Protein 8SS7 (pdb70)

InterPro domains:
  IPR004031 PMP-22/EMP/MP20/Claudin [PF13903] (19-195)
  IPR008368 Voltage-dependent calcium channel, gamma subunit [PR01792] (17-35)
  IPR008368 Voltage-dependent calcium channel, gamma subunit [PR01792] (141-160)
  IPR008368 Voltage-dependent calcium channel, gamma subunit [PR01792] (173-194)
  IPR008369 Voltage-dependent calcium channel, gamma-5 subunit [PR01793] (2-11)
  IPR008369 Voltage-dependent calcium channel, gamma-5 subunit [PR01793] (16-25)
  IPR008369 Voltage-dependent calcium channel, gamma-5 subunit [PR01793] (77-88)
  IPR051072 Voltage-dependent calcium channel gamma subunit [PTHR12107] (1-259)

Sequence (2266 aa):
QKTVVVTTILESPYVMMKKNHEMLEGNERYEGYCVDLAAEIAKHCGFKYKLTIVGDGKYGARDADTKIWNGMVGELVYGKADIAIAPLTITLVREEVIDFSKPFMSLGISIMIKKPQKSKPGVFSFLDPLAYEIWMCIVFAYIGVSVVLFLVSRFSPNEFGIFNSLWFSLGAFMQQGCDISPRSLSGRIVGGVWWFFTLIIISSYTANLAAFLTVERMVSPIESAEDLSKQTEIAYGTLDSGSTKEFFRRSKIAVFDKMWTYMRSAEPSVFVRTTAEGVARVRKSKGKYAYLLESTMNEYIEQRKPCDTMKVGGNLDSKGYGIATPKGSSLGTPVNLAVLKLSEQGVLDKLKNKWWYDKGECGATSALSLSNVAGVFYILVGGLGLAMLVALIEFCYKSRAGRKALTLLSSVFAVCGLGLLGIAVSTDYWLYLEEGIILPQNQSTEVKMSLHSGLWRVCFLAGEERGRCFTIEYVMVNVLKMIRSATPFPLVSLFFMFIGFILSNIGHIRPHRTILAFVSGIFFILSGLSLVVGLVLYISSINDEMLNRTKDAETYFNYKYGWSFAFAAISFLLTESAGVMSVYLFMKRYTAQKTVVVTTILESPYVMMKKNHEMLEGNERYEGYCVDLAAEIAKHCGFKYKLTIVGDGKYGARDADTKIWNGMVGELVYGKADIAIAPLTITLVREEVIDFSKPFMSLGISIMIKKPQKSKPGVFSFLDPLAYEIWMCIVFAYIGVSVVLFLVSRFSPYNEFGIFNSLWFSLGAFMQQGCDISPRSLSGRIVGGVWWFFTLIIISSYTANLAAFLTVERMVSPIESAEDLSKQTEIAYGTLDSGSTKEFFRRSKIAVFDKMWTYMRSAEPSVFVRTTAEGVARVRKSKGKYAYLLESTMNEYIEQRKPCDTMKVGGNLDSKGYGIATPKGSSLGTPVNLAVLKLSEQGVLDKLKNKWWYDKGECGAEKTSALSLSNVAGVFYILVGGLGLAMLVALIEFCYKQKTVVVTTILESPYVMMKKNHEMLEGNERYEGYCVDLAAEIAKHCGFKYKLTIVGDGKYGARDADTKIWNGMVGELVYGKADIAIAPLTITLVREEVIDFSKPFMSLGISIMIKKPQKSKPGVFSFLDPLAYEIWMCIVFAYIGVSVVLFLVSRFSPNEFGIFNSLWFSLGAFMQQGCDISPRSLSGRIVGGVWWFFTLIIISSYTANLAAFLTVERMVSPIESAEDLSKQTEIAYGTLDSGSTKEFFRRSKIAVFDKMWTYMRSAEPSVFVRTTAEGVARVRKSKGKYAYLLESTMNEYIEQRKPCDTMKVGGNLDSKGYGIATPKGSSLGTPVNLAVLKLSEQGVLDKLKNKWWYDKGECGATSALSLSNVAGVFYILVGGLGLAMLVALIEFCYKSRAGRKALTLLSSVFAVCGLGLLGIAVSTDYWLYLEEGIILPQNQSTEVKMSLHSGLWRVCFLAGEERGRCFTIEYVMVNVLKMIRSATPFPLVSLFFMFIGFILSNIGHIRPHRTILAFVSGIFFILSGLSLVVGLVLYISSINDEMLNRTKDAETYFNYKYGWSFAFAAISFLLTESAGVMSVYLFMKRYTAQKTVVVTTILESPYVMMKKNHEMLEGNERYEGYCVDLAAEIAKHCGFKYKLTIVGDGKYGARDADTKIWNGMVGELVYGKADIAIAPLTITLVREEVIDFSKPFMSLGISIMIKKPQKSKPGVFSFLDPLAYEIWMCIVFAYIGVSVVLFLVSRFSPYNEFGIFNSLWFSLGAFMQQGCDISPRSLSGRIVGGVWWFFTLIIISSYTANLAAFLTVERMVSPIESAEDLSKQTEIAYGTLDSGSTKEFFRRSKIAVFDKMWTYMRSAEPSVFVRTTAEGVARVRKSKGKYAYLLESTMNEYIEQRKPCDTMKVGGNLDSKGYGIATPKGSSLGTPVNLAVLKLSEQGVLDKLKNKWWYDKGECGAEKTSALSLSNVAGVFYILVGGLGLAMLVALIEFCYKAFTFAAFCYMLTLVLCASLIFFVIWHIIAFDELRTDNIERICCLLRKLVVPEYSIHGLFCLMFLCAAEWVTLGLNIPLLFYHLWRYFHRPADGSEVMYDAVSIMNADILNYCQKESWCKLAFYLLSFFYYLYSMVYTLVSAFTFAAFCYMLTLVLCASLIFFVIWHIIAFDELRTDNIERICCLLRKLVVPEYSIHGLFCLMFLCAAEWVTLGLNIPLLFYHLWRYFHRPADGSEVMYDAVSIMNADILNYCQKESWCKLAFYLLSFFYYLYSMVYTLVS

Nearest PDB structures (foldseek):
  8ss2-assembly1_B  TM=9.957E-01  e=2.957E-70  Rattus norvegicus
  8ss5-assembly1_B  TM=9.908E-01  e=1.034E-68  Rattus norvegicus
  9b64-assembly1_A  TM=6.860E-01  e=5.454E-68  Rattus norvegicus
  8c1q-assembly1_A  TM=6.902E-01  e=3.617E-67  Rattus norvegicus
  7qhh-assembly1_C  TM=5.973E-01  e=2.593E-62  Rattus norvegicus

Solvent-accessible surface area: 102676 Å² total; per-residue (Å²): 181,176,65,18,44,0,0,0,7,86,55,44,0,2,2,36,74,73,169,100,61,144,172,68,135,23,41,93,59,12,32,0,1,0,17,36,0,1,39,31,0,12,142,71,31,49,22,147,33,98,2,38,47,7,74,90,44,117,72,7,55,115,65,94,145,96,143,80,16,44,3,0,0,5,24,1,52,106,62,138,1,54,0,0,1,0,8,0,25,14,31,34,81,30,14,92,30,0,52,12,3,8,30,9,13,46,5,0,2,0,0,0,20,47,75,110,126,140,98,170,15,46,71,101,29,8,30,72,10,4,21,130,22,0,33,54,1,10,78,13,4,45,38,1,0,0,5,0,0,0,12,0,9,69,56,29,144,102,81,6,9,15,150,45,0,50,15,22,0,38,2,2,14,12,38,2,39,27,58,42,17,2,161,20,104,0,0,32,34,0,0,8,29,1,14,33,0,0,10,3,2,21,11,5,8,15,0,4,23,6,0,76,23,4,10,68,19,64,91,77,92,6,117,35,9,84,25,1,13,116,60,68,99,21,28,4,0,0,44,80,72,44,79,16,22,61,25,1,117,123,18,171,32,64,49,17,67,107,0,22,39,60,3,161,43,24,144,102,66,8,32,0,182,73,48,75,66,0,11,46,55,0,72,70,26,146,20,106,6,0,2,1,10,46,5,3,28,0,37,26,26,49,15,49,138,67,41,30,2,61,48,12,34,55,68,20,21,72,39,7,7,0,1,0,2,40,94,76,47,113,25,21,98,58,1,22,40,3,0,12,70,0,39,55,104,12,17,12,48,114,10,39,47,77,10,0,91,113,95,25,76,32,59,142,159,53,23,18,38,11,32,56,6,8,0,2,0,71,60,1,20,45,7,1,32,91,0,27,103,19,14,63,112,25,72,72,138,101,89,208,107,72,119,169,49,31,39,111,65,2,28,66,63,0,78,60,0,34,27,42,0,22,78,0,17,86,35,27,75,1,3,75,20,60,57,0,44,62,63,79,117,122,92,52,84,96,53,114,62,7,6,19,4,1,3,117,114,1,3,27,75,58,4,129,138,101,72,181,59,51,43,31,115,192,43,190,64,94,5,23,118,62,4,138,67,2,11,69,66,2,73,58,0,39,114,44,0,108,37,0,39,66,42,7,52,51,3,49,131,113,64,145,140,36,53,31,6,22,56,0,0,38,51,0,1,55,0,0,10,17,0,4,26,0,2,0,44,6,0,11,11,2,18,16,24,57,53,59,61,52,129,77,94,98,49,50,79,63,54,110,48,12,104,0,12,39,64,0,8,80,0,0,56,33,0,2,39,0,0,17,44,3,1,56,3,9,46,77,33,163,115,108,185,152,65,17,44,0,0,0,11,82,58,39,0,1,4,43,97,68,192,77,55,150,141,45,139,15,33,111,67,22,51,0,1,0,16,32,0,1,35,33,0,7,140,64,31,50,26,126,36,79,5,49,42,13,65,107,40,113,72,8,55,104,68,88,131,85,124,97,17,49,3,0,1,2,25,2,54,104,57,127,3,54,0,1,2,0,8,0,22,15,33,19,69,33,17,94,39,0,39,15,3,11,31,11,12,48,4,0,0,0,1,0,12,22,75,35,35,102,98,97,23,49,69,105,30,11,33,75,10,2,17,120,94,0,32,65,0,8,73,20,0,42,46,0,0,0,14,1,1,27,17,1,5,72,55,2,72,135,107,105,5,30,62,136,43,0,44,16,5,1,40,2,0,16,14,39,15,18,32,71,47,14,2,148,11,108,0,0,35,30,2,0,8,29,2,4,30,0,1,8,4,2,20,7,2,11,13,0,10,20,4,2,111,35,16,23,83,119,101,132,25,98,5,124,43,7,66,47,0,14,152,43,107,119,12,27,4,0,0,43,73,70,53,71,15,28,80,12,1,106,80,10,171,56,67,30,23,73,108,0,25,76,48,2,161,88,31,169,103,69,2,32,0,192,74,50,72,80,0,12,49,63,0,47,157,24,129,31,90,6,0,2,1,10,44,7,2,31,1,39,24,24,39,24,55,124,58,63,7,1,51,46,8,33,54,75,27,20,61,40,6,9,0,2,0,3,31,115,72,42,107,30,24,95,58,1,18,31,0,0,12,53,0,36,56,96,20,18,12,39,113,5,45,59,70,12,0,93,67,77,20,82,14,52,136,186,140,29,86,44,21,24,0,4,57,5,4,1,2,1,55,60,1,19,46,7,2,26,85,0,22,101,36,12,99,113,46,122,100,194,164,183,178,64,18,44,1,0,0,8,84,56,46,0,2,2,36,73,72,168,100,59,145,173,67,133,23,42,92,59,12,33,0,1,0,17,36,0,1,39,31,0,11,139,72,31,49,22,147,33,98,2,39,47,7,74,91,44,116,73,7,54,115,64,94,146,98,140,80,17,44,2,0,0,5,23,1,50,109,60,139,1,53,0,0,1,0,8,0,25,15,34,35,80,30,14,92,30,0,51,11,3,9,31,9,13,46,6,0,2,0,0,0,19,48,75,110,127,137,99,167,17,46,70,101,28,8,29,73,11,3,23,131,24,0,34,53,1,9,79,15,4,47,38,1,1,0,6,0,0,0,13,0,9,70,53,29,139,101,82,6,8,15,148,44,0,49,15,22,0,38,1,1,14,13,41,2,37,28,58,40,20,2,161,20,106,0,0,33,30,0,0,8,27,0,14,33,0,0,13,3,1,21,10,5,7,16,0,3,24,6,0,78,24,4,10,67,19,62,91,77,92,6,118,34,8,85,26,0,13,115,62,69,100,20,28,4,0,0,44,81,73,44,78,17,23,61,27,1,118,126,18,175,36,65,49,16,67,102,0,21,39,61,3,163,48,23,144,101,68,8,32,0,183,74,47,76,68,0,10,45,58,0,74,68,29,147,21,104,6,0,2,1,10,44,5,3,29,0,38,26,25,48,15,49,140,67,42,30,2,60,46,12,32,55,70,21,21,72,39,6,8,0,1,0,3,42,94,75,49,111,26,20,98,58,0,21,37,4,1,11,72,0,39,56,100,9,17,12,46,113,10,39,47,77,10,0,90,115,94,25,76,31,62,142,160,52,25,18,37,11,38,55,6,6,0,2,0,70,58,1,20,45,6,2,32,88,0,26,104,17,13,71,111,24,71,73,139,97,89,206,106,70,121,169,47,31,38,111,65,2,28,67,61,0,78,62,0,34,27,41,0,22,78,0,17,87,35,27,75,2,2,73,20,60,58,0,44,63,64,79,118,121,93,51,83,93,54,114,62,8,5,20,4,2,2,116,117,1,5,27,73,57,5,129,136,101,72,180,58,51,43,34,116,191,41,192,64,99,5,23,118,66,4,138,65,2,11,69,66,2,73,58,0,41,114,43,0,106,35,0,40,65,44,7,52,50,3,48,133,113,63,148,137,36,53,29,6,23,57,0,0,38,52,0,0,57,0,0,10,17,0,4,28,0,2,0,45,6,0,12,11,2,18,18,26,57,56,60,63,53,128,76,94,100,47,51,76,63,55,111,47,10,105,0,12,39,64,0,9,80,0,0,56,33,0,2,40,0,0,17,45,3,2,55,3,8,45,78,34,163,114,106,188,150,64,17,43,0,0,1,12,83,59,38,0,1,3,42,95,68,192,80,57,150,138,46,140,15,33,109,66,21,51,0,1,0,16,33,0,1,36,34,0,6,145,65,32,49,27,125,36,79,4,49,43,14,66,108,39,113,72,8,56,106,70,87,132,84,124,96,16,49,3,0,1,3,25,2,54,104,57,129,2,52,0,1,1,0,8,1,23,14,35,22,70,33,18,93,40,0,39,16,2,10,32,11,12,49,4,0,0,0,0,0,11,22,76,33,40,106,96,103,24,48,69,104,30,11,34,75,12,2,16,121,91,0,34,64,0,9,72,18,0,43,45,0,0,0,14,1,1,28,16,1,5,75,55,5,76,140,110,106,6,31,62,137,43,0,44,16,5,1,39,2,1,16,14,34,15,18,30,73,48,13,2,144,14,109,0,0,32,30,1,0,7,28,2,3,33,1,0,7,3,2,20,6,2,11,14,0,11,20,5,1,111,34,16,22,83,115,102,131,25,98,6,124,44,6,66,48,0,13,150,42,107,117,13,28,4,0,0,44,74,70,52,71,15,28,79,14,0,107,86,10,175,60,68,29,23,72,105,0,24,77,48,3,162,86,32,169,104,69,2,34,0,192,74,48,72,81,0,11,49,63,0,46,156,25,134,31,88,6,0,2,1,10,46,7,2,31,0,39,25,23,41,25,53,130,59,63,7,1,49,46,9,33,53,75,27,19,65,41,5,8,0,1,0,3,31,117,72,41,105,31,22,94,58,2,18,30,0,0,11,53,0,35,56,94,19,15,11,35,103,6,45,57,69,13,0,95,70,81,18,83,13,51,134,182,136,28,86,44,19,26,0,6,56,5,5,1,1,1,58,56,0,20,48,8,2,26,85,0,22,100,33,12,98,112,43,118,98,196,162,89,18,52,18,16,0,0,0,2,11,1,0,30,17,1,2,45,5,1,41,66,5,0,74,90,8,23,83,11,7,54,106,5,145,106,115,59,72,131,159,20,6,54,96,3,25,102,13,6,62,11,9,38,73,5,3,26,22,1,12,110,0,0,85,57,12,65,32,165,92,1,17,27,87,4,71,91,19,42,130,67,12,63,112,15,103,129,152,94,14,45,125,22,88,128,54,41,17,24,5,112,62,20,92,132,58,108,29,10,87,72,3,46,118,21,2,149,86,16,21,56,58,2,74,132,12,50,126,60,4,68,151,13,45,75,133,26,46,124,110,91,19,54,20,16,0,0,0,1,12,3,0,31,18,0,2,45,5,1,41,59,3,0,74,97,8,22,82,11,9,54,105,5,142,106,114,61,73,135,160,20,6,53,98,2,25,111,12,8,63,17,9,38,73,8,3,26,27,1,12,110,0,0,85,60,12,64,32,169,93,1,17,28,87,4,72,90,18,42,131,68,11,61,114,16,102,132,155,92,14,46,126,22,89,130,55,40,16,25,4,112,62,20,92,131,59,108,30,11,88,71,3,47,118,19,2,150,84,17,21,56,60,2,76,132,12,49,125,61,4,66,151,14,45,75,132,27,47,124,111

Radius of gyration: 45.05 Å; Cα contacts (8 Å, |Δi|>4): 3852; chains: 6; bounding box: 100×114×124 Å

GO terms:
  GO:0014069 postsynaptic density (C, IDA)
  GO:0032281 AMPA glutamate receptor complex (C, IDA)
  GO:2000311 regulation of AMPA receptor activity (P, IDA)
  GO:0005515 protein binding (F, IPI)
  GO:0098978 glutamatergic synapse (C, IDA)
  GO:0098978 glutamatergic synapse (C, IMP)
  GO:0045211 postsynaptic membrane (C, IDA)
  GO:0045211 postsynaptic membrane (C, IMP)
  GO:0098978 glutamatergic synapse (C, IEP)
  GO:0045211 postsynaptic membrane (C, IEP)

Structure (mmCIF, N/CA/C/O backbone):
data_8SS7
#
_entry.id   8SS7
#
_cell.length_a   1.00
_cell.length_b   1.00
_cell.length_c   1.00
_cell.angle_alpha   90.00
_cell.angle_beta   90.00
_cell.angle_gamma   90.00
#
_symmetry.space_group_name_H-M   'P 1'
#
loop_
_entity.id
_entity.type
_entity.pdbx_description
1 polymer 'Glutamate receptor 2, Voltage-dependent calcium channel gamma-5 subunit chimera'
2 polymer 'Protein cornichon homolog 2'
3 non-polymer "2-(6'-oxo-1'-phenyl[1',6'-dihydro[2,3'-bipyridine]]-5'-yl)benzonitrile"
4 non-polymer '{[7-morpholin-4-yl-2,3-dioxo-6-(trifluoromethyl)-3,4-dihydroquinoxalin-1(2H)-yl]methyl}phosphonic acid'
5 non-polymer 1,2-DIOLEOYL-SN-GLYCERO-3-PHOSPHOCHOLINE
6 non-polymer CHOLESTEROL
7 non-polymer 'SODIUM ION'
8 non-polymer SPERMIDINE
#
loop_
_atom_site.group_PDB
_atom_site.id
_atom_site.type_symbol
_atom_site.label_atom_id
_atom_site.label_alt_id
_atom_site.label_comp_id
_atom_site.label_asym_id
_atom_site.label_entity_id
_atom_site.label_seq_id
_atom_site.pdbx_PDB_ins_code
_atom_site.Cartn_x
_atom_site.Cartn_y
_atom_site.Cartn_z
_atom_site.occupancy
_atom_site.B_iso_or_equiv
_atom_site.auth_seq_id
_atom_site.auth_comp_id
_atom_site.auth_asym_id
_atom_site.auth_atom_id
_atom_site.pdbx_PDB_model_num
ATOM 1 N N . GLN A 1 383 ? 218.644 144.489 232.716 1.00 81.69 392 GLN A N 1
ATOM 2 C CA . GLN A 1 383 ? 217.583 145.306 233.293 1.00 81.69 392 GLN A CA 1
ATOM 3 C C . GLN A 1 383 ? 216.220 144.895 232.743 1.00 81.69 392 GLN A C 1
ATOM 4 O O . GLN A 1 383 ? 216.113 143.929 231.989 1.00 81.69 392 GLN A O 1
ATOM 10 N N . LYS A 1 384 ? 215.183 145.631 233.134 1.00 74.75 393 LYS A N 1
ATOM 11 C CA . LYS A 1 384 ? 213.832 145.374 232.669 1.00 74.75 393 LYS A CA 1
ATOM 12 C C . LYS A 1 384 ? 213.660 145.824 231.223 1.00 74.75 393 LYS A C 1
ATOM 13 O O . LYS A 1 384 ? 214.485 146.552 230.668 1.00 74.75 393 LYS A O 1
ATOM 19 N N . THR A 1 385 ? 212.564 145.382 230.615 1.00 63.72 394 THR A N 1
ATOM 20 C CA . THR A 1 385 ? 212.162 145.912 229.321 1.00 63.72 394 THR A CA 1
ATOM 21 C C . THR A 1 385 ? 211.362 147.190 229.517 1.00 63.72 394 THR A C 1
ATOM 22 O O . THR A 1 385 ? 210.622 147.334 230.492 1.00 63.72 394 THR A O 1
ATOM 26 N N . VAL A 1 386 ? 211.512 148.113 228.581 1.00 53.15 395 VAL A N 1
ATOM 27 C CA . VAL A 1 386 ? 210.849 149.407 228.650 1.00 53.15 395 VAL A CA 1
ATOM 28 C C . VAL A 1 386 ? 209.554 149.341 227.855 1.00 53.15 395 VAL A C 1
ATOM 29 O O . VAL A 1 386 ? 209.569 149.078 226.651 1.00 53.15 395 VAL A O 1
ATOM 33 N N . VAL A 1 387 ? 208.433 149.571 228.524 1.00 47.39 396 VAL A N 1
ATOM 34 C CA . VAL A 1 387 ? 207.134 149.531 227.864 1.00 47.39 396 VAL A CA 1
ATOM 35 C C . VAL A 1 387 ? 206.923 150.823 227.091 1.00 47.39 396 VAL A C 1
ATOM 36 O O . VAL A 1 387 ? 206.829 151.903 227.680 1.00 47.39 396 VAL A O 1
ATOM 40 N N . VAL A 1 388 ? 206.831 150.714 225.773 1.00 43.59 397 VAL A N 1
ATOM 41 C CA . VAL A 1 388 ? 206.670 151.857 224.886 1.00 43.59 397 VAL A CA 1
ATOM 42 C C . VAL A 1 388 ? 205.187 151.978 224.575 1.00 43.59 397 VAL A C 1
ATOM 43 O O . VAL A 1 388 ? 204.557 151.011 224.140 1.00 43.59 397 VAL A O 1
ATOM 47 N N . THR A 1 389 ? 204.615 153.156 224.787 1.00 42.85 398 THR A N 1
ATOM 48 C CA . THR A 1 389 ? 203.234 153.376 224.388 1.00 42.85 398 THR A CA 1
ATOM 49 C C . THR A 1 389 ? 203.152 154.166 223.091 1.00 42.85 398 THR A C 1
ATOM 50 O O . THR A 1 389 ? 203.660 155.281 222.983 1.00 42.85 398 THR A O 1
ATOM 54 N N . THR A 1 390 ? 202.509 153.569 222.098 1.00 43.15 399 THR A N 1
ATOM 55 C CA . THR A 1 390 ? 202.348 154.172 220.791 1.00 43.15 399 THR A CA 1
ATOM 56 C C . THR A 1 390 ? 200.858 154.312 220.517 1.00 43.15 399 THR A C 1
ATOM 57 O O . THR A 1 390 ? 200.025 154.048 221.385 1.00 43.15 399 THR A O 1
ATOM 61 N N . ILE A 1 391 ? 200.520 154.734 219.305 1.00 43.39 400 ILE A N 1
ATOM 62 C CA . ILE A 1 391 ? 199.132 154.896 218.897 1.00 43.39 400 ILE A CA 1
ATOM 63 C C . ILE A 1 391 ? 199.042 154.523 217.423 1.00 43.39 400 ILE A C 1
ATOM 64 O O . ILE A 1 391 ? 199.977 154.760 216.657 1.00 43.39 400 ILE A O 1
ATOM 69 N N . LEU A 1 392 ? 197.943 153.885 217.027 1.00 47.21 401 LEU A N 1
ATOM 70 C CA . LEU A 1 392 ? 197.774 153.503 215.625 1.00 47.21 401 LEU A CA 1
ATOM 71 C C . LEU A 1 392 ? 197.447 154.746 214.815 1.00 47.21 401 LEU A C 1
ATOM 72 O O . LEU A 1 392 ? 196.326 155.256 214.843 1.00 47.21 401 LEU A O 1
ATOM 77 N N . GLU A 1 393 ? 198.445 155.232 214.094 1.00 46.31 402 GLU A N 1
ATOM 78 C CA . GLU A 1 393 ? 198.337 156.409 213.257 1.00 46.31 402 GLU A CA 1
ATOM 79 C C . GLU A 1 393 ? 199.293 156.239 212.091 1.00 46.31 402 GLU A C 1
ATOM 80 O O . GLU A 1 393 ? 200.447 155.851 212.268 1.00 46.31 402 GLU A O 1
ATOM 86 N N . SER A 1 394 ? 198.806 156.510 210.890 1.00 43.60 403 SER A N 1
ATOM 87 C CA . SER A 1 394 ? 199.670 156.360 209.739 1.00 43.60 403 SER A CA 1
ATOM 88 C C . SER A 1 394 ? 200.332 157.688 209.410 1.00 43.60 403 SER A C 1
ATOM 89 O O . SER A 1 394 ? 199.667 158.722 209.451 1.00 43.60 403 SER A O 1
ATOM 92 N N . PRO A 1 395 ? 201.625 157.701 209.061 1.00 39.49 404 PRO A N 1
ATOM 93 C CA . PRO A 1 395 ? 202.545 156.574 208.937 1.00 39.49 404 PRO A CA 1
ATOM 94 C C . PRO A 1 395 ? 203.419 156.375 210.149 1.00 39.49 404 PRO A C 1
ATOM 95 O O . PRO A 1 395 ? 204.540 155.908 210.002 1.00 39.49 404 PRO A O 1
ATOM 99 N N . TYR A 1 396 ? 202.933 156.738 211.328 1.00 37.71 405 TYR A N 1
ATOM 100 C CA . TYR A 1 396 ? 203.759 156.693 212.521 1.00 37.71 405 TYR A CA 1
ATOM 101 C C . TYR A 1 396 ? 203.868 155.293 213.091 1.00 37.71 405 TYR A C 1
ATOM 102 O O . TYR A 1 396 ? 204.972 154.777 213.258 1.00 37.71 405 TYR A O 1
ATOM 111 N N . VAL A 1 397 ? 202.739 154.678 213.418 1.00 43.62 406 VAL A N 1
ATOM 112 C CA . VAL A 1 397 ? 202.675 153.275 213.801 1.00 43.62 406 VAL A CA 1
ATOM 113 C C . VAL A 1 397 ? 201.563 152.634 212.994 1.00 43.62 406 VAL A C 1
ATOM 114 O O . VAL A 1 397 ? 200.406 153.049 213.088 1.00 43.62 406 VAL A O 1
ATOM 118 N N . MET A 1 398 ? 201.916 151.642 212.189 1.00 52.16 407 MET A N 1
ATOM 119 C CA . MET A 1 398 ? 200.955 150.926 211.370 1.00 52.16 407 MET A CA 1
ATOM 120 C C . MET A 1 398 ? 201.111 149.442 211.641 1.00 52.16 407 MET A C 1
ATOM 121 O O . MET A 1 398 ? 202.156 148.986 212.101 1.00 52.16 407 MET A O 1
ATOM 126 N N . MET A 1 399 ? 200.058 148.688 211.357 1.00 61.58 408 MET A N 1
ATOM 127 C CA . MET A 1 399 ? 200.115 147.236 211.430 1.00 61.58 408 MET A CA 1
ATOM 128 C C . MET A 1 399 ? 200.863 146.714 210.213 1.00 61.58 408 MET A C 1
ATOM 129 O O . MET A 1 399 ? 200.435 146.937 209.076 1.00 61.58 408 MET A O 1
ATOM 134 N N . LYS A 1 400 ? 201.993 146.052 210.452 1.00 66.46 409 LYS A N 1
ATOM 135 C CA . LYS A 1 400 ? 202.745 145.390 209.395 1.00 66.46 409 LYS A CA 1
ATOM 136 C C . LYS A 1 400 ? 201.885 144.265 208.848 1.00 66.46 409 LYS A C 1
ATOM 137 O O . LYS A 1 400 ? 201.390 143.458 209.633 1.00 66.46 409 LYS A O 1
ATOM 143 N N . LYS A 1 401 ? 201.699 144.210 207.522 1.00 77.36 410 LYS A N 1
ATOM 144 C CA . LYS A 1 401 ? 200.675 143.417 206.829 1.00 77.36 410 LYS A CA 1
ATOM 145 C C . LYS A 1 401 ? 200.582 141.943 207.228 1.00 77.36 410 LYS A C 1
ATOM 146 O O . LYS A 1 401 ? 199.517 141.329 207.107 1.00 77.36 410 LYS A O 1
ATOM 152 N N . ASN A 1 402 ? 201.685 141.372 207.706 1.00 80.99 411 ASN A N 1
ATOM 153 C CA . ASN A 1 402 ? 201.701 140.001 208.192 1.00 80.99 411 ASN A CA 1
ATOM 154 C C . ASN A 1 402 ? 201.589 139.919 209.712 1.00 80.99 411 ASN A C 1
ATOM 155 O O . ASN A 1 402 ? 202.192 139.033 210.324 1.00 80.99 411 ASN A O 1
ATOM 160 N N . HIS A 1 403 ? 200.826 140.823 210.339 1.00 77.59 412 HIS A N 1
ATOM 161 C CA . HIS A 1 403 ? 200.771 140.850 211.802 1.00 77.59 412 HIS A CA 1
ATOM 162 C C . HIS A 1 403 ? 199.942 139.704 212.363 1.00 77.59 412 HIS A C 1
ATOM 163 O O . HIS A 1 403 ? 199.955 139.463 213.576 1.00 77.59 412 HIS A O 1
ATOM 170 N N . GLU A 1 404 ? 199.191 139.008 211.508 1.00 84.14 413 GLU A N 1
ATOM 171 C CA . GLU A 1 404 ? 198.460 137.825 211.946 1.00 84.14 413 GLU A CA 1
ATOM 172 C C . GLU A 1 404 ? 199.419 136.713 212.351 1.00 84.14 413 GLU A C 1
ATOM 173 O O . GLU A 1 404 ? 199.247 136.072 213.393 1.00 84.14 413 GLU A O 1
ATOM 179 N N . MET A 1 405 ? 200.453 136.485 211.545 1.00 87.07 414 MET A N 1
ATOM 180 C CA . MET A 1 405 ? 201.432 135.452 211.841 1.00 87.07 414 MET A CA 1
ATOM 181 C C . MET A 1 405 ? 202.673 135.976 212.548 1.00 87.07 414 MET A C 1
ATOM 182 O O . MET A 1 405 ? 203.461 135.170 213.056 1.00 87.07 414 MET A O 1
ATOM 187 N N . LEU A 1 406 ? 202.873 137.290 212.588 1.00 79.72 415 LEU A N 1
ATOM 188 C CA . LEU A 1 406 ? 203.947 137.864 213.386 1.00 79.72 415 LEU A CA 1
ATOM 189 C C . LEU A 1 406 ? 203.458 138.162 214.798 1.00 79.72 415 LEU A C 1
ATOM 190 O O . LEU A 1 406 ? 202.256 138.262 215.055 1.00 79.72 415 LEU A O 1
ATOM 195 N N . GLU A 1 407 ? 204.407 138.292 215.719 1.00 76.33 416 GLU A N 1
ATOM 196 C CA . GLU A 1 407 ? 204.108 138.533 217.121 1.00 76.33 416 GLU A CA 1
ATOM 197 C C . GLU A 1 407 ? 205.214 139.393 217.720 1.00 76.33 416 GLU A C 1
ATOM 198 O O . GLU A 1 407 ? 206.382 139.290 217.340 1.00 76.33 416 GLU A O 1
ATOM 204 N N . GLY A 1 408 ? 204.836 140.257 218.660 1.00 69.21 417 GLY A N 1
ATOM 205 C CA . GLY A 1 408 ? 205.802 141.098 219.334 1.00 69.21 417 GLY A CA 1
ATOM 206 C C . GLY A 1 408 ? 205.859 142.496 218.738 1.00 69.21 417 GLY A C 1
ATOM 207 O O . GLY A 1 408 ? 204.863 143.076 218.321 1.00 69.21 417 GLY A O 1
ATOM 208 N N . ASN A 1 409 ? 207.079 143.031 218.710 1.00 61.40 418 ASN A N 1
ATOM 209 C CA . ASN A 1 409 ? 207.322 144.336 218.111 1.00 61.40 418 ASN A CA 1
ATOM 210 C C . ASN A 1 409 ? 207.162 144.269 216.600 1.00 61.40 418 ASN A C 1
ATOM 211 O O . ASN A 1 409 ? 206.857 145.277 215.956 1.00 61.40 418 ASN A O 1
ATOM 216 N N . GLU A 1 410 ? 207.360 143.081 216.028 1.00 66.81 419 GLU A N 1
ATOM 217 C CA . GLU A 1 410 ? 207.380 142.891 214.583 1.00 66.81 419 GLU A CA 1
ATOM 218 C C . GLU A 1 410 ? 205.999 142.920 213.947 1.00 66.81 419 GLU A C 1
ATOM 219 O O . GLU A 1 410 ? 205.910 142.819 212.720 1.00 66.81 419 GLU A O 1
ATOM 225 N N . ARG A 1 411 ? 204.931 143.062 214.724 1.00 63.68 420 ARG A N 1
ATOM 226 C CA . ARG A 1 411 ? 203.610 143.342 214.186 1.00 63.68 420 ARG A CA 1
ATOM 227 C C . ARG A 1 411 ? 203.488 144.749 213.632 1.00 63.68 420 ARG A C 1
ATOM 228 O O . ARG A 1 411 ? 202.559 145.019 212.867 1.00 63.68 420 ARG A O 1
ATOM 236 N N . TYR A 1 412 ? 204.394 145.650 214.007 1.00 54.64 421 TYR A N 1
ATOM 237 C CA . TYR A 1 412 ? 204.223 147.074 213.781 1.00 54.64 421 TYR A CA 1
ATOM 238 C C . TYR A 1 412 ? 205.303 147.603 212.858 1.00 54.64 421 TYR A C 1
ATOM 239 O O . TYR A 1 412 ? 206.428 147.102 212.850 1.00 54.64 421 TYR A O 1
ATOM 248 N N . GLU A 1 413 ? 204.952 148.629 212.093 1.00 51.41 422 GLU A N 1
ATOM 249 C CA . GLU A 1 413 ? 205.908 149.364 211.286 1.00 51.41 422 GLU A CA 1
ATOM 250 C C . GLU A 1 413 ? 205.524 150.832 211.298 1.00 51.41 422 GLU A C 1
ATOM 251 O O . GLU A 1 413 ? 204.434 151.196 211.740 1.00 51.41 422 GLU A O 1
ATOM 257 N N . GLY A 1 414 ? 206.417 151.670 210.814 1.00 42.32 423 GLY A N 1
ATOM 258 C CA . GLY A 1 414 ? 206.104 153.074 210.654 1.00 42.32 423 GLY A CA 1
ATOM 259 C C . GLY A 1 414 ? 207.284 153.937 211.040 1.00 42.32 423 GLY A C 1
ATOM 260 O O . GLY A 1 414 ? 208.394 153.462 211.241 1.00 42.32 423 GLY A O 1
ATOM 261 N N . TYR A 1 415 ? 207.008 155.240 211.119 1.00 36.59 424 TYR A N 1
ATOM 262 C CA . TYR A 1 415 ? 208.019 156.207 211.531 1.00 36.59 424 TYR A CA 1
ATOM 263 C C . TYR A 1 415 ? 208.403 156.002 212.987 1.00 36.59 424 TYR A C 1
ATOM 264 O O . TYR A 1 415 ? 209.587 155.898 213.313 1.00 36.59 424 TYR A O 1
ATOM 273 N N . CYS A 1 416 ? 207.411 155.933 213.876 1.00 38.77 425 CYS A N 1
ATOM 274 C CA . CYS A 1 416 ? 207.678 155.873 215.307 1.00 38.77 425 CYS A CA 1
ATOM 275 C C . CYS A 1 416 ? 207.993 154.464 215.781 1.00 38.77 425 CYS A C 1
ATOM 276 O O . CYS A 1 416 ? 208.260 154.262 216.967 1.00 38.77 425 CYS A O 1
ATOM 279 N N . VAL A 1 417 ? 207.950 153.481 214.887 1.00 41.03 426 VAL A N 1
ATOM 280 C CA . VAL A 1 417 ? 208.520 152.177 215.197 1.00 41.03 426 VAL A CA 1
ATOM 281 C C . VAL A 1 417 ? 209.988 152.146 214.790 1.00 41.03 426 VAL A C 1
ATOM 282 O O . VAL A 1 417 ? 210.835 151.578 215.488 1.00 41.03 426 VAL A O 1
ATOM 286 N N . ASP A 1 418 ? 210.315 152.787 213.668 1.00 42.51 427 ASP A N 1
ATOM 287 C CA . ASP A 1 418 ? 211.713 152.979 213.307 1.00 42.51 427 ASP A CA 1
ATOM 288 C C . ASP A 1 418 ? 212.401 153.936 214.265 1.00 42.51 427 ASP A C 1
ATOM 289 O O . ASP A 1 418 ? 213.585 153.773 214.565 1.00 42.51 427 ASP A O 1
ATOM 294 N N . LEU A 1 419 ? 211.674 154.944 214.749 1.00 38.79 428 LEU A N 1
ATOM 295 C CA . LEU A 1 419 ? 212.241 155.899 215.694 1.00 38.79 428 LEU A CA 1
ATOM 296 C C . LEU A 1 419 ? 212.508 155.259 217.048 1.00 38.79 428 LEU A C 1
ATOM 297 O O . LEU A 1 419 ? 213.507 155.578 217.695 1.00 38.79 428 LEU A O 1
ATOM 302 N N . ALA A 1 420 ? 211.640 154.344 217.482 1.00 41.33 429 ALA A N 1
ATOM 303 C CA . ALA A 1 420 ? 211.811 153.705 218.784 1.00 41.33 429 ALA A CA 1
ATOM 304 C C . ALA A 1 420 ? 213.013 152.771 218.793 1.00 41.33 429 ALA A C 1
ATOM 305 O O . ALA A 1 420 ? 213.609 152.520 219.843 1.00 41.33 429 ALA A O 1
ATOM 307 N N . ALA A 1 421 ? 213.378 152.237 217.628 1.00 44.81 430 ALA A N 1
ATOM 308 C CA . ALA A 1 421 ? 214.569 151.404 217.523 1.00 44.81 430 ALA A CA 1
ATOM 309 C C . ALA A 1 421 ? 215.831 152.248 217.599 1.00 44.81 430 ALA A C 1
ATOM 310 O O . ALA A 1 421 ? 216.852 151.820 218.142 1.00 44.81 430 ALA A O 1
ATOM 312 N N . GLU A 1 422 ? 215.773 153.458 217.041 1.00 47.72 431 GLU A N 1
ATOM 313 C CA . GLU A 1 422 ? 216.916 154.362 217.050 1.00 47.72 431 GLU A CA 1
ATOM 314 C C . GLU A 1 422 ? 217.192 154.895 218.451 1.00 47.72 431 GLU A C 1
ATOM 315 O O . GLU A 1 422 ? 218.347 155.085 218.840 1.00 47.72 431 GLU A O 1
ATOM 321 N N . ILE A 1 423 ? 216.130 155.169 219.212 1.00 45.46 432 ILE A N 1
ATOM 322 C CA . ILE A 1 423 ? 216.279 155.588 220.603 1.00 45.46 432 ILE A CA 1
ATOM 323 C C . ILE A 1 423 ? 216.872 154.456 221.432 1.00 45.46 432 ILE A C 1
ATOM 324 O O . ILE A 1 423 ? 217.728 154.674 222.296 1.00 45.46 432 ILE A O 1
ATOM 329 N N . ALA A 1 424 ? 216.462 153.222 221.142 1.00 49.63 433 ALA A N 1
ATOM 330 C CA . ALA A 1 424 ? 216.829 152.089 221.984 1.00 49.63 433 ALA A CA 1
ATOM 331 C C . ALA A 1 424 ? 218.286 151.682 221.793 1.00 49.63 433 ALA A C 1
ATOM 332 O O . ALA A 1 424 ? 218.877 151.046 222.671 1.00 49.63 433 ALA A O 1
ATOM 334 N N . LYS A 1 425 ? 218.888 152.022 220.653 1.00 52.72 434 LYS A N 1
ATOM 335 C CA . LYS A 1 425 ? 220.300 151.702 220.477 1.00 52.72 434 LYS A CA 1
ATOM 336 C C . LYS A 1 425 ? 221.184 152.830 220.993 1.00 52.72 434 LYS A C 1
ATOM 337 O O . LYS A 1 425 ? 222.357 152.617 221.319 1.00 52.72 434 LYS A O 1
ATOM 343 N N . HIS A 1 426 ? 220.638 154.042 221.079 1.00 53.30 435 HIS A N 1
ATOM 344 C CA . HIS A 1 426 ? 221.409 155.150 221.626 1.00 53.30 435 HIS A CA 1
ATOM 345 C C . HIS A 1 426 ? 221.333 155.189 223.143 1.00 53.30 435 HIS A C 1
ATOM 346 O O . HIS A 1 426 ? 222.317 155.529 223.807 1.00 53.30 435 HIS A O 1
ATOM 353 N N . CYS A 1 427 ? 220.179 154.850 223.708 1.00 52.74 436 CYS A N 1
ATOM 354 C CA . CYS A 1 427 ? 220.032 154.812 225.153 1.00 52.74 436 CYS A CA 1
ATOM 355 C C . CYS A 1 427 ? 220.373 153.453 225.739 1.00 52.74 436 CYS A C 1
ATOM 356 O O . CYS A 1 427 ? 220.669 153.368 226.935 1.00 52.74 436 CYS A O 1
ATOM 359 N N . GLY A 1 428 ? 220.337 152.398 224.933 1.00 54.87 437 GLY A N 1
ATOM 360 C CA . GLY A 1 428 ? 220.703 151.074 225.391 1.00 54.87 437 GLY A CA 1
ATOM 361 C C . GLY A 1 428 ? 219.667 150.384 226.253 1.00 54.87 437 GLY A C 1
ATOM 362 O O . GLY A 1 428 ? 219.913 150.141 227.436 1.00 54.87 437 GLY A O 1
ATOM 363 N N . PHE A 1 429 ? 218.506 150.067 225.684 1.00 53.79 438 PHE A N 1
ATOM 364 C CA . PHE A 1 429 ? 217.517 149.278 226.405 1.00 53.79 438 PHE A CA 1
ATOM 365 C C . PHE A 1 429 ? 216.732 148.416 225.428 1.00 53.79 438 PHE A C 1
ATOM 366 O O . PHE A 1 429 ? 216.605 148.761 224.252 1.00 53.79 438 PHE A O 1
ATOM 374 N N . LYS A 1 430 ? 216.207 147.302 225.930 1.00 57.62 439 LYS A N 1
ATOM 375 C CA . LYS A 1 430 ? 215.271 146.471 225.190 1.00 57.62 439 LYS A CA 1
ATOM 376 C C . LYS A 1 430 ? 213.857 146.932 225.515 1.00 57.62 439 LYS A C 1
ATOM 377 O O . LYS A 1 430 ? 213.567 147.300 226.655 1.00 57.62 439 LYS A O 1
ATOM 383 N N . TYR A 1 431 ? 212.977 146.923 224.514 1.00 50.45 440 TYR A N 1
ATOM 384 C CA . TYR A 1 431 ? 211.692 147.592 224.644 1.00 50.45 440 TYR A CA 1
ATOM 385 C C . TYR A 1 431 ? 210.552 146.716 224.144 1.00 50.45 440 TYR A C 1
ATOM 386 O O . TYR A 1 431 ? 210.761 145.696 223.486 1.00 50.45 440 TYR A O 1
ATOM 395 N N . LYS A 1 432 ? 209.333 147.144 224.472 1.00 50.54 441 LYS A N 1
ATOM 396 C CA . LYS A 1 432 ? 208.105 146.466 224.069 1.00 50.54 441 LYS A CA 1
ATOM 397 C C . LYS A 1 432 ? 207.089 147.503 223.613 1.00 50.54 441 LYS A C 1
ATOM 398 O O . LYS A 1 432 ? 206.682 148.361 224.398 1.00 50.54 441 LYS A O 1
ATOM 404 N N . LEU A 1 433 ? 206.667 147.410 222.358 1.00 49.07 442 LEU A N 1
ATOM 405 C CA . LEU A 1 433 ? 205.680 148.330 221.813 1.00 49.07 442 LEU A CA 1
ATOM 406 C C . LEU A 1 433 ? 204.274 147.898 222.198 1.00 49.07 442 LEU A C 1
ATOM 407 O O . LEU A 1 433 ? 203.861 146.769 221.926 1.00 49.07 442 LEU A O 1
ATOM 412 N N . THR A 1 434 ? 203.536 148.803 222.836 1.00 47.20 443 THR A N 1
ATOM 413 C CA . THR A 1 434 ? 202.146 148.549 223.202 1.00 47.20 443 THR A CA 1
ATOM 414 C C . THR A 1 434 ? 201.303 149.693 222.670 1.00 47.20 443 THR A C 1
ATOM 415 O O . THR A 1 434 ? 201.607 150.852 222.951 1.00 47.20 443 THR A O 1
ATOM 419 N N . ILE A 1 435 ? 200.256 149.380 221.910 1.00 46.97 444 ILE A N 1
ATOM 420 C CA . ILE A 1 435 ? 199.297 150.402 221.511 1.00 46.97 444 ILE A CA 1
ATOM 421 C C . ILE A 1 435 ? 198.509 150.831 222.740 1.00 46.97 444 ILE A C 1
ATOM 422 O O . ILE A 1 435 ? 198.179 150.005 223.598 1.00 46.97 444 ILE A O 1
ATOM 427 N N . VAL A 1 436 ? 198.240 152.132 222.852 1.00 50.60 445 VAL A N 1
ATOM 428 C CA . VAL A 1 436 ? 197.443 152.684 223.940 1.00 50.60 445 VAL A CA 1
ATOM 429 C C . VAL A 1 436 ? 196.023 152.131 223.845 1.00 50.60 445 VAL A C 1
ATOM 430 O O . VAL A 1 436 ? 195.521 151.856 222.749 1.00 50.60 445 VAL A O 1
ATOM 434 N N . GLY A 1 437 ? 195.393 151.886 224.993 1.00 57.99 446 GLY A N 1
ATOM 435 C CA . GLY A 1 437 ? 194.078 151.282 225.021 1.00 57.99 446 GLY A CA 1
ATOM 436 C C . GLY A 1 437 ? 192.969 152.194 224.548 1.00 57.99 446 GLY A C 1
ATOM 437 O O . GLY A 1 437 ? 192.070 151.759 223.824 1.00 57.99 446 GLY A O 1
ATOM 438 N N . ASP A 1 438 ? 193.022 153.459 224.967 1.00 59.07 447 ASP A N 1
ATOM 439 C CA . ASP A 1 438 ? 192.000 154.436 224.610 1.00 59.07 447 ASP A CA 1
ATOM 440 C C . ASP A 1 438 ? 191.997 154.757 223.123 1.00 59.07 447 ASP A C 1
ATOM 441 O O . ASP A 1 438 ? 190.937 154.911 222.508 1.00 59.07 447 ASP A O 1
ATOM 446 N N . GLY A 1 439 ? 193.177 154.867 222.529 1.00 56.52 448 GLY A N 1
ATOM 447 C CA . GLY A 1 439 ? 193.296 155.485 221.231 1.00 56.52 448 GLY A CA 1
ATOM 448 C C . GLY A 1 439 ? 193.344 156.990 221.284 1.00 56.52 448 GLY A C 1
ATOM 449 O O . GLY A 1 439 ? 193.271 157.636 220.233 1.00 56.52 448 GLY A O 1
ATOM 450 N N . LYS A 1 440 ? 193.452 157.565 222.475 1.00 51.78 449 LYS A N 1
ATOM 451 C CA . LYS A 1 440 ? 193.569 158.996 222.686 1.00 51.78 449 LYS A CA 1
ATOM 452 C C . LYS A 1 440 ? 195.034 159.373 222.855 1.00 51.78 449 LYS A C 1
ATOM 453 O O . LYS A 1 440 ? 195.866 158.563 223.258 1.00 51.78 449 LYS A O 1
ATOM 459 N N . TYR A 1 441 ? 195.343 160.629 222.549 1.00 42.60 450 TYR A N 1
ATOM 460 C CA . TYR A 1 441 ? 196.691 161.147 222.737 1.00 42.60 450 TYR A CA 1
ATOM 461 C C . TYR A 1 441 ? 196.938 161.571 224.176 1.00 42.60 450 TYR A C 1
ATOM 462 O O . TYR A 1 441 ? 198.005 161.308 224.731 1.00 42.60 450 TYR A O 1
ATOM 471 N N . GLY A 1 442 ? 195.954 162.191 224.802 1.00 46.32 451 GLY A N 1
ATOM 472 C CA . GLY A 1 442 ? 196.098 162.637 226.167 1.00 46.32 451 GLY A CA 1
ATOM 473 C C . GLY A 1 442 ? 195.428 163.966 226.399 1.00 46.32 451 GLY A C 1
ATOM 474 O O . GLY A 1 442 ? 195.728 164.956 225.730 1.00 46.32 451 GLY A O 1
ATOM 475 N N . ALA A 1 443 ? 194.526 163.993 227.368 1.00 53.31 452 ALA A N 1
ATOM 476 C CA . ALA A 1 443 ? 193.737 165.161 227.707 1.00 53.31 452 ALA A CA 1
ATOM 477 C C . ALA A 1 443 ? 193.208 164.988 229.118 1.00 53.31 452 ALA A C 1
ATOM 478 O O . ALA A 1 443 ? 193.007 163.871 229.590 1.00 53.31 452 ALA A O 1
ATOM 480 N N . ARG A 1 444 ? 193.000 166.099 229.804 1.00 61.94 453 ARG A N 1
ATOM 481 C CA . ARG A 1 444 ? 192.485 166.060 231.160 1.00 61.94 453 ARG A CA 1
ATOM 482 C C . ARG A 1 444 ? 190.995 166.350 231.140 1.00 61.94 453 ARG A C 1
ATOM 483 O O . ARG A 1 444 ? 190.566 167.409 230.677 1.00 61.94 453 ARG A O 1
ATOM 491 N N . ASP A 1 445 ? 190.209 165.394 231.621 1.00 72.17 454 ASP A N 1
ATOM 492 C CA . ASP A 1 445 ? 188.778 165.585 231.797 1.00 72.17 454 ASP A CA 1
ATOM 493 C C . ASP A 1 445 ? 188.582 166.523 232.976 1.00 72.17 454 ASP A C 1
ATOM 494 O O . ASP A 1 445 ? 188.963 166.185 234.096 1.00 72.17 454 ASP A O 1
ATOM 499 N N . ALA A 1 446 ? 187.995 167.697 232.722 1.00 77.87 455 ALA A N 1
ATOM 500 C CA . ALA A 1 446 ? 187.959 168.768 233.716 1.00 77.87 455 ALA A CA 1
ATOM 501 C C . ALA A 1 446 ? 187.124 168.419 234.943 1.00 77.87 455 ALA A C 1
ATOM 502 O O . ALA A 1 446 ? 187.348 168.994 236.013 1.00 77.87 455 ALA A O 1
ATOM 504 N N . ASP A 1 447 ? 186.178 167.491 234.816 1.00 81.62 456 ASP A N 1
ATOM 505 C CA . ASP A 1 447 ? 185.416 167.010 235.959 1.00 81.62 456 ASP A CA 1
ATOM 506 C C . ASP A 1 447 ? 186.273 166.118 236.850 1.00 81.62 456 ASP A C 1
ATOM 507 O O . ASP A 1 447 ? 186.472 166.414 238.031 1.00 81.62 456 ASP A O 1
ATOM 512 N N . THR A 1 448 ? 186.794 165.029 236.282 1.00 75.35 457 THR A N 1
ATOM 513 C CA . THR A 1 448 ? 187.490 164.021 237.072 1.00 75.35 457 THR A CA 1
ATOM 514 C C . THR A 1 448 ? 188.930 164.426 237.381 1.00 75.35 457 THR A C 1
ATOM 515 O O . THR A 1 448 ? 189.486 163.973 238.391 1.00 75.35 457 THR A O 1
ATOM 519 N N . LYS A 1 449 ? 189.518 165.306 236.554 1.00 71.82 458 LYS A N 1
ATOM 520 C CA . LYS A 1 449 ? 190.942 165.678 236.588 1.00 71.82 458 LYS A CA 1
ATOM 521 C C . LYS A 1 449 ? 191.842 164.452 236.438 1.00 71.82 458 LYS A C 1
ATOM 522 O O . LYS A 1 449 ? 192.851 164.307 237.129 1.00 71.82 458 LYS A O 1
ATOM 528 N N . ILE A 1 450 ? 191.476 163.572 235.511 1.00 61.83 459 ILE A N 1
ATOM 529 C CA . ILE A 1 450 ? 192.266 162.398 235.180 1.00 61.83 459 ILE A CA 1
ATOM 530 C C . ILE A 1 450 ? 192.588 162.471 233.688 1.00 61.83 459 ILE A C 1
ATOM 531 O O . ILE A 1 450 ? 191.886 163.117 232.904 1.00 61.83 459 ILE A O 1
ATOM 536 N N . TRP A 1 451 ? 193.694 161.839 233.304 1.00 49.92 460 TRP A N 1
ATOM 537 C CA . TRP A 1 451 ? 194.205 161.870 231.942 1.00 49.92 460 TRP A CA 1
ATOM 538 C C . TRP A 1 451 ? 193.826 160.588 231.213 1.00 49.92 460 TRP A C 1
ATOM 539 O O . TRP A 1 451 ? 193.964 159.494 231.764 1.00 49.92 460 TRP A O 1
ATOM 550 N N . ASN A 1 452 ? 193.353 160.714 229.974 1.00 54.73 461 ASN A N 1
ATOM 551 C CA . ASN A 1 452 ? 193.030 159.554 229.151 1.00 54.73 461 ASN A CA 1
ATOM 552 C C . ASN A 1 452 ? 193.934 159.483 227.930 1.00 54.73 461 ASN A C 1
ATOM 553 O O . ASN A 1 452 ? 193.994 160.420 227.136 1.00 54.73 461 ASN A O 1
ATOM 558 N N . GLY A 1 453 ? 194.623 158.366 227.770 1.00 48.49 462 GLY A N 1
ATOM 559 C CA . GLY A 1 453 ? 195.397 158.171 226.569 1.00 48.49 462 GLY A CA 1
ATOM 560 C C . GLY A 1 453 ? 196.841 157.868 226.861 1.00 48.49 462 GLY A C 1
ATOM 561 O O . GLY A 1 453 ? 197.144 157.169 227.830 1.00 48.49 462 GLY A O 1
ATOM 562 N N . MET A 1 454 ? 197.743 158.379 226.025 1.00 42.76 463 MET A N 1
ATOM 563 C CA . MET A 1 454 ? 199.157 158.094 226.207 1.00 42.76 463 MET A CA 1
ATOM 564 C C . MET A 1 454 ? 199.763 158.943 227.301 1.00 42.76 463 MET A C 1
ATOM 565 O O . MET A 1 454 ? 200.702 158.504 227.965 1.00 42.76 463 MET A O 1
ATOM 570 N N . VAL A 1 455 ? 199.253 160.159 227.488 1.00 41.42 464 VAL A N 1
ATOM 571 C CA . VAL A 1 455 ? 199.641 160.959 228.642 1.00 41.42 464 VAL A CA 1
ATOM 572 C C . VAL A 1 455 ? 199.119 160.310 229.914 1.00 41.42 464 VAL A C 1
ATOM 573 O O . VAL A 1 455 ? 199.772 160.346 230.960 1.00 41.42 464 VAL A O 1
ATOM 577 N N . GLY A 1 456 ? 197.963 159.652 229.826 1.00 46.01 465 GLY A N 1
ATOM 578 C CA . GLY A 1 456 ? 197.442 158.913 230.964 1.00 46.01 465 GLY A CA 1
ATOM 579 C C . GLY A 1 456 ? 198.306 157.730 231.352 1.00 46.01 465 GLY A C 1
ATOM 580 O O . GLY A 1 456 ? 198.513 157.464 232.534 1.00 46.01 465 GLY A O 1
ATOM 581 N N . GLU A 1 457 ? 198.846 157.016 230.366 1.00 46.94 466 GLU A N 1
ATOM 582 C CA . GLU A 1 457 ? 199.629 155.831 230.695 1.00 46.94 466 GLU A CA 1
ATOM 583 C C . GLU A 1 457 ? 201.009 156.194 231.221 1.00 46.94 466 GLU A C 1
ATOM 584 O O . GLU A 1 457 ? 201.694 155.352 231.808 1.00 46.94 466 GLU A O 1
ATOM 590 N N . LEU A 1 458 ? 201.438 157.437 231.017 1.00 41.78 467 LEU A N 1
ATOM 591 C CA . LEU A 1 458 ? 202.727 157.869 231.540 1.00 41.78 467 LEU A CA 1
ATOM 592 C C . LEU A 1 458 ? 202.593 158.388 232.961 1.00 41.78 467 LEU A C 1
ATOM 593 O O . LEU A 1 458 ? 203.429 158.090 233.820 1.00 41.78 467 LEU A O 1
ATOM 598 N N . VAL A 1 459 ? 201.550 159.180 233.220 1.00 43.89 468 VAL A N 1
ATOM 599 C CA . VAL A 1 459 ? 201.328 159.762 234.536 1.00 43.89 468 VAL A CA 1
ATOM 600 C C . VAL A 1 459 ? 200.993 158.691 235.563 1.00 43.89 468 VAL A C 1
ATOM 601 O O . VAL A 1 459 ? 201.452 158.766 236.708 1.00 43.89 468 VAL A O 1
ATOM 605 N N . TYR A 1 460 ? 200.264 157.650 235.168 1.00 47.67 469 TYR A N 1
ATOM 606 C CA . TYR A 1 460 ? 199.836 156.632 236.113 1.00 47.67 469 TYR A CA 1
ATOM 607 C C . TYR A 1 460 ? 200.610 155.330 235.985 1.00 47.67 469 TYR A C 1
ATOM 608 O O . TYR A 1 460 ? 200.063 154.269 236.284 1.00 47.67 469 TYR A O 1
ATOM 617 N N . GLY A 1 461 ? 201.860 155.380 235.536 1.00 46.12 470 GLY A N 1
ATOM 618 C CA . GLY A 1 461 ? 202.797 154.295 235.720 1.00 46.12 470 GLY A CA 1
ATOM 619 C C . GLY A 1 461 ? 202.713 153.147 234.742 1.00 46.12 470 GLY A C 1
ATOM 620 O O . GLY A 1 461 ? 203.577 152.265 234.786 1.00 46.12 470 GLY A O 1
ATOM 621 N N . LYS A 1 462 ? 201.708 153.116 233.869 1.00 48.50 471 LYS A N 1
ATOM 622 C CA . LYS A 1 462 ? 201.560 152.007 232.938 1.00 48.50 471 LYS A CA 1
ATOM 623 C C . LYS A 1 462 ? 202.629 151.992 231.862 1.00 48.50 471 LYS A C 1
ATOM 624 O O . LYS A 1 462 ? 203.054 150.912 231.444 1.00 48.50 471 LYS A O 1
ATOM 630 N N . ALA A 1 463 ? 203.064 153.161 231.407 1.00 46.21 472 ALA A N 1
ATOM 631 C CA . ALA A 1 463 ? 204.051 153.284 230.353 1.00 46.21 472 ALA A CA 1
ATOM 632 C C . ALA A 1 463 ? 205.347 153.806 230.935 1.00 46.21 472 ALA A C 1
ATOM 633 O O . ALA A 1 463 ? 205.363 154.480 231.965 1.00 46.21 472 ALA A O 1
ATOM 635 N N . ASP A 1 464 ? 206.441 153.496 230.252 1.00 46.37 473 ASP A N 1
ATOM 636 C CA . ASP A 1 464 ? 207.733 154.057 230.607 1.00 46.37 473 ASP A CA 1
ATOM 637 C C . ASP A 1 464 ? 208.163 155.161 229.652 1.00 46.37 473 ASP A C 1
ATOM 638 O O . ASP A 1 464 ? 208.972 156.008 230.024 1.00 46.37 473 ASP A O 1
ATOM 643 N N . ILE A 1 465 ? 207.628 155.167 228.432 1.00 37.38 474 ILE A N 1
ATOM 644 C CA . ILE A 1 465 ? 207.987 156.123 227.395 1.00 37.38 474 ILE A CA 1
ATOM 645 C C . ILE A 1 465 ? 206.901 156.082 226.327 1.00 37.38 474 ILE A C 1
ATOM 646 O O . ILE A 1 465 ? 206.200 155.079 226.172 1.00 37.38 474 ILE A O 1
ATOM 651 N N . ALA A 1 466 ? 206.719 157.196 225.626 1.00 31.82 475 ALA A N 1
ATOM 652 C CA . ALA A 1 466 ? 205.708 157.318 224.582 1.00 31.82 475 ALA A CA 1
ATOM 653 C C . ALA A 1 466 ? 206.349 157.875 223.319 1.00 31.82 475 ALA A C 1
ATOM 654 O O . ALA A 1 466 ? 206.339 159.086 223.101 1.00 31.82 475 ALA A O 1
ATOM 656 N N . ILE A 1 467 ? 206.890 156.996 222.478 1.00 32.21 476 ILE A N 1
ATOM 657 C CA . ILE A 1 467 ? 207.383 157.391 221.157 1.00 32.21 476 ILE A CA 1
ATOM 658 C C . ILE A 1 467 ? 206.161 157.426 220.248 1.00 32.21 476 ILE A C 1
ATOM 659 O O . ILE A 1 467 ? 205.665 156.399 219.804 1.00 32.21 476 ILE A O 1
ATOM 664 N N . ALA A 1 468 ? 205.686 158.631 219.954 1.00 30.17 477 ALA A N 1
ATOM 665 C CA . ALA A 1 468 ? 204.427 158.824 219.253 1.00 30.17 477 ALA A CA 1
ATOM 666 C C . ALA A 1 468 ? 204.355 160.271 218.792 1.00 30.17 477 ALA A C 1
ATOM 667 O O . ALA A 1 468 ? 205.068 161.126 219.326 1.00 30.17 477 ALA A O 1
ATOM 669 N N . PRO A 1 469 ? 203.501 160.587 217.805 1.00 28.46 478 PRO A N 1
ATOM 670 C CA . PRO A 1 469 ? 203.280 161.997 217.469 1.00 28.46 478 PRO A CA 1
ATOM 671 C C . PRO A 1 469 ? 202.510 162.762 218.530 1.00 28.46 478 PRO A C 1
ATOM 672 O O . PRO A 1 469 ? 201.363 163.143 218.307 1.00 28.46 478 PRO A O 1
ATOM 676 N N . LEU A 1 470 ? 203.135 163.022 219.668 1.00 24.90 479 LEU A N 1
ATOM 677 C CA . LEU A 1 470 ? 202.487 163.665 220.797 1.00 24.90 479 LEU A CA 1
ATOM 678 C C . LEU A 1 470 ? 202.930 165.116 220.842 1.00 24.90 479 LEU A C 1
ATOM 679 O O . LEU A 1 470 ? 204.112 165.393 221.042 1.00 24.90 479 LEU A O 1
ATOM 684 N N . THR A 1 471 ? 201.983 166.030 220.678 1.00 25.74 480 THR A N 1
ATOM 685 C CA . THR A 1 471 ? 202.299 167.448 220.620 1.00 25.74 480 THR A CA 1
ATOM 686 C C . THR A 1 471 ? 202.765 167.960 221.975 1.00 25.74 480 THR A C 1
ATOM 687 O O . THR A 1 471 ? 202.133 167.713 223.002 1.00 25.74 480 THR A O 1
ATOM 691 N N . ILE A 1 472 ? 203.896 168.661 221.972 1.00 26.32 481 ILE A N 1
ATOM 692 C CA . ILE A 1 472 ? 204.422 169.307 223.167 1.00 26.32 481 ILE A CA 1
ATOM 693 C C . ILE A 1 472 ? 203.489 170.457 223.526 1.00 26.32 481 ILE A C 1
ATOM 694 O O . ILE A 1 472 ? 203.404 171.448 222.801 1.00 26.32 481 ILE A O 1
ATOM 699 N N . THR A 1 473 ? 202.779 170.317 224.640 1.00 32.38 482 THR A N 1
ATOM 700 C CA . THR A 1 473 ? 201.736 171.246 225.038 1.00 32.38 482 THR A CA 1
ATOM 701 C C . THR A 1 473 ? 202.057 171.731 226.444 1.00 32.38 482 THR A C 1
ATOM 702 O O . THR A 1 473 ? 202.793 171.073 227.180 1.00 32.38 482 THR A O 1
ATOM 706 N N . LEU A 1 474 ? 201.554 172.922 226.778 1.00 36.68 483 LEU A N 1
ATOM 707 C CA . LEU A 1 474 ? 201.707 173.493 228.112 1.00 36.68 483 LEU A CA 1
ATOM 708 C C . LEU A 1 474 ? 201.110 172.602 229.192 1.00 36.68 483 LEU A C 1
ATOM 709 O O . LEU A 1 474 ? 201.724 172.392 230.242 1.00 36.68 483 LEU A O 1
ATOM 714 N N . VAL A 1 475 ? 199.905 172.080 228.960 1.00 36.30 484 VAL A N 1
ATOM 715 C CA . VAL A 1 475 ? 199.217 171.319 229.997 1.00 36.30 484 VAL A CA 1
ATOM 716 C C . VAL A 1 475 ? 199.830 169.937 230.149 1.00 36.30 484 VAL A C 1
ATOM 717 O O . VAL A 1 475 ? 199.708 169.302 231.200 1.00 36.30 484 VAL A O 1
ATOM 721 N N . ARG A 1 476 ? 200.510 169.452 229.115 1.00 33.82 485 ARG A N 1
ATOM 722 C CA . ARG A 1 476 ? 201.145 168.148 229.205 1.00 33.82 485 ARG A CA 1
ATOM 723 C C . ARG A 1 476 ? 202.521 168.239 229.839 1.00 33.82 485 ARG A C 1
ATOM 724 O O . ARG A 1 476 ? 202.874 167.380 230.645 1.00 33.82 485 ARG A O 1
ATOM 732 N N . GLU A 1 477 ? 203.291 169.288 229.525 1.00 40.04 486 GLU A N 1
ATOM 733 C CA . GLU A 1 477 ? 204.656 169.453 230.030 1.00 40.04 486 GLU A CA 1
ATOM 734 C C . GLU A 1 477 ? 204.696 169.596 231.550 1.00 40.04 486 GLU A C 1
ATOM 735 O O . GLU A 1 477 ? 205.721 169.306 232.177 1.00 40.04 486 GLU A O 1
ATOM 741 N N . GLU A 1 478 ? 203.575 169.983 232.156 1.00 43.51 487 GLU A N 1
ATOM 742 C CA . GLU A 1 478 ? 203.479 170.044 233.606 1.00 43.51 487 GLU A CA 1
ATOM 743 C C . GLU A 1 478 ? 203.444 168.656 234.238 1.00 43.51 487 GLU A C 1
ATOM 744 O O . GLU A 1 478 ? 203.869 168.485 235.384 1.00 43.51 487 GLU A O 1
ATOM 750 N N . VAL A 1 479 ? 202.943 167.651 233.520 1.00 40.92 488 VAL A N 1
ATOM 751 C CA . VAL A 1 479 ? 202.776 166.331 234.119 1.00 40.92 488 VAL A CA 1
ATOM 752 C C . VAL A 1 479 ? 203.703 165.261 233.543 1.00 40.92 488 VAL A C 1
ATOM 753 O O . VAL A 1 479 ? 203.860 164.202 234.168 1.00 40.92 488 VAL A O 1
ATOM 757 N N . ILE A 1 480 ? 204.301 165.489 232.372 1.00 38.01 489 ILE A N 1
ATOM 758 C CA . ILE A 1 480 ? 205.266 164.578 231.763 1.00 38.01 489 ILE A CA 1
ATOM 759 C C . ILE A 1 480 ? 206.414 165.410 231.205 1.00 38.01 489 ILE A C 1
ATOM 760 O O . ILE A 1 480 ? 206.311 166.627 231.057 1.00 38.01 489 ILE A O 1
ATOM 765 N N . ASP A 1 481 ? 207.522 164.740 230.896 1.00 37.19 490 ASP A N 1
ATOM 766 C CA . ASP A 1 481 ? 208.725 165.386 230.375 1.00 37.19 490 ASP A CA 1
ATOM 767 C C . ASP A 1 481 ? 208.900 165.059 228.902 1.00 37.19 490 ASP A C 1
ATOM 768 O O . ASP A 1 481 ? 209.270 163.937 228.556 1.00 37.19 490 ASP A O 1
ATOM 773 N N . PHE A 1 482 ? 208.687 166.045 228.042 1.00 28.07 491 PHE A N 1
ATOM 774 C CA . PHE A 1 482 ? 208.954 165.882 226.623 1.00 28.07 491 PHE A CA 1
ATOM 775 C C . PHE A 1 482 ? 210.428 166.067 226.313 1.00 28.07 491 PHE A C 1
ATOM 776 O O . PHE A 1 482 ? 211.146 166.783 227.010 1.00 28.07 491 PHE A O 1
ATOM 784 N N . SER A 1 483 ? 210.868 165.431 225.238 1.00 25.76 492 SER A N 1
ATOM 785 C CA . SER A 1 483 ? 212.189 165.686 224.690 1.00 25.76 492 SER A CA 1
ATOM 786 C C . SER A 1 483 ? 212.111 166.908 223.781 1.00 25.76 492 SER A C 1
ATOM 787 O O . SER A 1 483 ? 211.085 167.584 223.698 1.00 25.76 492 SER A O 1
ATOM 790 N N . LYS A 1 484 ? 213.195 167.209 223.084 1.00 27.25 493 LYS A N 1
ATOM 791 C CA . LYS A 1 484 ? 213.121 168.210 222.037 1.00 27.25 493 LYS A CA 1
ATOM 792 C C . LYS A 1 484 ? 212.283 167.666 220.884 1.00 27.25 493 LYS A C 1
ATOM 793 O O . LYS A 1 484 ? 212.136 166.449 220.753 1.00 27.25 493 LYS A O 1
ATOM 799 N N . PRO A 1 485 ? 211.675 168.537 220.079 1.00 24.43 494 PRO A N 1
ATOM 800 C CA . PRO A 1 485 ? 210.846 168.061 218.969 1.00 24.43 494 PRO A CA 1
ATOM 801 C C . PRO A 1 485 ? 211.610 167.229 217.949 1.00 24.43 494 PRO A C 1
ATOM 802 O O . PRO A 1 485 ? 212.608 167.672 217.381 1.00 24.43 494 PRO A O 1
ATOM 806 N N . PHE A 1 486 ? 211.146 165.999 217.733 1.00 26.23 495 PHE A N 1
ATOM 807 C CA . PHE A 1 486 ? 211.664 165.222 216.620 1.00 26.23 495 PHE A CA 1
ATOM 808 C C . PHE A 1 486 ? 210.990 165.579 215.306 1.00 26.23 495 PHE A C 1
ATOM 809 O O . PHE A 1 486 ? 211.461 165.155 214.249 1.00 26.23 495 PHE A O 1
ATOM 817 N N . MET A 1 487 ? 209.911 166.349 215.348 1.00 27.45 496 MET A N 1
ATOM 818 C CA . MET A 1 487 ? 209.235 166.801 214.149 1.00 27.45 496 MET A CA 1
ATOM 819 C C . MET A 1 487 ? 208.562 168.127 214.444 1.00 27.45 496 MET A C 1
ATOM 820 O O . MET A 1 487 ? 207.880 168.268 215.457 1.00 27.45 496 MET A O 1
ATOM 825 N N . SER A 1 488 ? 208.779 169.099 213.567 1.00 29.73 497 SER A N 1
ATOM 826 C CA . SER A 1 488 ? 208.177 170.419 213.666 1.00 29.73 497 SER A CA 1
ATOM 827 C C . SER A 1 488 ? 207.091 170.529 212.611 1.00 29.73 497 SER A C 1
ATOM 828 O O . SER A 1 488 ? 207.265 170.044 211.490 1.00 29.73 497 SER A O 1
ATOM 831 N N . LEU A 1 489 ? 205.989 171.182 212.959 1.00 30.78 498 LEU A N 1
ATOM 832 C CA . LEU A 1 489 ? 204.786 171.124 212.150 1.00 30.78 498 LEU A CA 1
ATOM 833 C C . LEU A 1 489 ? 203.867 172.259 212.559 1.00 30.78 498 LEU A C 1
ATOM 834 O O . LEU A 1 489 ? 204.141 172.999 213.501 1.00 30.78 498 LEU A O 1
ATOM 839 N N . GLY A 1 490 ? 202.763 172.387 211.844 1.00 37.87 499 GLY A N 1
ATOM 840 C CA . GLY A 1 490 ? 201.798 173.416 212.157 1.00 37.87 499 GLY A CA 1
ATOM 841 C C . GLY A 1 490 ? 200.512 173.140 211.424 1.00 37.87 499 GLY A C 1
ATOM 842 O O . GLY A 1 490 ? 200.321 172.066 210.861 1.00 37.87 499 GLY A O 1
ATOM 843 N N . ILE A 1 491 ? 199.643 174.111 211.434 1.00 43.20 500 ILE A N 1
ATOM 844 C CA . ILE A 1 491 ? 198.365 174.011 210.746 1.00 43.20 500 ILE A CA 1
ATOM 845 C C . ILE A 1 491 ? 198.574 174.415 209.301 1.00 43.20 500 ILE A C 1
ATOM 846 O O . ILE A 1 491 ? 199.181 175.448 209.019 1.00 43.20 500 ILE A O 1
ATOM 851 N N . SER A 1 492 ? 198.096 173.593 208.376 1.00 46.55 501 SER A N 1
ATOM 852 C CA . SER A 1 492 ? 198.308 173.832 206.961 1.00 46.55 501 SER A CA 1
ATOM 853 C C . SER A 1 492 ? 196.974 173.809 206.229 1.00 46.55 501 SER A C 1
ATOM 854 O O . SER A 1 492 ? 195.928 173.522 206.808 1.00 46.55 501 SER A O 1
ATOM 857 N N . ILE A 1 493 ? 197.024 174.114 204.936 1.00 52.54 502 ILE A N 1
ATOM 858 C CA . ILE A 1 493 ? 195.848 174.218 204.083 1.00 52.54 502 ILE A CA 1
ATOM 859 C C . ILE A 1 493 ? 195.888 173.075 203.080 1.00 52.54 502 ILE A C 1
ATOM 860 O O . ILE A 1 493 ? 196.923 172.838 202.451 1.00 52.54 502 ILE A O 1
ATOM 865 N N . MET A 1 494 ? 194.773 172.367 202.936 1.00 54.95 503 MET A N 1
ATOM 866 C CA . MET A 1 494 ? 194.619 171.319 201.935 1.00 54.95 503 MET A CA 1
ATOM 867 C C . MET A 1 494 ? 193.594 171.746 200.899 1.00 54.95 503 MET A C 1
ATOM 868 O O . MET A 1 494 ? 192.421 171.919 201.227 1.00 54.95 503 MET A O 1
ATOM 873 N N . ILE A 1 495 ? 194.025 171.890 199.651 1.00 63.38 504 ILE A N 1
ATOM 874 C CA . ILE A 1 495 ? 193.120 172.203 198.554 1.00 63.38 504 ILE A CA 1
ATOM 875 C C . ILE A 1 495 ? 193.219 171.099 197.517 1.00 63.38 504 ILE A C 1
ATOM 876 O O . ILE A 1 495 ? 194.170 170.314 197.509 1.00 63.38 504 ILE A O 1
ATOM 881 N N . LYS A 1 496 ? 192.227 171.044 196.634 1.00 71.83 505 LYS A N 1
ATOM 882 C CA . LYS A 1 496 ? 192.279 170.119 195.511 1.00 71.83 505 LYS A CA 1
ATOM 883 C C . LYS A 1 496 ? 193.088 170.728 194.373 1.00 71.83 505 LYS A C 1
ATOM 884 O O . LYS A 1 496 ? 193.008 171.931 194.112 1.00 71.83 505 LYS A O 1
ATOM 890 N N . LYS A 1 497 ? 193.890 169.897 193.710 1.00 77.27 506 LYS A N 1
ATOM 891 C CA . LYS A 1 497 ? 194.671 170.319 192.556 1.00 77.27 506 LYS A CA 1
ATOM 892 C C . LYS A 1 497 ? 193.741 170.671 191.397 1.00 77.27 506 LYS A C 1
ATOM 893 O O . LYS A 1 497 ? 192.695 170.032 191.230 1.00 77.27 506 LYS A O 1
ATOM 899 N N . PRO A 1 498 ? 194.072 171.682 190.589 1.00 83.80 507 PRO A N 1
ATOM 900 C CA . PRO A 1 498 ? 193.169 172.071 189.487 1.00 83.80 507 PRO A CA 1
ATOM 901 C C . PRO A 1 498 ? 193.156 171.072 188.339 1.00 83.80 507 PRO A C 1
ATOM 902 O O . PRO A 1 498 ? 192.129 170.891 187.668 1.00 83.80 507 PRO A O 1
ATOM 906 N N . GLN A 1 499 ? 194.326 170.499 188.058 1.00 87.54 508 GLN A N 1
ATOM 907 C CA . GLN A 1 499 ? 194.633 169.324 187.244 1.00 87.54 508 GLN A CA 1
ATOM 908 C C . GLN A 1 499 ? 194.506 169.484 185.731 1.00 87.54 508 GLN A C 1
ATOM 909 O O . GLN A 1 499 ? 195.188 168.737 185.019 1.00 87.54 508 GLN A O 1
ATOM 915 N N . LYS A 1 500 ? 193.629 170.393 185.247 1.00 83.90 509 LYS A N 1
ATOM 916 C CA . LYS A 1 500 ? 193.649 171.204 184.017 1.00 83.90 509 LYS A CA 1
ATOM 917 C C . LYS A 1 500 ? 192.231 171.769 183.888 1.00 83.90 509 LYS A C 1
ATOM 918 O O . LYS A 1 500 ? 191.368 171.450 184.712 1.00 83.90 509 LYS A O 1
ATOM 924 N N . SER A 1 501 ? 191.969 172.607 182.886 1.00 75.71 510 SER A N 1
ATOM 925 C CA . SER A 1 501 ? 190.665 172.625 182.235 1.00 75.71 510 SER A CA 1
ATOM 926 C C . SER A 1 501 ? 190.856 172.022 180.850 1.00 75.71 510 SER A C 1
ATOM 927 O O . SER A 1 501 ? 191.740 172.457 180.107 1.00 75.71 510 SER A O 1
ATOM 930 N N . LYS A 1 502 ? 190.036 171.027 180.505 1.00 61.42 511 LYS A N 1
ATOM 931 C CA . LYS A 1 502 ? 190.301 170.194 179.334 1.00 61.42 511 LYS A CA 1
ATOM 932 C C . LYS A 1 502 ? 189.621 170.726 178.077 1.00 61.42 511 LYS A C 1
ATOM 933 O O . LYS A 1 502 ? 188.388 170.807 178.027 1.00 61.42 511 LYS A O 1
ATOM 939 N N . PRO A 1 503 ? 190.383 171.078 177.041 1.00 51.39 512 PRO A N 1
ATOM 940 C CA . PRO A 1 503 ? 189.775 171.635 175.829 1.00 51.39 512 PRO A CA 1
ATOM 941 C C . PRO A 1 503 ? 189.111 170.549 175.002 1.00 51.39 512 PRO A C 1
ATOM 942 O O . PRO A 1 503 ? 189.610 169.428 174.906 1.00 51.39 512 PRO A O 1
ATOM 946 N N . GLY A 1 504 ? 187.990 170.893 174.386 1.00 43.89 513 GLY A N 1
ATOM 947 C CA . GLY A 1 504 ? 187.286 169.981 173.507 1.00 43.89 513 GLY A CA 1
ATOM 948 C C . GLY A 1 504 ? 187.908 169.910 172.133 1.00 43.89 513 GLY A C 1
ATOM 949 O O . GLY A 1 504 ? 189.115 170.097 171.955 1.00 43.89 513 GLY A O 1
ATOM 950 N N . VAL A 1 505 ? 187.074 169.631 171.139 1.00 39.27 514 VAL A N 1
ATOM 951 C CA . VAL A 1 505 ? 187.524 169.654 169.754 1.00 39.27 514 VAL A CA 1
ATOM 952 C C . VAL A 1 505 ? 187.176 171.006 169.157 1.00 39.27 514 VAL A C 1
ATOM 953 O O . VAL A 1 505 ? 188.023 171.670 168.560 1.00 39.27 514 VAL A O 1
ATOM 957 N N . PHE A 1 506 ? 185.950 171.456 169.367 1.00 34.90 515 PHE A N 1
ATOM 958 C CA . PHE A 1 506 ? 185.476 172.703 168.795 1.00 34.90 515 PHE A CA 1
ATOM 959 C C . PHE A 1 506 ? 185.518 173.811 169.835 1.00 34.90 515 PHE A C 1
ATOM 960 O O . PHE A 1 506 ? 184.615 174.638 169.929 1.00 34.90 515 PHE A O 1
ATOM 968 N N . SER A 1 507 ? 186.583 173.816 170.638 1.00 32.79 516 SER A N 1
ATOM 969 C CA . SER A 1 507 ? 186.788 174.866 171.625 1.00 32.79 516 SER A CA 1
ATOM 970 C C . SER A 1 507 ? 187.239 176.168 170.988 1.00 32.79 516 SER A C 1
ATOM 971 O O . SER A 1 507 ? 187.217 177.211 171.642 1.00 32.79 516 SER A O 1
ATOM 974 N N . PHE A 1 508 ? 187.642 176.136 169.722 1.00 27.43 517 PHE A N 1
ATOM 975 C CA . PHE A 1 508 ? 187.983 177.353 169.003 1.00 27.43 517 PHE A CA 1
ATOM 976 C C . PHE A 1 508 ? 186.716 178.127 168.668 1.00 27.43 517 PHE A C 1
ATOM 977 O O . PHE A 1 508 ? 186.770 179.319 168.367 1.00 27.43 517 PHE A O 1
ATOM 985 N N . LEU A 1 509 ? 185.573 177.459 168.696 1.00 25.46 518 LEU A N 1
ATOM 986 C CA . LEU A 1 509 ? 184.310 178.124 168.471 1.00 25.46 518 LEU A CA 1
ATOM 987 C C . LEU A 1 509 ? 183.794 178.836 169.705 1.00 25.46 518 LEU A C 1
ATOM 988 O O . LEU A 1 509 ? 182.919 179.691 169.578 1.00 25.46 518 LEU A O 1
ATOM 993 N N . ASP A 1 510 ? 184.322 178.529 170.877 1.00 26.87 519 ASP A N 1
ATOM 994 C CA . ASP A 1 510 ? 183.816 178.993 172.166 1.00 26.87 519 ASP A CA 1
ATOM 995 C C . ASP A 1 510 ? 183.780 180.489 172.489 1.00 26.87 519 ASP A C 1
ATOM 996 O O . ASP A 1 510 ? 183.036 180.838 173.408 1.00 26.87 519 ASP A O 1
ATOM 1001 N N . PRO A 1 511 ? 184.563 181.401 171.868 1.00 18.64 520 PRO A N 1
ATOM 1002 C CA . PRO A 1 511 ? 184.299 182.831 172.119 1.00 18.64 520 PRO A CA 1
ATOM 1003 C C . PRO A 1 511 ? 182.916 183.325 171.732 1.00 18.64 520 PRO A C 1
ATOM 1004 O O . PRO A 1 511 ? 182.440 184.300 172.317 1.00 18.64 520 PRO A O 1
ATOM 1008 N N . LEU A 1 512 ? 182.254 182.680 170.787 1.00 21.95 521 LEU A N 1
ATOM 1009 C CA . LEU A 1 512 ? 180.893 183.017 170.425 1.00 21.95 521 LEU A CA 1
ATOM 1010 C C . LEU A 1 512 ? 180.015 181.819 170.746 1.00 21.95 521 LEU A C 1
ATOM 1011 O O . LEU A 1 512 ? 180.452 180.675 170.637 1.00 21.95 521 LEU A O 1
ATOM 1016 N N . ALA A 1 513 ? 178.787 182.079 171.175 1.00 31.63 522 ALA A N 1
ATOM 1017 C CA . ALA A 1 513 ? 177.859 180.991 171.432 1.00 31.63 522 ALA A CA 1
ATOM 1018 C C . ALA A 1 513 ? 177.450 180.330 170.125 1.00 31.63 522 ALA A C 1
ATOM 1019 O O . ALA A 1 513 ? 177.517 180.934 169.057 1.00 31.63 522 ALA A O 1
ATOM 1021 N N . TYR A 1 514 ? 177.005 179.074 170.218 1.00 39.43 523 TYR A N 1
ATOM 1022 C CA . TYR A 1 514 ? 176.590 178.335 169.031 1.00 39.43 523 TYR A CA 1
ATOM 1023 C C . TYR A 1 514 ? 175.345 178.912 168.384 1.00 39.43 523 TYR A C 1
ATOM 1024 O O . TYR A 1 514 ? 175.088 178.643 167.210 1.00 39.43 523 TYR A O 1
ATOM 1033 N N . GLU A 1 515 ? 174.578 179.697 169.129 1.00 46.54 524 GLU A N 1
ATOM 1034 C CA . GLU A 1 515 ? 173.455 180.434 168.575 1.00 46.54 524 GLU A CA 1
ATOM 1035 C C . GLU A 1 515 ? 173.932 181.510 167.613 1.00 46.54 524 GLU A C 1
ATOM 1036 O O . GLU A 1 515 ? 173.239 181.842 166.649 1.00 46.54 524 GLU A O 1
ATOM 1042 N N . ILE A 1 516 ? 175.113 182.078 167.867 1.00 31.70 525 ILE A N 1
ATOM 1043 C CA . ILE A 1 516 ? 175.694 183.034 166.929 1.00 31.70 525 ILE A CA 1
ATOM 1044 C C . ILE A 1 516 ? 176.228 182.310 165.703 1.00 31.70 525 ILE A C 1
ATOM 1045 O O . ILE A 1 516 ? 175.970 182.719 164.569 1.00 31.70 525 ILE A O 1
ATOM 1050 N N . TRP A 1 517 ? 176.952 181.204 165.917 1.00 27.11 526 TRP A N 1
ATOM 1051 C CA . TRP A 1 517 ? 177.548 180.461 164.809 1.00 27.11 526 TRP A CA 1
ATOM 1052 C C . TRP A 1 517 ? 176.492 179.845 163.905 1.00 27.11 526 TRP A C 1
ATOM 1053 O O . TRP A 1 517 ? 176.719 179.677 162.705 1.00 27.11 526 TRP A O 1
ATOM 1064 N N . MET A 1 518 ? 175.347 179.472 164.468 1.00 38.03 527 MET A N 1
ATOM 1065 C CA . MET A 1 518 ? 174.247 178.983 163.648 1.00 38.03 527 MET A CA 1
ATOM 1066 C C . MET A 1 518 ? 173.663 180.102 162.808 1.00 38.03 527 MET A C 1
ATOM 1067 O O . MET A 1 518 ? 173.309 179.896 161.645 1.00 38.03 527 MET A O 1
ATOM 1072 N N . CYS A 1 519 ? 173.564 181.300 163.376 1.00 36.07 528 CYS A N 1
ATOM 1073 C CA . CYS A 1 519 ? 172.975 182.410 162.644 1.00 36.07 528 CYS A CA 1
ATOM 1074 C C . CYS A 1 519 ? 173.977 183.083 161.717 1.00 36.07 528 CYS A C 1
ATOM 1075 O O . CYS A 1 519 ? 173.577 183.877 160.870 1.00 36.07 528 CYS A O 1
ATOM 1078 N N . ILE A 1 520 ? 175.272 182.800 161.857 1.00 26.97 529 ILE A N 1
ATOM 1079 C CA . ILE A 1 520 ? 176.236 183.260 160.858 1.00 26.97 529 ILE A CA 1
ATOM 1080 C C . ILE A 1 520 ? 176.079 182.458 159.573 1.00 26.97 529 ILE A C 1
ATOM 1081 O O . ILE A 1 520 ? 176.148 183.002 158.467 1.00 26.97 529 ILE A O 1
ATOM 1086 N N . VAL A 1 521 ? 175.806 181.162 159.702 1.00 30.42 530 VAL A N 1
ATOM 1087 C CA . VAL A 1 521 ? 175.636 180.307 158.532 1.00 30.42 530 VAL A CA 1
ATOM 1088 C C . VAL A 1 521 ? 174.308 180.602 157.841 1.00 30.42 530 VAL A C 1
ATOM 1089 O O . VAL A 1 521 ? 174.206 180.551 156.612 1.00 30.42 530 VAL A O 1
ATOM 1093 N N . PHE A 1 522 ? 173.281 180.956 158.611 1.00 39.09 531 PHE A N 1
ATOM 1094 C CA . PHE A 1 522 ? 172.018 181.356 157.998 1.00 39.09 531 PHE A CA 1
ATOM 1095 C C . PHE A 1 522 ? 172.142 182.721 157.342 1.00 39.09 531 PHE A C 1
ATOM 1096 O O . PHE A 1 522 ? 171.473 182.998 156.343 1.00 39.09 531 PHE A O 1
ATOM 1104 N N . ALA A 1 523 ? 172.981 183.591 157.899 1.00 27.93 532 ALA A N 1
ATOM 1105 C CA . ALA A 1 523 ? 173.200 184.898 157.301 1.00 27.93 532 ALA A CA 1
ATOM 1106 C C . ALA A 1 523 ? 174.070 184.799 156.061 1.00 27.93 532 ALA A C 1
ATOM 1107 O O . ALA A 1 523 ? 173.872 185.546 155.102 1.00 27.93 532 ALA A O 1
ATOM 1109 N N . TYR A 1 524 ? 175.052 183.899 156.077 1.00 25.56 533 TYR A N 1
ATOM 1110 C CA . TYR A 1 524 ? 175.909 183.654 154.923 1.00 25.56 533 TYR A CA 1
ATOM 1111 C C . TYR A 1 524 ? 175.119 183.156 153.724 1.00 25.56 533 TYR A C 1
ATOM 1112 O O . TYR A 1 524 ? 175.370 183.559 152.586 1.00 25.56 533 TYR A O 1
ATOM 1121 N N . ILE A 1 525 ? 174.156 182.274 153.963 1.00 28.79 534 ILE A N 1
ATOM 1122 C CA . ILE A 1 525 ? 173.341 181.749 152.877 1.00 28.79 534 ILE A CA 1
ATOM 1123 C C . ILE A 1 525 ? 172.304 182.777 152.448 1.00 28.79 534 ILE A C 1
ATOM 1124 O O . ILE A 1 525 ? 172.012 182.921 151.259 1.00 28.79 534 ILE A O 1
ATOM 1129 N N . GLY A 1 526 ? 171.779 183.549 153.397 1.00 26.14 535 GLY A N 1
ATOM 1130 C CA . GLY A 1 526 ? 170.816 184.582 153.049 1.00 26.14 535 GLY A CA 1
ATOM 1131 C C . GLY A 1 526 ? 171.429 185.723 152.261 1.00 26.14 535 GLY A C 1
ATOM 1132 O O . GLY A 1 526 ? 170.785 186.304 151.394 1.00 26.14 535 GLY A O 1
ATOM 1133 N N . VAL A 1 527 ? 172.686 186.055 152.553 1.00 24.42 536 VAL A N 1
ATOM 1134 C CA . VAL A 1 527 ? 173.395 187.076 151.786 1.00 24.42 536 VAL A CA 1
ATOM 1135 C C . VAL A 1 527 ? 173.729 186.560 150.394 1.00 24.42 536 VAL A C 1
ATOM 1136 O O . VAL A 1 527 ? 173.598 187.277 149.397 1.00 24.42 536 VAL A O 1
ATOM 1140 N N . SER A 1 528 ? 174.121 185.292 150.302 1.00 26.36 537 SER A N 1
ATOM 1141 C CA . SER A 1 528 ? 174.584 184.732 149.040 1.00 26.36 537 SER A CA 1
ATOM 1142 C C . SER A 1 528 ? 173.441 184.537 148.057 1.00 26.36 537 SER A C 1
ATOM 1143 O O . SER A 1 528 ? 173.638 184.628 146.844 1.00 26.36 537 SER A O 1
ATOM 1146 N N . VAL A 1 529 ? 172.246 184.247 148.560 1.00 31.08 538 VAL A N 1
ATOM 1147 C CA . VAL A 1 529 ? 171.094 184.085 147.688 1.00 31.08 538 VAL A CA 1
ATOM 1148 C C . VAL A 1 529 ? 170.585 185.444 147.238 1.00 31.08 538 VAL A C 1
ATOM 1149 O O . VAL A 1 529 ? 170.163 185.618 146.090 1.00 31.08 538 VAL A O 1
ATOM 1153 N N . VAL A 1 530 ? 170.660 186.443 148.114 1.00 31.67 539 VAL A N 1
ATOM 1154 C CA . VAL A 1 530 ? 170.242 187.784 147.730 1.00 31.67 539 VAL A CA 1
ATOM 1155 C C . VAL A 1 530 ? 171.233 188.395 146.747 1.00 31.67 539 VAL A C 1
ATOM 1156 O O . VAL A 1 530 ? 170.822 189.047 145.790 1.00 31.67 539 VAL A O 1
ATOM 1160 N N . LEU A 1 531 ? 172.535 188.128 146.910 1.00 33.45 540 LEU A N 1
ATOM 1161 C CA . LEU A 1 531 ? 173.531 188.525 145.907 1.00 33.45 540 LEU A CA 1
ATOM 1162 C C . LEU A 1 531 ? 173.254 187.924 144.540 1.00 33.45 540 LEU A C 1
ATOM 1163 O O . LEU A 1 531 ? 173.453 188.578 143.515 1.00 33.45 540 LEU A O 1
ATOM 1168 N N . PHE A 1 532 ? 172.861 186.660 144.507 1.00 42.66 541 PHE A N 1
ATOM 1169 C CA . PHE A 1 532 ? 172.496 185.994 143.269 1.00 42.66 541 PHE A CA 1
ATOM 1170 C C . PHE A 1 532 ? 171.300 186.654 142.606 1.00 42.66 541 PHE A C 1
ATOM 1171 O O . PHE A 1 532 ? 171.370 187.018 141.432 1.00 42.66 541 PHE A O 1
ATOM 1179 N N . LEU A 1 533 ? 170.213 186.831 143.348 1.00 44.72 542 LEU A N 1
ATOM 1180 C CA . LEU A 1 533 ? 168.986 187.378 142.788 1.00 44.72 542 LEU A CA 1
ATOM 1181 C C . LEU A 1 533 ? 169.124 188.847 142.418 1.00 44.72 542 LEU A C 1
ATOM 1182 O O . LEU A 1 533 ? 168.521 189.300 141.444 1.00 44.72 542 LEU A O 1
ATOM 1187 N N . VAL A 1 534 ? 169.923 189.600 143.166 1.00 41.55 543 VAL A N 1
ATOM 1188 C CA . VAL A 1 534 ? 169.979 191.038 142.934 1.00 41.55 543 VAL A CA 1
ATOM 1189 C C . VAL A 1 534 ? 170.910 191.359 141.774 1.00 41.55 543 VAL A C 1
ATOM 1190 O O . VAL A 1 534 ? 170.920 192.486 141.269 1.00 41.55 543 VAL A O 1
ATOM 1194 N N . SER A 1 535 ? 171.694 190.377 141.323 1.00 49.61 544 SER A N 1
ATOM 1195 C CA . SER A 1 535 ? 172.681 190.616 140.270 1.00 49.61 544 SER A CA 1
ATOM 1196 C C . SER A 1 535 ? 172.205 190.097 138.919 1.00 49.61 544 SER A C 1
ATOM 1197 O O . SER A 1 535 ? 172.505 190.691 137.881 1.00 49.61 544 SER A O 1
ATOM 1200 N N . ARG A 1 536 ? 171.463 188.987 138.915 1.00 61.23 545 ARG A N 1
ATOM 1201 C CA . ARG A 1 536 ? 170.989 188.363 137.681 1.00 61.23 545 ARG A CA 1
ATOM 1202 C C . ARG A 1 536 ? 170.041 189.241 136.879 1.00 61.23 545 ARG A C 1
ATOM 1203 O O . ARG A 1 536 ? 169.923 189.074 135.661 1.00 61.23 545 ARG A O 1
ATOM 1211 N N . PHE A 1 537 ? 169.369 190.174 137.537 1.00 70.97 546 PHE A N 1
ATOM 1212 C CA . PHE A 1 537 ? 168.661 191.250 136.856 1.00 70.97 546 PHE A CA 1
ATOM 1213 C C . PHE A 1 537 ? 169.394 192.556 137.131 1.00 70.97 546 PHE A C 1
ATOM 1214 O O . PHE A 1 537 ? 169.009 193.326 138.015 1.00 70.97 546 PHE A O 1
ATOM 1222 N N . SER A 1 538 ? 170.441 192.799 136.341 1.00 73.96 547 SER A N 1
ATOM 1223 C CA . SER A 1 538 ? 171.242 194.014 136.312 1.00 73.96 547 SER A CA 1
ATOM 1224 C C . SER A 1 538 ? 172.168 193.950 135.104 1.00 73.96 547 SER A C 1
ATOM 1225 O O . SER A 1 538 ? 172.817 192.921 134.878 1.00 73.96 547 SER A O 1
ATOM 1228 N N . PRO A 1 539 ? 172.251 195.015 134.296 1.00 83.91 548 PRO A N 1
ATOM 1229 C CA . PRO A 1 539 ? 173.228 195.048 133.204 1.00 83.91 548 PRO A CA 1
ATOM 1230 C C . PRO A 1 539 ? 174.543 195.708 133.616 1.00 83.91 548 PRO A C 1
ATOM 1231 O O . PRO A 1 539 ? 174.913 195.642 134.789 1.00 83.91 548 PRO A O 1
ATOM 1235 N N . ASN A 1 560 ? 176.118 186.634 133.581 1.00 60.32 569 ASN A N 1
ATOM 1236 C CA . ASN A 1 560 ? 176.620 187.386 134.724 1.00 60.32 569 ASN A CA 1
ATOM 1237 C C . ASN A 1 560 ? 177.822 186.651 135.307 1.00 60.32 569 ASN A C 1
ATOM 1238 O O . ASN A 1 560 ? 178.094 185.508 134.950 1.00 60.32 569 ASN A O 1
ATOM 1243 N N . GLU A 1 561 ? 178.536 187.322 136.205 1.00 53.17 570 GLU A N 1
ATOM 1244 C CA . GLU A 1 561 ? 179.601 186.729 136.996 1.00 53.17 570 GLU A CA 1
ATOM 1245 C C . GLU A 1 561 ? 179.139 186.296 138.377 1.00 53.17 570 GLU A C 1
ATOM 1246 O O . GLU A 1 561 ? 179.852 185.542 139.037 1.00 53.17 570 GLU A O 1
ATOM 1252 N N . PHE A 1 562 ? 177.944 186.705 138.797 1.00 41.98 571 PHE A N 1
ATOM 1253 C CA . PHE A 1 562 ? 177.471 186.480 140.157 1.00 41.98 571 PHE A CA 1
ATOM 1254 C C . PHE A 1 562 ? 176.316 185.500 140.218 1.00 41.98 571 PHE A C 1
ATOM 1255 O O . PHE A 1 562 ? 175.278 185.803 140.808 1.00 41.98 571 PHE A O 1
ATOM 1263 N N . GLY A 1 563 ? 176.468 184.338 139.591 1.00 39.35 572 GLY A N 1
ATOM 1264 C CA . GLY A 1 563 ? 175.620 183.205 139.888 1.00 39.35 572 GLY A CA 1
ATOM 1265 C C . GLY A 1 563 ? 175.793 182.701 141.308 1.00 39.35 572 GLY A C 1
ATOM 1266 O O . GLY A 1 563 ? 176.555 183.237 142.107 1.00 39.35 572 GLY A O 1
ATOM 1267 N N . ILE A 1 564 ? 175.080 181.619 141.620 1.00 36.33 573 ILE A N 1
ATOM 1268 C CA . ILE A 1 564 ? 174.895 181.238 143.022 1.00 36.33 573 ILE A CA 1
ATOM 1269 C C . ILE A 1 564 ? 176.187 180.696 143.622 1.00 36.33 573 ILE A C 1
ATOM 1270 O O . ILE A 1 564 ? 176.428 180.818 144.825 1.00 36.33 573 ILE A O 1
ATOM 1275 N N . PHE A 1 565 ? 177.082 180.187 142.792 1.00 35.09 574 PHE A N 1
ATOM 1276 C CA . PHE A 1 565 ? 178.293 179.636 143.368 1.00 35.09 574 PHE A CA 1
ATOM 1277 C C . PHE A 1 565 ? 179.416 180.653 143.453 1.00 35.09 574 PHE A C 1
ATOM 1278 O O . PHE A 1 565 ? 180.278 180.523 144.322 1.00 35.09 574 PHE A O 1
ATOM 1286 N N . ASN A 1 566 ? 179.417 181.671 142.600 1.00 33.68 575 ASN A N 1
ATOM 1287 C CA . ASN A 1 566 ? 180.310 182.799 142.816 1.00 33.68 575 ASN A CA 1
ATOM 1288 C C . ASN A 1 566 ? 179.783 183.731 143.892 1.00 33.68 575 ASN A C 1
ATOM 1289 O O . ASN A 1 566 ? 180.551 184.502 144.470 1.00 33.68 575 ASN A O 1
ATOM 1294 N N . SER A 1 567 ? 178.479 183.697 144.157 1.00 29.62 576 SER A N 1
ATOM 1295 C CA . SER A 1 567 ? 177.923 184.499 145.236 1.00 29.62 576 SER A CA 1
ATOM 1296 C C . SER A 1 567 ? 178.236 183.881 146.585 1.00 29.62 576 SER A C 1
ATOM 1297 O O . SER A 1 567 ? 178.396 184.589 147.582 1.00 29.62 576 SER A O 1
ATOM 1300 N N . LEU A 1 568 ? 178.322 182.551 146.635 1.00 24.01 577 LEU A N 1
ATOM 1301 C CA . LEU A 1 568 ? 178.728 181.866 147.857 1.00 24.01 577 LEU A CA 1
ATOM 1302 C C . LEU A 1 568 ? 180.215 182.032 148.120 1.00 24.01 577 LEU A C 1
ATOM 1303 O O . LEU A 1 568 ? 180.678 181.829 149.244 1.00 24.01 577 LEU A O 1
ATOM 1308 N N . TRP A 1 569 ? 180.980 182.391 147.091 1.00 20.67 578 TRP A N 1
ATOM 1309 C CA . TRP A 1 569 ? 182.419 182.553 147.236 1.00 20.67 578 TRP A CA 1
ATOM 1310 C C . TRP A 1 569 ? 182.784 183.999 147.525 1.00 20.67 578 TRP A C 1
ATOM 1311 O O . TRP A 1 569 ? 183.810 184.271 148.156 1.00 20.67 578 TRP A O 1
ATOM 1322 N N . PHE A 1 570 ? 181.966 184.943 147.060 1.00 21.80 579 PHE A N 1
ATOM 1323 C CA . PHE A 1 570 ? 182.129 186.326 147.485 1.00 21.80 579 PHE A CA 1
ATOM 1324 C C . PHE A 1 570 ? 181.840 186.465 148.967 1.00 21.80 579 PHE A C 1
ATOM 1325 O O . PHE A 1 570 ? 182.542 187.178 149.686 1.00 21.80 579 PHE A O 1
ATOM 1333 N N . SER A 1 571 ? 180.786 185.802 149.433 1.00 20.98 580 SER A N 1
ATOM 1334 C CA . SER A 1 571 ? 180.364 185.944 150.813 1.00 20.98 580 SER A CA 1
ATOM 1335 C C . SER A 1 571 ? 181.270 185.176 151.755 1.00 20.98 580 SER A C 1
ATOM 1336 O O . SER A 1 571 ? 181.415 185.558 152.918 1.00 20.98 580 SER A O 1
ATOM 1339 N N . LEU A 1 572 ? 181.873 184.090 151.279 1.00 21.56 581 LEU A N 1
ATOM 1340 C CA . LEU A 1 572 ? 182.811 183.347 152.104 1.00 21.56 581 LEU A CA 1
ATOM 1341 C C . LEU A 1 572 ? 184.105 184.121 152.257 1.00 21.56 581 LEU A C 1
ATOM 1342 O O . LEU A 1 572 ? 184.669 184.186 153.351 1.00 21.56 581 LEU A O 1
ATOM 1347 N N . GLY A 1 573 ? 184.581 184.729 151.176 1.00 22.80 582 GLY A N 1
ATOM 1348 C CA . GLY A 1 573 ? 185.782 185.530 151.249 1.00 22.80 582 GLY A CA 1
ATOM 1349 C C . GLY A 1 573 ? 185.603 186.858 151.924 1.00 22.80 582 GLY A C 1
ATOM 1350 O O . GLY A 1 573 ? 186.588 187.455 152.357 1.00 22.80 582 GLY A O 1
ATOM 1351 N N . ALA A 1 574 ? 184.371 187.345 152.010 1.00 21.76 583 ALA A N 1
ATOM 1352 C CA . ALA A 1 574 ? 184.123 188.577 152.739 1.00 21.76 583 ALA A CA 1
ATOM 1353 C C . ALA A 1 574 ? 184.074 188.324 154.233 1.00 21.76 583 ALA A C 1
ATOM 1354 O O . ALA A 1 574 ? 184.451 189.192 155.022 1.00 21.76 583 ALA A O 1
ATOM 1356 N N . PHE A 1 575 ? 183.611 187.142 154.641 1.00 19.67 584 PHE A N 1
ATOM 1357 C CA . PHE A 1 575 ? 183.591 186.804 156.057 1.00 19.67 584 PHE A CA 1
ATOM 1358 C C . PHE A 1 575 ? 184.993 186.570 156.588 1.00 19.67 584 PHE A C 1
ATOM 1359 O O . PHE A 1 575 ? 185.330 187.007 157.692 1.00 19.67 584 PHE A O 1
ATOM 1367 N N . MET A 1 576 ? 185.829 185.896 155.816 1.00 24.51 585 MET A N 1
ATOM 1368 C CA . MET A 1 576 ? 187.193 185.624 156.228 1.00 24.51 585 MET A CA 1
ATOM 1369 C C . MET A 1 576 ? 188.104 186.822 156.052 1.00 24.51 585 MET A C 1
ATOM 1370 O O . MET A 1 576 ? 189.257 186.757 156.484 1.00 24.51 585 MET A O 1
ATOM 1375 N N . GLN A 1 577 ? 187.596 187.898 155.441 1.00 27.53 586 GLN A N 1
ATOM 1376 C CA . GLN A 1 577 ? 188.303 189.127 155.099 1.00 27.53 586 GLN A CA 1
ATOM 1377 C C . GLN A 1 577 ? 189.494 188.808 154.216 1.00 27.53 586 GLN A C 1
ATOM 1378 O O . GLN A 1 577 ? 190.615 189.255 154.464 1.00 27.53 586 GLN A O 1
ATOM 1384 N N . GLN A 1 578 ? 189.237 188.026 153.177 1.00 32.79 587 GLN A N 1
ATOM 1385 C CA . GLN A 1 578 ? 190.265 187.509 152.294 1.00 32.79 587 GLN A CA 1
ATOM 1386 C C . GLN A 1 578 ? 189.876 187.732 150.851 1.00 32.79 587 GLN A C 1
ATOM 1387 O O . GLN A 1 578 ? 190.392 187.058 149.958 1.00 32.79 587 GLN A O 1
ATOM 1393 N N . GLY A 1 579 ? 188.987 188.674 150.597 1.00 45.28 588 GLY A N 1
ATOM 1394 C CA . GLY A 1 579 ? 188.257 188.570 149.357 1.00 45.28 588 GLY A CA 1
ATOM 1395 C C . GLY A 1 579 ? 188.860 189.291 148.179 1.00 45.28 588 GLY A C 1
ATOM 1396 O O . GLY A 1 579 ? 188.641 190.490 147.996 1.00 45.28 588 GLY A O 1
ATOM 1397 N N . CYS A 1 580 ? 189.612 188.561 147.360 1.00 56.55 589 CYS A N 1
ATOM 1398 C CA . CYS A 1 580 ? 189.840 189.011 146.000 1.00 56.55 589 CYS A CA 1
ATOM 1399 C C . CYS A 1 580 ? 189.021 188.085 145.113 1.00 56.55 589 CYS A C 1
ATOM 1400 O O . CYS A 1 580 ? 189.069 186.859 145.279 1.00 56.55 589 CYS A O 1
ATOM 1403 N N . ASP A 1 581 ? 188.165 188.672 144.284 1.00 52.93 590 ASP A N 1
ATOM 1404 C CA . ASP A 1 581 ? 187.519 188.034 143.147 1.00 52.93 590 ASP A CA 1
ATOM 1405 C C . ASP A 1 581 ? 186.849 189.191 142.435 1.00 52.93 590 ASP A C 1
ATOM 1406 O O . ASP A 1 581 ? 187.269 190.341 142.587 1.00 52.93 590 ASP A O 1
ATOM 1411 N N . ILE A 1 582 ? 185.857 188.887 141.610 1.00 48.36 591 ILE A N 1
ATOM 1412 C CA . ILE A 1 582 ? 184.861 189.866 141.198 1.00 48.36 591 ILE A CA 1
ATOM 1413 C C . ILE A 1 582 ? 184.253 190.587 142.399 1.00 48.36 591 ILE A C 1
ATOM 1414 O O . ILE A 1 582 ? 184.093 190.018 143.485 1.00 48.36 591 ILE A O 1
ATOM 1419 N N . SER A 1 583 ? 183.937 191.858 142.211 1.00 42.73 592 SER A N 1
ATOM 1420 C CA . SER A 1 583 ? 183.242 192.670 143.191 1.00 42.73 592 SER A CA 1
ATOM 1421 C C . SER A 1 583 ? 181.963 193.179 142.539 1.00 42.73 592 SER A C 1
ATOM 1422 O O . SER A 1 583 ? 181.925 193.348 141.314 1.00 42.73 592 SER A O 1
ATOM 1425 N N . PRO A 1 584 ? 180.885 193.384 143.304 1.00 36.35 593 PRO A N 1
ATOM 1426 C CA . PRO A 1 584 ? 179.628 193.850 142.702 1.00 36.35 593 PRO A CA 1
ATOM 1427 C C . PRO A 1 584 ? 179.725 195.252 142.123 1.00 36.35 593 PRO A C 1
ATOM 1428 O O . PRO A 1 584 ? 180.419 196.120 142.655 1.00 36.35 593 PRO A O 1
ATOM 1432 N N . ARG A 1 585 ? 179.020 195.472 141.015 1.00 40.79 594 ARG A N 1
ATOM 1433 C CA . ARG A 1 585 ? 179.108 196.729 140.293 1.00 40.79 594 ARG A CA 1
ATOM 1434 C C . ARG A 1 585 ? 177.818 197.526 140.291 1.00 40.79 594 ARG A C 1
ATOM 1435 O O . ARG A 1 585 ? 177.859 198.731 140.031 1.00 40.79 594 ARG A O 1
ATOM 1443 N N . SER A 1 586 ? 176.686 196.902 140.575 1.00 34.34 595 SER A N 1
ATOM 1444 C CA . SER A 1 586 ? 175.405 197.577 140.630 1.00 34.34 595 SER A CA 1
ATOM 1445 C C . SER A 1 586 ? 175.201 198.123 142.030 1.00 34.34 595 SER A C 1
ATOM 1446 O O . SER A 1 586 ? 175.829 197.661 142.975 1.00 34.34 595 SER A O 1
ATOM 1449 N N . LEU A 1 587 ? 174.322 199.118 142.152 1.00 31.98 596 LEU A N 1
ATOM 1450 C CA . LEU A 1 587 ? 174.016 199.692 143.460 1.00 31.98 596 LEU A CA 1
ATOM 1451 C C . LEU A 1 587 ? 173.355 198.675 144.368 1.00 31.98 596 LEU A C 1
ATOM 1452 O O . LEU A 1 587 ? 173.641 198.617 145.566 1.00 31.98 596 LEU A O 1
ATOM 1457 N N . SER A 1 588 ? 172.475 197.858 143.812 1.00 31.39 597 SER A N 1
ATOM 1458 C CA . SER A 1 588 ? 171.757 196.897 144.628 1.00 31.39 597 SER A CA 1
ATOM 1459 C C . SER A 1 588 ? 172.653 195.731 145.026 1.00 31.39 597 SER A C 1
ATOM 1460 O O . SER A 1 588 ? 172.459 195.129 146.083 1.00 31.39 597 SER A O 1
ATOM 1463 N N . GLY A 1 589 ? 173.660 195.419 144.213 1.00 28.44 598 GLY A N 1
ATOM 1464 C CA . GLY A 1 589 ? 174.632 194.417 144.613 1.00 28.44 598 GLY A CA 1
ATOM 1465 C C . GLY A 1 589 ? 175.661 194.958 145.585 1.00 28.44 598 GLY A C 1
ATOM 1466 O O . GLY A 1 589 ?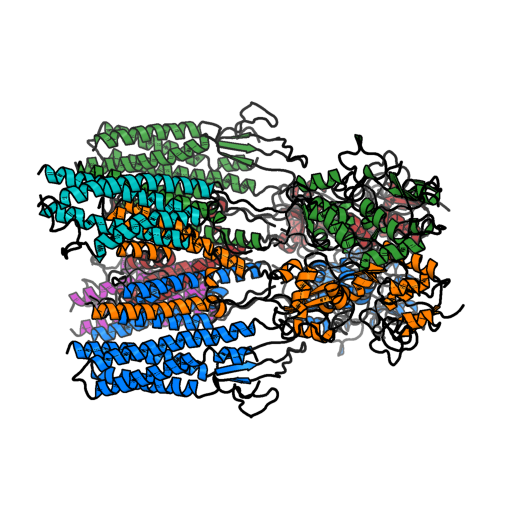 176.370 194.197 146.241 1.00 28.44 598 GLY A O 1
ATOM 1467 N N . ARG A 1 590 ? 175.762 196.279 145.682 1.00 26.58 599 ARG A N 1
ATOM 1468 C CA . ARG A 1 590 ? 176.741 196.886 146.572 1.00 26.58 599 ARG A CA 1
ATOM 1469 C C . ARG A 1 590 ? 176.129 197.243 147.918 1.00 26.58 599 ARG A C 1
ATOM 1470 O O . ARG A 1 590 ? 176.848 197.582 148.859 1.00 26.58 599 ARG A O 1
ATOM 1478 N N . ILE A 1 591 ? 174.807 197.174 148.037 1.00 25.40 600 ILE A N 1
ATOM 1479 C CA . ILE A 1 591 ? 174.182 197.321 149.346 1.00 25.40 600 ILE A CA 1
ATOM 1480 C C . ILE A 1 591 ? 174.275 196.011 150.114 1.00 25.40 600 ILE A C 1
ATOM 1481 O O . ILE A 1 591 ? 174.574 195.994 151.311 1.00 25.40 600 ILE A O 1
ATOM 1486 N N . VAL A 1 592 ? 174.042 194.891 149.425 1.00 24.01 601 VAL A N 1
ATOM 1487 C CA . VAL A 1 592 ? 174.171 193.577 150.053 1.00 24.01 601 VAL A CA 1
ATOM 1488 C C . VAL A 1 592 ? 175.633 193.276 150.360 1.00 24.01 601 VAL A C 1
ATOM 1489 O O . VAL A 1 592 ? 175.964 192.747 151.427 1.00 24.01 601 VAL A O 1
ATOM 1493 N N . GLY A 1 593 ? 176.532 193.677 149.471 1.00 19.53 602 GLY A N 1
ATOM 1494 C CA . GLY A 1 593 ? 177.950 193.574 149.730 1.00 19.53 602 GLY A CA 1
ATOM 1495 C C . GLY A 1 593 ? 178.402 194.463 150.865 1.00 19.53 602 GLY A C 1
ATOM 1496 O O . GLY A 1 593 ? 179.290 194.089 151.618 1.00 19.53 602 GLY A O 1
ATOM 1497 N N . GLY A 1 594 ? 177.772 195.621 151.025 1.00 18.54 603 GLY A N 1
ATOM 1498 C CA . GLY A 1 594 ? 178.229 196.569 152.024 1.00 18.54 603 GLY A CA 1
ATOM 1499 C C . GLY A 1 594 ? 177.754 196.259 153.430 1.00 18.54 603 GLY A C 1
ATOM 1500 O O . GLY A 1 594 ? 178.444 196.567 154.400 1.00 18.54 603 GLY A O 1
ATOM 1501 N N . VAL A 1 595 ? 176.560 195.674 153.570 1.00 19.12 604 VAL A N 1
ATOM 1502 C CA . VAL A 1 595 ? 176.066 195.352 154.907 1.00 19.12 604 VAL A CA 1
ATOM 1503 C C . VAL A 1 595 ? 176.616 194.013 155.369 1.00 19.12 604 VAL A C 1
ATOM 1504 O O . VAL A 1 595 ? 176.630 193.712 156.565 1.00 19.12 604 VAL A O 1
ATOM 1508 N N . TRP A 1 596 ? 177.070 193.184 154.433 1.00 16.82 605 TRP A N 1
ATOM 1509 C CA . TRP A 1 596 ? 177.756 191.958 154.810 1.00 16.82 605 TRP A CA 1
ATOM 1510 C C . TRP A 1 596 ? 179.200 192.248 155.173 1.00 16.82 605 TRP A C 1
ATOM 1511 O O . TRP A 1 596 ? 179.803 191.530 155.964 1.00 16.82 605 TRP A O 1
ATOM 1522 N N . TRP A 1 597 ? 179.766 193.319 154.628 1.00 14.17 606 TRP A N 1
ATOM 1523 C CA . TRP A 1 597 ? 181.088 193.752 155.059 1.00 14.17 606 TRP A CA 1
ATOM 1524 C C . TRP A 1 597 ? 181.062 194.338 156.457 1.00 14.17 606 TRP A C 1
ATOM 1525 O O . TRP A 1 597 ? 182.028 194.206 157.212 1.00 14.17 606 TRP A O 1
ATOM 1536 N N . PHE A 1 598 ? 179.973 195.012 156.813 1.00 14.34 607 PHE A N 1
ATOM 1537 C CA . PHE A 1 598 ? 179.863 195.595 158.141 1.00 14.34 607 PHE A CA 1
ATOM 1538 C C . PHE A 1 598 ? 179.497 194.541 159.170 1.00 14.34 607 PHE A C 1
ATOM 1539 O O . PHE A 1 598 ? 179.845 194.664 160.347 1.00 14.34 607 PHE A O 1
ATOM 1547 N N . PHE A 1 599 ? 178.767 193.513 158.743 1.00 13.48 608 PHE A N 1
ATOM 1548 C CA . PHE A 1 599 ? 178.442 192.394 159.613 1.00 13.48 608 PHE A CA 1
ATOM 1549 C C . PHE A 1 599 ? 179.698 191.679 160.082 1.00 13.48 608 PHE A C 1
ATOM 1550 O O . PHE A 1 599 ? 179.846 191.393 161.270 1.00 13.48 608 PHE A O 1
ATOM 1558 N N . THR A 1 600 ? 180.620 191.394 159.166 1.00 13.67 609 THR A N 1
ATOM 1559 C CA . THR A 1 600 ? 181.793 190.617 159.539 1.00 13.67 609 THR A CA 1
ATOM 1560 C C . THR A 1 600 ? 182.820 191.470 160.254 1.00 13.67 609 THR A C 1
ATOM 1561 O O . THR A 1 600 ? 183.682 190.943 160.951 1.00 13.67 609 THR A O 1
ATOM 1565 N N . LEU A 1 601 ? 182.759 192.786 160.092 1.00 12.83 610 LEU A N 1
ATOM 1566 C CA . LEU A 1 601 ? 183.670 193.650 160.826 1.00 12.83 610 LEU A CA 1
ATOM 1567 C C . LEU A 1 601 ? 183.333 193.635 162.309 1.00 12.83 610 LEU A C 1
ATOM 1568 O O . LEU A 1 601 ? 184.212 193.746 163.162 1.00 12.83 610 LEU A O 1
ATOM 1573 N N . ILE A 1 602 ? 182.054 193.466 162.630 1.00 11.86 611 ILE A N 1
ATOM 1574 C CA . ILE A 1 602 ? 181.632 193.387 164.022 1.00 11.86 611 ILE A CA 1
ATOM 1575 C C . ILE A 1 602 ? 181.864 191.984 164.567 1.00 11.86 611 ILE A C 1
ATOM 1576 O O . ILE A 1 602 ? 182.311 191.812 165.702 1.00 11.86 611 ILE A O 1
ATOM 1581 N N . ILE A 1 603 ? 181.588 190.963 163.756 1.00 12.20 612 ILE A N 1
ATOM 1582 C CA . ILE A 1 603 ? 181.646 189.578 164.218 1.00 12.20 612 ILE A CA 1
ATOM 1583 C C . ILE A 1 603 ? 183.086 189.118 164.416 1.00 12.20 612 ILE A C 1
ATOM 1584 O O . ILE A 1 603 ? 183.399 188.440 165.399 1.00 12.20 612 ILE A O 1
ATOM 1589 N N . ILE A 1 604 ? 183.989 189.485 163.507 1.00 11.77 613 ILE A N 1
ATOM 1590 C CA . ILE A 1 604 ? 185.381 189.070 163.651 1.00 11.77 613 ILE A CA 1
ATOM 1591 C C . ILE A 1 604 ? 186.057 189.849 164.773 1.00 11.77 613 ILE A C 1
ATOM 1592 O O . ILE A 1 604 ? 186.909 189.316 165.490 1.00 11.77 613 ILE A O 1
ATOM 1597 N N . SER A 1 605 ? 185.656 191.100 164.978 1.00 12.00 614 SER A N 1
ATOM 1598 C CA . SER A 1 605 ? 186.192 191.870 166.093 1.00 12.00 614 SER A CA 1
ATOM 1599 C C . SER A 1 605 ? 185.661 191.363 167.419 1.00 12.00 614 SER A C 1
ATOM 1600 O O . SER A 1 605 ? 186.353 191.442 168.433 1.00 12.00 614 SER A O 1
ATOM 1603 N N . SER A 1 606 ? 184.436 190.842 167.430 1.00 12.69 615 SER A N 1
ATOM 1604 C CA . SER A 1 606 ? 183.853 190.311 168.654 1.00 12.69 615 SER A CA 1
ATOM 1605 C C . SER A 1 606 ? 184.489 188.988 169.035 1.00 12.69 615 SER A C 1
ATOM 1606 O O . SER A 1 606 ? 184.553 188.644 170.216 1.00 12.69 615 SER A O 1
ATOM 1609 N N . TYR A 1 607 ? 184.938 188.220 168.046 1.00 13.29 616 TYR A N 1
ATOM 1610 C CA . TYR A 1 607 ? 185.627 186.968 168.322 1.00 13.29 616 TYR A CA 1
ATOM 1611 C C . TYR A 1 607 ? 186.972 187.225 168.985 1.00 13.29 616 TYR A C 1
ATOM 1612 O O . TYR A 1 607 ? 187.332 186.564 169.959 1.00 13.29 616 TYR A O 1
ATOM 1621 N N . THR A 1 608 ? 187.736 188.176 168.452 1.00 12.25 617 THR A N 1
ATOM 1622 C CA . THR A 1 608 ? 189.067 188.462 168.973 1.00 12.25 617 THR A CA 1
ATOM 1623 C C . THR A 1 608 ? 188.987 189.141 170.332 1.00 12.25 617 THR A C 1
ATOM 1624 O O . THR A 1 608 ? 189.824 188.905 171.205 1.00 12.25 617 THR A O 1
ATOM 1628 N N . ALA A 1 609 ? 187.972 189.975 170.534 1.00 11.53 618 ALA A N 1
ATOM 1629 C CA . ALA A 1 609 ? 187.849 190.704 171.787 1.00 11.53 618 ALA A CA 1
ATOM 1630 C C . ALA A 1 609 ? 187.323 189.818 172.904 1.00 11.53 618 ALA A C 1
ATOM 1631 O O . ALA A 1 609 ? 187.678 190.013 174.067 1.00 11.53 618 ALA A O 1
ATOM 1633 N N . ASN A 1 610 ? 186.466 188.850 172.582 1.00 13.32 619 ASN A N 1
ATOM 1634 C CA . ASN A 1 610 ? 185.982 187.953 173.620 1.00 13.32 619 ASN A CA 1
ATOM 1635 C C . ASN A 1 610 ? 186.992 186.861 173.918 1.00 13.32 619 ASN A C 1
ATOM 1636 O O . ASN A 1 610 ? 186.998 186.307 175.017 1.00 13.32 619 ASN A O 1
ATOM 1641 N N . LEU A 1 611 ? 187.840 186.524 172.955 1.00 12.24 620 LEU A N 1
ATOM 1642 C CA . LEU A 1 611 ? 188.919 185.590 173.230 1.00 12.24 620 LEU A CA 1
ATOM 1643 C C . LEU A 1 611 ? 190.023 186.260 174.033 1.00 12.24 620 LEU A C 1
ATOM 1644 O O . LEU A 1 611 ? 190.682 185.614 174.850 1.00 12.24 620 LEU A O 1
ATOM 1649 N N . ALA A 1 612 ? 190.231 187.558 173.832 1.00 13.48 621 ALA A N 1
ATOM 1650 C CA . ALA A 1 612 ? 191.202 188.274 174.647 1.00 13.48 621 ALA A CA 1
ATOM 1651 C C . ALA A 1 612 ? 190.678 188.487 176.052 1.00 13.48 621 ALA A C 1
ATOM 1652 O O . ALA A 1 612 ? 191.456 188.578 177.001 1.00 13.48 621 ALA A O 1
ATOM 1654 N N . ALA A 1 613 ? 189.360 188.577 176.202 1.00 15.01 622 ALA A N 1
ATOM 1655 C CA . ALA A 1 613 ? 188.762 188.674 177.524 1.00 15.01 622 ALA A CA 1
ATOM 1656 C C . ALA A 1 613 ? 188.896 187.365 178.280 1.00 15.01 622 ALA A C 1
ATOM 1657 O O . ALA A 1 613 ? 189.108 187.360 179.493 1.00 15.01 622 ALA A O 1
ATOM 1659 N N . PHE A 1 614 ? 188.759 186.244 177.577 1.00 16.15 623 PHE A N 1
ATOM 1660 C CA . PHE A 1 614 ? 188.921 184.934 178.193 1.00 16.15 623 PHE A CA 1
ATOM 1661 C C . PHE A 1 614 ? 190.347 184.713 178.664 1.00 16.15 623 PHE A C 1
ATOM 1662 O O . PHE A 1 614 ? 190.580 184.339 179.814 1.00 16.15 623 PHE A O 1
ATOM 1670 N N . LEU A 1 615 ? 191.313 184.931 177.778 1.00 17.87 624 LEU A N 1
ATOM 1671 C CA . LEU A 1 615 ? 192.702 184.621 178.074 1.00 17.87 624 LEU A CA 1
ATOM 1672 C C . LEU A 1 615 ? 193.289 185.566 179.109 1.00 17.87 624 LEU A C 1
ATOM 1673 O O . LEU A 1 615 ? 194.256 185.209 179.784 1.00 17.87 624 LEU A O 1
ATOM 1678 N N . THR A 1 616 ? 192.719 186.760 179.257 1.00 21.35 625 THR A N 1
ATOM 1679 C CA . THR A 1 616 ? 193.178 187.679 180.291 1.00 21.35 625 THR A CA 1
ATOM 1680 C C . THR A 1 616 ? 192.650 187.272 181.658 1.00 21.35 625 THR A C 1
ATOM 1681 O O . THR A 1 616 ? 193.399 187.262 182.636 1.00 21.35 625 THR A O 1
ATOM 1685 N N . VAL A 1 617 ? 191.365 186.920 181.738 1.00 24.80 626 VAL A N 1
ATOM 1686 C CA . VAL A 1 617 ? 190.762 186.476 182.991 1.00 24.80 626 VAL A CA 1
ATOM 1687 C C . VAL A 1 617 ? 191.347 185.143 183.443 1.00 24.80 626 VAL A C 1
ATOM 1688 O O . VAL A 1 617 ? 191.576 184.934 184.638 1.00 24.80 626 VAL A O 1
ATOM 1692 N N . GLU A 1 618 ? 191.681 184.257 182.505 1.00 27.36 627 GLU A N 1
ATOM 1693 C CA . GLU A 1 618 ? 192.362 183.016 182.861 1.00 27.36 627 GLU A CA 1
ATOM 1694 C C . GLU A 1 618 ? 193.804 183.244 183.280 1.00 27.36 627 GLU A C 1
ATOM 1695 O O . GLU A 1 618 ? 194.441 182.332 183.809 1.00 27.36 627 GLU A O 1
ATOM 1701 N N . ARG A 1 619 ? 194.337 184.432 183.038 1.00 29.26 628 ARG A N 1
ATOM 1702 C CA . ARG A 1 619 ? 195.690 184.756 183.449 1.00 29.26 628 ARG A CA 1
ATOM 1703 C C . ARG A 1 619 ? 195.697 185.517 184.769 1.00 29.26 628 ARG A C 1
ATOM 1704 O O . ARG A 1 619 ? 196.687 185.471 185.505 1.00 29.26 628 ARG A O 1
ATOM 1712 N N . MET A 1 620 ? 194.593 186.184 185.104 1.00 35.65 629 MET A N 1
ATOM 1713 C CA . MET A 1 620 ? 194.425 186.854 186.386 1.00 35.65 629 MET A CA 1
ATOM 1714 C C . MET A 1 620 ? 194.214 185.897 187.547 1.00 35.65 629 MET A C 1
ATOM 1715 O O . MET A 1 620 ? 194.235 186.348 188.695 1.00 35.65 629 MET A O 1
ATOM 1720 N N . VAL A 1 621 ? 193.958 184.618 187.282 1.00 45.48 630 VAL A N 1
ATOM 1721 C CA . VAL A 1 621 ? 193.556 183.668 188.315 1.00 45.48 630 VAL A CA 1
ATOM 1722 C C . VAL A 1 621 ? 194.741 183.404 189.234 1.00 45.48 630 VAL A C 1
ATOM 1723 O O . VAL A 1 621 ? 195.777 182.897 188.801 1.00 45.48 630 VAL A O 1
ATOM 1727 N N . SER A 1 622 ? 194.586 183.760 190.508 1.00 60.24 631 SER A N 1
ATOM 1728 C CA . SER A 1 622 ? 195.589 183.484 191.519 1.00 60.24 631 SER A CA 1
ATOM 1729 C C . SER A 1 622 ? 195.110 182.340 192.393 1.00 60.24 631 SER A C 1
ATOM 1730 O O . SER A 1 622 ? 194.036 182.454 193.001 1.00 60.24 631 SER A O 1
ATOM 1733 N N . PRO A 1 623 ? 195.838 181.231 192.477 1.00 67.10 632 PRO A N 1
ATOM 1734 C CA . PRO A 1 623 ? 195.443 180.164 193.401 1.00 67.10 632 PRO A CA 1
ATOM 1735 C C . PRO A 1 623 ? 195.732 180.542 194.844 1.00 67.10 632 PRO A C 1
ATOM 1736 O O . PRO A 1 623 ? 196.457 181.499 195.129 1.00 67.10 632 PRO A O 1
ATOM 1740 N N . ILE A 1 624 ? 195.138 179.773 195.761 1.00 69.74 633 ILE A N 1
ATOM 1741 C CA . ILE A 1 624 ? 195.391 179.955 197.185 1.00 69.74 633 ILE A CA 1
ATOM 1742 C C . ILE A 1 624 ? 196.818 179.545 197.510 1.00 69.74 633 ILE A C 1
ATOM 1743 O O . ILE A 1 624 ? 197.259 178.443 197.163 1.00 69.74 633 ILE A O 1
ATOM 1748 N N . GLU A 1 625 ? 197.559 180.442 198.164 1.00 72.49 634 GLU A N 1
ATOM 1749 C CA . GLU A 1 625 ? 198.891 180.094 198.640 1.00 72.49 634 GLU A CA 1
ATOM 1750 C C . GLU A 1 625 ? 199.182 180.652 200.028 1.00 72.49 634 GLU A C 1
ATOM 1751 O O . GLU A 1 625 ? 200.347 180.659 200.444 1.00 72.49 634 GLU A O 1
ATOM 1757 N N . SER A 1 626 ? 198.170 181.111 200.757 1.00 71.79 635 SER A N 1
ATOM 1758 C CA . SER A 1 626 ? 198.339 181.655 202.096 1.00 71.79 635 SER A CA 1
ATOM 1759 C C . SER A 1 626 ? 197.005 181.558 202.813 1.00 71.79 635 SER A C 1
ATOM 1760 O O . SER A 1 626 ? 195.986 181.212 202.214 1.00 71.79 635 SER A O 1
ATOM 1763 N N . ALA A 1 627 ? 197.024 181.862 204.110 1.00 71.87 636 ALA A N 1
ATOM 1764 C CA . ALA A 1 627 ? 195.769 181.998 204.834 1.00 71.87 636 ALA A CA 1
ATOM 1765 C C . ALA A 1 627 ? 195.177 183.382 204.648 1.00 71.87 636 ALA A C 1
ATOM 1766 O O . ALA A 1 627 ? 193.979 183.577 204.871 1.00 71.87 636 ALA A O 1
ATOM 1768 N N . GLU A 1 628 ? 195.999 184.355 204.256 1.00 77.54 637 GLU A N 1
ATOM 1769 C CA . GLU A 1 628 ? 195.465 185.669 203.925 1.00 77.54 637 GLU A CA 1
ATOM 1770 C C . GLU A 1 628 ? 194.785 185.643 202.565 1.00 77.54 637 GLU A C 1
ATOM 1771 O O . GLU A 1 628 ? 193.943 186.493 202.265 1.00 77.54 637 GLU A O 1
ATOM 1777 N N . ASP A 1 629 ? 195.124 184.660 201.732 1.00 74.53 638 ASP A N 1
ATOM 1778 C CA . ASP A 1 629 ? 194.385 184.467 200.493 1.00 74.53 638 ASP A CA 1
ATOM 1779 C C . ASP A 1 629 ? 193.040 183.810 200.767 1.00 74.53 638 ASP A C 1
ATOM 1780 O O . ASP A 1 629 ? 192.070 184.024 200.034 1.00 74.53 638 ASP A O 1
ATOM 1785 N N . LEU A 1 630 ? 192.963 182.993 201.818 1.00 71.89 639 LEU A N 1
ATOM 1786 C CA . LEU A 1 630 ? 191.679 182.426 202.212 1.00 71.89 639 LEU A CA 1
ATOM 1787 C C . LEU A 1 630 ? 190.807 183.463 202.895 1.00 71.89 639 LEU A C 1
ATOM 1788 O O . LEU A 1 630 ? 189.582 183.458 202.737 1.00 71.89 639 LEU A O 1
ATOM 1793 N N . SER A 1 631 ? 191.417 184.353 203.675 1.00 74.45 640 SER A N 1
ATOM 1794 C CA . SER A 1 631 ? 190.633 185.319 204.434 1.00 74.45 640 SER A CA 1
ATOM 1795 C C . SER A 1 631 ? 190.050 186.390 203.519 1.00 74.45 640 SER A C 1
ATOM 1796 O O . SER A 1 631 ? 188.977 186.939 203.792 1.00 74.45 640 SER A O 1
ATOM 1799 N N . LYS A 1 632 ? 190.733 186.684 202.413 1.00 77.13 641 LYS A N 1
ATOM 1800 C CA . LYS A 1 632 ? 190.199 187.644 201.454 1.00 77.13 641 LYS A CA 1
ATOM 1801 C C . LYS A 1 632 ? 189.159 186.995 200.550 1.00 77.13 641 LYS A C 1
ATOM 1802 O O . LYS A 1 632 ? 188.015 187.454 200.472 1.00 77.13 641 LYS A O 1
ATOM 1808 N N . GLN A 1 633 ? 189.540 185.924 199.854 1.00 80.92 642 GLN A N 1
ATOM 1809 C CA . GLN A 1 633 ? 188.635 185.242 198.938 1.00 80.92 642 GLN A CA 1
ATOM 1810 C C . GLN A 1 633 ? 187.581 184.449 199.692 1.00 80.92 642 GLN A C 1
ATOM 1811 O O . GLN A 1 633 ? 187.836 183.317 200.111 1.00 80.92 642 GLN A O 1
ATOM 1817 N N . THR A 1 634 ? 186.397 185.029 199.866 1.00 82.62 643 THR A N 1
ATOM 1818 C CA . THR A 1 634 ? 185.282 184.334 200.508 1.00 82.62 643 THR A CA 1
ATOM 1819 C C . THR A 1 634 ? 184.376 183.658 199.471 1.00 82.62 643 THR A C 1
ATOM 1820 O O . THR A 1 634 ? 183.149 183.755 199.491 1.00 82.62 643 THR A O 1
ATOM 1824 N N . GLU A 1 635 ? 185.007 182.911 198.582 1.00 81.85 644 GLU A N 1
ATOM 1825 C CA . GLU A 1 635 ? 184.277 182.116 197.602 1.00 81.85 644 GLU A CA 1
ATOM 1826 C C . GLU A 1 635 ? 184.669 180.646 197.629 1.00 81.85 644 GLU A C 1
ATOM 1827 O O . GLU A 1 635 ? 183.865 179.796 197.240 1.00 81.85 644 GLU A O 1
ATOM 1833 N N . ILE A 1 636 ? 185.884 180.328 198.070 1.00 77.53 645 ILE A N 1
ATOM 1834 C CA . ILE A 1 636 ? 186.256 178.969 198.444 1.00 77.53 645 ILE A CA 1
ATOM 1835 C C . ILE A 1 636 ? 186.004 178.816 199.935 1.00 77.53 645 ILE A C 1
ATOM 1836 O O . ILE A 1 636 ? 186.522 179.596 200.740 1.00 77.53 645 ILE A O 1
ATOM 1841 N N . ALA A 1 637 ? 185.207 177.825 200.308 1.00 72.50 646 ALA A N 1
ATOM 1842 C CA . ALA A 1 637 ? 184.911 177.595 201.711 1.00 72.50 646 ALA A CA 1
ATOM 1843 C C . ALA A 1 637 ? 186.075 176.878 202.378 1.00 72.50 646 ALA A C 1
ATOM 1844 O O . ALA A 1 637 ? 186.817 176.133 201.739 1.00 72.50 646 ALA A O 1
ATOM 1846 N N . TYR A 1 638 ? 186.242 177.120 203.673 1.00 69.78 647 TYR A N 1
ATOM 1847 C CA . TYR A 1 638 ? 187.292 176.457 204.426 1.00 69.78 647 TYR A CA 1
ATOM 1848 C C . TYR A 1 638 ? 186.835 176.182 205.846 1.00 69.78 647 TYR A C 1
ATOM 1849 O O . TYR A 1 638 ? 186.107 176.981 206.438 1.00 69.78 647 TYR A O 1
ATOM 1858 N N . GLY A 1 639 ? 187.268 175.043 206.384 1.00 64.36 648 GLY A N 1
ATOM 1859 C CA . GLY A 1 639 ? 186.880 174.642 207.720 1.00 64.36 648 GLY A CA 1
ATOM 1860 C C . GLY A 1 639 ? 187.846 173.635 208.301 1.00 64.36 648 GLY A C 1
ATOM 1861 O O . GLY A 1 639 ? 188.718 173.104 207.616 1.00 64.36 648 GLY A O 1
ATOM 1862 N N . THR A 1 640 ? 187.662 173.368 209.586 1.00 62.87 649 THR A N 1
ATOM 1863 C CA . THR A 1 640 ? 188.527 172.499 210.366 1.00 62.87 649 THR A CA 1
ATOM 1864 C C . THR A 1 640 ? 187.737 171.281 210.827 1.00 62.87 649 THR A C 1
ATOM 1865 O O . THR A 1 640 ? 186.611 171.047 210.399 1.00 62.87 649 THR A O 1
ATOM 1869 N N . LEU A 1 641 ? 188.349 170.489 211.697 1.00 66.24 650 LEU A N 1
ATOM 1870 C CA . LEU A 1 641 ? 187.646 169.384 212.321 1.00 66.24 650 LEU A CA 1
ATOM 1871 C C . LEU A 1 641 ? 186.823 169.912 213.494 1.00 66.24 650 LEU A C 1
ATOM 1872 O O . LEU A 1 641 ? 187.080 170.995 214.024 1.00 66.24 650 LEU A O 1
ATOM 1877 N N . ASP A 1 642 ? 185.809 169.141 213.888 1.00 72.71 651 ASP A N 1
ATOM 1878 C CA . ASP A 1 642 ? 184.822 169.605 214.857 1.00 72.71 651 ASP A CA 1
ATOM 1879 C C . ASP A 1 642 ? 185.374 169.697 216.278 1.00 72.71 651 ASP A C 1
ATOM 1880 O O . ASP A 1 642 ? 184.760 170.345 217.132 1.00 72.71 651 ASP A O 1
ATOM 1885 N N . SER A 1 643 ? 186.517 169.083 216.553 1.00 70.01 652 SER A N 1
ATOM 1886 C CA . SER A 1 643 ? 187.154 169.172 217.855 1.00 70.01 652 SER A CA 1
ATOM 1887 C C . SER A 1 643 ? 188.661 169.256 217.677 1.00 70.01 652 SER A C 1
ATOM 1888 O O . SER A 1 643 ? 189.187 169.116 216.572 1.00 70.01 652 SER A O 1
ATOM 1891 N N . GLY A 1 644 ? 189.353 169.506 218.772 1.00 66.10 653 GLY A N 1
ATOM 1892 C CA . GLY A 1 644 ? 190.795 169.374 218.803 1.00 66.10 653 GLY A CA 1
ATOM 1893 C C . GLY A 1 644 ? 191.504 170.713 218.712 1.00 66.10 653 GLY A C 1
ATOM 1894 O O . GLY A 1 644 ? 190.907 171.782 218.825 1.00 66.10 653 GLY A O 1
ATOM 1895 N N . SER A 1 645 ? 192.813 170.616 218.474 1.00 61.44 654 SER A N 1
ATOM 1896 C CA . SER A 1 645 ? 193.693 171.767 218.619 1.00 61.44 654 SER A CA 1
ATOM 1897 C C . SER A 1 645 ? 193.516 172.763 217.486 1.00 61.44 654 SER A C 1
ATOM 1898 O O . SER A 1 645 ? 193.784 173.957 217.657 1.00 61.44 654 SER A O 1
ATOM 1901 N N . THR A 1 646 ? 193.079 172.295 216.317 1.00 57.07 655 THR A N 1
ATOM 1902 C CA . THR A 1 646 ? 193.007 173.174 215.155 1.00 57.07 655 THR A CA 1
ATOM 1903 C C . THR A 1 646 ? 191.801 174.097 215.248 1.00 57.07 655 THR A C 1
ATOM 1904 O O . THR A 1 646 ? 191.883 175.282 214.910 1.00 57.07 655 THR A O 1
ATOM 1908 N N . LYS A 1 647 ? 190.676 173.577 215.737 1.00 62.79 656 LYS A N 1
ATOM 1909 C CA . LYS A 1 647 ? 189.500 174.415 215.939 1.00 62.79 656 LYS A CA 1
ATOM 1910 C C . LYS A 1 647 ? 189.716 175.380 217.095 1.00 62.79 656 LYS A C 1
ATOM 1911 O O . LYS A 1 647 ? 189.311 176.545 217.032 1.00 62.79 656 LYS A O 1
ATOM 1917 N N . GLU A 1 648 ? 190.385 174.917 218.153 1.00 61.26 657 GLU A N 1
ATOM 1918 C CA . GLU A 1 648 ? 190.668 175.774 219.297 1.00 61.26 657 GLU A CA 1
ATOM 1919 C C . GLU A 1 648 ? 191.766 176.783 218.996 1.00 61.26 657 GLU A C 1
ATOM 1920 O O . GLU A 1 648 ? 191.947 177.735 219.759 1.00 61.26 657 GLU A O 1
ATOM 1926 N N . PHE A 1 649 ? 192.523 176.583 217.917 1.00 54.94 658 PHE A N 1
ATOM 1927 C CA . PHE A 1 649 ? 193.510 177.576 217.512 1.00 54.94 658 PHE A CA 1
ATOM 1928 C C . PHE A 1 649 ? 192.836 178.847 217.024 1.00 54.94 658 PHE A C 1
ATOM 1929 O O . PHE A 1 649 ? 193.189 179.949 217.448 1.00 54.94 658 PHE A O 1
ATOM 1937 N N . PHE A 1 650 ? 191.866 178.709 216.117 1.00 58.81 659 PHE A N 1
ATOM 1938 C CA . PHE A 1 650 ? 191.208 179.877 215.545 1.00 58.81 659 PHE A CA 1
ATOM 1939 C C . PHE A 1 650 ? 190.275 180.530 216.550 1.00 58.81 659 PHE A C 1
ATOM 1940 O O . PHE A 1 650 ? 190.066 181.747 216.508 1.00 58.81 659 PHE A O 1
ATOM 1948 N N . ARG A 1 651 ? 189.702 179.731 217.453 1.00 63.28 660 ARG A N 1
ATOM 1949 C CA . ARG A 1 651 ? 188.832 180.254 218.499 1.00 63.28 660 ARG A CA 1
ATOM 1950 C C . ARG A 1 651 ? 189.577 181.187 219.443 1.00 63.28 660 ARG A C 1
ATOM 1951 O O . ARG A 1 651 ? 189.029 182.210 219.866 1.00 63.28 660 ARG A O 1
ATOM 1959 N N . ARG A 1 652 ? 190.832 180.875 219.754 1.00 65.61 661 ARG A N 1
ATOM 1960 C CA . ARG A 1 652 ? 191.607 181.619 220.732 1.00 65.61 661 ARG A CA 1
ATOM 1961 C C . ARG A 1 652 ? 192.511 182.664 220.095 1.00 65.61 661 ARG A C 1
ATOM 1962 O O . ARG A 1 652 ? 193.213 183.382 220.813 1.00 65.61 661 ARG A O 1
ATOM 1970 N N . SER A 1 653 ? 192.525 182.762 218.775 1.00 65.76 662 SER A N 1
ATOM 1971 C CA . SER A 1 653 ? 193.548 183.550 218.109 1.00 65.76 662 SER A CA 1
ATOM 1972 C C . SER A 1 653 ? 193.196 185.027 218.125 1.00 65.76 662 SER A C 1
ATOM 1973 O O . SER A 1 653 ? 192.038 185.416 217.963 1.00 65.76 662 SER A O 1
ATOM 1976 N N . LYS A 1 654 ? 194.223 185.851 218.330 1.00 68.73 663 LYS A N 1
ATOM 1977 C CA . LYS A 1 654 ? 194.077 187.300 218.343 1.00 68.73 663 LYS A CA 1
ATOM 1978 C C . LYS A 1 654 ? 194.833 187.937 217.187 1.00 68.73 663 LYS A C 1
ATOM 1979 O O . LYS A 1 654 ? 194.974 189.162 217.140 1.00 68.73 663 LYS A O 1
ATOM 1985 N N . ILE A 1 655 ? 195.321 187.123 216.259 1.00 67.42 664 ILE A N 1
ATOM 1986 C CA . ILE A 1 655 ? 195.974 187.580 215.041 1.00 67.42 664 ILE A CA 1
ATOM 1987 C C . ILE A 1 655 ? 194.885 187.909 214.031 1.00 67.42 664 ILE A C 1
ATOM 1988 O O . ILE A 1 655 ? 193.866 187.213 213.960 1.00 67.42 664 ILE A O 1
ATOM 1993 N N . ALA A 1 656 ? 195.085 188.999 213.283 1.00 70.16 665 ALA A N 1
ATOM 1994 C CA . ALA A 1 656 ? 194.105 189.595 212.382 1.00 70.16 665 ALA A CA 1
ATOM 1995 C C . ALA A 1 656 ? 193.571 188.643 211.322 1.00 70.16 665 ALA A C 1
ATOM 1996 O O . ALA A 1 656 ? 192.353 188.529 211.150 1.00 70.16 665 ALA A O 1
ATOM 1998 N N . VAL A 1 657 ? 194.466 187.962 210.605 1.00 67.04 666 VAL A N 1
ATOM 1999 C CA . VAL A 1 657 ? 194.031 187.072 209.532 1.00 67.04 666 VAL A CA 1
ATOM 2000 C C . VAL A 1 657 ? 193.368 185.824 210.097 1.00 67.04 666 VAL A C 1
ATOM 2001 O O . VAL A 1 657 ? 192.504 185.220 209.454 1.00 67.04 666 VAL A O 1
ATOM 2005 N N . PHE A 1 658 ? 193.739 185.432 211.314 1.00 63.73 667 PHE A N 1
ATOM 2006 C CA . PHE A 1 658 ? 193.202 184.209 211.898 1.00 63.73 667 PHE A CA 1
ATOM 2007 C C . PHE A 1 658 ? 191.901 184.480 212.633 1.00 63.73 667 PHE A C 1
ATOM 2008 O O . PHE A 1 658 ? 191.081 183.574 212.806 1.00 63.73 667 PHE A O 1
ATOM 2016 N N . ASP A 1 659 ? 191.698 185.721 213.073 1.00 70.78 668 ASP A N 1
ATOM 2017 C CA . ASP A 1 659 ? 190.420 186.102 213.659 1.00 70.78 668 ASP A CA 1
ATOM 2018 C C . ASP A 1 659 ? 189.376 186.317 212.570 1.00 70.78 668 ASP A C 1
ATOM 2019 O O . ASP A 1 659 ? 188.178 186.126 212.801 1.00 70.78 668 ASP A O 1
ATOM 2024 N N . LYS A 1 660 ? 189.815 186.710 211.373 1.00 70.05 669 LYS A N 1
ATOM 2025 C CA . LYS A 1 660 ? 188.893 186.827 210.250 1.00 70.05 669 LYS A CA 1
ATOM 2026 C C . LYS A 1 660 ? 188.447 185.456 209.766 1.00 70.05 669 LYS A C 1
ATOM 2027 O O . LYS A 1 660 ? 187.294 185.278 209.355 1.00 70.05 669 LYS A O 1
ATOM 2033 N N . MET A 1 661 ? 189.348 184.471 209.811 1.00 66.75 670 MET A N 1
ATOM 2034 C CA . MET A 1 661 ? 188.994 183.123 209.385 1.00 66.75 670 MET A CA 1
ATOM 2035 C C . MET A 1 661 ? 188.044 182.462 210.368 1.00 66.75 670 MET A C 1
ATOM 2036 O O . MET A 1 661 ? 187.168 181.695 209.963 1.00 66.75 670 MET A O 1
ATOM 2041 N N . TRP A 1 662 ? 188.197 182.742 211.661 1.00 67.11 671 TRP A N 1
ATOM 2042 C CA . TRP A 1 662 ? 187.270 182.172 212.628 1.00 67.11 671 TRP A CA 1
ATOM 2043 C C . TRP A 1 662 ? 185.919 182.857 212.570 1.00 67.11 671 TRP A C 1
ATOM 2044 O O . TRP A 1 662 ? 184.895 182.218 212.827 1.00 67.11 671 TRP A O 1
ATOM 2055 N N . THR A 1 663 ? 185.898 184.143 212.216 1.00 72.95 672 THR A N 1
ATOM 2056 C CA . THR A 1 663 ? 184.643 184.869 212.057 1.00 72.95 672 THR A CA 1
ATOM 2057 C C . THR A 1 663 ? 183.832 184.298 210.899 1.00 72.95 672 THR A C 1
ATOM 2058 O O . THR A 1 663 ? 182.607 184.168 210.982 1.00 72.95 672 THR A O 1
ATOM 2062 N N . TYR A 1 664 ? 184.514 183.915 209.822 1.00 73.34 673 TYR A N 1
ATOM 2063 C CA . TYR A 1 664 ? 183.882 183.226 208.705 1.00 73.34 673 TYR A CA 1
ATOM 2064 C C . TYR A 1 664 ? 183.406 181.832 209.084 1.00 73.34 673 TYR A C 1
ATOM 2065 O O . TYR A 1 664 ? 182.302 181.428 208.709 1.00 73.34 673 TYR A O 1
ATOM 2074 N N . MET A 1 665 ? 184.228 181.080 209.806 1.00 71.80 674 MET A N 1
ATOM 2075 C CA . MET A 1 665 ? 183.923 179.685 210.091 1.00 71.80 674 MET A CA 1
ATOM 2076 C C . MET A 1 665 ? 182.851 179.493 211.147 1.00 71.80 674 MET A C 1
ATOM 2077 O O . MET A 1 665 ? 182.083 178.536 211.054 1.00 71.80 674 MET A O 1
ATOM 2082 N N . ARG A 1 666 ? 182.764 180.377 212.144 1.00 75.91 675 ARG A N 1
ATOM 2083 C CA . ARG A 1 666 ? 181.774 180.180 213.199 1.00 75.91 675 ARG A CA 1
ATOM 2084 C C . ARG A 1 666 ? 180.369 180.502 212.706 1.00 75.91 675 ARG A C 1
ATOM 2085 O O . ARG A 1 666 ? 179.381 180.030 213.278 1.00 75.91 675 ARG A O 1
ATOM 2093 N N . SER A 1 667 ? 180.263 181.291 211.642 1.00 78.84 676 SER A N 1
ATOM 2094 C CA . SER A 1 667 ? 178.989 181.651 211.032 1.00 78.84 676 SER A CA 1
ATOM 2095 C C . SER A 1 667 ? 179.082 181.302 209.551 1.00 78.84 676 SER A C 1
ATOM 2096 O O . SER A 1 667 ? 179.446 182.137 208.723 1.00 78.84 676 SER A O 1
ATOM 2099 N N . ALA A 1 668 ? 178.753 180.057 209.221 1.00 82.49 677 ALA A N 1
ATOM 2100 C CA . ALA A 1 668 ? 178.766 179.623 207.833 1.00 82.49 677 ALA A CA 1
ATOM 2101 C C . ALA A 1 668 ? 177.732 178.523 207.655 1.00 82.49 677 ALA A C 1
ATOM 2102 O O . ALA A 1 668 ? 177.707 177.547 208.409 1.00 82.49 677 ALA A O 1
ATOM 2104 N N . GLU A 1 669 ? 176.885 178.695 206.646 1.00 85.39 678 GLU A N 1
ATOM 2105 C CA . GLU A 1 669 ? 175.787 177.786 206.365 1.00 85.39 678 GLU A CA 1
ATOM 2106 C C . GLU A 1 669 ? 175.971 177.197 204.975 1.00 85.39 678 GLU A C 1
ATOM 2107 O O . GLU A 1 669 ? 176.042 177.942 203.991 1.00 85.39 678 GLU A O 1
ATOM 2113 N N . PRO A 1 670 ? 176.069 175.859 204.860 1.00 82.88 679 PRO A N 1
ATOM 2114 C CA . PRO A 1 670 ? 176.089 174.837 205.917 1.00 82.88 679 PRO A CA 1
ATOM 2115 C C . PRO A 1 670 ? 177.411 174.778 206.683 1.00 82.88 679 PRO A C 1
ATOM 2116 O O . PRO A 1 670 ? 178.331 175.521 206.345 1.00 82.88 679 PRO A O 1
ATOM 2120 N N . SER A 1 671 ? 177.475 173.927 207.708 1.00 77.02 680 SER A N 1
ATOM 2121 C CA . SER A 1 671 ? 178.626 173.839 208.599 1.00 77.02 680 SER A CA 1
ATOM 2122 C C . SER A 1 671 ? 179.886 173.390 207.871 1.00 77.02 680 SER A C 1
ATOM 2123 O O . SER A 1 671 ? 179.923 172.304 207.285 1.00 77.02 680 SER A O 1
ATOM 2126 N N . VAL A 1 672 ? 180.921 174.228 207.900 1.00 72.07 681 VAL A N 1
ATOM 2127 C CA . VAL A 1 672 ? 182.194 173.876 207.285 1.00 72.07 681 VAL A CA 1
ATOM 2128 C C . VAL A 1 672 ? 183.029 172.937 208.146 1.00 72.07 681 VAL A C 1
ATOM 2129 O O . VAL A 1 672 ? 184.061 172.440 207.676 1.00 72.07 681 VAL A O 1
ATOM 2133 N N . PHE A 1 673 ? 182.616 172.677 209.382 1.00 68.60 682 PHE A N 1
ATOM 2134 C CA . PHE A 1 673 ? 183.398 171.833 210.271 1.00 68.60 682 PHE A CA 1
ATOM 2135 C C . PHE A 1 673 ? 183.059 170.372 210.034 1.00 68.60 682 PHE A C 1
ATOM 2136 O O . PHE A 1 673 ? 181.923 169.946 210.259 1.00 68.60 682 PHE A O 1
ATOM 2144 N N . VAL A 1 674 ? 184.045 169.605 209.583 1.00 69.00 683 VAL A N 1
ATOM 2145 C CA . VAL A 1 674 ? 183.885 168.174 209.373 1.00 69.00 683 VAL A CA 1
ATOM 2146 C C . VAL A 1 674 ? 184.063 167.466 210.705 1.00 69.00 683 VAL A C 1
ATOM 2147 O O . VAL A 1 674 ? 184.478 168.075 211.695 1.00 69.00 683 VAL A O 1
ATOM 2151 N N . ARG A 1 675 ? 183.740 166.179 210.741 1.00 75.14 684 ARG A N 1
ATOM 2152 C CA . ARG A 1 675 ? 183.802 165.413 211.976 1.00 75.14 684 ARG A CA 1
ATOM 2153 C C . ARG A 1 675 ? 184.990 164.465 212.035 1.00 75.14 684 ARG A C 1
ATOM 2154 O O . ARG A 1 675 ? 185.454 164.157 213.137 1.00 75.14 684 ARG A O 1
ATOM 2162 N N . THR A 1 676 ? 185.526 164.031 210.900 1.00 71.35 685 THR A N 1
ATOM 2163 C CA . THR A 1 676 ? 186.670 163.136 210.866 1.00 71.35 685 THR A CA 1
ATOM 2164 C C . THR A 1 676 ? 187.640 163.699 209.834 1.00 71.35 685 THR A C 1
ATOM 2165 O O . THR A 1 676 ? 187.243 164.451 208.941 1.00 71.35 685 THR A O 1
ATOM 2169 N N . THR A 1 677 ? 188.928 163.378 209.997 1.00 70.71 686 THR A N 1
ATOM 2170 C CA . THR A 1 677 ? 189.929 163.730 208.995 1.00 70.71 686 THR A CA 1
ATOM 2171 C C . THR A 1 677 ? 189.622 163.087 207.647 1.00 70.71 686 THR A C 1
ATOM 2172 O O . THR A 1 677 ? 189.823 163.715 206.603 1.00 70.71 686 THR A O 1
ATOM 2176 N N . ALA A 1 678 ? 189.081 161.866 207.650 1.00 70.92 687 ALA A N 1
ATOM 2177 C CA . ALA A 1 678 ? 188.688 161.218 206.402 1.00 70.92 687 ALA A CA 1
ATOM 2178 C C . ALA A 1 678 ? 187.500 161.925 205.762 1.00 70.92 687 ALA A C 1
ATOM 2179 O O . ALA A 1 678 ? 187.351 161.929 204.535 1.00 70.92 687 ALA A O 1
ATOM 2181 N N . GLU A 1 679 ? 186.645 162.535 206.582 1.00 70.93 688 GLU A N 1
ATOM 2182 C CA . GLU A 1 679 ? 185.513 163.285 206.052 1.00 70.93 688 GLU A CA 1
ATOM 2183 C C . GLU A 1 679 ? 185.963 164.604 205.437 1.00 70.93 688 GLU A C 1
ATOM 2184 O O . GLU A 1 679 ? 185.385 165.065 204.446 1.00 70.93 688 GLU A O 1
ATOM 2190 N N . GLY A 1 680 ? 187.005 165.218 205.993 1.00 65.64 689 GLY A N 1
ATOM 2191 C CA . GLY A 1 680 ? 187.463 166.490 205.463 1.00 65.64 689 GLY A CA 1
ATOM 2192 C C . GLY A 1 680 ? 188.258 166.340 204.184 1.00 65.64 689 GLY A C 1
ATOM 2193 O O . GLY A 1 680 ? 188.244 167.224 203.327 1.00 65.64 689 GLY A O 1
ATOM 2194 N N . VAL A 1 681 ? 188.973 165.225 204.045 1.00 65.85 690 VAL A N 1
ATOM 2195 C CA . VAL A 1 681 ? 189.674 164.931 202.799 1.00 65.85 690 VAL A CA 1
ATOM 2196 C C . VAL A 1 681 ? 188.671 164.537 201.722 1.00 65.85 690 VAL A C 1
ATOM 2197 O O . VAL A 1 681 ? 188.867 164.815 200.531 1.00 65.85 690 VAL A O 1
ATOM 2201 N N . ALA A 1 682 ? 187.559 163.924 202.134 1.00 70.32 691 ALA A N 1
ATOM 2202 C CA . ALA A 1 682 ? 186.480 163.599 201.210 1.00 70.32 691 ALA A CA 1
ATOM 2203 C C . ALA A 1 682 ? 185.854 164.858 200.625 1.00 70.32 691 ALA A C 1
ATOM 2204 O O . ALA A 1 682 ? 185.608 164.932 199.418 1.00 70.32 691 ALA A O 1
ATOM 2206 N N . ARG A 1 683 ? 185.614 165.870 201.466 1.00 70.53 692 ARG A N 1
ATOM 2207 C CA . ARG A 1 683 ? 184.927 167.073 201.004 1.00 70.53 692 ARG A CA 1
ATOM 2208 C C . ARG A 1 683 ? 185.807 167.892 200.061 1.00 70.53 692 ARG A C 1
ATOM 2209 O O . ARG A 1 683 ? 185.299 168.570 199.162 1.00 70.53 692 ARG A O 1
ATOM 2217 N N . VAL A 1 684 ? 187.127 167.821 200.228 1.00 68.38 693 VAL A N 1
ATOM 2218 C CA . VAL A 1 684 ? 188.029 168.488 199.291 1.00 68.38 693 VAL A CA 1
ATOM 2219 C C . VAL A 1 684 ? 187.990 167.796 197.936 1.00 68.38 693 VAL A C 1
ATOM 2220 O O . VAL A 1 684 ? 187.989 168.449 196.885 1.00 68.38 693 VAL A O 1
ATOM 2224 N N . ARG A 1 685 ? 187.908 166.469 197.938 1.00 73.14 694 ARG A N 1
ATOM 2225 C CA . ARG A 1 685 ? 187.918 165.706 196.700 1.00 73.14 694 ARG A CA 1
ATOM 2226 C C . ARG A 1 685 ? 186.594 165.752 195.944 1.00 73.14 694 ARG A C 1
ATOM 2227 O O . ARG A 1 685 ? 186.563 165.378 194.767 1.00 73.14 694 ARG A O 1
ATOM 2235 N N . LYS A 1 686 ? 185.505 166.203 196.570 1.00 80.26 695 LYS A N 1
ATOM 2236 C CA . LYS A 1 686 ? 184.202 166.202 195.919 1.00 80.26 695 LYS A CA 1
ATOM 2237 C C . LYS A 1 686 ? 183.603 167.599 195.771 1.00 80.26 695 LYS A C 1
ATOM 2238 O O . LYS A 1 686 ? 182.410 167.726 195.481 1.00 80.26 695 LYS A O 1
ATOM 2244 N N . SER A 1 687 ? 184.402 168.655 195.925 1.00 82.55 696 SER A N 1
ATOM 2245 C CA . SER A 1 687 ? 183.861 170.006 195.814 1.00 82.55 696 SER A CA 1
ATOM 2246 C C . SER A 1 687 ? 184.549 170.822 194.728 1.00 82.55 696 SER A C 1
ATOM 2247 O O . SER A 1 687 ? 184.450 172.053 194.744 1.00 82.55 696 SER A O 1
ATOM 2250 N N . LYS A 1 688 ? 185.285 170.165 193.824 1.00 91.88 697 LYS A N 1
ATOM 2251 C CA . LYS A 1 688 ? 185.831 170.741 192.593 1.00 91.88 697 LYS A CA 1
ATOM 2252 C C . LYS A 1 688 ? 186.820 171.889 192.803 1.00 91.88 697 LYS A C 1
ATOM 2253 O O . LYS A 1 688 ? 187.167 172.586 191.845 1.00 91.88 697 LYS A O 1
ATOM 2259 N N . GLY A 1 689 ? 187.281 172.100 194.033 1.00 83.41 698 GLY A N 1
ATOM 2260 C CA . GLY A 1 689 ? 188.196 173.187 194.314 1.00 83.41 698 GLY A CA 1
ATOM 2261 C C . GLY A 1 689 ? 187.560 174.287 195.136 1.00 83.41 698 GLY A C 1
ATOM 2262 O O . GLY A 1 689 ? 188.198 175.301 195.430 1.00 83.41 698 GLY A O 1
ATOM 2263 N N . LYS A 1 690 ? 186.300 174.097 195.518 1.00 80.01 699 LYS A N 1
ATOM 2264 C CA . LYS A 1 690 ? 185.580 175.093 196.295 1.00 80.01 699 LYS A CA 1
ATOM 2265 C C . LYS A 1 690 ? 185.654 174.852 197.795 1.00 80.01 699 LYS A C 1
ATOM 2266 O O . LYS A 1 690 ? 184.993 175.569 198.553 1.00 80.01 699 LYS A O 1
ATOM 2272 N N . TYR A 1 691 ? 186.433 173.872 198.242 1.00 69.63 700 TYR A N 1
ATOM 2273 C CA . TYR A 1 691 ? 186.628 173.630 199.661 1.00 69.63 700 TYR A CA 1
ATOM 2274 C C . TYR A 1 691 ? 188.107 173.451 199.963 1.00 69.63 700 TYR A C 1
ATOM 2275 O O . TYR A 1 691 ? 188.838 172.803 199.210 1.00 69.63 700 TYR A O 1
ATOM 2284 N N . ALA A 1 692 ? 188.539 174.049 201.070 1.00 64.16 701 ALA A N 1
ATOM 2285 C CA . ALA A 1 692 ? 189.899 173.918 201.574 1.00 64.16 701 ALA A CA 1
ATOM 2286 C C . ALA A 1 692 ? 189.821 173.388 202.995 1.00 64.16 701 ALA A C 1
ATOM 2287 O O . ALA A 1 692 ? 188.945 173.792 203.758 1.00 64.16 701 ALA A O 1
ATOM 2289 N N . TYR A 1 693 ? 190.709 172.474 203.350 1.00 54.91 702 TYR A N 1
ATOM 2290 C CA . TYR A 1 693 ? 190.639 171.846 204.659 1.00 54.91 702 TYR A CA 1
ATOM 2291 C C . TYR A 1 693 ? 191.875 172.178 205.480 1.00 54.91 702 TYR A C 1
ATOM 2292 O O . TYR A 1 693 ? 193.003 172.065 204.995 1.00 54.91 702 TYR A O 1
ATOM 2301 N N . LEU A 1 694 ? 191.649 172.601 206.720 1.00 51.44 703 LEU A N 1
ATOM 2302 C CA . LEU A 1 694 ? 192.701 173.076 207.612 1.00 51.44 703 LEU A CA 1
ATOM 2303 C C . LEU A 1 694 ? 193.047 171.957 208.581 1.00 51.44 703 LEU A C 1
ATOM 2304 O O . LEU A 1 694 ? 192.276 171.647 209.488 1.00 51.44 703 LEU A O 1
ATOM 2309 N N . LEU A 1 695 ? 194.214 171.355 208.399 1.00 46.64 704 LEU A N 1
ATOM 2310 C CA . LEU A 1 695 ? 194.634 170.252 209.248 1.00 46.64 704 LEU A CA 1
ATOM 2311 C C . LEU A 1 695 ? 196.107 170.406 209.596 1.00 46.64 704 LEU A C 1
ATOM 2312 O O . LEU A 1 695 ? 196.706 171.435 209.282 1.00 46.64 704 LEU A O 1
ATOM 2317 N N . GLU A 1 696 ? 196.699 169.414 210.251 1.00 44.34 705 GLU A N 1
ATOM 2318 C CA . GLU A 1 696 ? 198.110 169.452 210.590 1.00 44.34 705 GLU A CA 1
ATOM 2319 C C . GLU A 1 696 ? 198.956 169.222 209.350 1.00 44.34 705 GLU A C 1
ATOM 2320 O O . GLU A 1 696 ? 198.491 168.669 208.356 1.00 44.34 705 GLU A O 1
ATOM 2326 N N . SER A 1 697 ? 200.213 169.653 209.429 1.00 42.95 706 SER A N 1
ATOM 2327 C CA . SER A 1 697 ? 201.064 169.695 208.248 1.00 42.95 706 SER A CA 1
ATOM 2328 C C . SER A 1 697 ? 201.516 168.309 207.832 1.00 42.95 706 SER A C 1
ATOM 2329 O O . SER A 1 697 ? 201.799 168.070 206.657 1.00 42.95 706 SER A O 1
ATOM 2332 N N . THR A 1 698 ? 201.599 167.384 208.783 1.00 41.37 707 THR A N 1
ATOM 2333 C CA . THR A 1 698 ? 202.206 166.093 208.495 1.00 41.37 707 THR A CA 1
ATOM 2334 C C . THR A 1 698 ? 201.188 165.102 207.950 1.00 41.37 707 THR A C 1
ATOM 2335 O O . THR A 1 698 ? 201.562 164.114 207.314 1.00 41.37 707 THR A O 1
ATOM 2339 N N . MET A 1 699 ? 199.899 165.335 208.200 1.00 47.93 708 MET A N 1
ATOM 2340 C CA . MET A 1 699 ? 198.874 164.578 207.492 1.00 47.93 708 MET A CA 1
ATOM 2341 C C . MET A 1 699 ? 198.615 165.162 206.121 1.00 47.93 708 MET A C 1
ATOM 2342 O O . MET A 1 699 ? 198.294 164.430 205.185 1.00 47.93 708 MET A O 1
ATOM 2347 N N . ASN A 1 700 ? 198.745 166.477 205.994 1.00 47.99 709 ASN A N 1
ATOM 2348 C CA . ASN A 1 700 ? 198.567 167.129 204.709 1.00 47.99 709 ASN A CA 1
ATOM 2349 C C . ASN A 1 700 ? 199.670 166.730 203.736 1.00 47.99 709 ASN A C 1
ATOM 2350 O O . ASN A 1 700 ? 199.438 166.635 202.529 1.00 47.99 709 ASN A O 1
ATOM 2355 N N . GLU A 1 701 ? 200.875 166.486 204.244 1.00 48.77 710 GLU A N 1
ATOM 2356 C CA . GLU A 1 701 ? 201.962 165.994 203.408 1.00 48.77 710 GLU A CA 1
ATOM 2357 C C . GLU A 1 701 ? 201.845 164.506 203.139 1.00 48.77 710 GLU A C 1
ATOM 2358 O O . GLU A 1 701 ? 202.420 164.012 202.167 1.00 48.77 710 GLU A O 1
ATOM 2364 N N . TYR A 1 702 ? 201.136 163.775 203.996 1.00 46.76 711 TYR A N 1
ATOM 2365 C CA . TYR A 1 702 ? 201.029 162.333 203.817 1.00 46.76 711 TYR A CA 1
ATOM 2366 C C . TYR A 1 702 ? 199.904 161.982 202.857 1.00 46.76 711 TYR A C 1
ATOM 2367 O O . TYR A 1 702 ? 200.081 161.151 201.964 1.00 46.76 711 TYR A O 1
ATOM 2376 N N . ILE A 1 703 ? 198.748 162.624 203.016 1.00 51.87 712 ILE A N 1
ATOM 2377 C CA . ILE A 1 703 ? 197.613 162.437 202.120 1.00 51.87 712 ILE A CA 1
ATOM 2378 C C . ILE A 1 703 ? 197.929 162.944 200.712 1.00 51.87 712 ILE A C 1
ATOM 2379 O O . ILE A 1 703 ? 197.414 162.408 199.722 1.00 51.87 712 ILE A O 1
ATOM 2384 N N . GLU A 1 704 ? 198.835 163.916 200.589 1.00 56.55 713 GLU A N 1
ATOM 2385 C CA . GLU A 1 704 ? 199.317 164.373 199.290 1.00 56.55 713 GLU A CA 1
ATOM 2386 C C . GLU A 1 704 ? 200.077 163.284 198.533 1.00 56.55 713 GLU A C 1
ATOM 2387 O O . GLU A 1 704 ? 200.133 163.323 197.300 1.00 56.55 713 GLU A O 1
ATOM 2393 N N . GLN A 1 705 ? 200.623 162.294 199.234 1.00 59.06 714 GLN A N 1
ATOM 2394 C CA . GLN A 1 705 ? 201.407 161.231 198.622 1.00 59.06 714 GLN A CA 1
ATOM 2395 C C . GLN A 1 705 ? 200.657 159.902 198.611 1.00 59.06 714 GLN A C 1
ATOM 2396 O O . GLN A 1 705 ? 201.264 158.846 198.441 1.00 59.06 714 GLN A O 1
ATOM 2402 N N . ARG A 1 706 ? 199.340 159.928 198.802 1.00 60.43 715 ARG A N 1
ATOM 2403 C CA . ARG A 1 706 ? 198.530 158.712 198.810 1.00 60.43 715 ARG A CA 1
ATOM 2404 C C . ARG A 1 706 ? 197.452 158.830 197.746 1.00 60.43 715 ARG A C 1
ATOM 2405 O O . ARG A 1 706 ? 196.784 159.864 197.653 1.00 60.43 715 ARG A O 1
ATOM 2413 N N . LYS A 1 707 ? 197.289 157.769 196.948 1.00 71.08 716 LYS A N 1
ATOM 2414 C CA . LYS A 1 707 ? 196.325 157.716 195.858 1.00 71.08 716 LYS A CA 1
ATOM 2415 C C . LYS A 1 707 ? 194.902 157.805 196.391 1.00 71.08 716 LYS A C 1
ATOM 2416 O O . LYS A 1 707 ? 194.574 157.152 197.390 1.00 71.08 716 LYS A O 1
ATOM 2422 N N . PRO A 1 708 ? 194.024 158.602 195.761 1.00 74.35 717 PRO A N 1
ATOM 2423 C CA . PRO A 1 708 ? 194.237 159.432 194.566 1.00 74.35 717 PRO A CA 1
ATOM 2424 C C . PRO A 1 708 ? 195.018 160.715 194.833 1.00 74.35 717 PRO A C 1
ATOM 2425 O O . PRO A 1 708 ? 194.917 161.279 195.919 1.00 74.35 717 PRO A O 1
ATOM 2429 N N . CYS A 1 709 ? 195.789 161.172 193.850 1.00 75.70 718 CYS A N 1
ATOM 2430 C CA . CYS A 1 709 ? 196.666 162.318 194.047 1.00 75.70 718 CYS A CA 1
ATOM 2431 C C . CYS A 1 709 ? 195.909 163.627 193.841 1.00 75.70 718 CYS A C 1
ATOM 2432 O O . CYS A 1 709 ? 196.352 164.491 193.078 1.00 75.70 718 CYS A O 1
ATOM 2435 N N . ASP A 1 710 ? 194.778 163.790 194.527 1.00 74.63 719 ASP A N 1
ATOM 2436 C CA . ASP A 1 710 ? 193.865 164.894 194.275 1.00 74.63 719 ASP A CA 1
ATOM 2437 C C . ASP A 1 710 ? 194.267 166.175 194.978 1.00 74.63 719 ASP A C 1
ATOM 2438 O O . ASP A 1 710 ? 194.002 167.265 194.457 1.00 74.63 719 ASP A O 1
ATOM 2443 N N . THR A 1 711 ? 194.888 166.066 196.144 1.00 66.32 720 THR A N 1
ATOM 2444 C CA . THR A 1 711 ? 195.083 167.184 197.047 1.00 66.32 720 THR A CA 1
ATOM 2445 C C . THR A 1 711 ? 196.533 167.640 197.035 1.00 66.32 720 THR A C 1
ATOM 2446 O O . THR A 1 711 ? 197.436 166.894 196.652 1.00 66.32 720 THR A O 1
ATOM 2450 N N . MET A 1 712 ? 196.741 168.885 197.447 1.00 62.27 721 MET A N 1
ATOM 2451 C CA . MET A 1 712 ? 198.070 169.456 197.555 1.00 62.27 721 MET A CA 1
ATOM 2452 C C . MET A 1 712 ? 198.135 170.363 198.774 1.00 62.27 721 MET A C 1
ATOM 2453 O O . MET A 1 712 ? 197.122 170.899 199.228 1.00 62.27 721 MET A O 1
ATOM 2458 N N . LYS A 1 713 ? 199.340 170.509 199.312 1.00 55.18 722 LYS A N 1
ATOM 2459 C CA . LYS A 1 713 ? 199.594 171.377 200.452 1.00 55.18 722 LYS A CA 1
ATOM 2460 C C . LYS A 1 713 ? 200.084 172.730 199.960 1.00 55.18 722 LYS A C 1
ATOM 2461 O O . LYS A 1 713 ? 201.046 172.800 199.191 1.00 55.18 722 LYS A O 1
ATOM 2467 N N . VAL A 1 714 ? 199.431 173.800 200.404 1.00 57.60 723 VAL A N 1
ATOM 2468 C CA . VAL A 1 714 ? 199.759 175.151 199.965 1.00 57.60 723 VAL A CA 1
ATOM 2469 C C . VAL A 1 714 ? 200.119 175.994 201.177 1.00 57.60 723 VAL A C 1
ATOM 2470 O O . VAL A 1 714 ? 199.591 175.783 202.275 1.00 57.60 723 VAL A O 1
ATOM 2474 N N . GLY A 1 715 ? 201.037 176.926 200.986 1.00 58.31 724 GLY A N 1
ATOM 2475 C CA . GLY A 1 715 ? 201.376 177.909 201.985 1.00 58.31 724 GLY A CA 1
ATOM 2476 C C . GLY A 1 715 ? 202.330 177.379 203.035 1.00 58.31 724 GLY A C 1
ATOM 2477 O O . GLY A 1 715 ? 202.776 176.230 203.002 1.00 58.31 724 GLY A O 1
ATOM 2478 N N . GLY A 1 716 ? 202.649 178.249 203.983 1.00 54.54 725 GLY A N 1
ATOM 2479 C CA . GLY A 1 716 ? 203.439 177.890 205.147 1.00 54.54 725 GLY A CA 1
ATOM 2480 C C . GLY A 1 716 ? 202.497 177.501 206.273 1.00 54.54 725 GLY A C 1
ATOM 2481 O O . GLY A 1 716 ? 201.277 177.604 206.130 1.00 54.54 725 GLY A O 1
ATOM 2482 N N . ASN A 1 717 ? 203.069 177.042 207.380 1.00 45.80 726 ASN A N 1
ATOM 2483 C CA . ASN A 1 717 ? 202.244 176.627 208.501 1.00 45.80 726 ASN A CA 1
ATOM 2484 C C . ASN A 1 717 ? 201.664 177.849 209.193 1.00 45.80 726 ASN A C 1
ATOM 2485 O O . ASN A 1 717 ? 202.274 178.921 209.179 1.00 45.80 726 ASN A O 1
ATOM 2490 N N . LEU A 1 718 ? 200.487 177.708 209.790 1.00 47.14 727 LEU A N 1
ATOM 2491 C CA . LEU A 1 718 ? 199.850 178.841 210.438 1.00 47.14 727 LEU A CA 1
ATOM 2492 C C . LEU A 1 718 ? 200.349 179.044 211.857 1.00 47.14 727 LEU A C 1
ATOM 2493 O O . LEU A 1 718 ? 200.407 180.185 212.324 1.00 47.14 727 LEU A O 1
ATOM 2498 N N . ASP A 1 719 ? 200.719 177.970 212.545 1.00 43.93 728 ASP A N 1
ATOM 2499 C CA . ASP A 1 719 ? 201.410 178.058 213.817 1.00 43.93 728 ASP A CA 1
ATOM 2500 C C . ASP A 1 719 ? 202.636 177.160 213.782 1.00 43.93 728 ASP A C 1
ATOM 2501 O O . ASP A 1 719 ? 202.962 176.554 212.763 1.00 43.93 728 ASP A O 1
ATOM 2506 N N . SER A 1 720 ? 203.310 177.075 214.919 1.00 39.56 729 SER A N 1
ATOM 2507 C CA . SER A 1 720 ? 204.517 176.275 215.059 1.00 39.56 729 SER A CA 1
ATOM 2508 C C . SER A 1 720 ? 204.360 175.427 216.306 1.00 39.56 729 SER A C 1
ATOM 2509 O O . SER A 1 720 ? 204.287 175.961 217.414 1.00 39.56 729 SER A O 1
ATOM 2512 N N . LYS A 1 721 ? 204.299 174.117 216.138 1.00 31.97 730 LYS A N 1
ATOM 2513 C CA . LYS A 1 721 ? 204.323 173.216 217.271 1.00 31.97 730 LYS A CA 1
ATOM 2514 C C . LYS A 1 721 ? 205.202 172.029 216.922 1.00 31.97 730 LYS A C 1
ATOM 2515 O O . LYS A 1 721 ? 205.751 171.942 215.827 1.00 31.97 730 LYS A O 1
ATOM 2521 N N . GLY A 1 722 ? 205.374 171.129 217.878 1.00 23.94 731 GLY A N 1
ATOM 2522 C CA . GLY A 1 722 ? 206.298 170.031 217.699 1.00 23.94 731 GLY A CA 1
ATOM 2523 C C . GLY A 1 722 ? 205.818 168.793 218.412 1.00 23.94 731 GLY A C 1
ATOM 2524 O O . GLY A 1 722 ? 205.058 168.865 219.374 1.00 23.94 731 GLY A O 1
ATOM 2525 N N . TYR A 1 723 ? 206.271 167.649 217.916 1.00 24.13 732 TYR A N 1
ATOM 2526 C CA . TYR A 1 723 ? 205.995 166.350 218.507 1.00 24.13 732 TYR A CA 1
ATOM 2527 C C . TYR A 1 723 ? 207.188 165.948 219.348 1.00 24.13 732 TYR A C 1
ATOM 2528 O O . TYR A 1 723 ? 208.321 166.042 218.889 1.00 24.13 732 TYR A O 1
ATOM 2537 N N . GLY A 1 724 ? 206.941 165.468 220.556 1.00 24.28 733 GLY A N 1
ATOM 2538 C CA . GLY A 1 724 ? 208.022 165.086 221.434 1.00 24.28 733 GLY A CA 1
ATOM 2539 C C . GLY A 1 724 ? 207.869 163.656 221.901 1.00 24.28 733 GLY A C 1
ATOM 2540 O O . GLY A 1 724 ? 206.802 163.053 221.803 1.00 24.28 733 GLY A O 1
ATOM 2541 N N . ILE A 1 725 ? 208.969 163.118 222.396 1.00 27.66 734 ILE A N 1
ATOM 2542 C CA . ILE A 1 725 ? 208.969 161.829 223.070 1.00 27.66 734 ILE A CA 1
ATOM 2543 C C . ILE A 1 725 ? 208.849 162.087 224.560 1.00 27.66 734 ILE A C 1
ATOM 2544 O O . ILE A 1 725 ? 209.637 162.843 225.132 1.00 27.66 734 ILE A O 1
ATOM 2549 N N . ALA A 1 726 ? 207.864 161.473 225.193 1.00 28.49 735 ALA A N 1
ATOM 2550 C CA . ALA A 1 726 ? 207.498 161.837 226.545 1.00 28.49 735 ALA A CA 1
ATOM 2551 C C . ALA A 1 726 ? 207.854 160.735 227.533 1.00 28.49 735 ALA A C 1
ATOM 2552 O O . ALA A 1 726 ? 207.897 159.556 227.187 1.00 28.49 735 ALA A O 1
ATOM 2554 N N . THR A 1 727 ? 208.130 161.145 228.768 1.00 36.34 736 THR A N 1
ATOM 2555 C CA . THR A 1 727 ? 208.630 160.303 229.847 1.00 36.34 736 THR A CA 1
ATOM 2556 C C . THR A 1 727 ? 207.930 160.717 231.138 1.00 36.34 736 THR A C 1
ATOM 2557 O O . THR A 1 727 ? 207.534 161.879 231.270 1.00 36.34 736 THR A O 1
ATOM 2561 N N . PRO A 1 728 ? 207.760 159.785 232.117 1.00 42.34 737 PRO A N 1
ATOM 2562 C CA . PRO A 1 728 ? 206.854 160.016 233.257 1.00 42.34 737 PRO A CA 1
ATOM 2563 C C . PRO A 1 728 ? 207.126 161.124 234.272 1.00 42.34 737 PRO A C 1
ATOM 2564 O O . PRO A 1 728 ? 206.578 160.988 235.373 1.00 42.34 737 PRO A O 1
ATOM 2568 N N . LYS A 1 729 ? 208.040 162.074 234.009 1.00 43.38 738 LYS A N 1
ATOM 2569 C CA . LYS A 1 729 ? 208.329 163.305 234.770 1.00 43.38 738 LYS A CA 1
ATOM 2570 C C . LYS A 1 729 ? 209.260 163.025 235.949 1.00 43.38 738 LYS A C 1
ATOM 2571 O O . LYS A 1 729 ? 209.773 163.948 236.587 1.00 43.38 738 LYS A O 1
ATOM 2577 N N . GLY A 1 730 ? 209.585 161.766 236.187 1.00 48.36 739 GLY A N 1
ATOM 2578 C CA . GLY A 1 730 ? 210.575 161.468 237.199 1.00 48.36 739 GLY A CA 1
ATOM 2579 C C . GLY A 1 730 ? 211.505 160.368 236.750 1.00 48.36 739 GLY A C 1
ATOM 2580 O O . GLY A 1 730 ? 212.209 159.762 237.561 1.00 48.36 739 GLY A O 1
ATOM 2581 N N . SER A 1 731 ? 211.512 160.102 235.451 1.00 50.23 740 SER A N 1
ATOM 2582 C CA . SER A 1 731 ? 212.184 158.927 234.930 1.00 50.23 740 SER A CA 1
ATOM 2583 C C . SER A 1 731 ? 213.685 159.170 234.845 1.00 50.23 740 SER A C 1
ATOM 2584 O O . SER A 1 731 ? 214.160 160.303 234.756 1.00 50.23 740 SER A O 1
ATOM 2587 N N . SER A 1 732 ? 214.445 158.075 234.869 1.00 51.60 741 SER A N 1
ATOM 2588 C CA . SER A 1 732 ? 215.882 158.108 234.630 1.00 51.60 741 SER A CA 1
ATOM 2589 C C . SER A 1 732 ? 216.197 157.953 233.152 1.00 51.60 741 SER A C 1
ATOM 2590 O O . SER A 1 732 ? 217.321 157.599 232.787 1.00 51.60 741 SER A O 1
ATOM 2593 N N . LEU A 1 733 ? 215.213 158.205 232.296 1.00 45.30 742 LEU A N 1
ATOM 2594 C CA . LEU A 1 733 ? 215.310 157.931 230.879 1.00 45.30 742 LEU A CA 1
ATOM 2595 C C . LEU A 1 733 ? 215.086 159.170 230.032 1.00 45.30 742 LEU A C 1
ATOM 2596 O O . LEU A 1 733 ? 215.503 159.187 228.877 1.00 45.30 742 LEU A O 1
ATOM 2601 N N . GLY A 1 734 ? 214.477 160.210 230.590 1.00 42.88 743 GLY A N 1
ATOM 2602 C CA . GLY A 1 734 ? 214.166 161.417 229.854 1.00 42.88 743 GLY A CA 1
ATOM 2603 C C . GLY A 1 734 ? 215.372 162.203 229.400 1.00 42.88 743 GLY A C 1
ATOM 2604 O O . GLY A 1 734 ? 215.309 162.925 228.403 1.00 42.88 743 GLY A O 1
ATOM 2605 N N . THR A 1 735 ? 216.477 162.082 230.138 1.00 43.49 744 THR A N 1
ATOM 2606 C CA . THR A 1 735 ? 217.705 162.765 229.733 1.00 43.49 744 THR A CA 1
ATOM 2607 C C . THR A 1 735 ? 218.482 162.016 228.648 1.00 43.49 744 THR A C 1
ATOM 2608 O O . THR A 1 735 ? 218.909 162.673 227.684 1.00 43.49 744 THR A O 1
ATOM 2612 N N . PRO A 1 736 ? 218.693 160.678 228.699 1.00 42.60 745 PRO A N 1
ATOM 2613 C CA . PRO A 1 736 ? 219.322 160.036 227.529 1.00 42.60 745 PRO A CA 1
ATOM 2614 C C . PRO A 1 736 ? 218.472 160.050 226.272 1.00 42.60 745 PRO A C 1
ATOM 2615 O O . PRO A 1 736 ? 219.021 160.020 225.168 1.00 42.60 745 PRO A O 1
ATOM 2619 N N . VAL A 1 737 ? 217.147 160.070 226.409 1.00 39.57 746 VAL A N 1
ATOM 2620 C CA . VAL A 1 737 ? 216.267 160.172 225.250 1.00 39.57 746 VAL A CA 1
ATOM 2621 C C . VAL A 1 737 ? 216.350 161.566 224.642 1.00 39.57 746 VAL A C 1
ATOM 2622 O O . VAL A 1 737 ? 216.282 161.730 223.418 1.00 39.57 746 VAL A O 1
ATOM 2626 N N . ASN A 1 738 ? 216.569 162.583 225.476 1.00 37.08 747 ASN A N 1
ATOM 2627 C CA . ASN A 1 738 ? 216.696 163.942 224.967 1.00 37.08 747 ASN A CA 1
ATOM 2628 C C . ASN A 1 738 ? 217.982 164.118 224.175 1.00 37.08 747 ASN A C 1
ATOM 2629 O O . ASN A 1 738 ? 217.996 164.804 223.151 1.00 37.08 747 ASN A O 1
ATOM 2634 N N . LEU A 1 739 ? 219.074 163.512 224.631 1.00 38.79 748 LEU A N 1
ATOM 2635 C CA . LEU A 1 739 ? 220.310 163.621 223.874 1.00 38.79 748 LEU A CA 1
ATOM 2636 C C . LEU A 1 739 ? 220.299 162.688 222.674 1.00 38.79 748 LEU A C 1
ATOM 2637 O O . LEU A 1 739 ? 221.079 162.878 221.740 1.00 38.79 748 LEU A O 1
ATOM 2642 N N . ALA A 1 740 ? 219.424 161.683 222.676 1.00 38.12 749 ALA A N 1
ATOM 2643 C CA . ALA A 1 740 ? 219.289 160.812 221.515 1.00 38.12 749 ALA A CA 1
ATOM 2644 C C . ALA A 1 740 ? 218.545 161.512 220.392 1.00 38.12 749 ALA A C 1
ATOM 2645 O O . ALA A 1 740 ? 218.898 161.363 219.223 1.00 38.12 749 ALA A O 1
ATOM 2647 N N . VAL A 1 741 ? 217.500 162.272 220.729 1.00 36.08 750 VAL A N 1
ATOM 2648 C CA . VAL A 1 741 ? 216.739 163.015 219.726 1.00 36.08 750 VAL A CA 1
ATOM 2649 C C . VAL A 1 741 ? 217.604 164.089 219.084 1.00 36.08 750 VAL A C 1
ATOM 2650 O O . VAL A 1 741 ? 217.588 164.271 217.863 1.00 36.08 750 VAL A O 1
ATOM 2654 N N . LEU A 1 742 ? 218.415 164.777 219.889 1.00 35.83 751 LEU A N 1
ATOM 2655 C CA . LEU A 1 742 ? 219.292 165.813 219.355 1.00 35.83 751 LEU A CA 1
ATOM 2656 C C . LEU A 1 742 ? 220.456 165.219 218.577 1.00 35.83 751 LEU A C 1
ATOM 2657 O O . LEU A 1 742 ? 221.059 165.901 217.749 1.00 35.83 751 LEU A O 1
ATOM 2662 N N . LYS A 1 743 ? 220.796 163.957 218.828 1.00 39.97 752 LYS A N 1
ATOM 2663 C CA . LYS A 1 743 ? 221.818 163.309 218.017 1.00 39.97 752 LYS A CA 1
ATOM 2664 C C . LYS A 1 743 ? 221.242 162.813 216.700 1.00 39.97 752 LYS A C 1
ATOM 2665 O O . LYS A 1 743 ? 221.853 162.988 215.643 1.00 39.97 752 LYS A O 1
ATOM 2671 N N . LEU A 1 744 ? 220.067 162.190 216.743 1.00 38.44 753 LEU A N 1
ATOM 2672 C CA . LEU A 1 744 ? 219.383 161.735 215.542 1.00 38.44 753 LEU A CA 1
ATOM 2673 C C . LEU A 1 744 ? 218.914 162.875 214.658 1.00 38.44 753 LEU A C 1
ATOM 2674 O O . LEU A 1 744 ? 218.701 162.660 213.464 1.00 38.44 753 LEU A O 1
ATOM 2679 N N . SER A 1 745 ? 218.733 164.069 215.212 1.00 39.01 754 SER A N 1
ATOM 2680 C CA . SER A 1 745 ? 218.319 165.209 214.410 1.00 39.01 754 SER A CA 1
ATOM 2681 C C . SER A 1 745 ? 219.477 165.768 213.601 1.00 39.01 754 SER A C 1
ATOM 2682 O O . SER A 1 745 ? 219.290 166.206 212.464 1.00 39.01 754 SER A O 1
ATOM 2685 N N . GLU A 1 746 ? 220.676 165.749 214.168 1.00 43.18 755 GLU A N 1
ATOM 2686 C CA . GLU A 1 746 ? 221.841 166.349 213.540 1.00 43.18 755 GLU A CA 1
ATOM 2687 C C . GLU A 1 746 ? 222.588 165.380 212.648 1.00 43.18 755 GLU A C 1
ATOM 2688 O O . GLU A 1 746 ? 223.498 165.793 211.929 1.00 43.18 755 GLU A O 1
ATOM 2694 N N . GLN A 1 747 ? 222.255 164.100 212.703 1.00 42.67 756 GLN A N 1
ATOM 2695 C CA . GLN A 1 747 ? 222.814 163.146 211.763 1.00 42.67 756 GLN A CA 1
ATOM 2696 C C . GLN A 1 747 ? 221.898 162.889 210.589 1.00 42.67 756 GLN A C 1
ATOM 2697 O O . GLN A 1 747 ? 222.189 162.001 209.787 1.00 42.67 756 GLN A O 1
ATOM 2703 N N . GLY A 1 748 ? 220.801 163.628 210.476 1.00 40.64 757 GLY A N 1
ATOM 2704 C CA . GLY A 1 748 ? 219.873 163.473 209.384 1.00 40.64 757 GLY A CA 1
ATOM 2705 C C . GLY A 1 748 ? 219.004 162.243 209.448 1.00 40.64 757 GLY A C 1
ATOM 2706 O O . GLY A 1 748 ? 218.345 161.929 208.454 1.00 40.64 757 GLY A O 1
ATOM 2707 N N . VAL A 1 749 ? 218.979 161.540 210.582 1.00 38.86 758 VAL A N 1
ATOM 2708 C CA . VAL A 1 749 ? 218.216 160.300 210.693 1.00 38.86 758 VAL A CA 1
ATOM 2709 C C . VAL A 1 749 ? 216.724 160.593 210.725 1.00 38.86 758 VAL A C 1
ATOM 2710 O O . VAL A 1 749 ? 215.921 159.871 210.124 1.00 38.86 758 VAL A O 1
ATOM 2714 N N . LEU A 1 750 ? 216.331 161.672 211.399 1.00 36.65 759 LEU A N 1
ATOM 2715 C CA . LEU A 1 750 ? 214.920 162.033 211.457 1.00 36.65 759 LEU A CA 1
ATOM 2716 C C . LEU A 1 750 ? 214.429 162.536 210.109 1.00 36.65 759 LEU A C 1
ATOM 2717 O O . LEU A 1 750 ? 213.259 162.357 209.763 1.00 36.65 759 LEU A O 1
ATOM 2722 N N . ASP A 1 751 ? 215.311 163.172 209.335 1.00 43.63 760 ASP A N 1
ATOM 2723 C CA . ASP A 1 751 ? 214.966 163.549 207.969 1.00 43.63 760 ASP A CA 1
ATOM 2724 C C . ASP A 1 751 ? 215.032 162.353 207.032 1.00 43.63 760 ASP A C 1
ATOM 2725 O O . ASP A 1 751 ? 214.350 162.326 206.003 1.00 43.63 760 ASP A O 1
ATOM 2730 N N . LYS A 1 752 ? 215.860 161.361 207.363 1.00 43.77 761 LYS A N 1
ATOM 2731 C CA . LYS A 1 752 ? 215.906 160.136 206.576 1.00 43.77 761 LYS A CA 1
ATOM 2732 C C . LYS A 1 752 ? 214.631 159.324 206.754 1.00 43.77 761 LYS A C 1
ATOM 2733 O O . LYS A 1 752 ? 214.092 158.777 205.787 1.00 43.77 761 LYS A O 1
ATOM 2739 N N . LEU A 1 753 ? 214.137 159.229 207.990 1.00 39.25 762 LEU A N 1
ATOM 2740 C CA . LEU A 1 753 ? 212.958 158.417 208.256 1.00 39.25 762 LEU A CA 1
ATOM 2741 C C . LEU A 1 753 ? 211.692 159.069 207.735 1.00 39.25 762 LEU A C 1
ATOM 2742 O O . LEU A 1 753 ? 210.732 158.367 207.415 1.00 39.25 762 LEU A O 1
ATOM 2747 N N . LYS A 1 754 ? 211.659 160.397 207.646 1.00 40.00 763 LYS A N 1
ATOM 2748 C CA . LYS A 1 754 ? 210.461 161.055 207.144 1.00 40.00 763 LYS A CA 1
ATOM 2749 C C . LYS A 1 754 ? 210.360 160.907 205.634 1.00 40.00 763 LYS A C 1
ATOM 2750 O O . LYS A 1 754 ? 209.265 160.749 205.092 1.00 40.00 763 LYS A O 1
ATOM 2756 N N . ASN A 1 755 ? 211.498 160.933 204.938 1.00 47.00 764 ASN A N 1
ATOM 2757 C CA . ASN A 1 755 ? 211.500 160.706 203.496 1.00 47.00 764 ASN A CA 1
ATOM 2758 C C . ASN A 1 755 ? 211.139 159.266 203.169 1.00 47.00 764 ASN A C 1
ATOM 2759 O O . ASN A 1 755 ? 210.544 158.986 202.124 1.00 47.00 764 ASN A O 1
ATOM 2764 N N . LYS A 1 756 ? 211.512 158.338 204.052 1.00 44.13 765 LYS A N 1
ATOM 2765 C CA . LYS A 1 756 ? 211.190 156.933 203.866 1.00 44.13 765 LYS A CA 1
ATOM 2766 C C . LYS A 1 756 ? 209.698 156.679 203.927 1.00 44.13 765 LYS A C 1
ATOM 2767 O O . LYS A 1 756 ? 209.163 155.946 203.094 1.00 44.13 765 LYS A O 1
ATOM 2773 N N . TRP A 1 757 ? 209.004 157.287 204.882 1.00 42.06 766 TRP A N 1
ATOM 2774 C CA . TRP A 1 757 ? 207.615 156.945 205.130 1.00 42.06 766 TRP A CA 1
ATOM 2775 C C . TRP A 1 757 ? 206.622 157.907 204.501 1.00 42.06 766 TRP A C 1
ATOM 2776 O O . TRP A 1 757 ? 205.503 157.492 204.195 1.00 42.06 766 TRP A O 1
ATOM 2787 N N . TRP A 1 758 ? 206.992 159.165 204.285 1.00 40.38 767 TRP A N 1
ATOM 2788 C CA . TRP A 1 758 ? 206.150 160.099 203.549 1.00 40.38 767 TRP A CA 1
ATOM 2789 C C . TRP A 1 758 ? 206.385 160.045 202.051 1.00 40.38 767 TRP A C 1
ATOM 2790 O O . TRP A 1 758 ? 205.426 160.108 201.280 1.00 40.38 767 TRP A O 1
ATOM 2801 N N . TYR A 1 759 ? 207.634 159.906 201.611 1.00 50.16 768 TYR A N 1
ATOM 2802 C CA . TYR A 1 759 ? 207.934 160.102 200.199 1.00 50.16 768 TYR A CA 1
ATOM 2803 C C . TYR A 1 759 ? 208.385 158.843 199.471 1.00 50.16 768 TYR A C 1
ATOM 2804 O O . TYR A 1 759 ? 207.904 158.574 198.366 1.00 50.16 768 TYR A O 1
ATOM 2813 N N . ASP A 1 760 ? 209.311 158.076 200.048 1.00 51.84 769 ASP A N 1
ATOM 2814 C CA . ASP A 1 760 ? 209.816 156.892 199.359 1.00 51.84 769 ASP A CA 1
ATOM 2815 C C . ASP A 1 760 ? 208.770 155.790 199.332 1.00 51.84 769 ASP A C 1
ATOM 2816 O O . ASP A 1 760 ? 208.667 155.052 198.350 1.00 51.84 769 ASP A O 1
ATOM 2821 N N . LYS A 1 761 ? 207.981 155.674 200.396 1.00 52.17 770 LYS A N 1
ATOM 2822 C CA . LYS A 1 761 ? 206.870 154.734 200.393 1.00 52.17 770 LYS A CA 1
ATOM 2823 C C . LYS A 1 761 ? 205.590 155.433 199.963 1.00 52.17 770 LYS A C 1
ATOM 2824 O O . LYS A 1 761 ? 204.490 154.993 200.305 1.00 52.17 770 LYS A O 1
ATOM 2830 N N . GLY A 1 762 ? 205.724 156.518 199.207 1.00 59.36 771 GLY A N 1
ATOM 2831 C CA . GLY A 1 762 ? 204.583 157.217 198.671 1.00 59.36 771 GLY A CA 1
ATOM 2832 C C . GLY A 1 762 ? 203.966 156.495 197.494 1.00 59.36 771 GLY A C 1
ATOM 2833 O O . GLY A 1 762 ? 204.448 155.467 197.021 1.00 59.36 771 GLY A O 1
ATOM 2834 N N . GLU A 1 763 ? 202.864 157.060 197.013 1.00 67.11 772 GLU A N 1
ATOM 2835 C CA . GLU A 1 763 ? 202.123 156.491 195.901 1.00 67.11 772 GLU A CA 1
ATOM 2836 C C . GLU A 1 763 ? 202.025 157.429 194.710 1.00 67.11 772 GLU A C 1
ATOM 2837 O O . GLU A 1 763 ? 201.724 156.969 193.606 1.00 67.11 772 GLU A O 1
ATOM 2843 N N . CYS A 1 764 ? 202.288 158.719 194.894 1.00 72.33 773 CYS A N 1
ATOM 2844 C CA . CYS A 1 764 ? 202.219 159.710 193.841 1.00 72.33 773 CYS A CA 1
ATOM 2845 C C . CYS A 1 764 ? 203.630 159.950 193.300 1.00 72.33 773 CYS A C 1
ATOM 2846 O O . CYS A 1 764 ? 204.568 159.212 193.631 1.00 72.33 773 CYS A O 1
ATOM 2849 N N . GLY A 1 765 ? 203.781 160.971 192.465 1.00 77.92 774 GLY A N 1
ATOM 2850 C CA . GLY A 1 765 ? 205.065 161.245 191.849 1.00 77.92 774 GLY A CA 1
ATOM 2851 C C . GLY A 1 765 ? 206.070 161.935 192.750 1.00 77.92 774 GLY A C 1
ATOM 2852 O O . GLY A 1 765 ? 206.105 161.681 193.959 1.00 77.92 774 GLY A O 1
ATOM 2853 N N . ALA A 1 766 ? 206.893 162.799 192.148 1.00 85.36 775 ALA A N 1
ATOM 2854 C CA . ALA A 1 766 ? 207.925 163.607 192.815 1.00 85.36 775 ALA A CA 1
ATOM 2855 C C . ALA A 1 766 ? 208.904 162.788 193.662 1.00 85.36 775 ALA A C 1
ATOM 2856 O O . ALA A 1 766 ? 209.169 163.120 194.818 1.00 85.36 775 ALA A O 1
ATOM 2858 N N . THR A 1 775 ? 203.437 177.835 181.114 1.00 64.67 784 THR A N 1
ATOM 2859 C CA . THR A 1 775 ? 204.285 178.291 180.019 1.00 64.67 784 THR A CA 1
ATOM 2860 C C . THR A 1 775 ? 203.774 179.605 179.448 1.00 64.67 784 THR A C 1
ATOM 2861 O O . THR A 1 775 ? 204.509 180.300 178.736 1.00 64.67 784 THR A O 1
ATOM 2865 N N . SER A 1 776 ? 202.486 179.871 179.716 1.00 59.88 785 SER A N 1
ATOM 2866 C CA . SER A 1 776 ? 201.702 181.064 179.386 1.00 59.88 785 SER A CA 1
ATOM 2867 C C . SER A 1 776 ? 201.378 181.192 177.901 1.00 59.88 785 SER A C 1
ATOM 2868 O O . SER A 1 776 ? 200.525 181.997 177.523 1.00 59.88 785 SER A O 1
ATOM 2871 N N . ALA A 1 777 ? 201.996 180.369 177.061 1.00 53.94 786 ALA A N 1
ATOM 2872 C CA . ALA A 1 777 ? 201.752 180.432 175.632 1.00 53.94 786 ALA A CA 1
ATOM 2873 C C . ALA A 1 777 ? 200.616 179.495 175.269 1.00 53.94 786 ALA A C 1
ATOM 2874 O O . ALA A 1 777 ? 200.320 178.542 175.990 1.00 53.94 786 ALA A O 1
ATOM 2876 N N . LEU A 1 778 ? 199.976 179.773 174.147 1.00 44.73 787 LEU A N 1
ATOM 2877 C CA . LEU A 1 778 ? 198.797 179.021 173.767 1.00 44.73 787 LEU A CA 1
ATOM 2878 C C . LEU A 1 778 ? 199.234 177.688 173.178 1.00 44.73 787 LEU A C 1
ATOM 2879 O O . LEU A 1 778 ? 200.183 177.623 172.402 1.00 44.73 787 LEU A O 1
ATOM 2884 N N . SER A 1 779 ? 198.563 176.615 173.574 1.00 45.44 788 SER A N 1
ATOM 2885 C CA . SER A 1 779 ? 198.997 175.266 173.236 1.00 45.44 788 SER A CA 1
ATOM 2886 C C . SER A 1 779 ? 198.200 174.698 172.066 1.00 45.44 788 SER A C 1
ATOM 2887 O O . SER A 1 779 ? 197.170 175.243 171.668 1.00 45.44 788 SER A O 1
ATOM 2890 N N . LEU A 1 780 ? 198.697 173.588 171.509 1.00 43.93 789 LEU A N 1
ATOM 2891 C CA . LEU A 1 780 ? 197.989 172.909 170.424 1.00 43.93 789 LEU A CA 1
ATOM 2892 C C . LEU A 1 780 ? 196.670 172.306 170.836 1.00 43.93 789 LEU A C 1
ATOM 2893 O O . LEU A 1 780 ? 195.815 172.138 169.969 1.00 43.93 789 LEU A O 1
ATOM 2898 N N . SER A 1 781 ? 196.479 171.958 172.103 1.00 46.62 790 SER A N 1
ATOM 2899 C CA . SER A 1 781 ? 195.237 171.347 172.540 1.00 46.62 790 SER A CA 1
ATOM 2900 C C . SER A 1 781 ? 194.054 172.296 172.481 1.00 46.62 790 SER A C 1
ATOM 2901 O O . SER A 1 781 ? 192.915 171.834 172.378 1.00 46.62 790 SER A O 1
ATOM 2904 N N . ASN A 1 782 ? 194.300 173.600 172.508 1.00 43.49 791 ASN A N 1
ATOM 2905 C CA . ASN A 1 782 ? 193.246 174.594 172.421 1.00 43.49 791 ASN A CA 1
ATOM 2906 C C . ASN A 1 782 ? 192.812 174.883 170.997 1.00 43.49 791 ASN A C 1
ATOM 2907 O O . ASN A 1 782 ? 191.647 175.231 170.780 1.00 43.49 791 ASN A O 1
ATOM 2912 N N . VAL A 1 783 ? 193.716 174.755 170.031 1.00 40.05 792 VAL A N 1
ATOM 2913 C CA . VAL A 1 783 ? 193.406 175.049 168.640 1.00 40.05 792 VAL A CA 1
ATOM 2914 C C . VAL A 1 783 ? 193.557 173.793 167.797 1.00 40.05 792 VAL A C 1
ATOM 2915 O O . VAL A 1 783 ? 193.809 173.873 166.594 1.00 40.05 792 VAL A O 1
ATOM 2919 N N . ALA A 1 784 ? 193.391 172.626 168.410 1.00 37.49 793 ALA A N 1
ATOM 2920 C CA . ALA A 1 784 ? 193.486 171.363 167.691 1.00 37.49 793 ALA A CA 1
ATOM 2921 C C . ALA A 1 784 ? 192.361 171.138 166.704 1.00 37.49 793 ALA A C 1
ATOM 2922 O O . ALA A 1 784 ? 192.570 170.462 165.700 1.00 37.49 793 ALA A O 1
ATOM 2924 N N . GLY A 1 785 ? 191.183 171.697 166.950 1.00 34.33 794 GLY A N 1
ATOM 2925 C CA . GLY A 1 785 ? 190.052 171.398 166.097 1.00 34.33 794 GLY A CA 1
ATOM 2926 C C . GLY A 1 785 ? 190.015 172.209 164.822 1.00 34.33 794 GLY A C 1
ATOM 2927 O O . GLY A 1 785 ? 189.211 171.927 163.934 1.00 34.33 794 GLY A O 1
ATOM 2928 N N . VAL A 1 786 ? 190.861 173.230 164.712 1.00 31.33 795 VAL A N 1
ATOM 2929 C CA . VAL A 1 786 ? 190.952 173.955 163.451 1.00 31.33 795 VAL A CA 1
ATOM 2930 C C . VAL A 1 786 ? 191.977 173.281 162.545 1.00 31.33 795 VAL A C 1
ATOM 2931 O O . VAL A 1 786 ? 191.968 173.459 161.324 1.00 31.33 795 VAL A O 1
ATOM 2935 N N . PHE A 1 787 ? 192.849 172.458 163.132 1.00 31.40 796 PHE A N 1
ATOM 2936 C CA . PHE A 1 787 ? 193.709 171.586 162.343 1.00 31.40 796 PHE A CA 1
ATOM 2937 C C . PHE A 1 787 ? 192.960 170.361 161.843 1.00 31.40 796 PHE A C 1
ATOM 2938 O O . PHE A 1 787 ? 193.336 169.782 160.820 1.00 31.40 796 PHE A O 1
ATOM 2946 N N . TYR A 1 788 ? 191.915 169.940 162.555 1.00 34.32 797 TYR A N 1
ATOM 2947 C CA . TYR A 1 788 ? 191.119 168.800 162.114 1.00 34.32 797 TYR A CA 1
ATOM 2948 C C . TYR A 1 788 ? 190.262 169.179 160.921 1.00 34.32 797 TYR A C 1
ATOM 2949 O O . TYR A 1 788 ? 190.026 168.366 160.023 1.00 34.32 797 TYR A O 1
ATOM 2958 N N . ILE A 1 789 ? 189.764 170.411 160.916 1.00 32.82 798 ILE A N 1
ATOM 2959 C CA . ILE A 1 789 ? 188.935 170.891 159.819 1.00 32.82 798 ILE A CA 1
ATOM 2960 C C . ILE A 1 789 ? 189.798 171.197 158.606 1.00 32.82 798 ILE A C 1
ATOM 2961 O O . ILE A 1 789 ? 189.376 171.012 157.459 1.00 32.82 798 ILE A O 1
ATOM 2966 N N . LEU A 1 790 ? 191.040 171.611 158.843 1.00 32.12 799 LEU A N 1
ATOM 2967 C CA . LEU A 1 790 ? 191.979 171.841 157.757 1.00 32.12 799 LEU A CA 1
ATOM 2968 C C . LEU A 1 790 ? 192.325 170.541 157.046 1.00 32.12 799 LEU A C 1
ATOM 2969 O O . LEU A 1 790 ? 192.167 170.426 155.831 1.00 32.12 799 LEU A O 1
ATOM 2974 N N . VAL A 1 791 ? 192.768 169.539 157.807 1.00 34.58 800 VAL A N 1
ATOM 2975 C CA . VAL A 1 791 ? 193.077 168.225 157.246 1.00 34.58 800 VAL A CA 1
ATOM 2976 C C . VAL A 1 791 ? 191.814 167.560 156.707 1.00 34.58 800 VAL A C 1
ATOM 2977 O O . VAL A 1 791 ? 191.829 166.917 155.652 1.00 34.58 800 VAL A O 1
ATOM 2981 N N . GLY A 1 792 ? 190.691 167.752 157.395 1.00 35.32 801 GLY A N 1
ATOM 2982 C CA . GLY A 1 792 ? 189.435 167.220 156.897 1.00 35.32 801 GLY A CA 1
ATOM 2983 C C . GLY A 1 792 ? 188.931 167.950 155.669 1.00 35.32 801 GLY A C 1
ATOM 2984 O O . GLY A 1 792 ? 188.212 167.383 154.848 1.00 35.32 801 GLY A O 1
ATOM 2985 N N . GLY A 1 793 ? 189.302 169.221 155.528 1.00 35.19 802 GLY A N 1
ATOM 2986 C CA . GLY A 1 793 ? 188.878 169.978 154.362 1.00 35.19 802 GLY A CA 1
ATOM 2987 C C . GLY A 1 793 ? 189.806 169.806 153.176 1.00 35.19 802 GLY A C 1
ATOM 2988 O O . GLY A 1 793 ? 189.400 169.993 152.030 1.00 35.19 802 GLY A O 1
ATOM 2989 N N . LEU A 1 794 ? 191.069 169.468 153.433 1.00 37.33 803 LEU A N 1
ATOM 2990 C CA . LEU A 1 794 ? 191.970 169.133 152.338 1.00 37.33 803 LEU A CA 1
ATOM 2991 C C . LEU A 1 794 ? 191.684 167.742 151.803 1.00 37.33 803 LEU A C 1
ATOM 2992 O O . LEU A 1 794 ? 191.885 167.476 150.617 1.00 37.33 803 LEU A O 1
ATOM 2997 N N . GLY A 1 795 ? 191.235 166.832 152.665 1.00 41.20 804 GLY A N 1
ATOM 2998 C CA . GLY A 1 795 ? 190.878 165.505 152.198 1.00 41.20 804 GLY A CA 1
ATOM 2999 C C . GLY A 1 795 ? 189.547 165.489 151.475 1.00 41.20 804 GLY A C 1
ATOM 3000 O O . GLY A 1 795 ? 189.329 164.673 150.580 1.00 41.20 804 GLY A O 1
ATOM 3001 N N . LEU A 1 796 ? 188.635 166.378 151.868 1.00 44.03 805 LEU A N 1
ATOM 3002 C CA . LEU A 1 796 ? 187.385 166.545 151.138 1.00 44.03 805 LEU A CA 1
ATOM 3003 C C . LEU A 1 796 ? 187.630 167.096 149.744 1.00 44.03 805 LEU A C 1
ATOM 3004 O O . LEU A 1 796 ? 186.968 166.695 148.784 1.00 44.03 805 LEU A O 1
ATOM 3009 N N . ALA A 1 797 ? 188.598 167.996 149.606 1.00 46.57 806 ALA A N 1
ATOM 3010 C CA . ALA A 1 797 ? 188.803 168.664 148.331 1.00 46.57 806 ALA A CA 1
ATOM 3011 C C . ALA A 1 797 ? 189.536 167.775 147.341 1.00 46.57 806 ALA A C 1
ATOM 3012 O O . ALA A 1 797 ? 189.427 167.971 146.129 1.00 46.57 806 ALA A O 1
ATOM 3014 N N . MET A 1 798 ? 190.299 166.803 147.829 1.00 51.49 807 MET A N 1
ATOM 3015 C CA . MET A 1 798 ? 190.912 165.845 146.919 1.00 51.49 807 MET A CA 1
ATOM 3016 C C . MET A 1 798 ? 189.904 164.788 146.500 1.00 51.49 807 MET A C 1
ATOM 3017 O O . MET A 1 798 ? 190.030 164.187 145.429 1.00 51.49 807 MET A O 1
ATOM 3022 N N . LEU A 1 799 ? 188.889 164.556 147.332 1.00 54.07 808 LEU A N 1
ATOM 3023 C CA . LEU A 1 799 ? 187.779 163.702 146.936 1.00 54.07 808 LEU A CA 1
ATOM 3024 C C . LEU A 1 799 ? 186.927 164.367 145.863 1.00 54.07 808 LEU A C 1
ATOM 3025 O O . LEU A 1 799 ? 186.424 163.695 144.959 1.00 54.07 808 LEU A O 1
ATOM 3030 N N . VAL A 1 800 ? 186.749 165.686 145.950 1.00 56.74 809 VAL A N 1
ATOM 3031 C CA . VAL A 1 800 ? 185.990 166.409 144.933 1.00 56.74 809 VAL A CA 1
ATOM 3032 C C . VAL A 1 800 ? 186.774 166.464 143.626 1.00 56.74 809 VAL A C 1
ATOM 3033 O O . VAL A 1 800 ? 186.194 166.418 142.536 1.00 56.74 809 VAL A O 1
ATOM 3037 N N . ALA A 1 801 ? 188.105 166.481 143.710 1.00 61.13 810 ALA A N 1
ATOM 3038 C CA . ALA A 1 801 ? 188.937 166.510 142.510 1.00 61.13 810 ALA A CA 1
ATOM 3039 C C . ALA A 1 801 ? 188.872 165.187 141.752 1.00 61.13 810 ALA A C 1
ATOM 3040 O O . ALA A 1 801 ? 189.126 165.139 140.545 1.00 61.13 810 ALA A O 1
ATOM 3042 N N . LEU A 1 802 ? 188.540 164.097 142.445 1.00 64.42 811 LEU A N 1
ATOM 3043 C CA . LEU A 1 802 ? 188.251 162.835 141.772 1.00 64.42 811 LEU A CA 1
ATOM 3044 C C . LEU A 1 802 ? 186.956 162.906 140.981 1.00 64.42 811 LEU A C 1
ATOM 3045 O O . LEU A 1 802 ? 186.909 162.560 139.798 1.00 64.42 811 LEU A O 1
ATOM 3050 N N . ILE A 1 803 ? 185.889 163.356 141.633 1.00 67.04 812 ILE A N 1
ATOM 3051 C CA . ILE A 1 803 ? 184.565 163.291 141.027 1.00 67.04 812 ILE A CA 1
ATOM 3052 C C . ILE A 1 803 ? 184.263 164.570 140.254 1.00 67.04 812 ILE A C 1
ATOM 3053 O O . ILE A 1 803 ? 183.128 164.806 139.828 1.00 67.04 812 ILE A O 1
ATOM 3058 N N . GLU A 1 804 ? 185.274 165.421 140.076 1.00 76.37 813 GLU A N 1
ATOM 3059 C CA . GLU A 1 804 ? 185.277 166.369 138.970 1.00 76.37 813 GLU A CA 1
ATOM 3060 C C . GLU A 1 804 ? 185.943 165.754 137.747 1.00 76.37 813 GLU A C 1
ATOM 3061 O O . GLU A 1 804 ? 185.424 165.838 136.631 1.00 76.37 813 GLU A O 1
ATOM 3067 N N . PHE A 1 805 ? 187.105 165.131 137.953 1.00 82.63 814 PHE A N 1
ATOM 3068 C CA . PHE A 1 805 ? 187.922 164.581 136.876 1.00 82.63 814 PHE A CA 1
ATOM 3069 C C . PHE A 1 805 ? 187.236 163.416 136.180 1.00 82.63 814 PHE A C 1
ATOM 3070 O O . PHE A 1 805 ? 187.359 163.259 134.962 1.00 82.63 814 PHE A O 1
ATOM 3078 N N . CYS A 1 806 ? 186.514 162.594 136.942 1.00 86.40 815 CYS A N 1
ATOM 3079 C CA . CYS A 1 806 ? 185.720 161.535 136.335 1.00 86.40 815 CYS A CA 1
ATOM 3080 C C . CYS A 1 806 ? 184.530 162.117 135.585 1.00 86.40 815 CYS A C 1
ATOM 3081 O O . CYS A 1 806 ? 184.090 161.567 134.572 1.00 86.40 815 CYS A O 1
ATOM 3084 N N . TYR A 1 807 ? 184.004 163.243 136.066 1.00 90.73 816 TYR A N 1
ATOM 3085 C CA . TYR A 1 807 ? 182.843 163.850 135.427 1.00 90.73 816 TYR A CA 1
ATOM 3086 C C . TYR A 1 807 ? 183.246 164.648 134.191 1.00 90.73 816 TYR A C 1
ATOM 3087 O O . TYR A 1 807 ? 182.504 164.705 133.205 1.00 90.73 816 TYR A O 1
ATOM 3096 N N . LYS A 1 808 ? 184.416 165.293 134.237 1.00 92.53 817 LYS A N 1
ATOM 3097 C CA . LYS A 1 808 ? 184.910 166.038 133.080 1.00 92.53 817 LYS A CA 1
ATOM 3098 C C . LYS A 1 808 ? 185.289 165.112 131.933 1.00 92.53 817 LYS A C 1
ATOM 3099 O O . LYS A 1 808 ? 185.005 165.407 130.766 1.00 92.53 817 LYS A O 1
ATOM 3105 N N . SER A 1 809 ? 185.945 163.994 132.245 1.00 96.40 818 SER A N 1
ATOM 3106 C CA . SER A 1 809 ? 186.437 163.070 131.231 1.00 96.40 818 SER A CA 1
ATOM 3107 C C . SER A 1 809 ? 185.302 162.319 130.547 1.00 96.40 818 SER A C 1
ATOM 3108 O O . SER A 1 809 ? 185.319 162.138 129.326 1.00 96.40 818 SER A O 1
ATOM 3111 N N . ARG A 1 810 ? 184.313 161.882 131.323 1.00 97.98 819 ARG A N 1
ATOM 3112 C CA . ARG A 1 810 ? 183.225 161.075 130.787 1.00 97.98 819 ARG A CA 1
ATOM 3113 C C . ARG A 1 810 ? 182.265 161.945 129.981 1.00 97.98 819 ARG A C 1
ATOM 3114 O O . ARG A 1 810 ? 181.607 161.464 129.053 1.00 97.98 819 ARG A O 1
ATOM 3122 N N . ALA A 1 811 ? 182.199 163.230 130.308 1.00 96.87 820 ALA A N 1
ATOM 3123 C CA . ALA A 1 811 ? 181.361 164.163 129.564 1.00 96.87 820 ALA A CA 1
ATOM 3124 C C . ALA A 1 811 ? 182.177 165.356 129.075 1.00 96.87 820 ALA A C 1
ATOM 3125 O O . ALA A 1 811 ? 182.476 165.472 127.887 1.00 96.87 820 ALA A O 1
ATOM 3127 N N . GLY A 1 824 ? 167.647 169.679 132.916 1.00 94.87 833 GLY A N 1
ATOM 3128 C CA . GLY A 1 824 ? 167.235 170.978 132.418 1.00 94.87 833 GLY A CA 1
ATOM 3129 C C . GLY A 1 824 ? 166.019 171.533 133.132 1.00 94.87 833 GLY A C 1
ATOM 3130 O O . GLY A 1 824 ? 166.026 171.692 134.350 1.00 94.87 833 GLY A O 1
ATOM 3131 N N . ARG A 1 825 ? 164.967 171.824 132.366 1.00 96.48 834 ARG A N 1
ATOM 3132 C CA . ARG A 1 825 ? 163.736 172.373 132.921 1.00 96.48 834 ARG A CA 1
ATOM 3133 C C . ARG A 1 825 ? 162.956 171.324 133.702 1.00 96.48 834 ARG A C 1
ATOM 3134 O O . ARG A 1 825 ? 162.158 171.667 134.578 1.00 96.48 834 ARG A O 1
ATOM 3142 N N . LYS A 1 826 ? 163.171 170.047 133.389 1.00 96.25 835 LYS A N 1
ATOM 3143 C CA . LYS A 1 826 ? 162.441 168.967 134.043 1.00 96.25 835 LYS A CA 1
ATOM 3144 C C . LYS A 1 826 ? 162.964 168.708 135.450 1.00 96.25 835 LYS A C 1
ATOM 3145 O O . LYS A 1 826 ? 162.193 168.349 136.345 1.00 96.25 835 LYS A O 1
ATOM 3151 N N . ALA A 1 827 ? 164.269 168.876 135.653 1.00 92.54 836 ALA A N 1
ATOM 3152 C CA . ALA A 1 827 ? 164.880 168.655 136.958 1.00 92.54 836 ALA A CA 1
ATOM 3153 C C . ALA A 1 827 ? 164.484 169.732 137.959 1.00 92.54 836 ALA A C 1
ATOM 3154 O O . ALA A 1 827 ? 164.120 169.422 139.096 1.00 92.54 836 ALA A O 1
ATOM 3156 N N . LEU A 1 828 ? 164.556 170.998 137.545 1.00 89.77 837 LEU A N 1
ATOM 3157 C CA . LEU A 1 828 ? 164.311 172.100 138.472 1.00 89.77 837 LEU A CA 1
ATOM 3158 C C . LEU A 1 828 ? 162.830 172.247 138.789 1.00 89.77 837 LEU A C 1
ATOM 3159 O O . LEU A 1 828 ? 162.461 172.819 139.819 1.00 89.77 837 LEU A O 1
ATOM 3164 N N . THR A 1 829 ? 161.963 171.757 137.904 1.00 92.04 838 THR A N 1
ATOM 3165 C CA . THR A 1 829 ? 160.540 171.713 138.209 1.00 92.04 838 THR A CA 1
ATOM 3166 C C . THR A 1 829 ? 160.279 170.678 139.299 1.00 92.04 838 THR A C 1
ATOM 3167 O O . THR A 1 829 ? 159.424 170.862 140.173 1.00 92.04 838 THR A O 1
ATOM 3171 N N . LEU A 1 830 ? 161.060 169.598 139.281 1.00 90.47 839 LEU A N 1
ATOM 3172 C CA . LEU A 1 830 ? 160.888 168.519 140.246 1.00 90.47 839 LEU A CA 1
ATOM 3173 C C . LEU A 1 830 ? 161.456 168.905 141.609 1.00 90.47 839 LEU A C 1
ATOM 3174 O O . LEU A 1 830 ? 160.919 168.517 142.651 1.00 90.47 839 LEU A O 1
ATOM 3179 N N . LEU A 1 831 ? 162.548 169.675 141.617 1.00 86.35 840 LEU A N 1
ATOM 3180 C CA . LEU A 1 831 ? 163.237 169.979 142.871 1.00 86.35 840 LEU A CA 1
ATOM 3181 C C . LEU A 1 831 ? 162.616 171.172 143.585 1.00 86.35 840 LEU A C 1
ATOM 3182 O O . LEU A 1 831 ? 162.588 171.222 144.818 1.00 86.35 840 LEU A O 1
ATOM 3187 N N . SER A 1 832 ? 162.108 172.146 142.829 1.00 84.96 841 SER A N 1
ATOM 3188 C CA . SER A 1 832 ? 161.525 173.331 143.454 1.00 84.96 841 SER A CA 1
ATOM 3189 C C . SER A 1 832 ? 160.099 173.071 143.925 1.00 84.96 841 SER A C 1
ATOM 3190 O O . SER A 1 832 ? 159.440 173.963 144.470 1.00 84.96 841 SER A O 1
ATOM 3193 N N . SER A 1 833 ? 159.596 171.856 143.702 1.00 86.12 842 SER A N 1
ATOM 3194 C CA . SER A 1 833 ? 158.308 171.462 144.256 1.00 86.12 842 SER A CA 1
ATOM 3195 C C . SER A 1 833 ? 158.485 170.679 145.553 1.00 86.12 842 SER A C 1
ATOM 3196 O O . SER A 1 833 ? 157.771 170.909 146.534 1.00 86.12 842 SER A O 1
ATOM 3199 N N . VAL A 1 834 ? 159.445 169.751 145.582 1.00 85.01 843 VAL A N 1
ATOM 3200 C CA . VAL A 1 834 ? 159.622 168.914 146.768 1.00 85.01 843 VAL A CA 1
ATOM 3201 C C . VAL A 1 834 ? 160.352 169.681 147.864 1.00 85.01 843 VAL A C 1
ATOM 3202 O O . VAL A 1 834 ? 160.282 169.324 149.045 1.00 85.01 843 VAL A O 1
ATOM 3206 N N . PHE A 1 835 ? 161.070 170.744 147.494 1.00 82.22 844 PHE A N 1
ATOM 3207 C CA . PHE A 1 835 ? 161.655 171.621 148.504 1.00 82.22 844 PHE A CA 1
ATOM 3208 C C . PHE A 1 835 ? 160.637 172.634 149.003 1.00 82.22 844 PHE A C 1
ATOM 3209 O O . PHE A 1 835 ? 160.789 173.205 150.087 1.00 82.22 844 PHE A O 1
ATOM 3217 N N . ALA A 1 836 ? 159.590 172.874 148.219 1.00 83.44 845 ALA A N 1
ATOM 3218 C CA . ALA A 1 836 ? 158.562 173.819 148.633 1.00 83.44 845 ALA A CA 1
ATOM 3219 C C . ALA A 1 836 ? 157.481 173.136 149.459 1.00 83.44 845 ALA A C 1
ATOM 3220 O O . ALA A 1 836 ? 156.901 173.753 150.360 1.00 83.44 845 ALA A O 1
ATOM 3222 N N . VAL A 1 837 ? 157.182 171.869 149.157 1.00 84.31 846 VAL A N 1
ATOM 3223 C CA . VAL A 1 837 ? 156.249 171.109 149.984 1.00 84.31 846 VAL A CA 1
ATOM 3224 C C . VAL A 1 837 ? 156.862 170.828 151.348 1.00 84.31 846 VAL A C 1
ATOM 3225 O O . VAL A 1 837 ? 156.247 171.088 152.389 1.00 84.31 846 VAL A O 1
ATOM 3229 N N . CYS A 1 838 ? 158.101 170.329 151.364 1.00 85.13 847 CYS A N 1
ATOM 3230 C CA . CYS A 1 838 ? 158.766 170.026 152.625 1.00 85.13 847 CYS A CA 1
ATOM 3231 C C . CYS A 1 838 ? 159.166 171.295 153.367 1.00 85.13 847 CYS A C 1
ATOM 3232 O O . CYS A 1 838 ? 159.426 171.255 154.573 1.00 85.13 847 CYS A O 1
ATOM 3235 N N . GLY A 1 839 ? 159.234 172.425 152.668 1.00 81.91 848 GLY A N 1
ATOM 3236 C CA . GLY A 1 839 ? 159.364 173.705 153.329 1.00 81.91 848 GLY A CA 1
ATOM 3237 C C . GLY A 1 839 ? 158.083 174.071 154.047 1.00 81.91 848 GLY A C 1
ATOM 3238 O O . GLY A 1 839 ? 158.114 174.550 155.182 1.00 81.91 848 GLY A O 1
ATOM 3239 N N . LEU A 1 840 ? 156.946 173.851 153.386 1.00 83.28 849 LEU A N 1
ATOM 3240 C CA . LEU A 1 840 ? 155.635 174.039 153.998 1.00 83.28 849 LEU A CA 1
ATOM 3241 C C . LEU A 1 840 ? 155.372 173.003 155.077 1.00 83.28 849 LEU A C 1
ATOM 3242 O O . LEU A 1 840 ? 154.677 173.284 156.058 1.00 83.28 849 LEU A O 1
ATOM 3247 N N . GLY A 1 841 ? 155.894 171.797 154.882 1.00 82.16 850 GLY A N 1
ATOM 3248 C CA . GLY A 1 841 ? 155.786 170.751 155.873 1.00 82.16 850 GLY A CA 1
ATOM 3249 C C . GLY A 1 841 ? 156.522 171.088 157.149 1.00 82.16 850 GLY A C 1
ATOM 3250 O O . GLY A 1 841 ? 155.893 171.275 158.187 1.00 82.16 850 GLY A O 1
ATOM 3251 N N . LEU A 1 842 ? 157.846 171.234 157.061 1.00 80.18 851 LEU A N 1
ATOM 3252 C CA . LEU A 1 842 ? 158.692 171.351 158.244 1.00 80.18 851 LEU A CA 1
ATOM 3253 C C . LEU A 1 842 ? 158.431 172.629 159.030 1.00 80.18 851 LEU A C 1
ATOM 3254 O O . LEU A 1 842 ? 158.614 172.661 160.247 1.00 80.18 851 LEU A O 1
ATOM 3259 N N . LEU A 1 843 ? 157.994 173.696 158.360 1.00 79.58 852 LEU A N 1
ATOM 3260 C CA . LEU A 1 843 ? 157.622 174.894 159.105 1.00 79.58 852 LEU A CA 1
ATOM 3261 C C . LEU A 1 843 ? 156.176 174.809 159.576 1.00 79.58 852 LEU A C 1
ATOM 3262 O O . LEU A 1 843 ? 155.820 175.358 160.626 1.00 79.58 852 LEU A O 1
ATOM 3267 N N . GLY A 1 844 ? 155.330 174.115 158.817 1.00 82.89 853 GLY A N 1
ATOM 3268 C CA . GLY A 1 844 ? 153.956 173.882 159.216 1.00 82.89 853 GLY A CA 1
ATOM 3269 C C . GLY A 1 844 ? 153.835 173.021 160.454 1.00 82.89 853 GLY A C 1
ATOM 3270 O O . GLY A 1 844 ? 152.988 173.282 161.310 1.00 82.89 853 GLY A O 1
ATOM 3271 N N . ILE A 1 845 ? 154.669 171.987 160.556 1.00 84.45 854 ILE A N 1
ATOM 3272 C CA . ILE A 1 845 ? 154.750 171.183 161.769 1.00 84.45 854 ILE A CA 1
ATOM 3273 C C . ILE A 1 845 ? 155.298 172.023 162.916 1.00 84.45 854 ILE A C 1
ATOM 3274 O O . ILE A 1 845 ? 154.719 172.030 164.007 1.00 84.45 854 ILE A O 1
ATOM 3279 N N . ALA A 1 846 ? 156.375 172.773 162.668 1.00 84.33 855 ALA A N 1
ATOM 3280 C CA . ALA A 1 846 ? 157.116 173.461 163.724 1.00 84.33 855 ALA A CA 1
ATOM 3281 C C . ALA A 1 846 ? 156.325 174.550 164.436 1.00 84.33 855 ALA A C 1
ATOM 3282 O O . ALA A 1 846 ? 156.503 174.758 165.638 1.00 84.33 855 ALA A O 1
ATOM 3284 N N . VAL A 1 847 ? 155.451 175.250 163.722 1.00 86.43 856 VAL A N 1
ATOM 3285 C CA . VAL A 1 847 ? 154.721 176.353 164.335 1.00 86.43 856 VAL A CA 1
ATOM 3286 C C . VAL A 1 847 ? 153.444 175.803 164.958 1.00 86.43 856 VAL A C 1
ATOM 3287 O O . VAL A 1 847 ? 152.775 176.484 165.742 1.00 86.43 856 VAL A O 1
ATOM 3291 N N . SER A 1 848 ? 153.109 174.548 164.638 1.00 88.75 857 SER A N 1
ATOM 3292 C CA . SER A 1 848 ? 151.925 173.941 165.236 1.00 88.75 857 SER A CA 1
ATOM 3293 C C . SER A 1 848 ? 152.275 172.879 166.273 1.00 88.75 857 SER A C 1
ATOM 3294 O O . SER A 1 848 ? 151.393 172.106 166.662 1.00 88.75 857 SER A O 1
ATOM 3297 N N . THR A 1 849 ? 153.522 172.811 166.730 1.00 91.28 858 THR A N 1
ATOM 3298 C CA . THR A 1 849 ? 153.887 171.915 167.814 1.00 91.28 858 THR A CA 1
ATOM 3299 C C . THR A 1 849 ? 154.462 172.724 168.964 1.00 91.28 858 THR A C 1
ATOM 3300 O O . THR A 1 849 ? 154.743 173.918 168.844 1.00 91.28 858 THR A O 1
ATOM 3304 N N . ASP A 1 850 ? 154.638 172.041 170.084 1.00 99.47 859 ASP A N 1
ATOM 3305 C CA . ASP A 1 850 ? 154.979 172.632 171.368 1.00 99.47 859 ASP A CA 1
ATOM 3306 C C . ASP A 1 850 ? 156.260 172.034 171.931 1.00 99.47 859 ASP A C 1
ATOM 3307 O O . ASP A 1 850 ? 156.336 171.658 173.100 1.00 99.47 859 ASP A O 1
ATOM 3312 N N . TYR A 1 851 ? 157.285 171.941 171.089 1.00 94.84 860 TYR A N 1
ATOM 3313 C CA . TYR A 1 851 ? 158.578 171.403 171.484 1.00 94.84 860 TYR A CA 1
ATOM 3314 C C . TYR A 1 851 ? 159.690 172.349 171.057 1.00 94.84 860 TYR A C 1
ATOM 3315 O O . TYR A 1 851 ? 160.670 171.927 170.442 1.00 94.84 860 TYR A O 1
ATOM 3324 N N . TRP A 1 852 ? 159.535 173.634 171.359 1.00 88.74 861 TRP A N 1
ATOM 3325 C CA . TRP A 1 852 ? 160.494 174.668 170.987 1.00 88.74 861 TRP A CA 1
ATOM 3326 C C . TRP A 1 852 ? 161.587 174.872 172.026 1.00 88.74 861 TRP A C 1
ATOM 3327 O O . TRP A 1 852 ? 162.759 175.006 171.669 1.00 88.74 861 TRP A O 1
ATOM 3338 N N . LEU A 1 853 ? 161.233 174.892 173.308 1.00 94.73 862 LEU A N 1
ATOM 3339 C CA . LEU A 1 853 ? 162.128 175.362 174.364 1.00 94.73 862 LEU A CA 1
ATOM 3340 C C . LEU A 1 853 ? 162.033 174.438 175.575 1.00 94.73 862 LEU A C 1
ATOM 3341 O O . LEU A 1 853 ? 161.093 174.542 176.366 1.00 94.73 862 LEU A O 1
ATOM 3346 N N . TYR A 1 854 ? 163.013 173.552 175.733 1.00 100.32 863 TYR A N 1
ATOM 3347 C CA . TYR A 1 854 ? 163.132 172.711 176.924 1.00 100.32 863 TYR A CA 1
ATOM 3348 C C . TYR A 1 854 ? 163.755 173.574 178.012 1.00 100.32 863 TYR A C 1
ATOM 3349 O O . TYR A 1 854 ? 164.844 174.119 177.832 1.00 100.32 863 TYR A O 1
ATOM 3358 N N . LEU A 1 855 ? 163.077 173.705 179.147 1.00 112.14 864 LEU A N 1
ATOM 3359 C CA . LEU A 1 855 ? 163.463 174.663 180.176 1.00 112.14 864 LEU A CA 1
ATOM 3360 C C . LEU A 1 855 ? 163.401 173.992 181.543 1.00 112.14 864 LEU A C 1
ATOM 3361 O O . LEU A 1 855 ? 162.349 173.482 181.934 1.00 112.14 864 LEU A O 1
ATOM 3366 N N . GLU A 1 856 ? 164.524 173.998 182.264 1.00 124.13 865 GLU A N 1
ATOM 3367 C CA . GLU A 1 856 ? 164.581 173.497 183.631 1.00 124.13 865 GLU A CA 1
ATOM 3368 C C . GLU A 1 856 ? 164.962 174.628 184.585 1.00 124.13 865 GLU A C 1
ATOM 3369 O O . GLU A 1 856 ? 165.673 175.566 184.219 1.00 124.13 865 GLU A O 1
ATOM 3375 N N . GLU A 1 857 ? 164.485 174.554 185.826 1.00 134.51 866 GLU A N 1
ATOM 3376 C CA . GLU A 1 857 ? 164.810 175.561 186.828 1.00 134.51 866 GLU A CA 1
ATOM 3377 C C . GLU A 1 857 ? 165.037 174.862 188.169 1.00 134.51 866 GLU A C 1
ATOM 3378 O O . GLU A 1 857 ? 164.555 175.303 189.218 1.00 134.51 866 GLU A O 1
ATOM 3384 N N . GLY A 1 858 ? 165.740 173.733 188.138 1.00 142.18 867 GLY A N 1
ATOM 3385 C CA . GLY A 1 858 ? 165.976 172.956 189.342 1.00 142.18 867 GLY A CA 1
ATOM 3386 C C . GLY A 1 858 ? 166.938 173.570 190.342 1.00 142.18 867 GLY A C 1
ATOM 3387 O O . GLY A 1 858 ? 167.375 174.716 190.188 1.00 142.18 867 GLY A O 1
ATOM 3388 N N . ILE A 1 859 ? 167.284 172.803 191.374 1.00 147.93 868 ILE A N 1
ATOM 3389 C CA . ILE A 1 859 ? 168.188 173.259 192.428 1.00 147.93 868 ILE A CA 1
ATOM 3390 C C . ILE A 1 859 ? 169.252 172.196 192.666 1.00 147.93 868 ILE A C 1
ATOM 3391 O O . ILE A 1 859 ? 168.992 170.996 192.542 1.00 147.93 868 ILE A O 1
ATOM 3396 N N . ILE A 1 860 ? 170.462 172.648 192.995 1.00 150.67 869 ILE A N 1
ATOM 3397 C CA . ILE A 1 860 ? 171.574 171.752 193.293 1.00 150.67 869 ILE A CA 1
ATOM 3398 C C . ILE A 1 860 ? 171.609 171.468 194.787 1.00 150.67 869 ILE A C 1
ATOM 3399 O O . ILE A 1 860 ? 170.985 172.180 195.582 1.00 150.67 869 ILE A O 1
ATOM 3404 N N . LEU A 1 861 ? 172.325 170.410 195.173 1.00 153.39 870 LEU A N 1
ATOM 3405 C CA . LEU A 1 861 ? 172.604 170.085 196.561 1.00 153.39 870 LEU A CA 1
ATOM 3406 C C . LEU A 1 861 ? 174.109 169.894 196.654 1.00 153.39 870 LEU A C 1
ATOM 3407 O O . LEU A 1 861 ? 174.717 169.384 195.701 1.00 153.39 870 LEU A O 1
ATOM 3412 N N . PRO A 1 862 ? 174.742 170.288 197.764 1.00 154.26 871 PRO A N 1
ATOM 3413 C CA . PRO A 1 862 ? 176.173 169.994 197.936 1.00 154.26 871 PRO A CA 1
ATOM 3414 C C . PRO A 1 862 ? 176.455 168.583 198.440 1.00 154.26 871 PRO A C 1
ATOM 3415 O O . PRO A 1 862 ? 177.310 168.399 199.311 1.00 154.26 871 PRO A O 1
ATOM 3419 N N . GLN A 1 863 ? 175.771 167.579 197.884 1.00 155.16 872 GLN A N 1
ATOM 3420 C CA . GLN A 1 863 ? 175.942 166.184 198.294 1.00 155.16 872 GLN A CA 1
ATOM 3421 C C . GLN A 1 863 ? 176.001 165.357 197.014 1.00 155.16 872 GLN A C 1
ATOM 3422 O O . GLN A 1 863 ? 174.960 164.896 196.535 1.00 155.16 872 GLN A O 1
ATOM 3428 N N . ASN A 1 864 ? 177.218 165.185 196.476 1.00 154.07 873 ASN A N 1
ATOM 3429 C CA . ASN A 1 864 ? 177.501 164.513 195.204 1.00 154.07 873 ASN A CA 1
ATOM 3430 C C . ASN A 1 864 ? 176.712 165.103 194.040 1.00 154.07 873 ASN A C 1
ATOM 3431 O O . ASN A 1 864 ? 176.363 164.378 193.101 1.00 154.07 873 ASN A O 1
ATOM 3436 N N . GLN A 1 865 ? 176.452 166.417 194.099 1.00 149.53 874 GLN A N 1
ATOM 3437 C CA . GLN A 1 865 ? 175.607 167.163 193.167 1.00 149.53 874 GLN A CA 1
ATOM 3438 C C . GLN A 1 865 ? 174.232 166.526 192.986 1.00 149.53 874 GLN A C 1
ATOM 3439 O O . GLN A 1 865 ? 173.833 166.212 191.860 1.00 149.53 874 GLN A O 1
ATOM 3445 N N . SER A 1 866 ? 173.516 166.309 194.092 1.00 153.97 875 SER A N 1
ATOM 3446 C CA . SER A 1 866 ? 172.141 165.823 194.037 1.00 153.97 875 SER A CA 1
ATOM 3447 C C . SER A 1 866 ? 171.244 166.879 193.403 1.00 153.97 875 SER A C 1
ATOM 3448 O O . SER A 1 866 ? 171.252 168.041 193.820 1.00 153.97 875 SER A O 1
ATOM 3451 N N . THR A 1 867 ? 170.474 166.483 192.393 1.00 153.00 876 THR A N 1
ATOM 3452 C CA . THR A 1 867 ? 169.741 167.408 191.541 1.00 153.00 876 THR A CA 1
ATOM 3453 C C . THR A 1 867 ? 168.248 167.154 191.682 1.00 153.00 876 THR A C 1
ATOM 3454 O O . THR A 1 867 ? 167.792 166.017 191.518 1.00 153.00 876 THR A O 1
ATOM 3458 N N . GLU A 1 868 ? 167.490 168.206 191.989 1.00 150.26 877 GLU A N 1
ATOM 3459 C CA . GLU A 1 868 ? 166.034 168.121 192.102 1.00 150.26 877 GLU A CA 1
ATOM 3460 C C . GLU A 1 868 ? 165.413 169.203 191.224 1.00 150.26 877 GLU A C 1
ATOM 3461 O O . GLU A 1 868 ? 165.509 170.395 191.525 1.00 150.26 877 GLU A O 1
ATOM 3467 N N . VAL A 1 869 ? 164.775 168.781 190.130 1.00 144.08 878 VAL A N 1
ATOM 3468 C CA . VAL A 1 869 ? 164.049 169.728 189.299 1.00 144.08 878 VAL A CA 1
ATOM 3469 C C . VAL A 1 869 ? 162.732 170.103 189.976 1.00 144.08 878 VAL A C 1
ATOM 3470 O O . VAL A 1 869 ? 162.141 169.324 190.733 1.00 144.08 878 VAL A O 1
ATOM 3474 N N . LYS A 1 870 ? 162.288 171.331 189.724 1.00 141.49 879 LYS A N 1
ATOM 3475 C CA . LYS A 1 870 ? 161.032 171.812 190.288 1.00 141.49 879 LYS A CA 1
ATOM 3476 C C . LYS A 1 870 ? 160.203 172.548 189.245 1.00 141.49 879 LYS A C 1
ATOM 3477 O O . LYS A 1 870 ? 159.006 172.780 189.444 1.00 141.49 879 LYS A O 1
ATOM 3483 N N . MET A 1 871 ? 160.829 172.920 188.133 1.00 133.66 880 MET A N 1
ATOM 3484 C CA . MET A 1 871 ? 160.125 173.699 187.122 1.00 133.66 880 MET A CA 1
ATOM 3485 C C . MET A 1 871 ? 160.514 173.246 185.715 1.00 133.66 880 MET A C 1
ATOM 3486 O O . MET A 1 871 ? 160.667 174.097 184.829 1.00 133.66 880 MET A O 1
ATOM 3491 N N . SER A 1 872 ? 160.740 171.949 185.491 1.00 124.97 881 SER A N 1
ATOM 3492 C CA . SER A 1 872 ? 161.033 171.430 184.159 1.00 124.97 881 SER A CA 1
ATOM 3493 C C . SER A 1 872 ? 159.825 171.622 183.248 1.00 124.97 881 SER A C 1
ATOM 3494 O O . SER A 1 872 ? 158.685 171.625 183.720 1.00 124.97 881 SER A O 1
ATOM 3497 N N . LEU A 1 873 ? 160.062 171.786 181.949 1.00 115.32 882 LEU A N 1
ATOM 3498 C CA . LEU A 1 873 ? 159.062 172.354 181.054 1.00 115.32 882 LEU A CA 1
ATOM 3499 C C . LEU A 1 873 ? 159.496 172.119 179.616 1.00 115.32 882 LEU A C 1
ATOM 3500 O O . LEU A 1 873 ? 160.686 171.955 179.340 1.00 115.32 882 LEU A O 1
ATOM 3505 N N . HIS A 1 874 ? 158.523 172.094 178.710 1.00 107.09 883 HIS A N 1
ATOM 3506 C CA . HIS A 1 874 ? 158.774 172.233 177.281 1.00 107.09 883 HIS A CA 1
ATOM 3507 C C . HIS A 1 874 ? 157.713 173.158 176.696 1.00 107.09 883 HIS A C 1
ATOM 3508 O O . HIS A 1 874 ? 156.537 173.097 177.054 1.00 107.09 883 HIS A O 1
ATOM 3515 N N . SER A 1 875 ? 158.131 174.031 175.790 1.00 101.89 884 SER A N 1
ATOM 3516 C CA . SER A 1 875 ? 157.266 175.130 175.389 1.00 101.89 884 SER A CA 1
ATOM 3517 C C . SER A 1 875 ? 157.145 175.179 173.876 1.00 101.89 884 SER A C 1
ATOM 3518 O O . SER A 1 875 ? 157.856 174.490 173.141 1.00 101.89 884 SER A O 1
ATOM 3521 N N . GLY A 1 876 ? 156.214 176.007 173.427 1.00 102.23 885 GLY A N 1
ATOM 3522 C CA . GLY A 1 876 ? 156.076 176.325 172.030 1.00 102.23 885 GLY A CA 1
ATOM 3523 C C . GLY A 1 876 ? 155.739 177.789 171.893 1.00 102.23 885 GLY A C 1
ATOM 3524 O O . GLY A 1 876 ? 155.907 178.572 172.828 1.00 102.23 885 GLY A O 1
ATOM 3525 N N . LEU A 1 877 ? 155.259 178.156 170.710 1.00 104.47 886 LEU A N 1
ATOM 3526 C CA . LEU A 1 877 ? 154.760 179.510 170.526 1.00 104.47 886 LEU A CA 1
ATOM 3527 C C . LEU A 1 877 ? 153.368 179.715 171.104 1.00 104.47 886 LEU A C 1
ATOM 3528 O O . LEU A 1 877 ? 152.949 180.866 171.262 1.00 104.47 886 LEU A O 1
ATOM 3533 N N . TRP A 1 878 ? 152.645 178.642 171.433 1.00 115.40 887 TRP A N 1
ATOM 3534 C CA . TRP A 1 878 ? 151.253 178.780 171.841 1.00 115.40 887 TRP A CA 1
ATOM 3535 C C . TRP A 1 878 ? 150.942 177.883 173.038 1.00 115.40 887 TRP A C 1
ATOM 3536 O O . TRP A 1 878 ? 149.832 177.917 173.579 1.00 115.40 887 TRP A O 1
ATOM 3547 N N . ARG A 1 879 ? 151.909 177.063 173.461 1.00 116.64 888 ARG A N 1
ATOM 3548 C CA . ARG A 1 879 ? 151.697 176.114 174.554 1.00 116.64 888 ARG A CA 1
ATOM 3549 C C . ARG A 1 879 ? 152.901 176.076 175.489 1.00 116.64 888 ARG A C 1
ATOM 3550 O O . ARG A 1 879 ? 154.037 176.260 175.045 1.00 116.64 888 ARG A O 1
ATOM 3558 N N . VAL A 1 880 ? 152.666 175.846 176.783 1.00 118.38 889 VAL A N 1
ATOM 3559 C CA . VAL A 1 880 ? 153.734 175.867 177.781 1.00 118.38 889 VAL A CA 1
ATOM 3560 C C . VAL A 1 880 ? 153.675 174.608 178.663 1.00 118.38 889 VAL A C 1
ATOM 3561 O O . VAL A 1 880 ? 153.973 174.651 179.864 1.00 118.38 889 VAL A O 1
ATOM 3565 N N . CYS A 1 881 ? 153.275 173.478 178.057 1.00 119.59 890 CYS A N 1
ATOM 3566 C CA . CYS A 1 881 ? 153.116 172.146 178.659 1.00 119.59 890 CYS A CA 1
ATOM 3567 C C . CYS A 1 881 ? 154.193 171.740 179.666 1.00 119.59 890 CYS A C 1
ATOM 3568 O O . CYS A 1 881 ? 155.387 171.810 179.364 1.00 119.59 890 CYS A O 1
ATOM 3571 N N . PHE A 1 882 ? 153.789 171.312 180.858 1.00 123.88 891 PHE A N 1
ATOM 3572 C CA . PHE A 1 882 ? 154.705 171.050 181.962 1.00 123.88 891 PHE A CA 1
ATOM 3573 C C . PHE A 1 882 ? 155.072 169.575 182.031 1.00 123.88 891 PHE A C 1
ATOM 3574 O O . PHE A 1 882 ? 154.391 168.713 181.469 1.00 123.88 891 PHE A O 1
ATOM 3582 N N . LEU A 1 883 ? 156.163 169.298 182.747 1.00 126.81 892 LEU A N 1
ATOM 3583 C CA . LEU A 1 883 ? 156.583 167.933 183.031 1.00 126.81 892 LEU A CA 1
ATOM 3584 C C . LEU A 1 883 ? 157.506 167.937 184.242 1.00 126.81 892 LEU A C 1
ATOM 3585 O O . LEU A 1 883 ? 158.365 168.813 184.365 1.00 126.81 892 LEU A O 1
ATOM 3590 N N . ALA A 1 884 ? 157.258 167.004 185.167 1.00 133.76 893 ALA A N 1
ATOM 3591 C CA . ALA A 1 884 ? 158.177 166.541 186.210 1.00 133.76 893 ALA A CA 1
ATOM 3592 C C . ALA A 1 884 ? 158.517 167.553 187.306 1.00 133.76 893 ALA A C 1
ATOM 3593 O O . ALA A 1 884 ? 159.166 167.190 188.291 1.00 133.76 893 ALA A O 1
ATOM 3595 N N . GLY A 1 885 ? 158.100 168.807 187.168 1.00 135.97 894 GLY A N 1
ATOM 3596 C CA . GLY A 1 885 ? 158.094 169.703 188.307 1.00 135.97 894 GLY A CA 1
ATOM 3597 C C . GLY A 1 885 ? 156.711 170.288 188.466 1.00 135.97 894 GLY A C 1
ATOM 3598 O O . GLY A 1 885 ? 156.345 171.183 187.695 1.00 135.97 894 GLY A O 1
ATOM 3599 N N . GLU A 1 886 ? 155.980 169.846 189.502 1.00 138.83 895 GLU A N 1
ATOM 3600 C CA . GLU A 1 886 ? 154.521 169.944 189.565 1.00 138.83 895 GLU A CA 1
ATOM 3601 C C . GLU A 1 886 ? 153.955 169.429 188.242 1.00 138.83 895 GLU A C 1
ATOM 3602 O O . GLU A 1 886 ? 153.529 170.216 187.389 1.00 138.83 895 GLU A O 1
ATOM 3608 N N . GLU A 1 887 ? 154.042 168.113 188.024 1.00 138.03 896 GLU A N 1
ATOM 3609 C CA . GLU A 1 887 ? 153.792 167.517 186.715 1.00 138.03 896 GLU A CA 1
ATOM 3610 C C . GLU A 1 887 ? 152.314 167.610 186.356 1.00 138.03 896 GLU A C 1
ATOM 3611 O O . GLU A 1 887 ? 151.552 166.648 186.500 1.00 138.03 896 GLU A O 1
ATOM 3617 N N . ARG A 1 888 ? 151.897 168.801 185.939 1.00 136.97 897 ARG A N 1
ATOM 3618 C CA . ARG A 1 888 ? 150.549 169.018 185.445 1.00 136.97 897 ARG A CA 1
ATOM 3619 C C . ARG A 1 888 ? 150.510 168.749 183.941 1.00 136.97 897 ARG A C 1
ATOM 3620 O O . ARG A 1 888 ? 151.192 169.407 183.148 1.00 136.97 897 ARG A O 1
ATOM 3628 N N . GLY A 1 889 ? 149.750 167.733 183.541 1.00 140.20 898 GLY A N 1
ATOM 3629 C CA . GLY A 1 889 ? 149.681 167.339 182.147 1.00 140.20 898 GLY A CA 1
ATOM 3630 C C . GLY A 1 889 ? 148.820 168.255 181.304 1.00 140.20 898 GLY A C 1
ATOM 3631 O O . GLY A 1 889 ? 148.728 168.085 180.084 1.00 140.20 898 GLY A O 1
ATOM 3632 N N . ARG A 1 890 ? 148.167 169.216 181.957 1.00 141.86 899 ARG A N 1
ATOM 3633 C CA . ARG A 1 890 ? 147.405 170.267 181.291 1.00 141.86 899 ARG A CA 1
ATOM 3634 C C . ARG A 1 890 ? 148.367 171.130 180.489 1.00 141.86 899 ARG A C 1
ATOM 3635 O O . ARG A 1 890 ? 149.191 171.854 181.051 1.00 141.86 899 ARG A O 1
ATOM 3643 N N . CYS A 1 891 ? 148.262 171.055 179.168 1.00 136.99 900 CYS A N 1
ATOM 3644 C CA . CYS A 1 891 ? 149.001 171.966 178.311 1.00 136.99 900 CYS A CA 1
ATOM 3645 C C . CYS A 1 891 ? 148.380 173.352 178.335 1.00 136.99 900 CYS A C 1
ATOM 3646 O O . CYS A 1 891 ? 147.437 173.635 177.588 1.00 136.99 900 CYS A O 1
ATOM 3649 N N . PHE A 1 892 ? 148.897 174.204 179.219 1.00 135.50 901 PHE A N 1
ATOM 3650 C CA . PHE A 1 892 ? 148.439 175.579 179.337 1.00 135.50 901 PHE A CA 1
ATOM 3651 C C . PHE A 1 892 ? 148.753 176.361 178.072 1.00 135.50 901 PHE A C 1
ATOM 3652 O O . PHE A 1 892 ? 149.771 176.127 177.416 1.00 135.50 901 PHE A O 1
ATOM 3660 N N . THR A 1 893 ? 147.865 177.284 177.728 1.00 137.98 902 THR A N 1
ATOM 3661 C CA . THR A 1 893 ? 148.150 178.243 176.672 1.00 137.98 902 THR A CA 1
ATOM 3662 C C . THR A 1 893 ? 148.916 179.418 177.276 1.00 137.98 902 THR A C 1
ATOM 3663 O O . THR A 1 893 ? 149.250 179.431 178.464 1.00 137.98 902 THR A O 1
ATOM 3667 N N . ILE A 1 894 ? 149.207 180.425 176.462 1.00 138.85 903 ILE A N 1
ATOM 3668 C CA . ILE A 1 894 ? 150.079 181.511 176.889 1.00 138.85 903 ILE A CA 1
ATOM 3669 C C . ILE A 1 894 ? 149.263 182.684 177.414 1.00 138.85 903 ILE A C 1
ATOM 3670 O O . ILE A 1 894 ? 149.794 183.560 178.105 1.00 138.85 903 ILE A O 1
ATOM 3675 N N . GLU A 1 895 ? 147.972 182.718 177.091 1.00 145.19 904 GLU A N 1
ATOM 3676 C CA . GLU A 1 895 ? 147.144 183.851 177.483 1.00 145.19 904 GLU A CA 1
ATOM 3677 C C . GLU A 1 895 ? 146.344 183.573 178.750 1.00 145.19 904 GLU A C 1
ATOM 3678 O O . GLU A 1 895 ? 145.958 184.507 179.460 1.00 145.19 904 GLU A O 1
ATOM 3684 N N . TYR A 1 896 ? 146.090 182.299 179.051 1.00 149.38 905 TYR A N 1
ATOM 3685 C CA . TYR A 1 896 ? 145.231 181.927 180.170 1.00 149.38 905 TYR A CA 1
ATOM 3686 C C . TYR A 1 896 ? 146.034 181.329 181.319 1.00 149.38 905 TYR A C 1
ATOM 3687 O O . TYR A 1 896 ? 145.567 180.409 181.994 1.00 149.38 905 TYR A O 1
ATOM 3696 N N . VAL A 1 897 ? 147.244 181.833 181.557 1.00 149.18 906 VAL A N 1
ATOM 3697 C CA . VAL A 1 897 ? 148.075 181.299 182.630 1.00 149.18 906 VAL A CA 1
ATOM 3698 C C . VAL A 1 897 ? 148.390 182.384 183.660 1.00 149.18 906 VAL A C 1
ATOM 3699 O O . VAL A 1 897 ? 148.320 182.138 184.870 1.00 149.18 906 VAL A O 1
ATOM 3703 N N . MET A 1 898 ? 148.695 183.596 183.204 1.00 152.37 907 MET A N 1
ATOM 3704 C CA . MET A 1 898 ? 149.073 184.677 184.106 1.00 152.37 907 MET A CA 1
ATOM 3705 C C . MET A 1 898 ? 148.289 185.948 183.794 1.00 152.37 907 MET A C 1
ATOM 3706 O O . MET A 1 898 ? 147.234 185.900 183.161 1.00 152.37 907 MET A O 1
ATOM 3711 N N . VAL A 1 910 ? 156.086 183.672 183.871 1.00 115.85 919 VAL A N 1
ATOM 3712 C CA . VAL A 1 910 ? 157.500 183.820 183.556 1.00 115.85 919 VAL A CA 1
ATOM 3713 C C . VAL A 1 910 ? 157.626 184.926 182.509 1.00 115.85 919 VAL A C 1
ATOM 3714 O O . VAL A 1 910 ? 156.830 184.987 181.571 1.00 115.85 919 VAL A O 1
ATOM 3718 N N . ASN A 1 911 ? 158.611 185.813 182.679 1.00 115.19 920 ASN A N 1
ATOM 3719 C CA . ASN A 1 911 ? 158.701 186.996 181.826 1.00 115.19 920 ASN A CA 1
ATOM 3720 C C . ASN A 1 911 ? 159.190 186.651 180.423 1.00 115.19 920 ASN A C 1
ATOM 3721 O O . ASN A 1 911 ? 158.980 187.424 179.481 1.00 115.19 920 ASN A O 1
ATOM 3726 N N . VAL A 1 912 ? 159.847 185.498 180.255 1.00 111.54 921 VAL A N 1
ATOM 3727 C CA . VAL A 1 912 ? 160.334 185.133 178.924 1.00 111.54 921 VAL A CA 1
ATOM 3728 C C . VAL A 1 912 ? 159.189 184.595 178.070 1.00 111.54 921 VAL A C 1
ATOM 3729 O O . VAL A 1 912 ? 159.242 184.634 176.835 1.00 111.54 921 VAL A O 1
ATOM 3733 N N . LEU A 1 913 ? 158.116 184.126 178.716 1.00 111.22 922 LEU A N 1
ATOM 3734 C CA . LEU A 1 913 ? 156.947 183.628 177.996 1.00 111.22 922 LEU A CA 1
ATOM 3735 C C . LEU A 1 913 ? 156.176 184.761 177.335 1.00 111.22 922 LEU A C 1
ATOM 3736 O O . LEU A 1 913 ? 155.447 184.537 176.362 1.00 111.22 922 LEU A O 1
ATOM 3741 N N . LYS A 1 914 ? 156.312 185.979 177.860 1.00 110.99 923 LYS A N 1
ATOM 3742 C CA . LYS A 1 914 ? 155.843 187.151 177.137 1.00 110.99 923 LYS A CA 1
ATOM 3743 C C . LYS A 1 914 ? 156.874 187.613 176.115 1.00 110.99 923 LYS A C 1
ATOM 3744 O O . LYS A 1 914 ? 156.512 188.264 175.129 1.00 110.99 923 LYS A O 1
ATOM 3750 N N . MET A 1 915 ? 158.149 187.278 176.318 1.00 108.62 924 MET A N 1
ATOM 3751 C CA . MET A 1 915 ? 159.173 187.673 175.358 1.00 108.62 924 MET A CA 1
ATOM 3752 C C . MET A 1 915 ? 159.124 186.828 174.092 1.00 108.62 924 MET A C 1
ATOM 3753 O O . MET A 1 915 ? 159.559 187.281 173.029 1.00 108.62 924 MET A O 1
ATOM 3758 N N . ILE A 1 916 ? 158.593 185.607 174.172 1.00 102.06 925 ILE A N 1
ATOM 3759 C CA . ILE A 1 916 ? 158.485 184.790 172.967 1.00 102.06 925 ILE A CA 1
ATOM 3760 C C . ILE A 1 916 ? 157.215 185.138 172.197 1.00 102.06 925 ILE A C 1
ATOM 3761 O O . ILE A 1 916 ? 156.989 184.643 171.087 1.00 102.06 925 ILE A O 1
ATOM 3766 N N . ARG A 1 917 ? 156.364 185.981 172.779 1.00 101.67 926 ARG A N 1
ATOM 3767 C CA . ARG A 1 917 ? 155.205 186.523 172.081 1.00 101.67 926 ARG A CA 1
ATOM 3768 C C . ARG A 1 917 ? 155.661 187.544 171.046 1.00 101.67 926 ARG A C 1
ATOM 3769 O O . ARG A 1 917 ? 155.016 187.723 170.008 1.00 101.67 926 ARG A O 1
ATOM 3777 N N . SER A 1 918 ? 156.783 188.210 171.315 1.00 95.82 927 SER A N 1
ATOM 3778 C CA . SER A 1 918 ? 157.288 189.232 170.410 1.00 95.82 927 SER A CA 1
ATOM 3779 C C . SER A 1 918 ? 157.934 188.616 169.176 1.00 95.82 927 SER A C 1
ATOM 3780 O O . SER A 1 918 ? 158.055 189.275 168.140 1.00 95.82 927 SER A O 1
ATOM 3783 N N . ALA A 1 919 ? 158.351 187.355 169.278 1.00 88.54 928 ALA A N 1
ATOM 3784 C CA . ALA A 1 919 ? 159.056 186.668 168.194 1.00 88.54 928 ALA A CA 1
ATOM 3785 C C . ALA A 1 919 ? 158.144 185.650 167.509 1.00 88.54 928 ALA A C 1
ATOM 3786 O O . ALA A 1 919 ? 158.580 184.765 166.777 1.00 88.54 928 ALA A O 1
ATOM 3788 N N . THR A 1 920 ? 156.856 185.783 167.786 1.00 88.90 929 THR A N 1
ATOM 3789 C CA . THR A 1 920 ? 155.798 184.939 167.236 1.00 88.90 929 THR A CA 1
ATOM 3790 C C . THR A 1 920 ? 155.345 185.292 165.809 1.00 88.90 929 THR A C 1
ATOM 3791 O O . THR A 1 920 ? 155.170 184.355 165.018 1.00 88.90 929 THR A O 1
ATOM 3795 N N . PRO A 1 921 ? 155.130 186.606 165.395 1.00 82.57 930 PRO A N 1
ATOM 3796 C CA . PRO A 1 921 ? 154.619 186.842 164.030 1.00 82.57 930 PRO A CA 1
ATOM 3797 C C . PRO A 1 921 ? 155.533 186.423 162.887 1.00 82.57 930 PRO A C 1
ATOM 3798 O O . PRO A 1 921 ? 155.044 186.112 161.799 1.00 82.57 930 PRO A O 1
ATOM 3802 N N . PHE A 1 922 ? 156.853 186.394 163.121 1.00 76.85 931 PHE A N 1
ATOM 3803 C CA . PHE A 1 922 ? 157.782 186.132 162.022 1.00 76.85 931 PHE A CA 1
ATOM 3804 C C . PHE A 1 922 ? 157.757 184.689 161.517 1.00 76.85 931 PHE A C 1
ATOM 3805 O O . PHE A 1 922 ? 157.868 184.488 160.297 1.00 76.85 931 PHE A O 1
ATOM 3813 N N . PRO A 1 923 ? 157.614 183.647 162.362 1.00 79.56 932 PRO A N 1
ATOM 3814 C CA . PRO A 1 923 ? 157.323 182.326 161.773 1.00 79.56 932 PRO A CA 1
ATOM 3815 C C . PRO A 1 923 ? 155.930 182.194 161.173 1.00 79.56 932 PRO A C 1
ATOM 3816 O O . PRO A 1 923 ? 155.649 181.182 160.522 1.00 79.56 932 PRO A O 1
ATOM 3820 N N . LEU A 1 924 ? 155.045 183.170 161.379 1.00 80.45 933 LEU A N 1
ATOM 3821 C CA . LEU A 1 924 ? 153.751 183.141 160.706 1.00 80.45 933 LEU A CA 1
ATOM 3822 C C . LEU A 1 924 ? 153.794 183.923 159.399 1.00 80.45 933 LEU A C 1
ATOM 3823 O O . LEU A 1 924 ? 153.052 183.614 158.460 1.00 80.45 933 LEU A O 1
ATOM 3828 N N . VAL A 1 925 ? 154.652 184.943 159.322 1.00 78.92 934 VAL A N 1
ATOM 3829 C CA . VAL A 1 925 ? 154.877 185.633 158.054 1.00 78.92 934 VAL A CA 1
ATOM 3830 C C . VAL A 1 925 ? 155.692 184.748 157.116 1.00 78.92 934 VAL A C 1
ATOM 3831 O O . VAL A 1 925 ? 155.473 184.735 155.898 1.00 78.92 934 VAL A O 1
ATOM 3835 N N . SER A 1 926 ? 156.615 183.961 157.677 1.00 76.32 935 SER A N 1
ATOM 3836 C CA . SER A 1 926 ? 157.390 183.010 156.887 1.00 76.32 935 SER A CA 1
ATOM 3837 C C . SER A 1 926 ? 156.519 181.912 156.304 1.00 76.32 935 SER A C 1
ATOM 3838 O O . SER A 1 926 ? 156.714 181.507 155.155 1.00 76.32 935 SER A O 1
ATOM 3841 N N . LEU A 1 927 ? 155.568 181.402 157.087 1.00 79.12 936 LEU A N 1
ATOM 3842 C CA . LEU A 1 927 ? 154.717 180.319 156.608 1.00 79.12 936 LEU A CA 1
ATOM 3843 C C . LEU A 1 927 ? 153.706 180.839 155.596 1.00 79.12 936 LEU A C 1
ATOM 3844 O O . LEU A 1 927 ? 153.244 180.098 154.721 1.00 79.12 936 LEU A O 1
ATOM 3849 N N . PHE A 1 928 ? 153.367 182.125 155.688 1.00 81.90 937 PHE A N 1
ATOM 3850 C CA . PHE A 1 928 ? 152.494 182.737 154.695 1.00 81.90 937 PHE A CA 1
ATOM 3851 C C . PHE A 1 928 ? 153.206 182.894 153.358 1.00 81.90 937 PHE A C 1
ATOM 3852 O O . PHE A 1 928 ? 152.632 182.613 152.303 1.00 81.90 937 PHE A O 1
ATOM 3860 N N . PHE A 1 929 ? 154.470 183.327 153.386 1.00 78.83 938 PHE A N 1
ATOM 3861 C CA . PHE A 1 929 ? 155.211 183.548 152.146 1.00 78.83 938 PHE A CA 1
ATOM 3862 C C . PHE A 1 929 ? 155.616 182.236 151.486 1.00 78.83 938 PHE A C 1
ATOM 3863 O O . PHE A 1 929 ? 155.843 182.196 150.273 1.00 78.83 938 PHE A O 1
ATOM 3871 N N . MET A 1 930 ? 155.736 181.159 152.260 1.00 80.75 939 MET A N 1
ATOM 3872 C CA . MET A 1 930 ? 155.968 179.854 151.652 1.00 80.75 939 MET A CA 1
ATOM 3873 C C . MET A 1 930 ? 154.709 179.349 150.970 1.00 80.75 939 MET A C 1
ATOM 3874 O O . MET A 1 930 ? 154.779 178.648 149.959 1.00 80.75 939 MET A O 1
ATOM 3879 N N . PHE A 1 931 ? 153.542 179.687 151.519 1.00 86.68 940 PHE A N 1
ATOM 3880 C CA . PHE A 1 931 ? 152.298 179.217 150.922 1.00 86.68 940 PHE A CA 1
ATOM 3881 C C . PHE A 1 931 ? 151.909 180.078 149.729 1.00 86.68 940 PHE A C 1
ATOM 3882 O O . PHE A 1 931 ? 151.282 179.593 148.783 1.00 86.68 940 PHE A O 1
ATOM 3890 N N . ILE A 1 932 ? 152.270 181.363 149.758 1.00 84.92 941 ILE A N 1
ATOM 3891 C CA . ILE A 1 932 ? 152.091 182.209 148.579 1.00 84.92 941 ILE A CA 1
ATOM 3892 C C . ILE A 1 932 ? 153.038 181.772 147.471 1.00 84.92 941 ILE A C 1
ATOM 3893 O O . ILE A 1 932 ? 152.636 181.609 146.315 1.00 84.92 941 ILE A O 1
ATOM 3898 N N . GLY A 1 933 ? 154.302 181.531 147.819 1.00 84.19 942 GLY A N 1
ATOM 3899 C CA . GLY A 1 933 ? 155.277 181.143 146.811 1.00 84.19 942 GLY A CA 1
ATOM 3900 C C . GLY A 1 933 ? 155.038 179.756 146.246 1.00 84.19 942 GLY A C 1
ATOM 3901 O O . GLY A 1 933 ? 155.489 179.434 145.147 1.00 84.19 942 GLY A O 1
ATOM 3902 N N . PHE A 1 934 ? 154.322 178.912 146.990 1.00 89.36 943 PHE A N 1
ATOM 3903 C CA . PHE A 1 934 ? 154.052 177.564 146.500 1.00 89.36 943 PHE A CA 1
ATOM 3904 C C . PHE A 1 934 ? 152.874 177.542 145.535 1.00 89.36 943 PHE A C 1
ATOM 3905 O O . PHE A 1 934 ? 152.918 176.845 144.515 1.00 89.36 943 PHE A O 1
ATOM 3913 N N . ILE A 1 935 ? 151.811 178.293 145.832 1.00 90.48 944 ILE A N 1
ATOM 3914 C CA . ILE A 1 935 ? 150.649 178.285 144.947 1.00 90.48 944 ILE A CA 1
ATOM 3915 C C . ILE A 1 935 ? 150.919 179.130 143.711 1.00 90.48 944 ILE A C 1
ATOM 3916 O O . ILE A 1 935 ? 150.224 179.008 142.697 1.00 90.48 944 ILE A O 1
ATOM 3921 N N . LEU A 1 936 ? 151.926 180.005 143.775 1.00 89.32 945 LEU A N 1
ATOM 3922 C CA . LEU A 1 936 ? 152.347 180.736 142.586 1.00 89.32 945 LEU A CA 1
ATOM 3923 C C . LEU A 1 936 ? 153.447 180.000 141.832 1.00 89.32 945 LEU A C 1
ATOM 3924 O O . LEU A 1 936 ? 153.840 180.430 140.744 1.00 89.32 945 LEU A O 1
ATOM 3929 N N . SER A 1 937 ? 153.965 178.904 142.389 1.00 91.69 946 SER A N 1
ATOM 3930 C CA . SER A 1 937 ? 154.859 178.044 141.619 1.00 91.69 946 SER A CA 1
ATOM 3931 C C . SER A 1 937 ? 154.069 177.027 140.812 1.00 91.69 946 SER A C 1
ATOM 3932 O O . SER A 1 937 ? 154.497 176.607 139.733 1.00 91.69 946 SER A O 1
ATOM 3935 N N . ASN A 1 938 ? 152.909 176.612 141.325 1.00 95.94 947 ASN A N 1
ATOM 3936 C CA . ASN A 1 938 ? 152.115 175.592 140.648 1.00 95.94 947 ASN A CA 1
ATOM 3937 C C . ASN A 1 938 ? 151.351 176.181 139.468 1.00 95.94 947 ASN A C 1
ATOM 3938 O O . ASN A 1 938 ? 151.071 175.486 138.486 1.00 95.94 947 ASN A O 1
ATOM 3943 N N . ILE A 1 939 ? 150.992 177.461 139.557 1.00 97.47 948 ILE A N 1
ATOM 3944 C CA . ILE A 1 939 ? 150.438 178.203 138.430 1.00 97.47 948 ILE A CA 1
ATOM 3945 C C . ILE A 1 939 ? 151.510 178.299 137.351 1.00 97.47 948 ILE A C 1
ATOM 3946 O O . ILE A 1 939 ? 151.228 178.138 136.157 1.00 97.47 948 ILE A O 1
ATOM 3951 N N . GLY A 1 940 ? 152.761 178.502 137.772 1.00 98.71 949 GLY A N 1
ATOM 3952 C CA . GLY A 1 940 ? 153.866 178.538 136.829 1.00 98.71 949 GLY A CA 1
ATOM 3953 C C . GLY A 1 940 ? 154.236 177.193 136.239 1.00 98.71 949 GLY A C 1
ATOM 3954 O O . GLY A 1 940 ? 155.051 177.129 135.316 1.00 98.71 949 GLY A O 1
ATOM 3955 N N . HIS A 1 941 ? 153.666 176.105 136.760 1.00 98.68 950 HIS A N 1
ATOM 3956 C CA . HIS A 1 941 ? 153.890 174.800 136.150 1.00 98.68 950 HIS A CA 1
ATOM 3957 C C . HIS A 1 941 ? 152.752 174.414 135.210 1.00 98.68 950 HIS A C 1
ATOM 3958 O O . HIS A 1 941 ? 152.956 173.611 134.293 1.00 98.68 950 HIS A O 1
ATOM 3965 N N . ILE A 1 942 ? 151.555 174.963 135.416 1.00 102.51 951 ILE A N 1
ATOM 3966 C CA . ILE A 1 942 ? 150.406 174.575 134.602 1.00 102.51 951 ILE A CA 1
ATOM 3967 C C . ILE A 1 942 ? 150.104 175.613 133.530 1.00 102.51 951 ILE A C 1
ATOM 3968 O O . ILE A 1 942 ? 149.482 175.294 132.515 1.00 102.51 951 ILE A O 1
ATOM 3973 N N . ARG A 1 943 ? 150.523 176.862 133.723 1.00 107.34 952 ARG A N 1
ATOM 3974 C CA . ARG A 1 943 ? 150.414 177.843 132.650 1.00 107.34 952 ARG A CA 1
ATOM 3975 C C . ARG A 1 943 ? 151.762 178.514 132.412 1.00 107.34 952 ARG A C 1
ATOM 3976 O O . ARG A 1 943 ? 151.989 179.627 132.899 1.00 107.34 952 ARG A O 1
ATOM 3984 N N . PRO A 1 944 ? 152.681 177.880 131.675 1.00 109.02 953 PRO A N 1
ATOM 3985 C CA . PRO A 1 944 ? 154.002 178.493 131.468 1.00 109.02 953 PRO A CA 1
ATOM 3986 C C . PRO A 1 944 ? 154.029 179.559 130.386 1.00 109.02 953 PRO A C 1
ATOM 3987 O O . PRO A 1 944 ? 155.125 180.038 130.063 1.00 109.02 953 PRO A O 1
ATOM 3991 N N . HIS A 1 945 ? 152.882 179.929 129.807 1.00 111.41 954 HIS A N 1
ATOM 3992 C CA . HIS A 1 945 ? 152.835 180.933 128.748 1.00 111.41 954 HIS A CA 1
ATOM 3993 C C . HIS A 1 945 ? 153.228 182.302 129.289 1.00 111.41 954 HIS A C 1
ATOM 3994 O O . HIS A 1 945 ? 153.818 183.114 128.571 1.00 111.41 954 HIS A O 1
ATOM 4001 N N . ARG A 1 946 ? 152.912 182.562 130.552 1.00 105.59 955 ARG A N 1
ATOM 4002 C CA . ARG A 1 946 ? 153.507 183.661 131.290 1.00 105.59 955 ARG A CA 1
ATOM 4003 C C . ARG A 1 946 ? 154.554 183.092 132.239 1.00 105.59 955 ARG A C 1
ATOM 4004 O O . ARG A 1 946 ? 154.247 182.270 133.106 1.00 105.59 955 ARG A O 1
ATOM 4012 N N . THR A 1 947 ? 155.802 183.521 132.055 1.00 98.10 956 THR A N 1
ATOM 4013 C CA . THR A 1 947 ? 156.922 182.952 132.789 1.00 98.10 956 THR A CA 1
ATOM 4014 C C . THR A 1 947 ? 157.183 183.613 134.131 1.00 98.10 956 THR A C 1
ATOM 4015 O O . THR A 1 947 ? 157.874 183.015 134.962 1.00 98.10 956 THR A O 1
ATOM 4019 N N . ILE A 1 948 ? 156.602 184.787 134.396 1.00 92.72 957 ILE A N 1
ATOM 4020 C CA . ILE A 1 948 ? 156.955 185.624 135.542 1.00 92.72 957 ILE A CA 1
ATOM 4021 C C . ILE A 1 948 ? 156.395 185.035 136.835 1.00 92.72 957 ILE A C 1
ATOM 4022 O O . ILE A 1 948 ? 156.727 185.493 137.934 1.00 92.72 957 ILE A O 1
ATOM 4027 N N . LEU A 1 949 ? 155.550 184.009 136.716 1.00 90.60 958 LEU A N 1
ATOM 4028 C CA . LEU A 1 949 ? 155.022 183.287 137.865 1.00 90.60 958 LEU A CA 1
ATOM 4029 C C . LEU A 1 949 ? 156.147 182.602 138.630 1.00 90.60 958 LEU A C 1
ATOM 4030 O O . LEU A 1 949 ? 156.099 182.506 139.859 1.00 90.60 958 LEU A O 1
ATOM 4035 N N . ALA A 1 950 ? 157.169 182.134 137.909 1.00 83.47 959 ALA A N 1
ATOM 4036 C CA . ALA A 1 950 ? 158.247 181.375 138.534 1.00 83.47 959 ALA A CA 1
ATOM 4037 C C . ALA A 1 950 ? 159.219 182.281 139.279 1.00 83.47 959 ALA A C 1
ATOM 4038 O O . ALA A 1 950 ? 159.745 181.910 140.333 1.00 83.47 959 ALA A O 1
ATOM 4040 N N . PHE A 1 951 ? 159.483 183.472 138.741 1.00 79.62 960 PHE A N 1
ATOM 4041 C CA . PHE A 1 951 ? 160.460 184.358 139.367 1.00 79.62 960 PHE A CA 1
ATOM 4042 C C . PHE A 1 951 ? 159.889 185.025 140.609 1.00 79.62 960 PHE A C 1
ATOM 4043 O O . PHE A 1 951 ? 160.600 185.220 141.601 1.00 79.62 960 PHE A O 1
ATOM 4051 N N . VAL A 1 952 ? 158.611 185.404 140.566 1.00 78.82 961 VAL A N 1
ATOM 4052 C CA . VAL A 1 952 ? 158.002 186.073 141.709 1.00 78.82 961 VAL A CA 1
ATOM 4053 C C . VAL A 1 952 ? 157.785 185.085 142.847 1.00 78.82 961 VAL A C 1
ATOM 4054 O O . VAL A 1 952 ? 157.958 185.432 144.021 1.00 78.82 961 VAL A O 1
ATOM 4058 N N . SER A 1 953 ? 157.484 183.825 142.523 1.00 79.18 962 SER A N 1
ATOM 4059 C CA . SER A 1 953 ? 157.367 182.796 143.552 1.00 79.18 962 SER A CA 1
ATOM 4060 C C . SER A 1 953 ? 158.724 182.475 144.162 1.00 79.18 962 SER A C 1
ATOM 4061 O O . SER A 1 953 ? 158.813 181.985 145.292 1.00 79.18 962 SER A O 1
ATOM 4064 N N . GLY A 1 954 ? 159.797 182.736 143.417 1.00 75.59 963 GLY A N 1
ATOM 4065 C CA . GLY A 1 954 ? 161.122 182.651 144.000 1.00 75.59 963 GLY A CA 1
ATOM 4066 C C . GLY A 1 954 ? 161.382 183.757 145.001 1.00 75.59 963 GLY A C 1
ATOM 4067 O O . GLY A 1 954 ? 162.127 183.575 145.960 1.00 75.59 963 GLY A O 1
ATOM 4068 N N . ILE A 1 955 ? 160.760 184.920 144.796 1.00 74.72 964 ILE A N 1
ATOM 4069 C CA . ILE A 1 955 ? 160.956 186.044 145.710 1.00 74.72 964 ILE A CA 1
ATOM 4070 C C . ILE A 1 955 ? 160.248 185.788 147.035 1.00 74.72 964 ILE A C 1
ATOM 4071 O O . ILE A 1 955 ? 160.768 186.114 148.108 1.00 74.72 964 ILE A O 1
ATOM 4076 N N . PHE A 1 956 ? 159.070 185.163 146.990 1.00 75.74 965 PHE A N 1
ATOM 4077 C CA . PHE A 1 956 ? 158.360 184.836 148.222 1.00 75.74 965 PHE A CA 1
ATOM 4078 C C . PHE A 1 956 ? 159.049 183.707 148.977 1.00 75.74 965 PHE A C 1
ATOM 4079 O O . PHE A 1 956 ? 158.937 183.603 150.201 1.00 75.74 965 PHE A O 1
ATOM 4087 N N . PHE A 1 957 ? 159.774 182.850 148.259 1.00 72.91 966 PHE A N 1
ATOM 4088 C CA . PHE A 1 957 ? 160.561 181.811 148.914 1.00 72.91 966 PHE A CA 1
ATOM 4089 C C . PHE A 1 957 ? 161.781 182.388 149.624 1.00 72.91 966 PHE A C 1
ATOM 4090 O O . PHE A 1 957 ? 162.336 181.764 150.533 1.00 72.91 966 PHE A O 1
ATOM 4098 N N . ILE A 1 958 ? 162.212 183.583 149.223 1.00 67.61 967 ILE A N 1
ATOM 4099 C CA . ILE A 1 958 ? 163.420 184.175 149.793 1.00 67.61 967 ILE A CA 1
ATOM 4100 C C . ILE A 1 958 ? 163.056 185.184 150.875 1.00 67.61 967 ILE A C 1
ATOM 4101 O O . ILE A 1 958 ? 163.737 185.297 151.902 1.00 67.61 967 ILE A O 1
ATOM 4106 N N . LEU A 1 959 ? 161.942 185.892 150.691 1.00 69.97 968 LEU A N 1
ATOM 4107 C CA . LEU A 1 959 ? 161.432 186.767 151.742 1.00 69.97 968 LEU A CA 1
ATOM 4108 C C . LEU A 1 959 ? 160.913 185.973 152.932 1.00 69.97 968 LEU A C 1
ATOM 4109 O O . LEU A 1 959 ? 160.813 186.507 154.041 1.00 69.97 968 LEU A O 1
ATOM 4114 N N . SER A 1 960 ? 160.562 184.707 152.719 1.00 70.32 969 SER A N 1
ATOM 4115 C CA . SER A 1 960 ? 160.160 183.847 153.821 1.00 70.32 969 SER A CA 1
ATOM 4116 C C . SER A 1 960 ? 161.348 183.490 154.702 1.00 70.32 969 SER A C 1
ATOM 4117 O O . SER A 1 960 ? 161.271 183.569 155.931 1.00 70.32 969 SER A O 1
ATOM 4120 N N . GLY A 1 961 ? 162.455 183.085 154.079 1.00 64.86 970 GLY A N 1
ATOM 4121 C CA . GLY A 1 961 ? 163.618 182.664 154.842 1.00 64.86 970 GLY A CA 1
ATOM 4122 C C . GLY A 1 961 ? 164.291 183.808 155.569 1.00 64.86 970 GLY A C 1
ATOM 4123 O O . GLY A 1 961 ? 164.904 183.618 156.618 1.00 64.86 970 GLY A O 1
ATOM 4124 N N . LEU A 1 962 ? 164.171 185.021 155.032 1.00 63.55 971 LEU A N 1
ATOM 4125 C CA . LEU A 1 962 ? 164.680 186.180 155.753 1.00 63.55 971 LEU A CA 1
ATOM 4126 C C . LEU A 1 962 ? 163.787 186.523 156.937 1.00 63.55 971 LEU A C 1
ATOM 4127 O O . LEU A 1 962 ? 164.217 187.206 157.872 1.00 63.55 971 LEU A O 1
ATOM 4132 N N . SER A 1 963 ? 162.538 186.061 156.912 1.00 67.90 972 SER A N 1
ATOM 4133 C CA . SER A 1 963 ? 161.646 186.292 158.038 1.00 67.90 972 SER A CA 1
ATOM 4134 C C . SER A 1 963 ? 161.801 185.204 159.096 1.00 67.90 972 SER A C 1
ATOM 4135 O O . SER A 1 963 ? 161.428 185.402 160.256 1.00 67.90 972 SER A O 1
ATOM 4138 N N . LEU A 1 964 ? 162.344 184.041 158.721 1.00 68.57 973 LEU A N 1
ATOM 4139 C CA . LEU A 1 964 ? 162.771 183.086 159.742 1.00 68.57 973 LEU A CA 1
ATOM 4140 C C . LEU A 1 964 ? 163.930 183.638 160.556 1.00 68.57 973 LEU A C 1
ATOM 4141 O O . LEU A 1 964 ? 163.913 183.574 161.787 1.00 68.57 973 LEU A O 1
ATOM 4146 N N . VAL A 1 965 ? 164.948 184.175 159.873 1.00 66.43 974 VAL A N 1
ATOM 4147 C CA . VAL A 1 965 ? 166.192 184.582 160.524 1.00 66.43 974 VAL A CA 1
ATOM 4148 C C . VAL A 1 965 ? 165.944 185.714 161.511 1.00 66.43 974 VAL A C 1
ATOM 4149 O O . VAL A 1 965 ? 166.452 185.687 162.635 1.00 66.43 974 VAL A O 1
ATOM 4153 N N . VAL A 1 966 ? 165.123 186.697 161.130 1.00 66.53 975 VAL A N 1
ATOM 4154 C CA . VAL A 1 966 ? 164.754 187.763 162.059 1.00 66.53 975 VAL A CA 1
ATOM 4155 C C . VAL A 1 966 ? 163.906 187.203 163.193 1.00 66.53 975 VAL A C 1
ATOM 4156 O O . VAL A 1 966 ? 164.036 187.615 164.352 1.00 66.53 975 VAL A O 1
ATOM 4160 N N . GLY A 1 967 ? 163.073 186.210 162.889 1.00 68.72 976 GLY A N 1
ATOM 4161 C CA . GLY A 1 967 ? 162.292 185.570 163.930 1.00 68.72 976 GLY A CA 1
ATOM 4162 C C . GLY A 1 967 ? 163.136 184.732 164.863 1.00 68.72 976 GLY A C 1
ATOM 4163 O O . GLY A 1 967 ? 162.936 184.748 166.076 1.00 68.72 976 GLY A O 1
ATOM 4164 N N . LEU A 1 968 ? 164.103 183.998 164.313 1.00 68.37 977 LEU A N 1
ATOM 4165 C CA . LEU A 1 968 ? 164.919 183.137 165.158 1.00 68.37 977 LEU A CA 1
ATOM 4166 C C . LEU A 1 968 ? 165.972 183.936 165.916 1.00 68.37 977 LEU A C 1
ATOM 4167 O O . LEU A 1 968 ? 166.401 183.525 166.997 1.00 68.37 977 LEU A O 1
ATOM 4172 N N . VAL A 1 969 ? 166.407 185.074 165.375 1.00 68.91 978 VAL A N 1
ATOM 4173 C CA . VAL A 1 969 ? 167.268 185.960 166.157 1.00 68.91 978 VAL A CA 1
ATOM 4174 C C . VAL A 1 969 ? 166.471 186.593 167.290 1.00 68.91 978 VAL A C 1
ATOM 4175 O O . VAL A 1 969 ? 166.930 186.637 168.433 1.00 68.91 978 VAL A O 1
ATOM 4179 N N . LEU A 1 970 ? 165.245 187.042 167.000 1.00 74.13 979 LEU A N 1
ATOM 4180 C CA . LEU A 1 970 ? 164.356 187.560 168.039 1.00 74.13 979 LEU A CA 1
ATOM 4181 C C . LEU A 1 970 ? 164.003 186.504 169.075 1.00 74.13 979 LEU A C 1
ATOM 4182 O O . LEU A 1 970 ? 163.897 186.803 170.267 1.00 74.13 979 LEU A O 1
ATOM 4187 N N . TYR A 1 971 ? 163.802 185.264 168.632 1.00 79.91 980 TYR A N 1
ATOM 4188 C CA . TYR A 1 971 ? 163.438 184.194 169.551 1.00 79.91 980 TYR A CA 1
ATOM 4189 C C . TYR A 1 971 ? 164.582 183.868 170.499 1.00 79.91 980 TYR A C 1
ATOM 4190 O O . TYR A 1 971 ? 164.389 183.786 171.712 1.00 79.91 980 TYR A O 1
ATOM 4199 N N . ILE A 1 972 ? 165.791 183.713 169.956 1.00 76.30 981 ILE A N 1
ATOM 4200 C CA . ILE A 1 972 ? 166.946 183.343 170.771 1.00 76.30 981 ILE A CA 1
ATOM 4201 C C . ILE A 1 972 ? 167.370 184.504 171.669 1.00 76.30 981 ILE A C 1
ATOM 4202 O O . ILE A 1 972 ? 167.694 184.313 172.847 1.00 76.30 981 ILE A O 1
ATOM 4207 N N . SER A 1 973 ? 167.331 185.730 171.140 1.00 81.94 982 SER A N 1
ATOM 4208 C CA . SER A 1 973 ? 167.759 186.887 171.927 1.00 81.94 982 SER A CA 1
ATOM 4209 C C . SER A 1 973 ? 166.768 187.219 173.035 1.00 81.94 982 SER A C 1
ATOM 4210 O O . SER A 1 973 ? 167.135 187.853 174.029 1.00 81.94 982 SER A O 1
ATOM 4213 N N . SER A 1 974 ? 165.510 186.805 172.887 1.00 87.74 983 SER A N 1
ATOM 4214 C CA . SER A 1 974 ? 164.539 187.002 173.957 1.00 87.74 983 SER A CA 1
ATOM 4215 C C . SER A 1 974 ? 164.795 186.041 175.109 1.00 87.74 983 SER A C 1
ATOM 4216 O O . SER A 1 974 ? 164.516 186.355 176.270 1.00 87.74 983 SER A O 1
ATOM 4219 N N . ILE A 1 975 ? 165.317 184.850 174.801 1.00 89.91 984 ILE A N 1
ATOM 4220 C CA . ILE A 1 975 ? 165.670 183.899 175.853 1.00 89.91 984 ILE A CA 1
ATOM 4221 C C . ILE A 1 975 ? 166.871 184.412 176.634 1.00 89.91 984 ILE A C 1
ATOM 4222 O O . ILE A 1 975 ? 166.861 184.446 177.867 1.00 89.91 984 ILE A O 1
ATOM 4227 N N . ASN A 1 976 ? 167.910 184.852 175.916 1.00 90.10 985 ASN A N 1
ATOM 4228 C CA . ASN A 1 976 ? 169.172 185.228 176.551 1.00 90.10 985 ASN A CA 1
ATOM 4229 C C . ASN A 1 976 ? 169.042 186.510 177.365 1.00 90.10 985 ASN A C 1
ATOM 4230 O O . ASN A 1 976 ? 169.835 186.755 178.280 1.00 90.10 985 ASN A O 1
ATOM 4235 N N . ASP A 1 977 ? 168.059 187.351 177.039 1.00 98.29 986 ASP A N 1
ATOM 4236 C CA . ASP A 1 977 ? 167.839 188.560 177.825 1.00 98.29 986 ASP A CA 1
ATOM 4237 C C . ASP A 1 977 ? 167.196 188.244 179.168 1.00 98.29 986 ASP A C 1
ATOM 4238 O O . ASP A 1 977 ? 167.448 188.933 180.162 1.00 98.29 986 ASP A O 1
ATOM 4243 N N . GLU A 1 978 ? 166.361 187.205 179.217 1.00 107.29 987 GLU A N 1
ATOM 4244 C CA . GLU A 1 978 ? 165.628 186.898 180.441 1.00 107.29 987 GLU A CA 1
ATOM 4245 C C . GLU A 1 978 ? 166.385 185.897 181.301 1.00 107.29 987 GLU A C 1
ATOM 4246 O O . GLU A 1 978 ? 166.121 185.767 182.501 1.00 107.29 987 GLU A O 1
ATOM 4252 N N . MET A 1 979 ? 167.336 185.181 180.706 1.00 107.43 988 MET A N 1
ATOM 4253 C CA . MET A 1 979 ? 168.272 184.361 181.465 1.00 107.43 988 MET A CA 1
ATOM 4254 C C . MET A 1 979 ? 169.268 185.242 182.205 1.00 107.43 988 MET A C 1
ATOM 4255 O O . MET A 1 979 ? 169.938 184.792 183.139 1.00 107.43 988 MET A O 1
ATOM 4260 N N . LEU A 1 980 ? 169.379 186.497 181.777 1.00 111.93 989 LEU A N 1
ATOM 4261 C CA . LEU A 1 980 ? 170.333 187.447 182.322 1.00 111.93 989 LEU A CA 1
ATOM 4262 C C . LEU A 1 980 ? 169.710 188.227 183.475 1.00 111.93 989 LEU A C 1
ATOM 4263 O O . LEU A 1 980 ? 170.349 188.441 184.510 1.00 111.93 989 LEU A O 1
ATOM 4268 N N . ASN A 1 981 ? 168.456 188.649 183.301 1.00 119.98 990 ASN A N 1
ATOM 4269 C CA . ASN A 1 981 ? 167.735 189.453 184.284 1.00 119.98 990 ASN A CA 1
ATOM 4270 C C . ASN A 1 981 ? 167.121 188.575 185.371 1.00 119.98 990 ASN A C 1
ATOM 4271 O O . ASN A 1 981 ? 165.903 188.594 185.578 1.00 119.98 990 ASN A O 1
ATOM 4276 N N . ARG A 1 982 ? 167.949 187.802 186.068 1.00 126.38 991 ARG A N 1
ATOM 4277 C CA . ARG A 1 982 ? 167.478 186.976 187.176 1.00 126.38 991 ARG A CA 1
ATOM 4278 C C . ARG A 1 982 ? 168.477 187.152 188.309 1.00 126.38 991 ARG A C 1
ATOM 4279 O O . ARG A 1 982 ? 169.633 187.498 188.054 1.00 126.38 991 ARG A O 1
ATOM 4287 N N . THR A 1 983 ? 168.029 186.941 189.546 1.00 136.02 992 THR A N 1
ATOM 4288 C CA . THR A 1 983 ? 168.905 187.080 190.703 1.00 136.02 992 THR A CA 1
ATOM 4289 C C . THR A 1 983 ? 169.958 185.979 190.703 1.00 136.02 992 THR A C 1
ATOM 4290 O O . THR A 1 983 ? 169.636 184.803 190.907 1.00 136.02 992 THR A O 1
ATOM 4294 N N . LYS A 1 984 ? 171.213 186.355 190.449 1.00 140.59 993 LYS A N 1
ATOM 4295 C CA . LYS A 1 984 ? 172.314 185.401 190.365 1.00 140.59 993 LYS A CA 1
ATOM 4296 C C . LYS A 1 984 ? 172.600 184.760 191.715 1.00 140.59 993 LYS A C 1
ATOM 4297 O O . LYS A 1 984 ? 173.111 185.413 192.631 1.00 140.59 993 LYS A O 1
ATOM 4303 N N . ASP A 1 985 ? 172.269 183.479 191.838 1.00 148.85 994 ASP A N 1
ATOM 4304 C CA . ASP A 1 985 ? 172.481 182.705 193.053 1.00 148.85 994 ASP A CA 1
ATOM 4305 C C . ASP A 1 985 ? 173.138 181.387 192.670 1.00 148.85 994 ASP A C 1
ATOM 4306 O O . ASP A 1 985 ? 172.622 180.659 191.816 1.00 148.85 994 ASP A O 1
ATOM 4311 N N . ALA A 1 986 ? 174.277 181.087 193.294 1.00 150.25 995 ALA A N 1
ATOM 4312 C CA . ALA A 1 986 ? 175.060 179.905 192.964 1.00 150.25 995 ALA A CA 1
ATOM 4313 C C . ALA A 1 986 ? 174.583 178.647 193.683 1.00 150.25 995 ALA A C 1
ATOM 4314 O O . ALA A 1 986 ? 175.207 177.590 193.533 1.00 150.25 995 ALA A O 1
ATOM 4316 N N . GLU A 1 987 ? 173.503 178.730 194.458 1.00 149.85 996 GLU A N 1
ATOM 4317 C CA . GLU A 1 987 ? 172.899 177.560 195.079 1.00 149.85 996 GLU A CA 1
ATOM 4318 C C . GLU A 1 987 ? 171.790 176.954 194.232 1.00 149.85 996 GLU A C 1
ATOM 4319 O O . GLU A 1 987 ? 171.181 175.965 194.651 1.00 149.85 996 GLU A O 1
ATOM 4325 N N . THR A 1 988 ? 171.497 177.543 193.071 1.00 146.60 997 THR A N 1
ATOM 4326 C CA . THR A 1 988 ? 170.526 177.002 192.127 1.00 146.60 997 THR A CA 1
ATOM 4327 C C . THR A 1 988 ? 171.196 176.784 190.776 1.00 146.60 997 THR A C 1
ATOM 4328 O O . THR A 1 988 ? 172.401 177.013 190.637 1.00 146.60 997 THR A O 1
ATOM 4332 N N . TYR A 1 989 ? 170.432 176.343 189.777 1.00 139.82 998 TYR A N 1
ATOM 4333 C CA . TYR A 1 989 ? 170.937 176.294 188.413 1.00 139.82 998 TYR A CA 1
ATOM 4334 C C . TYR A 1 989 ? 169.787 176.586 187.462 1.00 139.82 998 TYR A C 1
ATOM 4335 O O . TYR A 1 989 ? 168.618 176.452 187.828 1.00 139.82 998 TYR A O 1
ATOM 4344 N N . PHE A 1 990 ? 170.136 176.971 186.240 1.00 131.01 999 PHE A N 1
ATOM 4345 C CA . PHE A 1 990 ? 169.185 177.170 185.160 1.00 131.01 999 PHE A CA 1
ATOM 4346 C C . PHE A 1 990 ? 169.652 176.377 183.949 1.00 131.01 999 PHE A C 1
ATOM 4347 O O . PHE A 1 990 ? 170.845 176.114 183.781 1.00 131.01 999 PHE A O 1
ATOM 4355 N N . ASN A 1 991 ? 168.702 176.013 183.091 1.00 115.83 1000 ASN A N 1
ATOM 4356 C CA . ASN A 1 991 ? 169.037 175.273 181.880 1.00 115.83 1000 ASN A CA 1
ATOM 4357 C C . ASN A 1 991 ? 167.926 175.448 180.858 1.00 115.83 1000 ASN A C 1
ATOM 4358 O O . ASN A 1 991 ? 166.818 174.942 181.059 1.00 115.83 1000 ASN A O 1
ATOM 4363 N N . TYR A 1 992 ? 168.207 176.155 179.769 1.00 97.65 1001 TYR A N 1
ATOM 4364 C CA . TYR A 1 992 ? 167.314 176.158 178.623 1.00 97.65 1001 TYR A CA 1
ATOM 4365 C C . TYR A 1 992 ? 167.918 175.308 177.515 1.00 97.65 1001 TYR A C 1
ATOM 4366 O O . TYR A 1 992 ? 169.138 175.200 177.385 1.00 97.65 1001 TYR A O 1
ATOM 4375 N N . LYS A 1 993 ? 167.051 174.694 176.722 1.00 94.27 1002 LYS A N 1
ATOM 4376 C CA . LYS A 1 993 ? 167.469 173.955 175.544 1.00 94.27 1002 LYS A CA 1
ATOM 4377 C C . LYS A 1 993 ? 166.513 174.290 174.414 1.00 94.27 1002 LYS A C 1
ATOM 4378 O O . LYS A 1 993 ? 165.515 174.987 174.606 1.00 94.27 1002 LYS A O 1
ATOM 4384 N N . TYR A 1 994 ? 166.818 173.790 173.228 1.00 84.78 1003 TYR A N 1
ATOM 4385 C CA . TYR A 1 994 ? 165.886 173.858 172.120 1.00 84.78 1003 TYR A CA 1
ATOM 4386 C C . TYR A 1 994 ? 165.446 172.445 171.781 1.00 84.78 1003 TYR A C 1
ATOM 4387 O O . TYR A 1 994 ? 166.100 171.466 172.142 1.00 84.78 1003 TYR A O 1
ATOM 4396 N N . GLY A 1 995 ? 164.310 172.343 171.107 1.00 86.12 1004 GLY A N 1
ATOM 4397 C CA . GLY A 1 995 ? 163.754 171.043 170.806 1.00 86.12 1004 GLY A CA 1
ATOM 4398 C C . GLY A 1 995 ? 163.638 170.798 169.322 1.00 86.12 1004 GLY A C 1
ATOM 4399 O O . GLY A 1 995 ? 164.253 171.509 168.526 1.00 86.12 1004 GLY A O 1
ATOM 4400 N N . TRP A 1 996 ? 162.847 169.799 168.933 1.00 86.61 1005 TRP A N 1
ATOM 4401 C CA . TRP A 1 996 ? 162.787 169.433 167.525 1.00 86.61 1005 TRP A CA 1
ATOM 4402 C C . TRP A 1 996 ? 161.834 170.325 166.739 1.00 86.61 1005 TRP A C 1
ATOM 4403 O O . TRP A 1 996 ? 161.775 170.225 165.510 1.00 86.61 1005 TRP A O 1
ATOM 4414 N N . SER A 1 997 ? 161.082 171.196 167.414 1.00 84.68 1006 SER A N 1
ATOM 4415 C CA . SER A 1 997 ? 160.298 172.194 166.694 1.00 84.68 1006 SER A CA 1
ATOM 4416 C C . SER A 1 997 ? 161.151 173.397 166.330 1.00 84.68 1006 SER A C 1
ATOM 4417 O O . SER A 1 997 ? 160.919 174.044 165.305 1.00 84.68 1006 SER A O 1
ATOM 4420 N N . PHE A 1 998 ? 162.133 173.727 167.168 1.00 79.67 1007 PHE A N 1
ATOM 4421 C CA . PHE A 1 998 ? 163.087 174.765 166.803 1.00 79.67 1007 PHE A CA 1
ATOM 4422 C C . PHE A 1 998 ? 163.982 174.296 165.671 1.00 79.67 1007 PHE A C 1
ATOM 4423 O O . PHE A 1 998 ? 164.403 175.096 164.830 1.00 79.67 1007 PHE A O 1
ATOM 4431 N N . ALA A 1 999 ? 164.306 173.003 165.651 1.00 76.61 1008 ALA A N 1
ATOM 4432 C CA . ALA A 1 999 ? 165.133 172.465 164.581 1.00 76.61 1008 ALA A CA 1
ATOM 4433 C C . ALA A 1 999 ? 164.384 172.440 163.262 1.00 76.61 1008 ALA A C 1
ATOM 4434 O O . ALA A 1 999 ? 164.974 172.724 162.221 1.00 76.61 1008 ALA A O 1
ATOM 4436 N N . PHE A 1 1000 ? 163.087 172.133 163.284 1.00 78.33 1009 PHE A N 1
ATOM 4437 C CA . PHE A 1 1000 ? 162.317 172.091 162.044 1.00 78.33 1009 PHE A CA 1
ATOM 4438 C C . PHE A 1 1000 ? 162.133 173.482 161.451 1.00 78.33 1009 PHE A C 1
ATOM 4439 O O . PHE A 1 1000 ? 162.041 173.631 160.231 1.00 78.33 1009 PHE A O 1
ATOM 4447 N N . ALA A 1 1001 ? 162.085 174.515 162.292 1.00 74.62 1010 ALA A N 1
ATOM 4448 C CA . ALA A 1 1001 ? 162.031 175.873 161.765 1.00 74.62 1010 ALA A CA 1
ATOM 4449 C C . ALA A 1 1001 ? 163.390 176.310 161.241 1.00 74.62 1010 ALA A C 1
ATOM 4450 O O . ALA A 1 1001 ? 163.482 177.216 160.407 1.00 74.62 1010 ALA A O 1
ATOM 4452 N N . ALA A 1 1002 ? 164.460 175.680 161.728 1.00 69.79 1011 ALA A N 1
ATOM 4453 C CA . ALA A 1 1002 ? 165.802 176.022 161.273 1.00 69.79 1011 ALA A CA 1
ATOM 4454 C C . ALA A 1 1002 ? 166.126 175.352 159.944 1.00 69.79 1011 ALA A C 1
ATOM 4455 O O . ALA A 1 1002 ? 166.701 175.984 159.054 1.00 69.79 1011 ALA A O 1
ATOM 4457 N N . ILE A 1 1003 ? 165.786 174.068 159.804 1.00 72.50 1012 ILE A N 1
ATOM 4458 C CA . ILE A 1 1003 ? 165.958 173.358 158.537 1.00 72.50 1012 ILE A CA 1
ATOM 4459 C C . ILE A 1 1003 ? 165.056 173.941 157.452 1.00 72.50 1012 ILE A C 1
ATOM 4460 O O . ILE A 1 1003 ? 165.454 174.011 156.281 1.00 72.50 1012 ILE A O 1
ATOM 4465 N N . SER A 1 1004 ? 163.888 174.473 157.830 1.00 72.12 1013 SER A N 1
ATOM 4466 C CA . SER A 1 1004 ? 162.950 175.011 156.844 1.00 72.12 1013 SER A CA 1
ATOM 4467 C C . SER A 1 1004 ? 163.473 176.287 156.194 1.00 72.12 1013 SER A C 1
ATOM 4468 O O . SER A 1 1004 ? 162.984 176.702 155.137 1.00 72.12 1013 SER A O 1
ATOM 4471 N N . PHE A 1 1005 ? 164.450 176.937 156.824 1.00 63.62 1014 PHE A N 1
ATOM 4472 C CA . PHE A 1 1005 ? 165.181 178.023 156.188 1.00 63.62 1014 PHE A CA 1
ATOM 4473 C C . PHE A 1 1005 ? 165.964 177.521 154.984 1.00 63.62 1014 PHE A C 1
ATOM 4474 O O . PHE A 1 1005 ? 165.968 178.166 153.933 1.00 63.62 1014 PHE A O 1
ATOM 4482 N N . LEU A 1 1006 ? 166.627 176.373 155.131 1.00 66.13 1015 LEU A N 1
ATOM 4483 C CA . LEU A 1 1006 ? 167.524 175.878 154.093 1.00 66.13 1015 LEU A CA 1
ATOM 4484 C C . LEU A 1 1006 ? 166.752 175.419 152.864 1.00 66.13 1015 LEU A C 1
ATOM 4485 O O . LEU A 1 1006 ? 167.270 175.435 151.746 1.00 66.13 1015 LEU A O 1
ATOM 4490 N N . LEU A 1 1007 ? 165.500 175.012 153.057 1.00 69.95 1016 LEU A N 1
ATOM 4491 C CA . LEU A 1 1007 ? 164.759 174.364 151.984 1.00 69.95 1016 LEU A CA 1
ATOM 4492 C C . LEU A 1 1007 ? 164.041 175.377 151.105 1.00 69.95 1016 LEU A C 1
ATOM 4493 O O . LEU A 1 1007 ? 163.829 175.133 149.914 1.00 69.95 1016 LEU A O 1
ATOM 4498 N N . THR A 1 1008 ? 163.655 176.520 151.667 1.00 70.31 1017 THR A N 1
ATOM 4499 C CA . THR A 1 1008 ? 162.960 177.516 150.859 1.00 70.31 1017 THR A CA 1
ATOM 4500 C C . THR A 1 1008 ? 163.912 178.579 150.333 1.00 70.31 1017 THR A C 1
ATOM 4501 O O . THR A 1 1008 ? 163.569 179.336 149.420 1.00 70.31 1017 THR A O 1
ATOM 4505 N N . GLU A 1 1009 ? 165.116 178.656 150.894 1.00 65.69 1018 GLU A N 1
ATOM 4506 C CA . GLU A 1 1009 ? 166.166 179.399 150.211 1.00 65.69 1018 GLU A CA 1
ATOM 4507 C C . GLU A 1 1009 ? 166.719 178.589 149.048 1.00 65.69 1018 GLU A C 1
ATOM 4508 O O . GLU A 1 1009 ? 167.145 179.152 148.037 1.00 65.69 1018 GLU A O 1
ATOM 4514 N N . SER A 1 1010 ? 166.702 177.260 149.168 1.00 68.25 1019 SER A N 1
ATOM 4515 C CA . SER A 1 1010 ? 167.034 176.406 148.034 1.00 68.25 1019 SER A CA 1
ATOM 4516 C C . SER A 1 1010 ? 165.909 176.405 147.013 1.00 68.25 1019 SER A C 1
ATOM 4517 O O . SER A 1 1010 ? 166.149 176.309 145.807 1.00 68.25 1019 SER A O 1
ATOM 4520 N N . ALA A 1 1011 ? 164.665 176.507 147.479 1.00 69.59 1020 ALA A N 1
ATOM 4521 C CA . ALA A 1 1011 ? 163.552 176.651 146.550 1.00 69.59 1020 ALA A CA 1
ATOM 4522 C C . ALA A 1 1011 ? 163.520 178.049 145.956 1.00 69.59 1020 ALA A C 1
ATOM 4523 O O . ALA A 1 1011 ? 162.906 178.270 144.909 1.00 69.59 1020 ALA A O 1
ATOM 4525 N N . GLY A 1 1012 ? 164.167 179.004 146.614 1.00 66.79 1021 GLY A N 1
ATOM 4526 C CA . GLY A 1 1012 ? 164.273 180.343 146.081 1.00 66.79 1021 GLY A CA 1
ATOM 4527 C C . GLY A 1 1012 ? 165.247 180.422 144.930 1.00 66.79 1021 GLY A C 1
ATOM 4528 O O . GLY A 1 1012 ? 164.973 181.084 143.930 1.00 66.79 1021 GLY A O 1
ATOM 4529 N N . VAL A 1 1013 ? 166.387 179.742 145.060 1.00 63.81 1022 VAL A N 1
ATOM 4530 C CA . VAL A 1 1013 ? 167.402 179.750 144.009 1.00 63.81 1022 VAL A CA 1
ATOM 4531 C C . VAL A 1 1013 ? 166.916 178.964 142.800 1.00 63.81 1022 VAL A C 1
ATOM 4532 O O . VAL A 1 1013 ? 167.042 179.405 141.653 1.00 63.81 1022 VAL A O 1
ATOM 4536 N N . MET A 1 1014 ? 166.327 177.794 143.048 1.00 73.14 1023 MET A N 1
ATOM 4537 C CA . MET A 1 1014 ? 165.887 176.925 141.964 1.00 73.14 1023 MET A CA 1
ATOM 4538 C C . MET A 1 1014 ? 164.678 177.481 141.230 1.00 73.14 1023 MET A C 1
ATOM 4539 O O . MET A 1 1014 ? 164.424 177.086 140.092 1.00 73.14 1023 MET A O 1
ATOM 4544 N N . SER A 1 1015 ? 163.912 178.371 141.859 1.00 73.83 1024 SER A N 1
ATOM 4545 C CA . SER A 1 1015 ? 162.824 179.018 141.137 1.00 73.83 1024 SER A CA 1
ATOM 4546 C C . SER A 1 1015 ? 163.344 180.143 140.253 1.00 73.83 1024 SER A C 1
ATOM 4547 O O . SER A 1 1015 ? 162.731 180.468 139.232 1.00 73.83 1024 SER A O 1
ATOM 4550 N N . VAL A 1 1016 ? 164.472 180.752 140.628 1.00 71.61 1025 VAL A N 1
ATOM 4551 C CA . VAL A 1 1016 ? 165.043 181.818 139.809 1.00 71.61 1025 VAL A CA 1
ATOM 4552 C C . VAL A 1 1016 ? 165.834 181.229 138.647 1.00 71.61 1025 VAL A C 1
ATOM 4553 O O . VAL A 1 1016 ? 165.767 181.733 137.519 1.00 71.61 1025 VAL A O 1
ATOM 4557 N N . TYR A 1 1017 ? 166.574 180.140 138.888 1.00 69.91 1026 TYR A N 1
ATOM 4558 C CA . TYR A 1 1017 ? 167.199 179.438 137.769 1.00 69.91 1026 TYR A CA 1
ATOM 4559 C C . TYR A 1 1017 ? 166.173 178.809 136.840 1.00 69.91 1026 TYR A C 1
ATOM 4560 O O . TYR A 1 1017 ? 166.439 178.674 135.643 1.00 69.91 1026 TYR A O 1
ATOM 4569 N N . LEU A 1 1018 ? 165.002 178.431 137.355 1.00 81.85 1027 LEU A N 1
ATOM 4570 C CA . LEU A 1 1018 ? 163.953 177.927 136.478 1.00 81.85 1027 LEU A CA 1
ATOM 4571 C C . LEU A 1 1018 ? 163.376 179.047 135.629 1.00 81.85 1027 LEU A C 1
ATOM 4572 O O . LEU A 1 1018 ? 162.943 178.813 134.498 1.00 81.85 1027 LEU A O 1
ATOM 4577 N N . PHE A 1 1019 ? 163.379 180.274 136.153 1.00 84.34 1028 PHE A N 1
ATOM 4578 C CA . PHE A 1 1019 ? 162.912 181.406 135.364 1.00 84.34 1028 PHE A CA 1
ATOM 4579 C C . PHE A 1 1019 ? 163.870 181.720 134.227 1.00 84.34 1028 PHE A C 1
ATOM 4580 O O . PHE A 1 1019 ? 163.440 182.103 133.135 1.00 84.34 1028 PHE A O 1
ATOM 4588 N N . MET A 1 1020 ? 165.174 181.572 134.463 1.00 85.21 1029 MET A N 1
ATOM 4589 C CA . MET A 1 1020 ? 166.134 181.865 133.405 1.00 85.21 1029 MET A CA 1
ATOM 4590 C C . MET A 1 1020 ? 166.171 180.753 132.367 1.00 85.21 1029 MET A C 1
ATOM 4591 O O . MET A 1 1020 ? 166.632 180.971 131.244 1.00 85.21 1029 MET A O 1
ATOM 4596 N N . LYS A 1 1021 ? 165.703 179.554 132.720 1.00 88.68 1030 LYS A N 1
ATOM 4597 C CA . LYS A 1 1021 ? 165.545 178.506 131.717 1.00 88.68 1030 LYS A CA 1
ATOM 4598 C C . LYS A 1 1021 ? 164.340 178.782 130.830 1.00 88.68 1030 LYS A C 1
ATOM 4599 O O . LYS A 1 1021 ? 164.365 178.512 129.625 1.00 88.68 1030 LYS A O 1
ATOM 4605 N N . ARG A 1 1022 ? 163.267 179.313 131.416 1.00 92.13 1031 ARG A N 1
ATOM 4606 C CA . ARG A 1 1022 ? 162.057 179.583 130.650 1.00 92.13 1031 ARG A CA 1
ATOM 4607 C C . ARG A 1 1022 ? 162.224 180.828 129.787 1.00 92.13 1031 ARG A C 1
ATOM 4608 O O . ARG A 1 1022 ? 161.758 180.877 128.643 1.00 92.13 1031 ARG A O 1
ATOM 4616 N N . TYR A 1 1023 ? 162.895 181.849 130.322 1.00 95.38 1032 TYR A N 1
ATOM 4617 C CA . TYR A 1 1023 ? 163.024 183.118 129.617 1.00 95.38 1032 TYR A CA 1
ATOM 4618 C C . TYR A 1 1023 ? 163.994 183.056 128.442 1.00 95.38 1032 TYR A C 1
ATOM 4619 O O . TYR A 1 1023 ? 163.801 183.793 127.469 1.00 95.38 1032 TYR A O 1
ATOM 4628 N N . THR A 1 1024 ? 165.016 182.203 128.486 1.00 96.66 1033 THR A N 1
ATOM 4629 C CA . THR A 1 1024 ? 165.954 182.123 127.364 1.00 96.66 1033 THR A CA 1
ATOM 4630 C C . THR A 1 1024 ? 165.465 181.113 126.329 1.00 96.66 1033 THR A C 1
ATOM 4631 O O . THR A 1 1024 ? 166.036 181.003 125.240 1.00 96.66 1033 THR A O 1
ATOM 4635 N N . ALA A 1 1025 ? 164.407 180.377 126.655 1.00 97.70 1034 ALA A N 1
ATOM 4636 C CA . ALA A 1 1025 ? 163.847 179.393 125.737 1.00 97.70 1034 ALA A CA 1
ATOM 4637 C C . ALA A 1 1025 ? 162.771 180.018 124.858 1.00 97.70 1034 ALA A C 1
ATOM 4638 O O . ALA A 1 1025 ? 162.728 179.778 123.651 1.00 97.70 1034 ALA A O 1
ATOM 4640 N N . GLN B 1 383 ? 171.161 193.701 243.969 1.00 89.82 392 GLN B N 1
ATOM 4641 C CA . GLN B 1 383 ? 170.471 194.384 245.056 1.00 89.82 392 GLN B CA 1
ATOM 4642 C C . GLN B 1 383 ? 168.980 194.528 244.749 1.00 89.82 392 GLN B C 1
ATOM 4643 O O . GLN B 1 383 ? 168.151 194.516 245.659 1.00 89.82 392 GLN B O 1
ATOM 4649 N N . LYS B 1 384 ? 168.660 194.631 243.457 1.00 84.76 393 LYS B N 1
ATOM 4650 C CA . LYS B 1 384 ? 167.300 194.709 242.940 1.00 84.76 393 LYS B CA 1
ATOM 4651 C C . LYS B 1 384 ? 167.357 194.507 241.434 1.00 84.76 393 LYS B C 1
ATOM 4652 O O . LYS B 1 384 ? 168.247 195.050 240.772 1.00 84.76 393 LYS B O 1
ATOM 4658 N N . THR B 1 385 ? 166.436 193.728 240.878 1.00 76.21 394 THR B N 1
ATOM 4659 C CA . THR B 1 385 ? 166.406 193.563 239.434 1.00 76.21 394 THR B CA 1
ATOM 4660 C C . THR B 1 385 ? 165.819 194.811 238.780 1.00 76.21 394 THR B C 1
ATOM 4661 O O . THR B 1 385 ? 164.970 195.500 239.354 1.00 76.21 394 THR B O 1
ATOM 4665 N N . VAL B 1 386 ? 166.330 195.139 237.598 1.00 67.68 395 VAL B N 1
ATOM 4666 C CA . VAL B 1 386 ? 165.908 196.316 236.851 1.00 67.68 395 VAL B CA 1
ATOM 4667 C C . VAL B 1 386 ? 165.182 195.845 235.602 1.00 67.68 395 VAL B C 1
ATOM 4668 O O . VAL B 1 386 ? 165.712 195.033 234.838 1.00 67.68 395 VAL B O 1
ATOM 4672 N N . VAL B 1 387 ? 163.965 196.336 235.396 1.00 60.74 396 VAL B N 1
ATOM 4673 C CA . VAL B 1 387 ? 163.189 195.914 234.238 1.00 60.74 396 VAL B CA 1
ATOM 4674 C C . VAL B 1 387 ? 163.630 196.725 233.027 1.00 60.74 396 VAL B C 1
ATOM 4675 O O . VAL B 1 387 ? 163.365 197.928 232.939 1.00 60.74 396 VAL B O 1
ATOM 4679 N N . VAL B 1 388 ? 164.305 196.065 232.088 1.00 56.32 397 VAL B N 1
ATOM 4680 C CA . VAL B 1 388 ? 164.785 196.697 230.866 1.00 56.32 397 VAL B CA 1
ATOM 4681 C C . VAL B 1 388 ? 163.912 196.297 229.682 1.00 56.32 397 VAL B C 1
ATOM 4682 O O . VAL B 1 388 ? 163.801 195.119 229.334 1.00 56.32 397 VAL B O 1
ATOM 4686 N N . THR B 1 389 ? 163.260 197.279 229.070 1.00 55.78 398 THR B N 1
ATOM 4687 C CA . THR B 1 389 ? 162.263 196.986 228.052 1.00 55.78 398 THR B CA 1
ATOM 4688 C C . THR B 1 389 ? 162.828 197.175 226.654 1.00 55.78 398 THR B C 1
ATOM 4689 O O . THR B 1 389 ? 163.428 198.205 226.351 1.00 55.78 398 THR B O 1
ATOM 4693 N N . THR B 1 390 ? 162.631 196.183 225.794 1.00 55.48 399 THR B N 1
ATOM 4694 C CA . THR B 1 390 ? 163.077 196.280 224.413 1.00 55.48 399 THR B CA 1
ATOM 4695 C C . THR B 1 390 ? 161.865 195.932 223.544 1.00 55.48 399 THR B C 1
ATOM 4696 O O . THR B 1 390 ? 160.722 195.865 224.009 1.00 55.48 399 THR B O 1
ATOM 4700 N N . ILE B 1 391 ? 162.091 195.745 222.252 1.00 56.81 400 ILE B N 1
ATOM 4701 C CA . ILE B 1 391 ? 161.055 195.416 221.289 1.00 56.81 400 ILE B CA 1
ATOM 4702 C C . ILE B 1 391 ? 161.638 194.359 220.361 1.00 56.81 400 ILE B C 1
ATOM 4703 O O . ILE B 1 391 ? 162.856 194.278 220.185 1.00 56.81 400 ILE B O 1
ATOM 4708 N N . LEU B 1 392 ? 160.778 193.503 219.816 1.00 58.59 401 LEU B N 1
ATOM 4709 C CA . LEU B 1 392 ? 161.220 192.478 218.876 1.00 58.59 401 LEU B CA 1
ATOM 4710 C C . LEU B 1 392 ? 161.531 193.150 217.548 1.00 58.59 401 LEU B C 1
ATOM 4711 O O . LEU B 1 392 ? 160.631 193.499 216.782 1.00 58.59 401 LEU B O 1
ATOM 4716 N N . GLU B 1 393 ? 162.820 193.348 217.291 1.00 57.14 402 GLU B N 1
ATOM 4717 C CA . GLU B 1 393 ? 163.303 194.009 216.095 1.00 57.14 402 GLU B CA 1
ATOM 4718 C C . GLU B 1 393 ? 164.715 193.512 215.837 1.00 57.14 402 GLU B C 1
ATOM 4719 O O . GLU B 1 393 ? 165.499 193.309 216.763 1.00 57.14 402 GLU B O 1
ATOM 4725 N N . SER B 1 394 ? 165.044 193.310 214.567 1.00 54.55 403 SER B N 1
ATOM 4726 C CA . SER B 1 394 ? 166.313 192.716 214.205 1.00 54.55 403 SER B CA 1
ATOM 4727 C C . SER B 1 394 ? 167.240 193.812 213.706 1.00 54.55 403 SER B C 1
ATOM 4728 O O . SER B 1 394 ? 166.808 194.668 212.929 1.00 54.55 403 SER B O 1
ATOM 4731 N N . PRO B 1 395 ? 168.520 193.807 214.101 1.00 50.70 404 PRO B N 1
ATOM 4732 C CA . PRO B 1 395 ? 169.238 192.875 214.966 1.00 50.70 404 PRO B CA 1
ATOM 4733 C C . PRO B 1 395 ? 169.228 193.292 216.414 1.00 50.70 404 PRO B C 1
ATOM 4734 O O . PRO B 1 395 ? 170.185 192.998 217.105 1.00 50.70 404 PRO B O 1
ATOM 4738 N N . TYR B 1 396 ? 168.201 194.000 216.866 1.00 49.32 405 TYR B N 1
ATOM 4739 C CA . TYR B 1 396 ? 168.218 194.601 218.191 1.00 49.32 405 TYR B CA 1
ATOM 4740 C C . TYR B 1 396 ? 167.819 193.575 219.244 1.00 49.32 405 TYR B C 1
ATOM 4741 O O . TYR B 1 396 ? 168.608 193.286 220.142 1.00 49.32 405 TYR B O 1
ATOM 4750 N N . VAL B 1 397 ? 166.630 192.996 219.151 1.00 58.03 406 VAL B N 1
ATOM 4751 C CA . VAL B 1 397 ? 166.292 191.797 219.908 1.00 58.03 406 VAL B CA 1
ATOM 4752 C C . VAL B 1 397 ? 165.732 190.779 218.934 1.00 58.03 406 VAL B C 1
ATOM 4753 O O . VAL B 1 397 ? 164.692 190.994 218.301 1.00 58.03 406 VAL B O 1
ATOM 4757 N N . MET B 1 398 ? 166.444 189.675 218.804 1.00 66.14 407 MET B N 1
ATOM 4758 C CA . MET B 1 398 ? 165.979 188.496 218.110 1.00 66.14 407 MET B CA 1
ATOM 4759 C C . MET B 1 398 ? 165.883 187.367 219.120 1.00 66.14 407 MET B C 1
ATOM 4760 O O . MET B 1 398 ? 166.778 187.185 219.950 1.00 66.14 407 MET B O 1
ATOM 4765 N N . MET B 1 399 ? 164.770 186.642 219.083 1.00 78.77 408 MET B N 1
ATOM 4766 C CA . MET B 1 399 ? 164.625 185.449 219.906 1.00 78.77 408 MET B CA 1
ATOM 4767 C C . MET B 1 399 ? 165.607 184.403 219.411 1.00 78.77 408 MET B C 1
ATOM 4768 O O . MET B 1 399 ? 165.675 184.133 218.208 1.00 78.77 408 MET B O 1
ATOM 4773 N N . LYS B 1 400 ? 166.396 183.858 220.333 1.00 82.93 409 LYS B N 1
ATOM 4774 C CA . LYS B 1 400 ? 167.442 182.912 219.975 1.00 82.93 409 LYS B CA 1
ATOM 4775 C C . LYS B 1 400 ? 166.796 181.620 219.493 1.00 82.93 409 LYS B C 1
ATOM 4776 O O . LYS B 1 400 ? 165.636 181.347 219.811 1.00 82.93 409 LYS B O 1
ATOM 4782 N N . LYS B 1 401 ? 167.535 180.859 218.677 1.00 93.53 410 LYS B N 1
ATOM 4783 C CA . LYS B 1 401 ? 167.043 179.696 217.938 1.00 93.53 410 LYS B CA 1
ATOM 4784 C C . LYS B 1 401 ? 166.306 178.673 218.795 1.00 93.53 410 LYS B C 1
ATOM 4785 O O . LYS B 1 401 ? 165.137 178.366 218.540 1.00 93.53 410 LYS B O 1
ATOM 4791 N N . ASN B 1 402 ? 166.971 178.161 219.820 1.00 97.07 411 ASN B N 1
ATOM 4792 C CA . ASN B 1 402 ? 166.345 177.259 220.782 1.00 97.07 411 ASN B CA 1
ATOM 4793 C C . ASN B 1 402 ? 165.940 178.006 222.053 1.00 97.07 411 ASN B C 1
ATOM 4794 O O . ASN B 1 402 ? 166.442 177.750 223.143 1.00 97.07 411 ASN B O 1
ATOM 4799 N N . HIS B 1 403 ? 164.994 178.937 221.913 1.00 93.64 412 HIS B N 1
ATOM 4800 C CA . HIS B 1 403 ? 164.565 179.728 223.064 1.00 93.64 412 HIS B CA 1
ATOM 4801 C C . HIS B 1 403 ? 163.497 179.003 223.870 1.00 93.64 412 HIS B C 1
ATOM 4802 O O . HIS B 1 403 ? 163.025 179.516 224.889 1.00 93.64 412 HIS B O 1
ATOM 4809 N N . GLU B 1 404 ? 163.110 177.813 223.418 1.00 99.05 413 GLU B N 1
ATOM 4810 C CA . GLU B 1 404 ? 162.134 176.995 224.123 1.00 99.05 413 GLU B CA 1
ATOM 4811 C C . GLU B 1 404 ? 162.730 176.416 225.399 1.00 99.05 413 GLU B C 1
ATOM 4812 O O . GLU B 1 404 ? 162.086 176.422 226.452 1.00 99.05 413 GLU B O 1
ATOM 4818 N N . MET B 1 405 ? 163.965 175.919 225.310 1.00 100.53 414 MET B N 1
ATOM 4819 C CA . MET B 1 405 ? 164.672 175.332 226.442 1.00 100.53 414 MET B CA 1
ATOM 4820 C C . MET B 1 405 ? 165.530 176.342 227.201 1.00 100.53 414 MET B C 1
ATOM 4821 O O . MET B 1 405 ? 166.439 175.945 227.942 1.00 100.53 414 MET B O 1
ATOM 4826 N N . LEU B 1 406 ? 165.257 177.635 227.049 1.00 93.65 415 LEU B N 1
ATOM 4827 C CA . LEU B 1 406 ? 166.004 178.688 227.716 1.00 93.65 415 LEU B CA 1
ATOM 4828 C C . LEU B 1 406 ? 165.056 179.565 228.522 1.00 93.65 415 LEU B C 1
ATOM 4829 O O . LEU B 1 406 ? 163.855 179.633 228.248 1.00 93.65 415 LEU B O 1
ATOM 4834 N N . GLU B 1 407 ? 165.607 180.242 229.528 1.00 91.64 416 GLU B N 1
ATOM 4835 C CA . GLU B 1 407 ? 164.804 181.067 230.417 1.00 91.64 416 GLU B CA 1
ATOM 4836 C C . GLU B 1 407 ? 165.634 182.231 230.942 1.00 91.64 416 GLU B C 1
ATOM 4837 O O . GLU B 1 407 ? 166.817 182.080 231.258 1.00 91.64 416 GLU B O 1
ATOM 4843 N N . GLY B 1 408 ? 164.995 183.400 231.020 1.00 83.70 417 GLY B N 1
ATOM 4844 C CA . GLY B 1 408 ? 165.610 184.557 231.636 1.00 83.70 417 GLY B CA 1
ATOM 4845 C C . GLY B 1 408 ? 166.039 185.597 230.616 1.00 83.70 417 GLY B C 1
ATOM 4846 O O . GLY B 1 408 ? 165.297 185.967 229.705 1.00 83.70 417 GLY B O 1
ATOM 4847 N N . ASN B 1 409 ? 167.270 186.075 230.783 1.00 73.73 418 ASN B N 1
ATOM 4848 C CA . ASN B 1 409 ? 167.850 187.050 229.872 1.00 73.73 418 ASN B CA 1
ATOM 4849 C C . ASN B 1 409 ? 168.591 186.348 228.742 1.00 73.73 418 ASN B C 1
ATOM 4850 O O . ASN B 1 409 ? 169.281 186.998 227.950 1.00 73.73 418 ASN B O 1
ATOM 4855 N N . GLU B 1 410 ? 168.466 185.022 228.660 1.00 80.71 419 GLU B N 1
ATOM 4856 C CA . GLU B 1 410 ? 169.169 184.259 227.645 1.00 80.71 419 GLU B CA 1
ATOM 4857 C C . GLU B 1 410 ? 168.251 183.598 226.632 1.00 80.71 419 GLU B C 1
ATOM 4858 O O . GLU B 1 410 ? 168.737 182.834 225.792 1.00 80.71 419 GLU B O 1
ATOM 4864 N N . ARG B 1 411 ? 166.950 183.876 226.673 1.00 78.94 420 ARG B N 1
ATOM 4865 C CA . ARG B 1 411 ? 166.087 183.549 225.547 1.00 78.94 420 ARG B CA 1
ATOM 4866 C C . ARG B 1 411 ? 166.385 184.418 224.337 1.00 78.94 420 ARG B C 1
ATOM 4867 O O . ARG B 1 411 ? 166.104 184.014 223.205 1.00 78.94 420 ARG B O 1
ATOM 4875 N N . TYR B 1 412 ? 166.949 185.605 224.559 1.00 69.91 421 TYR B N 1
ATOM 4876 C CA . TYR B 1 412 ? 167.063 186.641 223.547 1.00 69.91 421 TYR B CA 1
ATOM 4877 C C . TYR B 1 412 ? 168.515 186.849 223.157 1.00 69.91 421 TYR B C 1
ATOM 4878 O O . TYR B 1 412 ? 169.426 186.580 223.943 1.00 69.91 421 TYR B O 1
ATOM 4887 N N . GLU B 1 413 ? 168.721 187.341 221.946 1.00 65.78 422 GLU B N 1
ATOM 4888 C CA . GLU B 1 413 ? 170.016 187.805 221.480 1.00 65.78 422 GLU B CA 1
ATOM 4889 C C . GLU B 1 413 ? 169.828 189.105 220.708 1.00 65.78 422 GLU B C 1
ATOM 4890 O O . GLU B 1 413 ? 168.711 189.589 220.532 1.00 65.78 422 GLU B O 1
ATOM 4896 N N . GLY B 1 414 ? 170.930 189.680 220.252 1.00 55.01 423 GLY B N 1
ATOM 4897 C CA . GLY B 1 414 ? 170.884 190.837 219.384 1.00 55.01 423 GLY B CA 1
ATOM 4898 C C . GLY B 1 414 ? 171.777 191.967 219.864 1.00 55.01 423 GLY B C 1
ATOM 4899 O O . GLY B 1 414 ? 172.568 191.831 220.793 1.00 55.01 423 GLY B O 1
ATOM 4900 N N . TYR B 1 415 ? 171.626 193.104 219.177 1.00 47.55 424 TYR B N 1
ATOM 4901 C CA . TYR B 1 415 ? 172.408 194.299 219.487 1.00 47.55 424 TYR B CA 1
ATOM 4902 C C . TYR B 1 415 ? 172.026 194.865 220.845 1.00 47.55 424 TYR B C 1
ATOM 4903 O O . TYR B 1 415 ? 172.892 195.192 221.658 1.00 47.55 424 TYR B O 1
ATOM 4912 N N . CYS B 1 416 ? 170.728 195.007 221.105 1.00 48.99 425 CYS B N 1
ATOM 4913 C CA . CYS B 1 416 ? 170.297 195.622 222.353 1.00 48.99 425 CYS B CA 1
ATOM 4914 C C . CYS B 1 416 ? 170.305 194.635 223.508 1.00 48.99 425 CYS B C 1
ATOM 4915 O O . CYS B 1 416 ? 170.043 195.024 224.648 1.00 48.99 425 CYS B O 1
ATOM 4918 N N . VAL B 1 417 ? 170.576 193.360 223.235 1.00 55.21 426 VAL B N 1
ATOM 4919 C CA . VAL B 1 417 ? 170.885 192.417 224.302 1.00 55.21 426 VAL B CA 1
ATOM 4920 C C . VAL B 1 417 ? 172.358 192.507 224.667 1.00 55.21 426 VAL B C 1
ATOM 4921 O O . VAL B 1 417 ? 172.721 192.504 225.848 1.00 55.21 426 VAL B O 1
ATOM 4925 N N . ASP B 1 418 ? 173.228 192.622 223.663 1.00 54.80 427 ASP B N 1
ATOM 4926 C CA . ASP B 1 418 ? 174.644 192.822 223.935 1.00 54.80 427 ASP B CA 1
ATOM 4927 C C . ASP B 1 418 ? 174.917 194.204 224.500 1.00 54.80 427 ASP B C 1
ATOM 4928 O O . ASP B 1 418 ? 175.914 194.399 225.198 1.00 54.80 427 ASP B O 1
ATOM 4933 N N . LEU B 1 419 ? 174.058 195.172 224.205 1.00 51.13 428 LEU B N 1
ATOM 4934 C CA . LEU B 1 419 ? 174.194 196.501 224.778 1.00 51.13 428 LEU B CA 1
ATOM 4935 C C . LEU B 1 419 ? 173.685 196.566 226.205 1.00 51.13 428 LEU B C 1
ATOM 4936 O O . LEU B 1 419 ? 174.293 197.252 227.029 1.00 51.13 428 LEU B O 1
ATOM 4941 N N . ALA B 1 420 ? 172.604 195.848 226.521 1.00 52.99 429 ALA B N 1
ATOM 4942 C CA . ALA B 1 420 ? 172.085 195.833 227.886 1.00 52.99 429 ALA B CA 1
ATOM 4943 C C . ALA B 1 420 ? 173.054 195.155 228.842 1.00 52.99 429 ALA B C 1
ATOM 4944 O O . ALA B 1 420 ? 173.088 195.478 230.032 1.00 52.99 429 ALA B O 1
ATOM 4946 N N . ALA B 1 421 ? 173.848 194.214 228.334 1.00 57.85 430 ALA B N 1
ATOM 4947 C CA . ALA B 1 421 ? 174.918 193.613 229.117 1.00 57.85 430 ALA B CA 1
ATOM 4948 C C . ALA B 1 421 ? 175.998 194.634 229.443 1.00 57.85 430 ALA B C 1
ATOM 4949 O O . ALA B 1 421 ? 176.517 194.677 230.561 1.00 57.85 430 ALA B O 1
ATOM 4951 N N . GLU B 1 422 ? 176.349 195.468 228.464 1.00 58.80 431 GLU B N 1
ATOM 4952 C CA . GLU B 1 422 ? 177.424 196.433 228.653 1.00 58.80 431 GLU B CA 1
ATOM 4953 C C . GLU B 1 422 ? 176.991 197.585 229.548 1.00 58.80 431 GLU B C 1
ATOM 4954 O O . GLU B 1 422 ? 177.804 198.131 230.299 1.00 58.80 431 GLU B O 1
ATOM 4960 N N . ILE B 1 423 ? 175.721 197.988 229.463 1.00 58.24 432 ILE B N 1
ATOM 4961 C CA . ILE B 1 423 ? 175.210 199.045 230.330 1.00 58.24 432 ILE B CA 1
ATOM 4962 C C . ILE B 1 423 ? 175.180 198.573 231.779 1.00 58.24 432 ILE B C 1
ATOM 4963 O O . ILE B 1 423 ? 175.503 199.329 232.702 1.00 58.24 432 ILE B O 1
ATOM 4968 N N . ALA B 1 424 ? 174.856 197.301 231.996 1.00 63.55 433 ALA B N 1
ATOM 4969 C CA . ALA B 1 424 ? 174.680 196.795 233.349 1.00 63.55 433 ALA B CA 1
ATOM 4970 C C . ALA B 1 424 ? 175.995 196.491 234.050 1.00 63.55 433 ALA B C 1
ATOM 4971 O O . ALA B 1 424 ? 176.038 196.505 235.282 1.00 63.55 433 ALA B O 1
ATOM 4973 N N . LYS B 1 425 ? 177.068 196.197 233.316 1.00 66.35 434 LYS B N 1
ATOM 4974 C CA . LYS B 1 425 ? 178.327 195.940 234.005 1.00 66.35 434 LYS B CA 1
ATOM 4975 C C . LYS B 1 425 ? 179.121 197.221 234.218 1.00 66.35 434 LYS B C 1
ATOM 4976 O O . LYS B 1 425 ? 180.083 197.226 234.991 1.00 66.35 434 LYS B O 1
ATOM 4982 N N . HIS B 1 426 ? 178.754 198.304 233.539 1.00 67.00 435 HIS B N 1
ATOM 4983 C CA . HIS B 1 426 ? 179.356 199.597 233.832 1.00 67.00 435 HIS B CA 1
ATOM 4984 C C . HIS B 1 426 ? 178.592 200.373 234.888 1.00 67.00 435 HIS B C 1
ATOM 4985 O O . HIS B 1 426 ? 179.197 201.158 235.623 1.00 67.00 435 HIS B O 1
ATOM 4992 N N . CYS B 1 427 ? 177.281 200.173 234.985 1.00 68.76 436 CYS B N 1
ATOM 4993 C CA . CYS B 1 427 ? 176.469 200.839 235.991 1.00 68.76 436 CYS B CA 1
ATOM 4994 C C . CYS B 1 427 ? 176.262 199.973 237.223 1.00 68.76 436 CYS B C 1
ATOM 4995 O O . CYS B 1 427 ? 175.776 200.469 238.243 1.00 68.76 436 CYS B O 1
ATOM 4998 N N . GLY B 1 428 ? 176.625 198.694 237.151 1.00 70.39 437 GLY B N 1
ATOM 4999 C CA . GLY B 1 428 ? 176.534 197.793 238.282 1.00 70.39 437 GLY B CA 1
ATOM 5000 C C . GLY B 1 428 ? 175.127 197.478 238.741 1.00 70.39 437 GLY B C 1
ATOM 5001 O O . GLY B 1 428 ? 174.732 197.892 239.834 1.00 70.39 437 GLY B O 1
ATOM 5002 N N . PHE B 1 429 ? 174.355 196.764 237.927 1.00 68.98 438 PHE B N 1
ATOM 5003 C CA . PHE B 1 429 ? 173.038 196.311 238.359 1.00 68.98 438 PHE B CA 1
ATOM 5004 C C . PHE B 1 429 ? 172.719 194.991 237.673 1.00 68.98 438 PHE B C 1
ATOM 5005 O O . PHE B 1 429 ? 173.448 194.527 236.793 1.00 68.98 438 PHE B O 1
ATOM 5013 N N . LYS B 1 430 ? 171.613 194.391 238.101 1.00 71.17 439 LYS B N 1
ATOM 5014 C CA . LYS B 1 430 ? 171.102 193.137 237.570 1.00 71.17 439 LYS B CA 1
ATOM 5015 C C . LYS B 1 430 ? 169.781 193.436 236.882 1.00 71.17 439 LYS B C 1
ATOM 5016 O O . LYS B 1 430 ? 168.969 194.206 237.400 1.00 71.17 439 LYS B O 1
ATOM 5022 N N . TYR B 1 431 ? 169.569 192.852 235.707 1.00 64.52 440 TYR B N 1
ATOM 5023 C CA . TYR B 1 431 ? 168.486 193.297 234.846 1.00 64.52 440 TYR B CA 1
ATOM 5024 C C . TYR B 1 431 ? 167.610 192.130 234.416 1.00 64.52 440 TYR B C 1
ATOM 5025 O O . TYR B 1 431 ? 168.000 190.963 234.483 1.00 64.52 440 TYR B O 1
ATOM 5034 N N . LYS B 1 432 ? 166.405 192.475 233.969 1.00 64.82 441 LYS B N 1
ATOM 5035 C CA . LYS B 1 432 ? 165.402 191.533 233.484 1.00 64.82 441 LYS B CA 1
ATOM 5036 C C . LYS B 1 432 ? 164.919 192.022 232.123 1.00 64.82 441 LYS B C 1
ATOM 5037 O O . LYS B 1 432 ? 164.131 192.966 232.049 1.00 64.82 441 LYS B O 1
ATOM 5043 N N . LEU B 1 433 ? 165.396 191.385 231.051 1.00 63.41 442 LEU B N 1
ATOM 5044 C CA . LEU B 1 433 ? 164.982 191.744 229.698 1.00 63.41 442 LEU B CA 1
ATOM 5045 C C . LEU B 1 433 ? 163.516 191.407 229.489 1.00 63.41 442 LEU B C 1
ATOM 5046 O O . LEU B 1 433 ? 163.089 190.275 229.717 1.00 63.41 442 LEU B O 1
ATOM 5051 N N . THR B 1 434 ? 162.749 192.394 229.045 1.00 60.03 443 THR B N 1
ATOM 5052 C CA . THR B 1 434 ? 161.293 192.334 229.073 1.00 60.03 443 THR B CA 1
ATOM 5053 C C . THR B 1 434 ? 160.771 192.955 227.780 1.00 60.03 443 THR B C 1
ATOM 5054 O O . THR B 1 434 ? 160.741 194.171 227.639 1.00 60.03 443 THR B O 1
ATOM 5058 N N . ILE B 1 435 ? 160.360 192.113 226.833 1.00 60.66 444 ILE B N 1
ATOM 5059 C CA . ILE B 1 435 ? 159.777 192.587 225.581 1.00 60.66 444 ILE B CA 1
ATOM 5060 C C . ILE B 1 435 ? 158.471 193.307 225.888 1.00 60.66 444 ILE B C 1
ATOM 5061 O O . ILE B 1 435 ? 157.688 192.862 226.731 1.00 60.66 444 ILE B O 1
ATOM 5066 N N . VAL B 1 436 ? 158.249 194.435 225.213 1.00 61.91 445 VAL B N 1
ATOM 5067 C CA . VAL B 1 436 ? 157.135 195.350 225.431 1.00 61.91 445 VAL B CA 1
ATOM 5068 C C . VAL B 1 436 ? 155.824 194.645 225.091 1.00 61.91 445 VAL B C 1
ATOM 5069 O O . VAL B 1 436 ? 155.816 193.577 224.470 1.00 61.91 445 VAL B O 1
ATOM 5073 N N . GLY B 1 437 ? 154.707 195.258 225.451 1.00 67.17 446 GLY B N 1
ATOM 5074 C CA . GLY B 1 437 ? 153.396 194.659 225.383 1.00 67.17 446 GLY B CA 1
ATOM 5075 C C . GLY B 1 437 ? 152.837 194.950 224.014 1.00 67.17 446 GLY B C 1
ATOM 5076 O O . GLY B 1 437 ? 152.933 194.093 223.130 1.00 67.17 446 GLY B O 1
ATOM 5077 N N . ASP B 1 438 ? 152.191 196.114 223.868 1.00 69.97 447 ASP B N 1
ATOM 5078 C CA . ASP B 1 438 ? 151.650 196.685 222.633 1.00 69.97 447 ASP B CA 1
ATOM 5079 C C . ASP B 1 438 ? 152.466 196.410 221.373 1.00 69.97 447 ASP B C 1
ATOM 5080 O O . ASP B 1 438 ? 151.902 196.111 220.317 1.00 69.97 447 ASP B O 1
ATOM 5085 N N . GLY B 1 439 ? 153.786 196.510 221.471 1.00 65.33 448 GLY B N 1
ATOM 5086 C CA . GLY B 1 439 ? 154.633 196.400 220.307 1.00 65.33 448 GLY B CA 1
ATOM 5087 C C . GLY B 1 439 ? 154.946 197.727 219.677 1.00 65.33 448 GLY B C 1
ATOM 5088 O O . GLY B 1 439 ? 155.425 197.765 218.540 1.00 65.33 448 GLY B O 1
ATOM 5089 N N . LYS B 1 440 ? 154.671 198.816 220.375 1.00 64.05 449 LYS B N 1
ATOM 5090 C CA . LYS B 1 440 ? 154.900 200.162 219.895 1.00 64.05 449 LYS B CA 1
ATOM 5091 C C . LYS B 1 440 ? 156.212 200.678 220.462 1.00 64.05 449 LYS B C 1
ATOM 5092 O O . LYS B 1 440 ? 156.789 200.110 221.390 1.00 64.05 449 LYS B O 1
ATOM 5098 N N . TYR B 1 441 ? 156.692 201.769 219.882 1.00 55.25 450 TYR B N 1
ATOM 5099 C CA . TYR B 1 441 ? 157.851 202.472 220.399 1.00 55.25 450 TYR B CA 1
ATOM 5100 C C . TYR B 1 441 ? 157.457 203.569 221.370 1.00 55.25 450 TYR B C 1
ATOM 5101 O O . TYR B 1 441 ? 158.154 203.811 222.354 1.00 55.25 450 TYR B O 1
ATOM 5110 N N . GLY B 1 442 ? 156.325 204.211 221.135 1.00 58.40 451 GLY B N 1
ATOM 5111 C CA . GLY B 1 442 ? 155.808 205.187 222.063 1.00 58.40 451 GLY B CA 1
ATOM 5112 C C . GLY B 1 442 ? 155.245 206.392 221.355 1.00 58.40 451 GLY B C 1
ATOM 5113 O O . GLY B 1 442 ? 155.931 207.028 220.554 1.00 58.40 451 GLY B O 1
ATOM 5114 N N . ALA B 1 443 ? 153.992 206.711 221.642 1.00 65.10 452 ALA B N 1
ATOM 5115 C CA . ALA B 1 443 ? 153.336 207.878 221.085 1.00 65.10 452 ALA B CA 1
ATOM 5116 C C . ALA B 1 443 ? 152.214 208.292 222.017 1.00 65.10 452 ALA B C 1
ATOM 5117 O O . ALA B 1 443 ? 151.552 207.458 222.636 1.00 65.10 452 ALA B O 1
ATOM 5119 N N . ARG B 1 444 ? 152.015 209.597 222.124 1.00 73.69 453 ARG B N 1
ATOM 5120 C CA . ARG B 1 444 ? 150.982 210.148 222.983 1.00 73.69 453 ARG B CA 1
ATOM 5121 C C . ARG B 1 444 ? 149.691 210.199 222.186 1.00 73.69 453 ARG B C 1
ATOM 5122 O O . ARG B 1 444 ? 149.663 210.750 221.081 1.00 73.69 453 ARG B O 1
ATOM 5130 N N . ASP B 1 445 ? 148.640 209.596 222.735 1.00 83.25 454 ASP B N 1
ATOM 5131 C CA . ASP B 1 445 ? 147.377 209.473 222.021 1.00 83.25 454 ASP B CA 1
ATOM 5132 C C . ASP B 1 445 ? 146.710 210.838 221.914 1.00 83.25 454 ASP B C 1
ATOM 5133 O O . ASP B 1 445 ? 146.692 211.609 222.876 1.00 83.25 454 ASP B O 1
ATOM 5138 N N . ALA B 1 446 ? 146.169 211.137 220.733 1.00 87.72 455 ALA B N 1
ATOM 5139 C CA . ALA B 1 446 ? 145.642 212.465 220.450 1.00 87.72 455 ALA B CA 1
ATOM 5140 C C . ALA B 1 446 ? 144.354 212.773 221.201 1.00 87.72 455 ALA B C 1
ATOM 5141 O O . ALA B 1 446 ? 144.013 213.952 221.344 1.00 87.72 455 ALA B O 1
ATOM 5143 N N . ASP B 1 447 ? 143.641 211.760 221.689 1.00 90.02 456 ASP B N 1
ATOM 5144 C CA . ASP B 1 447 ? 142.404 211.966 222.429 1.00 90.02 456 ASP B CA 1
ATOM 5145 C C . ASP B 1 447 ? 142.541 211.669 223.913 1.00 90.02 456 ASP B C 1
ATOM 5146 O O . ASP B 1 447 ? 142.201 212.515 224.745 1.00 90.02 456 ASP B O 1
ATOM 5151 N N . THR B 1 448 ? 143.039 210.488 224.274 1.00 85.16 457 THR B N 1
ATOM 5152 C CA . THR B 1 448 ? 143.092 210.088 225.673 1.00 85.16 457 THR B CA 1
ATOM 5153 C C . THR B 1 448 ? 144.348 210.558 226.392 1.00 85.16 457 THR B C 1
ATOM 5154 O O . THR B 1 448 ? 144.404 210.440 227.623 1.00 85.16 457 THR B O 1
ATOM 5158 N N . LYS B 1 449 ? 145.337 211.076 225.651 1.00 82.09 458 LYS B N 1
ATOM 5159 C CA . LYS B 1 449 ? 146.614 211.582 226.178 1.00 82.09 458 LYS B CA 1
ATOM 5160 C C . LYS B 1 449 ? 147.374 210.527 226.977 1.00 82.09 458 LYS B C 1
ATOM 5161 O O . LYS B 1 449 ? 147.918 210.811 228.044 1.00 82.09 458 LYS B O 1
ATOM 5167 N N . ILE B 1 450 ? 147.423 209.304 226.464 1.00 75.29 459 ILE B N 1
ATOM 5168 C CA . ILE B 1 450 ? 148.063 208.186 227.141 1.00 75.29 459 ILE B CA 1
ATOM 5169 C C . ILE B 1 450 ? 149.166 207.641 226.249 1.00 75.29 459 ILE B C 1
ATOM 5170 O O . ILE B 1 450 ? 148.929 207.304 225.084 1.00 75.29 459 ILE B O 1
ATOM 5175 N N . TRP B 1 451 ? 150.374 207.563 226.796 1.00 64.48 460 TRP B N 1
ATOM 5176 C CA . TRP B 1 451 ? 151.523 207.040 226.078 1.00 64.48 460 TRP B CA 1
ATOM 5177 C C . TRP B 1 451 ? 151.435 205.527 225.964 1.00 64.48 460 TRP B C 1
ATOM 5178 O O . TRP B 1 451 ? 151.071 204.841 226.921 1.00 64.48 460 TRP B O 1
ATOM 5189 N N . ASN B 1 452 ? 151.773 205.011 224.791 1.00 63.08 461 ASN B N 1
ATOM 5190 C CA . ASN B 1 452 ? 151.864 203.581 224.553 1.00 63.08 461 ASN B CA 1
ATOM 5191 C C . ASN B 1 452 ? 153.329 203.169 224.449 1.00 63.08 461 ASN B C 1
ATOM 5192 O O . ASN B 1 452 ? 154.235 203.967 224.682 1.00 63.08 461 ASN B O 1
ATOM 5197 N N . GLY B 1 453 ? 153.550 201.905 224.109 1.00 61.13 462 GLY B N 1
ATOM 5198 C CA . GLY B 1 453 ? 154.855 201.384 223.784 1.00 61.13 462 GLY B CA 1
ATOM 5199 C C . GLY B 1 453 ? 155.834 201.386 224.943 1.00 61.13 462 GLY B C 1
ATOM 5200 O O . GLY B 1 453 ? 155.469 201.298 226.113 1.00 61.13 462 GLY B O 1
ATOM 5201 N N . MET B 1 454 ? 157.114 201.505 224.582 1.00 57.46 463 MET B N 1
ATOM 5202 C CA . MET B 1 454 ? 158.174 201.519 225.583 1.00 57.46 463 MET B CA 1
ATOM 5203 C C . MET B 1 454 ? 158.236 202.848 226.311 1.00 57.46 463 MET B C 1
ATOM 5204 O O . MET B 1 454 ? 158.711 202.910 227.445 1.00 57.46 463 MET B O 1
ATOM 5209 N N . VAL B 1 455 ? 157.797 203.927 225.669 1.00 56.15 464 VAL B N 1
ATOM 5210 C CA . VAL B 1 455 ? 157.717 205.210 226.360 1.00 56.15 464 VAL B CA 1
ATOM 5211 C C . VAL B 1 455 ? 156.615 205.159 227.407 1.00 56.15 464 VAL B C 1
ATOM 5212 O O . VAL B 1 455 ? 156.760 205.682 228.516 1.00 56.15 464 VAL B O 1
ATOM 5216 N N . GLY B 1 456 ? 155.528 204.455 227.096 1.00 61.51 465 GLY B N 1
ATOM 5217 C CA . GLY B 1 456 ? 154.403 204.393 228.015 1.00 61.51 465 GLY B CA 1
ATOM 5218 C C . GLY B 1 456 ? 154.682 203.551 229.242 1.00 61.51 465 GLY B C 1
ATOM 5219 O O . GLY B 1 456 ? 154.024 203.696 230.271 1.00 61.51 465 GLY B O 1
ATOM 5220 N N . GLU B 1 457 ? 155.659 202.653 229.150 1.00 61.67 466 GLU B N 1
ATOM 5221 C CA . GLU B 1 457 ? 156.004 201.831 230.301 1.00 61.67 466 GLU B CA 1
ATOM 5222 C C . GLU B 1 457 ? 156.956 202.568 231.228 1.00 61.67 466 GLU B C 1
ATOM 5223 O O . GLU B 1 457 ? 157.019 202.293 232.429 1.00 61.67 466 GLU B O 1
ATOM 5229 N N . LEU B 1 458 ? 157.715 203.512 230.676 1.00 55.46 467 LEU B N 1
ATOM 5230 C CA . LEU B 1 458 ? 158.633 204.301 231.488 1.00 55.46 467 LEU B CA 1
ATOM 5231 C C . LEU B 1 458 ? 157.924 205.458 232.170 1.00 55.46 467 LEU B C 1
ATOM 5232 O O . LEU B 1 458 ? 158.283 205.843 233.287 1.00 55.46 467 LEU B O 1
ATOM 5237 N N . VAL B 1 459 ? 156.919 206.033 231.514 1.00 58.39 468 VAL B N 1
ATOM 5238 C CA . VAL B 1 459 ? 156.178 207.133 232.121 1.00 58.39 468 VAL B CA 1
ATOM 5239 C C . VAL B 1 459 ? 155.285 206.612 233.240 1.00 58.39 468 VAL B C 1
ATOM 5240 O O . VAL B 1 459 ? 155.210 207.199 234.326 1.00 58.39 468 VAL B O 1
ATOM 5244 N N . TYR B 1 460 ? 154.644 205.468 233.016 1.00 63.43 469 TYR B N 1
ATOM 5245 C CA . TYR B 1 460 ? 153.590 205.013 233.916 1.00 63.43 469 TYR B CA 1
ATOM 5246 C C . TYR B 1 460 ? 154.120 204.035 234.956 1.00 63.43 469 TYR B C 1
ATOM 5247 O O . TYR B 1 460 ? 153.365 203.557 235.806 1.00 63.43 469 TYR B O 1
ATOM 5256 N N . GLY B 1 461 ? 155.408 203.715 234.899 1.00 63.76 470 GLY B N 1
ATOM 5257 C CA . GLY B 1 461 ? 156.052 203.054 236.015 1.00 63.76 470 GLY B CA 1
ATOM 5258 C C . GLY B 1 461 ? 156.383 201.594 235.809 1.00 63.76 470 GLY B C 1
ATOM 5259 O O . GLY B 1 461 ? 157.053 200.986 236.648 1.00 63.76 470 GLY B O 1
ATOM 5260 N N . LYS B 1 462 ? 155.936 201.019 234.691 1.00 62.82 471 LYS B N 1
ATOM 5261 C CA . LYS B 1 462 ? 156.079 199.583 234.485 1.00 62.82 471 LYS B CA 1
ATOM 5262 C C . LYS B 1 462 ? 157.500 199.171 234.127 1.00 62.82 471 LYS B C 1
ATOM 5263 O O . LYS B 1 462 ? 157.789 197.972 234.087 1.00 62.82 471 LYS B O 1
ATOM 5269 N N . ALA B 1 463 ? 158.389 200.122 233.860 1.00 59.12 472 ALA B N 1
ATOM 5270 C CA . ALA B 1 463 ? 159.754 199.799 233.483 1.00 59.12 472 ALA B CA 1
ATOM 5271 C C . ALA B 1 463 ? 160.700 200.858 234.021 1.00 59.12 472 ALA B C 1
ATOM 5272 O O . ALA B 1 463 ? 160.298 201.975 234.350 1.00 59.12 472 ALA B O 1
ATOM 5274 N N . ASP B 1 464 ? 161.974 200.490 234.101 1.00 59.19 473 ASP B N 1
ATOM 5275 C CA . ASP B 1 464 ? 162.987 201.359 234.676 1.00 59.19 473 ASP B CA 1
ATOM 5276 C C . ASP B 1 464 ? 164.001 201.876 233.670 1.00 59.19 473 ASP B C 1
ATOM 5277 O O . ASP B 1 464 ? 164.682 202.859 233.959 1.00 59.19 473 ASP B O 1
ATOM 5282 N N . ILE B 1 465 ? 164.122 201.235 232.509 1.00 49.47 474 ILE B N 1
ATOM 5283 C CA . ILE B 1 465 ? 165.020 201.657 231.445 1.00 49.47 474 ILE B CA 1
ATOM 5284 C C . ILE B 1 465 ? 164.530 200.991 230.164 1.00 49.47 474 ILE B C 1
ATOM 5285 O O . ILE B 1 465 ? 163.867 199.956 230.194 1.00 49.47 474 ILE B O 1
ATOM 5290 N N . ALA B 1 466 ? 164.808 201.627 229.026 1.00 43.55 475 ALA B N 1
ATOM 5291 C CA . ALA B 1 466 ? 164.380 201.098 227.734 1.00 43.55 475 ALA B CA 1
ATOM 5292 C C . ALA B 1 466 ? 165.592 201.108 226.806 1.00 43.55 475 ALA B C 1
ATOM 5293 O O . ALA B 1 466 ? 165.803 202.059 226.055 1.00 43.55 475 ALA B O 1
ATOM 5295 N N . ILE B 1 467 ? 166.368 200.029 226.855 1.00 44.72 476 ILE B N 1
ATOM 5296 C CA . ILE B 1 467 ? 167.562 199.879 226.028 1.00 44.72 476 ILE B CA 1
ATOM 5297 C C . ILE B 1 467 ? 167.099 199.303 224.696 1.00 44.72 476 ILE B C 1
ATOM 5298 O O . ILE B 1 467 ? 166.959 198.096 224.565 1.00 44.72 476 ILE B O 1
ATOM 5303 N N . ALA B 1 468 ? 166.875 200.157 223.702 1.00 42.96 477 ALA B N 1
ATOM 5304 C CA . ALA B 1 468 ? 166.169 199.763 222.491 1.00 42.96 477 ALA B CA 1
ATOM 5305 C C . ALA B 1 468 ? 166.436 200.806 221.413 1.00 42.96 477 ALA B C 1
ATOM 5306 O O . ALA B 1 468 ? 166.876 201.917 221.724 1.00 42.96 477 ALA B O 1
ATOM 5308 N N . PRO B 1 469 ? 166.177 200.483 220.118 1.00 40.94 478 PRO B N 1
ATOM 5309 C CA . PRO B 1 469 ? 166.261 201.528 219.087 1.00 40.94 478 PRO B CA 1
ATOM 5310 C C . PRO B 1 469 ? 165.145 202.552 219.168 1.00 40.94 478 PRO B C 1
ATOM 5311 O O . PRO B 1 469 ? 164.240 202.563 218.332 1.00 40.94 478 PRO B O 1
ATOM 5315 N N . LEU B 1 470 ? 165.225 203.442 220.146 1.00 37.91 479 LEU B N 1
ATOM 5316 C CA . LEU B 1 470 ? 164.169 204.397 220.424 1.00 37.91 479 LEU B CA 1
ATOM 5317 C C . LEU B 1 470 ? 164.688 205.779 220.051 1.00 37.91 479 LEU B C 1
ATOM 5318 O O . LEU B 1 470 ? 165.704 206.225 220.585 1.00 37.91 479 LEU B O 1
ATOM 5323 N N . THR B 1 471 ? 164.016 206.434 219.112 1.00 35.77 480 THR B N 1
ATOM 5324 C CA . THR B 1 471 ? 164.529 207.645 218.485 1.00 35.77 480 THR B CA 1
ATOM 5325 C C . THR B 1 471 ? 164.373 208.845 219.408 1.00 35.77 480 THR B C 1
ATOM 5326 O O . THR B 1 471 ? 163.282 209.103 219.920 1.00 35.77 480 THR B O 1
ATOM 5330 N N . ILE B 1 472 ? 165.469 209.575 219.609 1.00 34.28 481 ILE B N 1
ATOM 5331 C CA . ILE B 1 472 ? 165.489 210.775 220.438 1.00 34.28 481 ILE B CA 1
ATOM 5332 C C . ILE B 1 472 ? 164.704 211.861 219.715 1.00 34.28 481 ILE B C 1
ATOM 5333 O O . ILE B 1 472 ? 165.185 212.431 218.733 1.00 34.28 481 ILE B O 1
ATOM 5338 N N . THR B 1 473 ? 163.495 212.153 220.190 1.00 38.31 482 THR B N 1
ATOM 5339 C CA . THR B 1 473 ? 162.664 213.174 219.574 1.00 38.31 482 THR B CA 1
ATOM 5340 C C . THR B 1 473 ? 162.250 214.199 220.614 1.00 38.31 482 THR B C 1
ATOM 5341 O O . THR B 1 473 ? 162.526 214.046 221.803 1.00 38.31 482 THR B O 1
ATOM 5345 N N . LEU B 1 474 ? 161.583 215.251 220.141 1.00 42.39 483 LEU B N 1
ATOM 5346 C CA . LEU B 1 474 ? 161.200 216.367 220.998 1.00 42.39 483 LEU B CA 1
ATOM 5347 C C . LEU B 1 474 ? 160.109 215.976 221.981 1.00 42.39 483 LEU B C 1
ATOM 5348 O O . LEU B 1 474 ? 160.146 216.364 223.152 1.00 42.39 483 LEU B O 1
ATOM 5353 N N . VAL B 1 475 ? 159.118 215.214 221.517 1.00 46.30 484 VAL B N 1
ATOM 5354 C CA . VAL B 1 475 ? 157.936 214.952 222.333 1.00 46.30 484 VAL B CA 1
ATOM 5355 C C . VAL B 1 475 ? 158.229 213.878 223.368 1.00 46.30 484 VAL B C 1
ATOM 5356 O O . VAL B 1 475 ? 157.558 213.790 224.401 1.00 46.30 484 VAL B O 1
ATOM 5360 N N . ARG B 1 476 ? 159.239 213.049 223.113 1.00 44.40 485 ARG B N 1
ATOM 5361 C CA . ARG B 1 476 ? 159.591 212.016 224.073 1.00 44.40 485 ARG B CA 1
ATOM 5362 C C . ARG B 1 476 ? 160.492 212.572 225.158 1.00 44.40 485 ARG B C 1
ATOM 5363 O O . ARG B 1 476 ? 160.340 212.223 226.328 1.00 44.40 485 ARG B O 1
ATOM 5371 N N . GLU B 1 477 ? 161.398 213.486 224.797 1.00 48.63 486 GLU B N 1
ATOM 5372 C CA . GLU B 1 477 ? 162.330 214.078 225.758 1.00 48.63 486 GLU B CA 1
ATOM 5373 C C . GLU B 1 477 ? 161.599 214.896 226.823 1.00 48.63 486 GLU B C 1
ATOM 5374 O O . GLU B 1 477 ? 162.102 215.072 227.937 1.00 48.63 486 GLU B O 1
ATOM 5380 N N . GLU B 1 478 ? 160.388 215.353 226.522 1.00 49.98 487 GLU B N 1
ATOM 5381 C CA . GLU B 1 478 ? 159.612 216.085 227.507 1.00 49.98 487 GLU B CA 1
ATOM 5382 C C . GLU B 1 478 ? 158.988 215.184 228.566 1.00 49.98 487 GLU B C 1
ATOM 5383 O O . GLU B 1 478 ? 158.526 215.697 229.589 1.00 49.98 487 GLU B O 1
ATOM 5389 N N . VAL B 1 479 ? 158.958 213.865 228.362 1.00 48.33 488 VAL B N 1
ATOM 5390 C CA . VAL B 1 479 ? 158.305 212.976 229.320 1.00 48.33 488 VAL B CA 1
ATOM 5391 C C . VAL B 1 479 ? 159.259 211.922 229.871 1.00 48.33 488 VAL B C 1
ATOM 5392 O O . VAL B 1 479 ? 159.023 211.377 230.952 1.00 48.33 488 VAL B O 1
ATOM 5396 N N . ILE B 1 480 ? 160.326 211.601 229.137 1.00 47.14 489 ILE B N 1
ATOM 5397 C CA . ILE B 1 480 ? 161.346 210.669 229.618 1.00 47.14 489 ILE B CA 1
ATOM 5398 C C . ILE B 1 480 ? 162.704 211.331 229.442 1.00 47.14 489 ILE B C 1
ATOM 5399 O O . ILE B 1 480 ? 162.787 212.480 229.003 1.00 47.14 489 ILE B O 1
ATOM 5404 N N . ASP B 1 481 ? 163.778 210.626 229.788 1.00 45.68 490 ASP B N 1
ATOM 5405 C CA . ASP B 1 481 ? 165.118 211.178 229.663 1.00 45.68 490 ASP B CA 1
ATOM 5406 C C . ASP B 1 481 ? 165.967 210.263 228.803 1.00 45.68 490 ASP B C 1
ATOM 5407 O O . ASP B 1 481 ? 166.166 209.100 229.151 1.00 45.68 490 ASP B O 1
ATOM 5412 N N . PHE B 1 482 ? 166.485 210.785 227.702 1.00 36.09 491 PHE B N 1
ATOM 5413 C CA . PHE B 1 482 ? 167.373 210.028 226.840 1.00 36.09 491 PHE B CA 1
ATOM 5414 C C . PHE B 1 482 ? 168.820 210.212 227.259 1.00 36.09 491 PHE B C 1
ATOM 5415 O O . PHE B 1 482 ? 169.179 211.158 227.960 1.00 36.09 491 PHE B O 1
ATOM 5423 N N . SER B 1 483 ? 169.648 209.284 226.815 1.00 33.42 492 SER B N 1
ATOM 5424 C CA . SER B 1 483 ? 171.081 209.459 226.870 1.00 33.42 492 SER B CA 1
ATOM 5425 C C . SER B 1 483 ? 171.559 210.052 225.552 1.00 33.42 492 SER B C 1
ATOM 5426 O O . SER B 1 483 ? 170.769 210.430 224.690 1.00 33.42 492 SER B O 1
ATOM 5429 N N . LYS B 1 484 ? 172.873 210.152 225.410 1.00 34.30 493 LYS B N 1
ATOM 5430 C CA . LYS B 1 484 ? 173.461 210.497 224.130 1.00 34.30 493 LYS B CA 1
ATOM 5431 C C . LYS B 1 484 ? 173.230 209.352 223.144 1.00 34.30 493 LYS B C 1
ATOM 5432 O O . LYS B 1 484 ? 173.025 208.210 223.564 1.00 34.30 493 LYS B O 1
ATOM 5438 N N . PRO B 1 485 ? 173.199 209.631 221.839 1.00 33.37 494 PRO B N 1
ATOM 5439 C CA . PRO B 1 485 ? 172.892 208.574 220.869 1.00 33.37 494 PRO B CA 1
ATOM 5440 C C . PRO B 1 485 ? 173.952 207.485 220.816 1.00 33.37 494 PRO B C 1
ATOM 5441 O O . PRO B 1 485 ? 175.134 207.754 220.612 1.00 33.37 494 PRO B O 1
ATOM 5445 N N . PHE B 1 486 ? 173.525 206.241 221.016 1.00 34.80 495 PHE B N 1
ATOM 5446 C CA . PHE B 1 486 ? 174.446 205.133 220.819 1.00 34.80 495 PHE B CA 1
ATOM 5447 C C . PHE B 1 486 ? 174.549 204.729 219.359 1.00 34.80 495 PHE B C 1
ATOM 5448 O O . PHE B 1 486 ? 175.483 204.016 218.983 1.00 34.80 495 PHE B O 1
ATOM 5456 N N . MET B 1 487 ? 173.615 205.173 218.530 1.00 37.01 496 MET B N 1
ATOM 5457 C CA . MET B 1 487 ? 173.673 204.938 217.101 1.00 37.01 496 MET B CA 1
ATOM 5458 C C . MET B 1 487 ? 173.111 206.155 216.397 1.00 37.01 496 MET B C 1
ATOM 5459 O O . MET B 1 487 ? 172.071 206.680 216.793 1.00 37.01 496 MET B O 1
ATOM 5464 N N . SER B 1 488 ? 173.821 206.616 215.376 1.00 37.77 497 SER B N 1
ATOM 5465 C CA . SER B 1 488 ? 173.393 207.725 214.540 1.00 37.77 497 SER B CA 1
ATOM 5466 C C . SER B 1 488 ? 172.933 207.171 213.204 1.00 37.77 497 SER B C 1
ATOM 5467 O O . SER B 1 488 ? 173.535 206.230 212.682 1.00 37.77 497 SER B O 1
ATOM 5470 N N . LEU B 1 489 ? 171.885 207.766 212.646 1.00 38.19 498 LEU B N 1
ATOM 5471 C CA . LEU B 1 489 ? 171.195 207.183 211.509 1.00 38.19 498 LEU B CA 1
ATOM 5472 C C . LEU B 1 489 ? 170.322 208.246 210.869 1.00 38.19 498 LEU B C 1
ATOM 5473 O O . LEU B 1 489 ? 170.162 209.347 211.394 1.00 38.19 498 LEU B O 1
ATOM 5478 N N . GLY B 1 490 ? 169.747 207.900 209.730 1.00 43.60 499 GLY B N 1
ATOM 5479 C CA . GLY B 1 490 ? 168.857 208.807 209.053 1.00 43.60 499 GLY B CA 1
ATOM 5480 C C . GLY B 1 490 ? 168.107 208.096 207.957 1.00 43.60 499 GLY B C 1
ATOM 5481 O O . GLY B 1 490 ? 168.166 206.874 207.830 1.00 43.60 499 GLY B O 1
ATOM 5482 N N . ILE B 1 491 ? 167.406 208.881 207.158 1.00 47.98 500 ILE B N 1
ATOM 5483 C CA . ILE B 1 491 ? 166.640 208.351 206.040 1.00 47.98 500 ILE B CA 1
ATOM 5484 C C . ILE B 1 491 ? 167.583 208.088 204.877 1.00 47.98 500 ILE B C 1
ATOM 5485 O O . ILE B 1 491 ? 168.372 208.955 204.497 1.00 47.98 500 ILE B O 1
ATOM 5490 N N . SER B 1 492 ? 167.518 206.887 204.317 1.00 51.45 501 SER B N 1
ATOM 5491 C CA . SER B 1 492 ? 168.384 206.505 203.217 1.00 51.45 501 SER B CA 1
ATOM 5492 C C . SER B 1 492 ? 167.546 205.926 202.089 1.00 51.45 501 SER B C 1
ATOM 5493 O O . SER B 1 492 ? 166.326 205.805 202.190 1.00 51.45 501 SER B O 1
ATOM 5496 N N . ILE B 1 493 ? 168.223 205.565 201.003 1.00 56.31 502 ILE B N 1
ATOM 5497 C CA . ILE B 1 493 ? 167.590 205.055 199.795 1.00 56.31 502 ILE B CA 1
ATOM 5498 C C . ILE B 1 493 ? 167.969 203.591 199.638 1.00 56.31 502 ILE B C 1
ATOM 5499 O O . ILE B 1 493 ? 169.143 203.230 199.757 1.00 56.31 502 ILE B O 1
ATOM 5504 N N . MET B 1 494 ? 166.975 202.749 199.379 1.00 58.96 503 MET B N 1
ATOM 5505 C CA . MET B 1 494 ? 167.183 201.347 199.048 1.00 58.96 503 MET B CA 1
ATOM 5506 C C . MET B 1 494 ? 166.819 201.115 197.597 1.00 58.96 503 MET B C 1
ATOM 5507 O O . MET B 1 494 ? 165.650 201.231 197.229 1.00 58.96 503 MET B O 1
ATOM 5512 N N . ILE B 1 495 ? 167.802 200.765 196.779 1.00 65.69 504 ILE B N 1
ATOM 5513 C CA . ILE B 1 495 ? 167.518 200.348 195.416 1.00 65.69 504 ILE B CA 1
ATOM 5514 C C . ILE B 1 495 ? 167.885 198.881 195.271 1.00 65.69 504 ILE B C 1
ATOM 5515 O O . ILE B 1 495 ? 168.526 198.290 196.142 1.00 65.69 504 ILE B O 1
ATOM 5520 N N . LYS B 1 496 ? 167.464 198.292 194.160 1.00 73.50 505 LYS B N 1
ATOM 5521 C CA . LYS B 1 496 ? 167.845 196.939 193.796 1.00 73.50 505 LYS B CA 1
ATOM 5522 C C . LYS B 1 496 ? 169.274 196.955 193.275 1.00 73.50 505 LYS B C 1
ATOM 5523 O O . LYS B 1 496 ? 169.663 197.871 192.547 1.00 73.50 505 LYS B O 1
ATOM 5529 N N . LYS B 1 497 ? 170.055 195.955 193.674 1.00 75.75 506 LYS B N 1
ATOM 5530 C CA . LYS B 1 497 ? 171.474 195.905 193.343 1.00 75.75 506 LYS B CA 1
ATOM 5531 C C . LYS B 1 497 ? 171.654 195.699 191.846 1.00 75.75 506 LYS B C 1
ATOM 5532 O O . LYS B 1 497 ? 171.044 194.778 191.284 1.00 75.75 506 LYS B O 1
ATOM 5538 N N . PRO B 1 498 ? 172.455 196.542 191.158 1.00 77.69 507 PRO B N 1
ATOM 5539 C CA . PRO B 1 498 ? 172.484 196.516 189.689 1.00 77.69 507 PRO B CA 1
ATOM 5540 C C . PRO B 1 498 ? 173.068 195.251 189.086 1.00 77.69 507 PRO B C 1
ATOM 5541 O O . PRO B 1 498 ? 173.834 194.522 189.721 1.00 77.69 507 PRO B O 1
ATOM 5545 N N . GLN B 1 499 ? 172.687 194.994 187.840 1.00 80.25 508 GLN B N 1
ATOM 5546 C CA . GLN B 1 499 ? 172.955 193.729 187.177 1.00 80.25 508 GLN B CA 1
ATOM 5547 C C . GLN B 1 499 ? 173.600 193.931 185.815 1.00 80.25 508 GLN B C 1
ATOM 5548 O O . GLN B 1 499 ? 174.106 195.014 185.508 1.00 80.25 508 GLN B O 1
ATOM 5554 N N . LYS B 1 500 ? 173.592 192.868 185.007 1.00 79.16 509 LYS B N 1
ATOM 5555 C CA . LYS B 1 500 ? 174.358 192.834 183.766 1.00 79.16 509 LYS B CA 1
ATOM 5556 C C . LYS B 1 500 ? 173.771 193.767 182.704 1.00 79.16 509 LYS B C 1
ATOM 5557 O O . LYS B 1 500 ? 174.466 194.126 181.744 1.00 79.16 509 LYS B O 1
ATOM 5563 N N . SER B 1 501 ? 172.506 194.194 182.877 1.00 73.25 510 SER B N 1
ATOM 5564 C CA . SER B 1 501 ? 171.863 195.231 182.063 1.00 73.25 510 SER B CA 1
ATOM 5565 C C . SER B 1 501 ? 171.756 194.881 180.583 1.00 73.25 510 SER B C 1
ATOM 5566 O O . SER B 1 501 ? 172.585 195.338 179.801 1.00 73.25 510 SER B O 1
ATOM 5569 N N . LYS B 1 502 ? 170.794 194.014 180.228 1.00 66.50 511 LYS B N 1
ATOM 5570 C CA . LYS B 1 502 ? 170.515 193.437 178.900 1.00 66.50 511 LYS B CA 1
ATOM 5571 C C . LYS B 1 502 ? 170.685 194.411 177.734 1.00 66.50 511 LYS B C 1
ATOM 5572 O O . LYS B 1 502 ? 170.396 195.609 177.874 1.00 66.50 511 LYS B O 1
ATOM 5578 N N . PRO B 1 503 ? 171.176 193.944 176.582 1.00 56.17 512 PRO B N 1
ATOM 5579 C CA . PRO B 1 503 ? 171.606 194.868 175.528 1.00 56.17 512 PRO B CA 1
ATOM 5580 C C . PRO B 1 503 ? 170.444 195.376 174.691 1.00 56.17 512 PRO B C 1
ATOM 5581 O O . PRO B 1 503 ? 169.370 194.775 174.651 1.00 56.17 512 PRO B O 1
ATOM 5585 N N . GLY B 1 504 ? 170.681 196.481 173.992 1.00 49.65 513 GLY B N 1
ATOM 5586 C CA . GLY B 1 504 ? 169.698 197.016 173.074 1.00 49.65 513 GLY B CA 1
ATOM 5587 C C . GLY B 1 504 ? 169.850 196.467 171.671 1.00 49.65 513 GLY B C 1
ATOM 5588 O O . GLY B 1 504 ? 170.329 195.347 171.483 1.00 49.65 513 GLY B O 1
ATOM 5589 N N . VAL B 1 505 ? 169.447 197.247 170.674 1.00 44.99 514 VAL B N 1
ATOM 5590 C CA . VAL B 1 505 ? 169.627 196.864 169.280 1.00 44.99 514 VAL B CA 1
ATOM 5591 C C . VAL B 1 505 ? 170.992 197.359 168.831 1.00 44.99 514 VAL B C 1
ATOM 5592 O O . VAL B 1 505 ? 171.759 196.626 168.203 1.00 44.99 514 VAL B O 1
ATOM 5596 N N . PHE B 1 506 ? 171.336 198.585 169.198 1.00 41.49 515 PHE B N 1
ATOM 5597 C CA . PHE B 1 506 ? 172.588 199.189 168.763 1.00 41.49 515 PHE B CA 1
ATOM 5598 C C . PHE B 1 506 ? 173.641 199.134 169.856 1.00 41.49 515 PHE B C 1
ATOM 5599 O O . PHE B 1 506 ? 174.412 200.071 170.041 1.00 41.49 515 PHE B O 1
ATOM 5607 N N . SER B 1 507 ? 173.680 198.029 170.600 1.00 40.37 516 SER B N 1
ATOM 5608 C CA . SER B 1 507 ? 174.689 197.859 171.639 1.00 40.37 516 SER B CA 1
ATOM 5609 C C . SER B 1 507 ? 176.059 197.573 171.046 1.00 40.37 516 SER B C 1
ATOM 5610 O O . SER B 1 507 ? 177.078 197.748 171.719 1.00 40.37 516 SER B O 1
ATOM 5613 N N . PHE B 1 508 ? 176.107 197.134 169.793 1.00 34.91 517 PHE B N 1
ATOM 5614 C CA . PHE B 1 508 ? 177.368 196.848 169.128 1.00 34.91 517 PHE B CA 1
ATOM 5615 C C . PHE B 1 508 ? 178.109 198.136 168.795 1.00 34.91 517 PHE B C 1
ATOM 5616 O O . PHE B 1 508 ? 179.323 198.121 168.585 1.00 34.91 517 PHE B O 1
ATOM 5624 N N . LEU B 1 509 ? 177.393 199.251 168.732 1.00 33.59 518 LEU B N 1
ATOM 5625 C CA . LEU B 1 509 ? 177.999 200.544 168.485 1.00 33.59 518 LEU B CA 1
ATOM 5626 C C . LEU B 1 509 ? 178.744 201.083 169.691 1.00 33.59 518 LEU B C 1
ATOM 5627 O O . LEU B 1 509 ? 179.608 201.944 169.531 1.00 33.59 518 LEU B O 1
ATOM 5632 N N . ASP B 1 510 ? 178.438 200.599 170.878 1.00 33.24 519 ASP B N 1
ATOM 5633 C CA . ASP B 1 510 ? 178.938 201.111 172.150 1.00 33.24 519 ASP B CA 1
ATOM 5634 C C . ASP B 1 510 ? 180.437 201.090 172.463 1.00 33.24 519 ASP B C 1
ATOM 5635 O O . ASP B 1 510 ? 180.821 201.812 173.387 1.00 33.24 519 ASP B O 1
ATOM 5640 N N . PRO B 1 511 ? 181.315 200.285 171.828 1.00 26.31 520 PRO B N 1
ATOM 5641 C CA . PRO B 1 511 ? 182.751 200.512 172.065 1.00 26.31 520 PRO B CA 1
ATOM 5642 C C . PRO B 1 511 ? 183.278 201.866 171.639 1.00 26.31 520 PRO B C 1
ATOM 5643 O O . PRO B 1 511 ? 184.298 202.310 172.175 1.00 26.31 520 PRO B O 1
ATOM 5647 N N . LEU B 1 512 ? 182.619 202.544 170.714 1.00 28.88 521 LEU B N 1
ATOM 5648 C CA . LEU B 1 512 ? 182.986 203.890 170.316 1.00 28.88 521 LEU B CA 1
ATOM 5649 C C . LEU B 1 512 ? 181.822 204.803 170.663 1.00 28.88 521 LEU B C 1
ATOM 5650 O O . LEU B 1 512 ? 180.666 204.381 170.602 1.00 28.88 521 LEU B O 1
ATOM 5655 N N . ALA B 1 513 ? 182.117 206.038 171.059 1.00 36.42 522 ALA B N 1
ATOM 5656 C CA . ALA B 1 513 ? 181.045 206.971 171.373 1.00 36.42 522 ALA B CA 1
ATOM 5657 C C . ALA B 1 513 ? 180.293 207.358 170.110 1.00 36.42 522 ALA B C 1
ATOM 5658 O O . ALA B 1 513 ? 180.805 207.251 168.997 1.00 36.42 522 ALA B O 1
ATOM 5660 N N . TYR B 1 514 ? 179.059 207.824 170.299 1.00 42.01 523 TYR B N 1
ATOM 5661 C CA . TYR B 1 514 ? 178.229 208.228 169.170 1.00 42.01 523 TYR B CA 1
ATOM 5662 C C . TYR B 1 514 ? 178.785 209.459 168.468 1.00 42.01 523 TYR B C 1
ATOM 5663 O O . TYR B 1 514 ? 178.500 209.677 167.289 1.00 42.01 523 TYR B O 1
ATOM 5672 N N . GLU B 1 515 ? 179.596 210.252 169.161 1.00 42.15 524 GLU B N 1
ATOM 5673 C CA . GLU B 1 515 ? 180.251 211.385 168.525 1.00 42.15 524 GLU B CA 1
ATOM 5674 C C . GLU B 1 515 ? 181.367 210.920 167.600 1.00 42.15 524 GLU B C 1
ATOM 5675 O O . GLU B 1 515 ? 181.713 211.608 166.636 1.00 42.15 524 GLU B O 1
ATOM 5681 N N . ILE B 1 516 ? 181.946 209.747 167.878 1.00 34.86 525 ILE B N 1
ATOM 5682 C CA . ILE B 1 516 ? 182.929 209.164 166.967 1.00 34.86 525 ILE B CA 1
ATOM 5683 C C . ILE B 1 516 ? 182.245 208.622 165.721 1.00 34.86 525 ILE B C 1
ATOM 5684 O O . ILE B 1 516 ? 182.692 208.875 164.599 1.00 34.86 525 ILE B O 1
ATOM 5689 N N . TRP B 1 517 ? 181.133 207.898 165.901 1.00 33.21 526 TRP B N 1
ATOM 5690 C CA . TRP B 1 517 ? 180.436 207.275 164.777 1.00 33.21 526 TRP B CA 1
ATOM 5691 C C . TRP B 1 517 ? 179.874 208.310 163.814 1.00 33.21 526 TRP B C 1
ATOM 5692 O O . TRP B 1 517 ? 179.811 208.074 162.606 1.00 33.21 526 TRP B O 1
ATOM 5703 N N . MET B 1 518 ? 179.453 209.460 164.332 1.00 38.48 527 MET B N 1
ATOM 5704 C CA . MET B 1 518 ? 178.994 210.536 163.465 1.00 38.48 527 MET B CA 1
ATOM 5705 C C . MET B 1 518 ? 180.154 211.162 162.711 1.00 38.48 527 MET B C 1
ATOM 5706 O O . MET B 1 518 ? 180.009 211.564 161.555 1.00 38.48 527 MET B O 1
ATOM 5711 N N . CYS B 1 519 ? 181.315 211.256 163.354 1.00 35.30 528 CYS B N 1
ATOM 5712 C CA . CYS B 1 519 ? 182.497 211.741 162.657 1.00 35.30 528 CYS B CA 1
ATOM 5713 C C . CYS B 1 519 ? 183.005 210.728 161.642 1.00 35.30 528 CYS B C 1
ATOM 5714 O O . CYS B 1 519 ? 183.595 211.114 160.634 1.00 35.30 528 CYS B O 1
ATOM 5717 N N . ILE B 1 520 ? 182.793 209.432 161.888 1.00 30.09 529 ILE B N 1
ATOM 5718 C CA . ILE B 1 520 ? 183.215 208.403 160.936 1.00 30.09 529 ILE B CA 1
ATOM 5719 C C . ILE B 1 520 ? 182.363 208.457 159.675 1.00 30.09 529 ILE B C 1
ATOM 5720 O O . ILE B 1 520 ? 182.880 208.359 158.556 1.00 30.09 529 ILE B O 1
ATOM 5725 N N . VAL B 1 521 ? 181.047 208.620 159.837 1.00 30.15 530 VAL B N 1
ATOM 5726 C CA . VAL B 1 521 ? 180.139 208.649 158.693 1.00 30.15 530 VAL B CA 1
ATOM 5727 C C . VAL B 1 521 ? 180.398 209.874 157.830 1.00 30.15 530 VAL B C 1
ATOM 5728 O O . VAL B 1 521 ? 180.476 209.778 156.605 1.00 30.15 530 VAL B O 1
ATOM 5732 N N . PHE B 1 522 ? 180.614 211.026 158.450 1.00 32.57 531 PHE B N 1
ATOM 5733 C CA . PHE B 1 522 ? 180.815 212.228 157.655 1.00 32.57 531 PHE B CA 1
ATOM 5734 C C . PHE B 1 522 ? 182.233 212.346 157.123 1.00 32.57 531 PHE B C 1
ATOM 5735 O O . PHE B 1 522 ? 182.454 213.048 156.136 1.00 32.57 531 PHE B O 1
ATOM 5743 N N . ALA B 1 523 ? 183.199 211.656 157.725 1.00 28.40 532 ALA B N 1
ATOM 5744 C CA . ALA B 1 523 ? 184.514 211.571 157.101 1.00 28.40 532 ALA B CA 1
ATOM 5745 C C . ALA B 1 523 ? 184.506 210.596 155.937 1.00 28.40 532 ALA B C 1
ATOM 5746 O O . ALA B 1 523 ? 185.344 210.689 155.041 1.00 28.40 532 ALA B O 1
ATOM 5748 N N . TYR B 1 524 ? 183.581 209.636 155.949 1.00 26.53 533 TYR B N 1
ATOM 5749 C CA . TYR B 1 524 ? 183.431 208.712 154.832 1.00 26.53 533 TYR B CA 1
ATOM 5750 C C . TYR B 1 524 ? 182.950 209.425 153.576 1.00 26.53 533 TYR B C 1
ATOM 5751 O O . TYR B 1 524 ? 183.498 209.219 152.489 1.00 26.53 533 TYR B O 1
ATOM 5760 N N . ILE B 1 525 ? 181.914 210.258 153.697 1.00 29.12 534 ILE B N 1
ATOM 5761 C CA . ILE B 1 525 ? 181.488 211.064 152.556 1.00 29.12 534 ILE B CA 1
ATOM 5762 C C . ILE B 1 525 ? 182.539 212.126 152.243 1.00 29.12 534 ILE B C 1
ATOM 5763 O O . ILE B 1 525 ? 182.756 212.478 151.080 1.00 29.12 534 ILE B O 1
ATOM 5768 N N . GLY B 1 526 ? 183.270 212.579 153.264 1.00 28.68 535 GLY B N 1
ATOM 5769 C CA . GLY B 1 526 ? 184.320 213.563 153.050 1.00 28.68 535 GLY B CA 1
ATOM 5770 C C . GLY B 1 526 ? 185.456 213.064 152.176 1.00 28.68 535 GLY B C 1
ATOM 5771 O O . GLY B 1 526 ? 185.866 213.744 151.240 1.00 28.68 535 GLY B O 1
ATOM 5772 N N . VAL B 1 527 ? 185.957 211.854 152.444 1.00 27.28 536 VAL B N 1
ATOM 5773 C CA . VAL B 1 527 ? 187.054 211.318 151.638 1.00 27.28 536 VAL B CA 1
ATOM 5774 C C . VAL B 1 527 ? 186.544 210.829 150.290 1.00 27.28 536 VAL B C 1
ATOM 5775 O O . VAL B 1 527 ? 187.320 210.647 149.349 1.00 27.28 536 VAL B O 1
ATOM 5779 N N . SER B 1 528 ? 185.238 210.598 150.175 1.00 29.50 537 SER B N 1
ATOM 5780 C CA . SER B 1 528 ? 184.676 210.125 148.918 1.00 29.50 537 SER B CA 1
ATOM 5781 C C . SER B 1 528 ? 184.457 211.273 147.948 1.00 29.50 537 SER B C 1
ATOM 5782 O O . SER B 1 528 ? 184.576 211.098 146.733 1.00 29.50 537 SER B O 1
ATOM 5785 N N . VAL B 1 529 ? 184.106 212.447 148.468 1.00 32.14 538 VAL B N 1
ATOM 5786 C CA . VAL B 1 529 ? 184.011 213.635 147.632 1.00 32.14 538 VAL B CA 1
ATOM 5787 C C . VAL B 1 529 ? 185.398 214.090 147.211 1.00 32.14 538 VAL B C 1
ATOM 5788 O O . VAL B 1 529 ? 185.620 214.460 146.054 1.00 32.14 538 VAL B O 1
ATOM 5792 N N . VAL B 1 530 ? 186.365 214.022 148.126 1.00 31.92 539 VAL B N 1
ATOM 5793 C CA . VAL B 1 530 ? 187.718 214.458 147.806 1.00 31.92 539 VAL B CA 1
ATOM 5794 C C . VAL B 1 530 ? 188.388 213.485 146.837 1.00 31.92 539 VAL B C 1
ATOM 5795 O O . VAL B 1 530 ? 189.146 213.908 145.964 1.00 31.92 539 VAL B O 1
ATOM 5799 N N . LEU B 1 531 ? 188.075 212.184 146.926 1.00 34.15 540 LEU B N 1
ATOM 5800 C CA . LEU B 1 531 ? 188.469 211.251 145.865 1.00 34.15 540 LEU B CA 1
ATOM 5801 C C . LEU B 1 531 ? 187.855 211.616 144.526 1.00 34.15 540 LEU B C 1
ATOM 5802 O O . LEU B 1 531 ? 188.489 211.464 143.480 1.00 34.15 540 LEU B O 1
ATOM 5807 N N . PHE B 1 532 ? 186.606 212.059 144.537 1.00 40.40 541 PHE B N 1
ATOM 5808 C CA . PHE B 1 532 ? 185.928 212.392 143.296 1.00 40.40 541 PHE B CA 1
ATOM 5809 C C . PHE B 1 532 ? 186.463 213.687 142.695 1.00 40.40 541 PHE B C 1
ATOM 5810 O O . PHE B 1 532 ? 186.596 213.807 141.475 1.00 40.40 541 PHE B O 1
ATOM 5818 N N . LEU B 1 533 ? 186.769 214.670 143.542 1.00 41.72 542 LEU B N 1
ATOM 5819 C CA . LEU B 1 533 ? 187.350 215.924 143.075 1.00 41.72 542 LEU B CA 1
ATOM 5820 C C . LEU B 1 533 ? 188.741 215.706 142.504 1.00 41.72 542 LEU B C 1
ATOM 5821 O O . LEU B 1 533 ? 189.121 216.308 141.496 1.00 41.72 542 LEU B O 1
ATOM 5826 N N . VAL B 1 534 ? 189.511 214.835 143.142 1.00 43.74 543 VAL B N 1
ATOM 5827 C CA . VAL B 1 534 ? 190.902 214.612 142.768 1.00 43.74 543 VAL B CA 1
ATOM 5828 C C . VAL B 1 534 ? 190.996 213.780 141.493 1.00 43.74 543 VAL B C 1
ATOM 5829 O O . VAL B 1 534 ? 191.900 213.965 140.668 1.00 43.74 543 VAL B O 1
ATOM 5833 N N . SER B 1 535 ? 190.038 212.887 141.279 1.00 49.10 544 SER B N 1
ATOM 5834 C CA . SER B 1 535 ? 190.165 211.980 140.148 1.00 49.10 544 SER B CA 1
ATOM 5835 C C . SER B 1 535 ? 189.511 212.547 138.898 1.00 49.10 544 SER B C 1
ATOM 5836 O O . SER B 1 535 ? 189.974 212.285 137.783 1.00 49.10 544 SER B O 1
ATOM 5839 N N . ARG B 1 536 ? 188.440 213.323 139.054 1.00 57.40 545 ARG B N 1
ATOM 5840 C CA . ARG B 1 536 ? 187.775 213.887 137.885 1.00 57.40 545 ARG B CA 1
ATOM 5841 C C . ARG B 1 536 ? 188.597 215.022 137.298 1.00 57.40 545 ARG B C 1
ATOM 5842 O O . ARG B 1 536 ? 189.073 214.944 136.161 1.00 57.40 545 ARG B O 1
ATOM 5850 N N . PHE B 1 537 ? 188.788 216.079 138.075 1.00 62.28 546 PHE B N 1
ATOM 5851 C CA . PHE B 1 537 ? 189.644 217.186 137.683 1.00 62.28 546 PHE B CA 1
ATOM 5852 C C . PHE B 1 537 ? 191.061 216.792 138.044 1.00 62.28 546 PHE B C 1
ATOM 5853 O O . PHE B 1 537 ? 191.258 216.166 139.085 1.00 62.28 546 PHE B O 1
ATOM 5861 N N . SER B 1 538 ? 192.036 217.174 137.220 1.00 63.98 547 SER B N 1
ATOM 5862 C CA . SER B 1 538 ? 193.390 216.621 137.204 1.00 63.98 547 SER B CA 1
ATOM 5863 C C . SER B 1 538 ? 193.358 215.097 137.136 1.00 63.98 547 SER B C 1
ATOM 5864 O O . SER B 1 538 ? 193.679 214.431 138.127 1.00 63.98 547 SER B O 1
ATOM 5867 N N . PRO B 1 539 ? 192.980 214.502 135.990 1.00 65.20 548 PRO B N 1
ATOM 5868 C CA . PRO B 1 539 ? 192.941 213.039 135.910 1.00 65.20 548 PRO B CA 1
ATOM 5869 C C . PRO B 1 539 ? 194.332 212.452 135.744 1.00 65.20 548 PRO B C 1
ATOM 5870 O O . PRO B 1 539 ? 195.300 213.189 135.529 1.00 65.20 548 PRO B O 1
ATOM 5874 N N . TYR B 1 540 ? 194.444 211.134 135.843 1.00 58.38 549 TYR B N 1
ATOM 5875 C CA . TYR B 1 540 ? 195.730 210.467 135.699 1.00 58.38 549 TYR B CA 1
ATOM 5876 C C . TYR B 1 540 ? 196.210 210.501 134.253 1.00 58.38 549 TYR B C 1
ATOM 5877 O O . TYR B 1 540 ? 197.211 211.145 133.938 1.00 58.38 549 TYR B O 1
ATOM 5886 N N . ASN B 1 560 ? 187.527 209.425 135.843 1.00 58.85 569 ASN B N 1
ATOM 5887 C CA . ASN B 1 560 ? 188.494 208.342 135.734 1.00 58.85 569 ASN B CA 1
ATOM 5888 C C . ASN B 1 560 ? 187.701 207.036 135.759 1.00 58.85 569 ASN B C 1
ATOM 5889 O O . ASN B 1 560 ? 186.688 206.908 135.080 1.00 58.85 569 ASN B O 1
ATOM 5894 N N . GLU B 1 561 ? 188.179 206.072 136.539 1.00 52.20 570 GLU B N 1
ATOM 5895 C CA . GLU B 1 561 ? 187.401 204.935 136.999 1.00 52.20 570 GLU B CA 1
ATOM 5896 C C . GLU B 1 561 ? 186.803 205.241 138.368 1.00 52.20 570 GLU B C 1
ATOM 5897 O O . GLU B 1 561 ? 186.137 204.396 138.967 1.00 52.20 570 GLU B O 1
ATOM 5903 N N . PHE B 1 562 ? 186.985 206.473 138.839 1.00 40.93 571 PHE B N 1
ATOM 5904 C CA . PHE B 1 562 ? 186.646 206.911 140.185 1.00 40.93 571 PHE B CA 1
ATOM 5905 C C . PHE B 1 562 ? 185.606 208.013 140.200 1.00 40.93 571 PHE B C 1
ATOM 5906 O O . PHE B 1 562 ? 185.845 209.078 140.770 1.00 40.93 571 PHE B O 1
ATOM 5914 N N . GLY B 1 563 ? 184.460 207.788 139.569 1.00 37.66 572 GLY B N 1
ATOM 5915 C CA . GLY B 1 563 ? 183.300 208.626 139.795 1.00 37.66 572 GLY B CA 1
ATOM 5916 C C . GLY B 1 563 ? 182.815 208.597 141.240 1.00 37.66 572 GLY B C 1
ATOM 5917 O O . GLY B 1 563 ? 183.403 207.983 142.128 1.00 37.66 572 GLY B O 1
ATOM 5918 N N . ILE B 1 564 ? 181.689 209.272 141.472 1.00 37.50 573 ILE B N 1
ATOM 5919 C CA . ILE B 1 564 ? 181.219 209.486 142.841 1.00 37.50 573 ILE B CA 1
ATOM 5920 C C . ILE B 1 564 ? 180.756 208.175 143.474 1.00 37.50 573 ILE B C 1
ATOM 5921 O O . ILE B 1 564 ? 180.873 207.981 144.687 1.00 37.50 573 ILE B O 1
ATOM 5926 N N . PHE B 1 565 ? 180.314 207.219 142.658 1.00 40.52 574 PHE B N 1
ATOM 5927 C CA . PHE B 1 565 ? 179.847 205.965 143.232 1.00 40.52 574 PHE B CA 1
ATOM 5928 C C . PHE B 1 565 ? 180.950 204.918 143.281 1.00 40.52 574 PHE B C 1
ATOM 5929 O O . PHE B 1 565 ? 180.850 203.945 144.032 1.00 40.52 574 PHE B O 1
ATOM 5937 N N . ASN B 1 566 ? 182.012 205.094 142.502 1.00 35.82 575 ASN B N 1
ATOM 5938 C CA . ASN B 1 566 ? 183.184 204.256 142.708 1.00 35.82 575 ASN B CA 1
ATOM 5939 C C . ASN B 1 566 ? 184.082 204.836 143.789 1.00 35.82 575 ASN B C 1
ATOM 5940 O O . ASN B 1 566 ? 184.963 204.147 144.308 1.00 35.82 575 ASN B O 1
ATOM 5945 N N . SER B 1 567 ? 183.877 206.104 144.141 1.00 32.16 576 SER B N 1
ATOM 5946 C CA . SER B 1 567 ? 184.596 206.683 145.267 1.00 32.16 576 SER B CA 1
ATOM 5947 C C . SER B 1 567 ? 183.929 206.326 146.584 1.00 32.16 576 SER B C 1
ATOM 5948 O O . SER B 1 567 ? 184.601 206.190 147.609 1.00 32.16 576 SER B O 1
ATOM 5951 N N . LEU B 1 568 ? 182.605 206.178 146.577 1.00 28.38 577 LEU B N 1
ATOM 5952 C CA . LEU B 1 568 ? 181.896 205.756 147.778 1.00 28.38 577 LEU B CA 1
ATOM 5953 C C . LEU B 1 568 ? 182.099 204.275 148.048 1.00 28.38 577 LEU B C 1
ATOM 5954 O O . LEU B 1 568 ? 181.896 203.811 149.171 1.00 28.38 577 LEU B O 1
ATOM 5959 N N . TRP B 1 569 ? 182.487 203.518 147.027 1.00 24.56 578 TRP B N 1
ATOM 5960 C CA . TRP B 1 569 ? 182.683 202.085 147.190 1.00 24.56 578 TRP B CA 1
ATOM 5961 C C . TRP B 1 569 ? 184.127 201.764 147.524 1.00 24.56 578 TRP B C 1
ATOM 5962 O O . TRP B 1 569 ? 184.401 200.773 148.209 1.00 24.56 578 TRP B O 1
ATOM 5973 N N . PHE B 1 570 ? 185.063 202.580 147.038 1.00 25.14 579 PHE B N 1
ATOM 5974 C CA . PHE B 1 570 ? 186.443 202.474 147.491 1.00 25.14 579 PHE B CA 1
ATOM 5975 C C . PHE B 1 570 ? 186.547 202.795 148.971 1.00 25.14 579 PHE B C 1
ATOM 5976 O O . PHE B 1 570 ? 187.246 202.108 149.718 1.00 25.14 579 PHE B O 1
ATOM 5984 N N . SER B 1 571 ? 185.861 203.845 149.411 1.00 23.61 580 SER B N 1
ATOM 5985 C CA . SER B 1 571 ? 185.978 204.272 150.793 1.00 23.61 580 SER B CA 1
ATOM 5986 C C . SER B 1 571 ? 185.198 203.366 151.729 1.00 23.61 580 SER B C 1
ATOM 5987 O O . SER B 1 571 ? 185.559 203.235 152.901 1.00 23.61 580 SER B O 1
ATOM 5990 N N . LEU B 1 572 ? 184.121 202.753 151.245 1.00 23.93 581 LEU B N 1
ATOM 5991 C CA . LEU B 1 572 ? 183.400 201.793 152.067 1.00 23.93 581 LEU B CA 1
ATOM 5992 C C . LEU B 1 572 ? 184.199 200.513 152.222 1.00 23.93 581 LEU B C 1
ATOM 5993 O O . LEU B 1 572 ? 184.292 199.963 153.321 1.00 23.93 581 LEU B O 1
ATOM 5998 N N . GLY B 1 573 ? 184.792 200.030 151.134 1.00 22.95 582 GLY B N 1
ATOM 5999 C CA . GLY B 1 573 ? 185.616 198.847 151.214 1.00 22.95 582 GLY B CA 1
ATOM 6000 C C . GLY B 1 573 ? 186.916 199.047 151.929 1.00 22.95 582 GLY B C 1
ATOM 6001 O O . GLY B 1 573 ? 187.468 198.084 152.458 1.00 22.95 582 GLY B O 1
ATOM 6002 N N . ALA B 1 574 ? 187.425 200.272 151.950 1.00 21.85 583 ALA B N 1
ATOM 6003 C CA . ALA B 1 574 ? 188.631 200.545 152.711 1.00 21.85 583 ALA B CA 1
ATOM 6004 C C . ALA B 1 574 ? 188.341 200.540 154.197 1.00 21.85 583 ALA B C 1
ATOM 6005 O O . ALA B 1 574 ? 189.145 200.040 154.984 1.00 21.85 583 ALA B O 1
ATOM 6007 N N . PHE B 1 575 ? 187.186 201.072 154.599 1.00 20.33 584 PHE B N 1
ATOM 6008 C CA . PHE B 1 575 ? 186.845 201.128 156.015 1.00 20.33 584 PHE B CA 1
ATOM 6009 C C . PHE B 1 575 ? 186.513 199.749 156.564 1.00 20.33 584 PHE B C 1
ATOM 6010 O O . PHE B 1 575 ? 186.910 199.401 157.679 1.00 20.33 584 PHE B O 1
ATOM 6018 N N . MET B 1 576 ? 185.797 198.940 155.793 1.00 23.94 585 MET B N 1
ATOM 6019 C CA . MET B 1 576 ? 185.446 197.604 156.249 1.00 23.94 585 MET B CA 1
ATOM 6020 C C . MET B 1 576 ? 186.599 196.624 156.156 1.00 23.94 585 MET B C 1
ATOM 6021 O O . MET B 1 576 ? 186.417 195.464 156.536 1.00 23.94 585 MET B O 1
ATOM 6026 N N . GLN B 1 577 ? 187.756 197.072 155.661 1.00 27.02 586 GLN B N 1
ATOM 6027 C CA . GLN B 1 577 ? 188.978 196.289 155.493 1.00 27.02 586 GLN B CA 1
ATOM 6028 C C . GLN B 1 577 ? 188.736 195.085 154.591 1.00 27.02 586 GLN B C 1
ATOM 6029 O O . GLN B 1 577 ? 189.077 193.947 154.900 1.00 27.02 586 GLN B O 1
ATOM 6035 N N . GLN B 1 578 ? 188.131 195.380 153.452 1.00 29.39 587 GLN B N 1
ATOM 6036 C CA . GLN B 1 578 ? 187.835 194.385 152.442 1.00 29.39 587 GLN B CA 1
ATOM 6037 C C . GLN B 1 578 ? 188.665 194.611 151.200 1.00 29.39 587 GLN B C 1
ATOM 6038 O O . GLN B 1 578 ? 188.399 194.011 150.156 1.00 29.39 587 GLN B O 1
ATOM 6044 N N . GLY B 1 579 ? 189.678 195.459 151.301 1.00 40.28 588 GLY B N 1
ATOM 6045 C CA . GLY B 1 579 ? 190.493 195.752 150.160 1.00 40.28 588 GLY B CA 1
ATOM 6046 C C . GLY B 1 579 ? 189.713 196.560 149.141 1.00 40.28 588 GLY B C 1
ATOM 6047 O O . GLY B 1 579 ? 188.880 197.404 149.460 1.00 40.28 588 GLY B O 1
ATOM 6048 N N . CYS B 1 580 ? 189.987 196.254 147.882 1.00 51.14 589 CYS B N 1
ATOM 6049 C CA . CYS B 1 580 ? 189.433 197.021 146.784 1.00 51.14 589 CYS B CA 1
ATOM 6050 C C . CYS B 1 580 ? 189.420 196.187 145.516 1.00 51.14 589 CYS B C 1
ATOM 6051 O O . CYS B 1 580 ? 189.971 195.087 145.456 1.00 51.14 589 CYS B O 1
ATOM 6054 N N . ASP B 1 581 ? 188.753 196.728 144.506 1.00 53.04 590 ASP B N 1
ATOM 6055 C CA . ASP B 1 581 ? 188.874 196.233 143.145 1.00 53.04 590 ASP B CA 1
ATOM 6056 C C . ASP B 1 581 ? 189.723 197.183 142.306 1.00 53.04 590 ASP B C 1
ATOM 6057 O O . ASP B 1 581 ? 190.558 196.745 141.510 1.00 53.04 590 ASP B O 1
ATOM 6062 N N . ILE B 1 582 ? 189.532 198.483 142.491 1.00 47.33 591 ILE B N 1
ATOM 6063 C CA . ILE B 1 582 ? 190.369 199.500 141.874 1.00 47.33 591 ILE B CA 1
ATOM 6064 C C . ILE B 1 582 ? 191.022 200.325 142.972 1.00 47.33 591 ILE B C 1
ATOM 6065 O O . ILE B 1 582 ? 190.488 200.465 144.075 1.00 47.33 591 ILE B O 1
ATOM 6070 N N . SER B 1 583 ? 192.199 200.852 142.670 1.00 40.13 592 SER B N 1
ATOM 6071 C CA . SER B 1 583 ? 192.935 201.730 143.557 1.00 40.13 592 SER B CA 1
ATOM 6072 C C . SER B 1 583 ? 193.394 202.956 142.778 1.00 40.13 592 SER B C 1
ATOM 6073 O O . SER B 1 583 ? 193.549 202.884 141.556 1.00 40.13 592 SER B O 1
ATOM 6076 N N . PRO B 1 584 ? 193.571 204.101 143.436 1.00 36.47 593 PRO B N 1
ATOM 6077 C CA . PRO B 1 584 ? 193.955 205.312 142.708 1.00 36.47 593 PRO B CA 1
ATOM 6078 C C . PRO B 1 584 ? 195.370 205.235 142.157 1.00 36.47 593 PRO B C 1
ATOM 6079 O O . PRO B 1 584 ? 196.266 204.649 142.763 1.00 36.47 593 PRO B O 1
ATOM 6083 N N . ARG B 1 585 ? 195.558 205.831 140.982 1.00 43.17 594 ARG B N 1
ATOM 6084 C CA . ARG B 1 585 ? 196.816 205.746 140.266 1.00 43.17 594 ARG B CA 1
ATOM 6085 C C . ARG B 1 585 ? 197.628 207.026 140.304 1.00 43.17 594 ARG B C 1
ATOM 6086 O O . ARG B 1 585 ? 198.845 206.968 140.112 1.00 43.17 594 ARG B O 1
ATOM 6094 N N . SER B 1 586 ? 197.001 208.165 140.547 1.00 36.78 595 SER B N 1
ATOM 6095 C CA . SER B 1 586 ? 197.673 209.450 140.616 1.00 36.78 595 SER B CA 1
ATOM 6096 C C . SER B 1 586 ? 198.256 209.650 142.005 1.00 36.78 595 SER B C 1
ATOM 6097 O O . SER B 1 586 ? 197.964 208.896 142.923 1.00 36.78 595 SER B O 1
ATOM 6100 N N . LEU B 1 587 ? 199.108 210.670 142.149 1.00 33.28 596 LEU B N 1
ATOM 6101 C CA . LEU B 1 587 ? 199.662 210.992 143.464 1.00 33.28 596 LEU B CA 1
ATOM 6102 C C . LEU B 1 587 ? 198.581 211.449 144.418 1.00 33.28 596 LEU B C 1
ATOM 6103 O O . LEU B 1 587 ? 198.531 211.010 145.570 1.00 33.28 596 LEU B O 1
ATOM 6108 N N . SER B 1 588 ? 197.720 212.344 143.958 1.00 33.01 597 SER B N 1
ATOM 6109 C CA . SER B 1 588 ? 196.761 212.979 144.843 1.00 33.01 597 SER B CA 1
ATOM 6110 C C . SER B 1 588 ? 195.639 212.030 145.231 1.00 33.01 597 SER B C 1
ATOM 6111 O O . SER B 1 588 ? 195.060 212.160 146.312 1.00 33.01 597 SER B O 1
ATOM 6114 N N . GLY B 1 589 ? 195.327 211.058 144.378 1.00 29.92 598 GLY B N 1
ATOM 6115 C CA . GLY B 1 589 ? 194.362 210.044 144.764 1.00 29.92 598 GLY B CA 1
ATOM 6116 C C . GLY B 1 589 ? 194.948 209.042 145.733 1.00 29.92 598 GLY B C 1
ATOM 6117 O O . GLY B 1 589 ? 194.221 208.386 146.478 1.00 29.92 598 GLY B O 1
ATOM 6118 N N . ARG B 1 590 ? 196.272 208.905 145.730 1.00 28.57 599 ARG B N 1
ATOM 6119 C CA . ARG B 1 590 ? 196.931 207.981 146.642 1.00 28.57 599 ARG B CA 1
ATOM 6120 C C . ARG B 1 590 ? 197.212 208.627 147.991 1.00 28.57 599 ARG B C 1
ATOM 6121 O O . ARG B 1 590 ? 197.475 207.930 148.973 1.00 28.57 599 ARG B O 1
ATOM 6129 N N . ILE B 1 591 ? 197.166 209.954 148.062 1.00 27.02 600 ILE B N 1
ATOM 6130 C CA . ILE B 1 591 ? 197.222 210.624 149.357 1.00 27.02 600 ILE B CA 1
ATOM 6131 C C . ILE B 1 591 ? 195.867 210.527 150.045 1.00 27.02 600 ILE B C 1
ATOM 6132 O O . ILE B 1 591 ? 195.781 210.342 151.261 1.00 27.02 600 ILE B O 1
ATOM 6137 N N . VAL B 1 592 ? 194.785 210.633 149.270 1.00 26.37 601 VAL B N 1
ATOM 6138 C CA . VAL B 1 592 ? 193.442 210.435 149.814 1.00 26.37 601 VAL B CA 1
ATOM 6139 C C . VAL B 1 592 ? 193.267 208.995 150.266 1.00 26.37 601 VAL B C 1
ATOM 6140 O O . VAL B 1 592 ? 192.820 208.722 151.384 1.00 26.37 601 VAL B O 1
ATOM 6144 N N . GLY B 1 593 ? 193.634 208.058 149.392 1.00 22.50 602 GLY B N 1
ATOM 6145 C CA . GLY B 1 593 ? 193.428 206.653 149.685 1.00 22.50 602 GLY B CA 1
ATOM 6146 C C . GLY B 1 593 ? 194.294 206.152 150.817 1.00 22.50 602 GLY B C 1
ATOM 6147 O O . GLY B 1 593 ? 193.862 205.334 151.619 1.00 22.50 602 GLY B O 1
ATOM 6148 N N . GLY B 1 594 ? 195.510 206.682 150.931 1.00 19.97 603 GLY B N 1
ATOM 6149 C CA . GLY B 1 594 ? 196.446 206.154 151.908 1.00 19.97 603 GLY B CA 1
ATOM 6150 C C . GLY B 1 594 ? 196.250 206.712 153.303 1.00 19.97 603 GLY B C 1
ATOM 6151 O O . GLY B 1 594 ? 196.622 206.075 154.288 1.00 19.97 603 GLY B O 1
ATOM 6152 N N . VAL B 1 595 ? 195.681 207.910 153.410 1.00 21.24 604 VAL B N 1
ATOM 6153 C CA . VAL B 1 595 ? 195.411 208.496 154.719 1.00 21.24 604 VAL B CA 1
ATOM 6154 C C . VAL B 1 595 ? 194.092 207.968 155.271 1.00 21.24 604 VAL B C 1
ATOM 6155 O O . VAL B 1 595 ? 193.946 207.769 156.482 1.00 21.24 604 VAL B O 1
ATOM 6159 N N . TRP B 1 596 ? 193.135 207.677 154.393 1.00 17.93 605 TRP B N 1
ATOM 6160 C CA . TRP B 1 596 ? 191.917 206.996 154.811 1.00 17.93 605 TRP B CA 1
ATOM 6161 C C . TRP B 1 596 ? 192.195 205.553 155.208 1.00 17.93 605 TRP B C 1
ATOM 6162 O O . TRP B 1 596 ? 191.469 204.980 156.023 1.00 17.93 605 TRP B O 1
ATOM 6173 N N . TRP B 1 597 ? 193.248 204.954 154.657 1.00 16.29 606 TRP B N 1
ATOM 6174 C CA . TRP B 1 597 ? 193.666 203.628 155.093 1.00 16.29 606 TRP B CA 1
ATOM 6175 C C . TRP B 1 597 ? 194.241 203.658 156.496 1.00 16.29 606 TRP B C 1
ATOM 6176 O O . TRP B 1 597 ? 194.037 202.726 157.277 1.00 16.29 606 TRP B O 1
ATOM 6187 N N . PHE B 1 598 ? 194.975 204.719 156.827 1.00 17.12 607 PHE B N 1
ATOM 6188 C CA . PHE B 1 598 ? 195.574 204.842 158.150 1.00 17.12 607 PHE B CA 1
ATOM 6189 C C . PHE B 1 598 ? 194.529 205.196 159.191 1.00 17.12 607 PHE B C 1
ATOM 6190 O O . PHE B 1 598 ? 194.639 204.801 160.353 1.00 17.12 607 PHE B O 1
ATOM 6198 N N . PHE B 1 599 ? 193.526 205.977 158.793 1.00 16.82 608 PHE B N 1
ATOM 6199 C CA . PHE B 1 599 ? 192.394 206.282 159.656 1.00 16.82 608 PHE B CA 1
ATOM 6200 C C . PHE B 1 599 ? 191.648 205.016 160.056 1.00 16.82 608 PHE B C 1
ATOM 6201 O O . PHE B 1 599 ? 191.300 204.828 161.223 1.00 16.82 608 PHE B O 1
ATOM 6209 N N . THR B 1 600 ? 191.375 204.153 159.079 1.00 17.68 609 THR B N 1
ATOM 6210 C CA . THR B 1 600 ? 190.662 202.899 159.294 1.00 17.68 609 THR B CA 1
ATOM 6211 C C . THR B 1 600 ? 191.429 201.970 160.220 1.00 17.68 609 THR B C 1
ATOM 6212 O O . THR B 1 600 ? 190.837 201.291 161.066 1.00 17.68 609 THR B O 1
ATOM 6216 N N . LEU B 1 601 ? 192.753 201.966 160.095 1.00 17.20 610 LEU B N 1
ATOM 6217 C CA . LEU B 1 601 ? 193.611 201.082 160.867 1.00 17.20 610 LEU B CA 1
ATOM 6218 C C . LEU B 1 601 ? 193.557 201.414 162.350 1.00 17.20 610 LEU B C 1
ATOM 6219 O O . LEU B 1 601 ? 193.643 200.529 163.200 1.00 17.20 610 LEU B O 1
ATOM 6224 N N . ILE B 1 602 ? 193.403 202.696 162.675 1.00 17.02 611 ILE B N 1
ATOM 6225 C CA . ILE B 1 602 ? 193.349 203.121 164.070 1.00 17.02 611 ILE B CA 1
ATOM 6226 C C . ILE B 1 602 ? 191.947 202.927 164.630 1.00 17.02 611 ILE B C 1
ATOM 6227 O O . ILE B 1 602 ? 191.773 202.560 165.795 1.00 17.02 611 ILE B O 1
ATOM 6232 N N . ILE B 1 603 ? 190.926 203.137 163.802 1.00 16.92 612 ILE B N 1
ATOM 6233 C CA . ILE B 1 603 ? 189.547 203.106 164.278 1.00 16.92 612 ILE B CA 1
ATOM 6234 C C . ILE B 1 603 ? 189.075 201.676 164.499 1.00 16.92 612 ILE B C 1
ATOM 6235 O O . ILE B 1 603 ? 188.399 201.378 165.491 1.00 16.92 612 ILE B O 1
ATOM 6240 N N . ILE B 1 604 ? 189.440 200.764 163.604 1.00 17.02 613 ILE B N 1
ATOM 6241 C CA . ILE B 1 604 ? 189.052 199.367 163.765 1.00 17.02 613 ILE B CA 1
ATOM 6242 C C . ILE B 1 604 ? 189.858 198.702 164.876 1.00 17.02 613 ILE B C 1
ATOM 6243 O O . ILE B 1 604 ? 189.334 197.864 165.618 1.00 17.02 613 ILE B O 1
ATOM 6248 N N . SER B 1 605 ? 191.111 199.112 165.064 1.00 17.07 614 SER B N 1
ATOM 6249 C CA . SER B 1 605 ? 191.908 198.549 166.148 1.00 17.07 614 SER B CA 1
ATOM 6250 C C . SER B 1 605 ? 191.445 199.055 167.501 1.00 17.07 614 SER B C 1
ATOM 6251 O O . SER B 1 605 ? 191.579 198.356 168.504 1.00 17.07 614 SER B O 1
ATOM 6254 N N . SER B 1 606 ? 190.907 200.270 167.554 1.00 17.54 615 SER B N 1
ATOM 6255 C CA . SER B 1 606 ? 190.436 200.801 168.823 1.00 17.54 615 SER B CA 1
ATOM 6256 C C . SER B 1 606 ? 189.000 200.395 169.105 1.00 17.54 615 SER B C 1
ATOM 6257 O O . SER B 1 606 ? 188.548 200.505 170.243 1.00 17.54 615 SER B O 1
ATOM 6260 N N . TYR B 1 607 ? 188.267 199.929 168.095 1.00 18.69 616 TYR B N 1
ATOM 6261 C CA . TYR B 1 607 ? 186.990 199.279 168.356 1.00 18.69 616 TYR B CA 1
ATOM 6262 C C . TYR B 1 607 ? 187.201 197.933 169.033 1.00 18.69 616 TYR B C 1
ATOM 6263 O O . TYR B 1 607 ? 186.508 197.596 169.993 1.00 18.69 616 TYR B O 1
ATOM 6272 N N . THR B 1 608 ? 188.137 197.135 168.519 1.00 17.97 617 THR B N 1
ATOM 6273 C CA . THR B 1 608 ? 188.363 195.794 169.046 1.00 17.97 617 THR B CA 1
ATOM 6274 C C . THR B 1 608 ? 189.041 195.852 170.407 1.00 17.97 617 THR B C 1
ATOM 6275 O O . THR B 1 608 ? 188.772 195.024 171.282 1.00 17.97 617 THR B O 1
ATOM 6279 N N . ALA B 1 609 ? 189.909 196.840 170.608 1.00 17.60 618 ALA B N 1
ATOM 6280 C CA . ALA B 1 609 ? 190.608 196.975 171.876 1.00 17.60 618 ALA B CA 1
ATOM 6281 C C . ALA B 1 609 ? 189.684 197.470 172.976 1.00 17.60 618 ALA B C 1
ATOM 6282 O O . ALA B 1 609 ? 189.796 197.040 174.127 1.00 17.60 618 ALA B O 1
ATOM 6284 N N . ASN B 1 610 ? 188.776 198.386 172.653 1.00 19.69 619 ASN B N 1
ATOM 6285 C CA . ASN B 1 610 ? 187.865 198.882 173.670 1.00 19.69 619 ASN B CA 1
ATOM 6286 C C . ASN B 1 610 ? 186.752 197.892 173.947 1.00 19.69 619 ASN B C 1
ATOM 6287 O O . ASN B 1 610 ? 186.166 197.910 175.028 1.00 19.69 619 ASN B O 1
ATOM 6292 N N . LEU B 1 611 ? 186.430 197.041 172.981 1.00 19.76 620 LEU B N 1
ATOM 6293 C CA . LEU B 1 611 ? 185.468 195.978 173.222 1.00 19.76 620 LEU B CA 1
ATOM 6294 C C . LEU B 1 611 ? 186.073 194.883 174.082 1.00 19.76 620 LEU B C 1
ATOM 6295 O O . LEU B 1 611 ? 185.374 194.257 174.879 1.00 19.76 620 LEU B O 1
ATOM 6300 N N . ALA B 1 612 ? 187.374 194.643 173.944 1.00 21.63 621 ALA B N 1
ATOM 6301 C CA . ALA B 1 612 ? 188.029 193.626 174.756 1.00 21.63 621 ALA B CA 1
ATOM 6302 C C . ALA B 1 612 ? 188.157 194.081 176.198 1.00 21.63 621 ALA B C 1
ATOM 6303 O O . ALA B 1 612 ? 188.189 193.259 177.114 1.00 21.63 621 ALA B O 1
ATOM 6305 N N . ALA B 1 613 ? 188.236 195.393 176.417 1.00 23.97 622 ALA B N 1
ATOM 6306 C CA . ALA B 1 613 ? 188.289 195.940 177.766 1.00 23.97 622 ALA B CA 1
ATOM 6307 C C . ALA B 1 613 ? 186.959 195.774 178.481 1.00 23.97 622 ALA B C 1
ATOM 6308 O O . ALA B 1 613 ? 186.915 195.439 179.665 1.00 23.97 622 ALA B O 1
ATOM 6310 N N . PHE B 1 614 ? 185.861 196.027 177.767 1.00 25.66 623 PHE B N 1
ATOM 6311 C CA . PHE B 1 614 ? 184.522 195.892 178.330 1.00 25.66 623 PHE B CA 1
ATOM 6312 C C . PHE B 1 614 ? 184.218 194.453 178.707 1.00 25.66 623 PHE B C 1
ATOM 6313 O O . PHE B 1 614 ? 183.624 194.181 179.753 1.00 25.66 623 PHE B O 1
ATOM 6321 N N . LEU B 1 615 ? 184.591 193.521 177.842 1.00 26.29 624 LEU B N 1
ATOM 6322 C CA . LEU B 1 615 ? 184.280 192.119 178.054 1.00 26.29 624 LEU B CA 1
ATOM 6323 C C . LEU B 1 615 ? 185.176 191.492 179.106 1.00 26.29 624 LEU B C 1
ATOM 6324 O O . LEU B 1 615 ? 184.808 190.467 179.685 1.00 26.29 624 LEU B O 1
ATOM 6329 N N . THR B 1 616 ? 186.326 192.096 179.387 1.00 31.41 625 THR B N 1
ATOM 6330 C CA . THR B 1 616 ? 187.226 191.617 180.425 1.00 31.41 625 THR B CA 1
ATOM 6331 C C . THR B 1 616 ? 186.802 192.095 181.805 1.00 31.41 625 THR B C 1
ATOM 6332 O O . THR B 1 616 ? 186.802 191.314 182.759 1.00 31.41 625 THR B O 1
ATOM 6336 N N . VAL B 1 617 ? 186.426 193.362 181.933 1.00 42.02 626 VAL B N 1
ATOM 6337 C CA . VAL B 1 617 ? 186.144 193.973 183.224 1.00 42.02 626 VAL B CA 1
ATOM 6338 C C . VAL B 1 617 ? 184.671 194.342 183.273 1.00 42.02 626 VAL B C 1
ATOM 6339 O O . VAL B 1 617 ? 184.240 195.295 182.615 1.00 42.02 626 VAL B O 1
ATOM 6343 N N . GLU B 1 618 ? 183.901 193.572 184.037 1.00 64.84 627 GLU B N 1
ATOM 6344 C CA . GLU B 1 618 ? 182.540 193.933 184.396 1.00 64.84 627 GLU B CA 1
ATOM 6345 C C . GLU B 1 618 ? 182.561 195.157 185.294 1.00 64.84 627 GLU B C 1
ATOM 6346 O O . GLU B 1 618 ? 183.358 195.248 186.230 1.00 64.84 627 GLU B O 1
ATOM 6352 N N . ARG B 1 619 ? 181.685 196.111 185.005 1.00 71.43 628 ARG B N 1
ATOM 6353 C CA . ARG B 1 619 ? 181.702 197.320 185.800 1.00 71.43 628 ARG B CA 1
ATOM 6354 C C . ARG B 1 619 ? 180.274 197.867 185.841 1.00 71.43 628 ARG B C 1
ATOM 6355 O O . ARG B 1 619 ? 179.832 198.617 184.977 1.00 71.43 628 ARG B O 1
ATOM 6363 N N . MET B 1 620 ? 179.545 197.491 186.890 1.00 81.92 629 MET B N 1
ATOM 6364 C CA . MET B 1 620 ? 178.123 197.800 187.008 1.00 81.92 629 MET B CA 1
ATOM 6365 C C . MET B 1 620 ? 177.933 199.096 187.781 1.00 81.92 629 MET B C 1
ATOM 6366 O O . MET B 1 620 ? 178.314 199.193 188.950 1.00 81.92 629 MET B O 1
ATOM 6371 N N . VAL B 1 621 ? 177.340 200.080 187.140 1.00 84.96 630 VAL B N 1
ATOM 6372 C CA . VAL B 1 621 ? 177.104 201.380 187.753 1.00 84.96 630 VAL B CA 1
ATOM 6373 C C . VAL B 1 621 ? 175.616 201.518 188.066 1.00 84.96 630 VAL B C 1
ATOM 6374 O O . VAL B 1 621 ? 174.751 201.018 187.338 1.00 84.96 630 VAL B O 1
ATOM 6378 N N . SER B 1 622 ? 175.306 202.164 189.227 1.00 84.63 631 SER B N 1
ATOM 6379 C CA . SER B 1 622 ? 173.943 202.444 189.647 1.00 84.63 631 SER B CA 1
ATOM 6380 C C . SER B 1 622 ? 173.481 203.788 189.093 1.00 84.63 631 SER B C 1
ATOM 6381 O O . SER B 1 622 ? 174.251 204.751 189.064 1.00 84.63 631 SER B O 1
ATOM 6384 N N . PRO B 1 623 ? 172.231 203.878 188.634 1.00 85.19 632 PRO B N 1
ATOM 6385 C CA . PRO B 1 623 ? 171.751 205.137 188.048 1.00 85.19 632 PRO B CA 1
ATOM 6386 C C . PRO B 1 623 ? 171.496 206.211 189.094 1.00 85.19 632 PRO B C 1
ATOM 6387 O O . PRO B 1 623 ? 171.576 207.408 188.802 1.00 85.19 632 PRO B O 1
ATOM 6391 N N . ILE B 1 624 ? 171.190 205.788 190.312 1.00 81.88 633 ILE B N 1
ATOM 6392 C CA . ILE B 1 624 ? 170.905 206.692 191.415 1.00 81.88 633 ILE B CA 1
ATOM 6393 C C . ILE B 1 624 ? 172.037 206.610 192.423 1.00 81.88 633 ILE B C 1
ATOM 6394 O O . ILE B 1 624 ? 172.388 205.530 192.906 1.00 81.88 633 ILE B O 1
ATOM 6399 N N . GLU B 1 625 ? 172.625 207.765 192.746 1.00 83.33 634 GLU B N 1
ATOM 6400 C CA . GLU B 1 625 ? 173.619 207.785 193.813 1.00 83.33 634 GLU B CA 1
ATOM 6401 C C . GLU B 1 625 ? 173.348 208.889 194.830 1.00 83.33 634 GLU B C 1
ATOM 6402 O O . GLU B 1 625 ? 174.204 209.145 195.685 1.00 83.33 634 GLU B O 1
ATOM 6408 N N . SER B 1 626 ? 172.187 209.533 194.772 1.00 79.59 635 SER B N 1
ATOM 6409 C CA . SER B 1 626 ? 171.807 210.611 195.670 1.00 79.59 635 SER B CA 1
ATOM 6410 C C . SER B 1 626 ? 170.301 210.770 195.571 1.00 79.59 635 SER B C 1
ATOM 6411 O O . SER B 1 626 ? 169.672 210.241 194.654 1.00 79.59 635 SER B O 1
ATOM 6414 N N . ALA B 1 627 ? 169.724 211.503 196.522 1.00 79.71 636 ALA B N 1
ATOM 6415 C CA . ALA B 1 627 ? 168.301 211.807 196.428 1.00 79.71 636 ALA B CA 1
ATOM 6416 C C . ALA B 1 627 ? 168.053 212.981 195.498 1.00 79.71 636 ALA B C 1
ATOM 6417 O O . ALA B 1 627 ? 166.911 213.230 195.098 1.00 79.71 636 ALA B O 1
ATOM 6419 N N . GLU B 1 628 ? 169.103 213.730 195.166 1.00 84.07 637 GLU B N 1
ATOM 6420 C CA . GLU B 1 628 ? 169.003 214.706 194.090 1.00 84.07 637 GLU B CA 1
ATOM 6421 C C . GLU B 1 628 ? 168.802 214.003 192.754 1.00 84.07 637 GLU B C 1
ATOM 6422 O O . GLU B 1 628 ? 168.073 214.487 191.883 1.00 84.07 637 GLU B O 1
ATOM 6428 N N . ASP B 1 629 ? 169.430 212.839 192.588 1.00 84.15 638 ASP B N 1
ATOM 6429 C CA . ASP B 1 629 ? 169.293 212.086 191.348 1.00 84.15 638 ASP B CA 1
ATOM 6430 C C . ASP B 1 629 ? 167.922 211.427 191.249 1.00 84.15 638 ASP B C 1
ATOM 6431 O O . ASP B 1 629 ? 167.443 211.139 190.150 1.00 84.15 638 ASP B O 1
ATOM 6436 N N . LEU B 1 630 ? 167.278 211.165 192.388 1.00 79.61 639 LEU B N 1
ATOM 6437 C CA . LEU B 1 630 ? 165.894 210.704 192.347 1.00 79.61 639 LEU B CA 1
ATOM 6438 C C . LEU B 1 630 ? 164.924 211.815 191.988 1.00 79.61 639 LEU B C 1
ATOM 6439 O O . LEU B 1 630 ? 163.934 211.559 191.296 1.00 79.61 639 LEU B O 1
ATOM 6444 N N . SER B 1 631 ? 165.173 213.035 192.453 1.00 82.48 640 SER B N 1
ATOM 6445 C CA . SER B 1 631 ? 164.275 214.151 192.192 1.00 82.48 640 SER B CA 1
ATOM 6446 C C . SER B 1 631 ? 164.329 214.618 190.743 1.00 82.48 640 SER B C 1
ATOM 6447 O O . SER B 1 631 ? 163.385 215.254 190.262 1.00 82.48 640 SER B O 1
ATOM 6450 N N . LYS B 1 632 ? 165.415 214.313 190.037 1.00 85.38 641 LYS B N 1
ATOM 6451 C CA . LYS B 1 632 ? 165.590 214.759 188.662 1.00 85.38 641 LYS B CA 1
ATOM 6452 C C . LYS B 1 632 ? 165.173 213.693 187.662 1.00 85.38 641 LYS B C 1
ATOM 6453 O O . LYS B 1 632 ? 165.662 213.686 186.530 1.00 85.38 641 LYS B O 1
ATOM 6459 N N . GLN B 1 633 ? 164.284 212.788 188.056 1.00 83.14 642 GLN B N 1
ATOM 6460 C CA . GLN B 1 633 ? 163.857 211.718 187.171 1.00 83.14 642 GLN B CA 1
ATOM 6461 C C . GLN B 1 633 ? 162.453 211.278 187.552 1.00 83.14 642 GLN B C 1
ATOM 6462 O O . GLN B 1 633 ? 162.005 211.453 188.687 1.00 83.14 642 GLN B O 1
ATOM 6468 N N . THR B 1 634 ? 161.761 210.700 186.583 1.00 85.28 643 THR B N 1
ATOM 6469 C CA . THR B 1 634 ? 160.481 210.059 186.852 1.00 85.28 643 THR B CA 1
ATOM 6470 C C . THR B 1 634 ? 160.443 208.614 186.382 1.00 85.28 643 THR B C 1
ATOM 6471 O O . THR B 1 634 ? 159.383 207.986 186.471 1.00 85.28 643 THR B O 1
ATOM 6475 N N . GLU B 1 635 ? 161.555 208.068 185.887 1.00 84.63 644 GLU B N 1
ATOM 6476 C CA . GLU B 1 635 ? 161.621 206.660 185.516 1.00 84.63 644 GLU B CA 1
ATOM 6477 C C . GLU B 1 635 ? 161.484 205.756 186.733 1.00 84.63 644 GLU B C 1
ATOM 6478 O O . GLU B 1 635 ? 160.606 204.886 186.777 1.00 84.63 644 GLU B O 1
ATOM 6484 N N . ILE B 1 636 ? 162.348 205.940 187.721 1.00 79.96 645 ILE B N 1
ATOM 6485 C CA . ILE B 1 636 ? 162.324 205.155 188.946 1.00 79.96 645 ILE B CA 1
ATOM 6486 C C . ILE B 1 636 ? 161.364 205.812 189.921 1.00 79.96 645 ILE B C 1
ATOM 6487 O O . ILE B 1 636 ? 161.521 206.984 190.274 1.00 79.96 645 ILE B O 1
ATOM 6492 N N . ALA B 1 637 ? 160.353 205.062 190.342 1.00 75.75 646 ALA B N 1
ATOM 6493 C CA . ALA B 1 637 ? 159.343 205.553 191.268 1.00 75.75 646 ALA B CA 1
ATOM 6494 C C . ALA B 1 637 ? 159.827 205.295 192.684 1.00 75.75 646 ALA B C 1
ATOM 6495 O O . ALA B 1 637 ? 160.187 204.169 193.019 1.00 75.75 646 ALA B O 1
ATOM 6497 N N . TYR B 1 638 ? 159.841 206.327 193.510 1.00 74.24 647 TYR B N 1
ATOM 6498 C CA . TYR B 1 638 ? 160.316 206.207 194.877 1.00 74.24 647 TYR B CA 1
ATOM 6499 C C . TYR B 1 638 ? 159.180 206.461 195.850 1.00 74.24 647 TYR B C 1
ATOM 6500 O O . TYR B 1 638 ? 158.316 207.302 195.594 1.00 74.24 647 TYR B O 1
ATOM 6509 N N . GLY B 1 639 ? 159.179 205.727 196.950 1.00 65.91 648 GLY B N 1
ATOM 6510 C CA . GLY B 1 639 ? 158.086 205.798 197.897 1.00 65.91 648 GLY B CA 1
ATOM 6511 C C . GLY B 1 639 ? 158.523 205.373 199.277 1.00 65.91 648 GLY B C 1
ATOM 6512 O O . GLY B 1 639 ? 159.363 204.490 199.443 1.00 65.91 648 GLY B O 1
ATOM 6513 N N . THR B 1 640 ? 157.931 206.021 200.275 1.00 67.50 649 THR B N 1
ATOM 6514 C CA . THR B 1 640 ? 158.189 205.710 201.672 1.00 67.50 649 THR B CA 1
ATOM 6515 C C . THR B 1 640 ? 157.181 204.684 202.164 1.00 67.50 649 THR B C 1
ATOM 6516 O O . THR B 1 640 ? 156.520 204.025 201.360 1.00 67.50 649 THR B O 1
ATOM 6520 N N . LEU B 1 641 ? 157.078 204.512 203.472 1.00 69.53 650 LEU B N 1
ATOM 6521 C CA . LEU B 1 641 ? 156.021 203.721 204.076 1.00 69.53 650 LEU B CA 1
ATOM 6522 C C . LEU B 1 641 ? 154.787 204.612 204.194 1.00 69.53 650 LEU B C 1
ATOM 6523 O O . LEU B 1 641 ? 154.860 205.827 204.006 1.00 69.53 650 LEU B O 1
ATOM 6528 N N . ASP B 1 642 ? 153.639 203.992 204.480 1.00 75.16 651 ASP B N 1
ATOM 6529 C CA . ASP B 1 642 ? 152.368 204.714 204.478 1.00 75.16 651 ASP B CA 1
ATOM 6530 C C . ASP B 1 642 ? 152.275 205.687 205.648 1.00 75.16 651 ASP B C 1
ATOM 6531 O O . ASP B 1 642 ? 151.597 206.717 205.556 1.00 75.16 651 ASP B O 1
ATOM 6536 N N . SER B 1 643 ? 152.960 205.386 206.746 1.00 74.08 652 SER B N 1
ATOM 6537 C CA . SER B 1 643 ? 152.972 206.242 207.919 1.00 74.08 652 SER B CA 1
ATOM 6538 C C . SER B 1 643 ? 154.369 206.235 208.517 1.00 74.08 652 SER B C 1
ATOM 6539 O O . SER B 1 643 ? 155.293 205.623 207.982 1.00 74.08 652 SER B O 1
ATOM 6542 N N . GLY B 1 644 ? 154.520 206.937 209.626 1.00 69.99 653 GLY B N 1
ATOM 6543 C CA . GLY B 1 644 ? 155.752 206.897 210.372 1.00 69.99 653 GLY B CA 1
ATOM 6544 C C . GLY B 1 644 ? 156.469 208.216 210.311 1.00 69.99 653 GLY B C 1
ATOM 6545 O O . GLY B 1 644 ? 155.864 209.278 210.143 1.00 69.99 653 GLY B O 1
ATOM 6546 N N . SER B 1 645 ? 157.791 208.148 210.446 1.00 67.58 654 SER B N 1
ATOM 6547 C CA . SER B 1 645 ? 158.605 209.352 210.496 1.00 67.58 654 SER B CA 1
ATOM 6548 C C . SER B 1 645 ? 159.220 209.682 209.150 1.00 67.58 654 SER B C 1
ATOM 6549 O O . SER B 1 645 ? 159.526 210.848 208.888 1.00 67.58 654 SER B O 1
ATOM 6552 N N . THR B 1 646 ? 159.435 208.677 208.300 1.00 63.97 655 THR B N 1
ATOM 6553 C CA . THR B 1 646 ? 159.903 208.951 206.947 1.00 63.97 655 THR B CA 1
ATOM 6554 C C . THR B 1 646 ? 158.791 209.583 206.125 1.00 63.97 655 THR B C 1
ATOM 6555 O O . THR B 1 646 ? 159.043 210.451 205.285 1.00 63.97 655 THR B O 1
ATOM 6559 N N . LYS B 1 647 ? 157.551 209.165 206.379 1.00 68.17 656 LYS B N 1
ATOM 6560 C CA . LYS B 1 647 ? 156.386 209.798 205.774 1.00 68.17 656 LYS B CA 1
ATOM 6561 C C . LYS B 1 647 ? 156.246 211.240 206.236 1.00 68.17 656 LYS B C 1
ATOM 6562 O O . LYS B 1 647 ? 155.994 212.142 205.432 1.00 68.17 656 LYS B O 1
ATOM 6568 N N . GLU B 1 648 ? 156.427 211.474 207.536 1.00 68.94 657 GLU B N 1
ATOM 6569 C CA . GLU B 1 648 ? 156.231 212.803 208.101 1.00 68.94 657 GLU B CA 1
ATOM 6570 C C . GLU B 1 648 ? 157.368 213.742 207.719 1.00 68.94 657 GLU B C 1
ATOM 6571 O O . GLU B 1 648 ? 157.177 214.960 207.659 1.00 68.94 657 GLU B O 1
ATOM 6577 N N . PHE B 1 649 ? 158.549 213.192 207.425 1.00 63.97 658 PHE B N 1
ATOM 6578 C CA . PHE B 1 649 ? 159.700 214.018 207.067 1.00 63.97 658 PHE B CA 1
ATOM 6579 C C . PHE B 1 649 ? 159.485 214.744 205.749 1.00 63.97 658 PHE B C 1
ATOM 6580 O O . PHE B 1 649 ? 159.716 215.951 205.655 1.00 63.97 658 PHE B O 1
ATOM 6588 N N . PHE B 1 650 ? 159.045 214.022 204.718 1.00 64.76 659 PHE B N 1
ATOM 6589 C CA . PHE B 1 650 ? 158.890 214.634 203.405 1.00 64.76 659 PHE B CA 1
ATOM 6590 C C . PHE B 1 650 ? 157.683 215.555 203.360 1.00 64.76 659 PHE B C 1
ATOM 6591 O O . PHE B 1 650 ? 157.648 216.495 202.559 1.00 64.76 659 PHE B O 1
ATOM 6599 N N . ARG B 1 651 ? 156.698 215.317 204.227 1.00 68.63 660 ARG B N 1
ATOM 6600 C CA . ARG B 1 651 ? 155.517 216.171 204.285 1.00 68.63 660 ARG B CA 1
ATOM 6601 C C . ARG B 1 651 ? 155.872 217.580 204.746 1.00 68.63 660 ARG B C 1
ATOM 6602 O O . ARG B 1 651 ? 155.608 218.562 204.045 1.00 68.63 660 ARG B O 1
ATOM 6610 N N . ARG B 1 652 ? 156.493 217.700 205.915 1.00 71.85 661 ARG B N 1
ATOM 6611 C CA . ARG B 1 652 ? 156.782 219.010 206.482 1.00 71.85 661 ARG B CA 1
ATOM 6612 C C . ARG B 1 652 ? 158.166 219.539 206.122 1.00 71.85 661 ARG B C 1
ATOM 6613 O O . ARG B 1 652 ? 158.625 220.489 206.761 1.00 71.85 661 ARG B O 1
ATOM 6621 N N . SER B 1 653 ? 158.833 218.979 205.118 1.00 74.22 662 SER B N 1
ATOM 6622 C CA . SER B 1 653 ? 160.148 219.471 204.742 1.00 74.22 662 SER B CA 1
ATOM 6623 C C . SER B 1 653 ? 160.031 220.725 203.892 1.00 74.22 662 SER B C 1
ATOM 6624 O O . SER B 1 653 ? 159.026 220.954 203.217 1.00 74.22 662 SER B O 1
ATOM 6627 N N . LYS B 1 654 ? 161.082 221.546 203.930 1.00 81.54 663 LYS B N 1
ATOM 6628 C CA . LYS B 1 654 ? 161.085 222.844 203.270 1.00 81.54 663 LYS B CA 1
ATOM 6629 C C . LYS B 1 654 ? 162.424 223.154 202.614 1.00 81.54 663 LYS B C 1
ATOM 6630 O O . LYS B 1 654 ? 162.740 224.329 202.411 1.00 81.54 663 LYS B O 1
ATOM 6636 N N . ILE B 1 655 ? 163.242 222.152 202.281 1.00 83.47 664 ILE B N 1
ATOM 6637 C CA . ILE B 1 655 ? 164.647 222.465 202.026 1.00 83.47 664 ILE B CA 1
ATOM 6638 C C . ILE B 1 655 ? 164.843 222.972 200.600 1.00 83.47 664 ILE B C 1
ATOM 6639 O O . ILE B 1 655 ? 164.919 224.185 200.370 1.00 83.47 664 ILE B O 1
ATOM 6644 N N . ALA B 1 656 ? 164.917 222.068 199.623 1.00 79.55 665 ALA B N 1
ATOM 6645 C CA . ALA B 1 656 ? 164.662 222.398 198.225 1.00 79.55 665 ALA B CA 1
ATOM 6646 C C . ALA B 1 656 ? 164.130 221.172 197.507 1.00 79.55 665 ALA B C 1
ATOM 6647 O O . ALA B 1 656 ? 163.377 221.267 196.534 1.00 79.55 665 ALA B O 1
ATOM 6649 N N . VAL B 1 657 ? 164.534 220.010 198.015 1.00 75.08 666 VAL B N 1
ATOM 6650 C CA . VAL B 1 657 ? 164.530 218.788 197.222 1.00 75.08 666 VAL B CA 1
ATOM 6651 C C . VAL B 1 657 ? 163.484 217.833 197.753 1.00 75.08 666 VAL B C 1
ATOM 6652 O O . VAL B 1 657 ? 162.842 217.093 197.000 1.00 75.08 666 VAL B O 1
ATOM 6656 N N . PHE B 1 658 ? 163.289 217.846 199.065 1.00 70.67 667 PHE B N 1
ATOM 6657 C CA . PHE B 1 658 ? 162.339 216.957 199.704 1.00 70.67 667 PHE B CA 1
ATOM 6658 C C . PHE B 1 658 ? 160.921 217.476 199.535 1.00 70.67 667 PHE B C 1
ATOM 6659 O O . PHE B 1 658 ? 159.966 216.736 199.781 1.00 70.67 667 PHE B O 1
ATOM 6667 N N . ASP B 1 659 ? 160.774 218.738 199.125 1.00 78.41 668 ASP B N 1
ATOM 6668 C CA . ASP B 1 659 ? 159.476 219.247 198.702 1.00 78.41 668 ASP B CA 1
ATOM 6669 C C . ASP B 1 659 ? 159.167 218.788 197.281 1.00 78.41 668 ASP B C 1
ATOM 6670 O O . ASP B 1 659 ? 158.009 218.524 196.937 1.00 78.41 668 ASP B O 1
ATOM 6675 N N . LYS B 1 660 ? 160.201 218.692 196.440 1.00 77.76 669 LYS B N 1
ATOM 6676 C CA . LYS B 1 660 ? 160.039 218.094 195.120 1.00 77.76 669 LYS B CA 1
ATOM 6677 C C . LYS B 1 660 ? 159.724 216.612 195.228 1.00 77.76 669 LYS B C 1
ATOM 6678 O O . LYS B 1 660 ? 158.910 216.084 194.464 1.00 77.76 669 LYS B O 1
ATOM 6684 N N . MET B 1 661 ? 160.357 215.925 196.180 1.00 73.93 670 MET B N 1
ATOM 6685 C CA . MET B 1 661 ? 160.135 214.493 196.328 1.00 73.93 670 MET B CA 1
ATOM 6686 C C . MET B 1 661 ? 158.792 214.205 196.976 1.00 73.93 670 MET B C 1
ATOM 6687 O O . MET B 1 661 ? 158.303 213.075 196.913 1.00 73.93 670 MET B O 1
ATOM 6692 N N . TRP B 1 662 ? 158.176 215.206 197.604 1.00 73.26 671 TRP B N 1
ATOM 6693 C CA . TRP B 1 662 ? 156.892 214.978 198.253 1.00 73.26 671 TRP B CA 1
ATOM 6694 C C . TRP B 1 662 ? 155.726 215.206 197.303 1.00 73.26 671 TRP B C 1
ATOM 6695 O O . TRP B 1 662 ? 154.726 214.485 197.353 1.00 73.26 671 TRP B O 1
ATOM 6706 N N . THR B 1 663 ? 155.835 216.205 196.422 1.00 79.55 672 THR B N 1
ATOM 6707 C CA . THR B 1 663 ? 154.780 216.441 195.441 1.00 79.55 672 THR B CA 1
ATOM 6708 C C . THR B 1 663 ? 154.733 215.318 194.410 1.00 79.55 672 THR B C 1
ATOM 6709 O O . THR B 1 663 ? 153.706 215.093 193.761 1.00 79.55 672 THR B O 1
ATOM 6713 N N . TYR B 1 664 ? 155.846 214.602 194.249 1.00 80.05 673 TYR B N 1
ATOM 6714 C CA . TYR B 1 664 ? 155.857 213.388 193.450 1.00 80.05 673 TYR B CA 1
ATOM 6715 C C . TYR B 1 664 ? 155.055 212.272 194.107 1.00 80.05 673 TYR B C 1
ATOM 6716 O O . TYR B 1 664 ? 154.205 211.645 193.469 1.00 80.05 673 TYR B O 1
ATOM 6725 N N . MET B 1 665 ? 155.328 212.000 195.385 1.00 77.53 674 MET B N 1
ATOM 6726 C CA . MET B 1 665 ? 154.831 210.773 196.001 1.00 77.53 674 MET B CA 1
ATOM 6727 C C . MET B 1 665 ? 153.357 210.881 196.360 1.00 77.53 674 MET B C 1
ATOM 6728 O O . MET B 1 665 ? 152.633 209.881 196.345 1.00 77.53 674 MET B O 1
ATOM 6733 N N . ARG B 1 666 ? 152.893 212.091 196.684 1.00 82.66 675 ARG B N 1
ATOM 6734 C CA . ARG B 1 666 ? 151.520 212.268 197.150 1.00 82.66 675 ARG B CA 1
ATOM 6735 C C . ARG B 1 666 ? 150.509 212.065 196.027 1.00 82.66 675 ARG B C 1
ATOM 6736 O O . ARG B 1 666 ? 149.338 211.764 196.282 1.00 82.66 675 ARG B O 1
ATOM 6744 N N . SER B 1 667 ? 150.950 212.208 194.777 1.00 85.73 676 SER B N 1
ATOM 6745 C CA . SER B 1 667 ? 150.036 212.267 193.631 1.00 85.73 676 SER B CA 1
ATOM 6746 C C . SER B 1 667 ? 150.102 210.999 192.785 1.00 85.73 676 SER B C 1
ATOM 6747 O O . SER B 1 667 ? 149.116 210.626 192.144 1.00 85.73 676 SER B O 1
ATOM 6750 N N . ALA B 1 668 ? 151.266 210.346 192.766 1.00 87.46 677 ALA B N 1
ATOM 6751 C CA . ALA B 1 668 ? 151.586 209.275 191.825 1.00 87.46 677 ALA B CA 1
ATOM 6752 C C . ALA B 1 668 ? 150.670 208.059 191.920 1.00 87.46 677 ALA B C 1
ATOM 6753 O O . ALA B 1 668 ? 150.399 207.558 193.015 1.00 87.46 677 ALA B O 1
ATOM 6755 N N . GLU B 1 669 ? 150.185 207.593 190.773 1.00 91.83 678 GLU B N 1
ATOM 6756 C CA . GLU B 1 669 ? 149.383 206.385 190.672 1.00 91.83 678 GLU B CA 1
ATOM 6757 C C . GLU B 1 669 ? 150.163 205.367 189.853 1.00 91.83 678 GLU B C 1
ATOM 6758 O O . GLU B 1 669 ? 150.657 205.698 188.768 1.00 91.83 678 GLU B O 1
ATOM 6764 N N . PRO B 1 670 ? 150.315 204.122 190.350 1.00 88.13 679 PRO B N 1
ATOM 6765 C CA . PRO B 1 670 ? 149.857 203.506 191.605 1.00 88.13 679 PRO B CA 1
ATOM 6766 C C . PRO B 1 670 ? 150.574 204.044 192.838 1.00 88.13 679 PRO B C 1
ATOM 6767 O O . PRO B 1 670 ? 151.583 204.730 192.689 1.00 88.13 679 PRO B O 1
ATOM 6771 N N . SER B 1 671 ? 150.028 203.768 194.019 1.00 80.80 680 SER B N 1
ATOM 6772 C CA . SER B 1 671 ? 150.504 204.402 195.239 1.00 80.80 680 SER B CA 1
ATOM 6773 C C . SER B 1 671 ? 151.891 203.894 195.595 1.00 80.80 680 SER B C 1
ATOM 6774 O O . SER B 1 671 ? 152.093 202.691 195.789 1.00 80.80 680 SER B O 1
ATOM 6777 N N . VAL B 1 672 ? 152.851 204.819 195.657 1.00 74.21 681 VAL B N 1
ATOM 6778 C CA . VAL B 1 672 ? 154.221 204.474 196.010 1.00 74.21 681 VAL B CA 1
ATOM 6779 C C . VAL B 1 672 ? 154.390 204.175 197.488 1.00 74.21 681 VAL B C 1
ATOM 6780 O O . VAL B 1 672 ? 155.408 203.599 197.881 1.00 74.21 681 VAL B O 1
ATOM 6784 N N . PHE B 1 673 ? 153.419 204.539 198.315 1.00 73.88 682 PHE B N 1
ATOM 6785 C CA . PHE B 1 673 ? 153.502 204.298 199.749 1.00 73.88 682 PHE B CA 1
ATOM 6786 C C . PHE B 1 673 ? 153.133 202.852 200.016 1.00 73.88 682 PHE B C 1
ATOM 6787 O O . PHE B 1 673 ? 152.001 202.432 199.780 1.00 73.88 682 PHE B O 1
ATOM 6795 N N . VAL B 1 674 ? 154.099 202.081 200.497 1.00 74.11 683 VAL B N 1
ATOM 6796 C CA . VAL B 1 674 ? 153.847 200.714 200.927 1.00 74.11 683 VAL B CA 1
ATOM 6797 C C . VAL B 1 674 ? 153.291 200.757 202.338 1.00 74.11 683 VAL B C 1
ATOM 6798 O O . VAL B 1 674 ? 153.341 201.795 202.998 1.00 74.11 683 VAL B O 1
ATOM 6802 N N . ARG B 1 675 ? 152.768 199.648 202.805 1.00 79.71 684 ARG B N 1
ATOM 6803 C CA . ARG B 1 675 ? 152.156 199.612 204.126 1.00 79.71 684 ARG B CA 1
ATOM 6804 C C . ARG B 1 675 ? 153.049 198.959 205.169 1.00 79.71 684 ARG B C 1
ATOM 6805 O O . ARG B 1 675 ? 152.897 199.255 206.356 1.00 79.71 684 ARG B O 1
ATOM 6813 N N . THR B 1 676 ? 154.011 198.138 204.770 1.00 75.27 685 THR B N 1
ATOM 6814 C CA . THR B 1 676 ? 154.900 197.456 205.693 1.00 75.27 685 THR B CA 1
ATOM 6815 C C . THR B 1 676 ? 156.298 197.580 205.099 1.00 75.27 685 THR B C 1
ATOM 6816 O O . THR B 1 676 ? 156.441 197.811 203.896 1.00 75.27 685 THR B O 1
ATOM 6820 N N . THR B 1 677 ? 157.320 197.485 205.959 1.00 72.81 686 THR B N 1
ATOM 6821 C CA . THR B 1 677 ? 158.704 197.498 205.491 1.00 72.81 686 THR B CA 1
ATOM 6822 C C . THR B 1 677 ? 158.987 196.321 204.562 1.00 72.81 686 THR B C 1
ATOM 6823 O O . THR B 1 677 ? 159.668 196.478 203.543 1.00 72.81 686 THR B O 1
ATOM 6827 N N . ALA B 1 678 ? 158.425 195.148 204.868 1.00 73.95 687 ALA B N 1
ATOM 6828 C CA . ALA B 1 678 ? 158.634 193.974 204.023 1.00 73.95 687 ALA B CA 1
ATOM 6829 C C . ALA B 1 678 ? 157.940 194.124 202.675 1.00 73.95 687 ALA B C 1
ATOM 6830 O O . ALA B 1 678 ? 158.380 193.547 201.675 1.00 73.95 687 ALA B O 1
ATOM 6832 N N . GLU B 1 679 ? 156.856 194.897 202.629 1.00 74.30 688 GLU B N 1
ATOM 6833 C CA . GLU B 1 679 ? 156.208 195.205 201.358 1.00 74.30 688 GLU B CA 1
ATOM 6834 C C . GLU B 1 679 ? 157.070 196.139 200.517 1.00 74.30 688 GLU B C 1
ATOM 6835 O O . GLU B 1 679 ? 157.102 196.035 199.286 1.00 74.30 688 GLU B O 1
ATOM 6841 N N . GLY B 1 680 ? 157.796 197.048 201.169 1.00 68.46 689 GLY B N 1
ATOM 6842 C CA . GLY B 1 680 ? 158.646 197.966 200.430 1.00 68.46 689 GLY B CA 1
ATOM 6843 C C . GLY B 1 680 ? 159.922 197.313 199.941 1.00 68.46 689 GLY B C 1
ATOM 6844 O O . GLY B 1 680 ? 160.446 197.665 198.884 1.00 68.46 689 GLY B O 1
ATOM 6845 N N . VAL B 1 681 ? 160.443 196.358 200.711 1.00 69.74 690 VAL B N 1
ATOM 6846 C CA . VAL B 1 681 ? 161.633 195.623 200.289 1.00 69.74 690 VAL B CA 1
ATOM 6847 C C . VAL B 1 681 ? 161.304 194.700 199.126 1.00 69.74 690 VAL B C 1
ATOM 6848 O O . VAL B 1 681 ? 162.072 194.598 198.159 1.00 69.74 690 VAL B O 1
ATOM 6852 N N . ALA B 1 682 ? 160.150 194.028 199.192 1.00 71.91 691 ALA B N 1
ATOM 6853 C CA . ALA B 1 682 ? 159.727 193.142 198.113 1.00 71.91 691 ALA B CA 1
ATOM 6854 C C . ALA B 1 682 ? 159.447 193.918 196.835 1.00 71.91 691 ALA B C 1
ATOM 6855 O O . ALA B 1 682 ? 159.778 193.454 195.741 1.00 71.91 691 ALA B O 1
ATOM 6857 N N . ARG B 1 683 ? 158.874 195.115 196.957 1.00 69.61 692 ARG B N 1
ATOM 6858 C CA . ARG B 1 683 ? 158.627 195.950 195.787 1.00 69.61 692 ARG B CA 1
ATOM 6859 C C . ARG B 1 683 ? 159.931 196.498 195.208 1.00 69.61 692 ARG B C 1
ATOM 6860 O O . ARG B 1 683 ? 159.993 196.847 194.028 1.00 69.61 692 ARG B O 1
ATOM 6868 N N . VAL B 1 684 ? 160.995 196.562 196.012 1.00 68.63 693 VAL B N 1
ATOM 6869 C CA . VAL B 1 684 ? 162.316 196.863 195.461 1.00 68.63 693 VAL B CA 1
ATOM 6870 C C . VAL B 1 684 ? 162.848 195.667 194.688 1.00 68.63 693 VAL B C 1
ATOM 6871 O O . VAL B 1 684 ? 163.302 195.793 193.544 1.00 68.63 693 VAL B O 1
ATOM 6875 N N . ARG B 1 685 ? 162.789 194.484 195.302 1.00 74.02 694 ARG B N 1
ATOM 6876 C CA . ARG B 1 685 ? 163.329 193.275 194.696 1.00 74.02 694 ARG B CA 1
ATOM 6877 C C . ARG B 1 685 ? 162.534 192.822 193.480 1.00 74.02 694 ARG B C 1
ATOM 6878 O O . ARG B 1 685 ? 163.106 192.200 192.580 1.00 74.02 694 ARG B O 1
ATOM 6886 N N . LYS B 1 686 ? 161.243 193.136 193.423 1.00 75.11 695 LYS B N 1
ATOM 6887 C CA . LYS B 1 686 ? 160.380 192.700 192.336 1.00 75.11 695 LYS B CA 1
ATOM 6888 C C . LYS B 1 686 ? 159.906 193.855 191.465 1.00 75.11 695 LYS B C 1
ATOM 6889 O O . LYS B 1 686 ? 158.731 193.892 191.093 1.00 75.11 695 LYS B O 1
ATOM 6895 N N . SER B 1 687 ? 160.780 194.810 191.157 1.00 76.09 696 SER B N 1
ATOM 6896 C CA . SER B 1 687 ? 160.494 195.837 190.165 1.00 76.09 696 SER B CA 1
ATOM 6897 C C . SER B 1 687 ? 161.695 196.134 189.281 1.00 76.09 696 SER B C 1
ATOM 6898 O O . SER B 1 687 ? 161.723 197.191 188.641 1.00 76.09 696 SER B O 1
ATOM 6901 N N . LYS B 1 688 ? 162.665 195.212 189.222 1.00 79.75 697 LYS B N 1
ATOM 6902 C CA . LYS B 1 688 ? 163.841 195.169 188.345 1.00 79.75 697 LYS B CA 1
ATOM 6903 C C . LYS B 1 688 ? 164.576 196.500 188.161 1.00 79.75 697 LYS B C 1
ATOM 6904 O O . LYS B 1 688 ? 165.156 196.768 187.103 1.00 79.75 697 LYS B O 1
ATOM 6910 N N . GLY B 1 689 ? 164.624 197.307 189.216 1.00 78.53 698 GLY B N 1
ATOM 6911 C CA . GLY B 1 689 ? 165.317 198.576 189.144 1.00 78.53 698 GLY B CA 1
ATOM 6912 C C . GLY B 1 689 ? 164.423 199.756 188.859 1.00 78.53 698 GLY B C 1
ATOM 6913 O O . GLY B 1 689 ? 164.878 200.742 188.275 1.00 78.53 698 GLY B O 1
ATOM 6914 N N . LYS B 1 690 ? 163.154 199.682 189.253 1.00 78.60 699 LYS B N 1
ATOM 6915 C CA . LYS B 1 690 ? 162.240 200.799 189.064 1.00 78.60 699 LYS B CA 1
ATOM 6916 C C . LYS B 1 690 ? 161.652 201.327 190.357 1.00 78.60 699 LYS B C 1
ATOM 6917 O O . LYS B 1 690 ? 160.874 202.283 190.303 1.00 78.60 699 LYS B O 1
ATOM 6923 N N . TYR B 1 691 ? 161.973 200.743 191.508 1.00 68.47 700 TYR B N 1
ATOM 6924 C CA . TYR B 1 691 ? 161.448 201.208 192.780 1.00 68.47 700 TYR B CA 1
ATOM 6925 C C . TYR B 1 691 ? 162.600 201.424 193.744 1.00 68.47 700 TYR B C 1
ATOM 6926 O O . TYR B 1 691 ? 163.428 200.532 193.940 1.00 68.47 700 TYR B O 1
ATOM 6935 N N . ALA B 1 692 ? 162.652 202.617 194.325 1.00 64.78 701 ALA B N 1
ATOM 6936 C CA . ALA B 1 692 ? 163.646 202.995 195.318 1.00 64.78 701 ALA B CA 1
ATOM 6937 C C . ALA B 1 692 ? 162.909 203.270 196.618 1.00 64.78 701 ALA B C 1
ATOM 6938 O O . ALA B 1 692 ? 162.073 204.171 196.681 1.00 64.78 701 ALA B O 1
ATOM 6940 N N . TYR B 1 693 ? 163.208 202.502 197.653 1.00 57.93 702 TYR B N 1
ATOM 6941 C CA . TYR B 1 693 ? 162.463 202.618 198.895 1.00 57.93 702 TYR B CA 1
ATOM 6942 C C . TYR B 1 693 ? 163.226 203.470 199.896 1.00 57.93 702 TYR B C 1
ATOM 6943 O O . TYR B 1 693 ? 164.429 203.287 200.098 1.00 57.93 702 TYR B O 1
ATOM 6952 N N . LEU B 1 694 ? 162.515 204.410 200.510 1.00 55.64 703 LEU B N 1
ATOM 6953 C CA . LEU B 1 694 ? 163.082 205.383 201.432 1.00 55.64 703 LEU B CA 1
ATOM 6954 C C . LEU B 1 694 ? 162.773 204.916 202.846 1.00 55.64 703 LEU B C 1
ATOM 6955 O O . LEU B 1 694 ? 161.606 204.792 203.222 1.00 55.64 703 LEU B O 1
ATOM 6960 N N . LEU B 1 695 ? 163.813 204.664 203.628 1.00 50.69 704 LEU B N 1
ATOM 6961 C CA . LEU B 1 695 ? 163.680 204.043 204.937 1.00 50.69 704 LEU B CA 1
ATOM 6962 C C . LEU B 1 695 ? 164.909 204.392 205.767 1.00 50.69 704 LEU B C 1
ATOM 6963 O O . LEU B 1 695 ? 165.836 205.040 205.280 1.00 50.69 704 LEU B O 1
ATOM 6968 N N . GLU B 1 696 ? 164.901 203.992 207.038 1.00 49.13 705 GLU B N 1
ATOM 6969 C CA . GLU B 1 696 ? 165.997 204.325 207.938 1.00 49.13 705 GLU B CA 1
ATOM 6970 C C . GLU B 1 696 ? 167.269 203.589 207.548 1.00 49.13 705 GLU B C 1
ATOM 6971 O O . GLU B 1 696 ? 167.235 202.478 207.026 1.00 49.13 705 GLU B O 1
ATOM 6977 N N . SER B 1 697 ? 168.408 204.217 207.828 1.00 48.56 706 SER B N 1
ATOM 6978 C CA . SER B 1 697 ? 169.668 203.702 207.313 1.00 48.56 706 SER B CA 1
ATOM 6979 C C . SER B 1 697 ? 170.138 202.465 208.060 1.00 48.56 706 SER B C 1
ATOM 6980 O O . SER B 1 697 ? 171.074 201.803 207.614 1.00 48.56 706 SER B O 1
ATOM 6983 N N . THR B 1 698 ? 169.514 202.131 209.186 1.00 49.61 707 THR B N 1
ATOM 6984 C CA . THR B 1 698 ? 169.939 200.958 209.937 1.00 49.61 707 THR B CA 1
ATOM 6985 C C . THR B 1 698 ? 169.284 199.692 209.405 1.00 49.61 707 THR B C 1
ATOM 6986 O O . THR B 1 698 ? 169.919 198.636 209.346 1.00 49.61 707 THR B O 1
ATOM 6990 N N . MET B 1 699 ? 168.010 199.771 209.023 1.00 56.07 708 MET B N 1
ATOM 6991 C CA . MET B 1 699 ? 167.370 198.628 208.383 1.00 56.07 708 MET B CA 1
ATOM 6992 C C . MET B 1 699 ? 167.898 198.427 206.975 1.00 56.07 708 MET B C 1
ATOM 6993 O O . MET B 1 699 ? 167.979 197.294 206.495 1.00 56.07 708 MET B O 1
ATOM 6998 N N . ASN B 1 700 ? 168.259 199.518 206.305 1.00 54.49 709 ASN B N 1
ATOM 6999 C CA . ASN B 1 700 ? 168.761 199.463 204.940 1.00 54.49 709 ASN B CA 1
ATOM 7000 C C . ASN B 1 700 ? 170.106 198.747 204.880 1.00 54.49 709 ASN B C 1
ATOM 7001 O O . ASN B 1 700 ? 170.403 198.027 203.924 1.00 54.49 709 ASN B O 1
ATOM 7006 N N . GLU B 1 701 ? 170.932 198.930 205.907 1.00 57.41 710 GLU B N 1
ATOM 7007 C CA . GLU B 1 701 ? 172.227 198.262 205.946 1.00 57.41 710 GLU B CA 1
ATOM 7008 C C . GLU B 1 701 ? 172.096 196.821 206.409 1.00 57.41 710 GLU B C 1
ATOM 7009 O O . GLU B 1 701 ? 173.021 196.022 206.239 1.00 57.41 710 GLU B O 1
ATOM 7015 N N . TYR B 1 702 ? 170.963 196.473 207.015 1.00 57.86 711 TYR B N 1
ATOM 7016 C CA . TYR B 1 702 ? 170.769 195.115 207.507 1.00 57.86 711 TYR B CA 1
ATOM 7017 C C . TYR B 1 702 ? 170.174 194.221 206.433 1.00 57.86 711 TYR B C 1
ATOM 7018 O O . TYR B 1 702 ? 170.635 193.096 206.220 1.00 57.86 711 TYR B O 1
ATOM 7027 N N . ILE B 1 703 ? 169.144 194.714 205.740 1.00 61.48 712 ILE B N 1
ATOM 7028 C CA . ILE B 1 703 ? 168.535 194.010 204.620 1.00 61.48 712 ILE B CA 1
ATOM 7029 C C . ILE B 1 703 ? 169.518 193.839 203.466 1.00 61.48 712 ILE B C 1
ATOM 7030 O O . ILE B 1 703 ? 169.446 192.849 202.730 1.00 61.48 712 ILE B O 1
ATOM 7035 N N . GLU B 1 704 ? 170.481 194.752 203.332 1.00 64.91 713 GLU B N 1
ATOM 7036 C CA . GLU B 1 704 ? 171.560 194.583 202.367 1.00 64.91 713 GLU B CA 1
ATOM 7037 C C . GLU B 1 704 ? 172.442 193.385 202.706 1.00 64.91 713 GLU B C 1
ATOM 7038 O O . GLU B 1 704 ? 173.036 192.780 201.808 1.00 64.91 713 GLU B O 1
ATOM 7044 N N . GLN B 1 705 ? 172.505 192.999 203.978 1.00 65.92 714 GLN B N 1
ATOM 7045 C CA . GLN B 1 705 ? 173.333 191.888 204.424 1.00 65.92 714 GLN B CA 1
ATOM 7046 C C . GLN B 1 705 ? 172.552 190.596 204.639 1.00 65.92 714 GLN B C 1
ATOM 7047 O O . GLN B 1 705 ? 173.149 189.595 205.039 1.00 65.92 714 GLN B O 1
ATOM 7053 N N . ARG B 1 706 ? 171.245 190.591 204.404 1.00 68.22 715 ARG B N 1
ATOM 7054 C CA . ARG B 1 706 ? 170.455 189.371 204.491 1.00 68.22 715 ARG B CA 1
ATOM 7055 C C . ARG B 1 706 ? 170.501 188.659 203.145 1.00 68.22 715 ARG B C 1
ATOM 7056 O O . ARG B 1 706 ? 171.161 189.114 202.214 1.00 68.22 715 ARG B O 1
ATOM 7064 N N . LYS B 1 707 ? 169.801 187.534 203.015 1.00 75.76 716 LYS B N 1
ATOM 7065 C CA . LYS B 1 707 ? 169.665 186.879 201.725 1.00 75.76 716 LYS B CA 1
ATOM 7066 C C . LYS B 1 707 ? 168.308 187.205 201.119 1.00 75.76 716 LYS B C 1
ATOM 7067 O O . LYS B 1 707 ? 167.303 187.229 201.842 1.00 75.76 716 LYS B O 1
ATOM 7073 N N . PRO B 1 708 ? 168.227 187.463 199.803 1.00 77.88 717 PRO B N 1
ATOM 7074 C CA . PRO B 1 708 ? 169.317 187.492 198.816 1.00 77.88 717 PRO B CA 1
ATOM 7075 C C . PRO B 1 708 ? 170.171 188.760 198.862 1.00 77.88 717 PRO B C 1
ATOM 7076 O O . PRO B 1 708 ? 169.960 189.617 199.710 1.00 77.88 717 PRO B O 1
ATOM 7080 N N . CYS B 1 709 ? 171.093 188.898 197.915 1.00 83.83 718 CYS B N 1
ATOM 7081 C CA . CYS B 1 709 ? 171.955 190.071 197.846 1.00 83.83 718 CYS B CA 1
ATOM 7082 C C . CYS B 1 709 ? 171.344 191.065 196.873 1.00 83.83 718 CYS B C 1
ATOM 7083 O O . CYS B 1 709 ? 172.056 191.718 196.108 1.00 83.83 718 CYS B O 1
ATOM 7086 N N . ASP B 1 710 ? 170.020 191.168 196.884 1.00 79.67 719 ASP B N 1
ATOM 7087 C CA . ASP B 1 710 ? 169.263 191.792 195.817 1.00 79.67 719 ASP B CA 1
ATOM 7088 C C . ASP B 1 710 ? 169.089 193.290 196.027 1.00 79.67 719 ASP B C 1
ATOM 7089 O O . ASP B 1 710 ? 168.614 193.979 195.124 1.00 79.67 719 ASP B O 1
ATOM 7094 N N . THR B 1 711 ? 169.467 193.814 197.188 1.00 72.54 720 THR B N 1
ATOM 7095 C CA . THR B 1 711 ? 169.241 195.212 197.526 1.00 72.54 720 THR B CA 1
ATOM 7096 C C . THR B 1 711 ? 170.549 195.925 197.842 1.00 72.54 720 THR B C 1
ATOM 7097 O O . THR B 1 711 ? 171.581 195.296 198.084 1.00 72.54 720 THR B O 1
ATOM 7101 N N . MET B 1 712 ? 170.487 197.253 197.836 1.00 68.49 721 MET B N 1
ATOM 7102 C CA . MET B 1 712 ? 171.664 198.100 197.924 1.00 68.49 721 MET B CA 1
ATOM 7103 C C . MET B 1 712 ? 171.281 199.435 198.551 1.00 68.49 721 MET B C 1
ATOM 7104 O O . MET B 1 712 ? 170.210 199.980 198.287 1.00 68.49 721 MET B O 1
ATOM 7109 N N . LYS B 1 713 ? 172.169 199.957 199.390 1.00 61.89 722 LYS B N 1
ATOM 7110 C CA . LYS B 1 713 ? 172.061 201.307 199.927 1.00 61.89 722 LYS B CA 1
ATOM 7111 C C . LYS B 1 713 ? 172.900 202.250 199.079 1.00 61.89 722 LYS B C 1
ATOM 7112 O O . LYS B 1 713 ? 174.066 201.960 198.800 1.00 61.89 722 LYS B O 1
ATOM 7118 N N . VAL B 1 714 ? 172.313 203.370 198.666 1.00 63.21 723 VAL B N 1
ATOM 7119 C CA . VAL B 1 714 ? 173.018 204.365 197.867 1.00 63.21 723 VAL B CA 1
ATOM 7120 C C . VAL B 1 714 ? 172.939 205.720 198.549 1.00 63.21 723 VAL B C 1
ATOM 7121 O O . VAL B 1 714 ? 172.011 206.008 199.310 1.00 63.21 723 VAL B O 1
ATOM 7125 N N . GLY B 1 715 ? 173.939 206.549 198.277 1.00 62.51 724 GLY B N 1
ATOM 7126 C CA . GLY B 1 715 ? 173.966 207.910 198.763 1.00 62.51 724 GLY B CA 1
ATOM 7127 C C . GLY B 1 715 ? 174.237 208.017 200.250 1.00 62.51 724 GLY B C 1
ATOM 7128 O O . GLY B 1 715 ? 174.468 207.036 200.961 1.00 62.51 724 GLY B O 1
ATOM 7129 N N . GLY B 1 716 ? 174.217 209.262 200.720 1.00 57.47 725 GLY B N 1
ATOM 7130 C CA . GLY B 1 716 ? 174.259 209.552 202.133 1.00 57.47 725 GLY B CA 1
ATOM 7131 C C . GLY B 1 716 ? 172.869 209.549 202.737 1.00 57.47 725 GLY B C 1
ATOM 7132 O O . GLY B 1 716 ? 171.867 209.282 202.074 1.00 57.47 725 GLY B O 1
ATOM 7133 N N . ASN B 1 717 ? 172.818 209.852 204.024 1.00 49.37 726 ASN B N 1
ATOM 7134 C CA . ASN B 1 717 ? 171.541 209.952 204.702 1.00 49.37 726 ASN B CA 1
ATOM 7135 C C . ASN B 1 717 ? 170.877 211.269 204.334 1.00 49.37 726 ASN B C 1
ATOM 7136 O O . ASN B 1 717 ? 171.523 212.211 203.878 1.00 49.37 726 ASN B O 1
ATOM 7141 N N . LEU B 1 718 ? 169.566 211.324 204.529 1.00 50.31 727 LEU B N 1
ATOM 7142 C CA . LEU B 1 718 ? 168.834 212.545 204.241 1.00 50.31 727 LEU B CA 1
ATOM 7143 C C . LEU B 1 718 ? 168.683 213.443 205.453 1.00 50.31 727 LEU B C 1
ATOM 7144 O O . LEU B 1 718 ? 168.724 214.666 205.302 1.00 50.31 727 LEU B O 1
ATOM 7149 N N . ASP B 1 719 ? 168.527 212.879 206.641 1.00 46.47 728 ASP B N 1
ATOM 7150 C CA . ASP B 1 719 ? 168.546 213.670 207.857 1.00 46.47 728 ASP B CA 1
ATOM 7151 C C . ASP B 1 719 ? 169.526 213.064 208.859 1.00 46.47 728 ASP B C 1
ATOM 7152 O O . ASP B 1 719 ? 170.305 212.166 208.540 1.00 46.47 728 ASP B O 1
ATOM 7157 N N . SER B 1 720 ? 169.485 213.582 210.083 1.00 43.45 729 SER B N 1
ATOM 7158 C CA . SER B 1 720 ? 170.337 213.080 211.152 1.00 43.45 729 SER B CA 1
ATOM 7159 C C . SER B 1 720 ? 169.445 212.925 212.379 1.00 43.45 729 SER B C 1
ATOM 7160 O O . SER B 1 720 ? 168.823 213.893 212.819 1.00 43.45 729 SER B O 1
ATOM 7163 N N . LYS B 1 721 ? 169.376 211.709 212.899 1.00 39.98 730 LYS B N 1
ATOM 7164 C CA . LYS B 1 721 ? 168.709 211.419 214.153 1.00 39.98 730 LYS B CA 1
ATOM 7165 C C . LYS B 1 721 ? 169.511 210.351 214.874 1.00 39.98 730 LYS B C 1
ATOM 7166 O O . LYS B 1 721 ? 170.507 209.844 214.360 1.00 39.98 730 LYS B O 1
ATOM 7172 N N . GLY B 1 722 ? 169.086 210.013 216.085 1.00 34.26 731 GLY B N 1
ATOM 7173 C CA . GLY B 1 722 ? 169.809 209.049 216.879 1.00 34.26 731 GLY B CA 1
ATOM 7174 C C . GLY B 1 722 ? 168.879 208.205 217.721 1.00 34.26 731 GLY B C 1
ATOM 7175 O O . GLY B 1 722 ? 167.737 208.569 217.978 1.00 34.26 731 GLY B O 1
ATOM 7176 N N . TYR B 1 723 ? 169.402 207.060 218.141 1.00 35.17 732 TYR B N 1
ATOM 7177 C CA . TYR B 1 723 ? 168.728 206.154 219.058 1.00 35.17 732 TYR B CA 1
ATOM 7178 C C . TYR B 1 723 ? 169.297 206.370 220.445 1.00 35.17 732 TYR B C 1
ATOM 7179 O O . TYR B 1 723 ? 170.512 206.339 220.625 1.00 35.17 732 TYR B O 1
ATOM 7188 N N . GLY B 1 724 ? 168.426 206.591 221.422 1.00 36.15 733 GLY B N 1
ATOM 7189 C CA . GLY B 1 724 ? 168.866 206.828 222.774 1.00 36.15 733 GLY B CA 1
ATOM 7190 C C . GLY B 1 724 ? 168.342 205.761 223.712 1.00 36.15 733 GLY B C 1
ATOM 7191 O O . GLY B 1 724 ? 167.365 205.074 223.430 1.00 36.15 733 GLY B O 1
ATOM 7192 N N . ILE B 1 725 ? 169.025 205.629 224.840 1.00 36.22 734 ILE B N 1
ATOM 7193 C CA . ILE B 1 725 ? 168.581 204.757 225.917 1.00 36.22 734 ILE B CA 1
ATOM 7194 C C . ILE B 1 725 ? 167.775 205.613 226.879 1.00 36.22 734 ILE B C 1
ATOM 7195 O O . ILE B 1 725 ? 168.259 206.628 227.374 1.00 36.22 734 ILE B O 1
ATOM 7200 N N . ALA B 1 726 ? 166.542 205.215 227.134 1.00 38.71 735 ALA B N 1
ATOM 7201 C CA . ALA B 1 726 ? 165.627 206.058 227.873 1.00 38.71 735 ALA B CA 1
ATOM 7202 C C . ALA B 1 726 ? 165.440 205.554 229.297 1.00 38.71 735 ALA B C 1
ATOM 7203 O O . ALA B 1 726 ? 165.529 204.365 229.579 1.00 38.71 735 ALA B O 1
ATOM 7205 N N . THR B 1 727 ? 165.205 206.494 230.212 1.00 45.71 736 THR B N 1
ATOM 7206 C CA . THR B 1 727 ? 164.925 206.230 231.616 1.00 45.71 736 THR B CA 1
ATOM 7207 C C . THR B 1 727 ? 163.771 207.138 231.998 1.00 45.71 736 THR B C 1
ATOM 7208 O O . THR B 1 727 ? 163.534 208.123 231.290 1.00 45.71 736 THR B O 1
ATOM 7212 N N . PRO B 1 728 ? 163.009 206.835 233.066 1.00 51.86 737 PRO B N 1
ATOM 7213 C CA . PRO B 1 728 ? 161.979 207.776 233.517 1.00 51.86 737 PRO B CA 1
ATOM 7214 C C . PRO B 1 728 ? 162.560 209.085 234.018 1.00 51.86 737 PRO B C 1
ATOM 7215 O O . PRO B 1 728 ? 163.707 209.131 234.468 1.00 51.86 737 PRO B O 1
ATOM 7219 N N . LYS B 1 729 ? 161.776 210.152 233.940 1.00 54.04 738 LYS B N 1
ATOM 7220 C CA . LYS B 1 729 ? 162.269 211.489 234.250 1.00 54.04 738 LYS B CA 1
ATOM 7221 C C . LYS B 1 729 ? 162.440 211.624 235.756 1.00 54.04 738 LYS B C 1
ATOM 7222 O O . LYS B 1 729 ? 161.478 211.847 236.491 1.00 54.04 738 LYS B O 1
ATOM 7228 N N . GLY B 1 730 ? 163.676 211.474 236.217 1.00 58.80 739 GLY B N 1
ATOM 7229 C CA . GLY B 1 730 ? 163.975 211.554 237.629 1.00 58.80 739 GLY B CA 1
ATOM 7230 C C . GLY B 1 730 ? 164.621 210.288 238.143 1.00 58.80 739 GLY B C 1
ATOM 7231 O O . GLY B 1 730 ? 164.817 210.129 239.350 1.00 58.80 739 GLY B O 1
ATOM 7232 N N . SER B 1 731 ? 164.951 209.375 237.234 1.00 59.09 740 SER B N 1
ATOM 7233 C CA . SER B 1 731 ? 165.569 208.123 237.630 1.00 59.09 740 SER B CA 1
ATOM 7234 C C . SER B 1 731 ? 167.017 208.355 238.045 1.00 59.09 740 SER B C 1
ATOM 7235 O O . SER B 1 731 ? 167.662 209.322 237.644 1.00 59.09 740 SER B O 1
ATOM 7238 N N . SER B 1 732 ? 167.525 207.447 238.875 1.00 60.25 741 SER B N 1
ATOM 7239 C CA . SER B 1 732 ? 168.915 207.482 239.303 1.00 60.25 741 SER B CA 1
ATOM 7240 C C . SER B 1 732 ? 169.822 206.734 238.339 1.00 60.25 741 SER B C 1
ATOM 7241 O O . SER B 1 732 ? 171.040 206.701 238.534 1.00 60.25 741 SER B O 1
ATOM 7244 N N . LEU B 1 733 ? 169.249 206.121 237.310 1.00 56.43 742 LEU B N 1
ATOM 7245 C CA . LEU B 1 733 ? 170.043 205.541 236.242 1.00 56.43 742 LEU B CA 1
ATOM 7246 C C . LEU B 1 733 ? 170.367 206.534 235.143 1.00 56.43 742 LEU B C 1
ATOM 7247 O O . LEU B 1 733 ? 171.250 206.254 234.331 1.00 56.43 742 LEU B O 1
ATOM 7252 N N . GLY B 1 734 ? 169.687 207.680 235.108 1.00 54.19 743 GLY B N 1
ATOM 7253 C CA . GLY B 1 734 ? 169.810 208.663 234.048 1.00 54.19 743 GLY B CA 1
ATOM 7254 C C . GLY B 1 734 ? 171.203 209.198 233.788 1.00 54.19 743 GLY B C 1
ATOM 7255 O O . GLY B 1 734 ? 171.647 209.246 232.639 1.00 54.19 743 GLY B O 1
ATOM 7256 N N . THR B 1 735 ? 171.901 209.598 234.844 1.00 52.04 744 THR B N 1
ATOM 7257 C CA . THR B 1 735 ? 173.288 210.042 234.703 1.00 52.04 744 THR B CA 1
ATOM 7258 C C . THR B 1 735 ? 174.298 208.909 234.484 1.00 52.04 744 THR B C 1
ATOM 7259 O O . THR B 1 735 ? 175.142 209.059 233.587 1.00 52.04 744 THR B O 1
ATOM 7263 N N . PRO B 1 736 ? 174.290 207.769 235.217 1.00 52.50 745 PRO B N 1
ATOM 7264 C CA . PRO B 1 736 ? 175.324 206.749 234.933 1.00 52.50 745 PRO B CA 1
ATOM 7265 C C . PRO B 1 736 ? 175.192 206.040 233.596 1.00 52.50 745 PRO B C 1
ATOM 7266 O O . PRO B 1 736 ? 176.208 205.631 233.030 1.00 52.50 745 PRO B O 1
ATOM 7270 N N . VAL B 1 737 ? 173.972 205.865 233.085 1.00 50.71 746 VAL B N 1
ATOM 7271 C CA . VAL B 1 737 ? 173.789 205.240 231.775 1.00 50.71 746 VAL B CA 1
ATOM 7272 C C . VAL B 1 737 ? 174.273 206.174 230.672 1.00 50.71 746 VAL B C 1
ATOM 7273 O O . VAL B 1 737 ? 174.852 205.734 229.672 1.00 50.71 746 VAL B O 1
ATOM 7277 N N . ASN B 1 738 ? 174.093 207.483 230.869 1.00 44.12 747 ASN B N 1
ATOM 7278 C CA . ASN B 1 738 ? 174.576 208.469 229.908 1.00 44.12 747 ASN B CA 1
ATOM 7279 C C . ASN B 1 738 ? 176.095 208.452 229.821 1.00 44.12 747 ASN B C 1
ATOM 7280 O O . ASN B 1 738 ? 176.666 208.542 228.731 1.00 44.12 747 ASN B O 1
ATOM 7285 N N . LEU B 1 739 ? 176.767 208.323 230.960 1.00 45.09 748 LEU B N 1
ATOM 7286 C CA . LEU B 1 739 ? 178.218 208.228 230.930 1.00 45.09 748 LEU B CA 1
ATOM 7287 C C . LEU B 1 739 ? 178.668 206.837 230.510 1.00 45.09 748 LEU B C 1
ATOM 7288 O O . LEU B 1 739 ? 179.808 206.664 230.076 1.00 45.09 748 LEU B O 1
ATOM 7293 N N . ALA B 1 740 ? 177.784 205.842 230.617 1.00 47.43 749 ALA B N 1
ATOM 7294 C CA . ALA B 1 740 ? 178.113 204.497 230.160 1.00 47.43 749 ALA B CA 1
ATOM 7295 C C . ALA B 1 740 ? 178.141 204.421 228.644 1.00 47.43 749 ALA B C 1
ATOM 7296 O O . ALA B 1 740 ? 178.982 203.728 228.071 1.00 47.43 749 ALA B O 1
ATOM 7298 N N . VAL B 1 741 ? 177.211 205.114 227.980 1.00 45.41 750 VAL B N 1
ATOM 7299 C CA . VAL B 1 741 ? 177.173 205.146 226.518 1.00 45.41 750 VAL B CA 1
ATOM 7300 C C . VAL B 1 741 ? 178.413 205.837 225.967 1.00 45.41 750 VAL B C 1
ATOM 7301 O O . VAL B 1 741 ? 179.018 205.375 224.993 1.00 45.41 750 VAL B O 1
ATOM 7305 N N . LEU B 1 742 ? 178.841 206.921 226.611 1.00 44.47 751 LEU B N 1
ATOM 7306 C CA . LEU B 1 742 ? 180.006 207.652 226.134 1.00 44.47 751 LEU B CA 1
ATOM 7307 C C . LEU B 1 742 ? 181.298 206.895 226.412 1.00 44.47 751 LEU B C 1
ATOM 7308 O O . LEU B 1 742 ? 182.299 207.111 225.727 1.00 44.47 751 LEU B O 1
ATOM 7313 N N . LYS B 1 743 ? 181.307 206.012 227.414 1.00 51.15 752 LYS B N 1
ATOM 7314 C CA . LYS B 1 743 ? 182.418 205.073 227.552 1.00 51.15 752 LYS B CA 1
ATOM 7315 C C . LYS B 1 743 ? 182.420 204.068 226.414 1.00 51.15 752 LYS B C 1
ATOM 7316 O O . LYS B 1 743 ? 183.465 203.785 225.825 1.00 51.15 752 LYS B O 1
ATOM 7322 N N . LEU B 1 744 ? 181.247 203.515 226.095 1.00 49.18 753 LEU B N 1
ATOM 7323 C CA . LEU B 1 744 ? 181.153 202.473 225.081 1.00 49.18 753 LEU B CA 1
ATOM 7324 C C . LEU B 1 744 ? 181.375 203.020 223.683 1.00 49.18 753 LEU B C 1
ATOM 7325 O O . LEU B 1 744 ? 181.795 202.277 222.793 1.00 49.18 753 LEU B O 1
ATOM 7330 N N . SER B 1 745 ? 181.082 204.302 223.466 1.00 50.34 754 SER B N 1
ATOM 7331 C CA . SER B 1 745 ? 181.370 204.924 222.180 1.00 50.34 754 SER B CA 1
ATOM 7332 C C . SER B 1 745 ? 182.868 205.036 221.955 1.00 50.34 754 SER B C 1
ATOM 7333 O O . SER B 1 745 ? 183.388 204.591 220.927 1.00 50.34 754 SER B O 1
ATOM 7336 N N . GLU B 1 746 ? 183.579 205.612 222.917 1.00 55.33 755 GLU B N 1
ATOM 7337 C CA . GLU B 1 746 ? 184.984 205.941 222.751 1.00 55.33 755 GLU B CA 1
ATOM 7338 C C . GLU B 1 746 ? 185.898 204.738 222.908 1.00 55.33 755 GLU B C 1
ATOM 7339 O O . GLU B 1 746 ? 187.039 204.786 222.440 1.00 55.33 755 GLU B O 1
ATOM 7345 N N . GLN B 1 747 ? 185.436 203.670 223.547 1.00 55.76 756 GLN B N 1
ATOM 7346 C CA . GLN B 1 747 ? 186.172 202.417 223.597 1.00 55.76 756 GLN B CA 1
ATOM 7347 C C . GLN B 1 747 ? 185.917 201.539 222.387 1.00 55.76 756 GLN B C 1
ATOM 7348 O O . GLN B 1 747 ? 186.410 200.411 222.345 1.00 55.76 756 GLN B O 1
ATOM 7354 N N . GLY B 1 748 ? 185.150 202.017 221.414 1.00 52.37 757 GLY B N 1
ATOM 7355 C CA . GLY B 1 748 ? 184.857 201.263 220.220 1.00 52.37 757 GLY B CA 1
ATOM 7356 C C . GLY B 1 748 ? 183.949 200.077 220.419 1.00 52.37 757 GLY B C 1
ATOM 7357 O O . GLY B 1 748 ? 183.918 199.197 219.552 1.00 52.37 757 GLY B O 1
ATOM 7358 N N . VAL B 1 749 ? 183.219 200.018 221.532 1.00 50.12 758 VAL B N 1
ATOM 7359 C CA . VAL B 1 749 ? 182.354 198.875 221.797 1.00 50.12 758 VAL B CA 1
ATOM 7360 C C . VAL B 1 749 ? 181.121 198.928 220.912 1.00 50.12 758 VAL B C 1
ATOM 7361 O O . VAL B 1 749 ? 180.702 197.912 220.350 1.00 50.12 758 VAL B O 1
ATOM 7365 N N . LEU B 1 750 ? 180.539 200.119 220.756 1.00 47.33 759 LEU B N 1
ATOM 7366 C CA . LEU B 1 750 ? 179.324 200.272 219.963 1.00 47.33 759 LEU B CA 1
ATOM 7367 C C . LEU B 1 750 ? 179.592 200.043 218.485 1.00 47.33 759 LEU B C 1
ATOM 7368 O O . LEU B 1 750 ? 178.733 199.521 217.769 1.00 47.33 759 LEU B O 1
ATOM 7373 N N . ASP B 1 751 ? 180.775 200.438 218.010 1.00 53.65 760 ASP B N 1
ATOM 7374 C CA . ASP B 1 751 ? 181.177 200.108 216.649 1.00 53.65 760 ASP B CA 1
ATOM 7375 C C . ASP B 1 751 ? 181.381 198.611 216.491 1.00 53.65 760 ASP B C 1
ATOM 7376 O O . ASP B 1 751 ? 181.041 198.038 215.453 1.00 53.65 760 ASP B O 1
ATOM 7381 N N . LYS B 1 752 ? 181.933 197.964 217.518 1.00 52.78 761 LYS B N 1
ATOM 7382 C CA . LYS B 1 752 ? 182.195 196.531 217.463 1.00 52.78 761 LYS B CA 1
ATOM 7383 C C . LYS B 1 752 ? 180.906 195.725 217.512 1.00 52.78 761 LYS B C 1
ATOM 7384 O O . LYS B 1 752 ? 180.791 194.695 216.839 1.00 52.78 761 LYS B O 1
ATOM 7390 N N . LEU B 1 753 ? 179.921 196.179 218.288 1.00 49.41 762 LEU B N 1
ATOM 7391 C CA . LEU B 1 753 ? 178.651 195.464 218.349 1.00 49.41 762 LEU B CA 1
ATOM 7392 C C . LEU B 1 753 ? 177.862 195.617 217.058 1.00 49.41 762 LEU B C 1
ATOM 7393 O O . LEU B 1 753 ? 177.097 194.726 216.684 1.00 49.41 762 LEU B O 1
ATOM 7398 N N . LYS B 1 754 ? 178.021 196.745 216.368 1.00 50.94 763 LYS B N 1
ATOM 7399 C CA . LYS B 1 754 ? 177.333 196.930 215.098 1.00 50.94 763 LYS B CA 1
ATOM 7400 C C . LYS B 1 754 ? 177.980 196.095 214.003 1.00 50.94 763 LYS B C 1
ATOM 7401 O O . LYS B 1 754 ? 177.288 195.550 213.143 1.00 50.94 763 LYS B O 1
ATOM 7407 N N . ASN B 1 755 ? 179.309 195.969 214.023 1.00 54.98 764 ASN B N 1
ATOM 7408 C CA . ASN B 1 755 ? 179.974 195.122 213.038 1.00 54.98 764 ASN B CA 1
ATOM 7409 C C . ASN B 1 755 ? 179.673 193.649 213.251 1.00 54.98 764 ASN B C 1
ATOM 7410 O O . ASN B 1 755 ? 179.746 192.862 212.304 1.00 54.98 764 ASN B O 1
ATOM 7415 N N . LYS B 1 756 ? 179.343 193.254 214.477 1.00 56.21 765 LYS B N 1
ATOM 7416 C CA . LYS B 1 756 ? 179.030 191.857 214.734 1.00 56.21 765 LYS B CA 1
ATOM 7417 C C . LYS B 1 756 ? 177.652 191.501 214.202 1.00 56.21 765 LYS B C 1
ATOM 7418 O O . LYS B 1 756 ? 177.488 190.490 213.515 1.00 56.21 765 LYS B O 1
ATOM 7424 N N . TRP B 1 757 ? 176.654 192.331 214.485 1.00 52.91 766 TRP B N 1
ATOM 7425 C CA . TRP B 1 757 ? 175.276 191.996 214.170 1.00 52.91 766 TRP B CA 1
ATOM 7426 C C . TRP B 1 757 ? 174.834 192.447 212.787 1.00 52.91 766 TRP B C 1
ATOM 7427 O O . TRP B 1 757 ? 173.877 191.883 212.251 1.00 52.91 766 TRP B O 1
ATOM 7438 N N . TRP B 1 758 ? 175.489 193.442 212.194 1.00 50.73 767 TRP B N 1
ATOM 7439 C CA . TRP B 1 758 ? 175.221 193.814 210.812 1.00 50.73 767 TRP B CA 1
ATOM 7440 C C . TRP B 1 758 ? 176.133 193.136 209.805 1.00 50.73 767 TRP B C 1
ATOM 7441 O O . TRP B 1 758 ? 175.659 192.769 208.734 1.00 50.73 767 TRP B O 1
ATOM 7452 N N . TYR B 1 759 ? 177.415 192.934 210.118 1.00 58.20 768 TYR B N 1
ATOM 7453 C CA . TYR B 1 759 ? 178.389 192.537 209.103 1.00 58.20 768 TYR B CA 1
ATOM 7454 C C . TYR B 1 759 ? 179.014 191.176 209.386 1.00 58.20 768 TYR B C 1
ATOM 7455 O O . TYR B 1 759 ? 179.135 190.371 208.461 1.00 58.20 768 TYR B O 1
ATOM 7464 N N . ASP B 1 760 ? 179.441 190.895 210.621 1.00 61.02 769 ASP B N 1
ATOM 7465 C CA . ASP B 1 760 ? 180.059 189.601 210.902 1.00 61.02 769 ASP B CA 1
ATOM 7466 C C . ASP B 1 760 ? 179.030 188.485 210.916 1.00 61.02 769 ASP B C 1
ATOM 7467 O O . ASP B 1 760 ? 179.377 187.319 210.707 1.00 61.02 769 ASP B O 1
ATOM 7472 N N . LYS B 1 761 ? 177.768 188.815 211.163 1.00 61.08 770 LYS B N 1
ATOM 7473 C CA . LYS B 1 761 ? 176.701 187.837 211.037 1.00 61.08 770 LYS B CA 1
ATOM 7474 C C . LYS B 1 761 ? 175.872 188.160 209.806 1.00 61.08 770 LYS B C 1
ATOM 7475 O O . LYS B 1 761 ? 174.656 187.955 209.792 1.00 61.08 770 LYS B O 1
ATOM 7481 N N . GLY B 1 762 ? 176.530 188.662 208.766 1.00 67.57 771 GLY B N 1
ATOM 7482 C CA . GLY B 1 762 ? 175.859 189.018 207.535 1.00 67.57 771 GLY B CA 1
ATOM 7483 C C . GLY B 1 762 ? 175.897 187.905 206.512 1.00 67.57 771 GLY B C 1
ATOM 7484 O O . GLY B 1 762 ? 176.966 187.375 206.197 1.00 67.57 771 GLY B O 1
ATOM 7485 N N . GLU B 1 763 ? 174.726 187.549 205.987 1.00 73.82 772 GLU B N 1
ATOM 7486 C CA . GLU B 1 763 ? 174.570 186.409 205.093 1.00 73.82 772 GLU B CA 1
ATOM 7487 C C . GLU B 1 763 ? 175.231 186.643 203.741 1.00 73.82 772 GLU B C 1
ATOM 7488 O O . GLU B 1 763 ? 175.951 185.771 203.246 1.00 73.82 772 GLU B O 1
ATOM 7494 N N . CYS B 1 764 ? 174.994 187.800 203.125 1.00 77.93 773 CYS B N 1
ATOM 7495 C CA . CYS B 1 764 ? 175.809 188.196 201.985 1.00 77.93 773 CYS B CA 1
ATOM 7496 C C . CYS B 1 764 ? 177.207 188.533 202.476 1.00 77.93 773 CYS B C 1
ATOM 7497 O O . CYS B 1 764 ? 177.361 189.247 203.471 1.00 77.93 773 CYS B O 1
ATOM 7500 N N . GLY B 1 765 ? 178.225 188.031 201.801 1.00 84.47 774 GLY B N 1
ATOM 7501 C CA . GLY B 1 765 ? 179.601 188.246 202.198 1.00 84.47 774 GLY B CA 1
ATOM 7502 C C . GLY B 1 765 ? 180.129 189.607 201.807 1.00 84.47 774 GLY B C 1
ATOM 7503 O O . GLY B 1 765 ? 179.371 190.567 201.626 1.00 84.47 774 GLY B O 1
ATOM 7504 N N . ALA B 1 766 ? 181.457 189.676 201.675 1.00 90.54 775 ALA B N 1
ATOM 7505 C CA . ALA B 1 766 ? 182.229 190.878 201.322 1.00 90.54 775 ALA B CA 1
ATOM 7506 C C . ALA B 1 766 ? 181.944 192.068 202.234 1.00 90.54 775 ALA B C 1
ATOM 7507 O O . ALA B 1 766 ? 182.580 193.113 202.117 1.00 90.54 775 ALA B O 1
ATOM 7509 N N . GLU B 1 773 ? 183.752 186.240 187.372 1.00 80.57 782 GLU B N 1
ATOM 7510 C CA . GLU B 1 773 ? 184.869 185.468 186.847 1.00 80.57 782 GLU B CA 1
ATOM 7511 C C . GLU B 1 773 ? 184.359 184.475 185.817 1.00 80.57 782 GLU B C 1
ATOM 7512 O O . GLU B 1 773 ? 183.144 184.306 185.705 1.00 80.57 782 GLU B O 1
ATOM 7518 N N . LYS B 1 774 ? 185.287 183.829 185.091 1.00 69.18 783 LYS B N 1
ATOM 7519 C CA . LYS B 1 774 ? 184.996 182.888 184.006 1.00 69.18 783 LYS B CA 1
ATOM 7520 C C . LYS B 1 774 ? 184.162 183.554 182.915 1.00 69.18 783 LYS B C 1
ATOM 7521 O O . LYS B 1 774 ? 182.927 183.476 182.942 1.00 69.18 783 LYS B O 1
ATOM 7527 N N . THR B 1 775 ? 184.832 184.369 182.096 1.00 55.57 784 THR B N 1
ATOM 7528 C CA . THR B 1 775 ? 184.285 184.960 180.878 1.00 55.57 784 THR B CA 1
ATOM 7529 C C . THR B 1 775 ? 183.456 183.964 180.074 1.00 55.57 784 THR B C 1
ATOM 7530 O O . THR B 1 775 ? 183.888 182.848 179.783 1.00 55.57 784 THR B O 1
ATOM 7534 N N . SER B 1 776 ? 182.237 184.373 179.750 1.00 46.39 785 SER B N 1
ATOM 7535 C CA . SER B 1 776 ? 181.285 183.546 179.035 1.00 46.39 785 SER B CA 1
ATOM 7536 C C . SER B 1 776 ? 181.272 183.924 177.566 1.00 46.39 785 SER B C 1
ATOM 7537 O O . SER B 1 776 ? 181.679 185.029 177.200 1.00 46.39 785 SER B O 1
ATOM 7540 N N . ALA B 1 777 ? 180.813 182.994 176.732 1.00 36.83 786 ALA B N 1
ATOM 7541 C CA . ALA B 1 777 ? 180.624 183.221 175.307 1.00 36.83 786 ALA B CA 1
ATOM 7542 C C . ALA B 1 777 ? 179.627 184.340 175.076 1.00 36.83 786 ALA B C 1
ATOM 7543 O O . ALA B 1 777 ? 178.729 184.544 175.894 1.00 36.83 786 ALA B O 1
ATOM 7545 N N . LEU B 1 778 ? 179.785 185.085 173.990 1.00 34.64 787 LEU B N 1
ATOM 7546 C CA . LEU B 1 778 ? 178.830 186.124 173.658 1.00 34.64 787 LEU B CA 1
ATOM 7547 C C . LEU B 1 778 ? 177.512 185.504 173.251 1.00 34.64 787 LEU B C 1
ATOM 7548 O O . LEU B 1 778 ? 177.465 184.575 172.448 1.00 34.64 787 LEU B O 1
ATOM 7553 N N . SER B 1 779 ? 176.439 186.017 173.827 1.00 39.50 788 SER B N 1
ATOM 7554 C CA . SER B 1 779 ? 175.106 185.581 173.463 1.00 39.50 788 SER B CA 1
ATOM 7555 C C . SER B 1 779 ? 174.684 186.294 172.194 1.00 39.50 788 SER B C 1
ATOM 7556 O O . SER B 1 779 ? 175.283 187.290 171.790 1.00 39.50 788 SER B O 1
ATOM 7559 N N . LEU B 1 780 ? 173.646 185.755 171.556 1.00 37.69 789 LEU B N 1
ATOM 7560 C CA . LEU B 1 780 ? 173.113 186.366 170.350 1.00 37.69 789 LEU B CA 1
ATOM 7561 C C . LEU B 1 780 ? 172.512 187.736 170.617 1.00 37.69 789 LEU B C 1
ATOM 7562 O O . LEU B 1 780 ? 172.552 188.584 169.727 1.00 37.69 789 LEU B O 1
ATOM 7567 N N . SER B 1 781 ? 172.021 187.984 171.832 1.00 41.88 790 SER B N 1
ATOM 7568 C CA . SER B 1 781 ? 171.460 189.262 172.253 1.00 41.88 790 SER B CA 1
ATOM 7569 C C . SER B 1 781 ? 172.430 190.418 172.134 1.00 41.88 790 SER B C 1
ATOM 7570 O O . SER B 1 781 ? 172.016 191.526 171.782 1.00 41.88 790 SER B O 1
ATOM 7573 N N . ASN B 1 782 ? 173.704 190.182 172.425 1.00 40.97 791 ASN B N 1
ATOM 7574 C CA . ASN B 1 782 ? 174.734 191.204 172.358 1.00 40.97 791 ASN B CA 1
ATOM 7575 C C . ASN B 1 782 ? 174.982 191.718 170.953 1.00 40.97 791 ASN B C 1
ATOM 7576 O O . ASN B 1 782 ? 175.455 192.846 170.799 1.00 40.97 791 ASN B O 1
ATOM 7581 N N . VAL B 1 783 ? 174.672 190.928 169.935 1.00 37.05 792 VAL B N 1
ATOM 7582 C CA . VAL B 1 783 ? 175.117 191.219 168.584 1.00 37.05 792 VAL B CA 1
ATOM 7583 C C . VAL B 1 783 ? 173.918 191.083 167.648 1.00 37.05 792 VAL B C 1
ATOM 7584 O O . VAL B 1 783 ? 174.061 191.093 166.422 1.00 37.05 792 VAL B O 1
ATOM 7588 N N . ALA B 1 784 ? 172.717 191.018 168.234 1.00 35.44 793 ALA B N 1
ATOM 7589 C CA . ALA B 1 784 ? 171.491 190.780 167.474 1.00 35.44 793 ALA B CA 1
ATOM 7590 C C . ALA B 1 784 ? 171.132 191.936 166.562 1.00 35.44 793 ALA B C 1
ATOM 7591 O O . ALA B 1 784 ? 170.486 191.727 165.534 1.00 35.44 793 ALA B O 1
ATOM 7593 N N . GLY B 1 785 ? 171.538 193.152 166.905 1.00 34.39 794 GLY B N 1
ATOM 7594 C CA . GLY B 1 785 ? 171.181 194.286 166.076 1.00 34.39 794 GLY B CA 1
ATOM 7595 C C . GLY B 1 785 ? 172.018 194.388 164.819 1.00 34.39 794 GLY B C 1
ATOM 7596 O O . GLY B 1 785 ? 171.740 195.206 163.947 1.00 34.39 794 GLY B O 1
ATOM 7597 N N . VAL B 1 786 ? 173.064 193.570 164.716 1.00 33.17 795 VAL B N 1
ATOM 7598 C CA . VAL B 1 786 ? 173.833 193.497 163.480 1.00 33.17 795 VAL B CA 1
ATOM 7599 C C . VAL B 1 786 ? 173.109 192.602 162.483 1.00 33.17 795 VAL B C 1
ATOM 7600 O O . VAL B 1 786 ? 173.206 192.782 161.266 1.00 33.17 795 VAL B O 1
ATOM 7604 N N . PHE B 1 787 ? 172.361 191.625 162.997 1.00 31.25 796 PHE B N 1
ATOM 7605 C CA . PHE B 1 787 ? 171.529 190.777 162.153 1.00 31.25 796 PHE B CA 1
ATOM 7606 C C . PHE B 1 787 ? 170.317 191.534 161.639 1.00 31.25 796 PHE B C 1
ATOM 7607 O O . PHE B 1 787 ? 169.813 191.247 160.550 1.00 31.25 796 PHE B O 1
ATOM 7615 N N . TYR B 1 788 ? 169.822 192.490 162.422 1.00 33.26 797 TYR B N 1
ATOM 7616 C CA . TYR B 1 788 ? 168.647 193.255 162.025 1.00 33.26 797 TYR B CA 1
ATOM 7617 C C . TYR B 1 788 ? 168.998 194.236 160.922 1.00 33.26 797 TYR B C 1
ATOM 7618 O O . TYR B 1 788 ? 168.185 194.510 160.033 1.00 33.26 797 TYR B O 1
ATOM 7627 N N . ILE B 1 789 ? 170.207 194.791 160.982 1.00 33.66 798 ILE B N 1
ATOM 7628 C CA . ILE B 1 789 ? 170.681 195.703 159.947 1.00 33.66 798 ILE B CA 1
ATOM 7629 C C . ILE B 1 789 ? 170.982 194.935 158.671 1.00 33.66 798 ILE B C 1
ATOM 7630 O O . ILE B 1 789 ? 170.725 195.412 157.560 1.00 33.66 798 ILE B O 1
ATOM 7635 N N . LEU B 1 790 ? 171.481 193.709 158.818 1.00 32.51 799 LEU B N 1
ATOM 7636 C CA . LEU B 1 790 ? 171.816 192.880 157.669 1.00 32.51 799 LEU B CA 1
ATOM 7637 C C . LEU B 1 790 ? 170.577 192.506 156.867 1.00 32.51 799 LEU B C 1
ATOM 7638 O O . LEU B 1 790 ? 170.514 192.762 155.663 1.00 32.51 799 LEU B O 1
ATOM 7643 N N . VAL B 1 791 ? 169.569 191.927 157.523 1.00 35.02 800 VAL B N 1
ATOM 7644 C CA . VAL B 1 791 ? 168.335 191.574 156.826 1.00 35.02 800 VAL B CA 1
ATOM 7645 C C . VAL B 1 791 ? 167.556 192.834 156.463 1.00 35.02 800 VAL B C 1
ATOM 7646 O O . VAL B 1 791 ? 166.843 192.871 155.453 1.00 35.02 800 VAL B O 1
ATOM 7650 N N . GLY B 1 792 ? 167.716 193.901 157.243 1.00 37.75 801 GLY B N 1
ATOM 7651 C CA . GLY B 1 792 ? 167.169 195.185 156.837 1.00 37.75 801 GLY B CA 1
ATOM 7652 C C . GLY B 1 792 ? 167.897 195.772 155.644 1.00 37.75 801 GLY B C 1
ATOM 7653 O O . GLY B 1 792 ? 167.343 196.579 154.900 1.00 37.75 801 GLY B O 1
ATOM 7654 N N . GLY B 1 793 ? 169.155 195.380 155.453 1.00 36.75 802 GLY B N 1
ATOM 7655 C CA . GLY B 1 793 ? 169.882 195.794 154.268 1.00 36.75 802 GLY B CA 1
ATOM 7656 C C . GLY B 1 793 ? 169.743 194.824 153.113 1.00 36.75 802 GLY B C 1
ATOM 7657 O O . GLY B 1 793 ? 169.982 195.190 151.964 1.00 36.75 802 GLY B O 1
ATOM 7658 N N . LEU B 1 794 ? 169.377 193.575 153.399 1.00 38.87 803 LEU B N 1
ATOM 7659 C CA . LEU B 1 794 ? 169.051 192.639 152.328 1.00 38.87 803 LEU B CA 1
ATOM 7660 C C . LEU B 1 794 ? 167.708 192.979 151.705 1.00 38.87 803 LEU B C 1
ATOM 7661 O O . LEU B 1 794 ? 167.523 192.846 150.493 1.00 38.87 803 LEU B O 1
ATOM 7666 N N . GLY B 1 795 ? 166.751 193.411 152.523 1.00 44.04 804 GLY B N 1
ATOM 7667 C CA . GLY B 1 795 ? 165.455 193.786 151.990 1.00 44.04 804 GLY B CA 1
ATOM 7668 C C . GLY B 1 795 ? 165.478 195.143 151.319 1.00 44.04 804 GLY B C 1
ATOM 7669 O O . GLY B 1 795 ? 164.671 195.422 150.432 1.00 44.04 804 GLY B O 1
ATOM 7670 N N . LEU B 1 796 ? 166.400 196.006 151.736 1.00 45.25 805 LEU B N 1
ATOM 7671 C CA . LEU B 1 796 ? 166.547 197.300 151.084 1.00 45.25 805 LEU B CA 1
ATOM 7672 C C . LEU B 1 796 ? 167.250 197.150 149.745 1.00 45.25 805 LEU B C 1
ATOM 7673 O O . LEU B 1 796 ? 167.036 197.952 148.836 1.00 45.25 805 LEU B O 1
ATOM 7678 N N . ALA B 1 797 ? 168.081 196.119 149.602 1.00 48.35 806 ALA B N 1
ATOM 7679 C CA . ALA B 1 797 ? 168.758 195.878 148.334 1.00 48.35 806 ALA B CA 1
ATOM 7680 C C . ALA B 1 797 ? 167.816 195.252 147.317 1.00 48.35 806 ALA B C 1
ATOM 7681 O O . ALA B 1 797 ? 168.022 195.392 146.109 1.00 48.35 806 ALA B O 1
ATOM 7683 N N . MET B 1 798 ? 166.775 194.565 147.784 1.00 54.08 807 MET B N 1
ATOM 7684 C CA . MET B 1 798 ? 165.809 193.976 146.866 1.00 54.08 807 MET B CA 1
ATOM 7685 C C . MET B 1 798 ? 164.805 195.013 146.379 1.00 54.08 807 MET B C 1
ATOM 7686 O O . MET B 1 798 ? 164.189 194.836 145.325 1.00 54.08 807 MET B O 1
ATOM 7691 N N . LEU B 1 799 ? 164.618 196.098 147.132 1.00 56.94 808 LEU B N 1
ATOM 7692 C CA . LEU B 1 799 ? 163.800 197.196 146.632 1.00 56.94 808 LEU B CA 1
ATOM 7693 C C . LEU B 1 799 ? 164.529 197.975 145.552 1.00 56.94 808 LEU B C 1
ATOM 7694 O O . LEU B 1 799 ? 163.935 198.324 144.528 1.00 56.94 808 LEU B O 1
ATOM 7699 N N . VAL B 1 800 ? 165.815 198.257 145.765 1.00 59.34 809 VAL B N 1
ATOM 7700 C CA . VAL B 1 800 ? 166.598 199.045 144.819 1.00 59.34 809 VAL B CA 1
ATOM 7701 C C . VAL B 1 800 ? 166.777 198.297 143.498 1.00 59.34 809 VAL B C 1
ATOM 7702 O O . VAL B 1 800 ? 166.853 198.917 142.433 1.00 59.34 809 VAL B O 1
ATOM 7706 N N . ALA B 1 801 ? 166.768 196.964 143.525 1.00 62.65 810 ALA B N 1
ATOM 7707 C CA . ALA B 1 801 ? 166.738 196.207 142.278 1.00 62.65 810 ALA B CA 1
ATOM 7708 C C . ALA B 1 801 ? 165.392 196.339 141.587 1.00 62.65 810 ALA B C 1
ATOM 7709 O O . ALA B 1 801 ? 165.316 196.370 140.354 1.00 62.65 810 ALA B O 1
ATOM 7711 N N . LEU B 1 802 ? 164.315 196.389 142.370 1.00 66.78 811 LEU B N 1
ATOM 7712 C CA . LEU B 1 802 ? 162.975 196.485 141.805 1.00 66.78 811 LEU B CA 1
ATOM 7713 C C . LEU B 1 802 ? 162.754 197.849 141.169 1.00 66.78 811 LEU B C 1
ATOM 7714 O O . LEU B 1 802 ? 162.067 197.971 140.151 1.00 66.78 811 LEU B O 1
ATOM 7719 N N . ILE B 1 803 ? 163.343 198.889 141.756 1.00 69.66 812 ILE B N 1
ATOM 7720 C CA . ILE B 1 803 ? 163.275 200.214 141.153 1.00 69.66 812 ILE B CA 1
ATOM 7721 C C . ILE B 1 803 ? 164.196 200.283 139.940 1.00 69.66 812 ILE B C 1
ATOM 7722 O O . ILE B 1 803 ? 163.888 200.949 138.948 1.00 69.66 812 ILE B O 1
ATOM 7727 N N . GLU B 1 804 ? 165.320 199.565 139.984 1.00 75.16 813 GLU B N 1
ATOM 7728 C CA . GLU B 1 804 ? 166.226 199.528 138.838 1.00 75.16 813 GLU B CA 1
ATOM 7729 C C . GLU B 1 804 ? 165.620 198.743 137.682 1.00 75.16 813 GLU B C 1
ATOM 7730 O O . GLU B 1 804 ? 165.875 199.050 136.513 1.00 75.16 813 GLU B O 1
ATOM 7736 N N . PHE B 1 805 ? 164.793 197.745 137.987 1.00 79.14 814 PHE B N 1
ATOM 7737 C CA . PHE B 1 805 ? 164.183 196.945 136.933 1.00 79.14 814 PHE B CA 1
ATOM 7738 C C . PHE B 1 805 ? 163.020 197.687 136.287 1.00 79.14 814 PHE B C 1
ATOM 7739 O O . PHE B 1 805 ? 162.682 197.443 135.123 1.00 79.14 814 PHE B O 1
ATOM 7747 N N . CYS B 1 806 ? 162.394 198.602 137.027 1.00 81.60 815 CYS B N 1
ATOM 7748 C CA . CYS B 1 806 ? 161.298 199.384 136.465 1.00 81.60 815 CYS B CA 1
ATOM 7749 C C . CYS B 1 806 ? 161.823 200.579 135.680 1.00 81.60 815 CYS B C 1
ATOM 7750 O O . CYS B 1 806 ? 161.401 200.828 134.546 1.00 81.60 815 CYS B O 1
ATOM 7753 N N . TYR B 1 807 ? 162.754 201.330 136.267 1.00 88.10 816 TYR B N 1
ATOM 7754 C CA . TYR B 1 807 ? 163.365 202.505 135.641 1.00 88.10 816 TYR B CA 1
ATOM 7755 C C . TYR B 1 807 ? 164.214 202.152 134.408 1.00 88.10 816 TYR B C 1
ATOM 7756 O O . TYR B 1 807 ? 164.464 203.016 133.563 1.00 88.10 816 TYR B O 1
ATOM 7765 N N . LYS B 1 808 ? 164.655 200.909 134.255 1.00 88.34 817 LYS B N 1
ATOM 7766 C CA . LYS B 1 808 ? 165.289 200.472 133.018 1.00 88.34 817 LYS B CA 1
ATOM 7767 C C . LYS B 1 808 ? 164.490 199.343 132.378 1.00 88.34 817 LYS B C 1
ATOM 7768 O O . LYS B 1 808 ? 164.279 199.329 131.167 1.00 88.34 817 LYS B O 1
ATOM 7774 N N . GLN C 1 383 ? 166.022 240.329 232.611 1.00 85.86 392 GLN C N 1
ATOM 7775 C CA . GLN C 1 383 ? 167.093 239.526 233.188 1.00 85.86 392 GLN C CA 1
ATOM 7776 C C . GLN C 1 383 ? 168.450 239.946 232.631 1.00 85.86 392 GLN C C 1
ATOM 7777 O O . GLN C 1 383 ? 168.546 240.910 231.872 1.00 85.86 392 GLN C O 1
ATOM 7783 N N . LYS C 1 384 ? 169.495 239.223 233.023 1.00 78.11 393 LYS C N 1
ATOM 7784 C CA . LYS C 1 384 ? 170.843 239.490 232.552 1.00 78.11 393 LYS C CA 1
ATOM 7785 C C . LYS C 1 384 ? 171.013 239.034 231.108 1.00 78.11 393 LYS C C 1
ATOM 7786 O O . LYS C 1 384 ? 170.194 238.294 230.559 1.00 78.11 393 LYS C O 1
ATOM 7792 N N . THR C 1 385 ? 172.103 239.482 230.492 1.00 67.53 394 THR C N 1
ATOM 7793 C CA . THR C 1 385 ? 172.506 238.949 229.201 1.00 67.53 394 THR C CA 1
ATOM 7794 C C . THR C 1 385 ? 173.318 237.680 229.400 1.00 67.53 394 THR C C 1
ATOM 7795 O O . THR C 1 385 ? 174.063 237.548 230.374 1.00 67.53 394 THR C O 1
ATOM 7799 N N . VAL C 1 386 ? 173.174 236.749 228.471 1.00 56.98 395 VAL C N 1
ATOM 7800 C CA . VAL C 1 386 ? 173.849 235.462 228.544 1.00 56.98 395 VAL C CA 1
ATOM 7801 C C . VAL C 1 386 ? 175.140 235.537 227.744 1.00 56.98 395 VAL C C 1
ATOM 7802 O O . VAL C 1 386 ? 175.118 235.792 226.538 1.00 56.98 395 VAL C O 1
ATOM 7806 N N . VAL C 1 387 ? 176.266 235.321 228.410 1.00 51.02 396 VAL C N 1
ATOM 7807 C CA . VAL C 1 387 ? 177.562 235.370 227.745 1.00 51.02 396 VAL C CA 1
ATOM 7808 C C . VAL C 1 387 ? 177.782 234.075 226.978 1.00 51.02 396 VAL C C 1
ATOM 7809 O O . VAL C 1 387 ? 177.889 233.000 227.573 1.00 51.02 396 VAL C O 1
ATOM 7813 N N . VAL C 1 388 ? 177.869 234.178 225.660 1.00 47.75 397 VAL C N 1
ATOM 7814 C CA . VAL C 1 388 ? 178.038 233.031 224.779 1.00 47.75 397 VAL C CA 1
ATOM 7815 C C . VAL C 1 388 ? 179.521 232.923 224.463 1.00 47.75 397 VAL C C 1
ATOM 7816 O O . VAL C 1 388 ? 180.139 233.893 224.021 1.00 47.75 397 VAL C O 1
ATOM 7820 N N . THR C 1 389 ? 180.104 231.751 224.679 1.00 46.53 398 THR C N 1
ATOM 7821 C CA . THR C 1 389 ? 181.486 231.542 224.277 1.00 46.53 398 THR C CA 1
ATOM 7822 C C . THR C 1 389 ? 181.571 230.745 222.984 1.00 46.53 398 THR C C 1
ATOM 7823 O O . THR C 1 389 ? 181.073 229.625 222.884 1.00 46.53 398 THR C O 1
ATOM 7827 N N . THR C 1 390 ? 182.205 231.343 221.985 1.00 46.90 399 THR C N 1
ATOM 7828 C CA . THR C 1 390 ? 182.366 230.734 220.681 1.00 46.90 399 THR C CA 1
ATOM 7829 C C . THR C 1 390 ? 183.856 230.606 220.402 1.00 46.90 399 THR C C 1
ATOM 7830 O O . THR C 1 390 ? 184.691 230.883 221.265 1.00 46.90 399 THR C O 1
ATOM 7834 N N . ILE C 1 391 ? 184.194 230.181 219.192 1.00 47.16 400 ILE C N 1
ATOM 7835 C CA . ILE C 1 391 ? 185.582 230.030 218.779 1.00 47.16 400 ILE C CA 1
ATOM 7836 C C . ILE C 1 391 ? 185.663 230.395 217.303 1.00 47.16 400 ILE C C 1
ATOM 7837 O O . ILE C 1 391 ? 184.728 230.144 216.542 1.00 47.16 400 ILE C O 1
ATOM 7842 N N . LEU C 1 392 ? 186.755 231.041 216.899 1.00 50.17 401 LEU C N 1
ATOM 7843 C CA . LEU C 1 392 ? 186.915 231.416 215.495 1.00 50.17 401 LEU C CA 1
ATOM 7844 C C . LEU C 1 392 ? 187.251 230.172 214.690 1.00 50.17 401 LEU C C 1
ATOM 7845 O O . LEU C 1 392 ? 188.376 229.673 214.717 1.00 50.17 401 LEU C O 1
ATOM 7850 N N . GLU C 1 393 ? 186.255 229.672 213.976 1.00 49.99 402 GLU C N 1
ATOM 7851 C CA . GLU C 1 393 ? 186.371 228.492 213.145 1.00 49.99 402 GLU C CA 1
ATOM 7852 C C . GLU C 1 393 ? 185.409 228.647 211.982 1.00 49.99 402 GLU C C 1
ATOM 7853 O O . GLU C 1 393 ? 184.252 229.025 212.161 1.00 49.99 402 GLU C O 1
ATOM 7859 N N . SER C 1 394 ? 185.895 228.373 210.781 1.00 47.18 403 SER C N 1
ATOM 7860 C CA . SER C 1 394 ? 185.025 228.508 209.631 1.00 47.18 403 SER C CA 1
ATOM 7861 C C . SER C 1 394 ? 184.374 227.172 209.313 1.00 47.18 403 SER C C 1
ATOM 7862 O O . SER C 1 394 ? 185.049 226.145 209.357 1.00 47.18 403 SER C O 1
ATOM 7865 N N . PRO C 1 395 ? 183.080 227.146 208.968 1.00 43.06 404 PRO C N 1
ATOM 7866 C CA . PRO C 1 395 ? 182.149 228.262 208.842 1.00 43.06 404 PRO C CA 1
ATOM 7867 C C . PRO C 1 395 ? 181.277 228.460 210.056 1.00 43.06 404 PRO C C 1
ATOM 7868 O O . PRO C 1 395 ? 180.152 228.916 209.910 1.00 43.06 404 PRO C O 1
ATOM 7872 N N . TYR C 1 396 ? 181.771 228.108 211.234 1.00 41.30 405 TYR C N 1
ATOM 7873 C CA . TYR C 1 396 ? 180.949 228.152 212.431 1.00 41.30 405 TYR C CA 1
ATOM 7874 C C . TYR C 1 396 ? 180.829 229.555 212.993 1.00 41.30 405 TYR C C 1
ATOM 7875 O O . TYR C 1 396 ? 179.721 230.061 213.162 1.00 41.30 405 TYR C O 1
ATOM 7884 N N . VAL C 1 397 ? 181.953 230.183 213.313 1.00 47.08 406 VAL C N 1
ATOM 7885 C CA . VAL C 1 397 ? 182.005 231.588 213.687 1.00 47.08 406 VAL C CA 1
ATOM 7886 C C . VAL C 1 397 ? 183.108 232.235 212.873 1.00 47.08 406 VAL C C 1
ATOM 7887 O O . VAL C 1 397 ? 184.270 231.831 212.965 1.00 47.08 406 VAL C O 1
ATOM 7891 N N . MET C 1 398 ? 182.743 233.219 212.063 1.00 55.83 407 MET C N 1
ATOM 7892 C CA . MET C 1 398 ? 183.694 233.939 211.237 1.00 55.83 407 MET C CA 1
ATOM 7893 C C . MET C 1 398 ? 183.525 235.424 211.500 1.00 55.83 407 MET C C 1
ATOM 7894 O O . MET C 1 398 ? 182.477 235.872 211.961 1.00 55.83 407 MET C O 1
ATOM 7899 N N . MET C 1 399 ? 184.570 236.186 211.208 1.00 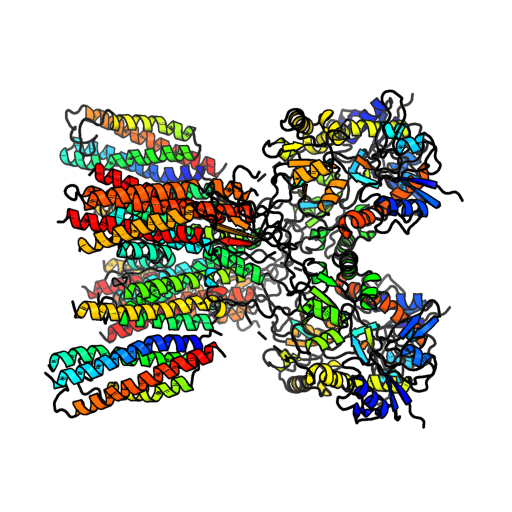65.26 408 MET C N 1
ATOM 7900 C CA . MET C 1 399 ? 184.500 237.638 211.273 1.00 65.26 408 MET C CA 1
ATOM 7901 C C . MET C 1 399 ? 183.742 238.145 210.056 1.00 65.26 408 MET C C 1
ATOM 7902 O O . MET C 1 399 ? 184.169 237.920 208.919 1.00 65.26 408 MET C O 1
ATOM 7907 N N . LYS C 1 400 ? 182.607 238.798 210.295 1.00 70.63 409 LYS C N 1
ATOM 7908 C CA . LYS C 1 400 ? 181.845 239.447 209.238 1.00 70.63 409 LYS C CA 1
ATOM 7909 C C . LYS C 1 400 ? 182.692 240.577 208.681 1.00 70.63 409 LYS C C 1
ATOM 7910 O O . LYS C 1 400 ? 183.182 241.393 209.460 1.00 70.63 409 LYS C O 1
ATOM 7916 N N . LYS C 1 401 ? 182.873 240.626 207.354 1.00 80.76 410 LYS C N 1
ATOM 7917 C CA . LYS C 1 401 ? 183.887 241.425 206.652 1.00 80.76 410 LYS C CA 1
ATOM 7918 C C . LYS C 1 401 ? 183.967 242.902 207.043 1.00 80.76 410 LYS C C 1
ATOM 7919 O O . LYS C 1 401 ? 185.026 243.525 206.915 1.00 80.76 410 LYS C O 1
ATOM 7925 N N . ASN C 1 402 ? 182.860 243.465 207.522 1.00 84.68 411 ASN C N 1
ATOM 7926 C CA . ASN C 1 402 ? 182.834 244.839 208.000 1.00 84.68 411 ASN C CA 1
ATOM 7927 C C . ASN C 1 402 ? 182.950 244.930 209.519 1.00 84.68 411 ASN C C 1
ATOM 7928 O O . ASN C 1 402 ? 182.341 245.814 210.128 1.00 84.68 411 ASN C O 1
ATOM 7933 N N . HIS C 1 403 ? 183.724 244.037 210.148 1.00 81.57 412 HIS C N 1
ATOM 7934 C CA . HIS C 1 403 ? 183.785 244.019 211.611 1.00 81.57 412 HIS C CA 1
ATOM 7935 C C . HIS C 1 403 ? 184.605 245.176 212.163 1.00 81.57 412 HIS C C 1
ATOM 7936 O O . HIS C 1 403 ? 184.594 245.424 213.375 1.00 81.57 412 HIS C O 1
ATOM 7943 N N . GLU C 1 404 ? 185.346 245.874 211.301 1.00 87.75 413 GLU C N 1
ATOM 7944 C CA . GLU C 1 404 ? 186.067 247.066 211.729 1.00 87.75 413 GLU C CA 1
ATOM 7945 C C . GLU C 1 404 ? 185.099 248.172 212.132 1.00 87.75 413 GLU C C 1
ATOM 7946 O O . GLU C 1 404 ? 185.269 248.820 213.170 1.00 87.75 413 GLU C O 1
ATOM 7952 N N . MET C 1 405 ? 184.060 248.385 211.329 1.00 91.26 414 MET C N 1
ATOM 7953 C CA . MET C 1 405 ? 183.073 249.411 211.623 1.00 91.26 414 MET C CA 1
ATOM 7954 C C . MET C 1 405 ? 181.840 248.879 212.337 1.00 91.26 414 MET C C 1
ATOM 7955 O O . MET C 1 405 ? 181.046 249.680 212.843 1.00 91.26 414 MET C O 1
ATOM 7960 N N . LEU C 1 406 ? 181.652 247.563 212.385 1.00 84.04 415 LEU C N 1
ATOM 7961 C CA . LEU C 1 406 ? 180.586 246.983 213.190 1.00 84.04 415 LEU C CA 1
ATOM 7962 C C . LEU C 1 406 ? 181.083 246.698 214.602 1.00 84.04 415 LEU C C 1
ATOM 7963 O O . LEU C 1 406 ? 182.287 246.611 214.855 1.00 84.04 415 LEU C O 1
ATOM 7968 N N . GLU C 1 407 ? 180.139 246.564 215.527 1.00 80.97 416 GLU C N 1
ATOM 7969 C CA . GLU C 1 407 ? 180.445 246.334 216.929 1.00 80.97 416 GLU C CA 1
ATOM 7970 C C . GLU C 1 407 ? 179.350 245.468 217.538 1.00 80.97 416 GLU C C 1
ATOM 7971 O O . GLU C 1 407 ? 178.179 245.557 217.161 1.00 80.97 416 GLU C O 1
ATOM 7977 N N . GLY C 1 408 ? 179.739 244.612 218.481 1.00 73.00 417 GLY C N 1
ATOM 7978 C CA . GLY C 1 408 ? 178.783 243.766 219.163 1.00 73.00 417 GLY C CA 1
ATOM 7979 C C . GLY C 1 408 ? 178.738 242.364 218.575 1.00 73.00 417 GLY C C 1
ATOM 7980 O O . GLY C 1 408 ? 179.738 241.791 218.158 1.00 73.00 417 GLY C O 1
ATOM 7981 N N . ASN C 1 409 ? 177.523 241.818 218.555 1.00 65.64 418 ASN C N 1
ATOM 7982 C CA . ASN C 1 409 ? 177.290 240.507 217.964 1.00 65.64 418 ASN C CA 1
ATOM 7983 C C . ASN C 1 409 ? 177.443 240.567 216.452 1.00 65.64 418 ASN C C 1
ATOM 7984 O O . ASN C 1 409 ? 177.755 239.558 215.813 1.00 65.64 418 ASN C O 1
ATOM 7989 N N . GLU C 1 410 ? 177.232 241.750 215.874 1.00 71.62 419 GLU C N 1
ATOM 7990 C CA . GLU C 1 410 ? 177.206 241.931 214.428 1.00 71.62 419 GLU C CA 1
ATOM 7991 C C . GLU C 1 410 ? 178.585 241.911 213.787 1.00 71.62 419 GLU C C 1
ATOM 7992 O O . GLU C 1 410 ? 178.668 242.006 212.560 1.00 71.62 419 GLU C O 1
ATOM 7998 N N . ARG C 1 411 ? 179.656 241.784 214.561 1.00 67.86 420 ARG C N 1
ATOM 7999 C CA . ARG C 1 411 ? 180.978 241.514 214.020 1.00 67.86 420 ARG C CA 1
ATOM 8000 C C . ARG C 1 411 ? 181.111 240.105 213.473 1.00 67.86 420 ARG C C 1
ATOM 8001 O O . ARG C 1 411 ? 182.040 239.839 212.707 1.00 67.86 420 ARG C O 1
ATOM 8009 N N . TYR C 1 412 ? 180.215 239.198 213.856 1.00 58.88 421 TYR C N 1
ATOM 8010 C CA . TYR C 1 412 ? 180.399 237.774 213.638 1.00 58.88 421 TYR C CA 1
ATOM 8011 C C . TYR C 1 412 ? 179.321 237.229 212.722 1.00 58.88 421 TYR C C 1
ATOM 8012 O O . TYR C 1 412 ? 178.190 237.720 212.715 1.00 58.88 421 TYR C O 1
ATOM 8021 N N . GLU C 1 413 ? 179.679 236.202 211.961 1.00 55.33 422 GLU C N 1
ATOM 8022 C CA . GLU C 1 413 ? 178.727 235.454 211.162 1.00 55.33 422 GLU C CA 1
ATOM 8023 C C . GLU C 1 413 ? 179.125 233.989 211.181 1.00 55.33 422 GLU C C 1
ATOM 8024 O O . GLU C 1 413 ? 180.219 233.638 211.621 1.00 55.33 422 GLU C O 1
ATOM 8030 N N . GLY C 1 414 ? 178.238 233.141 210.705 1.00 46.34 423 GLY C N 1
ATOM 8031 C CA . GLY C 1 414 ? 178.563 231.739 210.552 1.00 46.34 423 GLY C CA 1
ATOM 8032 C C . GLY C 1 414 ? 177.393 230.866 210.947 1.00 46.34 423 GLY C C 1
ATOM 8033 O O . GLY C 1 414 ? 176.279 231.333 211.150 1.00 46.34 423 GLY C O 1
ATOM 8034 N N . TYR C 1 415 ? 177.681 229.567 211.032 1.00 40.18 424 TYR C N 1
ATOM 8035 C CA . TYR C 1 415 ? 176.682 228.593 211.454 1.00 40.18 424 TYR C CA 1
ATOM 8036 C C . TYR C 1 415 ? 176.301 228.802 212.910 1.00 40.18 424 TYR C C 1
ATOM 8037 O O . TYR C 1 415 ? 175.116 228.897 213.240 1.00 40.18 424 TYR C O 1
ATOM 8046 N N . CYS C 1 416 ? 177.295 228.886 213.795 1.00 42.61 425 CYS C N 1
ATOM 8047 C CA . CYS C 1 416 ? 177.033 228.952 215.227 1.00 42.61 425 CYS C CA 1
ATOM 8048 C C . CYS C 1 416 ? 176.706 230.360 215.693 1.00 42.61 425 CYS C C 1
ATOM 8049 O O . CYS C 1 416 ? 176.442 230.566 216.879 1.00 42.61 425 CYS C O 1
ATOM 8052 N N . VAL C 1 417 ? 176.737 231.338 214.794 1.00 44.85 426 VAL C N 1
ATOM 8053 C CA . VAL C 1 417 ? 176.155 232.639 215.099 1.00 44.85 426 VAL C CA 1
ATOM 8054 C C . VAL C 1 417 ? 174.686 232.654 214.697 1.00 44.85 426 VAL C C 1
ATOM 8055 O O . VAL C 1 417 ? 173.836 233.218 215.395 1.00 44.85 426 VAL C O 1
ATOM 8059 N N . ASP C 1 418 ? 174.361 232.003 213.579 1.00 46.14 427 ASP C N 1
ATOM 8060 C CA . ASP C 1 418 ? 172.963 231.795 213.225 1.00 46.14 427 ASP C CA 1
ATOM 8061 C C . ASP C 1 418 ? 172.288 230.837 214.190 1.00 46.14 427 ASP C C 1
ATOM 8062 O O . ASP C 1 418 ? 171.103 230.991 214.495 1.00 46.14 427 ASP C O 1
ATOM 8067 N N . LEU C 1 419 ? 173.026 229.839 214.677 1.00 42.36 428 LEU C N 1
ATOM 8068 C CA . LEU C 1 419 ? 172.472 228.885 215.631 1.00 42.36 428 LEU C CA 1
ATOM 8069 C C . LEU C 1 419 ? 172.204 229.530 216.981 1.00 42.36 428 LEU C C 1
ATOM 8070 O O . LEU C 1 419 ? 171.210 229.205 217.634 1.00 42.36 428 LEU C O 1
ATOM 8075 N N . ALA C 1 420 ? 173.064 230.455 217.408 1.00 45.07 429 ALA C N 1
ATOM 8076 C CA . ALA C 1 420 ? 172.892 231.100 218.707 1.00 45.07 429 ALA C CA 1
ATOM 8077 C C . ALA C 1 420 ? 171.681 232.023 218.714 1.00 45.07 429 ALA C C 1
ATOM 8078 O O . ALA C 1 420 ? 171.087 232.274 219.766 1.00 45.07 429 ALA C O 1
ATOM 8080 N N . ALA C 1 421 ? 171.307 232.546 217.548 1.00 48.91 430 ALA C N 1
ATOM 8081 C CA . ALA C 1 421 ? 170.108 233.368 217.442 1.00 48.91 430 ALA C CA 1
ATOM 8082 C C . ALA C 1 421 ? 168.854 232.512 217.528 1.00 48.91 430 ALA C C 1
ATOM 8083 O O . ALA C 1 421 ? 167.831 232.933 218.072 1.00 48.91 430 ALA C O 1
ATOM 8085 N N . GLU C 1 422 ? 168.922 231.300 216.976 1.00 51.68 431 GLU C N 1
ATOM 8086 C CA . GLU C 1 422 ? 167.787 230.385 216.995 1.00 51.68 431 GLU C CA 1
ATOM 8087 C C . GLU C 1 422 ? 167.521 229.858 218.400 1.00 51.68 431 GLU C C 1
ATOM 8088 O O . GLU C 1 422 ? 166.370 229.659 218.794 1.00 51.68 431 GLU C O 1
ATOM 8094 N N . ILE C 1 423 ? 168.588 229.598 219.158 1.00 49.25 432 ILE C N 1
ATOM 8095 C CA . ILE C 1 423 ? 168.449 229.185 220.553 1.00 49.25 432 ILE C CA 1
ATOM 8096 C C . ILE C 1 423 ? 167.848 230.316 221.377 1.00 49.25 432 ILE C C 1
ATOM 8097 O O . ILE C 1 423 ? 166.997 230.095 222.245 1.00 49.25 432 ILE C O 1
ATOM 8102 N N . ALA C 1 424 ? 168.245 231.552 221.078 1.00 53.45 433 ALA C N 1
ATOM 8103 C CA . ALA C 1 424 ? 167.870 232.686 221.915 1.00 53.45 433 ALA C CA 1
ATOM 8104 C C . ALA C 1 424 ? 166.409 233.078 221.728 1.00 53.45 433 ALA C C 1
ATOM 8105 O O . ALA C 1 424 ? 165.815 233.714 222.604 1.00 53.45 433 ALA C O 1
ATOM 8107 N N . LYS C 1 425 ? 165.806 232.726 220.592 1.00 56.64 434 LYS C N 1
ATOM 8108 C CA . LYS C 1 425 ? 164.390 233.033 220.419 1.00 56.64 434 LYS C CA 1
ATOM 8109 C C . LYS C 1 425 ? 163.519 231.899 220.945 1.00 56.64 434 LYS C C 1
ATOM 8110 O O . LYS C 1 425 ? 162.346 232.103 221.274 1.00 56.64 434 LYS C O 1
ATOM 8116 N N . HIS C 1 426 ? 164.077 230.692 221.036 1.00 56.95 435 HIS C N 1
ATOM 8117 C CA . HIS C 1 426 ? 163.318 229.580 221.591 1.00 56.95 435 HIS C CA 1
ATOM 8118 C C . HIS C 1 426 ? 163.400 229.551 223.109 1.00 56.95 435 HIS C C 1
ATOM 8119 O O . HIS C 1 426 ? 162.422 229.205 223.778 1.00 56.95 435 HIS C O 1
ATOM 8126 N N . CYS C 1 427 ? 164.553 229.904 223.668 1.00 56.08 436 CYS C N 1
ATOM 8127 C CA . CYS C 1 427 ? 164.705 229.952 225.111 1.00 56.08 436 CYS C CA 1
ATOM 8128 C C . CYS C 1 427 ? 164.354 231.310 225.692 1.00 56.08 436 CYS C C 1
ATOM 8129 O O . CYS C 1 427 ? 164.061 231.399 226.887 1.00 56.08 436 CYS C O 1
ATOM 8132 N N . GLY C 1 428 ? 164.377 232.362 224.879 1.00 58.86 437 GLY C N 1
ATOM 8133 C CA . GLY C 1 428 ? 164.000 233.684 225.331 1.00 58.86 437 GLY C CA 1
ATOM 8134 C C . GLY C 1 428 ? 165.032 234.389 226.185 1.00 58.86 437 GLY C C 1
ATOM 8135 O O . GLY C 1 428 ? 164.788 234.636 227.368 1.00 58.86 437 GLY C O 1
ATOM 8136 N N . PHE C 1 429 ? 166.188 234.713 225.610 1.00 57.53 438 PHE C N 1
ATOM 8137 C CA . PHE C 1 429 ? 167.172 235.516 226.323 1.00 57.53 438 PHE C CA 1
ATOM 8138 C C . PHE C 1 429 ? 167.945 236.380 225.338 1.00 57.53 438 PHE C C 1
ATOM 8139 O O . PHE C 1 429 ? 168.071 236.030 224.164 1.00 57.53 438 PHE C O 1
ATOM 8147 N N . LYS C 1 430 ? 168.462 237.501 225.832 1.00 61.38 439 LYS C N 1
ATOM 8148 C CA . LYS C 1 430 ? 169.387 238.337 225.084 1.00 61.38 439 LYS C CA 1
ATOM 8149 C C . LYS C 1 430 ? 170.807 237.892 225.406 1.00 61.38 439 LYS C C 1
ATOM 8150 O O . LYS C 1 430 ? 171.104 237.532 226.547 1.00 61.38 439 LYS C O 1
ATOM 8156 N N . TYR C 1 431 ? 171.683 237.903 224.402 1.00 54.67 440 TYR C N 1
ATOM 8157 C CA . TYR C 1 431 ? 172.975 237.247 224.531 1.00 54.67 440 TYR C CA 1
ATOM 8158 C C . TYR C 1 431 ? 174.104 238.131 224.022 1.00 54.67 440 TYR C C 1
ATOM 8159 O O . TYR C 1 431 ? 173.883 239.145 223.359 1.00 54.67 440 TYR C O 1
ATOM 8168 N N . LYS C 1 432 ? 175.329 237.717 224.348 1.00 54.75 441 LYS C N 1
ATOM 8169 C CA . LYS C 1 432 ? 176.549 238.404 223.937 1.00 54.75 441 LYS C CA 1
ATOM 8170 C C . LYS C 1 432 ? 177.572 237.374 223.483 1.00 54.75 441 LYS C C 1
ATOM 8171 O O . LYS C 1 432 ? 177.990 236.524 224.271 1.00 54.75 441 LYS C O 1
ATOM 8177 N N . LEU C 1 433 ? 177.989 237.463 222.225 1.00 53.64 442 LEU C N 1
ATOM 8178 C CA . LEU C 1 433 ? 178.982 236.550 221.683 1.00 53.64 442 LEU C CA 1
ATOM 8179 C C . LEU C 1 433 ? 180.386 236.997 222.060 1.00 53.64 442 LEU C C 1
ATOM 8180 O O . LEU C 1 433 ? 180.788 238.128 221.780 1.00 53.64 442 LEU C O 1
ATOM 8185 N N . THR C 1 434 ? 181.135 236.103 222.700 1.00 51.16 443 THR C N 1
ATOM 8186 C CA . THR C 1 434 ? 182.524 236.372 223.059 1.00 51.16 443 THR C CA 1
ATOM 8187 C C . THR C 1 434 ? 183.375 235.233 222.531 1.00 51.16 443 THR C C 1
ATOM 8188 O O . THR C 1 434 ? 183.083 234.073 222.819 1.00 51.16 443 THR C O 1
ATOM 8192 N N . ILE C 1 435 ? 184.417 235.552 221.766 1.00 50.87 444 ILE C N 1
ATOM 8193 C CA . ILE C 1 435 ? 185.384 234.536 221.369 1.00 50.87 444 ILE C CA 1
ATOM 8194 C C . ILE C 1 435 ? 186.181 234.121 222.597 1.00 50.87 444 ILE C C 1
ATOM 8195 O O . ILE C 1 435 ? 186.506 234.956 223.450 1.00 50.87 444 ILE C O 1
ATOM 8200 N N . VAL C 1 436 ? 186.462 232.824 222.715 1.00 53.88 445 VAL C N 1
ATOM 8201 C CA . VAL C 1 436 ? 187.268 232.286 223.803 1.00 53.88 445 VAL C CA 1
ATOM 8202 C C . VAL C 1 436 ? 188.683 232.852 223.700 1.00 53.88 445 VAL C C 1
ATOM 8203 O O . VAL C 1 436 ? 189.178 233.125 222.600 1.00 53.88 445 VAL C O 1
ATOM 8207 N N . GLY C 1 437 ? 189.314 233.109 224.844 1.00 60.64 446 GLY C N 1
ATOM 8208 C CA . GLY C 1 437 ? 190.624 233.726 224.864 1.00 60.64 446 GLY C CA 1
ATOM 8209 C C . GLY C 1 437 ? 191.740 232.822 224.392 1.00 60.64 446 GLY C C 1
ATOM 8210 O O . GLY C 1 437 ? 192.632 233.260 223.662 1.00 60.64 446 GLY C O 1
ATOM 8211 N N . ASP C 1 438 ? 191.700 231.559 224.818 1.00 61.35 447 ASP C N 1
ATOM 8212 C CA . ASP C 1 438 ? 192.730 230.589 224.463 1.00 61.35 447 ASP C CA 1
ATOM 8213 C C . ASP C 1 438 ? 192.731 230.260 222.978 1.00 61.35 447 ASP C C 1
ATOM 8214 O O . ASP C 1 438 ? 193.789 230.113 222.360 1.00 61.35 447 ASP C O 1
ATOM 8219 N N . GLY C 1 439 ? 191.550 230.136 222.390 1.00 59.36 448 GLY C N 1
ATOM 8220 C CA . GLY C 1 439 ? 191.431 229.509 221.096 1.00 59.36 448 GLY C CA 1
ATOM 8221 C C . GLY C 1 439 ? 191.398 228.003 221.156 1.00 59.36 448 GLY C C 1
ATOM 8222 O O . GLY C 1 439 ? 191.473 227.353 220.109 1.00 59.36 448 GLY C O 1
ATOM 8223 N N . LYS C 1 440 ? 191.300 227.435 222.352 1.00 54.93 449 LYS C N 1
ATOM 8224 C CA . LYS C 1 440 ? 191.197 226.004 222.571 1.00 54.93 449 LYS C CA 1
ATOM 8225 C C . LYS C 1 440 ? 189.736 225.614 222.747 1.00 54.93 449 LYS C C 1
ATOM 8226 O O . LYS C 1 440 ? 188.898 226.418 223.149 1.00 54.93 449 LYS C O 1
ATOM 8232 N N . TYR C 1 441 ? 189.438 224.353 222.450 1.00 45.94 450 TYR C N 1
ATOM 8233 C CA . TYR C 1 441 ? 188.096 223.823 222.646 1.00 45.94 450 TYR C CA 1
ATOM 8234 C C . TYR C 1 441 ? 187.858 223.405 224.088 1.00 45.94 450 TYR C C 1
ATOM 8235 O O . TYR C 1 441 ? 186.791 223.662 224.645 1.00 45.94 450 TYR C O 1
ATOM 8244 N N . GLY C 1 442 ? 188.850 222.799 224.714 1.00 49.03 451 GLY C N 1
ATOM 8245 C CA . GLY C 1 442 ? 188.715 222.359 226.081 1.00 49.03 451 GLY C CA 1
ATOM 8246 C C . GLY C 1 442 ? 189.399 221.037 226.319 1.00 49.03 451 GLY C C 1
ATOM 8247 O O . GLY C 1 442 ? 189.106 220.040 225.657 1.00 49.03 451 GLY C O 1
ATOM 8248 N N . ALA C 1 443 ? 190.305 221.025 227.284 1.00 56.37 452 ALA C N 1
ATOM 8249 C CA . ALA C 1 443 ? 191.106 219.866 227.627 1.00 56.37 452 ALA C CA 1
ATOM 8250 C C . ALA C 1 443 ? 191.639 220.052 229.035 1.00 56.37 452 ALA C C 1
ATOM 8251 O O . ALA C 1 443 ? 191.830 221.174 229.501 1.00 56.37 452 ALA C O 1
ATOM 8253 N N . ARG C 1 444 ? 191.859 218.947 229.727 1.00 64.99 453 ARG C N 1
ATOM 8254 C CA . ARG C 1 444 ? 192.379 218.998 231.081 1.00 64.99 453 ARG C CA 1
ATOM 8255 C C . ARG C 1 444 ? 193.872 218.723 231.056 1.00 64.99 453 ARG C C 1
ATOM 8256 O O . ARG C 1 444 ? 194.309 217.665 230.598 1.00 64.99 453 ARG C O 1
ATOM 8264 N N . ASP C 1 445 ? 194.650 219.688 231.529 1.00 76.24 454 ASP C N 1
ATOM 8265 C CA . ASP C 1 445 ? 196.084 219.512 231.701 1.00 76.24 454 ASP C CA 1
ATOM 8266 C C . ASP C 1 445 ? 196.293 218.582 232.885 1.00 76.24 454 ASP C C 1
ATOM 8267 O O . ASP C 1 445 ? 195.912 218.923 234.004 1.00 76.24 454 ASP C O 1
ATOM 8272 N N . ALA C 1 446 ? 196.890 217.413 232.635 1.00 82.52 455 ALA C N 1
ATOM 8273 C CA . ALA C 1 446 ? 196.940 216.348 233.635 1.00 82.52 455 ALA C CA 1
ATOM 8274 C C . ALA C 1 446 ? 197.775 216.711 234.857 1.00 82.52 455 ALA C C 1
ATOM 8275 O O . ALA C 1 446 ? 197.561 216.140 235.931 1.00 82.52 455 ALA C O 1
ATOM 8277 N N . ASP C 1 447 ? 198.712 217.648 234.721 1.00 85.43 456 ASP C N 1
ATOM 8278 C CA . ASP C 1 447 ? 199.473 218.142 235.859 1.00 85.43 456 ASP C CA 1
ATOM 8279 C C . ASP C 1 447 ? 198.612 219.031 236.748 1.00 85.43 456 ASP C C 1
ATOM 8280 O O . ASP C 1 447 ? 198.420 218.740 237.932 1.00 85.43 456 ASP C O 1
ATOM 8285 N N . THR C 1 448 ? 198.078 220.112 236.176 1.00 79.50 457 THR C N 1
ATOM 8286 C CA . THR C 1 448 ? 197.376 221.118 236.963 1.00 79.50 457 THR C CA 1
ATOM 8287 C C . THR C 1 448 ? 195.940 220.701 237.280 1.00 79.50 457 THR C C 1
ATOM 8288 O O . THR C 1 448 ? 195.384 221.154 238.289 1.00 79.50 457 THR C O 1
ATOM 8292 N N . LYS C 1 449 ? 195.358 219.811 236.459 1.00 75.50 458 LYS C N 1
ATOM 8293 C CA . LYS C 1 449 ? 193.938 219.426 236.500 1.00 75.50 458 LYS C CA 1
ATOM 8294 C C . LYS C 1 449 ? 193.025 220.642 236.347 1.00 75.50 458 LYS C C 1
ATOM 8295 O O . LYS C 1 449 ? 192.018 220.782 237.041 1.00 75.50 458 LYS C O 1
ATOM 8301 N N . ILE C 1 450 ? 193.380 221.520 235.414 1.00 65.78 459 ILE C N 1
ATOM 8302 C CA . ILE C 1 450 ? 192.577 222.685 235.079 1.00 65.78 459 ILE C CA 1
ATOM 8303 C C . ILE C 1 450 ? 192.251 222.601 233.589 1.00 65.78 459 ILE C C 1
ATOM 8304 O O . ILE C 1 450 ? 192.956 221.957 232.806 1.00 65.78 459 ILE C O 1
ATOM 8309 N N . TRP C 1 451 ? 191.138 223.220 233.206 1.00 53.30 460 TRP C N 1
ATOM 8310 C CA . TRP C 1 451 ? 190.622 223.176 231.845 1.00 53.30 460 TRP C CA 1
ATOM 8311 C C . TRP C 1 451 ? 190.986 224.457 231.107 1.00 53.30 460 TRP C C 1
ATOM 8312 O O . TRP C 1 451 ? 190.840 225.553 231.653 1.00 53.30 460 TRP C O 1
ATOM 8323 N N . ASN C 1 452 ? 191.456 224.329 229.868 1.00 57.32 461 ASN C N 1
ATOM 8324 C CA . ASN C 1 452 ? 191.765 225.487 229.037 1.00 57.32 461 ASN C CA 1
ATOM 8325 C C . ASN C 1 452 ? 190.856 225.542 227.819 1.00 57.32 461 ASN C C 1
ATOM 8326 O O . ASN C 1 452 ? 190.802 224.601 227.030 1.00 57.32 461 ASN C O 1
ATOM 8331 N N . GLY C 1 453 ? 190.156 226.652 227.655 1.00 51.20 462 GLY C N 1
ATOM 8332 C CA . GLY C 1 453 ? 189.376 226.833 226.455 1.00 51.20 462 GLY C CA 1
ATOM 8333 C C . GLY C 1 453 ? 187.930 227.124 226.752 1.00 51.20 462 GLY C C 1
ATOM 8334 O O . GLY C 1 453 ? 187.624 227.826 227.718 1.00 51.20 462 GLY C O 1
ATOM 8335 N N . MET C 1 454 ? 187.029 226.600 225.922 1.00 46.07 463 MET C N 1
ATOM 8336 C CA . MET C 1 454 ? 185.613 226.873 226.107 1.00 46.07 463 MET C CA 1
ATOM 8337 C C . MET C 1 454 ? 185.020 226.024 227.209 1.00 46.07 463 MET C C 1
ATOM 8338 O O . MET C 1 454 ? 184.079 226.458 227.873 1.00 46.07 463 MET C O 1
ATOM 8343 N N . VAL C 1 455 ? 185.542 224.814 227.401 1.00 44.35 464 VAL C N 1
ATOM 8344 C CA . VAL C 1 455 ? 185.165 224.017 228.561 1.00 44.35 464 VAL C CA 1
ATOM 8345 C C . VAL C 1 455 ? 185.686 224.679 229.827 1.00 44.35 464 VAL C C 1
ATOM 8346 O O . VAL C 1 455 ? 185.037 224.642 230.875 1.00 44.35 464 VAL C O 1
ATOM 8350 N N . GLY C 1 456 ? 186.836 225.347 229.730 1.00 49.44 465 GLY C N 1
ATOM 8351 C CA . GLY C 1 456 ? 187.354 226.097 230.862 1.00 49.44 465 GLY C CA 1
ATOM 8352 C C . GLY C 1 456 ? 186.480 227.274 231.247 1.00 49.44 465 GLY C C 1
ATOM 8353 O O . GLY C 1 456 ? 186.275 227.545 232.428 1.00 49.44 465 GLY C O 1
ATOM 8354 N N . GLU C 1 457 ? 185.930 227.977 230.259 1.00 50.39 466 GLU C N 1
ATOM 8355 C CA . GLU C 1 457 ? 185.136 229.157 230.584 1.00 50.39 466 GLU C CA 1
ATOM 8356 C C . GLU C 1 457 ? 183.763 228.784 231.117 1.00 50.39 466 GLU C C 1
ATOM 8357 O O . GLU C 1 457 ? 183.071 229.622 231.702 1.00 50.39 466 GLU C O 1
ATOM 8363 N N . LEU C 1 458 ? 183.344 227.536 230.922 1.00 45.23 467 LEU C N 1
ATOM 8364 C CA . LEU C 1 458 ? 182.061 227.094 231.452 1.00 45.23 467 LEU C CA 1
ATOM 8365 C C . LEU C 1 458 ? 182.205 226.585 232.875 1.00 45.23 467 LEU C C 1
ATOM 8366 O O . LEU C 1 458 ? 181.369 226.880 233.736 1.00 45.23 467 LEU C O 1
ATOM 8371 N N . VAL C 1 459 ? 183.257 225.804 233.135 1.00 47.22 468 VAL C N 1
ATOM 8372 C CA . VAL C 1 459 ? 183.489 225.232 234.453 1.00 47.22 468 VAL C CA 1
ATOM 8373 C C . VAL C 1 459 ? 183.817 226.312 235.473 1.00 47.22 468 VAL C C 1
ATOM 8374 O O . VAL C 1 459 ? 183.364 226.238 236.620 1.00 47.22 468 VAL C O 1
ATOM 8378 N N . TYR C 1 460 ? 184.535 227.357 235.069 1.00 51.11 469 TYR C N 1
ATOM 8379 C CA . TYR C 1 460 ? 184.957 228.384 236.008 1.00 51.11 469 TYR C CA 1
ATOM 8380 C C . TYR C 1 460 ? 184.170 229.679 235.874 1.00 51.11 469 TYR C C 1
ATOM 8381 O O . TYR C 1 460 ? 184.708 230.746 236.166 1.00 51.11 469 TYR C O 1
ATOM 8390 N N . GLY C 1 461 ? 182.919 229.614 235.431 1.00 49.93 470 GLY C N 1
ATOM 8391 C CA . GLY C 1 461 ? 181.973 230.691 235.612 1.00 49.93 470 GLY C CA 1
ATOM 8392 C C . GLY C 1 461 ? 182.042 231.835 234.627 1.00 49.93 470 GLY C C 1
ATOM 8393 O O . GLY C 1 461 ? 181.170 232.709 234.670 1.00 49.93 470 GLY C O 1
ATOM 8394 N N . LYS C 1 462 ? 183.044 231.870 233.751 1.00 52.12 471 LYS C N 1
ATOM 8395 C CA . LYS C 1 462 ? 183.178 232.975 232.812 1.00 52.12 471 LYS C CA 1
ATOM 8396 C C . LYS C 1 462 ? 182.105 232.973 231.741 1.00 52.12 471 LYS C C 1
ATOM 8397 O O . LYS C 1 462 ? 181.668 234.047 231.318 1.00 52.12 471 LYS C O 1
ATOM 8403 N N . ALA C 1 463 ? 181.680 231.798 231.294 1.00 49.56 472 ALA C N 1
ATOM 8404 C CA . ALA C 1 463 ? 180.690 231.660 230.244 1.00 49.56 472 ALA C CA 1
ATOM 8405 C C . ALA C 1 463 ? 179.400 231.129 230.834 1.00 49.56 472 ALA C C 1
ATOM 8406 O O . ALA C 1 463 ? 179.395 230.461 231.868 1.00 49.56 472 ALA C O 1
ATOM 8408 N N . ASP C 1 464 ? 178.301 231.425 230.153 1.00 50.15 473 ASP C N 1
ATOM 8409 C CA . ASP C 1 464 ? 177.016 230.854 230.516 1.00 50.15 473 ASP C CA 1
ATOM 8410 C C . ASP C 1 464 ? 176.593 229.740 229.569 1.00 50.15 473 ASP C C 1
ATOM 8411 O O . ASP C 1 464 ? 175.793 228.887 229.949 1.00 50.15 473 ASP C O 1
ATOM 8416 N N . ILE C 1 465 ? 177.124 229.733 228.347 1.00 41.40 474 ILE C N 1
ATOM 8417 C CA . ILE C 1 465 ? 176.770 228.767 227.317 1.00 41.40 474 ILE C CA 1
ATOM 8418 C C . ILE C 1 465 ? 177.852 228.813 226.245 1.00 41.40 474 ILE C C 1
ATOM 8419 O O . ILE C 1 465 ? 178.542 229.821 226.081 1.00 41.40 474 ILE C O 1
ATOM 8424 N N . ALA C 1 466 ? 178.041 227.696 225.549 1.00 35.28 475 ALA C N 1
ATOM 8425 C CA . ALA C 1 466 ? 179.050 227.578 224.502 1.00 35.28 475 ALA C CA 1
ATOM 8426 C C . ALA C 1 466 ? 178.409 227.007 223.245 1.00 35.28 475 ALA C C 1
ATOM 8427 O O . ALA C 1 466 ? 178.430 225.795 223.034 1.00 35.28 475 ALA C O 1
ATOM 8429 N N . ILE C 1 467 ? 177.858 227.877 222.400 1.00 35.87 476 ILE C N 1
ATOM 8430 C CA . ILE C 1 467 ? 177.363 227.469 221.083 1.00 35.87 476 ILE C CA 1
ATOM 8431 C C . ILE C 1 467 ? 178.582 227.440 220.171 1.00 35.87 476 ILE C C 1
ATOM 8432 O O . ILE C 1 467 ? 179.067 228.470 219.719 1.00 35.87 476 ILE C O 1
ATOM 8437 N N . ALA C 1 468 ? 179.067 226.238 219.881 1.00 33.69 477 ALA C N 1
ATOM 8438 C CA . ALA C 1 468 ? 180.326 226.053 219.177 1.00 33.69 477 ALA C CA 1
ATOM 8439 C C . ALA C 1 468 ? 180.410 224.605 218.724 1.00 33.69 477 ALA C C 1
ATOM 8440 O O . ALA C 1 468 ? 179.706 223.746 219.266 1.00 33.69 477 ALA C O 1
ATOM 8442 N N . PRO C 1 469 ? 181.264 224.292 217.735 1.00 31.85 478 PRO C N 1
ATOM 8443 C CA . PRO C 1 469 ? 181.497 222.882 217.406 1.00 31.85 478 PRO C CA 1
ATOM 8444 C C . PRO C 1 469 ? 182.277 222.130 218.469 1.00 31.85 478 PRO C C 1
ATOM 8445 O O . PRO C 1 469 ? 183.427 221.758 218.244 1.00 31.85 478 PRO C O 1
ATOM 8449 N N . LEU C 1 470 ? 181.659 221.870 219.611 1.00 28.01 479 LEU C N 1
ATOM 8450 C CA . LEU C 1 470 ? 182.318 221.240 220.741 1.00 28.01 479 LEU C CA 1
ATOM 8451 C C . LEU C 1 470 ? 181.888 219.785 220.796 1.00 28.01 479 LEU C C 1
ATOM 8452 O O . LEU C 1 470 ? 180.710 219.498 221.001 1.00 28.01 479 LEU C O 1
ATOM 8457 N N . THR C 1 471 ? 182.843 218.879 220.634 1.00 29.26 480 THR C N 1
ATOM 8458 C CA . THR C 1 471 ? 182.540 217.458 220.584 1.00 29.26 480 THR C CA 1
ATOM 8459 C C . THR C 1 471 ? 182.084 216.949 221.944 1.00 29.26 480 THR C C 1
ATOM 8460 O O . THR C 1 471 ? 182.717 217.208 222.967 1.00 29.26 480 THR C O 1
ATOM 8464 N N . ILE C 1 472 ? 180.960 216.237 221.949 1.00 29.63 481 ILE C N 1
ATOM 8465 C CA . ILE C 1 472 ? 180.444 215.593 223.150 1.00 29.63 481 ILE C CA 1
ATOM 8466 C C . ILE C 1 472 ? 181.389 214.455 223.512 1.00 29.63 481 ILE C C 1
ATOM 8467 O O . ILE C 1 472 ? 181.481 213.460 222.793 1.00 29.63 481 ILE C O 1
ATOM 8472 N N . THR C 1 473 ? 182.102 214.607 224.622 1.00 36.03 482 THR C N 1
ATOM 8473 C CA . THR C 1 473 ? 183.156 213.691 225.022 1.00 36.03 482 THR C CA 1
ATOM 8474 C C . THR C 1 473 ? 182.844 213.211 226.432 1.00 36.03 482 THR C C 1
ATOM 8475 O O . THR C 1 473 ? 182.105 213.866 227.167 1.00 36.03 482 THR C O 1
ATOM 8479 N N . LEU C 1 474 ? 183.360 212.027 226.771 1.00 40.37 483 LEU C N 1
ATOM 8480 C CA . LEU C 1 474 ? 183.217 211.461 228.108 1.00 40.37 483 LEU C CA 1
ATOM 8481 C C . LEU C 1 474 ? 183.809 212.364 229.181 1.00 40.37 483 LEU C C 1
ATOM 8482 O O . LEU C 1 474 ? 183.197 212.574 230.232 1.00 40.37 483 LEU C O 1
ATOM 8487 N N . VAL C 1 475 ? 185.008 212.896 228.942 1.00 40.11 484 VAL C N 1
ATOM 8488 C CA . VAL C 1 475 ? 185.693 213.669 229.972 1.00 40.11 484 VAL C CA 1
ATOM 8489 C C . VAL C 1 475 ? 185.067 215.047 230.118 1.00 40.11 484 VAL C C 1
ATOM 8490 O O . VAL C 1 475 ? 185.187 215.688 231.165 1.00 40.11 484 VAL C O 1
ATOM 8494 N N . ARG C 1 476 ? 184.379 215.519 229.084 1.00 36.84 485 ARG C N 1
ATOM 8495 C CA . ARG C 1 476 ? 183.732 216.817 229.169 1.00 36.84 485 ARG C CA 1
ATOM 8496 C C . ARG C 1 476 ? 182.359 216.717 229.808 1.00 36.84 485 ARG C C 1
ATOM 8497 O O . ARG C 1 476 ? 182.001 217.577 230.611 1.00 36.84 485 ARG C O 1
ATOM 8505 N N . GLU C 1 477 ? 181.598 215.659 229.503 1.00 43.40 486 GLU C N 1
ATOM 8506 C CA . GLU C 1 477 ? 180.236 215.485 230.014 1.00 43.40 486 GLU C CA 1
ATOM 8507 C C . GLU C 1 477 ? 180.203 215.349 231.535 1.00 43.40 486 GLU C C 1
ATOM 8508 O O . GLU C 1 477 ? 179.177 215.634 232.165 1.00 43.40 486 GLU C O 1
ATOM 8514 N N . GLU C 1 478 ? 181.330 214.977 232.139 1.00 46.83 487 GLU C N 1
ATOM 8515 C CA . GLU C 1 478 ? 181.432 214.925 233.589 1.00 46.83 487 GLU C CA 1
ATOM 8516 C C . GLU C 1 478 ? 181.456 216.317 234.213 1.00 46.83 487 GLU C C 1
ATOM 8517 O O . GLU C 1 478 ? 181.034 216.490 235.360 1.00 46.83 487 GLU C O 1
ATOM 8523 N N . VAL C 1 479 ? 181.945 217.322 233.488 1.00 43.77 488 VAL C N 1
ATOM 8524 C CA . VAL C 1 479 ? 182.101 218.646 234.079 1.00 43.77 488 VAL C CA 1
ATOM 8525 C C . VAL C 1 479 ? 181.162 219.705 233.500 1.00 43.77 488 VAL C C 1
ATOM 8526 O O . VAL C 1 479 ? 180.998 220.765 234.120 1.00 43.77 488 VAL C O 1
ATOM 8530 N N . ILE C 1 480 ? 180.562 219.465 232.332 1.00 40.87 489 ILE C N 1
ATOM 8531 C CA . ILE C 1 480 ? 179.586 220.363 231.722 1.00 40.87 489 ILE C CA 1
ATOM 8532 C C . ILE C 1 480 ? 178.445 219.517 231.173 1.00 40.87 489 ILE C C 1
ATOM 8533 O O . ILE C 1 480 ? 178.559 218.301 231.031 1.00 40.87 489 ILE C O 1
ATOM 8538 N N . ASP C 1 481 ? 177.329 220.175 230.864 1.00 40.52 490 ASP C N 1
ATOM 8539 C CA . ASP C 1 481 ? 176.131 219.515 230.352 1.00 40.52 490 ASP C CA 1
ATOM 8540 C C . ASP C 1 481 ? 175.947 219.831 228.877 1.00 40.52 490 ASP C C 1
ATOM 8541 O O . ASP C 1 481 ? 175.565 220.948 228.526 1.00 40.52 490 ASP C O 1
ATOM 8546 N N . PHE C 1 482 ? 176.166 218.843 228.022 1.00 31.32 491 PHE C N 1
ATOM 8547 C CA . PHE C 1 482 ? 175.893 218.995 226.603 1.00 31.32 491 PHE C CA 1
ATOM 8548 C C . PHE C 1 482 ? 174.420 218.794 226.300 1.00 31.32 491 PHE C C 1
ATOM 8549 O O . PHE C 1 482 ? 173.711 218.076 227.004 1.00 31.32 491 PHE C O 1
ATOM 8557 N N . SER C 1 483 ? 173.969 219.420 225.223 1.00 29.28 492 SER C N 1
ATOM 8558 C CA . SER C 1 483 ? 172.649 219.149 224.681 1.00 29.28 492 SER C CA 1
ATOM 8559 C C . SER C 1 483 ? 172.735 217.923 223.779 1.00 29.28 492 SER C C 1
ATOM 8560 O O . SER C 1 483 ? 173.767 217.256 223.696 1.00 29.28 492 SER C O 1
ATOM 8563 N N . LYS C 1 484 ? 171.652 217.608 223.088 1.00 30.57 493 LYS C N 1
ATOM 8564 C CA . LYS C 1 484 ? 171.732 216.602 222.046 1.00 30.57 493 LYS C CA 1
ATOM 8565 C C . LYS C 1 484 ? 172.560 217.148 220.887 1.00 30.57 493 LYS C C 1
ATOM 8566 O O . LYS C 1 484 ? 172.695 218.365 220.748 1.00 30.57 493 LYS C O 1
ATOM 8572 N N . PRO C 1 485 ? 173.173 216.277 220.085 1.00 27.33 494 PRO C N 1
ATOM 8573 C CA . PRO C 1 485 ? 173.993 216.755 218.969 1.00 27.33 494 PRO C CA 1
ATOM 8574 C C . PRO C 1 485 ? 173.218 217.573 217.947 1.00 27.33 494 PRO C C 1
ATOM 8575 O O . PRO C 1 485 ? 172.222 217.118 217.385 1.00 27.33 494 PRO C O 1
ATOM 8579 N N . PHE C 1 486 ? 173.669 218.807 217.722 1.00 29.16 495 PHE C N 1
ATOM 8580 C CA . PHE C 1 486 ? 173.140 219.572 216.606 1.00 29.16 495 PHE C CA 1
ATOM 8581 C C . PHE C 1 486 ? 173.812 219.214 215.293 1.00 29.16 495 PHE C C 1
ATOM 8582 O O . PHE C 1 486 ? 173.334 219.628 214.234 1.00 29.16 495 PHE C O 1
ATOM 8590 N N . MET C 1 487 ? 174.899 218.455 215.335 1.00 30.21 496 MET C N 1
ATOM 8591 C CA . MET C 1 487 ? 175.575 218.003 214.136 1.00 30.21 496 MET C CA 1
ATOM 8592 C C . MET C 1 487 ? 176.261 216.685 214.436 1.00 30.21 496 MET C C 1
ATOM 8593 O O . MET C 1 487 ? 176.948 216.556 215.447 1.00 30.21 496 MET C O 1
ATOM 8598 N N . SER C 1 488 ? 176.051 215.706 213.565 1.00 32.92 497 SER C N 1
ATOM 8599 C CA . SER C 1 488 ? 176.666 214.392 213.669 1.00 32.92 497 SER C CA 1
ATOM 8600 C C . SER C 1 488 ? 177.748 214.286 212.610 1.00 32.92 497 SER C C 1
ATOM 8601 O O . SER C 1 488 ? 177.566 214.763 211.488 1.00 32.92 497 SER C O 1
ATOM 8604 N N . LEU C 1 489 ? 178.858 213.646 212.959 1.00 33.95 498 LEU C N 1
ATOM 8605 C CA . LEU C 1 489 ? 180.058 213.711 212.145 1.00 33.95 498 LEU C CA 1
ATOM 8606 C C . LEU C 1 489 ? 180.989 212.587 212.556 1.00 33.95 498 LEU C C 1
ATOM 8607 O O . LEU C 1 489 ? 180.725 211.850 213.503 1.00 33.95 498 LEU C O 1
ATOM 8612 N N . GLY C 1 490 ? 182.092 212.465 211.838 1.00 41.25 499 GLY C N 1
ATOM 8613 C CA . GLY C 1 490 ? 183.067 211.447 212.153 1.00 41.25 499 GLY C CA 1
ATOM 8614 C C . GLY C 1 490 ? 184.348 211.731 211.414 1.00 41.25 499 GLY C C 1
ATOM 8615 O O . GLY C 1 490 ? 184.527 212.804 210.844 1.00 41.25 499 GLY C O 1
ATOM 8616 N N . ILE C 1 491 ? 185.226 210.768 211.427 1.00 46.78 500 ILE C N 1
ATOM 8617 C CA . ILE C 1 491 ? 186.500 210.876 210.734 1.00 46.78 500 ILE C CA 1
ATOM 8618 C C . ILE C 1 491 ? 186.290 210.463 209.291 1.00 46.78 500 ILE C C 1
ATOM 8619 O O . ILE C 1 491 ? 185.692 209.423 209.018 1.00 46.78 500 ILE C O 1
ATOM 8624 N N . SER C 1 492 ? 186.757 211.283 208.360 1.00 50.15 501 SER C N 1
ATOM 8625 C CA . SER C 1 492 ? 186.542 211.035 206.947 1.00 50.15 501 SER C CA 1
ATOM 8626 C C . SER C 1 492 ? 187.873 211.066 206.210 1.00 50.15 501 SER C C 1
ATOM 8627 O O . SER C 1 492 ? 188.918 211.366 206.783 1.00 50.15 501 SER C O 1
ATOM 8630 N N . ILE C 1 493 ? 187.821 210.754 204.919 1.00 55.67 502 ILE C N 1
ATOM 8631 C CA . ILE C 1 493 ? 188.995 210.656 204.062 1.00 55.67 502 ILE C CA 1
ATOM 8632 C C . ILE C 1 493 ? 188.941 211.792 203.053 1.00 55.67 502 ILE C C 1
ATOM 8633 O O . ILE C 1 493 ? 187.901 212.017 202.426 1.00 55.67 502 ILE C O 1
ATOM 8638 N N . MET C 1 494 ? 190.048 212.510 202.901 1.00 58.36 503 MET C N 1
ATOM 8639 C CA . MET C 1 494 ? 190.189 213.554 201.894 1.00 58.36 503 MET C CA 1
ATOM 8640 C C . MET C 1 494 ? 191.214 213.130 200.856 1.00 58.36 503 MET C C 1
ATOM 8641 O O . MET C 1 494 ? 192.390 212.970 201.181 1.00 58.36 503 MET C O 1
ATOM 8646 N N . ILE C 1 495 ? 190.780 212.976 199.610 1.00 66.85 504 ILE C N 1
ATOM 8647 C CA . ILE C 1 495 ? 191.684 212.665 198.512 1.00 66.85 504 ILE C CA 1
ATOM 8648 C C . ILE C 1 495 ? 191.571 213.762 197.469 1.00 66.85 504 ILE C C 1
ATOM 8649 O O . ILE C 1 495 ? 190.613 214.538 197.460 1.00 66.85 504 ILE C O 1
ATOM 8654 N N . LYS C 1 496 ? 192.559 213.822 196.583 1.00 75.05 505 LYS C N 1
ATOM 8655 C CA . LYS C 1 496 ? 192.494 214.739 195.455 1.00 75.05 505 LYS C CA 1
ATOM 8656 C C . LYS C 1 496 ? 191.687 214.116 194.323 1.00 75.05 505 LYS C C 1
ATOM 8657 O O . LYS C 1 496 ? 191.777 212.913 194.069 1.00 75.05 505 LYS C O 1
ATOM 8663 N N . LYS C 1 497 ? 190.875 214.937 193.659 1.00 80.50 506 LYS C N 1
ATOM 8664 C CA . LYS C 1 497 ? 190.093 214.500 192.509 1.00 80.50 506 LYS C CA 1
ATOM 8665 C C . LYS C 1 497 ? 191.023 214.150 191.349 1.00 80.50 506 LYS C C 1
ATOM 8666 O O . LYS C 1 497 ? 192.062 214.799 191.175 1.00 80.50 506 LYS C O 1
ATOM 8672 N N . PRO C 1 498 ? 190.698 213.131 190.548 1.00 86.97 507 PRO C N 1
ATOM 8673 C CA . PRO C 1 498 ? 191.600 212.745 189.444 1.00 86.97 507 PRO C CA 1
ATOM 8674 C C . PRO C 1 498 ? 191.600 213.738 188.291 1.00 86.97 507 PRO C C 1
ATOM 8675 O O . PRO C 1 498 ? 192.623 213.924 187.616 1.00 86.97 507 PRO C O 1
ATOM 8679 N N . GLN C 1 499 ? 190.424 214.298 188.011 1.00 90.58 508 GLN C N 1
ATOM 8680 C CA . GLN C 1 499 ? 190.103 215.465 187.192 1.00 90.58 508 GLN C CA 1
ATOM 8681 C C . GLN C 1 499 ? 190.226 215.298 185.679 1.00 90.58 508 GLN C C 1
ATOM 8682 O O . GLN C 1 499 ? 189.534 216.035 184.965 1.00 90.58 508 GLN C O 1
ATOM 8688 N N . LYS C 1 500 ? 191.109 214.395 185.198 1.00 87.79 509 LYS C N 1
ATOM 8689 C CA . LYS C 1 500 ? 191.092 213.576 183.971 1.00 87.79 509 LYS C CA 1
ATOM 8690 C C . LYS C 1 500 ? 192.516 213.024 183.841 1.00 87.79 509 LYS C C 1
ATOM 8691 O O . LYS C 1 500 ? 193.379 213.356 184.660 1.00 87.79 509 LYS C O 1
ATOM 8697 N N . SER C 1 501 ? 192.782 212.183 182.843 1.00 79.24 510 SER C N 1
ATOM 8698 C CA . SER C 1 501 ? 194.084 212.174 182.187 1.00 79.24 510 SER C CA 1
ATOM 8699 C C . SER C 1 501 ? 193.882 212.767 180.799 1.00 79.24 510 SER C C 1
ATOM 8700 O O . SER C 1 501 ? 192.999 212.320 180.062 1.00 79.24 510 SER C O 1
ATOM 8703 N N . LYS C 1 502 ? 194.691 213.768 180.445 1.00 65.00 511 LYS C N 1
ATOM 8704 C CA . LYS C 1 502 ? 194.414 214.591 179.271 1.00 65.00 511 LYS C CA 1
ATOM 8705 C C . LYS C 1 502 ? 195.094 214.059 178.015 1.00 65.00 511 LYS C C 1
ATOM 8706 O O . LYS C 1 502 ? 196.328 213.989 177.961 1.00 65.00 511 LYS C O 1
ATOM 8712 N N . PRO C 1 503 ? 194.332 213.694 176.983 1.00 54.78 512 PRO C N 1
ATOM 8713 C CA . PRO C 1 503 ? 194.942 213.136 175.772 1.00 54.78 512 PRO C CA 1
ATOM 8714 C C . PRO C 1 503 ? 195.592 214.224 174.937 1.00 54.78 512 PRO C C 1
ATOM 8715 O O . PRO C 1 503 ? 195.082 215.339 174.836 1.00 54.78 512 PRO C O 1
ATOM 8719 N N . GLY C 1 504 ? 196.713 213.886 174.318 1.00 47.66 513 GLY C N 1
ATOM 8720 C CA . GLY C 1 504 ? 197.406 214.800 173.432 1.00 47.66 513 GLY C CA 1
ATOM 8721 C C . GLY C 1 504 ? 196.778 214.857 172.059 1.00 47.66 513 GLY C C 1
ATOM 8722 O O . GLY C 1 504 ? 195.572 214.658 171.887 1.00 47.66 513 GLY C O 1
ATOM 8723 N N . VAL C 1 505 ? 197.606 215.138 171.061 1.00 42.70 514 VAL C N 1
ATOM 8724 C CA . VAL C 1 505 ? 197.151 215.104 169.678 1.00 42.70 514 VAL C CA 1
ATOM 8725 C C . VAL C 1 505 ? 197.510 213.751 169.087 1.00 42.70 514 VAL C C 1
ATOM 8726 O O . VAL C 1 505 ? 196.667 213.076 168.497 1.00 42.70 514 VAL C O 1
ATOM 8730 N N . PHE C 1 506 ? 198.741 213.314 169.295 1.00 38.37 515 PHE C N 1
ATOM 8731 C CA . PHE C 1 506 ? 199.224 212.068 168.728 1.00 38.37 515 PHE C CA 1
ATOM 8732 C C . PHE C 1 506 ? 199.197 210.966 169.775 1.00 38.37 515 PHE C C 1
ATOM 8733 O O . PHE C 1 506 ? 200.108 210.148 169.870 1.00 38.37 515 PHE C O 1
ATOM 8741 N N . SER C 1 507 ? 198.135 210.956 170.581 1.00 36.89 516 SER C N 1
ATOM 8742 C CA . SER C 1 507 ? 197.943 209.909 171.576 1.00 36.89 516 SER C CA 1
ATOM 8743 C C . SER C 1 507 ? 197.502 208.600 170.947 1.00 36.89 516 SER C C 1
ATOM 8744 O O . SER C 1 507 ? 197.537 207.561 171.607 1.00 36.89 516 SER C O 1
ATOM 8747 N N . PHE C 1 508 ? 197.095 208.620 169.683 1.00 30.91 517 PHE C N 1
ATOM 8748 C CA . PHE C 1 508 ? 196.762 207.396 168.972 1.00 30.91 517 PHE C CA 1
ATOM 8749 C C . PHE C 1 508 ? 198.035 206.633 168.636 1.00 30.91 517 PHE C C 1
ATOM 8750 O O . PHE C 1 508 ? 197.992 205.439 168.343 1.00 30.91 517 PHE C O 1
ATOM 8758 N N . LEU C 1 509 ? 199.173 207.311 168.657 1.00 28.80 518 LEU C N 1
ATOM 8759 C CA . LEU C 1 509 ? 200.441 206.657 168.431 1.00 28.80 518 LEU C CA 1
ATOM 8760 C C . LEU C 1 509 ? 200.967 205.957 169.667 1.00 28.80 518 LEU C C 1
ATOM 8761 O O . LEU C 1 509 ? 201.850 205.110 169.542 1.00 28.80 518 LEU C O 1
ATOM 8766 N N . ASP C 1 510 ? 200.442 206.266 170.839 1.00 31.03 519 ASP C N 1
ATOM 8767 C CA . ASP C 1 510 ? 200.956 205.813 172.129 1.00 31.03 519 ASP C CA 1
ATOM 8768 C C . ASP C 1 510 ? 201.007 204.320 172.460 1.00 31.03 519 ASP C C 1
ATOM 8769 O O . ASP C 1 510 ? 201.758 203.983 173.378 1.00 31.03 519 ASP C O 1
ATOM 8774 N N . PRO C 1 511 ? 200.231 203.397 171.847 1.00 22.04 520 PRO C N 1
ATOM 8775 C CA . PRO C 1 511 ? 200.510 201.972 172.106 1.00 22.04 520 PRO C CA 1
ATOM 8776 C C . PRO C 1 511 ? 201.895 201.489 171.716 1.00 22.04 520 PRO C C 1
ATOM 8777 O O . PRO C 1 511 ? 202.383 200.521 172.305 1.00 22.04 520 PRO C O 1
ATOM 8781 N N . LEU C 1 512 ? 202.548 202.134 170.765 1.00 25.06 521 LEU C N 1
ATOM 8782 C CA . LEU C 1 512 ? 203.911 201.808 170.400 1.00 25.06 521 LEU C CA 1
ATOM 8783 C C . LEU C 1 512 ? 204.779 203.016 170.711 1.00 25.06 521 LEU C C 1
ATOM 8784 O O . LEU C 1 512 ? 204.330 204.155 170.597 1.00 25.06 521 LEU C O 1
ATOM 8789 N N . ALA C 1 513 ? 206.011 202.770 171.137 1.00 34.93 522 ALA C N 1
ATOM 8790 C CA . ALA C 1 513 ? 206.929 203.868 171.384 1.00 34.93 522 ALA C CA 1
ATOM 8791 C C . ALA C 1 513 ? 207.327 204.525 170.072 1.00 34.93 522 ALA C C 1
ATOM 8792 O O . ALA C 1 513 ? 207.262 203.915 169.007 1.00 34.93 522 ALA C O 1
ATOM 8794 N N . TYR C 1 514 ? 207.760 205.786 170.156 1.00 42.99 523 TYR C N 1
ATOM 8795 C CA . TYR C 1 514 ? 208.164 206.522 168.963 1.00 42.99 523 TYR C CA 1
ATOM 8796 C C . TYR C 1 514 ? 209.413 205.954 168.315 1.00 42.99 523 TYR C C 1
ATOM 8797 O O . TYR C 1 514 ? 209.662 206.218 167.139 1.00 42.99 523 TYR C O 1
ATOM 8806 N N . GLU C 1 515 ? 210.189 205.180 169.062 1.00 49.43 524 GLU C N 1
ATOM 8807 C CA . GLU C 1 515 ? 211.317 204.451 168.508 1.00 49.43 524 GLU C CA 1
ATOM 8808 C C . GLU C 1 515 ? 210.847 203.365 167.554 1.00 49.43 524 GLU C C 1
ATOM 8809 O O . GLU C 1 515 ? 211.540 203.033 166.589 1.00 49.43 524 GLU C O 1
ATOM 8815 N N . ILE C 1 516 ? 209.672 202.787 167.816 1.00 34.69 525 ILE C N 1
ATOM 8816 C CA . ILE C 1 516 ? 209.097 201.820 166.884 1.00 34.69 525 ILE C CA 1
ATOM 8817 C C . ILE C 1 516 ? 208.552 202.532 165.657 1.00 34.69 525 ILE C C 1
ATOM 8818 O O . ILE C 1 516 ? 208.809 202.119 164.524 1.00 34.69 525 ILE C O 1
ATOM 8823 N N . TRP C 1 517 ? 207.818 203.632 165.867 1.00 30.22 526 TRP C N 1
ATOM 8824 C CA . TRP C 1 517 ? 207.211 204.363 164.757 1.00 30.22 526 TRP C CA 1
ATOM 8825 C C . TRP C 1 517 ? 208.258 204.984 163.846 1.00 30.22 526 TRP C C 1
ATOM 8826 O O . TRP C 1 517 ? 208.025 205.144 162.646 1.00 30.22 526 TRP C O 1
ATOM 8837 N N . MET C 1 518 ? 209.402 205.371 164.402 1.00 41.33 527 MET C N 1
ATOM 8838 C CA . MET C 1 518 ? 210.493 205.866 163.576 1.00 41.33 527 MET C CA 1
ATOM 8839 C C . MET C 1 518 ? 211.085 204.747 162.739 1.00 41.33 527 MET C C 1
ATOM 8840 O O . MET C 1 518 ? 211.433 204.951 161.574 1.00 41.33 527 MET C O 1
ATOM 8845 N N . CYS C 1 519 ? 211.198 203.554 163.315 1.00 38.78 528 CYS C N 1
ATOM 8846 C CA . CYS C 1 519 ? 211.795 202.445 162.586 1.00 38.78 528 CYS C CA 1
ATOM 8847 C C . CYS C 1 519 ? 210.796 201.757 161.667 1.00 38.78 528 CYS C C 1
ATOM 8848 O O . CYS C 1 519 ? 211.199 200.963 160.823 1.00 38.78 528 CYS C O 1
ATOM 8851 N N . ILE C 1 520 ? 209.498 202.030 161.810 1.00 30.34 529 ILE C N 1
ATOM 8852 C CA . ILE C 1 520 ? 208.535 201.555 160.817 1.00 30.34 529 ILE C CA 1
ATOM 8853 C C . ILE C 1 520 ? 208.680 202.350 159.527 1.00 30.34 529 ILE C C 1
ATOM 8854 O O . ILE C 1 520 ? 208.612 201.800 158.425 1.00 30.34 529 ILE C O 1
ATOM 8859 N N . VAL C 1 521 ? 208.941 203.650 159.648 1.00 33.81 530 VAL C N 1
ATOM 8860 C CA . VAL C 1 521 ? 209.099 204.500 158.472 1.00 33.81 530 VAL C CA 1
ATOM 8861 C C . VAL C 1 521 ? 210.427 204.213 157.779 1.00 33.81 530 VAL C C 1
ATOM 8862 O O . VAL C 1 521 ? 210.524 204.259 156.549 1.00 33.81 530 VAL C O 1
ATOM 8866 N N . PHE C 1 522 ? 211.460 203.873 158.547 1.00 42.45 531 PHE C N 1
ATOM 8867 C CA . PHE C 1 522 ? 212.724 203.482 157.931 1.00 42.45 531 PHE C CA 1
ATOM 8868 C C . PHE C 1 522 ? 212.611 202.112 157.283 1.00 42.45 531 PHE C C 1
ATOM 8869 O O . PHE C 1 522 ? 213.279 201.836 156.283 1.00 42.45 531 PHE C O 1
ATOM 8877 N N . ALA C 1 523 ? 211.782 201.238 157.849 1.00 31.24 532 ALA C N 1
ATOM 8878 C CA . ALA C 1 523 ? 211.573 199.925 157.259 1.00 31.24 532 ALA C CA 1
ATOM 8879 C C . ALA C 1 523 ? 210.699 200.009 156.021 1.00 31.24 532 ALA C C 1
ATOM 8880 O O . ALA C 1 523 ? 210.900 199.259 155.066 1.00 31.24 532 ALA C O 1
ATOM 8882 N N . TYR C 1 524 ? 209.707 200.900 156.035 1.00 28.97 533 TYR C N 1
ATOM 8883 C CA . TYR C 1 524 ? 208.845 201.130 154.883 1.00 28.97 533 TYR C CA 1
ATOM 8884 C C . TYR C 1 524 ? 209.625 201.628 153.678 1.00 28.97 533 TYR C C 1
ATOM 8885 O O . TYR C 1 524 ? 209.374 201.217 152.544 1.00 28.97 533 TYR C O 1
ATOM 8894 N N . ILE C 1 525 ? 210.581 202.521 153.910 1.00 32.64 534 ILE C N 1
ATOM 8895 C CA . ILE C 1 525 ? 211.387 203.048 152.817 1.00 32.64 534 ILE C CA 1
ATOM 8896 C C . ILE C 1 525 ? 212.432 202.027 152.390 1.00 32.64 534 ILE C C 1
ATOM 8897 O O . ILE C 1 525 ? 212.721 201.879 151.201 1.00 32.64 534 ILE C O 1
ATOM 8902 N N . GLY C 1 526 ? 212.968 201.265 153.342 1.00 29.90 535 GLY C N 1
ATOM 8903 C CA . GLY C 1 526 ? 213.939 200.240 152.996 1.00 29.90 535 GLY C CA 1
ATOM 8904 C C . GLY C 1 526 ? 213.334 199.089 152.217 1.00 29.90 535 GLY C C 1
ATOM 8905 O O . GLY C 1 526 ? 213.980 198.508 151.350 1.00 29.90 535 GLY C O 1
ATOM 8906 N N . VAL C 1 527 ? 212.082 198.747 152.515 1.00 27.99 536 VAL C N 1
ATOM 8907 C CA . VAL C 1 527 ? 211.379 197.715 151.757 1.00 27.99 536 VAL C CA 1
ATOM 8908 C C . VAL C 1 527 ? 211.036 198.220 150.363 1.00 27.99 536 VAL C C 1
ATOM 8909 O O . VAL C 1 527 ? 211.170 197.498 149.369 1.00 27.99 536 VAL C O 1
ATOM 8913 N N . SER C 1 528 ? 210.632 199.483 150.265 1.00 30.21 537 SER C N 1
ATOM 8914 C CA . SER C 1 528 ? 210.158 200.031 149.002 1.00 30.21 537 SER C CA 1
ATOM 8915 C C . SER C 1 528 ? 211.295 200.231 148.014 1.00 30.21 537 SER C C 1
ATOM 8916 O O . SER C 1 528 ? 211.095 200.132 146.801 1.00 30.21 537 SER C O 1
ATOM 8919 N N . VAL C 1 529 ? 212.489 200.536 148.511 1.00 34.74 538 VAL C N 1
ATOM 8920 C CA . VAL C 1 529 ? 213.637 200.704 147.633 1.00 34.74 538 VAL C CA 1
ATOM 8921 C C . VAL C 1 529 ? 214.158 199.346 147.189 1.00 34.74 538 VAL C C 1
ATOM 8922 O O . VAL C 1 529 ? 214.577 199.171 146.040 1.00 34.74 538 VAL C O 1
ATOM 8926 N N . VAL C 1 530 ? 214.095 198.352 148.071 1.00 35.08 539 VAL C N 1
ATOM 8927 C CA . VAL C 1 530 ? 214.524 197.013 147.693 1.00 35.08 539 VAL C CA 1
ATOM 8928 C C . VAL C 1 530 ? 213.535 196.387 146.717 1.00 35.08 539 VAL C C 1
ATOM 8929 O O . VAL C 1 530 ? 213.949 195.734 145.762 1.00 35.08 539 VAL C O 1
ATOM 8933 N N . LEU C 1 531 ? 212.231 196.642 146.884 1.00 37.02 540 LEU C N 1
ATOM 8934 C CA . LEU C 1 531 ? 211.236 196.231 145.886 1.00 37.02 540 LEU C CA 1
ATOM 8935 C C . LEU C 1 531 ? 211.502 196.827 144.515 1.00 37.02 540 LEU C C 1
ATOM 8936 O O . LEU C 1 531 ? 211.305 196.165 143.494 1.00 37.02 540 LEU C O 1
ATOM 8941 N N . PHE C 1 532 ? 211.883 198.094 144.473 1.00 46.29 541 PHE C N 1
ATOM 8942 C CA . PHE C 1 532 ? 212.237 198.756 143.231 1.00 46.29 541 PHE C CA 1
ATOM 8943 C C . PHE C 1 532 ? 213.437 198.104 142.566 1.00 46.29 541 PHE C C 1
ATOM 8944 O O . PHE C 1 532 ? 213.366 197.732 141.395 1.00 46.29 541 PHE C O 1
ATOM 8952 N N . LEU C 1 533 ? 214.529 197.941 143.305 1.00 48.00 542 LEU C N 1
ATOM 8953 C CA . LEU C 1 533 ? 215.759 197.403 142.744 1.00 48.00 542 LEU C CA 1
ATOM 8954 C C . LEU C 1 533 ? 215.633 195.931 142.383 1.00 48.00 542 LEU C C 1
ATOM 8955 O O . LEU C 1 533 ? 216.237 195.478 141.409 1.00 48.00 542 LEU C O 1
ATOM 8960 N N . VAL C 1 534 ? 214.843 195.174 143.138 1.00 44.68 543 VAL C N 1
ATOM 8961 C CA . VAL C 1 534 ? 214.801 193.734 142.915 1.00 44.68 543 VAL C CA 1
ATOM 8962 C C . VAL C 1 534 ? 213.869 193.399 141.760 1.00 44.68 543 VAL C C 1
ATOM 8963 O O . VAL C 1 534 ? 213.868 192.268 141.261 1.00 44.68 543 VAL C O 1
ATOM 8967 N N . SER C 1 535 ? 213.073 194.370 141.306 1.00 53.26 544 SER C N 1
ATOM 8968 C CA . SER C 1 535 ? 212.085 194.116 140.258 1.00 53.26 544 SER C CA 1
ATOM 8969 C C . SER C 1 535 ? 212.551 194.632 138.903 1.00 53.26 544 SER C C 1
ATOM 8970 O O . SER C 1 535 ? 212.253 194.029 137.869 1.00 53.26 544 SER C O 1
ATOM 8973 N N . ARG C 1 536 ? 213.282 195.748 138.890 1.00 64.85 545 ARG C N 1
ATOM 8974 C CA . ARG C 1 536 ? 213.746 196.370 137.650 1.00 64.85 545 ARG C CA 1
ATOM 8975 C C . ARG C 1 536 ? 214.700 195.497 136.849 1.00 64.85 545 ARG C C 1
ATOM 8976 O O . ARG C 1 536 ? 214.811 195.658 135.631 1.00 64.85 545 ARG C O 1
ATOM 8984 N N . PHE C 1 537 ? 215.383 194.573 137.511 1.00 74.16 546 PHE C N 1
ATOM 8985 C CA . PHE C 1 537 ? 216.098 193.501 136.833 1.00 74.16 546 PHE C CA 1
ATOM 8986 C C . PHE C 1 537 ? 215.379 192.189 137.118 1.00 74.16 546 PHE C C 1
ATOM 8987 O O . PHE C 1 537 ? 215.774 191.428 138.005 1.00 74.16 546 PHE C O 1
ATOM 8995 N N . SER C 1 538 ? 214.332 191.932 136.333 1.00 76.52 547 SER C N 1
ATOM 8996 C CA . SER C 1 538 ? 213.542 190.709 136.314 1.00 76.52 547 SER C CA 1
ATOM 8997 C C . SER C 1 538 ? 212.611 190.758 135.109 1.00 76.52 547 SER C C 1
ATOM 8998 O O . SER C 1 538 ? 211.951 191.779 134.880 1.00 76.52 547 SER C O 1
ATOM 9001 N N . PRO C 1 539 ? 212.535 189.687 134.307 1.00 85.40 548 PRO C N 1
ATOM 9002 C CA . PRO C 1 539 ? 211.554 189.639 133.219 1.00 85.40 548 PRO C CA 1
ATOM 9003 C C . PRO C 1 539 ? 210.247 188.969 133.640 1.00 85.40 548 PRO C C 1
ATOM 9004 O O . PRO C 1 539 ? 209.881 189.039 134.814 1.00 85.40 548 PRO C O 1
ATOM 9008 N N . ASN C 1 560 ? 208.586 198.027 133.559 1.00 64.36 569 ASN C N 1
ATOM 9009 C CA . ASN C 1 560 ? 208.095 197.277 134.708 1.00 64.36 569 ASN C CA 1
ATOM 9010 C C . ASN C 1 560 ? 206.889 198.004 135.292 1.00 64.36 569 ASN C C 1
ATOM 9011 O O . ASN C 1 560 ? 206.605 199.143 134.929 1.00 64.36 569 ASN C O 1
ATOM 9016 N N . GLU C 1 561 ? 206.184 197.332 136.196 1.00 57.32 570 GLU C N 1
ATOM 9017 C CA . GLU C 1 561 ? 205.117 197.919 136.988 1.00 57.32 570 GLU C CA 1
ATOM 9018 C C . GLU C 1 561 ? 205.580 198.364 138.364 1.00 57.32 570 GLU C C 1
ATOM 9019 O O . GLU C 1 561 ? 204.862 199.115 139.023 1.00 57.32 570 GLU C O 1
ATOM 9025 N N . PHE C 1 562 ? 206.779 197.969 138.783 1.00 45.98 571 PHE C N 1
ATOM 9026 C CA . PHE C 1 562 ? 207.256 198.206 140.140 1.00 45.98 571 PHE C CA 1
ATOM 9027 C C . PHE C 1 562 ? 208.402 199.197 140.191 1.00 45.98 571 PHE C C 1
ATOM 9028 O O . PHE C 1 562 ? 209.444 198.908 140.779 1.00 45.98 571 PHE C O 1
ATOM 9036 N N . GLY C 1 563 ? 208.237 200.354 139.558 1.00 43.25 572 GLY C N 1
ATOM 9037 C CA . GLY C 1 563 ? 209.075 201.497 139.845 1.00 43.25 572 GLY C CA 1
ATOM 9038 C C . GLY C 1 563 ? 208.902 202.007 141.263 1.00 43.25 572 GLY C C 1
ATOM 9039 O O . GLY C 1 563 ? 208.148 201.468 142.068 1.00 43.25 572 GLY C O 1
ATOM 9040 N N . ILE C 1 564 ? 209.606 203.098 141.567 1.00 40.14 573 ILE C N 1
ATOM 9041 C CA . ILE C 1 564 ? 209.792 203.488 142.966 1.00 40.14 573 ILE C CA 1
ATOM 9042 C C . ILE C 1 564 ? 208.497 204.021 143.567 1.00 40.14 573 ILE C C 1
ATOM 9043 O O . ILE C 1 564 ? 208.262 203.904 144.772 1.00 40.14 573 ILE C O 1
ATOM 9048 N N . PHE C 1 565 ? 207.595 204.517 142.738 1.00 39.28 574 PHE C N 1
ATOM 9049 C CA . PHE C 1 565 ? 206.380 205.060 143.314 1.00 39.28 574 PHE C CA 1
ATOM 9050 C C . PHE C 1 565 ? 205.267 204.033 143.410 1.00 39.28 574 PHE C C 1
ATOM 9051 O O . PHE C 1 565 ? 204.407 204.160 144.281 1.00 39.28 574 PHE C O 1
ATOM 9059 N N . ASN C 1 566 ? 205.273 203.010 142.563 1.00 37.70 575 ASN C N 1
ATOM 9060 C CA . ASN C 1 566 ? 204.392 201.875 142.788 1.00 37.70 575 ASN C CA 1
ATOM 9061 C C . ASN C 1 566 ? 204.931 200.954 143.868 1.00 37.70 575 ASN C C 1
ATOM 9062 O O . ASN C 1 566 ? 204.173 200.179 144.453 1.00 37.70 575 ASN C O 1
ATOM 9067 N N . SER C 1 567 ? 206.236 201.002 144.127 1.00 33.17 576 SER C N 1
ATOM 9068 C CA . SER C 1 567 ? 206.804 200.211 145.209 1.00 33.17 576 SER C CA 1
ATOM 9069 C C . SER C 1 567 ? 206.489 200.834 146.556 1.00 33.17 576 SER C C 1
ATOM 9070 O O . SER C 1 567 ? 206.340 200.130 147.557 1.00 33.17 576 SER C O 1
ATOM 9073 N N . LEU C 1 568 ? 206.391 202.163 146.599 1.00 27.93 577 LEU C N 1
ATOM 9074 C CA . LEU C 1 568 ? 205.983 202.851 147.818 1.00 27.93 577 LEU C CA 1
ATOM 9075 C C . LEU C 1 568 ? 204.499 202.672 148.087 1.00 27.93 577 LEU C C 1
ATOM 9076 O O . LEU C 1 568 ? 204.038 202.878 149.211 1.00 27.93 577 LEU C O 1
ATOM 9081 N N . TRP C 1 569 ? 203.734 202.301 147.063 1.00 24.36 578 TRP C N 1
ATOM 9082 C CA . TRP C 1 569 ? 202.296 202.126 147.214 1.00 24.36 578 TRP C CA 1
ATOM 9083 C C . TRP C 1 569 ? 201.946 200.678 147.513 1.00 24.36 578 TRP C C 1
ATOM 9084 O O . TRP C 1 569 ? 200.925 200.401 148.149 1.00 24.36 578 TRP C O 1
ATOM 9095 N N . PHE C 1 570 ? 202.772 199.739 147.050 1.00 25.61 579 PHE C N 1
ATOM 9096 C CA . PHE C 1 570 ? 202.623 198.357 147.483 1.00 25.61 579 PHE C CA 1
ATOM 9097 C C . PHE C 1 570 ? 202.919 198.230 148.965 1.00 25.61 579 PHE C C 1
ATOM 9098 O O . PHE C 1 570 ? 202.226 197.514 149.691 1.00 25.61 579 PHE C O 1
ATOM 9106 N N . SER C 1 571 ? 203.968 198.905 149.423 1.00 24.44 580 SER C N 1
ATOM 9107 C CA . SER C 1 571 ? 204.397 198.774 150.803 1.00 24.44 580 SER C CA 1
ATOM 9108 C C . SER C 1 571 ? 203.486 199.539 151.744 1.00 24.44 580 SER C C 1
ATOM 9109 O O . SER C 1 571 ? 203.349 199.163 152.910 1.00 24.44 580 SER C O 1
ATOM 9112 N N . LEU C 1 572 ? 202.872 200.617 151.264 1.00 24.80 581 LEU C N 1
ATOM 9113 C CA . LEU C 1 572 ? 201.929 201.356 152.088 1.00 24.80 581 LEU C CA 1
ATOM 9114 C C . LEU C 1 572 ? 200.643 200.571 152.251 1.00 24.80 581 LEU C C 1
ATOM 9115 O O . LEU C 1 572 ? 200.084 200.506 153.346 1.00 24.80 581 LEU C O 1
ATOM 9120 N N . GLY C 1 573 ? 200.169 199.952 151.174 1.00 26.60 582 GLY C N 1
ATOM 9121 C CA . GLY C 1 573 ? 198.976 199.140 151.256 1.00 26.60 582 GLY C CA 1
ATOM 9122 C C . GLY C 1 573 ? 199.170 197.817 151.938 1.00 26.60 582 GLY C C 1
ATOM 9123 O O . GLY C 1 573 ? 198.193 197.214 152.378 1.00 26.60 582 GLY C O 1
ATOM 9124 N N . ALA C 1 574 ? 200.407 197.342 152.023 1.00 25.33 583 ALA C N 1
ATOM 9125 C CA . ALA C 1 574 ? 200.669 196.117 152.758 1.00 25.33 583 ALA C CA 1
ATOM 9126 C C . ALA C 1 574 ? 200.722 196.380 154.250 1.00 25.33 583 ALA C C 1
ATOM 9127 O O . ALA C 1 574 ? 200.356 195.512 155.045 1.00 25.33 583 ALA C O 1
ATOM 9129 N N . PHE C 1 575 ? 201.175 197.568 154.649 1.00 23.19 584 PHE C N 1
ATOM 9130 C CA . PHE C 1 575 ? 201.197 197.915 156.064 1.00 23.19 584 PHE C CA 1
ATOM 9131 C C . PHE C 1 575 ? 199.794 198.138 156.599 1.00 23.19 584 PHE C C 1
ATOM 9132 O O . PHE C 1 575 ? 199.466 197.704 157.705 1.00 23.19 584 PHE C O 1
ATOM 9140 N N . MET C 1 576 ? 198.949 198.800 155.825 1.00 28.41 585 MET C N 1
ATOM 9141 C CA . MET C 1 576 ? 197.585 199.061 156.241 1.00 28.41 585 MET C CA 1
ATOM 9142 C C . MET C 1 576 ? 196.684 197.853 156.075 1.00 28.41 585 MET C C 1
ATOM 9143 O O . MET C 1 576 ? 195.532 197.910 156.511 1.00 28.41 585 MET C O 1
ATOM 9148 N N . GLN C 1 577 ? 197.200 196.779 155.469 1.00 31.66 586 GLN C N 1
ATOM 9149 C CA . GLN C 1 577 ? 196.504 195.541 155.136 1.00 31.66 586 GLN C CA 1
ATOM 9150 C C . GLN C 1 577 ? 195.306 195.844 154.256 1.00 31.66 586 GLN C C 1
ATOM 9151 O O . GLN C 1 577 ? 194.191 195.388 154.510 1.00 31.66 586 GLN C O 1
ATOM 9157 N N . GLN C 1 578 ? 195.552 196.623 153.211 1.00 37.40 587 GLN C N 1
ATOM 9158 C CA . GLN C 1 578 ? 194.516 197.125 152.329 1.00 37.40 587 GLN C CA 1
ATOM 9159 C C . GLN C 1 578 ? 194.901 196.897 150.886 1.00 37.40 587 GLN C C 1
ATOM 9160 O O . GLN C 1 578 ? 194.376 197.561 149.991 1.00 37.40 587 GLN C O 1
ATOM 9166 N N . GLY C 1 579 ? 195.799 195.962 150.634 1.00 50.02 588 GLY C N 1
ATOM 9167 C CA . GLY C 1 579 ? 196.524 196.066 149.391 1.00 50.02 588 GLY C CA 1
ATOM 9168 C C . GLY C 1 579 ? 195.923 195.333 148.219 1.00 50.02 588 GLY C C 1
ATOM 9169 O O . GLY C 1 579 ? 196.153 194.135 148.042 1.00 50.02 588 GLY C O 1
ATOM 9170 N N . CYS C 1 580 ? 195.161 196.051 147.398 1.00 62.38 589 CYS C N 1
ATOM 9171 C CA . CYS C 1 580 ? 194.933 195.592 146.042 1.00 62.38 589 CYS C CA 1
ATOM 9172 C C . CYS C 1 580 ? 195.739 196.520 145.147 1.00 62.38 589 CYS C C 1
ATOM 9173 O O . CYS C 1 580 ? 195.681 197.746 145.306 1.00 62.38 589 CYS C O 1
ATOM 9176 N N . ASP C 1 581 ? 196.598 195.936 144.317 1.00 58.56 590 ASP C N 1
ATOM 9177 C CA . ASP C 1 581 ? 197.234 196.574 143.175 1.00 58.56 590 ASP C CA 1
ATOM 9178 C C . ASP C 1 581 ? 197.912 195.419 142.467 1.00 58.56 590 ASP C C 1
ATOM 9179 O O . ASP C 1 581 ? 197.503 194.266 142.627 1.00 58.56 590 ASP C O 1
ATOM 9184 N N . ILE C 1 582 ? 198.898 195.728 141.637 1.00 52.64 591 ILE C N 1
ATOM 9185 C CA . ILE C 1 582 ? 199.902 194.756 141.226 1.00 52.64 591 ILE C CA 1
ATOM 9186 C C . ILE C 1 582 ? 200.521 194.048 142.429 1.00 52.64 591 ILE C C 1
ATOM 9187 O O . ILE C 1 582 ? 200.680 194.624 143.512 1.00 52.64 591 ILE C O 1
ATOM 9192 N N . SER C 1 583 ? 200.849 192.779 142.248 1.00 46.50 592 SER C N 1
ATOM 9193 C CA . SER C 1 583 ? 201.555 191.979 143.229 1.00 46.50 592 SER C CA 1
ATOM 9194 C C . SER C 1 583 ? 202.836 191.478 142.575 1.00 46.50 592 SER C C 1
ATOM 9195 O O . SER C 1 583 ? 202.871 191.303 141.351 1.00 46.50 592 SER C O 1
ATOM 9198 N N . PRO C 1 584 ? 203.918 191.288 143.337 1.00 40.31 593 PRO C N 1
ATOM 9199 C CA . PRO C 1 584 ? 205.177 190.830 142.734 1.00 40.31 593 PRO C CA 1
ATOM 9200 C C . PRO C 1 584 ? 205.092 189.424 142.163 1.00 40.31 593 PRO C C 1
ATOM 9201 O O . PRO C 1 584 ? 204.408 188.552 142.703 1.00 40.31 593 PRO C O 1
ATOM 9205 N N . ARG C 1 585 ? 205.795 189.205 141.054 1.00 44.42 594 ARG C N 1
ATOM 9206 C CA . ARG C 1 585 ? 205.716 187.943 140.339 1.00 44.42 594 ARG C CA 1
ATOM 9207 C C . ARG C 1 585 ? 207.014 187.158 140.337 1.00 44.42 594 ARG C C 1
ATOM 9208 O O . ARG C 1 585 ? 206.983 185.951 140.084 1.00 44.42 594 ARG C O 1
ATOM 9216 N N . SER C 1 586 ? 208.141 187.794 140.613 1.00 38.26 595 SER C N 1
ATOM 9217 C CA . SER C 1 586 ? 209.429 187.132 140.668 1.00 38.26 595 SER C CA 1
ATOM 9218 C C . SER C 1 586 ? 209.642 186.596 142.070 1.00 38.26 595 SER C C 1
ATOM 9219 O O . SER C 1 586 ? 209.013 187.056 143.014 1.00 38.26 595 SER C O 1
ATOM 9222 N N . LEU C 1 587 ? 210.532 185.609 142.194 1.00 35.22 596 LEU C N 1
ATOM 9223 C CA . LEU C 1 587 ? 210.848 185.046 143.504 1.00 35.22 596 LEU C CA 1
ATOM 9224 C C . LEU C 1 587 ? 211.502 186.074 144.404 1.00 35.22 596 LEU C C 1
ATOM 9225 O O . LEU C 1 587 ? 211.220 186.137 145.603 1.00 35.22 596 LEU C O 1
ATOM 9230 N N . SER C 1 588 ? 212.372 186.897 143.840 1.00 34.37 597 SER C N 1
ATOM 9231 C CA . SER C 1 588 ? 213.084 187.868 144.648 1.00 34.37 597 SER C CA 1
ATOM 9232 C C . SER C 1 588 ? 212.178 189.029 145.042 1.00 34.37 597 SER C C 1
ATOM 9233 O O . SER C 1 588 ? 212.371 189.639 146.096 1.00 34.37 597 SER C O 1
ATOM 9236 N N . GLY C 1 589 ? 211.165 189.326 144.231 1.00 31.79 598 GLY C N 1
ATOM 9237 C CA . GLY C 1 589 ? 210.186 190.321 144.630 1.00 31.79 598 GLY C CA 1
ATOM 9238 C C . GLY C 1 589 ? 209.166 189.776 145.608 1.00 31.79 598 GLY C C 1
ATOM 9239 O O . GLY C 1 589 ? 208.452 190.534 146.262 1.00 31.79 598 GLY C O 1
ATOM 9240 N N . ARG C 1 590 ? 209.077 188.455 145.714 1.00 30.14 599 ARG C N 1
ATOM 9241 C CA . ARG C 1 590 ? 208.107 187.844 146.610 1.00 30.14 599 ARG C CA 1
ATOM 9242 C C . ARG C 1 590 ? 208.728 187.500 147.956 1.00 30.14 599 ARG C C 1
ATOM 9243 O O . ARG C 1 590 ? 208.016 187.160 148.902 1.00 30.14 599 ARG C O 1
ATOM 9251 N N . ILE C 1 591 ? 210.050 187.582 148.069 1.00 28.82 600 ILE C N 1
ATOM 9252 C CA . ILE C 1 591 ? 210.680 187.449 149.378 1.00 28.82 600 ILE C CA 1
ATOM 9253 C C . ILE C 1 591 ? 210.578 188.762 150.138 1.00 28.82 600 ILE C C 1
ATOM 9254 O O . ILE C 1 591 ? 210.283 188.783 151.336 1.00 28.82 600 ILE C O 1
ATOM 9259 N N . VAL C 1 592 ? 210.798 189.880 149.442 1.00 27.55 601 VAL C N 1
ATOM 9260 C CA . VAL C 1 592 ? 210.658 191.196 150.063 1.00 27.55 601 VAL C CA 1
ATOM 9261 C C . VAL C 1 592 ? 209.195 191.486 150.374 1.00 27.55 601 VAL C C 1
ATOM 9262 O O . VAL C 1 592 ? 208.863 192.018 151.439 1.00 27.55 601 VAL C O 1
ATOM 9266 N N . GLY C 1 593 ? 208.297 191.071 149.490 1.00 23.15 602 GLY C N 1
ATOM 9267 C CA . GLY C 1 593 ? 206.879 191.162 149.754 1.00 23.15 602 GLY C CA 1
ATOM 9268 C C . GLY C 1 593 ? 206.439 190.276 150.895 1.00 23.15 602 GLY C C 1
ATOM 9269 O O . GLY C 1 593 ? 205.550 190.645 151.650 1.00 23.15 602 GLY C O 1
ATOM 9270 N N . GLY C 1 594 ? 207.081 189.124 151.060 1.00 22.26 603 GLY C N 1
ATOM 9271 C CA . GLY C 1 594 ? 206.636 188.178 152.065 1.00 22.26 603 GLY C CA 1
ATOM 9272 C C . GLY C 1 594 ? 207.113 188.500 153.468 1.00 22.26 603 GLY C C 1
ATOM 9273 O O . GLY C 1 594 ? 206.430 188.191 154.442 1.00 22.26 603 GLY C O 1
ATOM 9274 N N . VAL C 1 595 ? 208.302 189.097 153.600 1.00 22.36 604 VAL C N 1
ATOM 9275 C CA . VAL C 1 595 ? 208.798 189.432 154.934 1.00 22.36 604 VAL C CA 1
ATOM 9276 C C . VAL C 1 595 ? 208.237 190.768 155.390 1.00 22.36 604 VAL C C 1
ATOM 9277 O O . VAL C 1 595 ? 208.225 191.075 156.585 1.00 22.36 604 VAL C O 1
ATOM 9281 N N . TRP C 1 596 ? 207.772 191.587 154.451 1.00 20.24 605 TRP C N 1
ATOM 9282 C CA . TRP C 1 596 ? 207.076 192.808 154.824 1.00 20.24 605 TRP C CA 1
ATOM 9283 C C . TRP C 1 596 ? 205.635 192.507 155.194 1.00 20.24 605 TRP C C 1
ATOM 9284 O O . TRP C 1 596 ? 205.029 193.224 155.983 1.00 20.24 605 TRP C O 1
ATOM 9295 N N . TRP C 1 597 ? 205.078 191.427 154.657 1.00 17.41 606 TRP C N 1
ATOM 9296 C CA . TRP C 1 597 ? 203.761 190.985 155.095 1.00 17.41 606 TRP C CA 1
ATOM 9297 C C . TRP C 1 597 ? 203.798 190.406 156.497 1.00 17.41 606 TRP C C 1
ATOM 9298 O O . TRP C 1 597 ? 202.834 190.534 157.254 1.00 17.41 606 TRP C O 1
ATOM 9309 N N . PHE C 1 598 ? 204.895 189.745 156.852 1.00 17.56 607 PHE C N 1
ATOM 9310 C CA . PHE C 1 598 ? 205.015 189.171 158.183 1.00 17.56 607 PHE C CA 1
ATOM 9311 C C . PHE C 1 598 ? 205.375 190.234 159.205 1.00 17.56 607 PHE C C 1
ATOM 9312 O O . PHE C 1 598 ? 205.033 190.114 160.384 1.00 17.56 607 PHE C O 1
ATOM 9320 N N . PHE C 1 599 ? 206.093 191.267 158.769 1.00 16.87 608 PHE C N 1
ATOM 9321 C CA . PHE C 1 599 ? 206.411 192.393 159.632 1.00 16.87 608 PHE C CA 1
ATOM 9322 C C . PHE C 1 599 ? 205.151 193.099 160.101 1.00 16.87 608 PHE C C 1
ATOM 9323 O O . PHE C 1 599 ? 205.004 193.390 161.288 1.00 16.87 608 PHE C O 1
ATOM 9331 N N . THR C 1 600 ? 204.222 193.370 159.187 1.00 16.86 609 THR C N 1
ATOM 9332 C CA . THR C 1 600 ? 203.043 194.138 159.560 1.00 16.86 609 THR C CA 1
ATOM 9333 C C . THR C 1 600 ? 202.027 193.279 160.284 1.00 16.86 609 THR C C 1
ATOM 9334 O O . THR C 1 600 ? 201.162 193.802 160.981 1.00 16.86 609 THR C O 1
ATOM 9338 N N . LEU C 1 601 ? 202.099 191.963 160.129 1.00 16.15 610 LEU C N 1
ATOM 9339 C CA . LEU C 1 601 ? 201.200 191.095 160.871 1.00 16.15 610 LEU C CA 1
ATOM 9340 C C . LEU C 1 601 ? 201.542 191.122 162.352 1.00 16.15 610 LEU C C 1
ATOM 9341 O O . LEU C 1 601 ? 200.667 191.007 163.210 1.00 16.15 610 LEU C O 1
ATOM 9346 N N . ILE C 1 602 ? 202.821 191.304 162.668 1.00 15.56 611 ILE C N 1
ATOM 9347 C CA . ILE C 1 602 ? 203.247 191.395 164.058 1.00 15.56 611 ILE C CA 1
ATOM 9348 C C . ILE C 1 602 ? 203.004 192.799 164.596 1.00 15.56 611 ILE C C 1
ATOM 9349 O O . ILE C 1 602 ? 202.559 192.973 165.731 1.00 15.56 611 ILE C O 1
ATOM 9354 N N . ILE C 1 603 ? 203.267 193.818 163.778 1.00 15.22 612 ILE C N 1
ATOM 9355 C CA . ILE C 1 603 ? 203.198 195.205 164.233 1.00 15.22 612 ILE C CA 1
ATOM 9356 C C . ILE C 1 603 ? 201.754 195.652 164.433 1.00 15.22 612 ILE C C 1
ATOM 9357 O O . ILE C 1 603 ? 201.438 196.333 165.414 1.00 15.22 612 ILE C O 1
ATOM 9362 N N . ILE C 1 604 ? 200.851 195.272 163.530 1.00 14.96 613 ILE C N 1
ATOM 9363 C CA . ILE C 1 604 ? 199.456 195.674 163.677 1.00 14.96 613 ILE C CA 1
ATOM 9364 C C . ILE C 1 604 ? 198.791 194.896 164.805 1.00 14.96 613 ILE C C 1
ATOM 9365 O O . ILE C 1 604 ? 197.937 195.425 165.522 1.00 14.96 613 ILE C O 1
ATOM 9370 N N . SER C 1 605 ? 199.205 193.649 165.016 1.00 15.43 614 SER C N 1
ATOM 9371 C CA . SER C 1 605 ? 198.680 192.881 166.137 1.00 15.43 614 SER C CA 1
ATOM 9372 C C . SER C 1 605 ? 199.211 193.400 167.459 1.00 15.43 614 SER C C 1
ATOM 9373 O O . SER C 1 605 ? 198.523 193.321 168.476 1.00 15.43 614 SER C O 1
ATOM 9376 N N . SER C 1 606 ? 200.431 193.933 167.462 1.00 16.12 615 SER C N 1
ATOM 9377 C CA . SER C 1 606 ? 201.013 194.477 168.681 1.00 16.12 615 SER C CA 1
ATOM 9378 C C . SER C 1 606 ? 200.366 195.795 169.057 1.00 16.12 615 SER C C 1
ATOM 9379 O O . SER C 1 606 ? 200.303 196.145 170.236 1.00 16.12 615 SER C O 1
ATOM 9382 N N . TYR C 1 607 ? 199.906 196.553 168.065 1.00 16.24 616 TYR C N 1
ATOM 9383 C CA . TYR C 1 607 ? 199.207 197.801 168.336 1.00 16.24 616 TYR C CA 1
ATOM 9384 C C . TYR C 1 607 ? 197.867 197.535 169.006 1.00 16.24 616 TYR C C 1
ATOM 9385 O O . TYR C 1 607 ? 197.504 198.198 169.977 1.00 16.24 616 TYR C O 1
ATOM 9394 N N . THR C 1 608 ? 197.110 196.573 168.481 1.00 15.21 617 THR C N 1
ATOM 9395 C CA . THR C 1 608 ? 195.784 196.277 169.008 1.00 15.21 617 THR C CA 1
ATOM 9396 C C . THR C 1 608 ? 195.875 195.608 170.371 1.00 15.21 617 THR C C 1
ATOM 9397 O O . THR C 1 608 ? 195.039 195.841 171.246 1.00 15.21 617 THR C O 1
ATOM 9401 N N . ALA C 1 609 ? 196.899 194.784 170.574 1.00 14.53 618 ALA C N 1
ATOM 9402 C CA . ALA C 1 609 ? 197.033 194.064 171.831 1.00 14.53 618 ALA C CA 1
ATOM 9403 C C . ALA C 1 609 ? 197.555 194.960 172.941 1.00 14.53 618 ALA C C 1
ATOM 9404 O O . ALA C 1 609 ? 197.206 194.769 174.107 1.00 14.53 618 ALA C O 1
ATOM 9406 N N . ASN C 1 610 ? 198.401 195.934 172.610 1.00 16.55 619 ASN C N 1
ATOM 9407 C CA . ASN C 1 610 ? 198.880 196.842 173.641 1.00 16.55 619 ASN C CA 1
ATOM 9408 C C . ASN C 1 610 ? 197.861 197.926 173.937 1.00 16.55 619 ASN C C 1
ATOM 9409 O O . ASN C 1 610 ? 197.854 198.487 175.032 1.00 16.55 619 ASN C O 1
ATOM 9414 N N . LEU C 1 611 ? 197.006 198.250 172.975 1.00 15.03 620 LEU C N 1
ATOM 9415 C CA . LEU C 1 611 ? 195.920 199.175 173.249 1.00 15.03 620 LEU C CA 1
ATOM 9416 C C . LEU C 1 611 ? 194.825 198.500 174.060 1.00 15.03 620 LEU C C 1
ATOM 9417 O O . LEU C 1 611 ? 194.163 199.143 174.876 1.00 15.03 620 LEU C O 1
ATOM 9422 N N . ALA C 1 612 ? 194.628 197.199 173.867 1.00 16.53 621 ALA C N 1
ATOM 9423 C CA . ALA C 1 612 ? 193.667 196.477 174.689 1.00 16.53 621 ALA C CA 1
ATOM 9424 C C . ALA C 1 612 ? 194.198 196.278 176.093 1.00 16.53 621 ALA C C 1
ATOM 9425 O O . ALA C 1 612 ? 193.424 196.185 177.046 1.00 16.53 621 ALA C O 1
ATOM 9427 N N . ALA C 1 613 ? 195.518 196.201 176.239 1.00 18.35 622 ALA C N 1
ATOM 9428 C CA . ALA C 1 613 ? 196.121 196.117 177.560 1.00 18.35 622 ALA C CA 1
ATOM 9429 C C . ALA C 1 613 ? 195.978 197.429 178.309 1.00 18.35 622 ALA C C 1
ATOM 9430 O O . ALA C 1 613 ? 195.770 197.439 179.522 1.00 18.35 622 ALA C O 1
ATOM 9432 N N . PHE C 1 614 ? 196.102 198.547 177.598 1.00 19.52 623 PHE C N 1
ATOM 9433 C CA . PHE C 1 614 ? 195.929 199.859 178.208 1.00 19.52 623 PHE C CA 1
ATOM 9434 C C . PHE C 1 614 ? 194.503 200.069 178.683 1.00 19.52 623 PHE C C 1
ATOM 9435 O O . PHE C 1 614 ? 194.271 200.447 179.832 1.00 19.52 623 PHE C O 1
ATOM 9443 N N . LEU C 1 615 ? 193.536 199.837 177.801 1.00 21.24 624 LEU C N 1
ATOM 9444 C CA . LEU C 1 615 ? 192.145 200.136 178.101 1.00 21.24 624 LEU C CA 1
ATOM 9445 C C . LEU C 1 615 ? 191.571 199.191 179.143 1.00 21.24 624 LEU C C 1
ATOM 9446 O O . LEU C 1 615 ? 190.603 199.542 179.820 1.00 21.24 624 LEU C O 1
ATOM 9451 N N . THR C 1 616 ? 192.153 198.003 179.296 1.00 24.81 625 THR C N 1
ATOM 9452 C CA . THR C 1 616 ? 191.707 197.086 180.337 1.00 24.81 625 THR C CA 1
ATOM 9453 C C . THR C 1 616 ? 192.236 197.506 181.699 1.00 24.81 625 THR C C 1
ATOM 9454 O O . THR C 1 616 ? 191.490 197.514 182.680 1.00 24.81 625 THR C O 1
ATOM 9458 N N . VAL C 1 617 ? 193.517 197.870 181.773 1.00 28.46 626 VAL C N 1
ATOM 9459 C CA . VAL C 1 617 ? 194.120 198.326 183.021 1.00 28.46 626 VAL C CA 1
ATOM 9460 C C . VAL C 1 617 ? 193.525 199.657 183.468 1.00 28.46 626 VAL C C 1
ATOM 9461 O O . VAL C 1 617 ? 193.298 199.870 184.662 1.00 28.46 626 VAL C O 1
ATOM 9465 N N . GLU C 1 618 ? 193.179 200.535 182.526 1.00 31.19 627 GLU C N 1
ATOM 9466 C CA . GLU C 1 618 ? 192.488 201.771 182.877 1.00 31.19 627 GLU C CA 1
ATOM 9467 C C . GLU C 1 618 ? 191.049 201.532 183.303 1.00 31.19 627 GLU C C 1
ATOM 9468 O O . GLU C 1 618 ? 190.405 202.441 183.830 1.00 31.19 627 GLU C O 1
ATOM 9474 N N . ARG C 1 619 ? 190.527 200.337 183.070 1.00 32.84 628 ARG C N 1
ATOM 9475 C CA . ARG C 1 619 ? 189.178 200.003 183.488 1.00 32.84 628 ARG C CA 1
ATOM 9476 C C . ARG C 1 619 ? 189.183 199.249 184.812 1.00 32.84 628 ARG C C 1
ATOM 9477 O O . ARG C 1 619 ? 188.196 199.290 185.551 1.00 32.84 628 ARG C O 1
ATOM 9485 N N . MET C 1 620 ? 190.295 198.595 185.147 1.00 39.78 629 MET C N 1
ATOM 9486 C CA . MET C 1 620 ? 190.474 197.934 186.432 1.00 39.78 629 MET C CA 1
ATOM 9487 C C . MET C 1 620 ? 190.680 198.899 187.587 1.00 39.78 629 MET C C 1
ATOM 9488 O O . MET C 1 620 ? 190.667 198.454 188.737 1.00 39.78 629 MET C O 1
ATOM 9493 N N . VAL C 1 621 ? 190.923 200.178 187.314 1.00 48.76 630 VAL C N 1
ATOM 9494 C CA . VAL C 1 621 ? 191.319 201.138 188.339 1.00 48.76 630 VAL C CA 1
ATOM 9495 C C . VAL C 1 621 ? 190.136 201.397 189.261 1.00 48.76 630 VAL C C 1
ATOM 9496 O O . VAL C 1 621 ? 189.093 201.892 188.830 1.00 48.76 630 VAL C O 1
ATOM 9500 N N . SER C 1 622 ? 190.298 201.049 190.537 1.00 63.78 631 SER C N 1
ATOM 9501 C CA . SER C 1 622 ? 189.296 201.322 191.550 1.00 63.78 631 SER C CA 1
ATOM 9502 C C . SER C 1 622 ? 189.768 202.475 192.416 1.00 63.78 631 SER C C 1
ATOM 9503 O O . SER C 1 622 ? 190.845 202.375 193.021 1.00 63.78 631 SER C O 1
ATOM 9506 N N . PRO C 1 623 ? 189.030 203.578 192.496 1.00 70.98 632 PRO C N 1
ATOM 9507 C CA . PRO C 1 623 ? 189.418 204.653 193.412 1.00 70.98 632 PRO C CA 1
ATOM 9508 C C . PRO C 1 623 ? 189.138 204.280 194.859 1.00 70.98 632 PRO C C 1
ATOM 9509 O O . PRO C 1 623 ? 188.423 203.319 195.152 1.00 70.98 632 PRO C O 1
ATOM 9513 N N . ILE C 1 624 ? 189.727 205.060 195.769 1.00 73.43 633 ILE C N 1
ATOM 9514 C CA . ILE C 1 624 ? 189.482 204.884 197.195 1.00 73.43 633 ILE C CA 1
ATOM 9515 C C . ILE C 1 624 ? 188.052 205.283 197.523 1.00 73.43 633 ILE C C 1
ATOM 9516 O O . ILE C 1 624 ? 187.599 206.378 197.171 1.00 73.43 633 ILE C O 1
ATOM 9521 N N . GLU C 1 625 ? 187.322 204.383 198.185 1.00 75.72 634 GLU C N 1
ATOM 9522 C CA . GLU C 1 625 ? 185.989 204.721 198.663 1.00 75.72 634 GLU C CA 1
ATOM 9523 C C . GLU C 1 625 ? 185.708 204.168 200.056 1.00 75.72 634 GLU C C 1
ATOM 9524 O O . GLU C 1 625 ? 184.544 204.152 200.476 1.00 75.72 634 GLU C O 1
ATOM 9530 N N . SER C 1 626 ? 186.727 203.723 200.784 1.00 75.11 635 SER C N 1
ATOM 9531 C CA . SER C 1 626 ? 186.567 203.185 202.126 1.00 75.11 635 SER C CA 1
ATOM 9532 C C . SER C 1 626 ? 187.903 203.298 202.838 1.00 75.11 635 SER C C 1
ATOM 9533 O O . SER C 1 626 ? 188.917 203.650 202.233 1.00 75.11 635 SER C O 1
ATOM 9536 N N . ALA C 1 627 ? 187.892 203.001 204.137 1.00 75.44 636 ALA C N 1
ATOM 9537 C CA . ALA C 1 627 ? 189.151 202.881 204.857 1.00 75.44 636 ALA C CA 1
ATOM 9538 C C . ALA C 1 627 ? 189.755 201.502 204.677 1.00 75.44 636 ALA C C 1
ATOM 9539 O O . ALA C 1 627 ? 190.956 201.319 204.896 1.00 75.44 636 ALA C O 1
ATOM 9541 N N . GLU C 1 628 ? 188.941 200.519 204.293 1.00 80.14 637 GLU C N 1
ATOM 9542 C CA . GLU C 1 628 ? 189.486 199.208 203.968 1.00 80.14 637 GLU C CA 1
ATOM 9543 C C . GLU C 1 628 ? 190.161 199.233 202.605 1.00 80.14 637 GLU C C 1
ATOM 9544 O O . GLU C 1 628 ? 191.010 198.389 202.306 1.00 80.14 637 GLU C O 1
ATOM 9550 N N . ASP C 1 629 ? 189.809 200.208 201.768 1.00 77.65 638 ASP C N 1
ATOM 9551 C CA . ASP C 1 629 ? 190.542 200.401 200.525 1.00 77.65 638 ASP C CA 1
ATOM 9552 C C . ASP C 1 629 ? 191.882 201.072 200.790 1.00 77.65 638 ASP C C 1
ATOM 9553 O O . ASP C 1 629 ? 192.851 200.863 200.055 1.00 77.65 638 ASP C O 1
ATOM 9558 N N . LEU C 1 630 ? 191.954 201.896 201.836 1.00 75.28 639 LEU C N 1
ATOM 9559 C CA . LEU C 1 630 ? 193.235 202.477 202.222 1.00 75.28 639 LEU C CA 1
ATOM 9560 C C . LEU C 1 630 ? 194.120 201.452 202.908 1.00 75.28 639 LEU C C 1
ATOM 9561 O O . LEU C 1 630 ? 195.343 201.468 202.745 1.00 75.28 639 LEU C O 1
ATOM 9566 N N . SER C 1 631 ? 193.521 200.561 203.695 1.00 77.21 640 SER C N 1
ATOM 9567 C CA . SER C 1 631 ? 194.316 199.607 204.457 1.00 77.21 640 SER C CA 1
ATOM 9568 C C . SER C 1 631 ? 194.906 198.536 203.546 1.00 77.21 640 SER C C 1
ATOM 9569 O O . SER C 1 631 ? 195.985 197.998 203.818 1.00 77.21 640 SER C O 1
ATOM 9572 N N . LYS C 1 632 ? 194.222 198.229 202.444 1.00 79.87 641 LYS C N 1
ATOM 9573 C CA . LYS C 1 632 ? 194.762 197.269 201.489 1.00 79.87 641 LYS C CA 1
ATOM 9574 C C .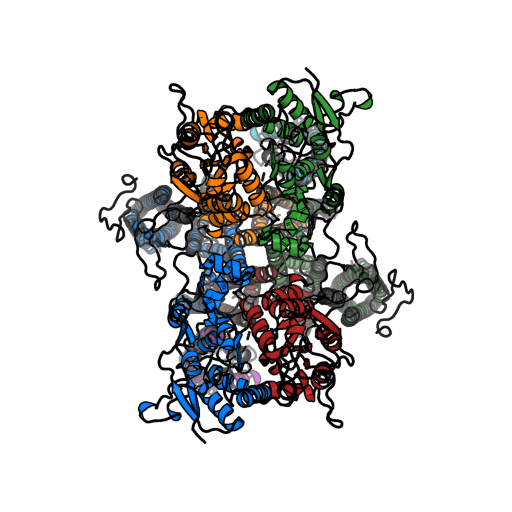 LYS C 1 632 ? 195.792 197.923 200.577 1.00 79.87 641 LYS C C 1
ATOM 9575 O O . LYS C 1 632 ? 196.940 197.474 200.497 1.00 79.87 641 LYS C O 1
ATOM 9581 N N . GLN C 1 633 ? 195.398 198.986 199.877 1.00 83.41 642 GLN C N 1
ATOM 9582 C CA . GLN C 1 633 ? 196.293 199.671 198.953 1.00 83.41 642 GLN C CA 1
ATOM 9583 C C . GLN C 1 633 ? 197.342 200.478 199.699 1.00 83.41 642 GLN C C 1
ATOM 9584 O O . GLN C 1 633 ? 197.078 201.611 200.112 1.00 83.41 642 GLN C O 1
ATOM 9590 N N . THR C 1 634 ? 198.533 199.911 199.871 1.00 85.09 643 THR C N 1
ATOM 9591 C CA . THR C 1 634 ? 199.643 200.619 200.506 1.00 85.09 643 THR C CA 1
ATOM 9592 C C . THR C 1 634 ? 200.540 201.299 199.461 1.00 85.09 643 THR C C 1
ATOM 9593 O O . THR C 1 634 ? 201.767 201.213 199.478 1.00 85.09 643 THR C O 1
ATOM 9597 N N . GLU C 1 635 ? 199.898 202.034 198.571 1.00 84.60 644 GLU C N 1
ATOM 9598 C CA . GLU C 1 635 ? 200.617 202.831 197.583 1.00 84.60 644 GLU C CA 1
ATOM 9599 C C . GLU C 1 635 ? 200.211 204.297 197.604 1.00 84.60 644 GLU C C 1
ATOM 9600 O O . GLU C 1 635 ? 201.005 205.152 197.207 1.00 84.60 644 GLU C O 1
ATOM 9606 N N . ILE C 1 636 ? 198.995 204.606 198.047 1.00 80.25 645 ILE C N 1
ATOM 9607 C CA . ILE C 1 636 ? 198.611 205.963 198.415 1.00 80.25 645 ILE C CA 1
ATOM 9608 C C . ILE C 1 636 ? 198.867 206.128 199.904 1.00 80.25 645 ILE C C 1
ATOM 9609 O O . ILE C 1 636 ? 198.360 205.347 200.716 1.00 80.25 645 ILE C O 1
ATOM 9614 N N . ALA C 1 637 ? 199.656 207.128 200.269 1.00 75.65 646 ALA C N 1
ATOM 9615 C CA . ALA C 1 637 ? 199.955 207.368 201.670 1.00 75.65 646 ALA C CA 1
ATOM 9616 C C . ALA C 1 637 ? 198.787 208.079 202.337 1.00 75.65 646 ALA C C 1
ATOM 9617 O O . ALA C 1 637 ? 198.036 208.813 201.696 1.00 75.65 646 ALA C O 1
ATOM 9619 N N . TYR C 1 638 ? 198.627 207.842 203.633 1.00 72.84 647 TYR C N 1
ATOM 9620 C CA . TYR C 1 638 ? 197.573 208.499 204.387 1.00 72.84 647 TYR C CA 1
ATOM 9621 C C . TYR C 1 638 ? 198.033 208.786 205.803 1.00 72.84 647 TYR C C 1
ATOM 9622 O O . TYR C 1 638 ? 198.770 207.999 206.397 1.00 72.84 647 TYR C O 1
ATOM 9631 N N . GLY C 1 639 ? 197.591 209.925 206.336 1.00 66.83 648 GLY C N 1
ATOM 9632 C CA . GLY C 1 639 ? 197.980 210.337 207.668 1.00 66.83 648 GLY C CA 1
ATOM 9633 C C . GLY C 1 639 ? 197.007 211.338 208.248 1.00 66.83 648 GLY C C 1
ATOM 9634 O O . GLY C 1 639 ? 196.127 211.857 207.562 1.00 66.83 648 GLY C O 1
ATOM 9635 N N . THR C 1 640 ? 197.193 211.614 209.531 1.00 66.33 649 THR C N 1
ATOM 9636 C CA . THR C 1 640 ? 196.322 212.480 210.309 1.00 66.33 649 THR C CA 1
ATOM 9637 C C . THR C 1 640 ? 197.103 213.708 210.759 1.00 66.33 649 THR C C 1
ATOM 9638 O O . THR C 1 640 ? 198.224 213.950 210.327 1.00 66.33 649 THR C O 1
ATOM 9642 N N . LEU C 1 641 ? 196.486 214.498 211.627 1.00 69.03 650 LEU C N 1
ATOM 9643 C CA . LEU C 1 641 ? 197.181 215.614 212.243 1.00 69.03 650 LEU C CA 1
ATOM 9644 C C . LEU C 1 641 ? 198.013 215.100 213.416 1.00 69.03 650 LEU C C 1
ATOM 9645 O O . LEU C 1 641 ? 197.768 214.018 213.952 1.00 69.03 650 LEU C O 1
ATOM 9650 N N . ASP C 1 642 ? 199.021 215.883 213.802 1.00 75.59 651 ASP C N 1
ATOM 9651 C CA . ASP C 1 642 ? 200.016 215.433 214.770 1.00 75.59 651 ASP C CA 1
ATOM 9652 C C . ASP C 1 642 ? 199.470 215.344 216.194 1.00 75.59 651 ASP C C 1
ATOM 9653 O O . ASP C 1 642 ? 200.093 214.707 217.048 1.00 75.59 651 ASP C O 1
ATOM 9658 N N . SER C 1 643 ? 198.322 215.949 216.469 1.00 73.51 652 SER C N 1
ATOM 9659 C CA . SER C 1 643 ? 197.691 215.862 217.774 1.00 73.51 652 SER C CA 1
ATOM 9660 C C . SER C 1 643 ? 196.184 215.762 217.602 1.00 73.51 652 SER C C 1
ATOM 9661 O O . SER C 1 643 ? 195.653 215.891 216.498 1.00 73.51 652 SER C O 1
ATOM 9664 N N . GLY C 1 644 ? 195.498 215.512 218.701 1.00 69.50 653 GLY C N 1
ATOM 9665 C CA . GLY C 1 644 ? 194.056 215.630 218.736 1.00 69.50 653 GLY C CA 1
ATOM 9666 C C . GLY C 1 644 ? 193.359 214.285 218.656 1.00 69.50 653 GLY C C 1
ATOM 9667 O O . GLY C 1 644 ? 193.967 213.221 218.773 1.00 69.50 653 GLY C O 1
ATOM 9668 N N . SER C 1 645 ? 192.048 214.368 218.422 1.00 64.75 654 SER C N 1
ATOM 9669 C CA . SER C 1 645 ? 191.179 213.209 218.577 1.00 64.75 654 SER C CA 1
ATOM 9670 C C . SER C 1 645 ? 191.362 212.208 217.448 1.00 64.75 654 SER C C 1
ATOM 9671 O O . SER C 1 645 ? 191.106 211.013 217.627 1.00 64.75 654 SER C O 1
ATOM 9674 N N . THR C 1 646 ? 191.790 212.674 216.275 1.00 60.88 655 THR C N 1
ATOM 9675 C CA . THR C 1 646 ? 191.866 211.789 215.118 1.00 60.88 655 THR C CA 1
ATOM 9676 C C . THR C 1 646 ? 193.081 210.878 215.212 1.00 60.88 655 THR C C 1
ATOM 9677 O O . THR C 1 646 ? 193.009 209.690 214.881 1.00 60.88 655 THR C O 1
ATOM 9681 N N . LYS C 1 647 ? 194.203 211.412 215.693 1.00 66.02 656 LYS C N 1
ATOM 9682 C CA . LYS C 1 647 ? 195.387 210.586 215.896 1.00 66.02 656 LYS C CA 1
ATOM 9683 C C . LYS C 1 647 ? 195.185 209.625 217.058 1.00 66.02 656 LYS C C 1
ATOM 9684 O O . LYS C 1 647 ? 195.601 208.464 217.000 1.00 66.02 656 LYS C O 1
ATOM 9690 N N . GLU C 1 648 ? 194.515 210.088 218.116 1.00 64.24 657 GLU C N 1
ATOM 9691 C CA . GLU C 1 648 ? 194.245 209.235 219.266 1.00 64.24 657 GLU C CA 1
ATOM 9692 C C . GLU C 1 648 ? 193.155 208.214 218.975 1.00 64.24 657 GLU C C 1
ATOM 9693 O O . GLU C 1 648 ? 192.986 207.265 219.744 1.00 64.24 657 GLU C O 1
ATOM 9699 N N . PHE C 1 649 ? 192.393 208.400 217.897 1.00 58.32 658 PHE C N 1
ATOM 9700 C CA . PHE C 1 649 ? 191.413 207.396 217.501 1.00 58.32 658 PHE C CA 1
ATOM 9701 C C . PHE C 1 649 ? 192.098 206.129 217.018 1.00 58.32 658 PHE C C 1
ATOM 9702 O O . PHE C 1 649 ? 191.756 205.026 217.450 1.00 58.32 658 PHE C O 1
ATOM 9710 N N . PHE C 1 650 ? 193.063 206.271 216.107 1.00 62.20 659 PHE C N 1
ATOM 9711 C CA . PHE C 1 650 ? 193.730 205.105 215.539 1.00 62.20 659 PHE C CA 1
ATOM 9712 C C . PHE C 1 650 ? 194.673 204.467 216.544 1.00 62.20 659 PHE C C 1
ATOM 9713 O O . PHE C 1 650 ? 194.893 203.252 216.508 1.00 62.20 659 PHE C O 1
ATOM 9721 N N . ARG C 1 651 ? 195.242 205.277 217.441 1.00 66.52 660 ARG C N 1
ATOM 9722 C CA . ARG C 1 651 ? 196.120 204.768 218.487 1.00 66.52 660 ARG C CA 1
ATOM 9723 C C . ARG C 1 651 ? 195.387 203.833 219.438 1.00 66.52 660 ARG C C 1
ATOM 9724 O O . ARG C 1 651 ? 195.946 202.818 219.865 1.00 66.52 660 ARG C O 1
ATOM 9732 N N . ARG C 1 652 ? 194.131 204.135 219.752 1.00 68.39 661 ARG C N 1
ATOM 9733 C CA . ARG C 1 652 ? 193.366 203.389 220.737 1.00 68.39 661 ARG C CA 1
ATOM 9734 C C . ARG C 1 652 ? 192.470 202.332 220.110 1.00 68.39 661 ARG C C 1
ATOM 9735 O O . ARG C 1 652 ? 191.778 201.612 220.834 1.00 68.39 661 ARG C O 1
ATOM 9743 N N . SER C 1 653 ? 192.452 202.227 218.790 1.00 69.01 662 SER C N 1
ATOM 9744 C CA . SER C 1 653 ? 191.435 201.426 218.132 1.00 69.01 662 SER C CA 1
ATOM 9745 C C . SER C 1 653 ? 191.800 199.952 218.155 1.00 69.01 662 SER C C 1
ATOM 9746 O O . SER C 1 653 ? 192.961 199.573 217.991 1.00 69.01 662 SER C O 1
ATOM 9749 N N . LYS C 1 654 ? 190.782 199.119 218.368 1.00 71.80 663 LYS C N 1
ATOM 9750 C CA . LYS C 1 654 ? 190.942 197.672 218.389 1.00 71.80 663 LYS C CA 1
ATOM 9751 C C . LYS C 1 654 ? 190.187 197.021 217.239 1.00 71.80 663 LYS C C 1
ATOM 9752 O O . LYS C 1 654 ? 190.058 195.795 217.200 1.00 71.80 663 LYS C O 1
ATOM 9758 N N . ILE C 1 655 ? 189.689 197.825 216.309 1.00 71.14 664 ILE C N 1
ATOM 9759 C CA . ILE C 1 655 ? 189.035 197.355 215.096 1.00 71.14 664 ILE C CA 1
ATOM 9760 C C . ILE C 1 655 ? 190.124 197.031 214.084 1.00 71.14 664 ILE C C 1
ATOM 9761 O O . ILE C 1 655 ? 191.136 197.737 214.005 1.00 71.14 664 ILE C O 1
ATOM 9766 N N . ALA C 1 656 ? 189.931 195.935 213.343 1.00 73.25 665 ALA C N 1
ATOM 9767 C CA . ALA C 1 656 ? 190.914 195.343 212.442 1.00 73.25 665 ALA C CA 1
ATOM 9768 C C . ALA C 1 656 ? 191.435 196.294 211.374 1.00 73.25 665 ALA C C 1
ATOM 9769 O O . ALA C 1 656 ? 192.651 196.419 211.197 1.00 73.25 665 ALA C O 1
ATOM 9771 N N . VAL C 1 657 ? 190.531 196.962 210.656 1.00 71.04 666 VAL C N 1
ATOM 9772 C CA . VAL C 1 657 ? 190.954 197.850 209.577 1.00 71.04 666 VAL C CA 1
ATOM 9773 C C . VAL C 1 657 ? 191.607 199.108 210.132 1.00 71.04 666 VAL C C 1
ATOM 9774 O O . VAL C 1 657 ? 192.462 199.716 209.483 1.00 71.04 666 VAL C O 1
ATOM 9778 N N . PHE C 1 658 ? 191.236 199.504 211.349 1.00 67.60 667 PHE C N 1
ATOM 9779 C CA . PHE C 1 658 ? 191.763 200.735 211.924 1.00 67.60 667 PHE C CA 1
ATOM 9780 C C . PHE C 1 658 ? 193.070 200.480 212.656 1.00 67.60 667 PHE C C 1
ATOM 9781 O O . PHE C 1 658 ? 193.882 201.394 212.821 1.00 67.60 667 PHE C O 1
ATOM 9789 N N . ASP C 1 659 ? 193.286 199.244 213.102 1.00 73.78 668 ASP C N 1
ATOM 9790 C CA . ASP C 1 659 ? 194.570 198.878 213.685 1.00 73.78 668 ASP C CA 1
ATOM 9791 C C . ASP C 1 659 ? 195.612 198.666 212.594 1.00 73.78 668 ASP C C 1
ATOM 9792 O O . ASP C 1 659 ? 196.809 198.871 212.819 1.00 73.78 668 ASP C O 1
ATOM 9797 N N . LYS C 1 660 ? 195.173 198.262 211.400 1.00 73.37 669 LYS C N 1
ATOM 9798 C CA . LYS C 1 660 ? 196.092 198.148 210.275 1.00 73.37 669 LYS C CA 1
ATOM 9799 C C . LYS C 1 660 ? 196.523 199.521 209.781 1.00 73.37 669 LYS C C 1
ATOM 9800 O O . LYS C 1 660 ? 197.672 199.707 209.365 1.00 73.37 669 LYS C O 1
ATOM 9806 N N . MET C 1 661 ? 195.613 200.497 209.824 1.00 70.17 670 MET C N 1
ATOM 9807 C CA . MET C 1 661 ? 195.952 201.846 209.389 1.00 70.17 670 MET C CA 1
ATOM 9808 C C . MET C 1 661 ? 196.900 202.521 210.365 1.00 70.17 670 MET C C 1
ATOM 9809 O O . MET C 1 661 ? 197.767 203.294 209.953 1.00 70.17 670 MET C O 1
ATOM 9814 N N . TRP C 1 662 ? 196.754 202.248 211.660 1.00 70.28 671 TRP C N 1
ATOM 9815 C CA . TRP C 1 662 ? 197.679 202.832 212.621 1.00 70.28 671 TRP C CA 1
ATOM 9816 C C . TRP C 1 662 ? 199.036 202.159 212.562 1.00 70.28 671 TRP C C 1
ATOM 9817 O O . TRP C 1 662 ? 200.055 202.809 212.811 1.00 70.28 671 TRP C O 1
ATOM 9828 N N . THR C 1 663 ? 199.068 200.872 212.215 1.00 76.16 672 THR C N 1
ATOM 9829 C CA . THR C 1 663 ? 200.330 200.157 212.055 1.00 76.16 672 THR C CA 1
ATOM 9830 C C . THR C 1 663 ? 201.130 200.728 210.891 1.00 76.16 672 THR C C 1
ATOM 9831 O O . THR C 1 663 ? 202.355 200.870 210.969 1.00 76.16 672 THR C O 1
ATOM 9835 N N . TYR C 1 664 ? 200.441 201.099 209.814 1.00 76.57 673 TYR C N 1
ATOM 9836 C CA . TYR C 1 664 ? 201.062 201.788 208.691 1.00 76.57 673 TYR C CA 1
ATOM 9837 C C . TYR C 1 664 ? 201.527 203.188 209.060 1.00 76.57 673 TYR C C 1
ATOM 9838 O O . TYR C 1 664 ? 202.625 203.600 208.679 1.00 76.57 673 TYR C O 1
ATOM 9847 N N . MET C 1 665 ? 200.701 203.936 209.782 1.00 75.00 674 MET C N 1
ATOM 9848 C CA . MET C 1 665 ? 200.993 205.336 210.057 1.00 75.00 674 MET C CA 1
ATOM 9849 C C . MET C 1 665 ? 202.067 205.544 211.108 1.00 75.00 674 MET C C 1
ATOM 9850 O O . MET C 1 665 ? 202.826 206.507 211.007 1.00 75.00 674 MET C O 1
ATOM 9855 N N . ARG C 1 666 ? 202.166 204.666 212.110 1.00 78.62 675 ARG C N 1
ATOM 9856 C CA . ARG C 1 666 ? 203.158 204.879 213.160 1.00 78.62 675 ARG C CA 1
ATOM 9857 C C . ARG C 1 666 ? 204.564 204.567 212.663 1.00 78.62 675 ARG C C 1
ATOM 9858 O O . ARG C 1 666 ? 205.550 205.051 213.229 1.00 78.62 675 ARG C O 1
ATOM 9866 N N . SER C 1 667 ? 204.674 203.773 211.604 1.00 81.32 676 SER C N 1
ATOM 9867 C CA . SER C 1 667 ? 205.949 203.421 210.992 1.00 81.32 676 SER C CA 1
ATOM 9868 C C . SER C 1 667 ? 205.848 203.762 209.508 1.00 81.32 676 SER C C 1
ATOM 9869 O O . SER C 1 667 ? 205.488 202.919 208.687 1.00 81.32 676 SER C O 1
ATOM 9872 N N . ALA C 1 668 ? 206.163 205.008 209.170 1.00 85.23 677 ALA C N 1
ATOM 9873 C CA . ALA C 1 668 ? 206.141 205.433 207.780 1.00 85.23 677 ALA C CA 1
ATOM 9874 C C . ALA C 1 668 ? 207.163 206.542 207.592 1.00 85.23 677 ALA C C 1
ATOM 9875 O O . ALA C 1 668 ? 207.182 207.522 208.341 1.00 85.23 677 ALA C O 1
ATOM 9877 N N . GLU C 1 669 ? 208.009 206.373 206.581 1.00 88.07 678 GLU C N 1
ATOM 9878 C CA . GLU C 1 669 ? 209.097 207.291 206.291 1.00 88.07 678 GLU C CA 1
ATOM 9879 C C . GLU C 1 669 ? 208.903 207.870 204.898 1.00 88.07 678 GLU C C 1
ATOM 9880 O O . GLU C 1 669 ? 208.835 207.118 203.918 1.00 88.07 678 GLU C O 1
ATOM 9886 N N . PRO C 1 670 ? 208.792 209.206 204.776 1.00 85.73 679 PRO C N 1
ATOM 9887 C CA . PRO C 1 670 ? 208.766 210.234 205.827 1.00 85.73 679 PRO C CA 1
ATOM 9888 C C . PRO C 1 670 ? 207.446 210.285 206.598 1.00 85.73 679 PRO C C 1
ATOM 9889 O O . PRO C 1 670 ? 206.532 209.531 206.267 1.00 85.73 679 PRO C O 1
ATOM 9893 N N . SER C 1 671 ? 207.378 211.141 207.618 1.00 80.41 680 SER C N 1
ATOM 9894 C CA . SER C 1 671 ? 206.229 211.223 208.513 1.00 80.41 680 SER C CA 1
ATOM 9895 C C . SER C 1 671 ? 204.963 211.655 207.787 1.00 80.41 680 SER C C 1
ATOM 9896 O O . SER C 1 671 ? 204.913 212.738 207.195 1.00 80.41 680 SER C O 1
ATOM 9899 N N . VAL C 1 672 ? 203.935 210.808 207.824 1.00 75.23 681 VAL C N 1
ATOM 9900 C CA . VAL C 1 672 ? 202.656 211.145 207.212 1.00 75.23 681 VAL C CA 1
ATOM 9901 C C . VAL C 1 672 ? 201.816 212.080 208.071 1.00 75.23 681 VAL C C 1
ATOM 9902 O O . VAL C 1 672 ? 200.778 212.565 207.602 1.00 75.23 681 VAL C O 1
ATOM 9906 N N . PHE C 1 673 ? 202.231 212.351 209.304 1.00 71.85 682 PHE C N 1
ATOM 9907 C CA . PHE C 1 673 ? 201.444 213.193 210.191 1.00 71.85 682 PHE C CA 1
ATOM 9908 C C . PHE C 1 673 ? 201.769 214.656 209.945 1.00 71.85 682 PHE C C 1
ATOM 9909 O O . PHE C 1 673 ? 202.901 215.094 210.163 1.00 71.85 682 PHE C O 1
ATOM 9917 N N . VAL C 1 674 ? 200.774 215.411 209.493 1.00 71.81 683 VAL C N 1
ATOM 9918 C CA . VAL C 1 674 ? 200.919 216.842 209.275 1.00 71.81 683 VAL C CA 1
ATOM 9919 C C . VAL C 1 674 ? 200.740 217.556 210.603 1.00 71.81 683 VAL C C 1
ATOM 9920 O O . VAL C 1 674 ? 200.334 216.949 211.598 1.00 71.81 683 VAL C O 1
ATOM 9924 N N . ARG C 1 675 ? 201.051 218.846 210.630 1.00 77.32 684 ARG C N 1
ATOM 9925 C CA . ARG C 1 675 ? 200.986 219.619 211.862 1.00 77.32 684 ARG C CA 1
ATOM 9926 C C . ARG C 1 675 ? 199.789 220.555 211.920 1.00 77.32 684 ARG C C 1
ATOM 9927 O O . ARG C 1 675 ? 199.327 220.866 213.021 1.00 77.32 684 ARG C O 1
ATOM 9935 N N . THR C 1 676 ? 199.245 220.979 210.784 1.00 74.23 685 THR C N 1
ATOM 9936 C CA . THR C 1 676 ? 198.092 221.862 210.749 1.00 74.23 685 THR C CA 1
ATOM 9937 C C . THR C 1 676 ? 197.124 221.284 209.724 1.00 74.23 685 THR C C 1
ATOM 9938 O O . THR C 1 676 ? 197.525 220.531 208.834 1.00 74.23 685 THR C O 1
ATOM 9942 N N . THR C 1 677 ? 195.834 221.594 209.890 1.00 73.77 686 THR C N 1
ATOM 9943 C CA . THR C 1 677 ? 194.832 221.226 208.894 1.00 73.77 686 THR C CA 1
ATOM 9944 C C . THR C 1 677 ? 195.129 221.865 207.541 1.00 73.77 686 THR C C 1
ATOM 9945 O O . THR C 1 677 ? 194.929 221.229 206.501 1.00 73.77 686 THR C O 1
ATOM 9949 N N . ALA C 1 678 ? 195.658 223.091 207.535 1.00 74.01 687 ALA C N 1
ATOM 9950 C CA . ALA C 1 678 ? 196.040 223.736 206.282 1.00 74.01 687 ALA C CA 1
ATOM 9951 C C . ALA C 1 678 ? 197.233 223.036 205.641 1.00 74.01 687 ALA C C 1
ATOM 9952 O O . ALA C 1 678 ? 197.377 223.027 204.414 1.00 74.01 687 ALA C O 1
ATOM 9954 N N . GLU C 1 679 ? 198.096 222.439 206.461 1.00 74.13 688 GLU C N 1
ATOM 9955 C CA . GLU C 1 679 ? 199.234 221.697 205.932 1.00 74.13 688 GLU C CA 1
ATOM 9956 C C . GLU C 1 679 ? 198.794 220.370 205.326 1.00 74.13 688 GLU C C 1
ATOM 9957 O O . GLU C 1 679 ? 199.372 219.909 204.335 1.00 74.13 688 GLU C O 1
ATOM 9963 N N . GLY C 1 680 ? 197.759 219.749 205.890 1.00 68.79 689 GLY C N 1
ATOM 9964 C CA . GLY C 1 680 ? 197.312 218.470 205.368 1.00 68.79 689 GLY C CA 1
ATOM 9965 C C . GLY C 1 680 ? 196.511 218.606 204.091 1.00 68.79 689 GLY C C 1
ATOM 9966 O O . GLY C 1 680 ? 196.530 217.717 203.239 1.00 68.79 689 GLY C O 1
ATOM 9967 N N . VAL C 1 681 ? 195.784 219.713 203.948 1.00 69.17 690 VAL C N 1
ATOM 9968 C CA . VAL C 1 681 ? 195.077 219.993 202.703 1.00 69.17 690 VAL C CA 1
ATOM 9969 C C . VAL C 1 681 ? 196.071 220.390 201.621 1.00 69.17 690 VAL C C 1
ATOM 9970 O O . VAL C 1 681 ? 195.874 220.104 200.432 1.00 69.17 690 VAL C O 1
ATOM 9974 N N . ALA C 1 682 ? 197.179 221.016 202.025 1.00 73.10 691 ALA C N 1
ATOM 9975 C CA . ALA C 1 682 ? 198.252 221.346 201.095 1.00 73.10 691 ALA C CA 1
ATOM 9976 C C . ALA C 1 682 ? 198.887 220.090 200.515 1.00 73.10 691 ALA C C 1
ATOM 9977 O O . ALA C 1 682 ? 199.130 220.011 199.308 1.00 73.10 691 ALA C O 1
ATOM 9979 N N . ARG C 1 683 ? 199.140 219.085 201.361 1.00 73.45 692 ARG C N 1
ATOM 9980 C CA . ARG C 1 683 ? 199.837 217.886 200.903 1.00 73.45 692 ARG C CA 1
ATOM 9981 C C . ARG C 1 683 ? 198.962 217.053 199.968 1.00 73.45 692 ARG C C 1
ATOM 9982 O O . ARG C 1 683 ? 199.472 216.375 199.071 1.00 73.45 692 ARG C O 1
ATOM 9990 N N . VAL C 1 684 ? 197.641 217.113 200.139 1.00 71.70 693 VAL C N 1
ATOM 9991 C CA . VAL C 1 684 ? 196.742 216.432 199.210 1.00 71.70 693 VAL C CA 1
ATOM 9992 C C . VAL C 1 684 ? 196.769 217.117 197.850 1.00 71.70 693 VAL C C 1
ATOM 9993 O O . VAL C 1 684 ? 196.773 216.458 196.803 1.00 71.70 693 VAL C O 1
ATOM 9997 N N . ARG C 1 685 ? 196.839 218.444 197.845 1.00 76.05 694 ARG C N 1
ATOM 9998 C CA . ARG C 1 685 ? 196.817 219.200 196.602 1.00 76.05 694 ARG C CA 1
ATOM 9999 C C . ARG C 1 685 ? 198.139 219.162 195.841 1.00 76.05 694 ARG C C 1
ATOM 10000 O O . ARG C 1 685 ? 198.162 219.530 194.663 1.00 76.05 694 ARG C O 1
ATOM 10008 N N . LYS C 1 686 ? 199.234 218.726 196.466 1.00 82.35 695 LYS C N 1
ATOM 10009 C CA . LYS C 1 686 ? 200.535 218.735 195.810 1.00 82.35 695 LYS C CA 1
ATOM 10010 C C . LYS C 1 686 ? 201.147 217.343 195.669 1.00 82.35 695 LYS C C 1
ATOM 10011 O O . LYS C 1 686 ? 202.340 217.225 195.375 1.00 82.35 695 LYS C O 1
ATOM 10017 N N . SER C 1 687 ? 200.359 216.280 195.831 1.00 84.35 696 SER C N 1
ATOM 10018 C CA . SER C 1 687 ? 200.911 214.934 195.726 1.00 84.35 696 SER C CA 1
ATOM 10019 C C . SER C 1 687 ? 200.228 214.105 194.647 1.00 84.35 696 SER C C 1
ATOM 10020 O O . SER C 1 687 ? 200.338 212.875 194.670 1.00 84.35 696 SER C O 1
ATOM 10023 N N . LYS C 1 688 ? 199.482 214.750 193.742 1.00 93.42 697 LYS C N 1
ATOM 10024 C CA . LYS C 1 688 ? 198.937 214.162 192.516 1.00 93.42 697 LYS C CA 1
ATOM 10025 C C . LYS C 1 688 ? 197.960 213.006 192.736 1.00 93.42 697 LYS C C 1
ATOM 10026 O O . LYS C 1 688 ? 197.616 212.301 191.783 1.00 93.42 697 LYS C O 1
ATOM 10032 N N . GLY C 1 689 ? 197.505 212.798 193.969 1.00 85.34 698 GLY C N 1
ATOM 10033 C CA . GLY C 1 689 ? 196.602 211.704 194.259 1.00 85.34 698 GLY C CA 1
ATOM 10034 C C . GLY C 1 689 ? 197.251 210.614 195.085 1.00 85.34 698 GLY C C 1
ATOM 10035 O O . GLY C 1 689 ? 196.623 209.596 195.388 1.00 85.34 698 GLY C O 1
ATOM 10036 N N . LYS C 1 690 ? 198.510 210.818 195.461 1.00 82.77 699 LYS C N 1
ATOM 10037 C CA . LYS C 1 690 ? 199.243 209.834 196.242 1.00 82.77 699 LYS C CA 1
ATOM 10038 C C . LYS C 1 690 ? 199.172 210.082 197.740 1.00 82.77 699 LYS C C 1
ATOM 10039 O O . LYS C 1 690 ? 199.842 209.376 198.500 1.00 82.77 699 LYS C O 1
ATOM 10045 N N . TYR C 1 691 ? 198.385 211.058 198.185 1.00 72.51 700 TYR C N 1
ATOM 10046 C CA . TYR C 1 691 ? 198.193 211.306 199.604 1.00 72.51 700 TYR C CA 1
ATOM 10047 C C . TYR C 1 691 ? 196.713 211.473 199.909 1.00 72.51 700 TYR C C 1
ATOM 10048 O O . TYR C 1 691 ? 195.974 212.109 199.156 1.00 72.51 700 TYR C O 1
ATOM 10057 N N . ALA C 1 692 ? 196.291 210.876 201.021 1.00 67.19 701 ALA C N 1
ATOM 10058 C CA . ALA C 1 692 ? 194.932 210.998 201.530 1.00 67.19 701 ALA C CA 1
ATOM 10059 C C . ALA C 1 692 ? 195.010 211.537 202.947 1.00 67.19 701 ALA C C 1
ATOM 10060 O O . ALA C 1 692 ? 195.892 211.145 203.710 1.00 67.19 701 ALA C O 1
ATOM 10062 N N . TYR C 1 693 ? 194.115 212.443 203.300 1.00 58.32 702 TYR C N 1
ATOM 10063 C CA . TYR C 1 693 ? 194.183 213.080 204.606 1.00 58.32 702 TYR C CA 1
ATOM 10064 C C . TYR C 1 693 ? 192.954 212.740 205.433 1.00 58.32 702 TYR C C 1
ATOM 10065 O O . TYR C 1 693 ? 191.823 212.840 204.951 1.00 58.32 702 TYR C O 1
ATOM 10074 N N . LEU C 1 694 ? 193.189 212.327 206.675 1.00 55.01 703 LEU C N 1
ATOM 10075 C CA . LEU C 1 694 ? 192.144 211.847 207.573 1.00 55.01 703 LEU C CA 1
ATOM 10076 C C . LEU C 1 694 ? 191.791 212.968 208.537 1.00 55.01 703 LEU C C 1
ATOM 10077 O O . LEU C 1 694 ? 192.562 213.291 209.440 1.00 55.01 703 LEU C O 1
ATOM 10082 N N . LEU C 1 695 ? 190.618 213.559 208.356 1.00 50.40 704 LEU C N 1
ATOM 10083 C CA . LEU C 1 695 ? 190.191 214.662 209.201 1.00 50.40 704 LEU C CA 1
ATOM 10084 C C . LEU C 1 695 ? 188.720 214.496 209.554 1.00 50.40 704 LEU C C 1
ATOM 10085 O O . LEU C 1 695 ? 188.130 213.460 209.249 1.00 50.40 704 LEU C O 1
ATOM 10090 N N . GLU C 1 696 ? 188.121 215.487 210.206 1.00 47.60 705 GLU C N 1
ATOM 10091 C CA . GLU C 1 696 ? 186.711 215.436 210.551 1.00 47.60 705 GLU C CA 1
ATOM 10092 C C . GLU C 1 696 ? 185.859 215.651 209.313 1.00 47.60 705 GLU C C 1
ATOM 10093 O O . GLU C 1 696 ? 186.316 216.204 208.314 1.00 47.60 705 GLU C O 1
ATOM 10099 N N . SER C 1 697 ? 184.607 215.209 209.398 1.00 46.25 706 SER C N 1
ATOM 10100 C CA . SER C 1 697 ? 183.752 215.153 208.221 1.00 46.25 706 SER C CA 1
ATOM 10101 C C . SER C 1 697 ? 183.286 216.532 207.799 1.00 46.25 706 SER C C 1
ATOM 10102 O O . SER C 1 697 ? 182.996 216.762 206.623 1.00 46.25 706 SER C O 1
ATOM 10105 N N . THR C 1 698 ? 183.197 217.462 208.745 1.00 44.99 707 THR C N 1
ATOM 10106 C CA . THR C 1 698 ? 182.577 218.745 208.452 1.00 44.99 707 THR C CA 1
ATOM 10107 C C . THR C 1 698 ? 183.583 219.742 207.898 1.00 44.99 707 THR C C 1
ATOM 10108 O O . THR C 1 698 ? 183.198 220.723 207.258 1.00 44.99 707 THR C O 1
ATOM 10112 N N . MET C 1 699 ? 184.875 219.523 208.144 1.00 51.42 708 MET C N 1
ATOM 10113 C CA . MET C 1 699 ? 185.890 220.286 207.428 1.00 51.42 708 MET C CA 1
ATOM 10114 C C . MET C 1 699 ? 186.150 219.697 206.060 1.00 51.42 708 MET C C 1
ATOM 10115 O O . MET C 1 699 ? 186.461 220.426 205.118 1.00 51.42 708 MET C O 1
ATOM 10120 N N . ASN C 1 700 ? 186.032 218.380 205.940 1.00 51.75 709 ASN C N 1
ATOM 10121 C CA . ASN C 1 700 ? 186.211 217.722 204.658 1.00 51.75 709 ASN C CA 1
ATOM 10122 C C . ASN C 1 700 ? 185.101 218.105 203.687 1.00 51.75 709 ASN C C 1
ATOM 10123 O O . ASN C 1 700 ? 185.328 218.195 202.479 1.0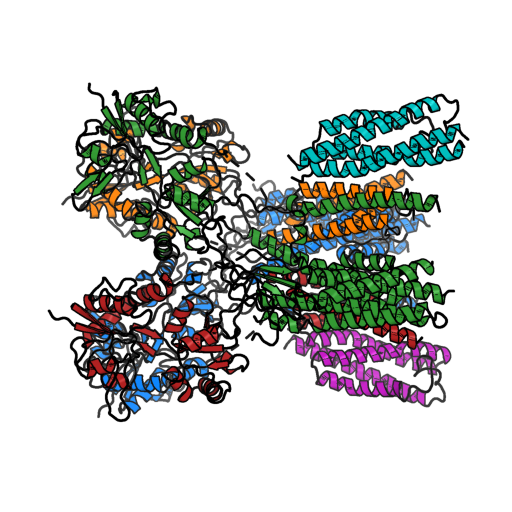0 51.75 709 ASN C O 1
ATOM 10128 N N . GLU C 1 701 ? 183.895 218.340 204.198 1.00 52.14 710 GLU C N 1
ATOM 10129 C CA . GLU C 1 701 ? 182.801 218.818 203.364 1.00 52.14 710 GLU C CA 1
ATOM 10130 C C . GLU C 1 701 ? 182.903 220.305 203.086 1.00 52.14 710 GLU C C 1
ATOM 10131 O O . GLU C 1 701 ? 182.320 220.788 202.113 1.00 52.14 710 GLU C O 1
ATOM 10137 N N . TYR C 1 702 ? 183.608 221.048 203.936 1.00 50.44 711 TYR C N 1
ATOM 10138 C CA . TYR C 1 702 ? 183.701 222.490 203.749 1.00 50.44 711 TYR C CA 1
ATOM 10139 C C . TYR C 1 702 ? 184.819 222.845 202.783 1.00 50.44 711 TYR C C 1
ATOM 10140 O O . TYR C 1 702 ? 184.631 223.670 201.886 1.00 50.44 711 TYR C O 1
ATOM 10149 N N . ILE C 1 703 ? 185.982 222.216 202.941 1.00 55.65 712 ILE C N 1
ATOM 10150 C CA . ILE C 1 703 ? 187.111 222.408 202.040 1.00 55.65 712 ILE C CA 1
ATOM 10151 C C . ILE C 1 703 ? 186.795 221.890 200.635 1.00 55.65 712 ILE C C 1
ATOM 10152 O O . ILE C 1 703 ? 187.302 222.425 199.641 1.00 55.65 712 ILE C O 1
ATOM 10157 N N . GLU C 1 704 ? 185.898 220.909 200.522 1.00 60.53 713 GLU C N 1
ATOM 10158 C CA . GLU C 1 704 ? 185.415 220.440 199.227 1.00 60.53 713 GLU C CA 1
ATOM 10159 C C . GLU C 1 704 ? 184.643 221.517 198.467 1.00 60.53 713 GLU C C 1
ATOM 10160 O O . GLU C 1 704 ? 184.582 221.471 197.234 1.00 60.53 713 GLU C O 1
ATOM 10166 N N . GLN C 1 705 ? 184.090 222.507 199.164 1.00 62.51 714 GLN C N 1
ATOM 10167 C CA . GLN C 1 705 ? 183.294 223.558 198.549 1.00 62.51 714 GLN C CA 1
ATOM 10168 C C . GLN C 1 705 ? 184.032 224.894 198.528 1.00 62.51 714 GLN C C 1
ATOM 10169 O O . GLN C 1 705 ? 183.414 225.943 198.354 1.00 62.51 714 GLN C O 1
ATOM 10175 N N . ARG C 1 706 ? 185.349 224.882 198.714 1.00 63.85 715 ARG C N 1
ATOM 10176 C CA . ARG C 1 706 ? 186.147 226.105 198.712 1.00 63.85 715 ARG C CA 1
ATOM 10177 C C . ARG C 1 706 ? 187.223 225.991 197.645 1.00 63.85 715 ARG C C 1
ATOM 10178 O O . ARG C 1 706 ? 187.900 224.963 197.556 1.00 63.85 715 ARG C O 1
ATOM 10186 N N . LYS C 1 707 ? 187.372 227.050 196.840 1.00 74.38 716 LYS C N 1
ATOM 10187 C CA . LYS C 1 707 ? 188.333 227.106 195.746 1.00 74.38 716 LYS C CA 1
ATOM 10188 C C . LYS C 1 707 ? 189.758 227.033 196.275 1.00 74.38 716 LYS C C 1
ATOM 10189 O O . LYS C 1 707 ? 190.083 227.695 197.269 1.00 74.38 716 LYS C O 1
ATOM 10195 N N . PRO C 1 708 ? 190.641 226.241 195.646 1.00 77.20 717 PRO C N 1
ATOM 10196 C CA . PRO C 1 708 ? 190.432 225.402 194.456 1.00 77.20 717 PRO C CA 1
ATOM 10197 C C . PRO C 1 708 ? 189.664 224.114 194.734 1.00 77.20 717 PRO C C 1
ATOM 10198 O O . PRO C 1 708 ? 189.774 223.557 195.822 1.00 77.20 717 PRO C O 1
ATOM 10202 N N . CYS C 1 709 ? 188.894 223.643 193.756 1.00 78.45 718 CYS C N 1
ATOM 10203 C CA . CYS C 1 709 ? 188.028 222.490 193.962 1.00 78.45 718 CYS C CA 1
ATOM 10204 C C . CYS C 1 709 ? 188.797 221.187 193.761 1.00 78.45 718 CYS C C 1
ATOM 10205 O O . CYS C 1 709 ? 188.359 220.315 193.004 1.00 78.45 718 CYS C O 1
ATOM 10208 N N . ASP C 1 710 ? 189.932 221.039 194.444 1.00 78.07 719 ASP C N 1
ATOM 10209 C CA . ASP C 1 710 ? 190.855 219.942 194.195 1.00 78.07 719 ASP C CA 1
ATOM 10210 C C . ASP C 1 710 ? 190.467 218.661 194.906 1.00 78.07 719 ASP C C 1
ATOM 10211 O O . ASP C 1 710 ? 190.740 217.571 194.391 1.00 78.07 719 ASP C O 1
ATOM 10216 N N . THR C 1 711 ? 189.849 218.771 196.074 1.00 70.06 720 THR C N 1
ATOM 10217 C CA . THR C 1 711 ? 189.668 217.657 196.984 1.00 70.06 720 THR C CA 1
ATOM 10218 C C . THR C 1 711 ? 188.222 217.186 196.980 1.00 70.06 720 THR C C 1
ATOM 10219 O O . THR C 1 711 ? 187.311 217.922 196.597 1.00 70.06 720 THR C O 1
ATOM 10223 N N . MET C 1 712 ? 188.028 215.943 197.400 1.00 66.11 721 MET C N 1
ATOM 10224 C CA . MET C 1 712 ? 186.704 215.360 197.516 1.00 66.11 721 MET C CA 1
ATOM 10225 C C . MET C 1 712 ? 186.652 214.459 198.740 1.00 66.11 721 MET C C 1
ATOM 10226 O O . MET C 1 712 ? 187.672 213.935 199.193 1.00 66.11 721 MET C O 1
ATOM 10231 N N . LYS C 1 713 ? 185.451 214.305 199.284 1.00 58.56 722 LYS C N 1
ATOM 10232 C CA . LYS C 1 713 ? 185.209 213.441 200.429 1.00 58.56 722 LYS C CA 1
ATOM 10233 C C . LYS C 1 713 ? 184.730 212.080 199.947 1.00 58.56 722 LYS C C 1
ATOM 10234 O O . LYS C 1 713 ? 183.766 211.996 199.181 1.00 58.56 722 LYS C O 1
ATOM 10240 N N . VAL C 1 714 ? 185.395 211.019 200.394 1.00 60.54 723 VAL C N 1
ATOM 10241 C CA . VAL C 1 714 ? 185.078 209.662 199.964 1.00 60.54 723 VAL C CA 1
ATOM 10242 C C . VAL C 1 714 ? 184.730 208.823 201.182 1.00 60.54 723 VAL C C 1
ATOM 10243 O O . VAL C 1 714 ? 185.261 209.045 202.277 1.00 60.54 723 VAL C O 1
ATOM 10247 N N . GLY C 1 715 ? 183.821 207.881 201.000 1.00 60.98 724 GLY C N 1
ATOM 10248 C CA . GLY C 1 715 ? 183.494 206.901 202.006 1.00 60.98 724 GLY C CA 1
ATOM 10249 C C . GLY C 1 715 ? 182.540 207.428 203.056 1.00 60.98 724 GLY C C 1
ATOM 10250 O O . GLY C 1 715 ? 182.082 208.572 203.018 1.00 60.98 724 GLY C O 1
ATOM 10251 N N . GLY C 1 716 ? 182.233 206.560 204.010 1.00 57.78 725 GLY C N 1
ATOM 10252 C CA . GLY C 1 716 ? 181.443 206.918 205.175 1.00 57.78 725 GLY C CA 1
ATOM 10253 C C . GLY C 1 716 ? 182.386 207.323 206.296 1.00 57.78 725 GLY C C 1
ATOM 10254 O O . GLY C 1 716 ? 183.606 207.230 206.149 1.00 57.78 725 GLY C O 1
ATOM 10255 N N . ASN C 1 717 ? 181.814 207.782 207.402 1.00 49.22 726 ASN C N 1
ATOM 10256 C CA . ASN C 1 717 ? 182.638 208.211 208.518 1.00 49.22 726 ASN C CA 1
ATOM 10257 C C . ASN C 1 717 ? 183.232 206.998 209.214 1.00 49.22 726 ASN C C 1
ATOM 10258 O O . ASN C 1 717 ? 182.633 205.921 209.208 1.00 49.22 726 ASN C O 1
ATOM 10263 N N . LEU C 1 718 ? 184.410 207.154 209.806 1.00 51.23 727 LEU C N 1
ATOM 10264 C CA . LEU C 1 718 ? 185.060 206.031 210.458 1.00 51.23 727 LEU C CA 1
ATOM 10265 C C . LEU C 1 718 ? 184.568 205.832 211.880 1.00 51.23 727 LEU C C 1
ATOM 10266 O O . LEU C 1 718 ? 184.523 204.693 212.354 1.00 51.23 727 LEU C O 1
ATOM 10271 N N . ASP C 1 719 ? 184.190 206.906 212.563 1.00 46.93 728 ASP C N 1
ATOM 10272 C CA . ASP C 1 719 ? 183.505 206.819 213.838 1.00 46.93 728 ASP C CA 1
ATOM 10273 C C . ASP C 1 719 ? 182.271 207.704 213.803 1.00 46.93 728 ASP C C 1
ATOM 10274 O O . ASP C 1 719 ? 181.935 208.302 212.782 1.00 46.93 728 ASP C O 1
ATOM 10279 N N . SER C 1 720 ? 181.599 207.790 214.942 1.00 42.16 729 SER C N 1
ATOM 10280 C CA . SER C 1 720 ? 180.386 208.579 215.082 1.00 42.16 729 SER C CA 1
ATOM 10281 C C . SER C 1 720 ? 180.539 209.436 216.324 1.00 42.16 729 SER C C 1
ATOM 10282 O O . SER C 1 720 ? 180.621 208.908 217.434 1.00 42.16 729 SER C O 1
ATOM 10285 N N . LYS C 1 721 ? 180.587 210.745 216.147 1.00 34.57 730 LYS C N 1
ATOM 10286 C CA . LYS C 1 721 ? 180.559 211.653 217.275 1.00 34.57 730 LYS C CA 1
ATOM 10287 C C . LYS C 1 721 ? 179.667 212.829 216.923 1.00 34.57 730 LYS C C 1
ATOM 10288 O O . LYS C 1 721 ? 179.114 212.904 215.830 1.00 34.57 730 LYS C O 1
ATOM 10294 N N . GLY C 1 722 ? 179.490 213.732 217.875 1.00 26.95 731 GLY C N 1
ATOM 10295 C CA . GLY C 1 722 ? 178.556 214.821 217.693 1.00 26.95 731 GLY C CA 1
ATOM 10296 C C . GLY C 1 722 ? 179.026 216.067 218.397 1.00 26.95 731 GLY C C 1
ATOM 10297 O O . GLY C 1 722 ? 179.790 216.008 219.357 1.00 26.95 731 GLY C O 1
ATOM 10298 N N . TYR C 1 723 ? 178.560 217.204 217.897 1.00 27.13 732 TYR C N 1
ATOM 10299 C CA . TYR C 1 723 ? 178.826 218.509 218.479 1.00 27.13 732 TYR C CA 1
ATOM 10300 C C . TYR C 1 723 ? 177.633 218.905 219.322 1.00 27.13 732 TYR C C 1
ATOM 10301 O O . TYR C 1 723 ? 176.499 218.797 218.868 1.00 27.13 732 TYR C O 1
ATOM 10310 N N . GLY C 1 724 ? 177.880 219.393 220.527 1.00 27.60 733 GLY C N 1
ATOM 10311 C CA . GLY C 1 724 ? 176.799 219.770 221.406 1.00 27.60 733 GLY C CA 1
ATOM 10312 C C . GLY C 1 724 ? 176.939 221.205 221.865 1.00 27.60 733 GLY C C 1
ATOM 10313 O O . GLY C 1 724 ? 178.001 221.817 221.760 1.00 27.60 733 GLY C O 1
ATOM 10314 N N . ILE C 1 725 ? 175.837 221.735 222.361 1.00 31.21 734 ILE C N 1
ATOM 10315 C CA . ILE C 1 725 ? 175.826 223.027 223.027 1.00 31.21 734 ILE C CA 1
ATOM 10316 C C . ILE C 1 725 ? 175.955 222.779 224.519 1.00 31.21 734 ILE C C 1
ATOM 10317 O O . ILE C 1 725 ? 175.176 222.019 225.098 1.00 31.21 734 ILE C O 1
ATOM 10322 N N . ALA C 1 726 ? 176.936 223.406 225.144 1.00 32.24 735 ALA C N 1
ATOM 10323 C CA . ALA C 1 726 ? 177.310 223.053 226.497 1.00 32.24 735 ALA C CA 1
ATOM 10324 C C . ALA C 1 726 ? 176.947 224.157 227.480 1.00 32.24 735 ALA C C 1
ATOM 10325 O O . ALA C 1 726 ? 176.892 225.333 227.128 1.00 32.24 735 ALA C O 1
ATOM 10327 N N . THR C 1 727 ? 176.679 223.752 228.719 1.00 39.80 736 THR C N 1
ATOM 10328 C CA . THR C 1 727 ? 176.175 224.595 229.795 1.00 39.80 736 THR C CA 1
ATOM 10329 C C . THR C 1 727 ? 176.884 224.195 231.085 1.00 39.80 736 THR C C 1
ATOM 10330 O O . THR C 1 727 ? 177.291 223.037 231.222 1.00 39.80 736 THR C O 1
ATOM 10334 N N . PRO C 1 728 ? 177.048 225.134 232.058 1.00 46.11 737 PRO C N 1
ATOM 10335 C CA . PRO C 1 728 ? 177.961 224.918 233.196 1.00 46.11 737 PRO C CA 1
ATOM 10336 C C . PRO C 1 728 ? 177.704 223.813 234.219 1.00 46.11 737 PRO C C 1
ATOM 10337 O O . PRO C 1 728 ? 178.253 223.961 235.316 1.00 46.11 737 PRO C O 1
ATOM 10341 N N . LYS C 1 729 ? 176.797 222.853 233.964 1.00 46.75 738 LYS C N 1
ATOM 10342 C CA . LYS C 1 729 ? 176.522 221.624 234.733 1.00 46.75 738 LYS C CA 1
ATOM 10343 C C . LYS C 1 729 ? 175.593 221.902 235.914 1.00 46.75 738 LYS C C 1
ATOM 10344 O O . LYS C 1 729 ? 175.091 220.978 236.559 1.00 46.75 738 LYS C O 1
ATOM 10350 N N . GLY C 1 730 ? 175.257 223.159 236.146 1.00 51.70 739 GLY C N 1
ATOM 10351 C CA . GLY C 1 730 ? 174.268 223.453 237.160 1.00 51.70 739 GLY C CA 1
ATOM 10352 C C . GLY C 1 730 ? 173.327 224.542 236.709 1.00 51.70 739 GLY C C 1
ATOM 10353 O O . GLY C 1 730 ? 172.620 225.146 237.518 1.00 51.70 739 GLY C O 1
ATOM 10354 N N . SER C 1 731 ? 173.312 224.801 235.407 1.00 53.49 740 SER C N 1
ATOM 10355 C CA . SER C 1 731 ? 172.627 225.966 234.882 1.00 53.49 740 SER C CA 1
ATOM 10356 C C . SER C 1 731 ? 171.128 225.708 234.805 1.00 53.49 740 SER C C 1
ATOM 10357 O O . SER C 1 731 ? 170.663 224.571 234.724 1.00 53.49 740 SER C O 1
ATOM 10360 N N . SER C 1 732 ? 170.358 226.796 234.825 1.00 54.90 741 SER C N 1
ATOM 10361 C CA . SER C 1 732 ? 168.920 226.748 234.592 1.00 54.90 741 SER C CA 1
ATOM 10362 C C . SER C 1 732 ? 168.599 226.893 233.114 1.00 54.90 741 SER C C 1
ATOM 10363 O O . SER C 1 732 ? 167.470 227.234 232.751 1.00 54.90 741 SER C O 1
ATOM 10366 N N . LEU C 1 733 ? 169.582 226.645 232.256 1.00 48.97 742 LEU C N 1
ATOM 10367 C CA . LEU C 1 733 ? 169.477 226.910 230.837 1.00 48.97 742 LEU C CA 1
ATOM 10368 C C . LEU C 1 733 ? 169.710 225.668 229.997 1.00 48.97 742 LEU C C 1
ATOM 10369 O O . LEU C 1 733 ? 169.288 225.641 228.843 1.00 48.97 742 LEU C O 1
ATOM 10374 N N . GLY C 1 734 ? 170.330 224.637 230.558 1.00 47.32 743 GLY C N 1
ATOM 10375 C CA . GLY C 1 734 ? 170.651 223.429 229.828 1.00 47.32 743 GLY C CA 1
ATOM 10376 C C . GLY C 1 734 ? 169.450 222.629 229.383 1.00 47.32 743 GLY C C 1
ATOM 10377 O O . GLY C 1 734 ? 169.516 221.902 228.390 1.00 47.32 743 GLY C O 1
ATOM 10378 N N . THR C 1 735 ? 168.347 222.744 230.125 1.00 47.72 744 THR C N 1
ATOM 10379 C CA . THR C 1 735 ? 167.124 222.047 229.728 1.00 47.72 744 THR C CA 1
ATOM 10380 C C . THR C 1 735 ? 166.335 222.782 228.641 1.00 47.72 744 THR C C 1
ATOM 10381 O O . THR C 1 735 ? 165.912 222.116 227.683 1.00 47.72 744 THR C O 1
ATOM 10385 N N . PRO C 1 736 ? 166.112 224.118 228.686 1.00 46.72 745 PRO C N 1
ATOM 10386 C CA . PRO C 1 736 ? 165.473 224.748 227.514 1.00 46.72 745 PRO C CA 1
ATOM 10387 C C . PRO C 1 736 ? 166.319 224.735 226.254 1.00 46.72 745 PRO C C 1
ATOM 10388 O O . PRO C 1 736 ? 165.765 224.753 225.152 1.00 46.72 745 PRO C O 1
ATOM 10392 N N . VAL C 1 737 ? 167.644 224.728 226.387 1.00 43.58 746 VAL C N 1
ATOM 10393 C CA . VAL C 1 737 ? 168.521 224.627 225.225 1.00 43.58 746 VAL C CA 1
ATOM 10394 C C . VAL C 1 737 ? 168.449 223.230 224.625 1.00 43.58 746 VAL C C 1
ATOM 10395 O O . VAL C 1 737 ? 168.514 223.060 223.402 1.00 43.58 746 VAL C O 1
ATOM 10399 N N . ASN C 1 738 ? 168.243 222.216 225.465 1.00 40.83 747 ASN C N 1
ATOM 10400 C CA . ASN C 1 738 ? 168.127 220.853 224.965 1.00 40.83 747 ASN C CA 1
ATOM 10401 C C . ASN C 1 738 ? 166.839 220.660 224.179 1.00 40.83 747 ASN C C 1
ATOM 10402 O O . ASN C 1 738 ? 166.828 219.968 223.158 1.00 40.83 747 ASN C O 1
ATOM 10407 N N . LEU C 1 739 ? 165.743 221.258 224.635 1.00 42.19 748 LEU C N 1
ATOM 10408 C CA . LEU C 1 739 ? 164.506 221.133 223.883 1.00 42.19 748 LEU C CA 1
ATOM 10409 C C . LEU C 1 739 ? 164.504 222.059 222.678 1.00 42.19 748 LEU C C 1
ATOM 10410 O O . LEU C 1 739 ? 163.722 221.857 221.748 1.00 42.19 748 LEU C O 1
ATOM 10415 N N . ALA C 1 740 ? 165.369 223.073 222.671 1.00 41.67 749 ALA C N 1
ATOM 10416 C CA . ALA C 1 740 ? 165.492 223.939 221.504 1.00 41.67 749 ALA C CA 1
ATOM 10417 C C . ALA C 1 740 ? 166.238 223.239 220.382 1.00 41.67 749 ALA C C 1
ATOM 10418 O O . ALA C 1 740 ? 165.880 223.378 219.214 1.00 41.67 749 ALA C O 1
ATOM 10420 N N . VAL C 1 741 ? 167.291 222.491 220.720 1.00 39.32 750 VAL C N 1
ATOM 10421 C CA . VAL C 1 741 ? 168.056 221.749 219.719 1.00 39.32 750 VAL C CA 1
ATOM 10422 C C . VAL C 1 741 ? 167.199 220.664 219.086 1.00 39.32 750 VAL C C 1
ATOM 10423 O O . VAL C 1 741 ? 167.212 220.475 217.866 1.00 39.32 750 VAL C O 1
ATOM 10427 N N . LEU C 1 742 ? 166.398 219.972 219.897 1.00 39.06 751 LEU C N 1
ATOM 10428 C CA . LEU C 1 742 ? 165.528 218.925 219.373 1.00 39.06 751 LEU C CA 1
ATOM 10429 C C . LEU C 1 742 ? 164.356 219.504 218.596 1.00 39.06 751 LEU C C 1
ATOM 10430 O O . LEU C 1 742 ? 163.756 218.811 217.774 1.00 39.06 751 LEU C O 1
ATOM 10435 N N . LYS C 1 743 ? 164.005 220.764 218.841 1.00 42.88 752 LYS C N 1
ATOM 10436 C CA . LYS C 1 743 ? 162.974 221.398 218.030 1.00 42.88 752 LYS C CA 1
ATOM 10437 C C . LYS C 1 743 ? 163.540 221.892 216.709 1.00 42.88 752 LYS C C 1
ATOM 10438 O O . LYS C 1 743 ? 162.927 221.705 215.654 1.00 42.88 752 LYS C O 1
ATOM 10444 N N . LEU C 1 744 ? 164.709 222.526 216.744 1.00 41.26 753 LEU C N 1
ATOM 10445 C CA . LEU C 1 744 ? 165.384 222.981 215.538 1.00 41.26 753 LEU C CA 1
ATOM 10446 C C . LEU C 1 744 ? 165.861 221.840 214.658 1.00 41.26 753 LEU C C 1
ATOM 10447 O O . LEU C 1 744 ? 166.068 222.051 213.462 1.00 41.26 753 LEU C O 1
ATOM 10452 N N . SER C 1 745 ? 166.055 220.651 215.218 1.00 42.11 754 SER C N 1
ATOM 10453 C CA . SER C 1 745 ? 166.477 219.510 214.421 1.00 42.11 754 SER C CA 1
ATOM 10454 C C . SER C 1 745 ? 165.322 218.936 213.620 1.00 42.11 754 SER C C 1
ATOM 10455 O O . SER C 1 745 ? 165.509 218.493 212.484 1.00 42.11 754 SER C O 1
ATOM 10458 N N . GLU C 1 746 ? 164.125 218.947 214.191 1.00 46.08 755 GLU C N 1
ATOM 10459 C CA . GLU C 1 746 ? 162.963 218.333 213.570 1.00 46.08 755 GLU C CA 1
ATOM 10460 C C . GLU C 1 746 ? 162.204 219.289 212.676 1.00 46.08 755 GLU C C 1
ATOM 10461 O O . GLU C 1 746 ? 161.295 218.863 211.962 1.00 46.08 755 GLU C O 1
ATOM 10467 N N . GLN C 1 747 ? 162.525 220.572 212.723 1.00 45.59 756 GLN C N 1
ATOM 10468 C CA . GLN C 1 747 ? 161.954 221.516 211.779 1.00 45.59 756 GLN C CA 1
ATOM 10469 C C . GLN C 1 747 ? 162.863 221.775 210.600 1.00 45.59 756 GLN C C 1
ATOM 10470 O O . GLN C 1 747 ? 162.561 222.656 209.795 1.00 45.59 756 GLN C O 1
ATOM 10476 N N . GLY C 1 748 ? 163.967 221.046 210.487 1.00 43.42 757 GLY C N 1
ATOM 10477 C CA . GLY C 1 748 ? 164.889 221.203 209.391 1.00 43.42 757 GLY C CA 1
ATOM 10478 C C . GLY C 1 748 ? 165.747 222.442 209.445 1.00 43.42 757 GLY C C 1
ATOM 10479 O O . GLY C 1 748 ? 166.399 222.756 208.446 1.00 43.42 757 GLY C O 1
ATOM 10480 N N . VAL C 1 749 ? 165.769 223.152 210.575 1.00 41.73 758 VAL C N 1
ATOM 10481 C CA . VAL C 1 749 ? 166.521 224.399 210.676 1.00 41.73 758 VAL C CA 1
ATOM 10482 C C . VAL C 1 749 ? 168.016 224.121 210.704 1.00 41.73 758 VAL C C 1
ATOM 10483 O O . VAL C 1 749 ? 168.809 224.847 210.096 1.00 41.73 758 VAL C O 1
ATOM 10487 N N . LEU C 1 750 ? 168.421 223.049 211.383 1.00 39.74 759 LEU C N 1
ATOM 10488 C CA . LEU C 1 750 ? 169.835 222.702 211.438 1.00 39.74 759 LEU C CA 1
ATOM 10489 C C . LEU C 1 750 ? 170.326 222.195 210.091 1.00 39.74 759 LEU C C 1
ATOM 10490 O O . LEU C 1 750 ? 171.493 222.384 209.740 1.00 39.74 759 LEU C O 1
ATOM 10495 N N . ASP C 1 751 ? 169.448 221.547 209.323 1.00 47.08 760 ASP C N 1
ATOM 10496 C CA . ASP C 1 751 ? 169.791 221.165 207.958 1.00 47.08 760 ASP C CA 1
ATOM 10497 C C . ASP C 1 751 ? 169.710 222.356 207.015 1.00 47.08 760 ASP C C 1
ATOM 10498 O O . ASP C 1 751 ? 170.389 222.383 205.984 1.00 47.08 760 ASP C O 1
ATOM 10503 N N . LYS C 1 752 ? 168.875 223.341 207.344 1.00 47.16 761 LYS C N 1
ATOM 10504 C CA . LYS C 1 752 ? 168.814 224.562 206.550 1.00 47.16 761 LYS C CA 1
ATOM 10505 C C . LYS C 1 752 ? 170.082 225.387 206.718 1.00 47.16 761 LYS C C 1
ATOM 10506 O O . LYS C 1 752 ? 170.613 225.933 205.747 1.00 47.16 761 LYS C O 1
ATOM 10512 N N . LEU C 1 753 ? 170.580 225.493 207.952 1.00 42.73 762 LEU C N 1
ATOM 10513 C CA . LEU C 1 753 ? 171.752 226.317 208.209 1.00 42.73 762 LEU C CA 1
ATOM 10514 C C . LEU C 1 753 ? 173.022 225.675 207.687 1.00 42.73 762 LEU C C 1
ATOM 10515 O O . LEU C 1 753 ? 173.974 226.384 207.360 1.00 42.73 762 LEU C O 1
ATOM 10520 N N . LYS C 1 754 ? 173.067 224.347 207.605 1.00 43.42 763 LYS C N 1
ATOM 10521 C CA . LYS C 1 754 ? 174.269 223.697 207.103 1.00 43.42 763 LYS C CA 1
ATOM 10522 C C . LYS C 1 754 ? 174.364 223.837 205.592 1.00 43.42 763 LYS C C 1
ATOM 10523 O O . LYS C 1 754 ? 175.455 224.003 205.044 1.00 43.42 763 LYS C O 1
ATOM 10529 N N . ASN C 1 755 ? 173.223 223.797 204.900 1.00 50.86 764 ASN C N 1
ATOM 10530 C CA . ASN C 1 755 ? 173.214 224.016 203.457 1.00 50.86 764 ASN C CA 1
ATOM 10531 C C . ASN C 1 755 ? 173.560 225.457 203.121 1.00 50.86 764 ASN C C 1
ATOM 10532 O O . ASN C 1 755 ? 174.149 225.737 202.072 1.00 50.86 764 ASN C O 1
ATOM 10537 N N . LYS C 1 756 ? 173.182 226.386 204.000 1.00 47.92 765 LYS C N 1
ATOM 10538 C CA . LYS C 1 756 ? 173.490 227.793 203.804 1.00 47.92 765 LYS C CA 1
ATOM 10539 C C . LYS C 1 756 ? 174.979 228.062 203.858 1.00 47.92 765 LYS C C 1
ATOM 10540 O O . LYS C 1 756 ? 175.504 228.795 203.020 1.00 47.92 765 LYS C O 1
ATOM 10546 N N . TRP C 1 757 ? 175.682 227.466 204.814 1.00 45.51 766 TRP C N 1
ATOM 10547 C CA . TRP C 1 757 ? 177.069 227.822 205.056 1.00 45.51 766 TRP C CA 1
ATOM 10548 C C . TRP C 1 757 ? 178.069 226.866 204.428 1.00 45.51 766 TRP C C 1
ATOM 10549 O O . TRP C 1 757 ? 179.183 227.290 204.115 1.00 45.51 766 TRP C O 1
ATOM 10560 N N . TRP C 1 758 ? 177.710 225.603 204.221 1.00 43.68 767 TRP C N 1
ATOM 10561 C CA . TRP C 1 758 ? 178.558 224.674 203.487 1.00 43.68 767 TRP C CA 1
ATOM 10562 C C . TRP C 1 758 ? 178.317 224.717 201.989 1.00 43.68 767 TRP C C 1
ATOM 10563 O O . TRP C 1 758 ? 179.274 224.658 201.216 1.00 43.68 767 TRP C O 1
ATOM 10574 N N . TYR C 1 759 ? 177.065 224.841 201.553 1.00 53.55 768 TYR C N 1
ATOM 10575 C CA . TYR C 1 759 ? 176.762 224.634 200.144 1.00 53.55 768 TYR C CA 1
ATOM 10576 C C . TYR C 1 759 ? 176.297 225.885 199.410 1.00 53.55 768 TYR C C 1
ATOM 10577 O O . TYR C 1 759 ? 176.771 226.152 198.302 1.00 53.55 768 TYR C O 1
ATOM 10586 N N . ASP C 1 760 ? 175.365 226.646 199.986 1.00 56.08 769 ASP C N 1
ATOM 10587 C CA . ASP C 1 760 ? 174.847 227.822 199.293 1.00 56.08 769 ASP C CA 1
ATOM 10588 C C . ASP C 1 760 ? 175.882 228.934 199.256 1.00 56.08 769 ASP C C 1
ATOM 10589 O O . ASP C 1 760 ? 175.974 229.667 198.268 1.00 56.08 769 ASP C O 1
ATOM 10594 N N . LYS C 1 761 ? 176.674 229.063 200.316 1.00 55.80 770 LYS C N 1
ATOM 10595 C CA . LYS C 1 761 ? 177.776 230.013 200.303 1.00 55.80 770 LYS C CA 1
ATOM 10596 C C . LYS C 1 761 ? 179.061 229.324 199.872 1.00 55.80 770 LYS C C 1
ATOM 10597 O O . LYS C 1 761 ? 180.158 229.777 200.208 1.00 55.80 770 LYS C O 1
ATOM 10603 N N . GLY C 1 762 ? 178.934 228.234 199.124 1.00 63.11 771 GLY C N 1
ATOM 10604 C CA . GLY C 1 762 ? 180.080 227.543 198.587 1.00 63.11 771 GLY C CA 1
ATOM 10605 C C . GLY C 1 762 ? 180.686 228.264 197.404 1.00 63.11 771 GLY C C 1
ATOM 10606 O O . GLY C 1 762 ? 180.193 229.285 196.927 1.00 63.11 771 GLY C O 1
ATOM 10607 N N . GLU C 1 763 ? 181.792 227.706 196.921 1.00 70.75 772 GLU C N 1
ATOM 10608 C CA . GLU C 1 763 ? 182.523 228.276 195.804 1.00 70.75 772 GLU C CA 1
ATOM 10609 C C . GLU C 1 763 ? 182.625 227.332 194.618 1.00 70.75 772 GLU C C 1
ATOM 10610 O O . GLU C 1 763 ? 182.918 227.788 193.510 1.00 70.75 772 GLU C O 1
ATOM 10616 N N . CYS C 1 764 ? 182.376 226.040 194.810 1.00 75.51 773 CYS C N 1
ATOM 10617 C CA . CYS C 1 764 ? 182.450 225.044 193.762 1.00 75.51 773 CYS C CA 1
ATOM 10618 C C . CYS C 1 764 ? 181.039 224.788 193.228 1.00 75.51 773 CYS C C 1
ATOM 10619 O O . CYS C 1 764 ? 180.096 225.520 193.559 1.00 75.51 773 CYS C O 1
ATOM 10622 N N . GLY C 1 765 ? 180.895 223.761 192.399 1.00 81.24 774 GLY C N 1
ATOM 10623 C CA . GLY C 1 765 ? 179.612 223.471 191.790 1.00 81.24 774 GLY C CA 1
ATOM 10624 C C . GLY C 1 765 ? 178.617 222.777 192.698 1.00 81.24 774 GLY C C 1
ATOM 10625 O O . GLY C 1 765 ? 178.583 223.037 193.905 1.00 81.24 774 GLY C O 1
ATOM 10626 N N . ALA C 1 766 ? 177.800 221.902 192.104 1.00 87.87 775 ALA C N 1
ATOM 10627 C CA . ALA C 1 766 ? 176.778 221.088 192.779 1.00 87.87 775 ALA C CA 1
ATOM 10628 C C . ALA C 1 766 ? 175.794 221.902 193.625 1.00 87.87 775 ALA C C 1
ATOM 10629 O O . ALA C 1 766 ? 175.536 221.574 194.784 1.00 87.87 775 ALA C O 1
ATOM 10631 N N . THR C 1 775 ? 181.358 206.837 181.142 1.00 67.26 784 THR C N 1
ATOM 10632 C CA . THR C 1 775 ? 180.510 206.367 180.053 1.00 67.26 784 THR C CA 1
ATOM 10633 C C . THR C 1 775 ? 181.031 205.055 179.487 1.00 67.26 784 THR C C 1
ATOM 10634 O O . THR C 1 775 ? 180.300 204.349 178.783 1.00 67.26 784 THR C O 1
ATOM 10638 N N . SER C 1 776 ? 182.323 204.802 179.752 1.00 61.97 785 SER C N 1
ATOM 10639 C CA . SER C 1 776 ? 183.117 203.615 179.426 1.00 61.97 785 SER C CA 1
ATOM 10640 C C . SER C 1 776 ? 183.436 203.481 177.940 1.00 61.97 785 SER C C 1
ATOM 10641 O O . SER C 1 776 ? 184.296 202.682 177.565 1.00 61.97 785 SER C O 1
ATOM 10644 N N . ALA C 1 777 ? 182.808 204.294 177.098 1.00 55.71 786 ALA C N 1
ATOM 10645 C CA . ALA C 1 777 ? 183.047 204.225 175.669 1.00 55.71 786 ALA C CA 1
ATOM 10646 C C . ALA C 1 777 ? 184.173 205.171 175.296 1.00 55.71 786 ALA C C 1
ATOM 10647 O O . ALA C 1 777 ? 184.463 206.131 176.011 1.00 55.71 786 ALA C O 1
ATOM 10649 N N . LEU C 1 778 ? 184.812 204.892 174.173 1.00 46.67 787 LEU C N 1
ATOM 10650 C CA . LEU C 1 778 ? 185.982 205.653 173.785 1.00 46.67 787 LEU C CA 1
ATOM 10651 C C . LEU C 1 778 ? 185.530 206.979 173.190 1.00 46.67 787 LEU C C 1
ATOM 10652 O O . LEU C 1 778 ? 184.578 207.030 172.417 1.00 46.67 787 LEU C O 1
ATOM 10657 N N . SER C 1 779 ? 186.193 208.061 173.577 1.00 48.18 788 SER C N 1
ATOM 10658 C CA . SER C 1 779 ? 185.745 209.403 173.233 1.00 48.18 788 SER C CA 1
ATOM 10659 C C . SER C 1 779 ? 186.532 209.972 172.057 1.00 48.18 788 SER C C 1
ATOM 10660 O O . SER C 1 779 ? 187.565 209.435 171.659 1.00 48.18 788 SER C O 1
ATOM 10663 N N . LEU C 1 780 ? 186.022 211.074 171.496 1.00 46.84 789 LEU C N 1
ATOM 10664 C CA . LEU C 1 780 ? 186.719 211.753 170.405 1.00 46.84 789 LEU C CA 1
ATOM 10665 C C . LEU C 1 780 ? 188.035 212.371 170.808 1.00 46.84 789 LEU C C 1
ATOM 10666 O O . LEU C 1 780 ? 188.885 212.542 169.937 1.00 46.84 789 LEU C O 1
ATOM 10671 N N . SER C 1 781 ? 188.226 212.728 172.073 1.00 49.53 790 SER C N 1
ATOM 10672 C CA . SER C 1 781 ? 189.465 213.353 172.502 1.00 49.53 790 SER C CA 1
ATOM 10673 C C . SER C 1 781 ? 190.657 212.415 172.444 1.00 49.53 790 SER C C 1
ATOM 10674 O O . SER C 1 781 ? 191.791 212.887 172.334 1.00 49.53 790 SER C O 1
ATOM 10677 N N . ASN C 1 782 ? 190.423 211.110 172.479 1.00 46.44 791 ASN C N 1
ATOM 10678 C CA . ASN C 1 782 ? 191.486 210.125 172.393 1.00 46.44 791 ASN C CA 1
ATOM 10679 C C . ASN C 1 782 ? 191.917 209.832 170.970 1.00 46.44 791 ASN C C 1
ATOM 10680 O O . ASN C 1 782 ? 193.085 209.494 170.750 1.00 46.44 791 ASN C O 1
ATOM 10685 N N . VAL C 1 783 ? 191.009 209.946 170.007 1.00 42.84 792 VAL C N 1
ATOM 10686 C CA . VAL C 1 783 ? 191.316 209.647 168.616 1.00 42.84 792 VAL C CA 1
ATOM 10687 C C . VAL C 1 783 ? 191.150 210.897 167.767 1.00 42.84 792 VAL C C 1
ATOM 10688 O O . VAL C 1 783 ? 190.895 210.808 166.565 1.00 42.84 792 VAL C O 1
ATOM 10692 N N . ALA C 1 784 ? 191.307 212.069 168.372 1.00 40.17 793 ALA C N 1
ATOM 10693 C CA . ALA C 1 784 ? 191.198 213.326 167.647 1.00 40.17 793 ALA C CA 1
ATOM 10694 C C . ALA C 1 784 ? 192.317 213.557 166.654 1.00 40.17 793 ALA C C 1
ATOM 10695 O O . ALA C 1 784 ? 192.098 214.225 165.647 1.00 40.17 793 ALA C O 1
ATOM 10697 N N . GLY C 1 785 ? 193.502 213.011 166.899 1.00 37.38 794 GLY C N 1
ATOM 10698 C CA . GLY C 1 785 ? 194.626 213.315 166.040 1.00 37.38 794 GLY C CA 1
ATOM 10699 C C . GLY C 1 785 ? 194.667 212.498 164.770 1.00 37.38 794 GLY C C 1
ATOM 10700 O O . GLY C 1 785 ? 195.465 212.782 163.877 1.00 37.38 794 GLY C O 1
ATOM 10701 N N . VAL C 1 786 ? 193.830 211.468 164.668 1.00 34.34 795 VAL C N 1
ATOM 10702 C CA . VAL C 1 786 ? 193.742 210.735 163.412 1.00 34.34 795 VAL C CA 1
ATOM 10703 C C . VAL C 1 786 ? 192.707 211.394 162.506 1.00 34.34 795 VAL C C 1
ATOM 10704 O O . VAL C 1 786 ? 192.713 211.209 161.285 1.00 34.34 795 VAL C O 1
ATOM 10708 N N . PHE C 1 787 ? 191.829 212.212 163.091 1.00 34.25 796 PHE C N 1
ATOM 10709 C CA . PHE C 1 787 ? 190.958 213.071 162.300 1.00 34.25 796 PHE C CA 1
ATOM 10710 C C . PHE C 1 787 ? 191.693 214.301 161.791 1.00 34.25 796 PHE C C 1
ATOM 10711 O O . PHE C 1 787 ? 191.308 214.870 160.766 1.00 34.25 796 PHE C O 1
ATOM 10719 N N . TYR C 1 788 ? 192.737 214.735 162.496 1.00 37.60 797 TYR C N 1
ATOM 10720 C CA . TYR C 1 788 ? 193.521 215.880 162.047 1.00 37.60 797 TYR C CA 1
ATOM 10721 C C . TYR C 1 788 ? 194.376 215.503 160.852 1.00 37.60 797 TYR C C 1
ATOM 10722 O O . TYR C 1 788 ? 194.602 216.313 159.949 1.00 37.60 797 TYR C O 1
ATOM 10731 N N . ILE C 1 789 ? 194.887 214.275 160.852 1.00 35.83 798 ILE C N 1
ATOM 10732 C CA . ILE C 1 789 ? 195.716 213.797 159.755 1.00 35.83 798 ILE C CA 1
ATOM 10733 C C . ILE C 1 789 ? 194.852 213.476 158.548 1.00 35.83 798 ILE C C 1
ATOM 10734 O O . ILE C 1 789 ? 195.268 213.658 157.398 1.00 35.83 798 ILE C O 1
ATOM 10739 N N . LEU C 1 790 ? 193.615 213.051 158.791 1.00 35.24 799 LEU C N 1
ATOM 10740 C CA . LEU C 1 790 ? 192.673 212.807 157.709 1.00 35.24 799 LEU C CA 1
ATOM 10741 C C . LEU C 1 790 ? 192.313 214.100 156.993 1.00 35.24 799 LEU C C 1
ATOM 10742 O O . LEU C 1 790 ? 192.465 214.209 155.777 1.00 35.24 799 LEU C O 1
ATOM 10747 N N . VAL C 1 791 ? 191.864 215.102 157.749 1.00 37.40 800 VAL C N 1
ATOM 10748 C CA . VAL C 1 791 ? 191.540 216.409 157.182 1.00 37.40 800 VAL C CA 1
ATOM 10749 C C . VAL C 1 791 ? 192.794 217.082 156.635 1.00 37.40 800 VAL C C 1
ATOM 10750 O O . VAL C 1 791 ? 192.769 217.720 155.577 1.00 37.40 800 VAL C O 1
ATOM 10754 N N . GLY C 1 792 ? 193.921 216.905 157.320 1.00 38.33 801 GLY C N 1
ATOM 10755 C CA . GLY C 1 792 ? 195.171 217.446 156.815 1.00 38.33 801 GLY C CA 1
ATOM 10756 C C . GLY C 1 792 ? 195.677 216.715 155.589 1.00 38.33 801 GLY C C 1
ATOM 10757 O O . GLY C 1 792 ? 196.388 217.283 154.762 1.00 38.33 801 GLY C O 1
ATOM 10758 N N . GLY C 1 793 ? 195.318 215.439 155.456 1.00 38.54 802 GLY C N 1
ATOM 10759 C CA . GLY C 1 793 ? 195.744 214.680 154.293 1.00 38.54 802 GLY C CA 1
ATOM 10760 C C . GLY C 1 793 ? 194.811 214.836 153.110 1.00 38.54 802 GLY C C 1
ATOM 10761 O O . GLY C 1 793 ? 195.215 214.647 151.963 1.00 38.54 802 GLY C O 1
ATOM 10762 N N . LEU C 1 794 ? 193.546 215.163 153.370 1.00 40.18 803 LEU C N 1
ATOM 10763 C CA . LEU C 1 794 ? 192.637 215.483 152.276 1.00 40.18 803 LEU C CA 1
ATOM 10764 C C . LEU C 1 794 ? 192.908 216.875 151.732 1.00 40.18 803 LEU C C 1
ATOM 10765 O O . LEU C 1 794 ? 192.700 217.132 150.545 1.00 40.18 803 LEU C O 1
ATOM 10770 N N . GLY C 1 795 ? 193.352 217.793 152.587 1.00 43.74 804 GLY C N 1
ATOM 10771 C CA . GLY C 1 795 ? 193.695 219.121 152.111 1.00 43.74 804 GLY C CA 1
ATOM 10772 C C . GLY C 1 795 ? 195.022 219.145 151.383 1.00 43.74 804 GLY C C 1
ATOM 10773 O O . GLY C 1 795 ? 195.230 219.959 150.483 1.00 43.74 804 GLY C O 1
ATOM 10774 N N . LEU C 1 796 ? 195.944 218.268 151.778 1.00 46.55 805 LEU C N 1
ATOM 10775 C CA . LEU C 1 796 ? 197.193 218.108 151.044 1.00 46.55 805 LEU C CA 1
ATOM 10776 C C . LEU C 1 796 ? 196.948 217.546 149.654 1.00 46.55 805 LEU C C 1
ATOM 10777 O O . LEU C 1 796 ? 197.604 217.949 148.690 1.00 46.55 805 LEU C O 1
ATOM 10782 N N . ALA C 1 797 ? 195.989 216.637 149.525 1.00 49.26 806 ALA C N 1
ATOM 10783 C CA . ALA C 1 797 ? 195.785 215.960 148.254 1.00 49.26 806 ALA C CA 1
ATOM 10784 C C . ALA C 1 797 ? 195.040 216.836 147.262 1.00 49.26 806 ALA C C 1
ATOM 10785 O O . ALA C 1 797 ? 195.146 216.635 146.051 1.00 49.26 806 ALA C O 1
ATOM 10787 N N . MET C 1 798 ? 194.270 217.804 147.747 1.00 54.62 807 MET C N 1
ATOM 10788 C CA . MET C 1 798 ? 193.645 218.751 146.835 1.00 54.62 807 MET C CA 1
ATOM 10789 C C . MET C 1 798 ? 194.641 219.815 146.406 1.00 54.62 807 MET C C 1
ATOM 10790 O O . MET C 1 798 ? 194.505 220.409 145.332 1.00 54.62 807 MET C O 1
ATOM 10795 N N . LEU C 1 799 ? 195.657 220.061 147.233 1.00 56.77 808 LEU C N 1
ATOM 10796 C CA . LEU C 1 799 ? 196.757 220.924 146.828 1.00 56.77 808 LEU C CA 1
ATOM 10797 C C . LEU C 1 799 ? 197.611 220.261 145.756 1.00 56.77 808 LEU C C 1
ATOM 10798 O O . LEU C 1 799 ? 198.105 220.932 144.845 1.00 56.77 808 LEU C O 1
ATOM 10803 N N . VAL C 1 800 ? 197.802 218.944 145.849 1.00 59.82 809 VAL C N 1
ATOM 10804 C CA . VAL C 1 800 ? 198.564 218.222 144.834 1.00 59.82 809 VAL C CA 1
ATOM 10805 C C . VAL C 1 800 ? 197.776 218.152 143.530 1.00 59.82 809 VAL C C 1
ATOM 10806 O O . VAL C 1 800 ? 198.352 218.198 142.437 1.00 59.82 809 VAL C O 1
ATOM 10810 N N . ALA C 1 801 ? 196.446 218.123 143.619 1.00 64.12 810 ALA C N 1
ATOM 10811 C CA . ALA C 1 801 ? 195.610 218.079 142.422 1.00 64.12 810 ALA C CA 1
ATOM 10812 C C . ALA C 1 801 ? 195.659 219.399 141.656 1.00 64.12 810 ALA C C 1
ATOM 10813 O O . ALA C 1 801 ? 195.401 219.438 140.450 1.00 64.12 810 ALA C O 1
ATOM 10815 N N . LEU C 1 802 ? 195.984 220.496 142.342 1.00 67.74 811 LEU C N 1
ATOM 10816 C CA . LEU C 1 802 ? 196.259 221.757 141.661 1.00 67.74 811 LEU C CA 1
ATOM 10817 C C . LEU C 1 802 ? 197.551 221.694 140.865 1.00 67.74 811 LEU C C 1
ATOM 10818 O O . LEU C 1 802 ? 197.590 222.033 139.680 1.00 67.74 811 LEU C O 1
ATOM 10823 N N . ILE C 1 803 ? 198.624 221.257 141.516 1.00 70.02 812 ILE C N 1
ATOM 10824 C CA . ILE C 1 803 ? 199.945 221.331 140.905 1.00 70.02 812 ILE C CA 1
ATOM 10825 C C . ILE C 1 803 ? 200.257 220.051 140.138 1.00 70.02 812 ILE C C 1
ATOM 10826 O O . ILE C 1 803 ? 201.392 219.823 139.709 1.00 70.02 812 ILE C O 1
ATOM 10831 N N . GLU C 1 804 ? 199.253 219.189 139.968 1.00 79.36 813 GLU C N 1
ATOM 10832 C CA . GLU C 1 804 ? 199.255 218.235 138.868 1.00 79.36 813 GLU C CA 1
ATOM 10833 C C . GLU C 1 804 ? 198.579 218.837 137.644 1.00 79.36 813 GLU C C 1
ATOM 10834 O O . GLU C 1 804 ? 199.095 218.751 136.526 1.00 79.36 813 GLU C O 1
ATOM 10840 N N . PHE C 1 805 ? 197.412 219.450 137.851 1.00 85.63 814 PHE C N 1
ATOM 10841 C CA . PHE C 1 805 ? 196.586 219.986 136.774 1.00 85.63 814 PHE C CA 1
ATOM 10842 C C . PHE C 1 805 ? 197.258 221.154 136.069 1.00 85.63 814 PHE C C 1
ATOM 10843 O O . PHE C 1 805 ? 197.129 221.303 134.850 1.00 85.63 814 PHE C O 1
ATOM 10851 N N . CYS C 1 806 ? 197.975 221.987 136.823 1.00 89.56 815 CYS C N 1
ATOM 10852 C CA . CYS C 1 806 ? 198.758 223.050 136.207 1.00 89.56 815 CYS C CA 1
ATOM 10853 C C . CYS C 1 806 ? 199.950 222.475 135.456 1.00 89.56 815 CYS C C 1
ATOM 10854 O O . CYS C 1 806 ? 200.381 223.023 134.439 1.00 89.56 815 CYS C O 1
ATOM 10857 N N . TYR C 1 807 ? 200.489 221.357 135.942 1.00 93.32 816 TYR C N 1
ATOM 10858 C CA . TYR C 1 807 ? 201.653 220.757 135.301 1.00 93.32 816 TYR C CA 1
ATOM 10859 C C . TYR C 1 807 ? 201.253 219.948 134.071 1.00 93.32 816 TYR C C 1
ATOM 10860 O O . TYR C 1 807 ? 201.992 219.892 133.083 1.00 93.32 816 TYR C O 1
ATOM 10869 N N . LYS C 1 808 ? 200.089 219.293 134.125 1.00 95.17 817 LYS C N 1
ATOM 10870 C CA . LYS C 1 808 ? 199.598 218.536 132.975 1.00 95.17 817 LYS C CA 1
ATOM 10871 C C . LYS C 1 808 ? 199.206 219.452 131.824 1.00 95.17 817 LYS C C 1
ATOM 10872 O O . LYS C 1 808 ? 199.489 219.153 130.658 1.00 95.17 817 LYS C O 1
ATOM 10878 N N . SER C 1 809 ? 198.541 220.566 132.132 1.00 98.71 818 SER C N 1
ATOM 10879 C CA . SER C 1 809 ? 198.036 221.479 131.115 1.00 98.71 818 SER C CA 1
ATOM 10880 C C . SER C 1 809 ? 199.162 222.237 130.423 1.00 98.71 818 SER C C 1
ATOM 10881 O O . SER C 1 809 ? 199.139 222.411 129.200 1.00 98.71 818 SER C O 1
ATOM 10884 N N . ARG C 1 810 ? 200.149 222.688 131.192 1.00 99.90 819 ARG C N 1
ATOM 10885 C CA . ARG C 1 810 ? 201.228 223.502 130.647 1.00 99.90 819 ARG C CA 1
ATOM 10886 C C . ARG C 1 810 ? 202.193 222.637 129.843 1.00 99.90 819 ARG C C 1
ATOM 10887 O O . ARG C 1 810 ? 202.843 223.118 128.910 1.00 99.90 819 ARG C O 1
ATOM 10895 N N . ALA C 1 811 ? 202.272 221.354 130.177 1.00 99.25 820 ALA C N 1
ATOM 10896 C CA . ALA C 1 811 ? 203.116 220.424 129.435 1.00 99.25 820 ALA C CA 1
ATOM 10897 C C . ALA C 1 811 ? 202.310 219.221 128.956 1.00 99.25 820 ALA C C 1
ATOM 10898 O O . ALA C 1 811 ? 202.008 219.096 127.770 1.00 99.25 820 ALA C O 1
ATOM 10900 N N . GLY C 1 824 ? 216.894 215.058 132.768 1.00 97.67 833 GLY C N 1
ATOM 10901 C CA . GLY C 1 824 ? 217.317 213.760 132.276 1.00 97.67 833 GLY C CA 1
ATOM 10902 C C . GLY C 1 824 ? 218.541 213.221 132.988 1.00 97.67 833 GLY C C 1
ATOM 10903 O O . GLY C 1 824 ? 218.539 213.068 134.207 1.00 97.67 833 GLY C O 1
ATOM 10904 N N . ARG C 1 825 ? 219.592 212.935 132.220 1.00 99.18 834 ARG C N 1
ATOM 10905 C CA . ARG C 1 825 ? 220.830 212.401 132.774 1.00 99.18 834 ARG C CA 1
ATOM 10906 C C . ARG C 1 825 ? 221.603 213.461 133.546 1.00 99.18 834 ARG C C 1
ATOM 10907 O O . ARG C 1 825 ? 222.408 213.131 134.421 1.00 99.18 834 ARG C O 1
ATOM 10915 N N . LYS C 1 826 ? 221.375 214.735 133.226 1.00 98.15 835 LYS C N 1
ATOM 10916 C CA . LYS C 1 826 ? 222.097 215.825 133.871 1.00 98.15 835 LYS C CA 1
ATOM 10917 C C . LYS C 1 826 ? 221.577 216.087 135.279 1.00 98.15 835 LYS C C 1
ATOM 10918 O O . LYS C 1 826 ? 222.347 216.459 136.170 1.00 98.15 835 LYS C O 1
ATOM 10924 N N . ALA C 1 827 ? 220.274 215.908 135.488 1.00 95.20 836 ALA C N 1
ATOM 10925 C CA . ALA C 1 827 ? 219.665 216.130 136.793 1.00 95.20 836 ALA C CA 1
ATOM 10926 C C . ALA C 1 827 ? 220.075 215.063 137.799 1.00 95.20 836 ALA C C 1
ATOM 10927 O O . ALA C 1 827 ? 220.441 215.383 138.933 1.00 95.20 836 ALA C O 1
ATOM 10929 N N . LEU C 1 828 ? 220.014 213.794 137.393 1.00 92.71 837 LEU C N 1
ATOM 10930 C CA . LEU C 1 828 ? 220.273 212.700 138.325 1.00 92.71 837 LEU C CA 1
ATOM 10931 C C . LEU C 1 828 ? 221.756 212.568 138.637 1.00 92.71 837 LEU C C 1
ATOM 10932 O O . LEU C 1 828 ? 222.134 212.006 139.669 1.00 92.71 837 LEU C O 1
ATOM 10937 N N . THR C 1 829 ? 222.615 213.062 137.746 1.00 95.00 838 THR C N 1
ATOM 10938 C CA . THR C 1 829 ? 224.039 213.121 138.046 1.00 95.00 838 THR C CA 1
ATOM 10939 C C . THR C 1 829 ? 224.294 214.164 139.129 1.00 95.00 838 THR C C 1
ATOM 10940 O O . THR C 1 829 ? 225.154 213.993 140.001 1.00 95.00 838 THR C O 1
ATOM 10944 N N . LEU C 1 830 ? 223.503 215.237 139.108 1.00 93.44 839 LEU C N 1
ATOM 10945 C CA . LEU C 1 830 ? 223.668 216.323 140.066 1.00 93.44 839 LEU C CA 1
ATOM 10946 C C . LEU C 1 830 ? 223.109 215.939 141.433 1.00 93.44 839 LEU C C 1
ATOM 10947 O O . LEU C 1 830 ? 223.646 216.338 142.471 1.00 93.44 839 LEU C O 1
ATOM 10952 N N . LEU C 1 831 ? 222.024 215.159 141.450 1.00 89.74 840 LEU C N 1
ATOM 10953 C CA . LEU C 1 831 ? 221.342 214.856 142.708 1.00 89.74 840 LEU C CA 1
ATOM 10954 C C . LEU C 1 831 ? 221.977 213.673 143.426 1.00 89.74 840 LEU C C 1
ATOM 10955 O O . LEU C 1 831 ? 222.011 213.630 144.660 1.00 89.74 840 LEU C O 1
ATOM 10960 N N . SER C 1 832 ? 222.492 212.699 142.674 1.00 88.09 841 SER C N 1
ATOM 10961 C CA . SER C 1 832 ? 223.088 211.523 143.304 1.00 88.09 841 SER C CA 1
ATOM 10962 C C . SER C 1 832 ? 224.514 211.799 143.768 1.00 88.09 841 SER C C 1
ATOM 10963 O O . SER C 1 832 ? 225.183 210.917 144.315 1.00 88.09 841 SER C O 1
ATOM 10966 N N . SER C 1 833 ? 225.005 213.017 143.536 1.00 89.18 842 SER C N 1
ATOM 10967 C CA . SER C 1 833 ? 226.290 213.427 144.083 1.00 89.18 842 SER C CA 1
ATOM 10968 C C . SER C 1 833 ? 226.111 214.216 145.377 1.00 89.18 842 SER C C 1
ATOM 10969 O O . SER C 1 833 ? 226.831 213.998 146.356 1.00 89.18 842 SER C O 1
ATOM 10972 N N . VAL C 1 834 ? 225.142 215.135 145.403 1.00 88.14 843 VAL C N 1
ATOM 10973 C CA . VAL C 1 834 ? 224.961 215.977 146.585 1.00 88.14 843 VAL C CA 1
ATOM 10974 C C . VAL C 1 834 ? 224.243 215.209 147.689 1.00 88.14 843 VAL C C 1
ATOM 10975 O O . VAL C 1 834 ? 224.314 215.573 148.868 1.00 88.14 843 VAL C O 1
ATOM 10979 N N . PHE C 1 835 ? 223.534 214.137 147.327 1.00 85.34 844 PHE C N 1
ATOM 10980 C CA . PHE C 1 835 ? 222.960 213.260 148.344 1.00 85.34 844 PHE C CA 1
ATOM 10981 C C . PHE C 1 835 ? 223.990 212.260 148.845 1.00 85.34 844 PHE C C 1
ATOM 10982 O O . PHE C 1 835 ? 223.847 211.694 149.933 1.00 85.34 844 PHE C O 1
ATOM 10990 N N . ALA C 1 836 ? 225.037 212.025 148.058 1.00 86.66 845 ALA C N 1
ATOM 10991 C CA . ALA C 1 836 ? 226.075 211.093 148.475 1.00 86.66 845 ALA C CA 1
ATOM 10992 C C . ALA C 1 836 ? 227.152 211.791 149.293 1.00 86.66 845 ALA C C 1
ATOM 10993 O O . ALA C 1 836 ? 227.741 211.184 150.195 1.00 86.66 845 ALA C O 1
ATOM 10995 N N . VAL C 1 837 ? 227.438 213.059 148.983 1.00 87.45 846 VAL C N 1
ATOM 10996 C CA . VAL C 1 837 ? 228.367 213.832 149.802 1.00 87.45 846 VAL C CA 1
ATOM 10997 C C . VAL C 1 837 ? 227.756 214.115 151.166 1.00 87.45 846 VAL C C 1
ATOM 10998 O O . VAL C 1 837 ? 228.377 213.867 152.207 1.00 87.45 846 VAL C O 1
ATOM 11002 N N . CYS C 1 838 ? 226.512 214.602 151.184 1.00 87.74 847 CYS C N 1
ATOM 11003 C CA . CYS C 1 838 ? 225.849 214.907 152.446 1.00 87.74 847 CYS C CA 1
ATOM 11004 C C . CYS C 1 838 ? 225.464 213.637 153.196 1.00 87.74 847 CYS C C 1
ATOM 11005 O O . CYS C 1 838 ? 225.208 213.682 154.403 1.00 87.74 847 CYS C O 1
ATOM 11008 N N . GLY C 1 839 ? 225.404 212.504 152.504 1.00 84.73 848 GLY C N 1
ATOM 11009 C CA . GLY C 1 839 ? 225.288 211.226 153.173 1.00 84.73 848 GLY C CA 1
ATOM 11010 C C . GLY C 1 839 ? 226.576 210.876 153.888 1.00 84.73 848 GLY C C 1
ATOM 11011 O O . GLY C 1 839 ? 226.554 210.403 155.026 1.00 84.73 848 GLY C O 1
ATOM 11012 N N . LEU C 1 840 ? 227.708 211.103 153.222 1.00 86.20 849 LEU C N 1
ATOM 11013 C CA . LEU C 1 840 ? 229.023 210.931 153.830 1.00 86.20 849 LEU C CA 1
ATOM 11014 C C . LEU C 1 840 ? 229.280 211.975 154.902 1.00 86.20 849 LEU C C 1
ATOM 11015 O O . LEU C 1 840 ? 229.981 211.706 155.882 1.00 86.20 849 LEU C O 1
ATOM 11020 N N . GLY C 1 841 ? 228.746 213.175 154.702 1.00 85.52 850 GLY C N 1
ATOM 11021 C CA . GLY C 1 841 ? 228.848 214.228 155.687 1.00 85.52 850 GLY C CA 1
ATOM 11022 C C . GLY C 1 841 ? 228.119 213.891 156.967 1.00 85.52 850 GLY C C 1
ATOM 11023 O O . GLY C 1 841 ? 228.754 213.716 158.005 1.00 85.52 850 GLY C O 1
ATOM 11024 N N . LEU C 1 842 ? 226.797 213.732 156.885 1.00 83.34 851 LEU C N 1
ATOM 11025 C CA . LEU C 1 842 ? 225.956 213.614 158.072 1.00 83.34 851 LEU C CA 1
ATOM 11026 C C . LEU C 1 842 ? 226.232 212.342 158.864 1.00 83.34 851 LEU C C 1
ATOM 11027 O O . LEU C 1 842 ? 226.053 212.316 160.082 1.00 83.34 851 LEU C O 1
ATOM 11032 N N . LEU C 1 843 ? 226.677 211.277 158.199 1.00 82.73 852 LEU C N 1
ATOM 11033 C CA . LEU C 1 843 ? 227.063 210.085 158.949 1.00 82.73 852 LEU C CA 1
ATOM 11034 C C . LEU C 1 843 ? 228.510 210.187 159.414 1.00 82.73 852 LEU C C 1
ATOM 11035 O O . LEU C 1 843 ? 228.874 209.648 160.465 1.00 82.73 852 LEU C O 1
ATOM 11040 N N . GLY C 1 844 ? 229.346 210.885 158.648 1.00 85.78 853 GLY C N 1
ATOM 11041 C CA . GLY C 1 844 ? 230.719 211.133 159.040 1.00 85.78 853 GLY C CA 1
ATOM 11042 C C . GLY C 1 844 ? 230.837 212.003 160.273 1.00 85.78 853 GLY C C 1
ATOM 11043 O O . GLY C 1 844 ? 231.689 211.754 161.128 1.00 85.78 853 GLY C O 1
ATOM 11044 N N . ILE C 1 845 ? 229.993 213.029 160.373 1.00 87.28 854 ILE C N 1
ATOM 11045 C CA . ILE C 1 845 ? 229.909 213.839 161.581 1.00 87.28 854 ILE C CA 1
ATOM 11046 C C . ILE C 1 845 ? 229.373 213.001 162.735 1.00 87.28 854 ILE C C 1
ATOM 11047 O O . ILE C 1 845 ? 229.956 213.005 163.824 1.00 87.28 854 ILE C O 1
ATOM 11052 N N . ALA C 1 846 ? 228.302 212.239 162.495 1.00 87.24 855 ALA C N 1
ATOM 11053 C CA . ALA C 1 846 ? 227.572 211.550 163.558 1.00 87.24 855 ALA C CA 1
ATOM 11054 C C . ALA C 1 846 ? 228.375 210.472 164.273 1.00 87.24 855 ALA C C 1
ATOM 11055 O O . ALA C 1 846 ? 228.204 210.270 165.477 1.00 87.24 855 ALA C O 1
ATOM 11057 N N . VAL C 1 847 ? 229.253 209.776 163.560 1.00 88.88 856 VAL C N 1
ATOM 11058 C CA . VAL C 1 847 ? 229.996 208.684 164.176 1.00 88.88 856 VAL C CA 1
ATOM 11059 C C . VAL C 1 847 ? 231.270 209.250 164.792 1.00 88.88 856 VAL C C 1
ATOM 11060 O O . VAL C 1 847 ? 231.948 208.580 165.577 1.00 88.88 856 VAL C O 1
ATOM 11064 N N . SER C 1 848 ? 231.592 210.506 164.464 1.00 91.30 857 SER C N 1
ATOM 11065 C CA . SER C 1 848 ? 232.772 211.128 165.053 1.00 91.30 857 SER C CA 1
ATOM 11066 C C . SER C 1 848 ? 232.416 212.192 166.086 1.00 91.30 857 SER C C 1
ATOM 11067 O O . SER C 1 848 ? 233.292 212.975 166.467 1.00 91.30 857 SER C O 1
ATOM 11070 N N . THR C 1 849 ? 231.170 212.251 166.547 1.00 94.18 858 THR C N 1
ATOM 11071 C CA . THR C 1 849 ? 230.800 213.149 167.627 1.00 94.18 858 THR C CA 1
ATOM 11072 C C . THR C 1 849 ? 230.237 212.342 168.783 1.00 94.18 858 THR C C 1
ATOM 11073 O O . THR C 1 849 ? 229.968 211.144 168.672 1.00 94.18 858 THR C O 1
ATOM 11077 N N . ASP C 1 850 ? 230.059 213.029 169.901 1.00 102.48 859 ASP C N 1
ATOM 11078 C CA . ASP C 1 850 ? 229.729 212.442 171.189 1.00 102.48 859 ASP C CA 1
ATOM 11079 C C . ASP C 1 850 ? 228.444 213.031 171.753 1.00 102.48 859 ASP C C 1
ATOM 11080 O O . ASP C 1 850 ? 228.369 213.413 172.921 1.00 102.48 859 ASP C O 1
ATOM 11085 N N . TYR C 1 851 ? 227.415 213.110 170.915 1.00 98.05 860 TYR C N 1
ATOM 11086 C CA . TYR C 1 851 ? 226.119 213.638 171.312 1.00 98.05 860 TYR C CA 1
ATOM 11087 C C . TYR C 1 851 ? 225.014 212.679 170.894 1.00 98.05 860 TYR C C 1
ATOM 11088 O O . TYR C 1 851 ? 224.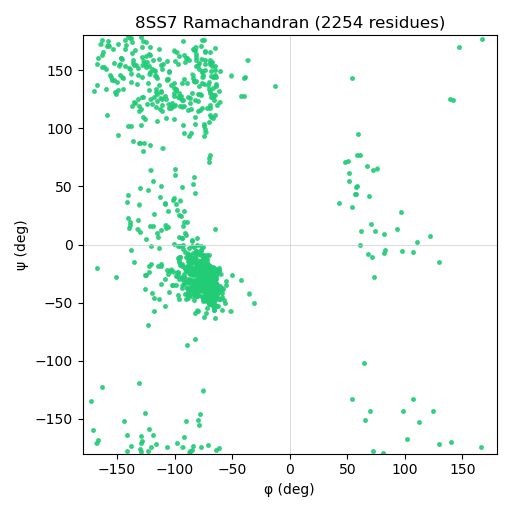028 213.088 170.280 1.00 98.05 860 TYR C O 1
ATOM 11097 N N . TRP C 1 852 ? 225.182 211.397 171.202 1.00 91.78 861 TRP C N 1
ATOM 11098 C CA . TRP C 1 852 ? 224.232 210.352 170.840 1.00 91.78 861 TRP C CA 1
ATOM 11099 C C . TRP C 1 852 ? 223.144 210.143 171.884 1.00 91.78 861 TRP C C 1
ATOM 11100 O O . TRP C 1 852 ? 221.972 209.997 171.532 1.00 91.78 861 TRP C O 1
ATOM 11111 N N . LEU C 1 853 ? 223.504 210.134 173.165 1.00 97.86 862 LEU C N 1
ATOM 11112 C CA . LEU C 1 853 ? 222.617 209.662 174.226 1.00 97.86 862 LEU C CA 1
ATOM 11113 C C . LEU C 1 853 ? 222.708 210.594 175.432 1.00 97.86 862 LEU C C 1
ATOM 11114 O O . LEU C 1 853 ? 223.651 210.503 176.220 1.00 97.86 862 LEU C O 1
ATOM 11119 N N . TYR C 1 854 ? 221.720 211.472 175.589 1.00 103.87 863 TYR C N 1
ATOM 11120 C CA . TYR C 1 854 ? 221.597 212.318 176.776 1.00 103.87 863 TYR C CA 1
ATOM 11121 C C . TYR C 1 854 ? 220.986 211.455 177.871 1.00 103.87 863 TYR C C 1
ATOM 11122 O O . TYR C 1 854 ? 219.902 210.899 177.697 1.00 103.87 863 TYR C O 1
ATOM 11131 N N . LEU C 1 855 ? 221.669 211.337 179.004 1.00 115.51 864 LEU C N 1
ATOM 11132 C CA . LEU C 1 855 ? 221.296 210.381 180.040 1.00 115.51 864 LEU C CA 1
ATOM 11133 C C . LEU C 1 855 ? 221.356 211.060 181.402 1.00 115.51 864 LEU C C 1
ATOM 11134 O O . LEU C 1 855 ? 222.405 211.583 181.787 1.00 115.51 864 LEU C O 1
ATOM 11139 N N . GLU C 1 856 ? 220.236 211.048 182.128 1.00 126.52 865 GLU C N 1
ATOM 11140 C CA . GLU C 1 856 ? 220.179 211.556 183.492 1.00 126.52 865 GLU C CA 1
ATOM 11141 C C . GLU C 1 856 ? 219.813 210.427 184.454 1.00 126.52 865 GLU C C 1
ATOM 11142 O O . GLU C 1 856 ? 219.109 209.480 184.096 1.00 126.52 865 GLU C O 1
ATOM 11148 N N . GLU C 1 857 ? 220.294 210.512 185.692 1.00 135.53 866 GLU C N 1
ATOM 11149 C CA . GLU C 1 857 ? 219.982 209.508 186.702 1.00 135.53 866 GLU C CA 1
ATOM 11150 C C . GLU C 1 857 ? 219.753 210.213 188.039 1.00 135.53 866 GLU C C 1
ATOM 11151 O O . GLU C 1 857 ? 220.243 209.782 189.089 1.00 135.53 866 GLU C O 1
ATOM 11157 N N . GLY C 1 858 ? 219.039 211.335 188.004 1.00 142.56 867 GLY C N 1
ATOM 11158 C CA . GLY C 1 858 ? 218.800 212.116 189.204 1.00 142.56 867 GLY C CA 1
ATOM 11159 C C . GLY C 1 858 ? 217.848 211.499 190.212 1.00 142.56 867 GLY C C 1
ATOM 11160 O O . GLY C 1 858 ? 217.421 210.348 190.066 1.00 142.56 867 GLY C O 1
ATOM 11161 N N . ILE C 1 859 ? 217.498 212.269 191.241 1.00 147.63 868 ILE C N 1
ATOM 11162 C CA . ILE C 1 859 ? 216.603 211.810 192.300 1.00 147.63 868 ILE C CA 1
ATOM 11163 C C . ILE C 1 859 ? 215.529 212.864 192.537 1.00 147.63 868 ILE C C 1
ATOM 11164 O O . ILE C 1 859 ? 215.777 214.066 192.404 1.00 147.63 868 ILE C O 1
ATOM 11169 N N . ILE C 1 860 ? 214.324 212.402 192.872 1.00 149.99 869 ILE C N 1
ATOM 11170 C CA . ILE C 1 860 ? 213.205 213.290 193.170 1.00 149.99 869 ILE C CA 1
ATOM 11171 C C . ILE C 1 860 ? 213.174 213.582 194.662 1.00 149.99 869 ILE C C 1
ATOM 11172 O O . ILE C 1 860 ? 213.807 212.881 195.459 1.00 149.99 869 ILE C O 1
ATOM 11177 N N . LEU C 1 861 ? 212.449 214.635 195.045 1.00 152.89 870 LEU C N 1
ATOM 11178 C CA . LEU C 1 861 ? 212.171 214.965 196.432 1.00 152.89 870 LEU C CA 1
ATOM 11179 C C . LEU C 1 861 ? 210.665 215.142 196.529 1.00 152.89 870 LEU C C 1
ATOM 11180 O O . LEU C 1 861 ? 210.049 215.641 195.575 1.00 152.89 870 LEU C O 1
ATOM 11185 N N . PRO C 1 862 ? 210.040 214.748 197.644 1.00 153.59 871 PRO C N 1
ATOM 11186 C CA . PRO C 1 862 ? 208.607 215.031 197.819 1.00 153.59 871 PRO C CA 1
ATOM 11187 C C . PRO C 1 862 ? 208.314 216.441 198.316 1.00 153.59 871 PRO C C 1
ATOM 11188 O O . PRO C 1 862 ? 207.460 216.622 199.189 1.00 153.59 871 PRO C O 1
ATOM 11192 N N . GLN C 1 863 ? 208.986 217.449 197.753 1.00 154.36 872 GLN C N 1
ATOM 11193 C CA . GLN C 1 863 ? 208.804 218.844 198.155 1.00 154.36 872 GLN C CA 1
ATOM 11194 C C . GLN C 1 863 ? 208.731 219.664 196.871 1.00 154.36 872 GLN C C 1
ATOM 11195 O O . GLN C 1 863 ? 209.767 220.132 196.385 1.00 154.36 872 GLN C O 1
ATOM 11201 N N . ASN C 1 864 ? 207.512 219.821 196.336 1.00 153.24 873 ASN C N 1
ATOM 11202 C CA . ASN C 1 864 ? 207.217 220.483 195.062 1.00 153.24 873 ASN C CA 1
ATOM 11203 C C . ASN C 1 864 ? 208.008 219.894 193.898 1.00 153.24 873 ASN C C 1
ATOM 11204 O O . ASN C 1 864 ? 208.346 220.617 192.954 1.00 153.24 873 ASN C O 1
ATOM 11209 N N . GLN C 1 865 ? 208.280 218.583 193.963 1.00 149.15 874 GLN C N 1
ATOM 11210 C CA . GLN C 1 865 ? 209.129 217.839 193.033 1.00 149.15 874 GLN C CA 1
ATOM 11211 C C . GLN C 1 865 ? 210.497 218.488 192.843 1.00 149.15 874 GLN C C 1
ATOM 11212 O O . GLN C 1 865 ? 210.889 218.799 191.713 1.00 149.15 874 GLN C O 1
ATOM 11218 N N . SER C 1 866 ? 211.215 218.718 193.945 1.00 153.62 875 SER C N 1
ATOM 11219 C CA . SER C 1 866 ? 212.585 219.217 193.882 1.00 153.62 875 SER C CA 1
ATOM 11220 C C . SER C 1 866 ? 213.489 218.166 193.250 1.00 153.62 875 SER C C 1
ATOM 11221 O O . SER C 1 866 ? 213.495 217.006 193.675 1.00 153.62 875 SER C O 1
ATOM 11224 N N . THR C 1 867 ? 214.252 218.563 192.236 1.00 152.90 876 THR C N 1
ATOM 11225 C CA . THR C 1 867 ? 214.991 217.640 191.387 1.00 152.90 876 THR C CA 1
ATOM 11226 C C . THR C 1 867 ? 216.482 217.910 191.520 1.00 152.90 876 THR C C 1
ATOM 11227 O O . THR C 1 867 ? 216.926 219.050 191.348 1.00 152.90 876 THR C O 1
ATOM 11231 N N . GLU C 1 868 ? 217.251 216.867 191.831 1.00 150.57 877 GLU C N 1
ATOM 11232 C CA . GLU C 1 868 ? 218.706 216.966 191.938 1.00 150.57 877 GLU C CA 1
ATOM 11233 C C . GLU C 1 868 ? 219.334 215.885 191.063 1.00 150.57 877 GLU C C 1
ATOM 11234 O O . GLU C 1 868 ? 219.251 214.694 191.372 1.00 150.57 877 GLU C O 1
ATOM 11240 N N . VAL C 1 869 ? 219.964 216.307 189.965 1.00 144.89 878 VAL C N 1
ATOM 11241 C CA . VAL C 1 869 ? 220.696 215.362 189.137 1.00 144.89 878 VAL C CA 1
ATOM 11242 C C . VAL C 1 869 ? 222.019 215.004 189.811 1.00 144.89 878 VAL C C 1
ATOM 11243 O O . VAL C 1 869 ? 222.606 215.792 190.561 1.00 144.89 878 VAL C O 1
ATOM 11247 N N . LYS C 1 870 ? 222.474 213.778 189.564 1.00 142.52 879 LYS C N 1
ATOM 11248 C CA . LYS C 1 870 ? 223.736 213.312 190.126 1.00 142.52 879 LYS C CA 1
ATOM 11249 C C . LYS C 1 870 ? 224.569 212.578 189.085 1.00 142.52 879 LYS C C 1
ATOM 11250 O O . LYS C 1 870 ? 225.768 212.359 189.280 1.00 142.52 879 LYS C O 1
ATOM 11256 N N . MET C 1 871 ? 223.943 212.194 187.976 1.00 135.03 880 MET C N 1
ATOM 11257 C CA . MET C 1 871 ? 224.650 211.416 186.968 1.00 135.03 880 MET C CA 1
ATOM 11258 C C . MET C 1 871 ? 224.251 211.857 185.560 1.00 135.03 880 MET C C 1
ATOM 11259 O O . MET C 1 871 ? 224.103 211.000 184.678 1.00 135.03 880 MET C O 1
ATOM 11264 N N . SER C 1 872 ? 224.012 213.151 185.329 1.00 127.36 881 SER C N 1
ATOM 11265 C CA . SER C 1 872 ? 223.710 213.660 183.996 1.00 127.36 881 SER C CA 1
ATOM 11266 C C . SER C 1 872 ? 224.916 213.474 183.081 1.00 127.36 881 SER C C 1
ATOM 11267 O O . SER C 1 872 ? 226.058 213.484 183.549 1.00 127.36 881 SER C O 1
ATOM 11270 N N . LEU C 1 873 ? 224.677 213.300 181.784 1.00 118.31 882 LEU C N 1
ATOM 11271 C CA . LEU C 1 873 ? 225.679 212.736 180.889 1.00 118.31 882 LEU C CA 1
ATOM 11272 C C . LEU C 1 873 ? 225.237 212.959 179.451 1.00 118.31 882 LEU C C 1
ATOM 11273 O O . LEU C 1 873 ? 224.044 213.111 179.178 1.00 118.31 882 LEU C O 1
ATOM 11278 N N . HIS C 1 874 ? 226.206 212.988 178.541 1.00 110.31 883 HIS C N 1
ATOM 11279 C CA . HIS C 1 874 ? 225.952 212.839 177.113 1.00 110.31 883 HIS C CA 1
ATOM 11280 C C . HIS C 1 874 ? 227.019 211.921 176.530 1.00 110.31 883 HIS C C 1
ATOM 11281 O O . HIS C 1 874 ? 228.195 211.995 176.883 1.00 110.31 883 HIS C O 1
ATOM 11288 N N . SER C 1 875 ? 226.605 211.038 175.630 1.00 105.04 884 SER C N 1
ATOM 11289 C CA . SER C 1 875 ? 227.479 209.946 175.232 1.00 105.04 884 SER C CA 1
ATOM 11290 C C . SER C 1 875 ? 227.596 209.889 173.719 1.00 105.04 884 SER C C 1
ATOM 11291 O O . SER C 1 875 ? 226.875 210.567 172.983 1.00 105.04 884 SER C O 1
ATOM 11294 N N . GLY C 1 876 ? 228.533 209.068 173.271 1.00 104.93 885 GLY C N 1
ATOM 11295 C CA . GLY C 1 876 ? 228.669 208.743 171.875 1.00 104.93 885 GLY C CA 1
ATOM 11296 C C . GLY C 1 876 ? 229.019 207.282 171.745 1.00 104.93 885 GLY C C 1
ATOM 11297 O O . GLY C 1 876 ? 228.862 206.502 172.686 1.00 104.93 885 GLY C O 1
ATOM 11298 N N . LEU C 1 877 ? 229.499 206.912 170.564 1.00 106.98 886 LEU C N 1
ATOM 11299 C CA . LEU C 1 877 ? 230.010 205.562 170.385 1.00 106.98 886 LEU C CA 1
ATOM 11300 C C . LEU C 1 877 ? 231.406 205.373 170.959 1.00 106.98 886 LEU C C 1
ATOM 11301 O O . LEU C 1 877 ? 231.836 204.227 171.122 1.00 106.98 886 LEU C O 1
ATOM 11306 N N . TRP C 1 878 ? 232.119 206.455 171.279 1.00 117.48 887 TRP C N 1
ATOM 11307 C CA . TRP C 1 878 ? 233.514 206.333 171.683 1.00 117.48 887 TRP C CA 1
ATOM 11308 C C . TRP C 1 878 ? 233.821 207.239 172.873 1.00 117.48 887 TRP C C 1
ATOM 11309 O O . TRP C 1 878 ? 234.933 207.219 173.410 1.00 117.48 887 TRP C O 1
ATOM 11320 N N . ARG C 1 879 ? 232.848 208.052 173.295 1.00 119.31 888 ARG C N 1
ATOM 11321 C CA . ARG C 1 879 ? 233.055 209.010 174.383 1.00 119.31 888 ARG C CA 1
ATOM 11322 C C . ARG C 1 879 ? 231.854 209.041 175.322 1.00 119.31 888 ARG C C 1
ATOM 11323 O O . ARG C 1 879 ? 230.718 208.845 174.883 1.00 119.31 888 ARG C O 1
ATOM 11331 N N . VAL C 1 880 ? 232.091 209.281 176.613 1.00 120.78 889 VAL C N 1
ATOM 11332 C CA . VAL C 1 880 ? 231.027 209.256 177.615 1.00 120.78 889 VAL C CA 1
ATOM 11333 C C . VAL C 1 880 ? 231.078 210.520 178.490 1.00 120.78 889 VAL C C 1
ATOM 11334 O O . VAL C 1 880 ? 230.784 210.481 179.692 1.00 120.78 889 VAL C O 1
ATOM 11338 N N . CYS C 1 881 ? 231.465 211.650 177.877 1.00 122.28 890 CYS C N 1
ATOM 11339 C CA . CYS C 1 881 ? 231.613 212.987 178.470 1.00 122.28 890 CYS C CA 1
ATOM 11340 C C . CYS C 1 881 ? 230.536 213.389 179.479 1.00 122.28 890 CYS C C 1
ATOM 11341 O O . CYS C 1 881 ? 229.342 213.305 179.181 1.00 122.28 890 CYS C O 1
ATOM 11344 N N . PHE C 1 882 ? 230.941 213.827 180.667 1.00 126.55 891 PHE C N 1
ATOM 11345 C CA . PHE C 1 882 ? 230.026 214.086 181.773 1.00 126.55 891 PHE C CA 1
ATOM 11346 C C . PHE C 1 882 ? 229.646 215.558 181.835 1.00 126.55 891 PHE C C 1
ATOM 11347 O O . PHE C 1 882 ? 230.316 216.424 181.266 1.00 126.55 891 PHE C O 1
ATOM 11355 N N . LEU C 1 883 ? 228.554 215.829 182.553 1.00 129.74 892 LEU C N 1
ATOM 11356 C CA . LEU C 1 883 ? 228.122 217.192 182.831 1.00 129.74 892 LEU C CA 1
ATOM 11357 C C . LEU C 1 883 ? 227.203 217.186 184.045 1.00 129.74 892 LEU C C 1
ATOM 11358 O O . LEU C 1 883 ? 226.354 216.303 184.177 1.00 129.74 892 LEU C O 1
ATOM 11363 N N . ALA C 1 884 ? 227.447 218.126 184.964 1.00 135.93 893 ALA C N 1
ATOM 11364 C CA . ALA C 1 884 ? 226.527 218.587 186.008 1.00 135.93 893 ALA C CA 1
ATOM 11365 C C . ALA C 1 884 ? 226.201 217.578 187.111 1.00 135.93 893 ALA C C 1
ATOM 11366 O O . ALA C 1 884 ? 225.552 217.940 188.097 1.00 135.93 893 ALA C O 1
ATOM 11368 N N . GLY C 1 885 ? 226.629 216.327 186.978 1.00 137.81 894 GLY C N 1
ATOM 11369 C CA . GLY C 1 885 ? 226.647 215.438 188.122 1.00 137.81 894 GLY C CA 1
ATOM 11370 C C . GLY C 1 885 ? 228.036 214.867 188.280 1.00 137.81 894 GLY C C 1
ATOM 11371 O O . GLY C 1 885 ? 228.408 213.970 187.512 1.00 137.81 894 GLY C O 1
ATOM 11372 N N . GLU C 1 886 ? 228.767 215.322 189.311 1.00 140.45 895 GLU C N 1
ATOM 11373 C CA . GLU C 1 886 ? 230.227 215.238 189.369 1.00 140.45 895 GLU C CA 1
ATOM 11374 C C . GLU C 1 886 ? 230.783 215.750 188.041 1.00 140.45 895 GLU C C 1
ATOM 11375 O O . GLU C 1 886 ? 231.214 214.963 187.190 1.00 140.45 895 GLU C O 1
ATOM 11381 N N . GLU C 1 887 ? 230.683 217.064 187.816 1.00 139.39 896 GLU C N 1
ATOM 11382 C CA . GLU C 1 887 ? 230.922 217.656 186.502 1.00 139.39 896 GLU C CA 1
ATOM 11383 C C . GLU C 1 887 ? 232.400 217.574 186.139 1.00 139.39 896 GLU C C 1
ATOM 11384 O O . GLU C 1 887 ? 233.153 218.544 186.274 1.00 139.39 896 GLU C O 1
ATOM 11390 N N . ARG C 1 888 ? 232.827 216.385 185.727 1.00 138.37 897 ARG C N 1
ATOM 11391 C CA . ARG C 1 888 ? 234.175 216.178 185.230 1.00 138.37 897 ARG C CA 1
ATOM 11392 C C . ARG C 1 888 ? 234.206 216.439 183.724 1.00 138.37 897 ARG C C 1
ATOM 11393 O O . ARG C 1 888 ? 233.528 215.770 182.937 1.00 138.37 897 ARG C O 1
ATOM 11401 N N . GLY C 1 889 ? 234.955 217.459 183.315 1.00 141.02 898 GLY C N 1
ATOM 11402 C CA . GLY C 1 889 ? 235.015 217.846 181.918 1.00 141.02 898 GLY C CA 1
ATOM 11403 C C . GLY C 1 889 ? 235.882 216.934 181.078 1.00 141.02 898 GLY C C 1
ATOM 11404 O O . GLY C 1 889 ? 235.968 217.097 179.856 1.00 141.02 898 GLY C O 1
ATOM 11405 N N . ARG C 1 890 ? 236.546 215.983 181.733 1.00 141.99 899 ARG C N 1
ATOM 11406 C CA . ARG C 1 890 ? 237.316 214.935 181.071 1.00 141.99 899 ARG C CA 1
ATOM 11407 C C . ARG C 1 890 ? 236.359 214.058 180.277 1.00 141.99 899 ARG C C 1
ATOM 11408 O O . ARG C 1 890 ? 235.544 213.330 180.846 1.00 141.99 899 ARG C O 1
ATOM 11416 N N . CYS C 1 891 ? 236.458 214.127 178.956 1.00 137.50 900 CYS C N 1
ATOM 11417 C CA . CYS C 1 891 ? 235.725 213.204 178.106 1.00 137.50 900 CYS C CA 1
ATOM 11418 C C . CYS C 1 891 ? 236.360 211.824 178.136 1.00 137.50 900 CYS C C 1
ATOM 11419 O O . CYS C 1 891 ? 237.302 211.545 177.387 1.00 137.50 900 CYS C O 1
ATOM 11422 N N . PHE C 1 892 ? 235.853 210.973 179.027 1.00 136.32 901 PHE C N 1
ATOM 11423 C CA . PHE C 1 892 ? 236.325 209.602 179.150 1.00 136.32 901 PHE C CA 1
ATOM 11424 C C . PHE C 1 892 ? 236.014 208.811 177.891 1.00 136.32 901 PHE C C 1
ATOM 11425 O O . PHE C 1 892 ? 234.992 209.031 177.238 1.00 136.32 901 PHE C O 1
ATOM 11433 N N . THR C 1 893 ? 236.910 207.893 177.549 1.00 138.60 902 THR C N 1
ATOM 11434 C CA . THR C 1 893 ? 236.630 206.926 176.500 1.00 138.60 902 THR C CA 1
ATOM 11435 C C . THR C 1 893 ? 235.877 205.748 177.113 1.00 138.60 902 THR C C 1
ATOM 11436 O O . THR C 1 893 ? 235.547 205.738 178.302 1.00 138.60 902 THR C O 1
ATOM 11440 N N . ILE C 1 894 ? 235.593 204.733 176.305 1.00 139.61 903 ILE C N 1
ATOM 11441 C CA . ILE C 1 894 ? 234.732 203.642 176.742 1.00 139.61 903 ILE C CA 1
ATOM 11442 C C . ILE C 1 894 ? 235.561 202.479 177.271 1.00 139.61 903 ILE C C 1
ATOM 11443 O O . ILE C 1 894 ? 235.041 201.602 177.969 1.00 139.61 903 ILE C O 1
ATOM 11448 N N . GLU C 1 895 ? 236.852 202.456 176.943 1.00 145.27 904 GLU C N 1
ATOM 11449 C CA . GLU C 1 895 ? 237.692 201.333 177.338 1.00 145.27 904 GLU C CA 1
ATOM 11450 C C . GLU C 1 895 ? 238.493 201.626 178.601 1.00 145.27 904 GLU C C 1
ATOM 11451 O O . GLU C 1 895 ? 238.890 200.699 179.314 1.00 145.27 904 GLU C O 1
ATOM 11457 N N . TYR C 1 896 ? 238.737 202.903 178.893 1.00 148.84 905 TYR C N 1
ATOM 11458 C CA . TYR C 1 896 ? 239.596 203.290 180.007 1.00 148.84 905 TYR C CA 1
ATOM 11459 C C . TYR C 1 896 ? 238.791 203.887 181.156 1.00 148.84 905 TYR C C 1
ATOM 11460 O O . TYR C 1 896 ? 239.252 204.815 181.824 1.00 148.84 905 TYR C O 1
ATOM 11469 N N . VAL C 1 897 ? 237.587 203.372 181.401 1.00 148.72 906 VAL C N 1
ATOM 11470 C CA . VAL C 1 897 ? 236.755 203.904 182.474 1.00 148.72 906 VAL C CA 1
ATOM 11471 C C . VAL C 1 897 ? 236.454 202.823 183.511 1.00 148.72 906 VAL C C 1
ATOM 11472 O O . VAL C 1 897 ? 236.526 203.076 184.720 1.00 148.72 906 VAL C O 1
ATOM 11476 N N . MET C 1 898 ? 236.159 201.606 183.063 1.00 151.81 907 MET C N 1
ATOM 11477 C CA . MET C 1 898 ? 235.795 200.526 183.973 1.00 151.81 907 MET C CA 1
ATOM 11478 C C . MET C 1 898 ? 236.589 199.261 183.665 1.00 151.81 907 MET C C 1
ATOM 11479 O O . MET C 1 898 ? 237.642 199.315 183.028 1.00 151.81 907 MET C O 1
ATOM 11484 N N . VAL C 1 910 ? 228.771 201.463 183.758 1.00 117.97 919 VAL C N 1
ATOM 11485 C CA . VAL C 1 910 ? 227.358 201.301 183.449 1.00 117.97 919 VAL C CA 1
ATOM 11486 C C . VAL C 1 910 ? 227.239 200.188 182.409 1.00 117.97 919 VAL C C 1
ATOM 11487 O O . VAL C 1 910 ? 228.031 200.129 181.468 1.00 117.97 919 VAL C O 1
ATOM 11491 N N . ASN C 1 911 ? 226.262 199.292 182.587 1.00 117.90 920 ASN C N 1
ATOM 11492 C CA . ASN C 1 911 ? 226.180 198.103 181.742 1.00 117.90 920 ASN C CA 1
ATOM 11493 C C . ASN C 1 911 ? 225.683 198.436 180.338 1.00 117.90 920 ASN C C 1
ATOM 11494 O O . ASN C 1 911 ? 225.897 197.659 179.400 1.00 117.90 920 ASN C O 1
ATOM 11499 N N . VAL C 1 912 ? 225.015 199.581 180.166 1.00 114.20 921 VAL C N 1
ATOM 11500 C CA . VAL C 1 912 ? 224.519 199.934 178.835 1.00 114.20 921 VAL C CA 1
ATOM 11501 C C . VAL C 1 912 ? 225.656 200.478 177.974 1.00 114.20 921 VAL C C 1
ATOM 11502 O O . VAL C 1 912 ? 225.599 200.432 176.739 1.00 114.20 921 VAL C O 1
ATOM 11506 N N . LEU C 1 913 ? 226.727 200.961 178.613 1.00 113.81 922 LEU C N 1
ATOM 11507 C CA . LEU C 1 913 ? 227.888 201.466 177.886 1.00 113.81 922 LEU C CA 1
ATOM 11508 C C . LEU C 1 913 ? 228.668 200.337 177.228 1.00 113.81 922 LEU C C 1
ATOM 11509 O O . LEU C 1 913 ? 229.392 200.562 176.252 1.00 113.81 922 LEU C O 1
ATOM 11514 N N . LYS C 1 914 ? 228.545 199.121 177.761 1.00 113.71 923 LYS C N 1
ATOM 11515 C CA . LYS C 1 914 ? 229.023 197.948 177.043 1.00 113.71 923 LYS C CA 1
ATOM 11516 C C . LYS C 1 914 ? 227.993 197.471 176.027 1.00 113.71 923 LYS C C 1
ATOM 11517 O O . LYS C 1 914 ? 228.357 196.818 175.044 1.00 113.71 923 LYS C O 1
ATOM 11523 N N . MET C 1 915 ? 226.715 197.795 176.233 1.00 111.14 924 MET C N 1
ATOM 11524 C CA . MET C 1 915 ? 225.692 197.385 175.279 1.00 111.14 924 MET C CA 1
ATOM 11525 C C . MET C 1 915 ? 225.728 198.224 174.008 1.00 111.14 924 MET C C 1
ATOM 11526 O O . MET C 1 915 ? 225.293 197.760 172.949 1.00 111.14 924 MET C O 1
ATOM 11531 N N . ILE C 1 916 ? 226.247 199.449 174.079 1.00 105.62 925 ILE C N 1
ATOM 11532 C CA . ILE C 1 916 ? 226.344 200.261 172.869 1.00 105.62 925 ILE C CA 1
ATOM 11533 C C . ILE C 1 916 ? 227.614 199.921 172.097 1.00 105.62 925 ILE C C 1
ATOM 11534 O O . ILE C 1 916 ? 227.832 200.411 170.983 1.00 105.62 925 ILE C O 1
ATOM 11539 N N . ARG C 1 917 ? 228.475 199.089 172.680 1.00 105.34 926 ARG C N 1
ATOM 11540 C CA . ARG C 1 917 ? 229.636 198.554 171.981 1.00 105.34 926 ARG C CA 1
ATOM 11541 C C . ARG C 1 917 ? 229.186 197.523 170.954 1.00 105.34 926 ARG C C 1
ATOM 11542 O O . ARG C 1 917 ? 229.829 197.344 169.914 1.00 105.34 926 ARG C O 1
ATOM 11550 N N . SER C 1 918 ? 228.072 196.848 171.230 1.00 99.64 927 SER C N 1
ATOM 11551 C CA . SER C 1 918 ? 227.574 195.816 170.333 1.00 99.64 927 SER C CA 1
ATOM 11552 C C . SER C 1 918 ? 226.917 196.419 169.098 1.00 99.64 927 SER C C 1
ATOM 11553 O O . SER C 1 918 ? 226.799 195.753 168.066 1.00 99.64 927 SER C O 1
ATOM 11556 N N . ALA C 1 919 ? 226.489 197.676 169.194 1.00 92.61 928 ALA C N 1
ATOM 11557 C CA . ALA C 1 919 ? 225.774 198.351 168.109 1.00 92.61 928 ALA C CA 1
ATOM 11558 C C . ALA C 1 919 ? 226.673 199.373 167.415 1.00 92.61 928 ALA C C 1
ATOM 11559 O O . ALA C 1 919 ? 226.226 200.250 166.680 1.00 92.61 928 ALA C O 1
ATOM 11561 N N . THR C 1 920 ? 227.963 199.254 167.688 1.00 92.64 929 THR C N 1
ATOM 11562 C CA . THR C 1 920 ? 229.011 200.104 167.129 1.00 92.64 929 THR C CA 1
ATOM 11563 C C . THR C 1 920 ? 229.462 199.749 165.703 1.00 92.64 929 THR C C 1
ATOM 11564 O O . THR C 1 920 ? 229.625 200.682 164.906 1.00 92.64 929 THR C O 1
ATOM 11568 N N . PRO C 1 921 ? 229.688 198.433 165.295 1.00 86.45 930 PRO C N 1
ATOM 11569 C CA . PRO C 1 921 ? 230.196 198.195 163.930 1.00 86.45 930 PRO C CA 1
ATOM 11570 C C . PRO C 1 921 ? 229.274 198.599 162.788 1.00 86.45 930 PRO C C 1
ATOM 11571 O O . PRO C 1 921 ? 229.756 198.909 161.696 1.00 86.45 930 PRO C O 1
ATOM 11575 N N . PHE C 1 922 ? 227.955 198.617 163.027 1.00 80.43 931 PHE C N 1
ATOM 11576 C CA . PHE C 1 922 ? 227.019 198.863 161.930 1.00 80.43 931 PHE C CA 1
ATOM 11577 C C . PHE C 1 922 ? 227.029 200.304 161.416 1.00 80.43 931 PHE C C 1
ATOM 11578 O O . PHE C 1 922 ? 226.912 200.497 160.195 1.00 80.43 931 PHE C O 1
ATOM 11586 N N . PRO C 1 923 ? 227.165 201.352 162.255 1.00 83.15 932 PRO C N 1
ATOM 11587 C CA . PRO C 1 923 ? 227.442 202.672 161.658 1.00 83.15 932 PRO C CA 1
ATOM 11588 C C . PRO C 1 923 ? 228.831 202.814 161.052 1.00 83.15 932 PRO C C 1
ATOM 11589 O O . PRO C 1 923 ? 229.100 203.825 160.394 1.00 83.15 932 PRO C O 1
ATOM 11593 N N . LEU C 1 924 ? 229.727 201.847 161.260 1.00 83.86 933 LEU C N 1
ATOM 11594 C CA . LEU C 1 924 ? 231.017 201.885 160.582 1.00 83.86 933 LEU C CA 1
ATOM 11595 C C . LEU C 1 924 ? 230.977 201.096 159.280 1.00 83.86 933 LEU C C 1
ATOM 11596 O O . LEU C 1 924 ? 231.712 201.406 158.336 1.00 83.86 933 LEU C O 1
ATOM 11601 N N . VAL C 1 925 ? 230.129 200.067 159.211 1.00 82.22 934 VAL C N 1
ATOM 11602 C CA . VAL C 1 925 ? 229.905 199.368 157.948 1.00 82.22 934 VAL C CA 1
ATOM 11603 C C . VAL C 1 925 ? 229.078 200.239 157.008 1.00 82.22 934 VAL C C 1
ATOM 11604 O O . VAL C 1 925 ? 229.293 200.248 155.789 1.00 82.22 934 VAL C O 1
ATOM 11608 N N . SER C 1 926 ? 228.151 201.021 157.569 1.00 79.59 935 SER C N 1
ATOM 11609 C CA . SER C 1 926 ? 227.363 201.960 156.776 1.00 79.59 935 SER C CA 1
ATOM 11610 C C . SER C 1 926 ? 228.222 203.063 156.183 1.00 79.59 935 SER C C 1
ATOM 11611 O O . SER C 1 926 ? 228.019 203.460 155.033 1.00 79.59 935 SER C O 1
ATOM 11614 N N . LEU C 1 927 ? 229.171 203.586 156.960 1.00 82.54 936 LEU C N 1
ATOM 11615 C CA . LEU C 1 927 ? 230.010 204.674 156.471 1.00 82.54 936 LEU C CA 1
ATOM 11616 C C . LEU C 1 927 ? 231.023 204.159 155.459 1.00 82.54 936 LEU C C 1
ATOM 11617 O O . LEU C 1 927 ? 231.474 204.899 154.578 1.00 82.54 936 LEU C O 1
ATOM 11622 N N . PHE C 1 928 ? 231.373 202.876 155.557 1.00 85.08 937 PHE C N 1
ATOM 11623 C CA . PHE C 1 928 ? 232.248 202.267 154.564 1.00 85.08 937 PHE C CA 1
ATOM 11624 C C . PHE C 1 928 ? 231.533 202.095 153.231 1.00 85.08 937 PHE C C 1
ATOM 11625 O O . PHE C 1 928 ? 232.100 202.376 152.172 1.00 85.08 937 PHE C O 1
ATOM 11633 N N . PHE C 1 929 ? 230.274 201.650 153.266 1.00 81.58 938 PHE C N 1
ATOM 11634 C CA . PHE C 1 929 ? 229.530 201.416 152.030 1.00 81.58 938 PHE C CA 1
ATOM 11635 C C . PHE C 1 929 ? 229.110 202.720 151.363 1.00 81.58 938 PHE C C 1
ATOM 11636 O O . PHE C 1 929 ? 228.878 202.751 150.151 1.00 81.58 938 PHE C O 1
ATOM 11644 N N . MET C 1 930 ? 228.983 203.801 152.132 1.00 83.10 939 MET C N 1
ATOM 11645 C CA . MET C 1 930 ? 228.737 205.100 151.518 1.00 83.10 939 MET C CA 1
ATOM 11646 C C . MET C 1 930 ? 229.988 205.613 150.828 1.00 83.10 939 MET C C 1
ATOM 11647 O O . MET C 1 930 ? 229.908 206.308 149.814 1.00 83.10 939 MET C O 1
ATOM 11652 N N . PHE C 1 931 ? 231.160 205.289 151.374 1.00 89.07 940 PHE C N 1
ATOM 11653 C CA . PHE C 1 931 ? 232.398 205.767 150.770 1.00 89.07 940 PHE C CA 1
ATOM 11654 C C . PHE C 1 931 ? 232.790 204.903 149.581 1.00 89.07 940 PHE C C 1
ATOM 11655 O O . PHE C 1 931 ? 233.409 205.388 148.630 1.00 89.07 940 PHE C O 1
ATOM 11663 N N . ILE C 1 932 ? 232.442 203.615 149.619 1.00 87.58 941 ILE C N 1
ATOM 11664 C CA . ILE C 1 932 ? 232.625 202.764 148.444 1.00 87.58 941 ILE C CA 1
ATOM 11665 C C . ILE C 1 932 ? 231.669 203.185 147.337 1.00 87.58 941 ILE C C 1
ATOM 11666 O O . ILE C 1 932 ? 232.066 203.346 146.178 1.00 87.58 941 ILE C O 1
ATOM 11671 N N . GLY C 1 933 ? 230.404 203.417 147.688 1.00 86.67 942 GLY C N 1
ATOM 11672 C CA . GLY C 1 933 ? 229.422 203.790 146.681 1.00 86.67 942 GLY C CA 1
ATOM 11673 C C . GLY C 1 933 ? 229.646 205.175 146.108 1.00 86.67 942 GLY C C 1
ATOM 11674 O O . GLY C 1 933 ? 229.188 205.487 145.009 1.00 86.67 942 GLY C O 1
ATOM 11675 N N . PHE C 1 934 ? 230.356 206.031 146.844 1.00 91.93 943 PHE C N 1
ATOM 11676 C CA . PHE C 1 934 ? 230.613 207.378 146.346 1.00 91.93 943 PHE C CA 1
ATOM 11677 C C . PHE C 1 934 ? 231.787 207.406 145.377 1.00 91.93 943 PHE C C 1
ATOM 11678 O O . PHE C 1 934 ? 231.732 208.097 144.353 1.00 91.93 943 PHE C O 1
ATOM 11686 N N . ILE C 1 935 ? 232.858 206.667 145.674 1.00 92.88 944 ILE C N 1
ATOM 11687 C CA . ILE C 1 935 ? 234.016 206.681 144.784 1.00 92.88 944 ILE C CA 1
ATOM 11688 C C . ILE C 1 935 ? 233.750 205.826 143.554 1.00 92.88 944 ILE C C 1
ATOM 11689 O O . ILE C 1 935 ? 234.440 205.949 142.537 1.00 92.88 944 ILE C O 1
ATOM 11694 N N . LEU C 1 936 ? 232.751 204.942 143.627 1.00 91.39 945 LEU C N 1
ATOM 11695 C CA . LEU C 1 936 ? 232.333 204.201 142.443 1.00 91.39 945 LEU C CA 1
ATOM 11696 C C . LEU C 1 936 ? 231.223 204.922 141.689 1.00 91.39 945 LEU C C 1
ATOM 11697 O O . LEU C 1 936 ? 230.830 204.482 140.605 1.00 91.39 945 LEU C O 1
ATOM 11702 N N . SER C 1 937 ? 230.697 206.016 142.242 1.00 93.90 946 SER C N 1
ATOM 11703 C CA . SER C 1 937 ? 229.792 206.863 141.471 1.00 93.90 946 SER C CA 1
ATOM 11704 C C . SER C 1 937 ? 230.570 207.883 140.655 1.00 93.90 946 SER C C 1
ATOM 11705 O O . SER C 1 937 ? 230.133 208.293 139.575 1.00 93.90 946 SER C O 1
ATOM 11708 N N . ASN C 1 938 ? 231.727 208.311 141.161 1.00 98.33 947 ASN C N 1
ATOM 11709 C CA . ASN C 1 938 ? 232.509 209.335 140.475 1.00 98.33 947 ASN C CA 1
ATOM 11710 C C . ASN C 1 938 ? 233.274 208.747 139.297 1.00 98.33 947 ASN C C 1
ATOM 11711 O O . ASN C 1 938 ? 233.544 209.439 138.309 1.00 98.33 947 ASN C O 1
ATOM 11716 N N . ILE C 1 939 ? 233.646 207.471 139.392 1.00 99.80 948 ILE C N 1
ATOM 11717 C CA . ILE C 1 939 ? 234.202 206.728 138.266 1.00 99.80 948 ILE C CA 1
ATOM 11718 C C . ILE C 1 939 ? 233.128 206.615 137.191 1.00 99.80 948 ILE C C 1
ATOM 11719 O O . ILE C 1 939 ? 233.404 206.773 135.996 1.00 99.80 948 ILE C O 1
ATOM 11724 N N . GLY C 1 940 ? 231.880 206.403 137.619 1.00 101.06 949 GLY C N 1
ATOM 11725 C CA . GLY C 1 940 ? 230.773 206.351 136.680 1.00 101.06 949 GLY C CA 1
ATOM 11726 C C . GLY C 1 940 ? 230.388 207.689 136.084 1.00 101.06 949 GLY C C 1
ATOM 11727 O O . GLY C 1 940 ? 229.568 207.741 135.163 1.00 101.06 949 GLY C O 1
ATOM 11728 N N . HIS C 1 941 ? 230.949 208.786 136.597 1.00 101.09 950 HIS C N 1
ATOM 11729 C CA . HIS C 1 941 ? 230.711 210.085 135.980 1.00 101.09 950 HIS C CA 1
ATOM 11730 C C . HIS C 1 941 ? 231.842 210.476 135.034 1.00 101.09 950 HIS C C 1
ATOM 11731 O O . HIS C 1 941 ? 231.626 211.272 134.113 1.00 101.09 950 HIS C O 1
ATOM 11738 N N . ILE C 1 942 ? 233.044 209.940 135.239 1.00 104.48 951 ILE C N 1
ATOM 11739 C CA . ILE C 1 942 ? 234.186 210.334 134.418 1.00 104.48 951 ILE C CA 1
ATOM 11740 C C . ILE C 1 942 ? 234.495 209.293 133.351 1.00 104.48 951 ILE C C 1
ATOM 11741 O O . ILE C 1 942 ? 235.110 209.612 132.332 1.00 104.48 951 ILE C O 1
ATOM 11746 N N . ARG C 1 943 ? 234.088 208.041 133.553 1.00 108.91 952 ARG C N 1
ATOM 11747 C CA . ARG C 1 943 ? 234.203 207.055 132.484 1.00 108.91 952 ARG C CA 1
ATOM 11748 C C . ARG C 1 943 ? 232.860 206.371 132.255 1.00 108.91 952 ARG C C 1
ATOM 11749 O O . ARG C 1 943 ? 232.645 205.258 132.750 1.00 108.91 952 ARG C O 1
ATOM 11757 N N . PRO C 1 944 ? 231.932 206.992 131.518 1.00 110.74 953 PRO C N 1
ATOM 11758 C CA . PRO C 1 944 ? 230.617 206.364 131.319 1.00 110.74 953 PRO C CA 1
ATOM 11759 C C . PRO C 1 944 ? 230.596 205.293 130.243 1.00 110.74 953 PRO C C 1
ATOM 11760 O O . PRO C 1 944 ? 229.503 204.802 129.927 1.00 110.74 953 PRO C O 1
ATOM 11764 N N . HIS C 1 945 ? 231.744 204.930 129.662 1.00 112.64 954 HIS C N 1
ATOM 11765 C CA . HIS C 1 945 ? 231.797 203.921 128.609 1.00 112.64 954 HIS C CA 1
ATOM 11766 C C . HIS C 1 945 ? 231.419 202.551 129.159 1.00 112.64 954 HIS C C 1
ATOM 11767 O O . HIS C 1 945 ? 230.834 201.729 128.448 1.00 112.64 954 HIS C O 1
ATOM 11774 N N . ARG C 1 946 ? 231.742 202.301 130.423 1.00 107.13 955 ARG C N 1
ATOM 11775 C CA . ARG C 1 946 ? 231.160 201.201 131.169 1.00 107.13 955 ARG C CA 1
ATOM 11776 C C . ARG C 1 946 ? 230.111 201.765 132.118 1.00 107.13 955 ARG C C 1
ATOM 11777 O O . ARG C 1 946 ? 230.413 202.595 132.980 1.00 107.13 955 ARG C O 1
ATOM 11785 N N . THR C 1 947 ? 228.866 201.323 131.941 1.00 100.15 956 THR C N 1
ATOM 11786 C CA . THR C 1 947 ? 227.744 201.886 132.676 1.00 100.15 956 THR C CA 1
ATOM 11787 C C . THR C 1 947 ? 227.494 201.230 134.023 1.00 100.15 956 THR C C 1
ATOM 11788 O O . THR C 1 947 ? 226.800 201.827 134.853 1.00 100.15 956 THR C O 1
ATOM 11792 N N . ILE C 1 948 ? 228.086 200.063 134.293 1.00 95.09 957 ILE C N 1
ATOM 11793 C CA . ILE C 1 948 ? 227.746 199.229 135.444 1.00 95.09 957 ILE C CA 1
ATOM 11794 C C . ILE C 1 948 ? 228.305 199.831 136.732 1.00 95.09 957 ILE C C 1
ATOM 11795 O O . ILE C 1 948 ? 227.981 199.376 137.834 1.00 95.09 957 ILE C O 1
ATOM 11800 N N . LEU C 1 949 ? 229.139 200.865 136.604 1.00 92.73 958 LEU C N 1
ATOM 11801 C CA . LEU C 1 949 ? 229.665 201.597 137.747 1.00 92.73 958 LEU C CA 1
ATOM 11802 C C . LEU C 1 949 ? 228.536 202.277 138.512 1.00 92.73 958 LEU C C 1
ATOM 11803 O O . LEU C 1 949 ? 228.588 202.379 139.740 1.00 92.73 958 LEU C O 1
ATOM 11808 N N . ALA C 1 950 ? 227.508 202.730 137.792 1.00 86.12 959 ALA C N 1
ATOM 11809 C CA . ALA C 1 950 ? 226.425 203.483 138.417 1.00 86.12 959 ALA C CA 1
ATOM 11810 C C . ALA C 1 950 ? 225.464 202.572 139.171 1.00 86.12 959 ALA C C 1
ATOM 11811 O O . ALA C 1 950 ? 224.939 202.944 140.225 1.00 86.12 959 ALA C O 1
ATOM 11813 N N . PHE C 1 951 ? 225.209 201.376 138.640 1.00 82.57 960 PHE C N 1
ATOM 11814 C CA . PHE C 1 951 ? 224.243 200.483 139.275 1.00 82.57 960 PHE C CA 1
ATOM 11815 C C . PHE C 1 951 ? 224.824 199.830 140.519 1.00 82.57 960 PHE C C 1
ATOM 11816 O O . PHE C 1 951 ? 224.119 199.634 141.514 1.00 82.57 960 PHE C O 1
ATOM 11824 N N . VAL C 1 952 ? 226.106 199.463 140.473 1.00 81.38 961 VAL C N 1
ATOM 11825 C CA . VAL C 1 952 ? 226.726 198.806 141.618 1.00 81.38 961 VAL C CA 1
ATOM 11826 C C . VAL C 1 952 ? 226.937 199.802 142.749 1.00 81.38 961 VAL C C 1
ATOM 11827 O O . VAL C 1 952 ? 226.772 199.460 143.925 1.00 81.38 961 VAL C O 1
ATOM 11831 N N . SER C 1 953 ? 227.225 201.062 142.417 1.00 81.66 962 SER C N 1
ATOM 11832 C CA . SER C 1 953 ? 227.336 202.098 143.440 1.00 81.66 962 SER C CA 1
ATOM 11833 C C . SER C 1 953 ? 225.978 202.410 144.053 1.00 81.66 962 SER C C 1
ATOM 11834 O O . SER C 1 953 ? 225.889 202.906 145.180 1.00 81.66 962 SER C O 1
ATOM 11837 N N . GLY C 1 954 ? 224.905 202.135 143.313 1.00 77.98 963 GLY C N 1
ATOM 11838 C CA . GLY C 1 954 ? 223.581 202.210 143.901 1.00 77.98 963 GLY C CA 1
ATOM 11839 C C . GLY C 1 954 ? 223.336 201.108 144.909 1.00 77.98 963 GLY C C 1
ATOM 11840 O O . GLY C 1 954 ? 222.592 201.289 145.869 1.00 77.98 963 GLY C O 1
ATOM 11841 N N . ILE C 1 955 ? 223.968 199.950 144.708 1.00 76.88 964 ILE C N 1
ATOM 11842 C CA . ILE C 1 955 ? 223.785 198.829 145.629 1.00 76.88 964 ILE C CA 1
ATOM 11843 C C . ILE C 1 955 ? 224.496 199.099 146.950 1.00 76.88 964 ILE C C 1
ATOM 11844 O O . ILE C 1 955 ? 223.983 198.774 148.027 1.00 76.88 964 ILE C O 1
ATOM 11849 N N . PHE C 1 956 ? 225.668 199.736 146.897 1.00 78.10 965 PHE C N 1
ATOM 11850 C CA . PHE C 1 956 ? 226.379 200.076 148.125 1.00 78.10 965 PHE C CA 1
ATOM 11851 C C . PHE C 1 956 ? 225.683 201.203 148.875 1.00 78.10 965 PHE C C 1
ATOM 11852 O O . PHE C 1 956 ? 225.798 201.315 150.099 1.00 78.10 965 PHE C O 1
ATOM 11860 N N . PHE C 1 957 ? 224.946 202.049 148.156 1.00 75.30 966 PHE C N 1
ATOM 11861 C CA . PHE C 1 957 ? 224.152 203.084 148.808 1.00 75.30 966 PHE C CA 1
ATOM 11862 C C . PHE C 1 957 ? 222.940 202.499 149.526 1.00 75.30 966 PHE C C 1
ATOM 11863 O O . PHE C 1 957 ? 222.382 203.123 150.433 1.00 75.30 966 PHE C O 1
ATOM 11871 N N . ILE C 1 958 ? 222.519 201.298 149.133 1.00 70.23 967 ILE C N 1
ATOM 11872 C CA . ILE C 1 958 ? 221.320 200.698 149.711 1.00 70.23 967 ILE C CA 1
ATOM 11873 C C . ILE C 1 958 ? 221.696 199.698 150.797 1.00 70.23 967 ILE C C 1
ATOM 11874 O O . ILE C 1 958 ? 221.020 199.585 151.826 1.00 70.23 967 ILE C O 1
ATOM 11879 N N . LEU C 1 959 ? 222.817 199.000 150.612 1.00 72.28 968 LEU C N 1
ATOM 11880 C CA . LEU C 1 959 ? 223.338 198.136 151.667 1.00 72.28 968 LEU C CA 1
ATOM 11881 C C . LEU C 1 959 ? 223.854 198.942 152.851 1.00 72.28 968 LEU C C 1
ATOM 11882 O O . LEU C 1 959 ? 223.963 198.415 153.962 1.00 72.28 968 LEU C O 1
ATOM 11887 N N . SER C 1 960 ? 224.193 200.210 152.629 1.00 72.83 969 SER C N 1
ATOM 11888 C CA . SER C 1 960 ? 224.590 201.080 153.725 1.00 72.83 969 SER C CA 1
ATOM 11889 C C . SER C 1 960 ? 223.403 201.430 154.608 1.00 72.83 969 SER C C 1
ATOM 11890 O O . SER C 1 960 ? 223.484 201.359 155.837 1.00 72.83 969 SER C O 1
ATOM 11893 N N . GLY C 1 961 ? 222.289 201.821 153.987 1.00 67.58 970 GLY C N 1
ATOM 11894 C CA . GLY C 1 961 ? 221.125 202.235 154.752 1.00 67.58 970 GLY C CA 1
ATOM 11895 C C . GLY C 1 961 ? 220.466 201.090 155.487 1.00 67.58 970 GLY C C 1
ATOM 11896 O O . GLY C 1 961 ? 219.854 201.280 156.538 1.00 67.58 970 GLY C O 1
ATOM 11897 N N . LEU C 1 962 ? 220.595 199.875 154.956 1.00 66.59 971 LEU C N 1
ATOM 11898 C CA . LEU C 1 962 ? 220.100 198.715 155.686 1.00 66.59 971 LEU C CA 1
ATOM 11899 C C . LEU C 1 962 ? 221.000 198.387 156.868 1.00 66.59 971 LEU C C 1
ATOM 11900 O O . LEU C 1 962 ? 220.581 197.706 157.810 1.00 66.59 971 LEU C O 1
ATOM 11905 N N . SER C 1 963 ? 222.244 198.861 156.837 1.00 70.90 972 SER C N 1
ATOM 11906 C CA . SER C 1 963 ? 223.143 198.644 157.961 1.00 70.90 972 SER C CA 1
ATOM 11907 C C . SER C 1 963 ? 222.982 199.738 159.013 1.00 70.90 972 SER C C 1
ATOM 11908 O O . SER C 1 963 ? 223.360 199.549 160.173 1.00 70.90 972 SER C O 1
ATOM 11911 N N . LEU C 1 964 ? 222.426 200.893 158.634 1.00 71.40 973 LEU C N 1
ATOM 11912 C CA . LEU C 1 964 ? 221.994 201.850 159.650 1.00 71.40 973 LEU C CA 1
ATOM 11913 C C . LEU C 1 964 ? 220.843 201.291 160.472 1.00 71.40 973 LEU C C 1
ATOM 11914 O O . LEU C 1 964 ? 220.864 201.363 161.703 1.00 71.40 973 LEU C O 1
ATOM 11919 N N . VAL C 1 965 ? 219.828 200.740 159.796 1.00 69.29 974 VAL C N 1
ATOM 11920 C CA . VAL C 1 965 ? 218.590 200.325 160.454 1.00 69.29 974 VAL C CA 1
ATOM 11921 C C . VAL C 1 965 ? 218.853 199.202 161.446 1.00 69.29 974 VAL C C 1
ATOM 11922 O O . VAL C 1 965 ? 218.348 199.230 162.572 1.00 69.29 974 VAL C O 1
ATOM 11926 N N . VAL C 1 966 ? 219.681 198.225 161.068 1.00 69.57 975 VAL C N 1
ATOM 11927 C CA . VAL C 1 966 ? 220.063 197.167 162.001 1.00 69.57 975 VAL C CA 1
ATOM 11928 C C . VAL C 1 966 ? 220.910 197.742 163.129 1.00 69.57 975 VAL C C 1
ATOM 11929 O O . VAL C 1 966 ? 220.789 197.334 164.290 1.00 69.57 975 VAL C O 1
ATOM 11933 N N . GLY C 1 967 ? 221.732 198.741 162.816 1.00 72.32 976 GLY C N 1
ATOM 11934 C CA . GLY C 1 967 ? 222.511 199.394 163.851 1.00 72.32 976 GLY C CA 1
ATOM 11935 C C . GLY C 1 967 ? 221.663 200.229 164.782 1.00 72.32 976 GLY C C 1
ATOM 11936 O O . GLY C 1 967 ? 221.867 200.222 165.995 1.00 72.32 976 GLY C O 1
ATOM 11937 N N . LEU C 1 968 ? 220.687 200.951 164.232 1.00 71.55 977 LEU C N 1
ATOM 11938 C CA . LEU C 1 968 ? 219.866 201.808 165.075 1.00 71.55 977 LEU C CA 1
ATOM 11939 C C . LEU C 1 968 ? 218.824 201.005 165.842 1.00 71.55 977 LEU C C 1
ATOM 11940 O O . LEU C 1 968 ? 218.394 201.417 166.921 1.00 71.55 977 LEU C O 1
ATOM 11945 N N . VAL C 1 969 ? 218.397 199.859 165.308 1.00 72.21 978 VAL C N 1
ATOM 11946 C CA . VAL C 1 969 ? 217.547 198.970 166.098 1.00 72.21 978 VAL C CA 1
ATOM 11947 C C . VAL C 1 969 ? 218.354 198.351 167.232 1.00 72.21 978 VAL C C 1
ATOM 11948 O O . VAL C 1 969 ? 217.900 198.308 168.377 1.00 72.21 978 VAL C O 1
ATOM 11952 N N . LEU C 1 970 ? 219.583 197.912 166.940 1.00 77.03 979 LEU C N 1
ATOM 11953 C CA . LEU C 1 970 ? 220.481 197.408 167.979 1.00 77.03 979 LEU C CA 1
ATOM 11954 C C . LEU C 1 970 ? 220.828 198.473 169.008 1.00 77.03 979 LEU C C 1
ATOM 11955 O O . LEU C 1 970 ? 220.941 198.182 170.200 1.00 77.03 979 LEU C O 1
ATOM 11960 N N . TYR C 1 971 ? 221.015 199.712 168.557 1.00 83.11 980 TYR C N 1
ATOM 11961 C CA . TYR C 1 971 ? 221.373 200.791 169.468 1.00 83.11 980 TYR C CA 1
ATOM 11962 C C . TYR C 1 971 ? 220.229 201.112 170.418 1.00 83.11 980 TYR C C 1
ATOM 11963 O O . TYR C 1 971 ? 220.426 201.201 171.630 1.00 83.11 980 TYR C O 1
ATOM 11972 N N . ILE C 1 972 ? 219.017 201.252 169.879 1.00 79.56 981 ILE C N 1
ATOM 11973 C CA . ILE C 1 972 ? 217.861 201.616 170.696 1.00 79.56 981 ILE C CA 1
ATOM 11974 C C . ILE C 1 972 ? 217.451 200.456 171.602 1.00 79.56 981 ILE C C 1
ATOM 11975 O O . ILE C 1 972 ? 217.130 200.650 172.780 1.00 79.56 981 ILE C O 1
ATOM 11980 N N . SER C 1 973 ? 217.501 199.227 171.080 1.00 84.95 982 SER C N 1
ATOM 11981 C CA . SER C 1 973 ? 217.086 198.071 171.875 1.00 84.95 982 SER C CA 1
ATOM 11982 C C . SER C 1 973 ? 218.084 197.754 172.982 1.00 84.95 982 SER C C 1
ATOM 11983 O O . SER C 1 973 ? 217.727 197.122 173.981 1.00 84.95 982 SER C O 1
ATOM 11986 N N . SER C 1 974 ? 219.338 198.179 172.827 1.00 90.63 983 SER C N 1
ATOM 11987 C CA . SER C 1 974 ? 220.315 197.997 173.894 1.00 90.63 983 SER C CA 1
ATOM 11988 C C . SER C 1 974 ? 220.053 198.963 175.041 1.00 90.63 983 SER C C 1
ATOM 11989 O O . SER C 1 974 ? 220.340 198.658 176.203 1.00 90.63 983 SER C O 1
ATOM 11992 N N . ILE C 1 975 ? 219.519 200.147 174.729 1.00 92.74 984 ILE C N 1
ATOM 11993 C CA . ILE C 1 975 ? 219.161 201.100 175.777 1.00 92.74 984 ILE C CA 1
ATOM 11994 C C . ILE C 1 975 ? 217.968 200.581 176.564 1.00 92.74 984 ILE C C 1
ATOM 11995 O O . ILE C 1 975 ? 217.983 200.554 177.798 1.00 92.74 984 ILE C O 1
ATOM 12000 N N . ASN C 1 976 ? 216.930 200.126 175.854 1.00 93.03 985 ASN C N 1
ATOM 12001 C CA . ASN C 1 976 ? 215.674 199.742 176.495 1.00 93.03 985 ASN C CA 1
ATOM 12002 C C . ASN C 1 976 ? 215.819 198.466 177.316 1.00 93.03 985 ASN C C 1
ATOM 12003 O O . ASN C 1 976 ? 215.032 198.219 178.235 1.00 93.03 985 ASN C O 1
ATOM 12008 N N . ASP C 1 977 ? 216.809 197.633 176.991 1.00 100.81 986 ASP C N 1
ATOM 12009 C CA . ASP C 1 977 ? 217.043 196.431 177.782 1.00 100.81 986 ASP C CA 1
ATOM 12010 C C . ASP C 1 977 ? 217.688 196.760 179.121 1.00 100.81 986 ASP C C 1
ATOM 12011 O O . ASP C 1 977 ? 217.447 196.075 180.121 1.00 100.81 986 ASP C O 1
ATOM 12016 N N . GLU C 1 978 ? 218.514 197.807 179.162 1.00 109.64 987 GLU C N 1
ATOM 12017 C CA . GLU C 1 978 ? 219.248 198.128 180.381 1.00 109.64 987 GLU C CA 1
ATOM 12018 C C . GLU C 1 978 ? 218.485 199.126 181.239 1.00 109.64 987 GLU C C 1
ATOM 12019 O O . GLU C 1 978 ? 218.751 199.266 182.437 1.00 109.64 987 GLU C O 1
ATOM 12025 N N . MET C 1 979 ? 217.524 199.830 180.643 1.00 109.60 988 MET C N 1
ATOM 12026 C CA . MET C 1 979 ? 216.584 200.646 181.401 1.00 109.60 988 MET C CA 1
ATOM 12027 C C . MET C 1 979 ? 215.598 199.759 182.150 1.00 109.60 988 MET C C 1
ATOM 12028 O O . MET C 1 979 ? 214.928 200.208 183.083 1.00 109.60 988 MET C O 1
ATOM 12033 N N . LEU C 1 980 ? 215.498 198.501 181.729 1.00 113.93 989 LEU C N 1
ATOM 12034 C CA . LEU C 1 980 ? 214.555 197.545 182.283 1.00 113.93 989 LEU C CA 1
ATOM 12035 C C . LEU C 1 980 ? 215.189 196.778 183.437 1.00 113.93 989 LEU C C 1
ATOM 12036 O O . LEU C 1 980 ? 214.556 196.563 184.476 1.00 113.93 989 LEU C O 1
ATOM 12041 N N . ASN C 1 981 ? 216.447 196.366 183.262 1.00 121.60 990 ASN C N 1
ATOM 12042 C CA . ASN C 1 981 ? 217.179 195.574 184.246 1.00 121.60 990 ASN C CA 1
ATOM 12043 C C . ASN C 1 981 ? 217.789 196.465 185.326 1.00 121.60 990 ASN C C 1
ATOM 12044 O O . ASN C 1 981 ? 219.007 196.458 185.528 1.00 121.60 990 ASN C O 1
ATOM 12049 N N . ARG C 1 982 ? 216.956 197.234 186.022 1.00 128.01 991 ARG C N 1
ATOM 12050 C CA . ARG C 1 982 ? 217.423 198.071 187.123 1.00 128.01 991 ARG C CA 1
ATOM 12051 C C . ARG C 1 982 ? 216.430 197.892 188.261 1.00 128.01 991 ARG C C 1
ATOM 12052 O O . ARG C 1 982 ? 215.276 197.533 188.012 1.00 128.01 991 ARG C O 1
ATOM 12060 N N . THR C 1 983 ? 216.881 198.113 189.495 1.00 136.92 992 THR C N 1
ATOM 12061 C CA . THR C 1 983 ? 216.010 197.973 190.656 1.00 136.92 992 THR C CA 1
ATOM 12062 C C . THR C 1 983 ? 214.947 199.064 190.654 1.00 136.92 992 THR C C 1
ATOM 12063 O O . THR C 1 983 ? 215.258 200.244 190.850 1.00 136.92 992 THR C O 1
ATOM 12067 N N . LYS C 1 984 ? 213.694 198.675 190.406 1.00 140.90 993 LYS C N 1
ATOM 12068 C CA . LYS C 1 984 ? 212.584 199.618 190.321 1.00 140.90 993 LYS C CA 1
ATOM 12069 C C . LYS C 1 984 ? 212.297 200.264 191.669 1.00 140.90 993 LYS C C 1
ATOM 12070 O O . LYS C 1 984 ? 211.796 199.611 192.590 1.00 140.90 993 LYS C O 1
ATOM 12076 N N . ASP C 1 985 ? 212.616 201.549 191.783 1.00 148.23 994 ASP C N 1
ATOM 12077 C CA . ASP C 1 985 ? 212.401 202.327 192.995 1.00 148.23 994 ASP C CA 1
ATOM 12078 C C . ASP C 1 985 ? 211.730 203.637 192.607 1.00 148.23 994 ASP C C 1
ATOM 12079 O O . ASP C 1 985 ? 212.237 204.365 191.747 1.00 148.23 994 ASP C O 1
ATOM 12084 N N . ALA C 1 986 ? 210.591 203.929 193.233 1.00 149.80 995 ALA C N 1
ATOM 12085 C CA . ALA C 1 986 ? 209.796 205.102 192.899 1.00 149.80 995 ALA C CA 1
ATOM 12086 C C . ALA C 1 986 ? 210.263 206.369 193.610 1.00 149.80 995 ALA C C 1
ATOM 12087 O O . ALA C 1 986 ? 209.629 207.419 193.455 1.00 149.80 995 ALA C O 1
ATOM 12089 N N . GLU C 1 987 ? 211.347 206.300 194.380 1.00 149.08 996 GLU C N 1
ATOM 12090 C CA . GLU C 1 987 ? 211.942 207.480 194.993 1.00 149.08 996 GLU C CA 1
ATOM 12091 C C . GLU C 1 987 ? 213.042 208.091 194.138 1.00 149.08 996 GLU C C 1
ATOM 12092 O O . GLU C 1 987 ? 213.643 209.088 194.550 1.00 149.08 996 GLU C O 1
ATOM 12098 N N . THR C 1 988 ? 213.337 207.499 192.980 1.00 146.01 997 THR C N 1
ATOM 12099 C CA . THR C 1 988 ? 214.299 208.043 192.029 1.00 146.01 997 THR C CA 1
ATOM 12100 C C . THR C 1 988 ? 213.622 208.247 190.680 1.00 146.01 997 THR C C 1
ATOM 12101 O O . THR C 1 988 ? 212.419 208.006 190.546 1.00 146.01 997 THR C O 1
ATOM 12105 N N . TYR C 1 989 ? 214.378 208.690 189.676 1.00 140.01 998 TYR C N 1
ATOM 12106 C CA . TYR C 1 989 ? 213.868 208.726 188.313 1.00 140.01 998 TYR C CA 1
ATOM 12107 C C . TYR C 1 989 ? 215.017 208.440 187.359 1.00 140.01 998 TYR C C 1
ATOM 12108 O O . TYR C 1 989 ? 216.186 208.587 187.720 1.00 140.01 998 TYR C O 1
ATOM 12117 N N . PHE C 1 990 ? 214.667 208.044 186.141 1.00 131.94 999 PHE C N 1
ATOM 12118 C CA . PHE C 1 990 ? 215.616 207.848 185.058 1.00 131.94 999 PHE C CA 1
ATOM 12119 C C . PHE C 1 990 ? 215.137 208.630 183.845 1.00 131.94 999 PHE C C 1
ATOM 12120 O O . PHE C 1 990 ? 213.941 208.881 183.680 1.00 131.94 999 PHE C O 1
ATOM 12128 N N . ASN C 1 991 ? 216.081 208.998 182.981 1.00 118.33 1000 ASN C N 1
ATOM 12129 C CA . ASN C 1 991 ? 215.734 209.728 181.767 1.00 118.33 1000 ASN C CA 1
ATOM 12130 C C . ASN C 1 991 ? 216.844 209.558 180.742 1.00 118.33 1000 ASN C C 1
ATOM 12131 O O . ASN C 1 991 ? 217.947 210.075 180.937 1.00 118.33 1000 ASN C O 1
ATOM 12136 N N . TYR C 1 992 ? 216.565 208.842 179.658 1.00 100.57 1001 TYR C N 1
ATOM 12137 C CA . TYR C 1 992 ? 217.454 208.841 178.509 1.00 100.57 1001 TYR C CA 1
ATOM 12138 C C . TYR C 1 992 ? 216.838 209.679 177.399 1.00 100.57 1001 TYR C C 1
ATOM 12139 O O . TYR C 1 992 ? 215.617 209.774 177.273 1.00 100.57 1001 TYR C O 1
ATOM 12148 N N . LYS C 1 993 ? 217.696 210.296 176.599 1.00 97.96 1002 LYS C N 1
ATOM 12149 C CA . LYS C 1 993 ? 217.267 211.025 175.418 1.00 97.96 1002 LYS C CA 1
ATOM 12150 C C . LYS C 1 993 ? 218.222 210.693 174.287 1.00 97.96 1002 LYS C C 1
ATOM 12151 O O . LYS C 1 993 ? 219.227 210.006 174.478 1.00 97.96 1002 LYS C O 1
ATOM 12157 N N . TYR C 1 994 ? 217.908 211.183 173.099 1.00 88.58 1003 TYR C N 1
ATOM 12158 C CA . TYR C 1 994 ? 218.837 211.118 171.988 1.00 88.58 1003 TYR C CA 1
ATOM 12159 C C . TYR C 1 994 ? 219.262 212.533 171.640 1.00 88.58 1003 TYR C C 1
ATOM 12160 O O . TYR C 1 994 ? 218.600 213.508 171.997 1.00 88.58 1003 TYR C O 1
ATOM 12169 N N . GLY C 1 995 ? 220.395 212.641 170.961 1.00 89.83 1004 GLY C N 1
ATOM 12170 C CA . GLY C 1 995 ? 220.937 213.945 170.650 1.00 89.83 1004 GLY C CA 1
ATOM 12171 C C . GLY C 1 995 ? 221.045 214.182 169.165 1.00 89.83 1004 GLY C C 1
ATOM 12172 O O . GLY C 1 995 ? 220.434 213.461 168.375 1.00 89.83 1004 GLY C O 1
ATOM 12173 N N . TRP C 1 996 ? 221.825 215.187 168.767 1.00 90.04 1005 TRP C N 1
ATOM 12174 C CA . TRP C 1 996 ? 221.877 215.545 167.357 1.00 90.04 1005 TRP C CA 1
ATOM 12175 C C . TRP C 1 996 ? 222.835 214.658 166.572 1.00 90.04 1005 TRP C C 1
ATOM 12176 O O . TRP C 1 996 ? 222.889 214.752 165.343 1.00 90.04 1005 TRP C O 1
ATOM 12187 N N . SER C 1 997 ? 223.598 213.798 167.250 1.00 87.82 1006 SER C N 1
ATOM 12188 C CA . SER C 1 997 ? 224.389 212.804 166.532 1.00 87.82 1006 SER C CA 1
ATOM 12189 C C . SER C 1 997 ? 223.546 211.590 166.178 1.00 87.82 1006 SER C C 1
ATOM 12190 O O . SER C 1 997 ? 223.780 210.940 165.156 1.00 87.82 1006 SER C O 1
ATOM 12193 N N . PHE C 1 998 ? 222.570 211.256 167.021 1.00 82.93 1007 PHE C N 1
ATOM 12194 C CA . PHE C 1 998 ? 221.624 210.206 166.666 1.00 82.93 1007 PHE C CA 1
ATOM 12195 C C . PHE C 1 998 ? 220.721 210.661 165.535 1.00 82.93 1007 PHE C C 1
ATOM 12196 O O . PHE C 1 998 ? 220.305 209.853 164.699 1.00 82.93 1007 PHE C O 1
ATOM 12204 N N . ALA C 1 999 ? 220.385 211.951 165.508 1.00 79.92 1008 ALA C N 1
ATOM 12205 C CA . ALA C 1 999 ? 219.549 212.475 164.439 1.00 79.92 1008 ALA C CA 1
ATOM 12206 C C . ALA C 1 999 ? 220.292 212.499 163.117 1.00 79.92 1008 ALA C C 1
ATOM 12207 O O . ALA C 1 999 ? 219.702 212.204 162.079 1.00 79.92 1008 ALA C O 1
ATOM 12209 N N . PHE C 1 1000 ? 221.587 212.819 163.132 1.00 81.71 1009 PHE C N 1
ATOM 12210 C CA . PHE C 1 1000 ? 222.352 212.861 161.889 1.00 81.71 1009 PHE C CA 1
ATOM 12211 C C . PHE C 1 1000 ? 222.547 211.469 161.303 1.00 81.71 1009 PHE C C 1
ATOM 12212 O O . PHE C 1 1000 ? 222.636 211.313 160.084 1.00 81.71 1009 PHE C O 1
ATOM 12220 N N . ALA C 1 1001 ? 222.608 210.441 162.150 1.00 77.88 1010 ALA C N 1
ATOM 12221 C CA . ALA C 1 1001 ? 222.672 209.080 161.630 1.00 77.88 1010 ALA C CA 1
ATOM 12222 C C . ALA C 1 1001 ? 221.316 208.628 161.114 1.00 77.88 1010 ALA C C 1
ATOM 12223 O O . ALA C 1 1001 ? 221.229 207.716 160.286 1.00 77.88 1010 ALA C O 1
ATOM 12225 N N . ALA C 1 1002 ? 220.242 209.251 161.601 1.00 73.03 1011 ALA C N 1
ATOM 12226 C CA . ALA C 1 1002 ? 218.902 208.893 161.153 1.00 73.03 1011 ALA C CA 1
ATOM 12227 C C . ALA C 1 1002 ? 218.566 209.552 159.822 1.00 73.03 1011 ALA C C 1
ATOM 12228 O O . ALA C 1 1002 ? 217.994 208.910 158.937 1.00 73.03 1011 ALA C O 1
ATOM 12230 N N . ILE C 1 1003 ? 218.894 210.839 159.673 1.00 75.86 1012 ILE C N 1
ATOM 12231 C CA . ILE C 1 1003 ? 218.710 211.540 158.403 1.00 75.86 1012 ILE C CA 1
ATOM 12232 C C . ILE C 1 1003 ? 219.614 210.959 157.318 1.00 75.86 1012 ILE C C 1
ATOM 12233 O O . ILE C 1 1003 ? 219.213 210.879 156.149 1.00 75.86 1012 ILE C O 1
ATOM 12238 N N . SER C 1 1004 ? 220.789 210.440 157.695 1.00 75.07 1013 SER C N 1
ATOM 12239 C CA . SER C 1 1004 ? 221.728 209.906 156.708 1.00 75.07 1013 SER C CA 1
ATOM 12240 C C . SER C 1 1004 ? 221.215 208.621 156.067 1.00 75.07 1013 SER C C 1
ATOM 12241 O O . SER C 1 1004 ? 221.704 208.205 155.011 1.00 75.07 1013 SER C O 1
ATOM 12244 N N . PHE C 1 1005 ? 220.246 207.966 156.704 1.00 66.39 1014 PHE C N 1
ATOM 12245 C CA . PHE C 1 1005 ? 219.523 206.869 156.077 1.00 66.39 1014 PHE C CA 1
ATOM 12246 C C . PHE C 1 1005 ? 218.731 207.357 154.873 1.00 66.39 1014 PHE C C 1
ATOM 12247 O O . PHE C 1 1005 ? 218.729 206.706 153.826 1.00 66.39 1014 PHE C O 1
ATOM 12255 N N . LEU C 1 1006 ? 218.058 208.499 155.016 1.00 69.34 1015 LEU C N 1
ATOM 12256 C CA . LEU C 1 1006 ? 217.153 208.980 153.979 1.00 69.34 1015 LEU C CA 1
ATOM 12257 C C . LEU C 1 1006 ? 217.916 209.439 152.744 1.00 69.34 1015 LEU C C 1
ATOM 12258 O O . LEU C 1 1006 ? 217.393 209.412 151.628 1.00 69.34 1015 LEU C O 1
ATOM 12263 N N . LEU C 1 1007 ? 219.164 209.859 152.931 1.00 73.22 1016 LEU C N 1
ATOM 12264 C CA . LEU C 1 1007 ? 219.896 210.508 151.851 1.00 73.22 1016 LEU C CA 1
ATOM 12265 C C . LEU C 1 1007 ? 220.619 209.497 150.975 1.00 73.22 1016 LEU C C 1
ATOM 12266 O O . LEU C 1 1007 ? 220.825 209.736 149.782 1.00 73.22 1016 LEU C O 1
ATOM 12271 N N . THR C 1 1008 ? 221.018 208.361 151.542 1.00 73.29 1017 THR C N 1
ATOM 12272 C CA . THR C 1 1008 ? 221.720 207.367 150.737 1.00 73.29 1017 THR C CA 1
ATOM 12273 C C . THR C 1 1008 ? 220.776 206.292 150.221 1.00 73.29 1017 THR C C 1
ATOM 12274 O O . THR C 1 1008 ? 221.123 205.533 149.311 1.00 73.29 1017 THR C O 1
ATOM 12278 N N . GLU C 1 1009 ? 219.575 206.207 150.787 1.00 68.33 1018 GLU C N 1
ATOM 12279 C CA . GLU C 1 1009 ? 218.529 205.450 150.111 1.00 68.33 1018 GLU C CA 1
ATOM 12280 C C . GLU C 1 1009 ? 217.964 206.249 148.946 1.00 68.33 1018 GLU C C 1
ATOM 12281 O O . GLU C 1 1009 ? 217.541 205.676 147.940 1.00 68.33 1018 GLU C O 1
ATOM 12287 N N . SER C 1 1010 ? 217.970 207.578 149.059 1.00 71.07 1019 SER C N 1
ATOM 12288 C CA . SER C 1 1010 ? 217.625 208.422 147.921 1.00 71.07 1019 SER C CA 1
ATOM 12289 C C . SER C 1 1010 ? 218.747 208.428 146.896 1.00 71.07 1019 SER C C 1
ATOM 12290 O O . SER C 1 1010 ? 218.501 208.515 145.691 1.00 71.07 1019 SER C O 1
ATOM 12293 N N . ALA C 1 1011 ? 219.993 208.341 147.358 1.00 72.50 1020 ALA C N 1
ATOM 12294 C CA . ALA C 1 1011 ? 221.105 208.202 146.426 1.00 72.50 1020 ALA C CA 1
ATOM 12295 C C . ALA C 1 1011 ? 221.147 206.801 145.840 1.00 72.50 1020 ALA C C 1
ATOM 12296 O O . ALA C 1 1011 ? 221.759 206.579 144.791 1.00 72.50 1020 ALA C O 1
ATOM 12298 N N . GLY C 1 1012 ? 220.511 205.843 146.505 1.00 69.96 1021 GLY C N 1
ATOM 12299 C CA . GLY C 1 1012 ? 220.416 204.500 145.980 1.00 69.96 1021 GLY C CA 1
ATOM 12300 C C . GLY C 1 1012 ? 219.439 204.406 144.833 1.00 69.96 1021 GLY C C 1
ATOM 12301 O O . GLY C 1 1012 ? 219.716 203.741 143.836 1.00 69.96 1021 GLY C O 1
ATOM 12302 N N . VAL C 1 1013 ? 218.293 205.076 144.964 1.00 67.58 1022 VAL C N 1
ATOM 12303 C CA . VAL C 1 1013 ? 217.274 205.052 143.916 1.00 67.58 1022 VAL C CA 1
ATOM 12304 C C . VAL C 1 1013 ? 217.749 205.836 142.701 1.00 67.58 1022 VAL C C 1
ATOM 12305 O O . VAL C 1 1013 ? 217.623 205.388 141.557 1.00 67.58 1022 VAL C O 1
ATOM 12309 N N . MET C 1 1014 ? 218.328 207.013 142.940 1.00 76.32 1023 MET C N 1
ATOM 12310 C CA . MET C 1 1014 ? 218.756 207.880 141.850 1.00 76.32 1023 MET C CA 1
ATOM 12311 C C . MET C 1 1014 ? 219.966 207.332 141.115 1.00 76.32 1023 MET C C 1
ATOM 12312 O O . MET C 1 1014 ? 220.213 207.722 139.974 1.00 76.32 1023 MET C O 1
ATOM 12317 N N . SER C 1 1015 ? 220.743 206.452 141.745 1.00 77.10 1024 SER C N 1
ATOM 12318 C CA . SER C 1 1015 ? 221.835 205.811 141.024 1.00 77.10 1024 SER C CA 1
ATOM 12319 C C . SER C 1 1015 ? 221.322 204.677 140.148 1.00 77.10 1024 SER C C 1
ATOM 12320 O O . SER C 1 1015 ? 221.935 204.352 139.126 1.00 77.10 1024 SER C O 1
ATOM 12323 N N . VAL C 1 1016 ? 220.202 204.059 140.531 1.00 75.12 1025 VAL C N 1
ATOM 12324 C CA . VAL C 1 1016 ? 219.637 202.983 139.720 1.00 75.12 1025 VAL C CA 1
ATOM 12325 C C . VAL C 1 1016 ? 218.836 203.558 138.557 1.00 75.12 1025 VAL C C 1
ATOM 12326 O O . VAL C 1 1016 ? 218.904 203.049 137.431 1.00 75.12 1025 VAL C O 1
ATOM 12330 N N . TYR C 1 1017 ? 218.088 204.641 138.795 1.00 73.25 1026 TYR C N 1
ATOM 12331 C CA . TYR C 1 1017 ? 217.452 205.331 137.674 1.00 73.25 1026 TYR C CA 1
ATOM 12332 C C . TYR C 1 1017 ? 218.469 205.964 136.737 1.00 73.25 1026 TYR C C 1
ATOM 12333 O O . TYR C 1 1017 ? 218.197 206.090 135.541 1.00 73.25 1026 TYR C O 1
ATOM 12342 N N . LEU C 1 1018 ? 219.638 206.356 137.247 1.00 85.25 1027 LEU C N 1
ATOM 12343 C CA . LEU C 1 1018 ? 220.679 206.865 136.363 1.00 85.25 1027 LEU C CA 1
ATOM 12344 C C . LEU C 1 1018 ? 221.263 205.746 135.518 1.00 85.25 1027 LEU C C 1
ATOM 12345 O O . LEU C 1 1018 ? 221.690 205.978 134.384 1.00 85.25 1027 LEU C O 1
ATOM 12350 N N . PHE C 1 1019 ? 221.274 204.521 136.049 1.00 87.97 1028 PHE C N 1
ATOM 12351 C CA . PHE C 1 1019 ? 221.749 203.390 135.264 1.00 87.97 1028 PHE C CA 1
ATOM 12352 C C . PHE C 1 1019 ? 220.789 203.060 134.133 1.00 87.97 1028 PHE C C 1
ATOM 12353 O O . PHE C 1 1019 ? 221.219 202.675 133.041 1.00 87.97 1028 PHE C O 1
ATOM 12361 N N . MET C 1 1020 ? 219.485 203.197 134.372 1.00 88.98 1029 MET C N 1
ATOM 12362 C CA . MET C 1 1020 ? 218.524 202.890 133.320 1.00 88.98 1029 MET C CA 1
ATOM 12363 C C . MET C 1 1020 ? 218.473 203.995 132.275 1.00 88.98 1029 MET C C 1
ATOM 12364 O O . MET C 1 1020 ? 218.010 203.767 131.155 1.00 88.98 1029 MET C O 1
ATOM 12369 N N . LYS C 1 1021 ? 218.930 205.201 132.620 1.00 92.28 1030 LYS C N 1
ATOM 12370 C CA . LYS C 1 1021 ? 219.075 206.244 131.611 1.00 92.28 1030 LYS C CA 1
ATOM 12371 C C . LYS C 1 1021 ? 220.279 205.974 130.721 1.00 92.28 1030 LYS C C 1
ATOM 12372 O O . LYS C 1 1021 ? 220.248 206.237 129.514 1.00 92.28 1030 LYS C O 1
ATOM 12378 N N . ARG C 1 1022 ? 221.360 205.457 131.306 1.00 95.47 1031 ARG C N 1
ATOM 12379 C CA . ARG C 1 1022 ? 222.569 205.194 130.537 1.00 95.47 1031 ARG C CA 1
ATOM 12380 C C . ARG C 1 1022 ? 222.411 203.943 129.682 1.00 95.47 1031 ARG C C 1
ATOM 12381 O O . ARG C 1 1022 ? 222.874 203.892 128.537 1.00 95.47 1031 ARG C O 1
ATOM 12389 N N . TYR C 1 1023 ? 221.752 202.919 130.225 1.00 98.98 1032 TYR C N 1
ATOM 12390 C CA . TYR C 1 1023 ? 221.632 201.645 129.528 1.00 98.98 1032 TYR C CA 1
ATOM 12391 C C . TYR C 1 1023 ? 220.657 201.690 128.356 1.00 98.98 1032 TYR C C 1
ATOM 12392 O O . TYR C 1 1023 ? 220.854 200.950 127.386 1.00 98.98 1032 TYR C O 1
ATOM 12401 N N . THR C 1 1024 ? 219.627 202.534 128.399 1.00 100.49 1033 THR C N 1
ATOM 12402 C CA . THR C 1 1024 ? 218.685 202.599 127.280 1.00 100.49 1033 THR C CA 1
ATOM 12403 C C . THR C 1 1024 ? 219.161 203.607 126.237 1.00 100.49 1033 THR C C 1
ATOM 12404 O O . THR C 1 1024 ? 218.585 203.706 125.150 1.00 100.49 1033 THR C O 1
ATOM 12408 N N . ALA C 1 1025 ? 220.212 204.356 126.556 1.00 101.09 1034 ALA C N 1
ATOM 12409 C CA . ALA C 1 1025 ? 220.760 205.340 125.629 1.00 101.09 1034 ALA C CA 1
ATOM 12410 C C . ALA C 1 1025 ? 221.838 204.720 124.750 1.00 101.09 1034 ALA C C 1
ATOM 12411 O O . ALA C 1 1025 ? 221.874 204.953 123.542 1.00 101.09 1034 ALA C O 1
ATOM 12413 N N . GLN D 1 383 ? 213.706 191.082 243.970 1.00 92.96 392 GLN D N 1
ATOM 12414 C CA . GLN D 1 383 ? 214.401 190.402 245.055 1.00 92.96 392 GLN D CA 1
ATOM 12415 C C . GLN D 1 383 ? 215.892 190.263 244.744 1.00 92.96 392 GLN D C 1
ATOM 12416 O O . GLN D 1 383 ? 216.723 190.278 245.652 1.00 92.96 392 GLN D O 1
ATOM 12422 N N . LYS D 1 384 ? 216.208 190.163 243.452 1.00 87.75 393 LYS D N 1
ATOM 12423 C CA . LYS D 1 384 ? 217.568 190.089 242.931 1.00 87.75 393 LYS D CA 1
ATOM 12424 C C . LYS D 1 384 ? 217.506 190.292 241.425 1.00 87.75 393 LYS D C 1
ATOM 12425 O O . LYS D 1 384 ? 216.617 189.747 240.766 1.00 87.75 393 LYS D O 1
ATOM 12431 N N . THR D 1 385 ? 218.424 191.075 240.868 1.00 79.01 394 THR D N 1
ATOM 12432 C CA . THR D 1 385 ? 218.449 191.240 239.424 1.00 79.01 394 THR D CA 1
ATOM 12433 C C . THR D 1 385 ? 219.039 189.995 238.768 1.00 79.01 394 THR D C 1
ATOM 12434 O O . THR D 1 385 ? 219.892 189.309 239.340 1.00 79.01 394 THR D O 1
ATOM 12438 N N . VAL D 1 386 ? 218.527 189.665 237.588 1.00 70.31 395 VAL D N 1
ATOM 12439 C CA . VAL D 1 386 ? 218.951 188.491 236.838 1.00 70.31 395 VAL D CA 1
ATOM 12440 C C . VAL D 1 386 ? 219.673 188.965 235.588 1.00 70.31 395 VAL D C 1
ATOM 12441 O O . VAL D 1 386 ? 219.138 189.776 234.826 1.00 70.31 395 VAL D O 1
ATOM 12445 N N . VAL D 1 387 ? 220.892 188.478 235.379 1.00 63.20 396 VAL D N 1
ATOM 12446 C CA . VAL D 1 387 ? 221.663 188.903 234.220 1.00 63.20 396 VAL D CA 1
ATOM 12447 C C . VAL D 1 387 ? 221.222 188.092 233.010 1.00 63.20 396 VAL D C 1
ATOM 12448 O O . VAL D 1 387 ? 221.492 186.889 232.920 1.00 63.20 396 VAL D O 1
ATOM 12452 N N . VAL D 1 388 ? 220.543 188.750 232.073 1.00 58.91 397 VAL D N 1
ATOM 12453 C CA . VAL D 1 388 ? 220.063 188.117 230.851 1.00 58.91 397 VAL D CA 1
ATOM 12454 C C . VAL D 1 388 ? 220.932 188.520 229.665 1.00 58.91 397 VAL D C 1
ATOM 12455 O O . VAL D 1 388 ? 221.037 189.699 229.317 1.00 58.91 397 VAL D O 1
ATOM 12459 N N . THR D 1 389 ? 221.585 187.541 229.051 1.00 58.35 398 THR D N 1
ATOM 12460 C CA . THR D 1 389 ? 222.579 187.838 228.031 1.00 58.35 398 THR D CA 1
ATOM 12461 C C . THR D 1 389 ? 222.012 187.648 226.634 1.00 58.35 398 THR D C 1
ATOM 12462 O O . THR D 1 389 ? 221.415 186.616 226.332 1.00 58.35 398 THR D O 1
ATOM 12466 N N . THR D 1 390 ? 222.204 188.641 225.774 1.00 57.75 399 THR D N 1
ATOM 12467 C CA . THR D 1 390 ? 221.755 188.543 224.394 1.00 57.75 399 THR D CA 1
ATOM 12468 C C . THR D 1 390 ? 222.963 188.896 223.523 1.00 57.75 399 THR D C 1
ATOM 12469 O O . THR D 1 390 ? 224.107 188.967 223.985 1.00 57.75 399 THR D O 1
ATOM 12473 N N . ILE D 1 391 ? 222.733 189.083 222.231 1.00 59.21 400 ILE D N 1
ATOM 12474 C CA . ILE D 1 391 ? 223.766 189.416 221.267 1.00 59.21 400 ILE D CA 1
ATOM 12475 C C . ILE D 1 391 ? 223.178 190.472 220.340 1.00 59.21 400 ILE D C 1
ATOM 12476 O O . ILE D 1 391 ? 221.958 190.548 220.167 1.00 59.21 400 ILE D O 1
ATOM 12481 N N . LEU D 1 392 ? 224.033 191.330 219.794 1.00 61.35 401 LEU D N 1
ATOM 12482 C CA . LEU D 1 392 ? 223.585 192.354 218.855 1.00 61.35 401 LEU D CA 1
ATOM 12483 C C . LEU D 1 392 ? 223.274 191.682 217.528 1.00 61.35 401 LEU D C 1
ATOM 12484 O O . LEU D 1 392 ? 224.173 191.337 216.759 1.00 61.35 401 LEU D O 1
ATOM 12489 N N . GLU D 1 393 ? 221.985 191.480 217.273 1.00 59.88 402 GLU D N 1
ATOM 12490 C CA . GLU D 1 393 ? 221.501 190.818 216.078 1.00 59.88 402 GLU D CA 1
ATOM 12491 C C . GLU D 1 393 ? 220.087 191.309 215.824 1.00 59.88 402 GLU D C 1
ATOM 12492 O O . GLU D 1 393 ? 219.305 191.510 216.751 1.00 59.88 402 GLU D O 1
ATOM 12498 N N . SER D 1 394 ? 219.754 191.511 214.554 1.00 57.18 403 SER D N 1
ATOM 12499 C CA . SER D 1 394 ? 218.482 192.101 214.196 1.00 57.18 403 SER D CA 1
ATOM 12500 C C . SER D 1 394 ? 217.558 191.001 213.698 1.00 57.18 403 SER D C 1
ATOM 12501 O O . SER D 1 394 ? 217.992 190.148 212.920 1.00 57.18 403 SER D O 1
ATOM 12504 N N . PRO D 1 395 ? 216.279 191.002 214.096 1.00 53.12 404 PRO D N 1
ATOM 12505 C CA . PRO D 1 395 ? 215.560 191.931 214.963 1.00 53.12 404 PRO D CA 1
ATOM 12506 C C . PRO D 1 395 ? 215.575 191.513 216.410 1.00 53.12 404 PRO D C 1
ATOM 12507 O O . PRO D 1 395 ? 214.618 191.803 217.104 1.00 53.12 404 PRO D O 1
ATOM 12511 N N . TYR D 1 396 ? 216.605 190.808 216.860 1.00 51.74 405 TYR D N 1
ATOM 12512 C CA . TYR D 1 396 ? 216.593 190.206 218.185 1.00 51.74 405 TYR D CA 1
ATOM 12513 C C . TYR D 1 396 ? 216.991 191.234 219.238 1.00 51.74 405 TYR D C 1
ATOM 12514 O O . TYR D 1 396 ? 216.203 191.520 220.137 1.00 51.74 405 TYR D O 1
ATOM 12523 N N . VAL D 1 397 ? 218.178 191.817 219.142 1.00 60.33 406 VAL D N 1
ATOM 12524 C CA . VAL D 1 397 ? 218.513 193.016 219.899 1.00 60.33 406 VAL D CA 1
ATOM 12525 C C . VAL D 1 397 ? 219.067 194.037 218.924 1.00 60.33 406 VAL D C 1
ATOM 12526 O O . VAL D 1 397 ? 220.107 193.827 218.289 1.00 60.33 406 VAL D O 1
ATOM 12530 N N . MET D 1 398 ? 218.351 195.139 218.796 1.00 68.80 407 MET D N 1
ATOM 12531 C CA . MET D 1 398 ? 218.810 196.319 218.102 1.00 68.80 407 MET D CA 1
ATOM 12532 C C . MET D 1 398 ? 218.905 197.449 219.113 1.00 68.80 407 MET D C 1
ATOM 12533 O O . MET D 1 398 ? 218.011 197.627 219.944 1.00 68.80 407 MET D O 1
ATOM 12538 N N . MET D 1 399 ? 220.015 198.177 219.074 1.00 81.59 408 MET D N 1
ATOM 12539 C CA . MET D 1 399 ? 220.157 199.371 219.896 1.00 81.59 408 MET D CA 1
ATOM 12540 C C . MET D 1 399 ? 219.170 200.413 219.404 1.00 81.59 408 MET D C 1
ATOM 12541 O O . MET D 1 399 ? 219.099 200.684 218.201 1.00 81.59 408 MET D O 1
ATOM 12546 N N . LYS D 1 400 ? 218.381 200.955 220.328 1.00 85.35 409 LYS D N 1
ATOM 12547 C CA . LYS D 1 400 ? 217.332 201.898 219.974 1.00 85.35 409 LYS D CA 1
ATOM 12548 C C . LYS D 1 400 ? 217.972 203.193 219.490 1.00 85.35 409 LYS D C 1
ATOM 12549 O O . LYS D 1 400 ? 219.132 203.469 219.805 1.00 85.35 409 LYS D O 1
ATOM 12555 N N . LYS D 1 401 ? 217.228 203.951 218.676 1.00 96.01 410 LYS D N 1
ATOM 12556 C CA . LYS D 1 401 ? 217.715 205.116 217.936 1.00 96.01 410 LYS D CA 1
ATOM 12557 C C . LYS D 1 401 ? 218.450 206.142 218.793 1.00 96.01 410 LYS D C 1
ATOM 12558 O O . LYS D 1 401 ? 219.617 206.453 218.536 1.00 96.01 410 LYS D O 1
ATOM 12564 N N . ASN D 1 402 ? 217.785 206.650 219.819 1.00 99.61 411 ASN D N 1
ATOM 12565 C CA . ASN D 1 402 ? 218.410 207.555 220.781 1.00 99.61 411 ASN D CA 1
ATOM 12566 C C . ASN D 1 402 ? 218.820 206.808 222.051 1.00 99.61 411 ASN D C 1
ATOM 12567 O O . ASN D 1 402 ? 218.320 207.061 223.142 1.00 99.61 411 ASN D O 1
ATOM 12572 N N . HIS D 1 403 ? 219.769 205.880 221.908 1.00 96.10 412 HIS D N 1
ATOM 12573 C CA . HIS D 1 403 ? 220.204 205.090 223.057 1.00 96.10 412 HIS D CA 1
ATOM 12574 C C . HIS D 1 403 ? 221.271 205.819 223.862 1.00 96.10 412 HIS D C 1
ATOM 12575 O O . HIS D 1 403 ? 221.748 205.306 224.879 1.00 96.10 412 HIS D O 1
ATOM 12582 N N . GLU D 1 404 ? 221.653 207.010 223.409 1.00 101.13 413 GLU D N 1
ATOM 12583 C CA . GLU D 1 404 ? 222.627 207.831 224.113 1.00 101.13 413 GLU D CA 1
ATOM 12584 C C . GLU D 1 404 ? 222.032 208.407 225.390 1.00 101.13 413 GLU D C 1
ATOM 12585 O O . GLU D 1 404 ? 222.678 208.403 226.441 1.00 101.13 413 GLU D O 1
ATOM 12591 N N . MET D 1 405 ? 220.795 208.901 225.304 1.00 102.77 414 MET D N 1
ATOM 12592 C CA . MET D 1 405 ? 220.089 209.484 226.438 1.00 102.77 41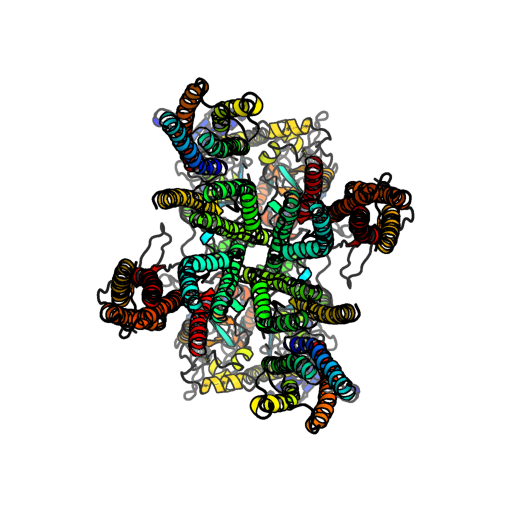4 MET D CA 1
ATOM 12593 C C . MET D 1 405 ? 219.236 208.471 227.199 1.00 102.77 414 MET D C 1
ATOM 12594 O O . MET D 1 405 ? 218.327 208.864 227.942 1.00 102.77 414 MET D O 1
ATOM 12599 N N . LEU D 1 406 ? 219.513 207.179 227.045 1.00 96.02 415 LEU D N 1
ATOM 12600 C CA . LEU D 1 406 ? 218.771 206.123 227.713 1.00 96.02 415 LEU D CA 1
ATOM 12601 C C . LEU D 1 406 ? 219.725 205.248 228.517 1.00 96.02 415 LEU D C 1
ATOM 12602 O O . LEU D 1 406 ? 220.925 205.185 228.239 1.00 96.02 415 LEU D O 1
ATOM 12607 N N . GLU D 1 407 ? 219.178 204.569 229.524 1.00 93.56 416 GLU D N 1
ATOM 12608 C CA . GLU D 1 407 ? 219.986 203.746 230.410 1.00 93.56 416 GLU D CA 1
ATOM 12609 C C . GLU D 1 407 ? 219.162 202.580 230.936 1.00 93.56 416 GLU D C 1
ATOM 12610 O O . GLU D 1 407 ? 217.979 202.726 231.255 1.00 93.56 416 GLU D O 1
ATOM 12616 N N . GLY D 1 408 ? 219.805 201.413 231.012 1.00 86.05 417 GLY D N 1
ATOM 12617 C CA . GLY D 1 408 ? 219.196 200.253 231.629 1.00 86.05 417 GLY D CA 1
ATOM 12618 C C . GLY D 1 408 ? 218.768 199.213 230.610 1.00 86.05 417 GLY D C 1
ATOM 12619 O O . GLY D 1 408 ? 219.510 198.845 229.696 1.00 86.05 417 GLY D O 1
ATOM 12620 N N . ASN D 1 409 ? 217.539 198.730 230.779 1.00 76.67 418 ASN D N 1
ATOM 12621 C CA . ASN D 1 409 ? 216.961 197.753 229.869 1.00 76.67 418 ASN D CA 1
ATOM 12622 C C . ASN D 1 409 ? 216.214 198.453 228.741 1.00 76.67 418 ASN D C 1
ATOM 12623 O O . ASN D 1 409 ? 215.525 197.801 227.950 1.00 76.67 418 ASN D O 1
ATOM 12628 N N . GLU D 1 410 ? 216.335 199.779 228.659 1.00 83.17 419 GLU D N 1
ATOM 12629 C CA . GLU D 1 410 ? 215.626 200.541 227.646 1.00 83.17 419 GLU D CA 1
ATOM 12630 C C . GLU D 1 410 ? 216.539 201.205 226.631 1.00 83.17 419 GLU D C 1
ATOM 12631 O O . GLU D 1 410 ? 216.049 201.968 225.793 1.00 83.17 419 GLU D O 1
ATOM 12637 N N . ARG D 1 411 ? 217.842 200.932 226.670 1.00 81.17 420 ARG D N 1
ATOM 12638 C CA . ARG D 1 411 ? 218.701 201.263 225.541 1.00 81.17 420 ARG D CA 1
ATOM 12639 C C . ARG D 1 411 ? 218.403 200.393 224.332 1.00 81.17 420 ARG D C 1
ATOM 12640 O O . ARG D 1 411 ? 218.680 200.799 223.200 1.00 81.17 420 ARG D O 1
ATOM 12648 N N . TYR D 1 412 ? 217.844 199.204 224.555 1.00 72.11 421 TYR D N 1
ATOM 12649 C CA . TYR D 1 412 ? 217.731 198.168 223.543 1.00 72.11 421 TYR D CA 1
ATOM 12650 C C . TYR D 1 412 ? 216.280 197.955 223.156 1.00 72.11 421 TYR D C 1
ATOM 12651 O O . TYR D 1 412 ? 215.370 198.221 223.944 1.00 72.11 421 TYR D O 1
ATOM 12660 N N . GLU D 1 413 ? 216.073 197.463 221.945 1.00 68.16 422 GLU D N 1
ATOM 12661 C CA . GLU D 1 413 ? 214.779 196.994 221.482 1.00 68.16 422 GLU D CA 1
ATOM 12662 C C . GLU D 1 413 ? 214.969 195.695 220.708 1.00 68.16 422 GLU D C 1
ATOM 12663 O O . GLU D 1 413 ? 216.087 195.216 220.529 1.00 68.16 422 GLU D O 1
ATOM 12669 N N . GLY D 1 414 ? 213.868 195.117 220.255 1.00 57.33 423 GLY D N 1
ATOM 12670 C CA . GLY D 1 414 ? 213.916 193.961 219.386 1.00 57.33 423 GLY D CA 1
ATOM 12671 C C . GLY D 1 414 ? 213.029 192.827 219.867 1.00 57.33 423 GLY D C 1
ATOM 12672 O O . GLY D 1 414 ? 212.239 192.960 220.798 1.00 57.33 423 GLY D O 1
ATOM 12673 N N . TYR D 1 415 ? 213.182 191.691 219.179 1.00 49.89 424 TYR D N 1
ATOM 12674 C CA . TYR D 1 415 ? 212.405 190.493 219.491 1.00 49.89 424 TYR D CA 1
ATOM 12675 C C . TYR D 1 415 ? 212.793 189.927 220.848 1.00 49.89 424 TYR D C 1
ATOM 12676 O O . TYR D 1 415 ? 211.929 189.597 221.662 1.00 49.89 424 TYR D O 1
ATOM 12685 N N . CYS D 1 416 ? 214.092 189.790 221.104 1.00 51.04 425 CYS D N 1
ATOM 12686 C CA . CYS D 1 416 ? 214.527 189.176 222.351 1.00 51.04 425 CYS D CA 1
ATOM 12687 C C . CYS D 1 416 ? 214.519 190.162 223.507 1.00 51.04 425 CYS D C 1
ATOM 12688 O O . CYS D 1 416 ? 214.785 189.774 224.646 1.00 51.04 425 CYS D O 1
ATOM 12691 N N . VAL D 1 417 ? 214.242 191.437 223.235 1.00 57.43 426 VAL D N 1
ATOM 12692 C CA . VAL D 1 417 ? 213.933 192.378 224.303 1.00 57.43 426 VAL D CA 1
ATOM 12693 C C . VAL D 1 417 ? 212.460 192.283 224.671 1.00 57.43 426 VAL D C 1
ATOM 12694 O O . VAL D 1 417 ? 212.100 192.284 225.853 1.00 57.43 426 VAL D O 1
ATOM 12698 N N . ASP D 1 418 ? 211.589 192.165 223.669 1.00 57.01 427 ASP D N 1
ATOM 12699 C CA . ASP D 1 418 ? 210.174 191.959 223.944 1.00 57.01 427 ASP D CA 1
ATOM 12700 C C . ASP D 1 418 ? 209.908 190.577 224.509 1.00 57.01 427 ASP D C 1
ATOM 12701 O O . ASP D 1 418 ? 208.912 190.377 225.209 1.00 57.01 427 ASP D O 1
ATOM 12706 N N . LEU D 1 419 ? 210.769 189.611 224.211 1.00 53.32 428 LEU D N 1
ATOM 12707 C CA . LEU D 1 419 ? 210.639 188.282 224.785 1.00 53.32 428 LEU D CA 1
ATOM 12708 C C . LEU D 1 419 ? 211.151 188.218 226.210 1.00 53.32 428 LEU D C 1
ATOM 12709 O O . LEU D 1 419 ? 210.548 187.529 227.035 1.00 53.32 428 LEU D O 1
ATOM 12714 N N . ALA D 1 420 ? 212.231 188.940 226.524 1.00 55.28 429 ALA D N 1
ATOM 12715 C CA . ALA D 1 420 ? 212.753 188.956 227.888 1.00 55.28 429 ALA D CA 1
ATOM 12716 C C . ALA D 1 420 ? 211.784 189.630 228.846 1.00 55.28 429 ALA D C 1
ATOM 12717 O O . ALA D 1 420 ? 211.753 189.306 230.037 1.00 55.28 429 ALA D O 1
ATOM 12719 N N . ALA D 1 421 ? 210.985 190.569 228.341 1.00 60.02 430 ALA D N 1
ATOM 12720 C CA . ALA D 1 421 ? 209.914 191.165 229.126 1.00 60.02 430 ALA D CA 1
ATOM 12721 C C . ALA D 1 421 ? 208.839 190.140 229.454 1.00 60.02 430 ALA D C 1
ATOM 12722 O O . ALA D 1 421 ? 208.322 190.094 230.573 1.00 60.02 430 ALA D O 1
ATOM 12724 N N . GLU D 1 422 ? 208.489 189.306 228.475 1.00 61.13 431 GLU D N 1
ATOM 12725 C CA . GLU D 1 422 ? 207.417 188.336 228.666 1.00 61.13 431 GLU D CA 1
ATOM 12726 C C . GLU D 1 422 ? 207.857 187.185 229.560 1.00 61.13 431 GLU D C 1
ATOM 12727 O O . GLU D 1 422 ? 207.047 186.636 230.312 1.00 61.13 431 GLU D O 1
ATOM 12733 N N . ILE D 1 423 ? 209.128 186.787 229.472 1.00 60.81 432 ILE D N 1
ATOM 12734 C CA . ILE D 1 423 ? 209.645 185.731 230.338 1.00 60.81 432 ILE D CA 1
ATOM 12735 C C . ILE D 1 423 ? 209.677 186.202 231.786 1.00 60.81 432 ILE D C 1
ATOM 12736 O O . ILE D 1 423 ? 209.358 185.445 232.710 1.00 60.81 432 ILE D O 1
ATOM 12741 N N . ALA D 1 424 ? 209.996 187.476 232.003 1.00 65.93 433 ALA D N 1
ATOM 12742 C CA . ALA D 1 424 ? 210.174 187.981 233.356 1.00 65.93 433 ALA D CA 1
ATOM 12743 C C . ALA D 1 424 ? 208.859 188.281 234.060 1.00 65.93 433 ALA D C 1
ATOM 12744 O O . ALA D 1 424 ? 208.819 188.266 235.293 1.00 65.93 433 ALA D O 1
ATOM 12746 N N . LYS D 1 425 ? 207.783 188.571 233.329 1.00 68.61 434 LYS D N 1
ATOM 12747 C CA . LYS D 1 425 ? 206.525 188.823 234.021 1.00 68.61 434 LYS D CA 1
ATOM 12748 C C . LYS D 1 425 ? 205.737 187.540 234.235 1.00 68.61 434 LYS D C 1
ATOM 12749 O O . LYS D 1 425 ? 204.776 187.530 235.010 1.00 68.61 434 LYS D O 1
ATOM 12755 N N . HIS D 1 426 ? 206.105 186.458 233.555 1.00 69.59 435 HIS D N 1
ATOM 12756 C CA . HIS D 1 426 ? 205.508 185.162 233.849 1.00 69.59 435 HIS D CA 1
ATOM 12757 C C . HIS D 1 426 ? 206.278 184.389 234.902 1.00 69.59 435 HIS D C 1
ATOM 12758 O O . HIS D 1 426 ? 205.678 183.601 235.639 1.00 69.59 435 HIS D O 1
ATOM 12765 N N . CYS D 1 427 ? 207.589 184.593 234.996 1.00 71.35 436 CYS D N 1
ATOM 12766 C CA . CYS D 1 427 ? 208.406 183.930 236.001 1.00 71.35 436 CYS D CA 1
ATOM 12767 C C . CYS D 1 427 ? 208.612 184.796 237.232 1.00 71.35 436 CYS D C 1
ATOM 12768 O O . CYS D 1 427 ? 209.102 184.301 238.251 1.00 71.35 436 CYS D O 1
ATOM 12771 N N . GLY D 1 428 ? 208.244 186.074 237.162 1.00 73.11 437 GLY D N 1
ATOM 12772 C CA . GLY D 1 428 ? 208.334 186.975 238.293 1.00 73.11 437 GLY D CA 1
ATOM 12773 C C . GLY D 1 428 ? 209.741 187.295 238.749 1.00 73.11 437 GLY D C 1
ATOM 12774 O O . GLY D 1 428 ? 210.141 186.881 239.840 1.00 73.11 437 GLY D O 1
ATOM 12775 N N . PHE D 1 429 ? 210.509 188.012 237.934 1.00 71.29 438 PHE D N 1
ATOM 12776 C CA . PHE D 1 429 ? 211.825 188.469 238.362 1.00 71.29 438 PHE D CA 1
ATOM 12777 C C . PHE D 1 429 ? 212.138 189.791 237.676 1.00 71.29 438 PHE D C 1
ATOM 12778 O O . PHE D 1 429 ? 211.405 190.252 236.799 1.00 71.29 438 PHE D O 1
ATOM 12786 N N . LYS D 1 430 ? 213.243 190.395 238.103 1.00 73.30 439 LYS D N 1
ATOM 12787 C CA . LYS D 1 430 ? 213.747 191.650 237.571 1.00 73.30 439 LYS D CA 1
ATOM 12788 C C . LYS D 1 430 ? 215.068 191.357 236.880 1.00 73.30 439 LYS D C 1
ATOM 12789 O O . LYS D 1 430 ? 215.884 190.589 237.396 1.00 73.30 439 LYS D O 1
ATOM 12795 N N . TYR D 1 431 ? 215.276 191.942 235.705 1.00 67.12 440 TYR D N 1
ATOM 12796 C CA . TYR D 1 431 ? 216.359 191.501 234.841 1.00 67.12 440 TYR D CA 1
ATOM 12797 C C . TYR D 1 431 ? 217.229 192.672 234.410 1.00 67.12 440 TYR D C 1
ATOM 12798 O O . TYR D 1 431 ? 216.835 193.838 234.478 1.00 67.12 440 TYR D O 1
ATOM 12807 N N . LYS D 1 432 ? 218.434 192.331 233.960 1.00 67.56 441 LYS D N 1
ATOM 12808 C CA . LYS D 1 432 ? 219.432 193.277 233.473 1.00 67.56 441 LYS D CA 1
ATOM 12809 C C . LYS D 1 432 ? 219.915 192.791 232.110 1.00 67.56 441 LYS D C 1
ATOM 12810 O O . LYS D 1 432 ? 220.705 191.849 232.035 1.00 67.56 441 LYS D O 1
ATOM 12816 N N . LEU D 1 433 ? 219.433 193.426 231.041 1.00 66.17 442 LEU D N 1
ATOM 12817 C CA . LEU D 1 433 ? 219.845 193.070 229.686 1.00 66.17 442 LEU D CA 1
ATOM 12818 C C . LEU D 1 433 ? 221.310 193.412 229.474 1.00 66.17 442 LEU D C 1
ATOM 12819 O O . LEU D 1 433 ? 221.732 194.546 229.702 1.00 66.17 442 LEU D O 1
ATOM 12824 N N . THR D 1 434 ? 222.079 192.428 229.028 1.00 62.79 443 THR D N 1
ATOM 12825 C CA . THR D 1 434 ? 223.535 192.493 229.052 1.00 62.79 443 THR D CA 1
ATOM 12826 C C . THR D 1 434 ? 224.056 191.875 227.758 1.00 62.79 443 THR D C 1
ATOM 12827 O O . THR D 1 434 ? 224.090 190.659 227.616 1.00 62.79 443 THR D O 1
ATOM 12831 N N . ILE D 1 435 ? 224.461 192.719 226.811 1.00 63.00 444 ILE D N 1
ATOM 12832 C CA . ILE D 1 435 ? 225.044 192.247 225.557 1.00 63.00 444 ILE D CA 1
ATOM 12833 C C . ILE D 1 435 ? 226.353 191.532 225.860 1.00 63.00 444 ILE D C 1
ATOM 12834 O O . ILE D 1 435 ? 227.136 191.980 226.702 1.00 63.00 444 ILE D O 1
ATOM 12839 N N . VAL D 1 436 ? 226.578 190.405 225.185 1.00 64.18 445 VAL D N 1
ATOM 12840 C CA . VAL D 1 436 ? 227.695 189.494 225.400 1.00 64.18 445 VAL D CA 1
ATOM 12841 C C . VAL D 1 436 ? 229.003 190.204 225.056 1.00 64.18 445 VAL D C 1
ATOM 12842 O O . VAL D 1 436 ? 229.006 191.273 224.436 1.00 64.18 445 VAL D O 1
ATOM 12846 N N . GLY D 1 437 ? 230.123 189.595 225.414 1.00 69.40 446 GLY D N 1
ATOM 12847 C CA . GLY D 1 437 ? 231.431 190.199 225.343 1.00 69.40 446 GLY D CA 1
ATOM 12848 C C . GLY D 1 437 ? 231.989 189.910 223.972 1.00 69.40 446 GLY D C 1
ATOM 12849 O O . GLY D 1 437 ? 231.887 190.767 223.089 1.00 69.40 446 GLY D O 1
ATOM 12850 N N . ASP D 1 438 ? 232.639 188.749 223.825 1.00 72.89 447 ASP D N 1
ATOM 12851 C CA . ASP D 1 438 ? 233.178 188.180 222.589 1.00 72.89 447 ASP D CA 1
ATOM 12852 C C . ASP D 1 438 ? 232.359 188.453 221.331 1.00 72.89 447 ASP D C 1
ATOM 12853 O O . ASP D 1 438 ? 232.919 188.755 220.273 1.00 72.89 447 ASP D O 1
ATOM 12858 N N . GLY D 1 439 ? 231.040 188.348 221.431 1.00 68.42 448 GLY D N 1
ATOM 12859 C CA . GLY D 1 439 ? 230.189 188.455 220.270 1.00 68.42 448 GLY D CA 1
ATOM 12860 C C . GLY D 1 439 ? 229.880 187.128 219.639 1.00 68.42 448 GLY D C 1
ATOM 12861 O O . GLY D 1 439 ? 229.398 187.089 218.503 1.00 68.42 448 GLY D O 1
ATOM 12862 N N . LYS D 1 440 ? 230.160 186.040 220.336 1.00 66.77 449 LYS D N 1
ATOM 12863 C CA . LYS D 1 440 ? 229.936 184.693 219.855 1.00 66.77 449 LYS D CA 1
ATOM 12864 C C . LYS D 1 440 ? 228.626 184.172 220.426 1.00 66.77 449 LYS D C 1
ATOM 12865 O O . LYS D 1 440 ? 228.049 184.738 221.355 1.00 66.77 449 LYS D O 1
ATOM 12871 N N . TYR D 1 441 ? 228.149 183.079 219.846 1.00 58.03 450 TYR D N 1
ATOM 12872 C CA . TYR D 1 441 ? 226.994 182.372 220.365 1.00 58.03 450 TYR D CA 1
ATOM 12873 C C . TYR D 1 441 ? 227.394 181.276 221.335 1.00 58.03 450 TYR D C 1
ATOM 12874 O O . TYR D 1 441 ? 226.699 181.031 222.320 1.00 58.03 450 TYR D O 1
ATOM 12883 N N . GLY D 1 442 ? 228.527 180.638 221.097 1.00 60.80 451 GLY D N 1
ATOM 12884 C CA . GLY D 1 442 ? 229.050 179.663 222.023 1.00 60.80 451 GLY D CA 1
ATOM 12885 C C . GLY D 1 442 ? 229.616 178.461 221.313 1.00 60.80 451 GLY D C 1
ATOM 12886 O O . GLY D 1 442 ? 228.930 177.822 220.514 1.00 60.80 451 GLY D O 1
ATOM 12887 N N . ALA D 1 443 ? 230.871 178.146 221.598 1.00 67.22 452 ALA D N 1
ATOM 12888 C CA . ALA D 1 443 ? 231.530 176.982 221.038 1.00 67.22 452 ALA D CA 1
ATOM 12889 C C . ALA D 1 443 ? 232.655 176.572 221.968 1.00 67.22 452 ALA D C 1
ATOM 12890 O O . ALA D 1 443 ? 233.315 177.408 222.585 1.00 67.22 452 ALA D O 1
ATOM 12892 N N . ARG D 1 444 ? 232.859 175.268 222.074 1.00 76.15 453 ARG D N 1
ATOM 12893 C CA . ARG D 1 444 ? 233.896 174.720 222.930 1.00 76.15 453 ARG D CA 1
ATOM 12894 C C . ARG D 1 444 ? 235.185 174.674 222.130 1.00 76.15 453 ARG D C 1
ATOM 12895 O O . ARG D 1 444 ? 235.213 174.123 221.025 1.00 76.15 453 ARG D O 1
ATOM 12903 N N . ASP D 1 445 ? 236.236 175.280 222.677 1.00 85.77 454 ASP D N 1
ATOM 12904 C CA . ASP D 1 445 ? 237.496 175.408 221.960 1.00 85.77 454 ASP D CA 1
ATOM 12905 C C . ASP D 1 445 ? 238.168 174.046 221.851 1.00 85.77 454 ASP D C 1
ATOM 12906 O O . ASP D 1 445 ? 238.191 173.274 222.813 1.00 85.77 454 ASP D O 1
ATOM 12911 N N . ALA D 1 446 ? 238.707 173.749 220.669 1.00 90.41 455 ALA D N 1
ATOM 12912 C CA . ALA D 1 446 ? 239.239 172.423 220.383 1.00 90.41 455 ALA D CA 1
ATOM 12913 C C . ALA D 1 446 ? 240.529 172.119 221.132 1.00 90.41 455 ALA D C 1
ATOM 12914 O O . ALA D 1 446 ? 240.875 170.942 221.274 1.00 90.41 455 ALA D O 1
ATOM 12916 N N . ASP D 1 447 ? 241.240 173.135 221.619 1.00 92.76 456 ASP D N 1
ATOM 12917 C CA . ASP D 1 447 ? 242.479 172.933 222.355 1.00 92.76 456 ASP D CA 1
ATOM 12918 C C . ASP D 1 447 ? 242.345 173.229 223.840 1.00 92.76 456 ASP D C 1
ATOM 12919 O O . ASP D 1 447 ? 242.689 172.384 224.671 1.00 92.76 456 ASP D O 1
ATOM 12924 N N . THR D 1 448 ? 241.843 174.407 224.202 1.00 88.07 457 THR D N 1
ATOM 12925 C CA . THR D 1 448 ? 241.792 174.807 225.602 1.00 88.07 457 THR D CA 1
ATOM 12926 C C . THR D 1 448 ? 240.540 174.332 226.324 1.00 88.07 457 THR D C 1
ATOM 12927 O O . THR D 1 448 ? 240.485 174.448 227.555 1.00 88.07 457 THR D O 1
ATOM 12931 N N . LYS D 1 449 ? 239.550 173.811 225.585 1.00 85.26 458 LYS D N 1
ATOM 12932 C CA . LYS D 1 449 ? 238.276 173.300 226.114 1.00 85.26 458 LYS D CA 1
ATOM 12933 C C . LYS D 1 449 ? 237.514 174.352 226.915 1.00 85.26 458 LYS D C 1
ATOM 12934 O O . LYS D 1 449 ? 236.974 174.065 227.984 1.00 85.26 458 LYS D O 1
ATOM 12940 N N . ILE D 1 450 ? 237.460 175.574 226.404 1.00 78.26 459 ILE D N 1
ATOM 12941 C CA . ILE D 1 450 ? 236.817 176.690 227.083 1.00 78.26 459 ILE D CA 1
ATOM 12942 C C . ILE D 1 450 ? 235.710 177.231 226.193 1.00 78.26 459 ILE D C 1
ATOM 12943 O O . ILE D 1 450 ? 235.944 177.570 225.028 1.00 78.26 459 ILE D O 1
ATOM 12948 N N . TRP D 1 451 ? 234.503 177.304 226.743 1.00 67.20 460 TRP D N 1
ATOM 12949 C CA . TRP D 1 451 ? 233.351 177.824 226.028 1.00 67.20 460 TRP D CA 1
ATOM 12950 C C . TRP D 1 451 ? 233.433 179.338 225.915 1.00 67.20 460 TRP D C 1
ATOM 12951 O O . TRP D 1 451 ? 233.797 180.024 226.871 1.00 67.20 460 TRP D O 1
ATOM 12962 N N . ASN D 1 452 ? 233.091 179.853 224.743 1.00 65.54 461 ASN D N 1
ATOM 12963 C CA . ASN D 1 452 ? 232.994 181.283 224.505 1.00 65.54 461 ASN D CA 1
ATOM 12964 C C . ASN D 1 452 ? 231.527 181.689 224.405 1.00 65.54 461 ASN D C 1
ATOM 12965 O O . ASN D 1 452 ? 230.625 180.888 224.639 1.00 65.54 461 ASN D O 1
ATOM 12970 N N . GLY D 1 453 ? 231.301 182.952 224.066 1.00 63.94 462 GLY D N 1
ATOM 12971 C CA . GLY D 1 453 ? 229.993 183.470 223.744 1.00 63.94 462 GLY D CA 1
ATOM 12972 C C . GLY D 1 453 ? 229.017 183.463 224.905 1.00 63.94 462 GLY D C 1
ATOM 12973 O O . GLY D 1 453 ? 229.384 183.551 226.074 1.00 63.94 462 GLY D O 1
ATOM 12974 N N . MET D 1 454 ? 227.737 183.339 224.547 1.00 60.39 463 MET D N 1
ATOM 12975 C CA . MET D 1 454 ? 226.679 183.321 225.551 1.00 60.39 463 MET D CA 1
ATOM 12976 C C . MET D 1 454 ? 226.623 181.992 226.278 1.00 60.39 463 MET D C 1
ATOM 12977 O O . MET D 1 454 ? 226.151 181.928 227.413 1.00 60.39 463 MET D O 1
ATOM 12982 N N . VAL D 1 455 ? 227.065 180.915 225.634 1.00 58.92 464 VAL D N 1
ATOM 12983 C CA . VAL D 1 455 ? 227.151 179.632 226.325 1.00 58.92 464 VAL D CA 1
ATOM 12984 C C . VAL D 1 455 ? 228.255 179.686 227.370 1.00 58.92 464 VAL D C 1
ATOM 12985 O O . VAL D 1 455 ? 228.115 179.162 228.478 1.00 58.92 464 VAL D O 1
ATOM 12989 N N . GLY D 1 456 ? 229.339 180.394 227.056 1.00 64.57 465 GLY D N 1
ATOM 12990 C CA . GLY D 1 456 ? 230.466 180.459 227.972 1.00 64.57 465 GLY D CA 1
ATOM 12991 C C . GLY D 1 456 ? 230.186 181.300 229.200 1.00 64.57 465 GLY D C 1
ATOM 12992 O O . GLY D 1 456 ? 230.848 181.156 230.228 1.00 64.57 465 GLY D O 1
ATOM 12993 N N . GLU D 1 457 ? 229.206 182.195 229.111 1.00 64.55 466 GLU D N 1
ATOM 12994 C CA . GLU D 1 457 ? 228.861 183.015 230.264 1.00 64.55 466 GLU D CA 1
ATOM 12995 C C . GLU D 1 457 ? 227.913 182.273 231.192 1.00 64.55 466 GLU D C 1
ATOM 12996 O O . GLU D 1 457 ? 227.852 182.548 232.394 1.00 64.55 466 GLU D O 1
ATOM 13002 N N . LEU D 1 458 ? 227.156 181.327 230.642 1.00 58.24 467 LEU D N 1
ATOM 13003 C CA . LEU D 1 458 ? 226.243 180.534 231.456 1.00 58.24 467 LEU D CA 1
ATOM 13004 C C . LEU D 1 458 ? 226.958 179.379 232.135 1.00 58.24 467 LEU D C 1
ATOM 13005 O O . LEU D 1 458 ? 226.603 178.993 233.252 1.00 58.24 467 LEU D O 1
ATOM 13010 N N . VAL D 1 459 ? 227.963 178.808 231.476 1.00 61.36 468 VAL D N 1
ATOM 13011 C CA . VAL D 1 459 ? 228.710 177.712 232.081 1.00 61.36 468 VAL D CA 1
ATOM 13012 C C . VAL D 1 459 ? 229.603 178.235 233.199 1.00 61.36 468 VAL D C 1
ATOM 13013 O O . VAL D 1 459 ? 229.683 177.648 234.284 1.00 61.36 468 VAL D O 1
ATOM 13017 N N . TYR D 1 460 ? 230.240 179.382 232.974 1.00 66.63 469 TYR D N 1
ATOM 13018 C CA . TYR D 1 460 ? 231.294 179.839 233.871 1.00 66.63 469 TYR D CA 1
ATOM 13019 C C . TYR D 1 460 ? 230.763 180.815 234.913 1.00 66.63 469 TYR D C 1
ATOM 13020 O O . TYR D 1 460 ? 231.518 181.296 235.762 1.00 66.63 469 TYR D O 1
ATOM 13029 N N . GLY D 1 461 ? 229.474 181.131 234.859 1.00 66.04 470 GLY D N 1
ATOM 13030 C CA . GLY D 1 461 ? 228.830 181.788 235.976 1.00 66.04 470 GLY D CA 1
ATOM 13031 C C . GLY D 1 461 ? 228.493 183.248 235.772 1.00 66.04 470 GLY D C 1
ATOM 13032 O O . GLY D 1 461 ? 227.823 183.853 236.613 1.00 66.04 470 GLY D O 1
ATOM 13033 N N . LYS D 1 462 ? 228.935 183.824 234.654 1.00 65.28 471 LYS D N 1
ATOM 13034 C CA . LYS D 1 462 ? 228.787 185.260 234.449 1.00 65.28 471 LYS D CA 1
ATOM 13035 C C . LYS D 1 462 ? 227.364 185.668 234.094 1.00 65.28 471 LYS D C 1
ATOM 13036 O O . LYS D 1 462 ? 227.071 186.866 234.056 1.00 65.28 471 LYS D O 1
ATOM 13042 N N . ALA D 1 463 ? 226.477 184.714 233.829 1.00 61.82 472 ALA D N 1
ATOM 13043 C CA . ALA D 1 463 ? 225.111 185.032 233.455 1.00 61.82 472 ALA D CA 1
ATOM 13044 C C . ALA D 1 463 ? 224.170 183.969 233.994 1.00 61.82 472 ALA D C 1
ATOM 13045 O O . ALA D 1 463 ? 224.577 182.853 234.322 1.00 61.82 472 ALA D O 1
ATOM 13047 N N . ASP D 1 464 ? 222.894 184.332 234.078 1.00 61.37 473 ASP D N 1
ATOM 13048 C CA . ASP D 1 464 ? 221.886 183.459 234.655 1.00 61.37 473 ASP D CA 1
ATOM 13049 C C . ASP D 1 464 ? 220.871 182.939 233.651 1.00 61.37 473 ASP D C 1
ATOM 13050 O O . ASP D 1 464 ? 220.195 181.953 233.941 1.00 61.37 473 ASP D O 1
ATOM 13055 N N . ILE D 1 465 ? 220.745 183.580 232.490 1.00 51.90 474 ILE D N 1
ATOM 13056 C CA . ILE D 1 465 ? 219.846 183.156 231.428 1.00 51.90 474 ILE D CA 1
ATOM 13057 C C . ILE D 1 465 ? 220.331 183.824 230.146 1.00 51.90 474 ILE D C 1
ATOM 13058 O O . ILE D 1 465 ? 220.991 184.861 230.176 1.00 51.90 474 ILE D O 1
ATOM 13063 N N . ALA D 1 466 ? 220.053 183.188 229.009 1.00 46.18 475 ALA D N 1
ATOM 13064 C CA . ALA D 1 466 ? 220.477 183.719 227.715 1.00 46.18 475 ALA D CA 1
ATOM 13065 C C . ALA D 1 466 ? 219.262 183.705 226.791 1.00 46.18 475 ALA D C 1
ATOM 13066 O O . ALA D 1 466 ? 219.053 182.754 226.039 1.00 46.18 475 ALA D O 1
ATOM 13068 N N . ILE D 1 467 ? 218.482 184.781 226.842 1.00 47.09 476 ILE D N 1
ATOM 13069 C CA . ILE D 1 467 ? 217.286 184.927 226.018 1.00 47.09 476 ILE D CA 1
ATOM 13070 C C . ILE D 1 467 ? 217.744 185.505 224.684 1.00 47.09 476 ILE D C 1
ATOM 13071 O O . ILE D 1 467 ? 217.879 186.713 224.554 1.00 47.09 476 ILE D O 1
ATOM 13076 N N . ALA D 1 468 ? 217.969 184.652 223.690 1.00 45.60 477 ALA D N 1
ATOM 13077 C CA . ALA D 1 468 ? 218.671 185.050 222.478 1.00 45.60 477 ALA D CA 1
ATOM 13078 C C . ALA D 1 468 ? 218.405 184.006 221.399 1.00 45.60 477 ALA D C 1
ATOM 13079 O O . ALA D 1 468 ? 217.969 182.894 221.711 1.00 45.60 477 ALA D O 1
ATOM 13081 N N . PRO D 1 469 ? 218.660 184.331 220.104 1.00 43.62 478 PRO D N 1
ATOM 13082 C CA . PRO D 1 469 ? 218.577 183.287 219.073 1.00 43.62 478 PRO D CA 1
ATOM 13083 C C . PRO D 1 469 ? 219.697 182.267 219.151 1.00 43.62 478 PRO D C 1
ATOM 13084 O O . PRO D 1 469 ? 220.600 182.259 218.313 1.00 43.62 478 PRO D O 1
ATOM 13088 N N . LEU D 1 470 ? 219.623 181.376 220.128 1.00 40.72 479 LEU D N 1
ATOM 13089 C CA . LEU D 1 470 ? 220.683 180.424 220.404 1.00 40.72 479 LEU D CA 1
ATOM 13090 C C . LEU D 1 470 ? 220.167 179.041 220.031 1.00 40.72 479 LEU D C 1
ATOM 13091 O O . LEU D 1 470 ? 219.155 178.590 220.567 1.00 40.72 479 LEU D O 1
ATOM 13096 N N . THR D 1 471 ? 220.840 178.388 219.090 1.00 38.82 480 THR D N 1
ATOM 13097 C CA . THR D 1 471 ? 220.330 177.176 218.463 1.00 38.82 480 THR D CA 1
ATOM 13098 C C . THR D 1 471 ? 220.492 175.976 219.385 1.00 38.82 480 THR D C 1
ATOM 13099 O O . THR D 1 471 ? 221.585 175.722 219.895 1.00 38.82 480 THR D O 1
ATOM 13103 N N . ILE D 1 472 ? 219.399 175.242 219.588 1.00 37.31 481 ILE D N 1
ATOM 13104 C CA . ILE D 1 472 ? 219.386 174.041 220.417 1.00 37.31 481 ILE D CA 1
ATOM 13105 C C . ILE D 1 472 ? 220.173 172.959 219.692 1.00 37.31 481 ILE D C 1
ATOM 13106 O O . ILE D 1 472 ? 219.691 172.388 218.711 1.00 37.31 481 ILE D O 1
ATOM 13111 N N . THR D 1 473 ? 221.384 172.671 220.164 1.00 40.99 482 THR D N 1
ATOM 13112 C CA . THR D 1 473 ? 222.218 171.653 219.545 1.00 40.99 482 THR D CA 1
ATOM 13113 C C . THR D 1 473 ? 222.638 170.629 220.584 1.00 40.99 482 THR D C 1
ATOM 13114 O O . THR D 1 473 ? 222.363 170.781 221.773 1.00 40.99 482 THR D O 1
ATOM 13118 N N . LEU D 1 474 ? 223.307 169.579 220.109 1.00 45.74 483 LEU D N 1
ATOM 13119 C CA . LEU D 1 474 ? 223.696 168.465 220.964 1.00 45.74 483 LEU D CA 1
ATOM 13120 C C . LEU D 1 474 ? 224.787 168.859 221.946 1.00 45.74 483 LEU D C 1
ATOM 13121 O O . LEU D 1 474 ? 224.755 168.470 223.117 1.00 45.74 483 LEU D O 1
ATOM 13126 N N . VAL D 1 475 ? 225.775 169.625 221.480 1.00 49.36 484 VAL D N 1
ATOM 13127 C CA . VAL D 1 475 ? 226.958 169.891 222.293 1.00 49.36 484 VAL D CA 1
ATOM 13128 C C . VAL D 1 475 ? 226.664 170.964 223.329 1.00 49.36 484 VAL D C 1
ATOM 13129 O O . VAL D 1 475 ? 227.336 171.053 224.361 1.00 49.36 484 VAL D O 1
ATOM 13133 N N . ARG D 1 476 ? 225.650 171.788 223.077 1.00 47.23 485 ARG D N 1
ATOM 13134 C CA . ARG D 1 476 ? 225.296 172.820 224.038 1.00 47.23 485 ARG D CA 1
ATOM 13135 C C . ARG D 1 476 ? 224.400 172.260 225.125 1.00 47.23 485 ARG D C 1
ATOM 13136 O O . ARG D 1 476 ? 224.553 172.609 226.295 1.00 47.23 485 ARG D O 1
ATOM 13144 N N . GLU D 1 477 ? 223.496 171.343 224.765 1.00 51.35 486 GLU D N 1
ATOM 13145 C CA . GLU D 1 477 ? 222.569 170.748 225.729 1.00 51.35 486 GLU D CA 1
ATOM 13146 C C . GLU D 1 477 ? 223.305 169.932 226.791 1.00 51.35 486 GLU D C 1
ATOM 13147 O O . GLU D 1 477 ? 222.805 169.753 227.907 1.00 51.35 486 GLU D O 1
ATOM 13153 N N . GLU D 1 478 ? 224.517 169.479 226.487 1.00 52.77 487 GLU D N 1
ATOM 13154 C CA . GLU D 1 478 ? 225.297 168.749 227.470 1.00 52.77 487 GLU D CA 1
ATOM 13155 C C . GLU D 1 478 ? 225.921 169.651 228.528 1.00 52.77 487 GLU D C 1
ATOM 13156 O O . GLU D 1 478 ? 226.387 169.140 229.550 1.00 52.77 487 GLU D O 1
ATOM 13162 N N . VAL D 1 479 ? 225.946 170.971 228.324 1.00 50.78 488 VAL D N 1
ATOM 13163 C CA . VAL D 1 479 ? 226.598 171.862 229.282 1.00 50.78 488 VAL D CA 1
ATOM 13164 C C . VAL D 1 479 ? 225.641 172.913 229.835 1.00 50.78 488 VAL D C 1
ATOM 13165 O O . VAL D 1 479 ? 225.878 173.457 230.917 1.00 50.78 488 VAL D O 1
ATOM 13169 N N . ILE D 1 480 ? 224.571 173.230 229.104 1.00 49.80 489 ILE D N 1
ATOM 13170 C CA . ILE D 1 480 ? 223.549 174.157 229.588 1.00 49.80 489 ILE D CA 1
ATOM 13171 C C . ILE D 1 480 ? 222.193 173.491 229.415 1.00 49.80 489 ILE D C 1
ATOM 13172 O O . ILE D 1 480 ? 222.113 172.342 228.976 1.00 49.80 489 ILE D O 1
ATOM 13177 N N . ASP D 1 481 ? 221.118 174.192 229.763 1.00 48.67 490 ASP D N 1
ATOM 13178 C CA . ASP D 1 481 ? 219.779 173.636 229.642 1.00 48.67 490 ASP D CA 1
ATOM 13179 C C . ASP D 1 481 ? 218.925 174.548 228.784 1.00 48.67 490 ASP D C 1
ATOM 13180 O O . ASP D 1 481 ? 218.722 175.709 229.133 1.00 48.67 490 ASP D O 1
ATOM 13185 N N . PHE D 1 482 ? 218.406 174.024 227.684 1.00 38.85 491 PHE D N 1
ATOM 13186 C CA . PHE D 1 482 ? 217.513 174.779 226.824 1.00 38.85 491 PHE D CA 1
ATOM 13187 C C . PHE D 1 482 ? 216.068 174.589 227.246 1.00 38.85 491 PHE D C 1
ATOM 13188 O O . PHE D 1 482 ? 215.714 173.642 227.947 1.00 38.85 491 PHE D O 1
ATOM 13196 N N . SER D 1 483 ? 215.236 175.514 226.804 1.00 36.45 492 SER D N 1
ATOM 13197 C CA . SER D 1 483 ? 213.803 175.334 226.863 1.00 36.45 492 SER D CA 1
ATOM 13198 C C . SER D 1 483 ? 213.324 174.741 225.545 1.00 36.45 492 SER D C 1
ATOM 13199 O O . SER D 1 483 ? 214.114 174.365 224.682 1.00 36.45 492 SER D O 1
ATOM 13202 N N . LYS D 1 484 ? 212.011 174.635 225.407 1.00 36.93 493 LYS D N 1
ATOM 13203 C CA . LYS D 1 484 ? 211.421 174.289 224.128 1.00 36.93 493 LYS D CA 1
ATOM 13204 C C . LYS D 1 484 ? 211.646 175.436 223.142 1.00 36.93 493 LYS D C 1
ATOM 13205 O O . LYS D 1 484 ? 211.848 176.577 223.561 1.00 36.93 493 LYS D O 1
ATOM 13211 N N . PRO D 1 485 ? 211.675 175.157 221.837 1.00 36.07 494 PRO D N 1
ATOM 13212 C CA . PRO D 1 485 ? 211.976 176.216 220.866 1.00 36.07 494 PRO D CA 1
ATOM 13213 C C . PRO D 1 485 ? 210.911 177.301 220.817 1.00 36.07 494 PRO D C 1
ATOM 13214 O O . PRO D 1 485 ? 209.730 177.028 220.615 1.00 36.07 494 PRO D O 1
ATOM 13218 N N . PHE D 1 486 ? 211.334 178.546 221.016 1.00 37.52 495 PHE D N 1
ATOM 13219 C CA . PHE D 1 486 ? 210.409 179.651 220.822 1.00 37.52 495 PHE D CA 1
ATOM 13220 C C . PHE D 1 486 ? 210.302 180.056 219.362 1.00 37.52 495 PHE D C 1
ATOM 13221 O O . PHE D 1 486 ? 209.364 180.765 218.988 1.00 37.52 495 PHE D O 1
ATOM 13229 N N . MET D 1 487 ? 211.235 179.615 218.530 1.00 40.27 496 MET D N 1
ATOM 13230 C CA . MET D 1 487 ? 211.173 179.851 217.101 1.00 40.27 496 MET D CA 1
ATOM 13231 C C . MET D 1 487 ? 211.738 178.636 216.396 1.00 40.27 496 MET D C 1
ATOM 13232 O O . MET D 1 487 ? 212.780 178.115 216.789 1.00 40.27 496 MET D O 1
ATOM 13237 N N . SER D 1 488 ? 211.028 178.173 215.376 1.00 40.81 497 SER D N 1
ATOM 13238 C CA . SER D 1 488 ? 211.458 177.066 214.538 1.00 40.81 497 SER D CA 1
ATOM 13239 C C . SER D 1 488 ? 211.913 177.622 213.202 1.00 40.81 497 SER D C 1
ATOM 13240 O O . SER D 1 488 ? 211.306 178.561 212.682 1.00 40.81 497 SER D O 1
ATOM 13243 N N . LEU D 1 489 ? 212.961 177.031 212.641 1.00 41.11 498 LEU D N 1
ATOM 13244 C CA . LEU D 1 489 ? 213.646 177.618 211.503 1.00 41.11 498 LEU D CA 1
ATOM 13245 C C . LEU D 1 489 ? 214.522 176.558 210.861 1.00 41.11 498 LEU D C 1
ATOM 13246 O O . LEU D 1 489 ? 214.687 175.458 211.385 1.00 41.11 498 LEU D O 1
ATOM 13251 N N . GLY D 1 490 ? 215.093 176.906 209.720 1.00 46.62 499 GLY D N 1
ATOM 13252 C CA . GLY D 1 490 ? 215.985 176.003 209.041 1.00 46.62 499 GLY D CA 1
ATOM 13253 C C . GLY D 1 490 ? 216.730 176.718 207.944 1.00 46.62 499 GLY D C 1
ATOM 13254 O O . GLY D 1 490 ? 216.666 177.939 207.818 1.00 46.62 499 GLY D O 1
ATOM 13255 N N . ILE D 1 491 ? 217.432 175.936 207.143 1.00 50.63 500 ILE D N 1
ATOM 13256 C CA . ILE D 1 491 ? 218.194 176.469 206.023 1.00 50.63 500 ILE D CA 1
ATOM 13257 C C . ILE D 1 491 ? 217.247 176.729 204.863 1.00 50.63 500 ILE D C 1
ATOM 13258 O O . ILE D 1 491 ? 216.460 175.860 204.484 1.00 50.63 500 ILE D O 1
ATOM 13263 N N . SER D 1 492 ? 217.306 177.930 204.303 1.00 54.36 501 SER D N 1
ATOM 13264 C CA . SER D 1 492 ? 216.437 178.310 203.205 1.00 54.36 501 SER D CA 1
ATOM 13265 C C . SER D 1 492 ? 217.269 178.893 202.076 1.00 54.36 501 SER D C 1
ATOM 13266 O O . SER D 1 492 ? 218.489 179.018 202.174 1.00 54.36 501 SER D O 1
ATOM 13269 N N . ILE D 1 493 ? 216.589 179.251 200.991 1.00 59.32 502 ILE D N 1
ATOM 13270 C CA . ILE D 1 493 ? 217.217 179.765 199.782 1.00 59.32 502 ILE D CA 1
ATOM 13271 C C . ILE D 1 493 ? 216.833 181.227 199.627 1.00 59.32 502 ILE D C 1
ATOM 13272 O O . ILE D 1 493 ? 215.658 181.584 199.748 1.00 59.32 502 ILE D O 1
ATOM 13277 N N . MET D 1 494 ? 217.823 182.073 199.366 1.00 62.08 503 MET D N 1
ATOM 13278 C CA . MET D 1 494 ? 217.610 183.474 199.036 1.00 62.08 503 MET D CA 1
ATOM 13279 C C . MET D 1 494 ? 217.970 183.709 197.584 1.00 62.08 503 MET D C 1
ATOM 13280 O O . MET D 1 494 ? 219.138 183.596 197.213 1.00 62.08 503 MET D O 1
ATOM 13285 N N . ILE D 1 495 ? 216.983 184.056 196.768 1.00 68.67 504 ILE D N 1
ATOM 13286 C CA . ILE D 1 495 ? 217.263 184.474 195.405 1.00 68.67 504 ILE D CA 1
ATOM 13287 C C . ILE D 1 495 ? 216.890 185.940 195.262 1.00 68.67 504 ILE D C 1
ATOM 13288 O O . ILE D 1 495 ? 216.249 186.528 196.134 1.00 68.67 504 ILE D O 1
ATOM 13293 N N . LYS D 1 496 ? 217.307 186.530 194.150 1.00 76.78 505 LYS D N 1
ATOM 13294 C CA . LYS D 1 496 ? 216.919 187.883 193.788 1.00 76.78 505 LYS D CA 1
ATOM 13295 C C . LYS D 1 496 ? 215.489 187.862 193.270 1.00 76.78 505 LYS D C 1
ATOM 13296 O O . LYS D 1 496 ? 215.102 186.945 192.542 1.00 76.78 505 LYS D O 1
ATOM 13302 N N . LYS D 1 497 ? 214.706 188.859 193.671 1.00 79.40 506 LYS D N 1
ATOM 13303 C CA . LYS D 1 497 ? 213.286 188.904 193.344 1.00 79.40 506 LYS D CA 1
ATOM 13304 C C . LYS D 1 497 ? 213.102 189.109 191.847 1.00 79.40 506 LYS D C 1
ATOM 13305 O O . LYS D 1 497 ? 213.707 190.033 191.284 1.00 79.40 506 LYS D O 1
ATOM 13311 N N . PRO D 1 498 ? 212.303 188.265 191.160 1.00 81.42 507 PRO D N 1
ATOM 13312 C CA . PRO D 1 498 ? 212.270 188.291 189.691 1.00 81.42 507 PRO D CA 1
ATOM 13313 C C . PRO D 1 498 ? 211.680 189.554 189.090 1.00 81.42 507 PRO D C 1
ATOM 13314 O O . PRO D 1 498 ? 210.913 190.280 189.728 1.00 81.42 507 PRO D O 1
ATOM 13318 N N . GLN D 1 499 ? 212.057 189.813 187.844 1.00 83.48 508 GLN D N 1
ATOM 13319 C CA . GLN D 1 499 ? 211.783 191.077 187.182 1.00 83.48 508 GLN D CA 1
ATOM 13320 C C . GLN D 1 499 ? 211.136 190.874 185.822 1.00 83.48 508 GLN D C 1
ATOM 13321 O O . GLN D 1 499 ? 210.633 189.790 185.515 1.00 83.48 508 GLN D O 1
ATOM 13327 N N . LYS D 1 500 ? 211.138 191.937 185.014 1.00 82.00 509 LYS D N 1
ATOM 13328 C CA . LYS D 1 500 ? 210.369 191.969 183.775 1.00 82.00 509 LYS D CA 1
ATOM 13329 C C . LYS D 1 500 ? 210.957 191.039 182.711 1.00 82.00 509 LYS D C 1
ATOM 13330 O O . LYS D 1 500 ? 210.261 190.678 181.752 1.00 82.00 509 LYS D O 1
ATOM 13336 N N . SER D 1 501 ? 212.224 190.617 182.881 1.00 76.40 510 SER D N 1
ATOM 13337 C CA . SER D 1 501 ? 212.869 189.582 182.064 1.00 76.40 510 SER D CA 1
ATOM 13338 C C . SER D 1 501 ? 212.971 189.934 180.585 1.00 76.40 510 SER D C 1
ATOM 13339 O O . SER D 1 501 ? 212.142 189.474 179.804 1.00 76.40 510 SER D O 1
ATOM 13342 N N . LYS D 1 502 ? 213.929 190.804 180.228 1.00 69.63 511 LYS D N 1
ATOM 13343 C CA . LYS D 1 502 ? 214.203 191.382 178.900 1.00 69.63 511 LYS D CA 1
ATOM 13344 C C . LYS D 1 502 ? 214.034 190.409 177.733 1.00 69.63 511 LYS D C 1
ATOM 13345 O O . LYS D 1 502 ? 214.328 189.212 177.872 1.00 69.63 511 LYS D O 1
ATOM 13351 N N . PRO D 1 503 ? 213.538 190.874 176.583 1.00 58.98 512 PRO D N 1
ATOM 13352 C CA . PRO D 1 503 ? 213.110 189.949 175.529 1.00 58.98 512 PRO D CA 1
ATOM 13353 C C . PRO D 1 503 ? 214.272 189.446 174.689 1.00 58.98 512 PRO D C 1
ATOM 13354 O O . PRO D 1 503 ? 215.343 190.051 174.648 1.00 58.98 512 PRO D O 1
ATOM 13358 N N . GLY D 1 504 ? 214.038 188.340 173.991 1.00 52.48 513 GLY D N 1
ATOM 13359 C CA . GLY D 1 504 ? 215.020 187.810 173.070 1.00 52.48 513 GLY D CA 1
ATOM 13360 C C . GLY D 1 504 ? 214.863 188.358 171.668 1.00 52.48 513 GLY D C 1
ATOM 13361 O O . GLY D 1 504 ? 214.379 189.477 171.482 1.00 52.48 513 GLY D O 1
ATOM 13362 N N . VAL D 1 505 ? 215.266 187.580 170.669 1.00 47.97 514 VAL D N 1
ATOM 13363 C CA . VAL D 1 505 ? 215.082 187.964 169.276 1.00 47.97 514 VAL D CA 1
ATOM 13364 C C . VAL D 1 505 ? 213.717 187.464 168.830 1.00 47.97 514 VAL D C 1
ATOM 13365 O O . VAL D 1 505 ? 212.946 188.195 168.204 1.00 47.97 514 VAL D O 1
ATOM 13369 N N . PHE D 1 506 ? 213.379 186.236 169.197 1.00 44.22 515 PHE D N 1
ATOM 13370 C CA . PHE D 1 506 ? 212.128 185.629 168.765 1.00 44.22 515 PHE D CA 1
ATOM 13371 C C . PHE D 1 506 ? 211.077 185.679 169.860 1.00 44.22 515 PHE D C 1
ATOM 13372 O O . PHE D 1 506 ? 210.310 184.739 170.046 1.00 44.22 515 PHE D O 1
ATOM 13380 N N . SER D 1 507 ? 211.036 186.783 170.605 1.00 43.24 516 SER D N 1
ATOM 13381 C CA . SER D 1 507 ? 210.029 186.949 171.646 1.00 43.24 516 SER D CA 1
ATOM 13382 C C . SER D 1 507 ? 208.657 187.231 171.057 1.00 43.24 516 SER D C 1
ATOM 13383 O O . SER D 1 507 ? 207.640 187.052 171.731 1.00 43.24 516 SER D O 1
ATOM 13386 N N . PHE D 1 508 ? 208.604 187.670 169.804 1.00 37.82 517 PHE D N 1
ATOM 13387 C CA . PHE D 1 508 ? 207.340 187.952 169.142 1.00 37.82 517 PHE D CA 1
ATOM 13388 C C . PHE D 1 508 ? 206.603 186.662 168.809 1.00 37.82 517 PHE D C 1
ATOM 13389 O O . PHE D 1 508 ? 205.389 186.672 168.603 1.00 37.82 517 PHE D O 1
ATOM 13397 N N . LEU D 1 509 ? 207.324 185.549 168.744 1.00 36.32 518 LEU D N 1
ATOM 13398 C CA . LEU D 1 509 ? 206.721 184.254 168.498 1.00 36.32 518 LEU D CA 1
ATOM 13399 C C . LEU D 1 509 ? 205.981 183.712 169.705 1.00 36.32 518 LEU D C 1
ATOM 13400 O O . LEU D 1 509 ? 205.120 182.848 169.547 1.00 36.32 518 LEU D O 1
ATOM 13405 N N . ASP D 1 510 ? 206.288 184.196 170.892 1.00 35.93 519 ASP D N 1
ATOM 13406 C CA . ASP D 1 510 ? 205.793 183.682 172.165 1.00 35.93 519 ASP D CA 1
ATOM 13407 C C . ASP D 1 510 ? 204.295 183.698 172.481 1.00 35.93 519 ASP D C 1
ATOM 13408 O O . ASP D 1 510 ? 203.915 182.973 173.406 1.00 35.93 519 ASP D O 1
ATOM 13413 N N . PRO D 1 511 ? 203.413 184.500 171.849 1.00 28.89 520 PRO D N 1
ATOM 13414 C CA . PRO D 1 511 ? 201.978 184.267 172.088 1.00 28.89 520 PRO D CA 1
ATOM 13415 C C . PRO D 1 511 ? 201.454 182.911 171.663 1.00 28.89 520 PRO D C 1
ATOM 13416 O O . PRO D 1 511 ? 200.437 182.463 172.201 1.00 28.89 520 PRO D O 1
ATOM 13420 N N . LEU D 1 512 ? 202.114 182.236 170.736 1.00 31.07 521 LEU D N 1
ATOM 13421 C CA . LEU D 1 512 ? 201.751 180.889 170.339 1.00 31.07 521 LEU D CA 1
ATOM 13422 C C . LEU D 1 512 ? 202.919 179.981 170.683 1.00 31.07 521 LEU D C 1
ATOM 13423 O O . LEU D 1 512 ? 204.073 180.406 170.619 1.00 31.07 521 LEU D O 1
ATOM 13428 N N . ALA D 1 513 ? 202.629 178.744 171.079 1.00 38.77 522 ALA D N 1
ATOM 13429 C CA . ALA D 1 513 ? 203.706 177.815 171.390 1.00 38.77 522 ALA D CA 1
ATOM 13430 C C . ALA D 1 513 ? 204.455 177.431 170.124 1.00 38.77 522 ALA D C 1
ATOM 13431 O O . ALA D 1 513 ? 203.941 177.537 169.013 1.00 38.77 522 ALA D O 1
ATOM 13433 N N . TYR D 1 514 ? 205.692 176.969 170.310 1.00 44.77 523 TYR D N 1
ATOM 13434 C CA . TYR D 1 514 ? 206.520 176.569 169.179 1.00 44.77 523 TYR D CA 1
ATOM 13435 C C . TYR D 1 514 ? 205.968 175.337 168.478 1.00 44.77 523 TYR D C 1
ATOM 13436 O O . TYR D 1 514 ? 206.250 175.120 167.298 1.00 44.77 523 TYR D O 1
ATOM 13445 N N . GLU D 1 515 ? 205.161 174.540 169.173 1.00 44.35 524 GLU D N 1
ATOM 13446 C CA . GLU D 1 515 ? 204.509 173.405 168.537 1.00 44.35 524 GLU D CA 1
ATOM 13447 C C . GLU D 1 515 ? 203.389 173.867 167.615 1.00 44.35 524 GLU D C 1
ATOM 13448 O O . GLU D 1 515 ? 203.043 173.178 166.651 1.00 44.35 524 GLU D O 1
ATOM 13454 N N . ILE D 1 516 ? 202.807 175.037 167.895 1.00 37.32 525 ILE D N 1
ATOM 13455 C CA . ILE D 1 516 ? 201.819 175.617 166.986 1.00 37.32 525 ILE D CA 1
ATOM 13456 C C . ILE D 1 516 ? 202.498 176.162 165.740 1.00 37.32 525 ILE D C 1
ATOM 13457 O O . ILE D 1 516 ? 202.050 175.909 164.618 1.00 37.32 525 ILE D O 1
ATOM 13462 N N . TRP D 1 517 ? 203.608 176.890 165.918 1.00 35.86 526 TRP D N 1
ATOM 13463 C CA . TRP D 1 517 ? 204.301 177.516 164.792 1.00 35.86 526 TRP D CA 1
ATOM 13464 C C . TRP D 1 517 ? 204.864 176.484 163.827 1.00 35.86 526 TRP D C 1
ATOM 13465 O O . TRP D 1 517 ? 204.923 176.720 162.620 1.00 35.86 526 TRP D O 1
ATOM 13476 N N . MET D 1 518 ? 205.290 175.335 164.344 1.00 41.23 527 MET D N 1
ATOM 13477 C CA . MET D 1 518 ? 205.751 174.262 163.475 1.00 41.23 527 MET D CA 1
ATOM 13478 C C . MET D 1 518 ? 204.592 173.632 162.723 1.00 41.23 527 MET D C 1
ATOM 13479 O O . MET D 1 518 ? 204.735 173.230 161.566 1.00 41.23 527 MET D O 1
ATOM 13484 N N . CYS D 1 519 ? 203.432 173.533 163.369 1.00 38.18 528 CYS D N 1
ATOM 13485 C CA . CYS D 1 519 ? 202.251 173.044 162.675 1.00 38.18 528 CYS D CA 1
ATOM 13486 C C . CYS D 1 519 ? 201.736 174.056 161.661 1.00 38.18 528 CYS D C 1
ATOM 13487 O O . CYS D 1 519 ? 201.145 173.669 160.655 1.00 38.18 528 CYS D O 1
ATOM 13490 N N . ILE D 1 520 ? 201.945 175.352 161.907 1.00 32.72 529 ILE D N 1
ATOM 13491 C CA . ILE D 1 520 ? 201.517 176.380 160.957 1.00 32.72 529 ILE D CA 1
ATOM 13492 C C . ILE D 1 520 ? 202.366 176.330 159.694 1.00 32.72 529 ILE D C 1
ATOM 13493 O O . ILE D 1 520 ? 201.846 176.426 158.576 1.00 32.72 529 ILE D O 1
ATOM 13498 N N . VAL D 1 521 ? 203.683 176.171 159.853 1.00 32.71 530 VAL D N 1
ATOM 13499 C CA . VAL D 1 521 ? 204.588 176.147 158.706 1.00 32.71 530 VAL D CA 1
ATOM 13500 C C . VAL D 1 521 ? 204.332 174.921 157.844 1.00 32.71 530 VAL D C 1
ATOM 13501 O O . VAL D 1 521 ? 204.251 175.017 156.618 1.00 32.71 530 VAL D O 1
ATOM 13505 N N . PHE D 1 522 ? 204.121 173.768 158.464 1.00 35.19 531 PHE D N 1
ATOM 13506 C CA . PHE D 1 522 ? 203.923 172.566 157.669 1.00 35.19 531 PHE D CA 1
ATOM 13507 C C . PHE D 1 522 ? 202.504 172.443 157.140 1.00 35.19 531 PHE D C 1
ATOM 13508 O O . PHE D 1 522 ? 202.284 171.740 156.153 1.00 35.19 531 PHE D O 1
ATOM 13516 N N . ALA D 1 523 ? 201.537 173.129 157.744 1.00 31.02 532 ALA D N 1
ATOM 13517 C CA . ALA D 1 523 ? 200.220 173.209 157.123 1.00 31.02 532 ALA D CA 1
ATOM 13518 C C . ALA D 1 523 ? 200.223 174.185 155.960 1.00 31.02 532 ALA D C 1
ATOM 13519 O O . ALA D 1 523 ? 199.382 174.089 155.065 1.00 31.02 532 ALA D O 1
ATOM 13521 N N . TYR D 1 524 ? 201.144 175.149 155.970 1.00 29.05 533 TYR D N 1
ATOM 13522 C CA . TYR D 1 524 ? 201.288 176.074 154.853 1.00 29.05 533 TYR D CA 1
ATOM 13523 C C . TYR D 1 524 ? 201.768 175.363 153.595 1.00 29.05 533 TYR D C 1
ATOM 13524 O O . TYR D 1 524 ? 201.217 175.567 152.510 1.00 29.05 533 TYR D O 1
ATOM 13533 N N . ILE D 1 525 ? 202.808 174.534 153.714 1.00 31.56 534 ILE D N 1
ATOM 13534 C CA . ILE D 1 525 ? 203.235 173.729 152.572 1.00 31.56 534 ILE D CA 1
ATOM 13535 C C . ILE D 1 525 ? 202.186 172.664 152.261 1.00 31.56 534 ILE D C 1
ATOM 13536 O O . ILE D 1 525 ? 201.968 172.312 151.097 1.00 31.56 534 ILE D O 1
ATOM 13541 N N . GLY D 1 526 ? 201.459 172.208 153.282 1.00 31.26 535 GLY D N 1
ATOM 13542 C CA . GLY D 1 526 ? 200.413 171.220 153.070 1.00 31.26 535 GLY D CA 1
ATOM 13543 C C . GLY D 1 526 ? 199.272 171.715 152.200 1.00 31.26 535 GLY D C 1
ATOM 13544 O O . GLY D 1 526 ? 198.863 171.035 151.264 1.00 31.26 535 GLY D O 1
ATOM 13545 N N . VAL D 1 527 ? 198.768 172.923 152.469 1.00 29.72 536 VAL D N 1
ATOM 13546 C CA . VAL D 1 527 ? 197.667 173.456 151.666 1.00 29.72 536 VAL D CA 1
ATOM 13547 C C . VAL D 1 527 ? 198.173 173.948 150.317 1.00 29.72 536 VAL D C 1
ATOM 13548 O O . VAL D 1 527 ? 197.394 174.127 149.377 1.00 29.72 536 VAL D O 1
ATOM 13552 N N . SER D 1 528 ? 199.478 174.183 150.199 1.00 31.93 537 SER D N 1
ATOM 13553 C CA . SER D 1 528 ? 200.035 174.659 148.941 1.00 31.93 537 SER D CA 1
ATOM 13554 C C . SER D 1 528 ? 200.256 173.513 147.971 1.00 31.93 537 SER D C 1
ATOM 13555 O O . SER D 1 528 ? 200.133 173.688 146.756 1.00 31.93 537 SER D O 1
ATOM 13558 N N . VAL D 1 529 ? 200.612 172.339 148.488 1.00 34.45 538 VAL D N 1
ATOM 13559 C CA . VAL D 1 529 ? 200.710 171.152 147.652 1.00 34.45 538 VAL D CA 1
ATOM 13560 C C . VAL D 1 529 ? 199.323 170.693 147.234 1.00 34.45 538 VAL D C 1
ATOM 13561 O O . VAL D 1 529 ? 199.100 170.322 146.077 1.00 34.45 538 VAL D O 1
ATOM 13565 N N . VAL D 1 530 ? 198.358 170.756 148.151 1.00 34.45 539 VAL D N 1
ATOM 13566 C CA . VAL D 1 530 ? 197.006 170.316 147.834 1.00 34.45 539 VAL D CA 1
ATOM 13567 C C . VAL D 1 530 ? 196.331 171.287 146.867 1.00 34.45 539 VAL D C 1
ATOM 13568 O O . VAL D 1 530 ? 195.571 170.862 145.995 1.00 34.45 539 VAL D O 1
ATOM 13572 N N . LEU D 1 531 ? 196.638 172.589 146.955 1.00 36.89 540 LEU D N 1
ATOM 13573 C CA . LEU D 1 531 ? 196.238 173.521 145.896 1.00 36.89 540 LEU D CA 1
ATOM 13574 C C . LEU D 1 531 ? 196.851 173.159 144.556 1.00 36.89 540 LEU D C 1
ATOM 13575 O O . LEU D 1 531 ? 196.214 173.309 143.511 1.00 36.89 540 LEU D O 1
ATOM 13580 N N . PHE D 1 532 ? 198.102 172.720 144.564 1.00 43.06 541 PHE D N 1
ATOM 13581 C CA . PHE D 1 532 ? 198.779 172.390 143.321 1.00 43.06 541 PHE D CA 1
ATOM 13582 C C . PHE D 1 532 ? 198.246 171.094 142.720 1.00 43.06 541 PHE D C 1
ATOM 13583 O O . PHE D 1 532 ? 198.111 170.974 141.500 1.00 43.06 541 PHE D O 1
ATOM 13591 N N . LEU D 1 533 ? 197.946 170.110 143.568 1.00 44.62 542 LEU D N 1
ATOM 13592 C CA . LEU D 1 533 ? 197.368 168.853 143.101 1.00 44.62 542 LEU D CA 1
ATOM 13593 C C . LEU D 1 533 ? 195.975 169.067 142.534 1.00 44.62 542 LEU D C 1
ATOM 13594 O O . LEU D 1 533 ? 195.596 168.464 141.526 1.00 44.62 542 LEU D O 1
ATOM 13599 N N . VAL D 1 534 ? 195.204 169.935 143.173 1.00 46.77 543 VAL D N 1
ATOM 13600 C CA . VAL D 1 534 ? 193.811 170.153 142.803 1.00 46.77 543 VAL D CA 1
ATOM 13601 C C . VAL D 1 534 ? 193.711 170.985 141.529 1.00 46.77 543 VAL D C 1
ATOM 13602 O O . VAL D 1 534 ? 192.806 170.797 140.706 1.00 46.77 543 VAL D O 1
ATOM 13606 N N . SER D 1 535 ? 194.665 171.882 141.313 1.00 52.25 544 SER D N 1
ATOM 13607 C CA . SER D 1 535 ? 194.533 172.789 140.182 1.00 52.25 544 SER D CA 1
ATOM 13608 C C . SER D 1 535 ? 195.185 172.225 138.931 1.00 52.25 544 SER D C 1
ATOM 13609 O O . SER D 1 535 ? 194.719 172.486 137.817 1.00 52.25 544 SER D O 1
ATOM 13612 N N . ARG D 1 536 ? 196.260 171.453 139.084 1.00 60.60 545 ARG D N 1
ATOM 13613 C CA . ARG D 1 536 ? 196.924 170.891 137.913 1.00 60.60 545 ARG D CA 1
ATOM 13614 C C . ARG D 1 536 ? 196.105 169.754 137.328 1.00 60.60 545 ARG D C 1
ATOM 13615 O O . ARG D 1 536 ? 195.627 169.831 136.192 1.00 60.60 545 ARG D O 1
ATOM 13623 N N . PHE D 1 537 ? 195.919 168.696 138.104 1.00 65.70 546 PHE D N 1
ATOM 13624 C CA . PHE D 1 537 ? 195.066 167.586 137.714 1.00 65.70 546 PHE D CA 1
ATOM 13625 C C . PHE D 1 537 ? 193.649 167.975 138.079 1.00 65.70 546 PHE D C 1
ATOM 13626 O O . PHE D 1 537 ? 193.452 168.600 139.120 1.00 65.70 546 PHE D O 1
ATOM 13634 N N . SER D 1 538 ? 192.674 167.590 137.256 1.00 67.11 547 SER D N 1
ATOM 13635 C CA . SER D 1 538 ? 191.318 168.138 137.243 1.00 67.11 547 SER D CA 1
ATOM 13636 C C . SER D 1 538 ? 191.344 169.662 137.176 1.00 67.11 547 SER D C 1
ATOM 13637 O O . SER D 1 538 ? 191.023 170.326 138.168 1.00 67.11 547 SER D O 1
ATOM 13640 N N . PRO D 1 539 ? 191.717 170.259 136.030 1.00 68.47 548 PRO D N 1
ATOM 13641 C CA . PRO D 1 539 ? 191.750 171.722 135.950 1.00 68.47 548 PRO D CA 1
ATOM 13642 C C . PRO D 1 539 ? 190.357 172.304 135.788 1.00 68.47 548 PRO D C 1
ATOM 13643 O O . PRO D 1 539 ? 189.392 171.564 135.574 1.00 68.47 548 PRO D O 1
ATOM 13647 N N . TYR D 1 540 ? 190.240 173.622 135.888 1.00 61.50 549 TYR D N 1
ATOM 13648 C CA . TYR D 1 540 ? 188.953 174.284 135.747 1.00 61.50 549 TYR D CA 1
ATOM 13649 C C . TYR D 1 540 ? 188.469 174.249 134.302 1.00 61.50 549 TYR D C 1
ATOM 13650 O O . TYR D 1 540 ? 187.469 173.602 133.989 1.00 61.50 549 TYR D O 1
ATOM 13659 N N . ASN D 1 560 ? 197.152 175.355 135.873 1.00 62.52 569 ASN D N 1
ATOM 13660 C CA . ASN D 1 560 ? 196.181 176.435 135.767 1.00 62.52 569 ASN D CA 1
ATOM 13661 C C . ASN D 1 560 ? 196.969 177.744 135.791 1.00 62.52 569 ASN D C 1
ATOM 13662 O O . ASN D 1 560 ? 197.980 177.876 135.109 1.00 62.52 569 ASN D O 1
ATOM 13667 N N . GLU D 1 561 ? 196.489 178.706 136.572 1.00 56.02 570 GLU D N 1
ATOM 13668 C CA . GLU D 1 561 ? 197.265 179.845 137.031 1.00 56.02 570 GLU D CA 1
ATOM 13669 C C . GLU D 1 561 ? 197.866 179.541 138.399 1.00 56.02 570 GLU D C 1
ATOM 13670 O O . GLU D 1 561 ? 198.531 180.388 138.996 1.00 56.02 570 GLU D O 1
ATOM 13676 N N . PHE D 1 562 ? 197.690 178.308 138.869 1.00 44.44 571 PHE D N 1
ATOM 13677 C CA . PHE D 1 562 ? 198.033 177.871 140.214 1.00 44.44 571 PHE D CA 1
ATOM 13678 C C . PHE D 1 562 ? 199.078 176.773 140.226 1.00 44.44 571 PHE D C 1
ATOM 13679 O O . PHE D 1 562 ? 198.843 175.706 140.797 1.00 44.44 571 PHE D O 1
ATOM 13687 N N . GLY D 1 563 ? 200.221 177.002 139.593 1.00 40.46 572 GLY D N 1
ATOM 13688 C CA . GLY D 1 563 ? 201.385 176.168 139.816 1.00 40.46 572 GLY D CA 1
ATOM 13689 C C . GLY D 1 563 ? 201.873 176.198 141.260 1.00 40.46 572 GLY D C 1
ATOM 13690 O O . GLY D 1 563 ? 201.285 176.809 142.150 1.00 40.46 572 GLY D O 1
ATOM 13691 N N . ILE D 1 564 ? 203.002 175.526 141.489 1.00 40.53 573 ILE D N 1
ATOM 13692 C CA . ILE D 1 564 ? 203.475 175.314 142.857 1.00 40.53 573 ILE D CA 1
ATOM 13693 C C . ILE D 1 564 ? 203.935 176.626 143.489 1.00 40.53 573 ILE D C 1
ATOM 13694 O O . ILE D 1 564 ? 203.821 176.819 144.703 1.00 40.53 573 ILE D O 1
ATOM 13699 N N . PHE D 1 565 ? 204.372 177.584 142.673 1.00 44.08 574 PHE D N 1
ATOM 13700 C CA . PHE D 1 565 ? 204.836 178.840 143.247 1.00 44.08 574 PHE D CA 1
ATOM 13701 C C . PHE D 1 565 ? 203.729 179.882 143.299 1.00 44.08 574 PHE D C 1
ATOM 13702 O O . PHE D 1 565 ? 203.827 180.855 144.050 1.00 44.08 574 PHE D O 1
ATOM 13710 N N . ASN D 1 566 ? 202.666 179.703 142.522 1.00 38.66 575 ASN D N 1
ATOM 13711 C CA . ASN D 1 566 ? 201.491 180.537 142.730 1.00 38.66 575 ASN D CA 1
ATOM 13712 C C . ASN D 1 566 ? 200.598 179.953 143.814 1.00 38.66 575 ASN D C 1
ATOM 13713 O O . ASN D 1 566 ? 199.715 180.639 144.335 1.00 38.66 575 ASN D O 1
ATOM 13718 N N . SER D 1 567 ? 200.809 178.686 144.165 1.00 35.00 576 SER D N 1
ATOM 13719 C CA . SER D 1 567 ? 200.094 178.103 145.292 1.00 35.00 576 SER D CA 1
ATOM 13720 C C . SER D 1 567 ? 200.763 178.462 146.607 1.00 35.00 576 SER D C 1
ATOM 13721 O O . SER D 1 567 ? 200.093 178.595 147.634 1.00 35.00 576 SER D O 1
ATOM 13724 N N . LEU D 1 568 ? 202.086 178.615 146.598 1.00 31.15 577 LEU D N 1
ATOM 13725 C CA . LEU D 1 568 ? 202.796 179.039 147.797 1.00 31.15 577 LEU D CA 1
ATOM 13726 C C . LEU D 1 568 ? 202.589 180.519 148.068 1.00 31.15 577 LEU D C 1
ATOM 13727 O O . LEU D 1 568 ? 202.792 180.983 149.191 1.00 31.15 577 LEU D O 1
ATOM 13732 N N . TRP D 1 569 ? 202.196 181.275 147.049 1.00 27.43 578 TRP D N 1
ATOM 13733 C CA . TRP D 1 569 ? 201.995 182.707 147.213 1.00 27.43 578 TRP D CA 1
ATOM 13734 C C . TRP D 1 569 ? 200.551 183.023 147.551 1.00 27.43 578 TRP D C 1
ATOM 13735 O O . TRP D 1 569 ? 200.274 184.012 148.237 1.00 27.43 578 TRP D O 1
ATOM 13746 N N . PHE D 1 570 ? 199.616 182.204 147.066 1.00 28.07 579 PHE D N 1
ATOM 13747 C CA . PHE D 1 570 ? 198.237 182.305 147.522 1.00 28.07 579 PHE D CA 1
ATOM 13748 C C . PHE D 1 570 ? 198.137 181.982 149.002 1.00 28.07 579 PHE D C 1
ATOM 13749 O O . PHE D 1 570 ? 197.437 182.666 149.751 1.00 28.07 579 PHE D O 1
ATOM 13757 N N . SER D 1 571 ? 198.829 180.935 149.440 1.00 26.29 580 SER D N 1
ATOM 13758 C CA . SER D 1 571 ? 198.716 180.507 150.822 1.00 26.29 580 SER D CA 1
ATOM 13759 C C . SER D 1 571 ? 199.495 181.415 151.757 1.00 26.29 580 SER D C 1
ATOM 13760 O O . SER D 1 571 ? 199.136 181.544 152.929 1.00 26.29 580 SER D O 1
ATOM 13763 N N . LEU D 1 572 ? 200.568 182.032 151.271 1.00 26.29 581 LEU D N 1
ATOM 13764 C CA . LEU D 1 572 ? 201.288 182.994 152.091 1.00 26.29 581 LEU D CA 1
ATOM 13765 C C . LEU D 1 572 ? 200.485 184.271 152.249 1.00 26.29 581 LEU D C 1
ATOM 13766 O O . LEU D 1 572 ? 200.392 184.820 153.348 1.00 26.29 581 LEU D O 1
ATOM 13771 N N . GLY D 1 573 ? 199.888 184.752 151.163 1.00 25.52 582 GLY D N 1
ATOM 13772 C CA . GLY D 1 573 ? 199.059 185.932 151.245 1.00 25.52 582 GLY D CA 1
ATOM 13773 C C . GLY D 1 573 ? 197.762 185.728 151.963 1.00 25.52 582 GLY D C 1
ATOM 13774 O O . GLY D 1 573 ? 197.207 186.688 152.494 1.00 25.52 582 GLY D O 1
ATOM 13775 N N . ALA D 1 574 ? 197.258 184.500 151.985 1.00 24.34 583 ALA D N 1
ATOM 13776 C CA . ALA D 1 574 ? 196.054 184.223 152.748 1.00 24.34 583 ALA D CA 1
ATOM 13777 C C . ALA D 1 574 ? 196.347 184.228 154.234 1.00 24.34 583 ALA D C 1
ATOM 13778 O O . ALA D 1 574 ? 195.543 184.725 155.023 1.00 24.34 583 ALA D O 1
ATOM 13780 N N . PHE D 1 575 ? 197.505 183.700 154.632 1.00 22.52 584 PHE D N 1
ATOM 13781 C CA . PHE D 1 575 ? 197.849 183.644 156.048 1.00 22.52 584 PHE D CA 1
ATOM 13782 C C . PHE D 1 575 ? 198.177 185.024 156.597 1.00 22.52 584 PHE D C 1
ATOM 13783 O O . PHE D 1 575 ? 197.782 185.370 157.713 1.00 22.52 584 PHE D O 1
ATOM 13791 N N . MET D 1 576 ? 198.889 185.837 155.824 1.00 26.48 585 MET D N 1
ATOM 13792 C CA . MET D 1 576 ? 199.237 187.173 156.281 1.00 26.48 585 MET D CA 1
ATOM 13793 C C . MET D 1 576 ? 198.079 188.150 156.190 1.00 26.48 585 MET D C 1
ATOM 13794 O O . MET D 1 576 ? 198.258 189.309 156.571 1.00 26.48 585 MET D O 1
ATOM 13799 N N . GLN D 1 577 ? 196.923 187.698 155.698 1.00 29.87 586 GLN D N 1
ATOM 13800 C CA . GLN D 1 577 ? 195.698 188.476 155.533 1.00 29.87 586 GLN D CA 1
ATOM 13801 C C . GLN D 1 577 ? 195.934 189.681 154.631 1.00 29.87 586 GLN D C 1
ATOM 13802 O O . GLN D 1 577 ? 195.589 190.818 154.942 1.00 29.87 586 GLN D O 1
ATOM 13808 N N . GLN D 1 578 ? 196.537 189.389 153.491 1.00 32.53 587 GLN D N 1
ATOM 13809 C CA . GLN D 1 578 ? 196.827 190.386 152.480 1.00 32.53 587 GLN D CA 1
ATOM 13810 C C . GLN D 1 578 ? 195.995 190.158 151.241 1.00 32.53 587 GLN D C 1
ATOM 13811 O O . GLN D 1 578 ? 196.256 190.759 150.196 1.00 32.53 587 GLN D O 1
ATOM 13817 N N . GLY D 1 579 ? 194.985 189.305 151.343 1.00 43.74 588 GLY D N 1
ATOM 13818 C CA . GLY D 1 579 ? 194.169 189.011 150.204 1.00 43.74 588 GLY D CA 1
ATOM 13819 C C . GLY D 1 579 ? 194.949 188.205 149.183 1.00 43.74 588 GLY D C 1
ATOM 13820 O O . GLY D 1 579 ? 195.786 187.364 149.499 1.00 43.74 588 GLY D O 1
ATOM 13821 N N . CYS D 1 580 ? 194.672 188.511 147.924 1.00 55.07 589 CYS D N 1
ATOM 13822 C CA . CYS D 1 580 ? 195.226 187.747 146.825 1.00 55.07 589 CYS D CA 1
ATOM 13823 C C . CYS D 1 580 ? 195.233 188.581 145.557 1.00 55.07 589 CYS D C 1
ATOM 13824 O O . CYS D 1 580 ? 194.678 189.680 145.498 1.00 55.07 589 CYS D O 1
ATOM 13827 N N . ASP D 1 581 ? 195.900 188.044 144.545 1.00 56.97 590 ASP D N 1
ATOM 13828 C CA . ASP D 1 581 ? 195.774 188.539 143.185 1.00 56.97 590 ASP D CA 1
ATOM 13829 C C . ASP D 1 581 ? 194.926 187.586 142.347 1.00 56.97 590 ASP D C 1
ATOM 13830 O O . ASP D 1 581 ? 194.088 188.021 141.553 1.00 56.97 590 ASP D O 1
ATOM 13835 N N . ILE D 1 582 ? 195.122 186.287 142.531 1.00 50.83 591 ILE D N 1
ATOM 13836 C CA . ILE D 1 582 ? 194.288 185.267 141.916 1.00 50.83 591 ILE D CA 1
ATOM 13837 C C . ILE D 1 582 ? 193.640 184.439 143.014 1.00 50.83 591 ILE D C 1
ATOM 13838 O O . ILE D 1 582 ? 194.177 184.301 144.116 1.00 50.83 591 ILE D O 1
ATOM 13843 N N . SER D 1 583 ? 192.465 183.909 142.715 1.00 43.34 592 SER D N 1
ATOM 13844 C CA . SER D 1 583 ? 191.733 183.027 143.603 1.00 43.34 592 SER D CA 1
ATOM 13845 C C . SER D 1 583 ? 191.277 181.800 142.824 1.00 43.34 592 SER D C 1
ATOM 13846 O O . SER D 1 583 ? 191.119 181.872 141.603 1.00 43.34 592 SER D O 1
ATOM 13849 N N . PRO D 1 584 ? 191.106 180.653 143.483 1.00 39.79 593 PRO D N 1
ATOM 13850 C CA . PRO D 1 584 ? 190.725 179.442 142.755 1.00 39.79 593 PRO D CA 1
ATOM 13851 C C . PRO D 1 584 ? 189.308 179.514 142.207 1.00 39.79 593 PRO D C 1
ATOM 13852 O O . PRO D 1 584 ? 188.412 180.097 142.815 1.00 39.79 593 PRO D O 1
ATOM 13856 N N . ARG D 1 585 ? 189.119 178.918 141.032 1.00 46.34 594 ARG D N 1
ATOM 13857 C CA . ARG D 1 585 ? 187.859 178.998 140.319 1.00 46.34 594 ARG D CA 1
ATOM 13858 C C . ARG D 1 585 ? 187.052 177.716 140.358 1.00 46.34 594 ARG D C 1
ATOM 13859 O O . ARG D 1 585 ? 185.834 177.770 140.169 1.00 46.34 594 ARG D O 1
ATOM 13867 N N . SER D 1 586 ? 187.684 176.579 140.599 1.00 40.08 595 SER D N 1
ATOM 13868 C CA . SER D 1 586 ? 187.017 175.292 140.669 1.00 40.08 595 SER D CA 1
ATOM 13869 C C . SER D 1 586 ? 186.437 175.089 142.059 1.00 40.08 595 SER D C 1
ATOM 13870 O O . SER D 1 586 ? 186.729 175.843 142.977 1.00 40.08 595 SER D O 1
ATOM 13873 N N . LEU D 1 587 ? 185.590 174.065 142.205 1.00 36.59 596 LEU D N 1
ATOM 13874 C CA . LEU D 1 587 ? 185.039 173.741 143.520 1.00 36.59 596 LEU D CA 1
ATOM 13875 C C . LEU D 1 587 ? 186.125 173.288 144.472 1.00 36.59 596 LEU D C 1
ATOM 13876 O O . LEU D 1 587 ? 186.176 173.726 145.624 1.00 36.59 596 LEU D O 1
ATOM 13881 N N . SER D 1 588 ? 186.988 172.396 144.009 1.00 36.01 597 SER D N 1
ATOM 13882 C CA . SER D 1 588 ? 187.951 171.763 144.892 1.00 36.01 597 SER D CA 1
ATOM 13883 C C . SER D 1 588 ? 189.071 172.716 145.278 1.00 36.01 597 SER D C 1
ATOM 13884 O O . SER D 1 588 ? 189.653 172.588 146.357 1.00 36.01 597 SER D O 1
ATOM 13887 N N . GLY D 1 589 ? 189.377 173.690 144.425 1.00 32.77 598 GLY D N 1
ATOM 13888 C CA . GLY D 1 589 ? 190.339 174.707 144.809 1.00 32.77 598 GLY D CA 1
ATOM 13889 C C . GLY D 1 589 ? 189.751 175.707 145.779 1.00 32.77 598 GLY D C 1
ATOM 13890 O O . GLY D 1 589 ? 190.478 176.365 146.523 1.00 32.77 598 GLY D O 1
ATOM 13891 N N . ARG D 1 590 ? 188.427 175.839 145.780 1.00 31.66 599 ARG D N 1
ATOM 13892 C CA . ARG D 1 590 ? 187.767 176.760 146.694 1.00 31.66 599 ARG D CA 1
ATOM 13893 C C . ARG D 1 590 ? 187.492 176.113 148.043 1.00 31.66 599 ARG D C 1
ATOM 13894 O O . ARG D 1 590 ? 187.228 176.808 149.026 1.00 31.66 599 ARG D O 1
ATOM 13902 N N . ILE D 1 591 ? 187.542 174.785 148.114 1.00 30.00 600 ILE D N 1
ATOM 13903 C CA . ILE D 1 591 ? 187.491 174.115 149.408 1.00 30.00 600 ILE D CA 1
ATOM 13904 C C . ILE D 1 591 ? 188.848 174.216 150.094 1.00 30.00 600 ILE D C 1
ATOM 13905 O O . ILE D 1 591 ? 188.936 174.401 151.309 1.00 30.00 600 ILE D O 1
ATOM 13910 N N . VAL D 1 592 ? 189.928 174.114 149.316 1.00 29.07 601 VAL D N 1
ATOM 13911 C CA . VAL D 1 592 ? 191.272 174.317 149.857 1.00 29.07 601 VAL D CA 1
ATOM 13912 C C . VAL D 1 592 ? 191.442 175.757 150.309 1.00 29.07 601 VAL D C 1
ATOM 13913 O O . VAL D 1 592 ? 191.891 176.031 151.427 1.00 29.07 601 VAL D O 1
ATOM 13917 N N . GLY D 1 593 ? 191.071 176.693 149.437 1.00 25.21 602 GLY D N 1
ATOM 13918 C CA . GLY D 1 593 ? 191.272 178.099 149.730 1.00 25.21 602 GLY D CA 1
ATOM 13919 C C . GLY D 1 593 ? 190.407 178.596 150.864 1.00 25.21 602 GLY D C 1
ATOM 13920 O O . GLY D 1 593 ? 190.837 179.416 151.666 1.00 25.21 602 GLY D O 1
ATOM 13921 N N . GLY D 1 594 ? 189.193 178.062 150.980 1.00 22.51 603 GLY D N 1
ATOM 13922 C CA . GLY D 1 594 ? 188.258 178.586 151.960 1.00 22.51 603 GLY D CA 1
ATOM 13923 C C . GLY D 1 594 ? 188.459 178.029 153.354 1.00 22.51 603 GLY D C 1
ATOM 13924 O O . GLY D 1 594 ? 188.087 178.663 154.341 1.00 22.51 603 GLY D O 1
ATOM 13925 N N . VAL D 1 595 ? 189.032 176.832 153.459 1.00 23.80 604 VAL D N 1
ATOM 13926 C CA . VAL D 1 595 ? 189.307 176.246 154.767 1.00 23.80 604 VAL D CA 1
ATOM 13927 C C . VAL D 1 595 ? 190.625 176.779 155.316 1.00 23.80 604 VAL D C 1
ATOM 13928 O O . VAL D 1 595 ? 190.774 176.978 156.527 1.00 23.80 604 VAL D O 1
ATOM 13932 N N . TRP D 1 596 ? 191.580 177.074 154.436 1.00 20.02 605 TRP D N 1
ATOM 13933 C CA . TRP D 1 596 ? 192.796 177.759 154.853 1.00 20.02 605 TRP D CA 1
ATOM 13934 C C . TRP D 1 596 ? 192.514 179.201 155.251 1.00 20.02 605 TRP D C 1
ATOM 13935 O O . TRP D 1 596 ? 193.240 179.776 156.064 1.00 20.02 605 TRP D O 1
ATOM 13946 N N . TRP D 1 597 ? 191.457 179.796 154.702 1.00 18.66 606 TRP D N 1
ATOM 13947 C CA . TRP D 1 597 ? 191.036 181.121 155.140 1.00 18.66 606 TRP D CA 1
ATOM 13948 C C . TRP D 1 597 ? 190.463 181.087 156.544 1.00 18.66 606 TRP D C 1
ATOM 13949 O O . TRP D 1 597 ? 190.666 182.020 157.325 1.00 18.66 606 TRP D O 1
ATOM 13960 N N . PHE D 1 598 ? 189.734 180.024 156.876 1.00 19.45 607 PHE D N 1
ATOM 13961 C CA . PHE D 1 598 ? 189.139 179.898 158.200 1.00 19.45 607 PHE D CA 1
ATOM 13962 C C . PHE D 1 598 ? 190.188 179.547 159.239 1.00 19.45 607 PHE D C 1
ATOM 13963 O O . PHE D 1 598 ? 190.078 179.942 160.402 1.00 19.45 607 PHE D O 1
ATOM 13971 N N . PHE D 1 599 ? 191.192 178.770 158.838 1.00 18.86 608 PHE D N 1
ATOM 13972 C CA . PHE D 1 599 ? 192.327 178.469 159.699 1.00 18.86 608 PHE D CA 1
ATOM 13973 C C . PHE D 1 599 ? 193.069 179.738 160.098 1.00 18.86 608 PHE D C 1
ATOM 13974 O O . PHE D 1 599 ? 193.419 179.926 161.264 1.00 18.86 608 PHE D O 1
ATOM 13982 N N . THR D 1 600 ? 193.337 180.602 159.120 1.00 19.83 609 THR D N 1
ATOM 13983 C CA . THR D 1 600 ? 194.046 181.858 159.335 1.00 19.83 609 THR D CA 1
ATOM 13984 C C . THR D 1 600 ? 193.278 182.784 160.262 1.00 19.83 609 THR D C 1
ATOM 13985 O O . THR D 1 600 ? 193.869 183.465 161.107 1.00 19.83 609 THR D O 1
ATOM 13989 N N . LEU D 1 601 ? 191.953 182.783 160.140 1.00 19.48 610 LEU D N 1
ATOM 13990 C CA . LEU D 1 601 ? 191.095 183.664 160.915 1.00 19.48 610 LEU D CA 1
ATOM 13991 C C . LEU D 1 601 ? 191.152 183.331 162.398 1.00 19.48 610 LEU D C 1
ATOM 13992 O O . LEU D 1 601 ? 191.065 184.216 163.249 1.00 19.48 610 LEU D O 1
ATOM 13997 N N . ILE D 1 602 ? 191.313 182.049 162.722 1.00 19.20 611 ILE D N 1
ATOM 13998 C CA . ILE D 1 602 ? 191.371 181.624 164.116 1.00 19.20 611 ILE D CA 1
ATOM 13999 C C . ILE D 1 602 ? 192.774 181.823 164.674 1.00 19.20 611 ILE D C 1
ATOM 14000 O O . ILE D 1 602 ? 192.948 182.190 165.839 1.00 19.20 611 ILE D O 1
ATOM 14005 N N . ILE D 1 603 ? 193.793 181.617 163.843 1.00 19.03 612 ILE D N 1
ATOM 14006 C CA . ILE D 1 603 ? 195.173 181.652 164.316 1.00 19.03 612 ILE D CA 1
ATOM 14007 C C . ILE D 1 603 ? 195.641 183.085 164.537 1.00 19.03 612 ILE D C 1
ATOM 14008 O O . ILE D 1 603 ? 196.318 183.384 165.527 1.00 19.03 612 ILE D O 1
ATOM 14013 N N . ILE D 1 604 ? 195.270 183.996 163.643 1.00 19.30 613 ILE D N 1
ATOM 14014 C CA . ILE D 1 604 ? 195.654 185.394 163.804 1.00 19.30 613 ILE D CA 1
ATOM 14015 C C . ILE D 1 604 ? 194.848 186.056 164.917 1.00 19.30 613 ILE D C 1
ATOM 14016 O O . ILE D 1 604 ? 195.371 186.895 165.658 1.00 19.30 613 ILE D O 1
ATOM 14021 N N . SER D 1 605 ? 193.597 185.641 165.107 1.00 19.34 614 SER D N 1
ATOM 14022 C CA . SER D 1 605 ? 192.800 186.200 166.194 1.00 19.34 614 SER D CA 1
ATOM 14023 C C . SER D 1 605 ? 193.268 185.695 167.545 1.00 19.34 614 SER D C 1
ATOM 14024 O O . SER D 1 605 ? 193.133 186.394 168.549 1.00 19.34 614 SER D O 1
ATOM 14027 N N . SER D 1 606 ? 193.810 184.482 167.596 1.00 19.87 615 SER D N 1
ATOM 14028 C CA . SER D 1 606 ? 194.287 183.952 168.864 1.00 19.87 615 SER D CA 1
ATOM 14029 C C . SER D 1 606 ? 195.721 184.364 169.142 1.00 19.87 615 SER D C 1
ATOM 14030 O O . SER D 1 606 ? 196.176 184.255 170.280 1.00 19.87 615 SER D O 1
ATOM 14033 N N . TYR D 1 607 ? 196.450 184.832 168.131 1.00 21.14 616 TYR D N 1
ATOM 14034 C CA . TYR D 1 607 ? 197.726 185.487 168.390 1.00 21.14 616 TYR D CA 1
ATOM 14035 C C . TYR D 1 607 ? 197.511 186.831 169.068 1.00 21.14 616 TYR D C 1
ATOM 14036 O O . TYR D 1 607 ? 198.206 187.170 170.026 1.00 21.14 616 TYR D O 1
ATOM 14045 N N . THR D 1 608 ? 196.571 187.626 168.557 1.00 20.71 617 THR D N 1
ATOM 14046 C CA . THR D 1 608 ? 196.342 188.966 169.085 1.00 20.71 617 THR D CA 1
ATOM 14047 C C . THR D 1 608 ? 195.667 188.905 170.447 1.00 20.71 617 THR D C 1
ATOM 14048 O O . THR D 1 608 ? 195.935 189.733 171.322 1.00 20.71 617 THR D O 1
ATOM 14052 N N . ALA D 1 609 ? 194.803 187.914 170.650 1.00 20.10 618 ALA D N 1
ATOM 14053 C CA . ALA D 1 609 ? 194.107 187.776 171.919 1.00 20.10 618 ALA D CA 1
ATOM 14054 C C . ALA D 1 609 ? 195.036 187.284 173.017 1.00 20.10 618 ALA D C 1
ATOM 14055 O O . ALA D 1 609 ? 194.924 187.712 174.168 1.00 20.10 618 ALA D O 1
ATOM 14057 N N . ASN D 1 610 ? 195.946 186.371 172.692 1.00 22.21 619 ASN D N 1
ATOM 14058 C CA . ASN D 1 610 ? 196.861 185.878 173.706 1.00 22.21 619 ASN D CA 1
ATOM 14059 C C . ASN D 1 610 ? 197.972 186.872 173.981 1.00 22.21 619 ASN D C 1
ATOM 14060 O O . ASN D 1 610 ? 198.560 186.855 175.061 1.00 22.21 619 ASN D O 1
ATOM 14065 N N . LEU D 1 611 ? 198.288 187.724 173.015 1.00 22.30 620 LEU D N 1
ATOM 14066 C CA . LEU D 1 611 ? 199.247 188.790 173.255 1.00 22.30 620 LEU D CA 1
ATOM 14067 C C . LEU D 1 611 ? 198.640 189.884 174.116 1.00 22.30 620 LEU D C 1
ATOM 14068 O O . LEU D 1 611 ? 199.338 190.511 174.912 1.00 22.30 620 LEU D O 1
ATOM 14073 N N . ALA D 1 612 ? 197.338 190.119 173.982 1.00 24.66 621 ALA D N 1
ATOM 14074 C CA . ALA D 1 612 ? 196.681 191.132 174.796 1.00 24.66 621 ALA D CA 1
ATOM 14075 C C . ALA D 1 612 ? 196.558 190.676 176.237 1.00 24.66 621 ALA D C 1
ATOM 14076 O O . ALA D 1 612 ? 196.525 191.498 177.153 1.00 24.66 621 ALA D O 1
ATOM 14078 N N . ALA D 1 613 ? 196.484 189.364 176.456 1.00 26.93 622 ALA D N 1
ATOM 14079 C CA . ALA D 1 613 ? 196.436 188.816 177.805 1.00 26.93 622 ALA D CA 1
ATOM 14080 C C . ALA D 1 613 ? 197.767 188.986 178.516 1.00 26.93 622 ALA D C 1
ATOM 14081 O O . ALA D 1 613 ? 197.812 189.321 179.701 1.00 26.93 622 ALA D O 1
ATOM 14083 N N . PHE D 1 614 ? 198.864 188.738 177.800 1.00 28.60 623 PHE D N 1
ATOM 14084 C CA . PHE D 1 614 ? 200.204 188.877 178.360 1.00 28.60 623 PHE D CA 1
ATOM 14085 C C . PHE D 1 614 ? 200.504 190.317 178.737 1.00 28.60 623 PHE D C 1
ATOM 14086 O O . PHE D 1 614 ? 201.099 190.591 179.782 1.00 28.60 623 PHE D O 1
ATOM 14094 N N . LEU D 1 615 ? 200.126 191.248 177.874 1.00 29.15 624 LEU D N 1
ATOM 14095 C CA . LEU D 1 615 ? 200.432 192.652 178.086 1.00 29.15 624 LEU D CA 1
ATOM 14096 C C . LEU D 1 615 ? 199.536 193.275 179.140 1.00 29.15 624 LEU D C 1
ATOM 14097 O O . LEU D 1 615 ? 199.902 194.300 179.718 1.00 29.15 624 LEU D O 1
ATOM 14102 N N . THR D 1 616 ? 198.389 192.666 179.423 1.00 34.46 625 THR D N 1
ATOM 14103 C CA . THR D 1 616 ? 197.490 193.142 180.463 1.00 34.46 625 THR D CA 1
ATOM 14104 C C . THR D 1 616 ? 197.918 192.664 181.842 1.00 34.46 625 THR D C 1
ATOM 14105 O O . THR D 1 616 ? 197.918 193.445 182.796 1.00 34.46 625 THR D O 1
ATOM 14109 N N . VAL D 1 617 ? 198.299 191.398 181.969 1.00 44.84 626 VAL D N 1
ATOM 14110 C CA . VAL D 1 617 ? 198.586 190.788 183.258 1.00 44.84 626 VAL D CA 1
ATOM 14111 C C . VAL D 1 617 ? 200.061 190.425 183.304 1.00 44.84 626 VAL D C 1
ATOM 14112 O O . VAL D 1 617 ? 200.493 189.473 182.644 1.00 44.84 626 VAL D O 1
ATOM 14116 N N . GLU D 1 618 ? 200.830 191.197 184.067 1.00 67.24 627 GLU D N 1
ATOM 14117 C CA . GLU D 1 618 ? 202.193 190.840 184.422 1.00 67.24 627 GLU D CA 1
ATOM 14118 C C . GLU D 1 618 ? 202.178 189.616 185.321 1.00 67.24 627 GLU D C 1
ATOM 14119 O O . GLU D 1 618 ? 201.384 189.522 186.258 1.00 67.24 627 GLU D O 1
ATOM 14125 N N . ARG D 1 619 ? 203.056 188.665 185.028 1.00 73.67 628 ARG D N 1
ATOM 14126 C CA . ARG D 1 619 ? 203.046 187.456 185.823 1.00 73.67 628 ARG D CA 1
ATOM 14127 C C . ARG D 1 619 ? 204.476 186.914 185.861 1.00 73.67 628 ARG D C 1
ATOM 14128 O O . ARG D 1 619 ? 204.919 186.166 184.996 1.00 73.67 628 ARG D O 1
ATOM 14136 N N . MET D 1 620 ? 205.206 187.292 186.908 1.00 84.69 629 MET D N 1
ATOM 14137 C CA . MET D 1 620 ? 206.629 186.989 187.022 1.00 84.69 629 MET D CA 1
ATOM 14138 C C . MET D 1 620 ? 206.826 185.693 187.794 1.00 84.69 629 MET D C 1
ATOM 14139 O O . MET D 1 620 ? 206.448 185.594 188.965 1.00 84.69 629 MET D O 1
ATOM 14144 N N . VAL D 1 621 ? 207.421 184.710 187.151 1.00 87.61 630 VAL D N 1
ATOM 14145 C CA . VAL D 1 621 ? 207.663 183.411 187.764 1.00 87.61 630 VAL D CA 1
ATOM 14146 C C . VAL D 1 621 ? 209.152 183.279 188.073 1.00 87.61 630 VAL D C 1
ATOM 14147 O O . VAL D 1 621 ? 210.013 183.782 187.343 1.00 87.61 630 VAL D O 1
ATOM 14151 N N . SER D 1 622 ? 209.467 182.633 189.233 1.00 87.77 631 SER D N 1
ATOM 14152 C CA . SER D 1 622 ? 210.833 182.358 189.650 1.00 87.77 631 SER D CA 1
ATOM 14153 C C . SER D 1 622 ? 211.298 181.016 189.094 1.00 87.77 631 SER D C 1
ATOM 14154 O O . SER D 1 622 ? 210.531 180.050 189.066 1.00 87.77 631 SER D O 1
ATOM 14157 N N . PRO D 1 623 ? 212.547 180.930 188.632 1.00 88.33 632 PRO D N 1
ATOM 14158 C CA . PRO D 1 623 ? 213.030 179.673 188.044 1.00 88.33 632 PRO D CA 1
ATOM 14159 C C . PRO D 1 623 ? 213.292 178.600 189.089 1.00 88.33 632 PRO D C 1
ATOM 14160 O O . PRO D 1 623 ? 213.215 177.403 188.797 1.00 88.33 632 PRO D O 1
ATOM 14164 N N . ILE D 1 624 ? 213.598 179.023 190.307 1.00 85.12 633 ILE D N 1
ATOM 14165 C CA . ILE D 1 624 ? 213.889 178.120 191.409 1.00 85.12 633 ILE D CA 1
ATOM 14166 C C . ILE D 1 624 ? 212.759 178.197 192.420 1.00 85.12 633 ILE D C 1
ATOM 14167 O O . ILE D 1 624 ? 212.405 179.276 192.904 1.00 85.12 633 ILE D O 1
ATOM 14172 N N . GLU D 1 625 ? 212.176 177.040 192.743 1.00 86.36 634 GLU D N 1
ATOM 14173 C CA . GLU D 1 625 ? 211.185 177.016 193.813 1.00 86.36 634 GLU D CA 1
ATOM 14174 C C . GLU D 1 625 ? 211.462 175.912 194.828 1.00 86.36 634 GLU D C 1
ATOM 14175 O O . GLU D 1 625 ? 210.609 175.653 195.685 1.00 86.36 634 GLU D O 1
ATOM 14181 N N . SER D 1 626 ? 212.625 175.273 194.767 1.00 82.86 635 SER D N 1
ATOM 14182 C CA . SER D 1 626 ? 213.012 174.195 195.664 1.00 82.86 635 SER D CA 1
ATOM 14183 C C . SER D 1 626 ? 214.518 174.042 195.561 1.00 82.86 635 SER D C 1
ATOM 14184 O O . SER D 1 626 ? 215.142 174.574 194.643 1.00 82.86 635 SER D O 1
ATOM 14187 N N . ALA D 1 627 ? 215.099 173.310 196.511 1.00 82.87 636 ALA D N 1
ATOM 14188 C CA . ALA D 1 627 ? 216.523 173.011 196.413 1.00 82.87 636 ALA D CA 1
ATOM 14189 C C . ALA D 1 627 ? 216.774 171.839 195.482 1.00 82.87 636 ALA D C 1
ATOM 14190 O O . ALA D 1 627 ? 217.915 171.594 195.079 1.00 82.87 636 ALA D O 1
ATOM 14192 N N . GLU D 1 628 ? 215.725 171.086 195.152 1.00 86.94 637 GLU D N 1
ATOM 14193 C CA . GLU D 1 628 ? 215.826 170.111 194.075 1.00 86.94 637 GLU D CA 1
ATOM 14194 C C . GLU D 1 628 ? 216.022 170.816 192.740 1.00 86.94 637 GLU D C 1
ATOM 14195 O O . GLU D 1 628 ? 216.750 170.335 191.866 1.00 86.94 637 GLU D O 1
ATOM 14201 N N . ASP D 1 629 ? 215.389 171.978 192.575 1.00 87.17 638 ASP D N 1
ATOM 14202 C CA . ASP D 1 629 ? 215.521 172.732 191.335 1.00 87.17 638 ASP D CA 1
ATOM 14203 C C . ASP D 1 629 ? 216.889 173.395 191.233 1.00 87.17 638 ASP D C 1
ATOM 14204 O O . ASP D 1 629 ? 217.364 173.686 190.133 1.00 87.17 638 ASP D O 1
ATOM 14209 N N . LEU D 1 630 ? 217.535 173.660 192.372 1.00 82.51 639 LEU D N 1
ATOM 14210 C CA . LEU D 1 630 ? 218.916 174.126 192.327 1.00 82.51 639 LEU D CA 1
ATOM 14211 C C . LEU D 1 630 ? 219.890 173.019 191.966 1.00 82.51 639 LEU D C 1
ATOM 14212 O O . LEU D 1 630 ? 220.877 173.278 191.272 1.00 82.51 639 LEU D O 1
ATOM 14217 N N . SER D 1 631 ? 219.647 171.797 192.430 1.00 85.30 640 SER D N 1
ATOM 14218 C CA . SER D 1 631 ? 220.548 170.684 192.167 1.00 85.30 640 SER D CA 1
ATOM 14219 C C . SER D 1 631 ? 220.493 170.218 190.718 1.00 85.30 640 SER D C 1
ATOM 14220 O O . SER D 1 631 ? 221.437 169.586 190.234 1.00 85.30 640 SER D O 1
ATOM 14223 N N . LYS D 1 632 ? 219.404 170.519 190.014 1.00 87.90 641 LYS D N 1
ATOM 14224 C CA . LYS D 1 632 ? 219.227 170.074 188.640 1.00 87.90 641 LYS D CA 1
ATOM 14225 C C . LYS D 1 632 ? 219.638 171.141 187.639 1.00 87.90 641 LYS D C 1
ATOM 14226 O O . LYS D 1 632 ? 219.146 171.147 186.508 1.00 87.90 641 LYS D O 1
ATOM 14232 N N . GLN D 1 633 ? 220.525 172.049 188.031 1.00 86.01 642 GLN D N 1
ATOM 14233 C CA . GLN D 1 633 ? 220.945 173.122 187.146 1.00 86.01 642 GLN D CA 1
ATOM 14234 C C . GLN D 1 633 ? 222.349 173.567 187.525 1.00 86.01 642 GLN D C 1
ATOM 14235 O O . GLN D 1 633 ? 222.801 173.392 188.658 1.00 86.01 642 GLN D O 1
ATOM 14241 N N . THR D 1 634 ? 223.037 174.147 186.554 1.00 88.35 643 THR D N 1
ATOM 14242 C CA . THR D 1 634 ? 224.315 174.793 186.821 1.00 88.35 643 THR D CA 1
ATOM 14243 C C . THR D 1 634 ? 224.347 176.239 186.351 1.00 88.35 643 THR D C 1
ATOM 14244 O O . THR D 1 634 ? 225.404 176.870 186.438 1.00 88.35 643 THR D O 1
ATOM 14248 N N . GLU D 1 635 ? 223.231 176.780 185.858 1.00 87.76 644 GLU D N 1
ATOM 14249 C CA . GLU D 1 635 ? 223.159 178.188 185.488 1.00 87.76 644 GLU D CA 1
ATOM 14250 C C . GLU D 1 635 ? 223.297 179.093 186.705 1.00 87.76 644 GLU D C 1
ATOM 14251 O O . GLU D 1 635 ? 224.171 179.965 186.749 1.00 87.76 644 GLU D O 1
ATOM 14257 N N . ILE D 1 636 ? 222.435 178.905 187.695 1.00 83.10 645 ILE D N 1
ATOM 14258 C CA . ILE D 1 636 ? 222.459 179.690 188.921 1.00 83.10 645 ILE D CA 1
ATOM 14259 C C . ILE D 1 636 ? 223.424 179.035 189.894 1.00 83.10 645 ILE D C 1
ATOM 14260 O O . ILE D 1 636 ? 223.272 177.862 190.247 1.00 83.10 645 ILE D O 1
ATOM 14265 N N . ALA D 1 637 ? 224.433 179.788 190.313 1.00 78.83 646 ALA D N 1
ATOM 14266 C CA . ALA D 1 637 ? 225.447 179.301 191.236 1.00 78.83 646 ALA D CA 1
ATOM 14267 C C . ALA D 1 637 ? 224.965 179.557 192.653 1.00 78.83 646 ALA D C 1
ATOM 14268 O O . ALA D 1 637 ? 224.602 180.681 192.990 1.00 78.83 646 ALA D O 1
ATOM 14270 N N . TYR D 1 638 ? 224.956 178.523 193.479 1.00 77.53 647 TYR D N 1
ATOM 14271 C CA . TYR D 1 638 ? 224.484 178.642 194.847 1.00 77.53 647 TYR D CA 1
ATOM 14272 C C . TYR D 1 638 ? 225.623 178.391 195.817 1.00 77.53 647 TYR D C 1
ATOM 14273 O O . TYR D 1 638 ? 226.490 177.553 195.559 1.00 77.53 647 TYR D O 1
ATOM 14282 N N . GLY D 1 639 ? 225.625 179.124 196.918 1.00 69.36 648 GLY D N 1
ATOM 14283 C CA . GLY D 1 639 ? 226.720 179.056 197.862 1.00 69.36 648 GLY D CA 1
ATOM 14284 C C . GLY D 1 639 ? 226.284 179.479 199.243 1.00 69.36 648 GLY D C 1
ATOM 14285 O O . GLY D 1 639 ? 225.441 180.359 199.412 1.00 69.36 648 GLY D O 1
ATOM 14286 N N . THR D 1 640 ? 226.880 178.833 200.239 1.00 70.87 649 THR D N 1
ATOM 14287 C CA . THR D 1 640 ? 226.624 179.142 201.638 1.00 70.87 649 THR D CA 1
ATOM 14288 C C . THR D 1 640 ? 227.631 180.172 202.128 1.00 70.87 649 THR D C 1
ATOM 14289 O O . THR D 1 640 ? 228.287 180.833 201.323 1.00 70.87 649 THR D O 1
ATOM 14293 N N . LEU D 1 641 ? 227.736 180.343 203.436 1.00 73.25 650 LEU D N 1
ATOM 14294 C CA . LEU D 1 641 ? 228.792 181.138 204.038 1.00 73.25 650 LEU D CA 1
ATOM 14295 C C . LEU D 1 641 ? 230.029 180.252 204.153 1.00 73.25 650 LEU D C 1
ATOM 14296 O O . LEU D 1 641 ? 229.960 179.036 203.964 1.00 73.25 650 LEU D O 1
ATOM 14301 N N . ASP D 1 642 ? 231.175 180.875 204.436 1.00 79.46 651 ASP D N 1
ATOM 14302 C CA . ASP D 1 642 ? 232.449 180.158 204.431 1.00 79.46 651 ASP D CA 1
ATOM 14303 C C . ASP D 1 642 ? 232.548 179.185 205.600 1.00 79.46 651 ASP D C 1
ATOM 14304 O O . ASP D 1 642 ? 233.230 178.158 205.506 1.00 79.46 651 ASP D O 1
ATOM 14309 N N . SER D 1 643 ? 231.864 179.483 206.700 1.00 78.40 652 SER D N 1
ATOM 14310 C CA . SER D 1 643 ? 231.858 178.626 207.872 1.00 78.40 652 SER D CA 1
ATOM 14311 C C . SER D 1 643 ? 230.463 178.627 208.474 1.00 78.40 652 SER D C 1
ATOM 14312 O O . SER D 1 643 ? 229.535 179.237 207.941 1.00 78.40 652 SER D O 1
ATOM 14315 N N . GLY D 1 644 ? 230.316 177.924 209.583 1.00 73.69 653 GLY D N 1
ATOM 14316 C CA . GLY D 1 644 ? 229.086 177.960 210.332 1.00 73.69 653 GLY D CA 1
ATOM 14317 C C . GLY D 1 644 ? 228.373 176.638 210.271 1.00 73.69 653 GLY D C 1
ATOM 14318 O O . GLY D 1 644 ? 228.982 175.578 210.102 1.00 73.69 653 GLY D O 1
ATOM 14319 N N . SER D 1 645 ? 227.051 176.701 210.410 1.00 70.81 654 SER D N 1
ATOM 14320 C CA . SER D 1 645 ? 226.242 175.494 210.461 1.00 70.81 654 SER D CA 1
ATOM 14321 C C . SER D 1 645 ? 225.625 175.163 209.115 1.00 70.81 654 SER D C 1
ATOM 14322 O O . SER D 1 645 ? 225.322 173.996 208.854 1.00 70.81 654 SER D O 1
ATOM 14325 N N . THR D 1 646 ? 225.404 176.168 208.266 1.00 67.00 655 THR D N 1
ATOM 14326 C CA . THR D 1 646 ? 224.934 175.892 206.914 1.00 67.00 655 THR D CA 1
ATOM 14327 C C . THR D 1 646 ? 226.047 175.265 206.090 1.00 67.00 655 THR D C 1
ATOM 14328 O O . THR D 1 646 ? 225.796 174.396 205.250 1.00 67.00 655 THR D O 1
ATOM 14332 N N . LYS D 1 647 ? 227.286 175.688 206.341 1.00 71.83 656 LYS D N 1
ATOM 14333 C CA . LYS D 1 647 ? 228.452 175.059 205.733 1.00 71.83 656 LYS D CA 1
ATOM 14334 C C . LYS D 1 647 ? 228.598 173.617 206.194 1.00 71.83 656 LYS D C 1
ATOM 14335 O O . LYS D 1 647 ? 228.852 172.716 205.389 1.00 71.83 656 LYS D O 1
ATOM 14341 N N . GLU D 1 648 ? 228.421 173.382 207.494 1.00 72.35 657 GLU D N 1
ATOM 14342 C CA . GLU D 1 648 ? 228.623 172.054 208.058 1.00 72.35 657 GLU D CA 1
ATOM 14343 C C . GLU D 1 648 ? 227.488 171.110 207.678 1.00 72.35 657 GLU D C 1
ATOM 14344 O O . GLU D 1 648 ? 227.684 169.894 207.618 1.00 72.35 657 GLU D O 1
ATOM 14350 N N . PHE D 1 649 ? 226.305 171.656 207.387 1.00 67.31 658 PHE D N 1
ATOM 14351 C CA . PHE D 1 649 ? 225.156 170.826 207.032 1.00 67.31 658 PHE D CA 1
ATOM 14352 C C . PHE D 1 649 ? 225.370 170.102 205.713 1.00 67.31 658 PHE D C 1
ATOM 14353 O O . PHE D 1 649 ? 225.144 168.894 205.619 1.00 67.31 658 PHE D O 1
ATOM 14361 N N . PHE D 1 650 ? 225.806 170.826 204.681 1.00 67.65 659 PHE D N 1
ATOM 14362 C CA . PHE D 1 650 ? 225.960 170.215 203.367 1.00 67.65 659 PHE D CA 1
ATOM 14363 C C . PHE D 1 650 ? 227.170 169.298 203.319 1.00 67.65 659 PHE D C 1
ATOM 14364 O O . PHE D 1 650 ? 227.206 168.359 202.518 1.00 67.65 659 PHE D O 1
ATOM 14372 N N . ARG D 1 651 ? 228.157 169.540 204.184 1.00 71.61 660 ARG D N 1
ATOM 14373 C CA . ARG D 1 651 ? 229.341 168.690 204.239 1.00 71.61 660 ARG D CA 1
ATOM 14374 C C . ARG D 1 651 ? 228.992 167.279 204.700 1.00 71.61 660 ARG D C 1
ATOM 14375 O O . ARG D 1 651 ? 229.257 166.298 203.998 1.00 71.61 660 ARG D O 1
ATOM 14383 N N . ARG D 1 652 ? 228.374 167.156 205.870 1.00 74.86 661 ARG D N 1
ATOM 14384 C CA . ARG D 1 652 ? 228.091 165.845 206.437 1.00 74.86 661 ARG D CA 1
ATOM 14385 C C . ARG D 1 652 ? 226.707 165.311 206.080 1.00 74.86 661 ARG D C 1
ATOM 14386 O O . ARG D 1 652 ? 226.253 164.359 206.720 1.00 74.86 661 ARG D O 1
ATOM 14394 N N . SER D 1 653 ? 226.036 165.870 205.078 1.00 77.07 662 SER D N 1
ATOM 14395 C CA . SER D 1 653 ? 224.722 165.373 204.705 1.00 77.07 662 SER D CA 1
ATOM 14396 C C . SER D 1 653 ? 224.842 164.120 203.853 1.00 77.07 662 SER D C 1
ATOM 14397 O O . SER D 1 653 ? 225.847 163.895 203.177 1.00 77.07 662 SER D O 1
ATOM 14400 N N . LYS D 1 654 ? 223.794 163.295 203.894 1.00 83.79 663 LYS D N 1
ATOM 14401 C CA . LYS D 1 654 ? 223.794 161.997 203.233 1.00 83.79 663 LYS D CA 1
ATOM 14402 C C . LYS D 1 654 ? 222.455 161.682 202.580 1.00 83.79 663 LYS D C 1
ATOM 14403 O O . LYS D 1 654 ? 222.143 160.507 202.377 1.00 83.79 663 LYS D O 1
ATOM 14409 N N . ILE D 1 655 ? 221.633 162.682 202.250 1.00 85.36 664 ILE D N 1
ATOM 14410 C CA . ILE D 1 655 ? 220.228 162.365 201.997 1.00 85.36 664 ILE D CA 1
ATOM 14411 C C . ILE D 1 655 ? 220.030 161.857 200.571 1.00 85.36 664 ILE D C 1
ATOM 14412 O O . ILE D 1 655 ? 219.959 160.644 200.341 1.00 85.36 664 ILE D O 1
ATOM 14417 N N . ALA D 1 656 ? 219.951 162.761 199.595 1.00 82.08 665 ALA D N 1
ATOM 14418 C CA . ALA D 1 656 ? 220.204 162.433 198.197 1.00 82.08 665 ALA D CA 1
ATOM 14419 C C . ALA D 1 656 ? 220.730 163.661 197.477 1.00 82.08 665 ALA D C 1
ATOM 14420 O O . ALA D 1 656 ? 221.481 163.570 196.503 1.00 82.08 665 ALA D O 1
ATOM 14422 N N . VAL D 1 657 ? 220.323 164.822 197.987 1.00 78.21 666 VAL D N 1
ATOM 14423 C CA . VAL D 1 657 ? 220.321 166.044 197.195 1.00 78.21 666 VAL D CA 1
ATOM 14424 C C . VAL D 1 657 ? 221.365 167.002 197.724 1.00 78.21 666 VAL D C 1
ATOM 14425 O O . VAL D 1 657 ? 222.002 167.745 196.970 1.00 78.21 666 VAL D O 1
ATOM 14429 N N . PHE D 1 658 ? 221.562 166.989 199.036 1.00 73.49 667 PHE D N 1
ATOM 14430 C CA . PHE D 1 658 ? 222.511 167.881 199.673 1.00 73.49 667 PHE D CA 1
ATOM 14431 C C . PHE D 1 658 ? 223.930 167.368 199.501 1.00 73.49 667 PHE D C 1
ATOM 14432 O O . PHE D 1 658 ? 224.883 168.111 199.744 1.00 73.49 667 PHE D O 1
ATOM 14440 N N . ASP D 1 659 ? 224.081 166.106 199.090 1.00 81.18 668 ASP D N 1
ATOM 14441 C CA . ASP D 1 659 ? 225.380 165.603 198.663 1.00 81.18 668 ASP D CA 1
ATOM 14442 C C . ASP D 1 659 ? 225.684 166.063 197.242 1.00 81.18 668 ASP D C 1
ATOM 14443 O O . ASP D 1 659 ? 226.840 166.332 196.896 1.00 81.18 668 ASP D O 1
ATOM 14448 N N . LYS D 1 660 ? 224.648 166.156 196.403 1.00 80.60 669 LYS D N 1
ATOM 14449 C CA . LYS D 1 660 ? 224.805 166.755 195.083 1.00 80.60 669 LYS D CA 1
ATOM 14450 C C . LYS D 1 660 ? 225.115 168.238 195.191 1.00 80.60 669 LYS D C 1
ATOM 14451 O O . LYS D 1 660 ? 225.925 168.769 194.425 1.00 80.60 669 LYS D O 1
ATOM 14457 N N . MET D 1 661 ? 224.482 168.922 196.145 1.00 76.88 670 MET D N 1
ATOM 14458 C CA . MET D 1 661 ? 224.698 170.355 196.293 1.00 76.88 670 MET D CA 1
ATOM 14459 C C . MET D 1 661 ? 226.042 170.648 196.939 1.00 76.88 670 MET D C 1
ATOM 14460 O O . MET D 1 661 ? 226.526 171.780 196.874 1.00 76.88 670 MET D O 1
ATOM 14465 N N . TRP D 1 662 ? 226.663 169.649 197.565 1.00 76.22 671 TRP D N 1
ATOM 14466 C CA . TRP D 1 662 ? 227.948 169.881 198.211 1.00 76.22 671 TRP D CA 1
ATOM 14467 C C . TRP D 1 662 ? 229.112 169.657 197.258 1.00 76.22 671 TRP D C 1
ATOM 14468 O O . TRP D 1 662 ? 230.110 170.382 197.306 1.00 76.22 671 TRP D O 1
ATOM 14479 N N . THR D 1 663 ? 229.005 168.658 196.377 1.00 82.23 672 THR D N 1
ATOM 14480 C CA . THR D 1 663 ? 230.059 168.427 195.393 1.00 82.23 672 THR D CA 1
ATOM 14481 C C . THR D 1 663 ? 230.099 169.550 194.363 1.00 82.23 672 THR D C 1
ATOM 14482 O O . THR D 1 663 ? 231.124 169.780 193.712 1.00 82.23 672 THR D O 1
ATOM 14486 N N . TYR D 1 664 ? 228.983 170.262 194.204 1.00 83.12 673 TYR D N 1
ATOM 14487 C CA . TYR D 1 664 ? 228.966 171.478 193.406 1.00 83.12 673 TYR D CA 1
ATOM 14488 C C . TYR D 1 664 ? 229.766 172.596 194.062 1.00 83.12 673 TYR D C 1
ATOM 14489 O O . TYR D 1 664 ? 230.611 173.226 193.422 1.00 83.12 673 TYR D O 1
ATOM 14498 N N . MET D 1 665 ? 229.495 172.866 195.340 1.00 80.67 674 MET D N 1
ATOM 14499 C CA . MET D 1 665 ? 229.988 174.094 195.957 1.00 80.67 674 MET D CA 1
ATOM 14500 C C . MET D 1 665 ? 231.464 173.992 196.312 1.00 80.67 674 MET D C 1
ATOM 14501 O O . MET D 1 665 ? 232.184 174.995 196.295 1.00 80.67 674 MET D O 1
ATOM 14506 N N . ARG D 1 666 ? 231.932 172.783 196.634 1.00 85.80 675 ARG D N 1
ATOM 14507 C CA . ARG D 1 666 ? 233.308 172.611 197.097 1.00 85.80 675 ARG D CA 1
ATOM 14508 C C . ARG D 1 666 ? 234.315 172.818 195.972 1.00 85.80 675 ARG D C 1
ATOM 14509 O O . ARG D 1 666 ? 235.486 173.123 196.224 1.00 85.80 675 ARG D O 1
ATOM 14517 N N . SER D 1 667 ? 233.872 172.674 194.722 1.00 88.72 676 SER D N 1
ATOM 14518 C CA . SER D 1 667 ? 234.783 172.619 193.575 1.00 88.72 676 SER D CA 1
ATOM 14519 C C . SER D 1 667 ? 234.711 173.887 192.730 1.00 88.72 676 SER D C 1
ATOM 14520 O O . SER D 1 667 ? 235.694 174.264 192.086 1.00 88.72 676 SER D O 1
ATOM 14523 N N . ALA D 1 668 ? 233.544 174.536 192.713 1.00 90.13 677 ALA D N 1
ATOM 14524 C CA . ALA D 1 668 ? 233.218 175.606 191.773 1.00 90.13 677 ALA D CA 1
ATOM 14525 C C . ALA D 1 668 ? 234.130 176.825 191.868 1.00 90.13 677 ALA D C 1
ATOM 14526 O O . ALA D 1 668 ? 234.402 177.327 192.962 1.00 90.13 677 ALA D O 1
ATOM 14528 N N . GLU D 1 669 ? 234.611 177.294 190.719 1.00 94.61 678 GLU D N 1
ATOM 14529 C CA . GLU D 1 669 ? 235.408 178.504 190.617 1.00 94.61 678 GLU D CA 1
ATOM 14530 C C . GLU D 1 669 ? 234.623 179.520 189.800 1.00 94.61 678 GLU D C 1
ATOM 14531 O O . GLU D 1 669 ? 234.128 179.189 188.716 1.00 94.61 678 GLU D O 1
ATOM 14537 N N . PRO D 1 670 ? 234.467 180.764 190.299 1.00 90.67 679 PRO D N 1
ATOM 14538 C CA . PRO D 1 670 ? 234.926 181.382 191.553 1.00 90.67 679 PRO D CA 1
ATOM 14539 C C . PRO D 1 670 ? 234.214 180.840 192.787 1.00 90.67 679 PRO D C 1
ATOM 14540 O O . PRO D 1 670 ? 233.207 180.150 192.640 1.00 90.67 679 PRO D O 1
ATOM 14544 N N . SER D 1 671 ? 234.762 181.118 193.967 1.00 83.33 680 SER D N 1
ATOM 14545 C CA . SER D 1 671 ? 234.290 180.482 195.188 1.00 83.33 680 SER D CA 1
ATOM 14546 C C . SER D 1 671 ? 232.903 180.985 195.547 1.00 83.33 680 SER D C 1
ATOM 14547 O O . SER D 1 671 ? 232.696 182.186 195.742 1.00 83.33 680 SER D O 1
ATOM 14550 N N . VAL D 1 672 ? 231.946 180.056 195.611 1.00 77.20 681 VAL D N 1
ATOM 14551 C CA . VAL D 1 672 ? 230.575 180.396 195.967 1.00 77.20 681 VAL D CA 1
ATOM 14552 C C . VAL D 1 672 ? 230.409 180.693 197.445 1.00 77.20 681 VAL D C 1
ATOM 14553 O O . VAL D 1 672 ? 229.390 181.266 197.841 1.00 77.20 681 VAL D O 1
ATOM 14557 N N . PHE D 1 673 ? 231.383 180.333 198.270 1.00 76.81 682 PHE D N 1
ATOM 14558 C CA . PHE D 1 673 ? 231.302 180.572 199.704 1.00 76.81 682 PHE D CA 1
ATOM 14559 C C . PHE D 1 673 ? 231.666 182.019 199.972 1.00 76.81 682 PHE D C 1
ATOM 14560 O O . PHE D 1 673 ? 232.797 182.443 199.733 1.00 76.81 682 PHE D O 1
ATOM 14568 N N . VAL D 1 674 ? 230.700 182.787 200.455 1.00 77.39 683 VAL D N 1
ATOM 14569 C CA . VAL D 1 674 ? 230.947 184.154 200.885 1.00 77.39 683 VAL D CA 1
ATOM 14570 C C . VAL D 1 674 ? 231.506 184.112 202.295 1.00 77.39 683 VAL D C 1
ATOM 14571 O O . VAL D 1 674 ? 231.462 183.074 202.955 1.00 77.39 683 VAL D O 1
ATOM 14575 N N . ARG D 1 675 ? 232.027 185.224 202.762 1.00 83.47 684 ARG D N 1
ATOM 14576 C CA . ARG D 1 675 ? 232.642 185.260 204.081 1.00 83.47 684 ARG D CA 1
ATOM 14577 C C . ARG D 1 675 ? 231.749 185.910 205.127 1.00 83.47 684 ARG D C 1
ATOM 14578 O O . ARG D 1 675 ? 231.904 185.614 206.313 1.00 83.47 684 ARG D O 1
ATOM 14586 N N . THR D 1 676 ? 230.782 186.727 204.730 1.00 79.12 685 THR D N 1
ATOM 14587 C CA . THR D 1 676 ? 229.893 187.406 205.655 1.00 79.12 685 THR D CA 1
ATOM 14588 C C . THR D 1 676 ? 228.494 187.277 205.065 1.00 79.12 685 THR D C 1
ATOM 14589 O O . THR D 1 676 ? 228.349 187.046 203.862 1.00 79.12 685 THR D O 1
ATOM 14593 N N . THR D 1 677 ? 227.474 187.368 205.926 1.00 76.82 686 THR D N 1
ATOM 14594 C CA . THR D 1 677 ? 226.089 187.351 205.461 1.00 76.82 686 THR D CA 1
ATOM 14595 C C . THR D 1 677 ? 225.800 188.527 204.534 1.00 76.82 686 THR D C 1
ATOM 14596 O O . THR D 1 677 ? 225.117 188.368 203.516 1.00 76.82 686 THR D O 1
ATOM 14600 N N . ALA D 1 678 ? 226.358 189.702 204.840 1.00 77.94 687 ALA D N 1
ATOM 14601 C CA . ALA D 1 678 ? 226.143 190.876 203.996 1.00 77.94 687 ALA D CA 1
ATOM 14602 C C . ALA D 1 678 ? 226.834 190.728 202.646 1.00 77.94 687 ALA D C 1
ATOM 14603 O O . ALA D 1 678 ? 226.390 191.305 201.648 1.00 77.94 687 ALA D O 1
ATOM 14605 N N . GLU D 1 679 ? 227.922 189.959 202.597 1.00 78.24 688 GLU D N 1
ATOM 14606 C CA . GLU D 1 679 ? 228.567 189.655 201.325 1.00 78.24 688 GLU D CA 1
ATOM 14607 C C . GLU D 1 679 ? 227.707 188.718 200.485 1.00 78.24 688 GLU D C 1
ATOM 14608 O O . GLU D 1 679 ? 227.672 188.822 199.254 1.00 78.24 688 GLU D O 1
ATOM 14614 N N . GLY D 1 680 ? 226.986 187.806 201.138 1.00 72.35 689 GLY D N 1
ATOM 14615 C CA . GLY D 1 680 ? 226.137 186.885 200.400 1.00 72.35 689 GLY D CA 1
ATOM 14616 C C . GLY D 1 680 ? 224.858 187.534 199.915 1.00 72.35 689 GLY D C 1
ATOM 14617 O O . GLY D 1 680 ? 224.333 187.181 198.859 1.00 72.35 689 GLY D O 1
ATOM 14618 N N . VAL D 1 681 ? 224.335 188.487 200.686 1.00 73.55 690 VAL D N 1
ATOM 14619 C CA . VAL D 1 681 ? 223.142 189.218 200.268 1.00 73.55 690 VAL D CA 1
ATOM 14620 C C . VAL D 1 681 ? 223.464 190.143 199.104 1.00 73.55 690 VAL D C 1
ATOM 14621 O O . VAL D 1 681 ? 222.694 190.242 198.139 1.00 73.55 690 VAL D O 1
ATOM 14625 N N . ALA D 1 682 ? 224.616 190.819 199.168 1.00 75.63 691 ALA D N 1
ATOM 14626 C CA . ALA D 1 682 ? 225.034 191.707 198.089 1.00 75.63 691 ALA D CA 1
ATOM 14627 C C . ALA D 1 682 ? 225.313 190.933 196.809 1.00 75.63 691 ALA D C 1
ATOM 14628 O O . ALA D 1 682 ? 224.978 191.395 195.716 1.00 75.63 691 ALA D O 1
ATOM 14630 N N . ARG D 1 683 ? 225.891 189.738 196.930 1.00 73.26 692 ARG D N 1
ATOM 14631 C CA . ARG D 1 683 ? 226.138 188.904 195.759 1.00 73.26 692 ARG D CA 1
ATOM 14632 C C . ARG D 1 683 ? 224.835 188.352 195.182 1.00 73.26 692 ARG D C 1
ATOM 14633 O O . ARG D 1 683 ? 224.772 188.003 194.002 1.00 73.26 692 ARG D O 1
ATOM 14641 N N . VAL D 1 684 ? 223.774 188.284 195.988 1.00 72.10 693 VAL D N 1
ATOM 14642 C CA . VAL D 1 684 ? 222.452 187.978 195.440 1.00 72.10 693 VAL D CA 1
ATOM 14643 C C . VAL D 1 684 ? 221.914 189.173 194.669 1.00 72.10 693 VAL D C 1
ATOM 14644 O O . VAL D 1 684 ? 221.458 189.045 193.526 1.00 72.10 693 VAL D O 1
ATOM 14648 N N . ARG D 1 685 ? 221.970 190.355 195.283 1.00 77.66 694 ARG D N 1
ATOM 14649 C CA . ARG D 1 685 ? 221.425 191.562 194.680 1.00 77.66 694 ARG D CA 1
ATOM 14650 C C . ARG D 1 685 ? 222.215 192.019 193.462 1.00 77.66 694 ARG D C 1
ATOM 14651 O O . ARG D 1 685 ? 221.639 192.640 192.564 1.00 77.66 694 ARG D O 1
ATOM 14659 N N . LYS D 1 686 ? 223.507 191.710 193.401 1.00 78.90 695 LYS D N 1
ATOM 14660 C CA . LYS D 1 686 ? 224.366 192.149 192.313 1.00 78.90 695 LYS D CA 1
ATOM 14661 C C . LYS D 1 686 ? 224.842 190.997 191.441 1.00 78.90 695 LYS D C 1
ATOM 14662 O O . LYS D 1 686 ? 226.017 190.964 191.066 1.00 78.90 695 LYS D O 1
ATOM 14668 N N . SER D 1 687 ? 223.971 190.039 191.134 1.00 80.22 696 SER D N 1
ATOM 14669 C CA . SER D 1 687 ? 224.259 189.013 190.140 1.00 80.22 696 SER D CA 1
ATOM 14670 C C . SER D 1 687 ? 223.057 188.712 189.259 1.00 80.22 696 SER D C 1
ATOM 14671 O O . SER D 1 687 ? 223.030 187.655 188.619 1.00 80.22 696 SER D O 1
ATOM 14674 N N . LYS D 1 688 ? 222.083 189.630 189.203 1.00 83.85 697 LYS D N 1
ATOM 14675 C CA . LYS D 1 688 ? 220.904 189.670 188.329 1.00 83.85 697 LYS D CA 1
ATOM 14676 C C . LYS D 1 688 ? 220.174 188.337 188.146 1.00 83.85 697 LYS D C 1
ATOM 14677 O O . LYS D 1 688 ? 219.593 188.067 187.089 1.00 83.85 697 LYS D O 1
ATOM 14683 N N . GLY D 1 689 ? 220.132 187.529 189.200 1.00 82.28 698 GLY D N 1
ATOM 14684 C CA . GLY D 1 689 ? 219.443 186.257 189.129 1.00 82.28 698 GLY D CA 1
ATOM 14685 C C . GLY D 1 689 ? 220.341 185.080 188.842 1.00 82.28 698 GLY D C 1
ATOM 14686 O O . GLY D 1 689 ? 219.888 184.093 188.258 1.00 82.28 698 GLY D O 1
ATOM 14687 N N . LYS D 1 690 ? 221.610 185.159 189.233 1.00 82.30 699 LYS D N 1
ATOM 14688 C CA . LYS D 1 690 ? 222.528 184.045 189.041 1.00 82.30 699 LYS D CA 1
ATOM 14689 C C . LYS D 1 690 ? 223.121 183.519 190.333 1.00 82.30 699 LYS D C 1
ATOM 14690 O O . LYS D 1 690 ? 223.902 182.566 190.276 1.00 82.30 699 LYS D O 1
ATOM 14696 N N . TYR D 1 691 ? 222.800 184.101 191.484 1.00 71.94 700 TYR D N 1
ATOM 14697 C CA . TYR D 1 691 ? 223.329 183.637 192.755 1.00 71.94 700 TYR D CA 1
ATOM 14698 C C . TYR D 1 691 ? 222.181 183.416 193.722 1.00 71.94 700 TYR D C 1
ATOM 14699 O O . TYR D 1 691 ? 221.350 184.306 193.920 1.00 71.94 700 TYR D O 1
ATOM 14708 N N . ALA D 1 692 ? 222.135 182.223 194.302 1.00 68.29 701 ALA D N 1
ATOM 14709 C CA . ALA D 1 692 ? 221.144 181.841 195.298 1.00 68.29 701 ALA D CA 1
ATOM 14710 C C . ALA D 1 692 ? 221.884 181.568 196.596 1.00 68.29 701 ALA D C 1
ATOM 14711 O O . ALA D 1 692 ? 222.724 180.670 196.656 1.00 68.29 701 ALA D O 1
ATOM 14713 N N . TYR D 1 693 ? 221.585 182.335 197.632 1.00 61.33 702 TYR D N 1
ATOM 14714 C CA . TYR D 1 693 ? 222.333 182.221 198.872 1.00 61.33 702 TYR D CA 1
ATOM 14715 C C . TYR D 1 693 ? 221.576 181.365 199.874 1.00 61.33 702 TYR D C 1
ATOM 14716 O O . TYR D 1 693 ? 220.373 181.543 200.079 1.00 61.33 702 TYR D O 1
ATOM 14725 N N . LEU D 1 694 ? 222.291 180.427 200.485 1.00 58.97 703 LEU D N 1
ATOM 14726 C CA . LEU D 1 694 ? 221.730 179.452 201.409 1.00 58.97 703 LEU D CA 1
ATOM 14727 C C . LEU D 1 694 ? 222.041 179.920 202.822 1.00 58.97 703 LEU D C 1
ATOM 14728 O O . LEU D 1 694 ? 223.208 180.047 203.195 1.00 58.97 703 LEU D O 1
ATOM 14733 N N . LEU D 1 695 ? 221.002 180.168 203.607 1.00 53.54 704 LEU D N 1
ATOM 14734 C CA . LEU D 1 695 ? 221.136 180.788 204.916 1.00 53.54 704 LEU D CA 1
ATOM 14735 C C . LEU D 1 695 ? 219.910 180.434 205.749 1.00 53.54 704 LEU D C 1
ATOM 14736 O O . LEU D 1 695 ? 218.984 179.783 205.263 1.00 53.54 704 LEU D O 1
ATOM 14741 N N . GLU D 1 696 ? 219.919 180.834 207.020 1.00 51.91 705 GLU D N 1
ATOM 14742 C CA . GLU D 1 696 ? 218.826 180.497 207.922 1.00 51.91 705 GLU D CA 1
ATOM 14743 C C . GLU D 1 696 ? 217.551 181.227 207.535 1.00 51.91 705 GLU D C 1
ATOM 14744 O O . GLU D 1 696 ? 217.580 182.339 207.013 1.00 51.91 705 GLU D O 1
ATOM 14750 N N . SER D 1 697 ? 216.415 180.596 207.817 1.00 51.20 706 SER D N 1
ATOM 14751 C CA . SER D 1 697 ? 215.152 181.106 207.305 1.00 51.20 706 SER D CA 1
ATOM 14752 C C . SER D 1 697 ? 214.679 182.341 208.054 1.00 51.20 706 SER D C 1
ATOM 14753 O O . SER D 1 697 ? 213.739 183.000 207.611 1.00 51.20 706 SER D O 1
ATOM 14756 N N . THR D 1 698 ? 215.304 182.677 209.179 1.00 52.40 707 THR D N 1
ATOM 14757 C CA . THR D 1 698 ? 214.877 183.848 209.931 1.00 52.40 707 THR D CA 1
ATOM 14758 C C . THR D 1 698 ? 215.525 185.117 209.399 1.00 52.40 707 THR D C 1
ATOM 14759 O O . THR D 1 698 ? 214.887 186.170 209.342 1.00 52.40 707 THR D O 1
ATOM 14763 N N . MET D 1 699 ? 216.800 185.042 209.014 1.00 58.37 708 MET D N 1
ATOM 14764 C CA . MET D 1 699 ? 217.434 186.188 208.373 1.00 58.37 708 MET D CA 1
ATOM 14765 C C . MET D 1 699 ? 216.902 186.388 206.966 1.00 58.37 708 MET D C 1
ATOM 14766 O O . MET D 1 699 ? 216.816 187.520 206.487 1.00 58.37 708 MET D O 1
ATOM 14771 N N . ASN D 1 700 ? 216.543 185.295 206.296 1.00 57.24 709 ASN D N 1
ATOM 14772 C CA . ASN D 1 700 ? 216.038 185.350 204.932 1.00 57.24 709 ASN D CA 1
ATOM 14773 C C . ASN D 1 700 ? 214.690 186.061 204.876 1.00 57.24 709 ASN D C 1
ATOM 14774 O O . ASN D 1 700 ? 214.388 186.780 203.921 1.00 57.24 709 ASN D O 1
ATOM 14779 N N . GLU D 1 701 ? 213.867 185.875 205.905 1.00 59.83 710 GLU D N 1
ATOM 14780 C CA . GLU D 1 701 ? 212.569 186.537 205.947 1.00 59.83 710 GLU D CA 1
ATOM 14781 C C . GLU D 1 701 ? 212.697 187.979 206.410 1.00 59.83 710 GLU D C 1
ATOM 14782 O O . GLU D 1 701 ? 211.769 188.774 206.243 1.00 59.83 710 GLU D O 1
ATOM 14788 N N . TYR D 1 702 ? 213.830 188.330 207.014 1.00 60.17 711 TYR D N 1
ATOM 14789 C CA . TYR D 1 702 ? 214.020 189.689 207.507 1.00 60.17 711 TYR D CA 1
ATOM 14790 C C . TYR D 1 702 ? 214.610 190.586 206.431 1.00 60.17 711 TYR D C 1
ATOM 14791 O O . TYR D 1 702 ? 214.144 191.709 206.220 1.00 60.17 711 TYR D O 1
ATOM 14800 N N . ILE D 1 703 ? 215.639 190.097 205.736 1.00 64.08 712 ILE D N 1
ATOM 14801 C CA . ILE D 1 703 ? 216.243 190.804 204.615 1.00 64.08 712 ILE D CA 1
ATOM 14802 C C . ILE D 1 703 ? 215.257 190.971 203.464 1.00 64.08 712 ILE D C 1
ATOM 14803 O O . ILE D 1 703 ? 215.324 191.963 202.727 1.00 64.08 712 ILE D O 1
ATOM 14808 N N . GLU D 1 704 ? 214.297 190.055 203.331 1.00 67.50 713 GLU D N 1
ATOM 14809 C CA . GLU D 1 704 ? 213.215 190.220 202.368 1.00 67.50 713 GLU D CA 1
ATOM 14810 C C . GLU D 1 704 ? 212.330 191.415 202.710 1.00 67.50 713 GLU D C 1
ATOM 14811 O O . GLU D 1 704 ? 211.732 192.019 201.814 1.00 67.50 713 GLU D O 1
ATOM 14817 N N . GLN D 1 705 ? 212.269 191.801 203.982 1.00 68.46 714 GLN D N 1
ATOM 14818 C CA . GLN D 1 705 ? 211.438 192.909 204.431 1.00 68.46 714 GLN D CA 1
ATOM 14819 C C . GLN D 1 705 ? 212.214 194.203 204.645 1.00 68.46 714 GLN D C 1
ATOM 14820 O O . GLN D 1 705 ? 211.615 195.202 205.047 1.00 68.46 714 GLN D O 1
ATOM 14826 N N . ARG D 1 706 ? 213.521 194.213 204.406 1.00 70.69 715 ARG D N 1
ATOM 14827 C CA . ARG D 1 706 ? 214.307 195.436 204.493 1.00 70.69 715 ARG D CA 1
ATOM 14828 C C . ARG D 1 706 ? 214.255 196.148 203.148 1.00 70.69 715 ARG D C 1
ATOM 14829 O O . ARG D 1 706 ? 213.595 195.691 202.218 1.00 70.69 715 ARG D O 1
ATOM 14837 N N . LYS D 1 707 ? 214.950 197.276 203.016 1.00 78.49 716 LYS D N 1
ATOM 14838 C CA . LYS D 1 707 ? 215.082 197.932 201.726 1.00 78.49 716 LYS D CA 1
ATOM 14839 C C . LYS D 1 707 ? 216.438 197.611 201.117 1.00 78.49 716 LYS D C 1
ATOM 14840 O O . LYS D 1 707 ? 217.445 197.590 201.838 1.00 78.49 716 LYS D O 1
ATOM 14846 N N . PRO D 1 708 ? 216.517 197.354 199.800 1.00 80.74 717 PRO D N 1
ATOM 14847 C CA . PRO D 1 708 ? 215.425 197.322 198.816 1.00 80.74 717 PRO D CA 1
ATOM 14848 C C . PRO D 1 708 ? 214.576 196.051 198.864 1.00 80.74 717 PRO D C 1
ATOM 14849 O O . PRO D 1 708 ? 214.792 195.194 199.711 1.00 80.74 717 PRO D O 1
ATOM 14853 N N . CYS D 1 709 ? 213.652 195.910 197.918 1.00 86.79 718 CYS D N 1
ATOM 14854 C CA . CYS D 1 709 ? 212.794 194.733 197.851 1.00 86.79 718 CYS D CA 1
ATOM 14855 C C . CYS D 1 709 ? 213.407 193.742 196.875 1.00 86.79 718 CYS D C 1
ATOM 14856 O O . CYS D 1 709 ? 212.695 193.088 196.112 1.00 86.79 718 CYS D O 1
ATOM 14859 N N . ASP D 1 710 ? 214.731 193.644 196.884 1.00 82.82 719 ASP D N 1
ATOM 14860 C CA . ASP D 1 710 ? 215.488 193.023 195.815 1.00 82.82 719 ASP D CA 1
ATOM 14861 C C . ASP D 1 710 ? 215.667 191.526 196.023 1.00 82.82 719 ASP D C 1
ATOM 14862 O O . ASP D 1 710 ? 216.143 190.839 195.120 1.00 82.82 719 ASP D O 1
ATOM 14867 N N . THR D 1 711 ? 215.294 191.000 197.185 1.00 75.80 720 THR D N 1
ATOM 14868 C CA . THR D 1 711 ? 215.526 189.602 197.522 1.00 75.80 720 THR D CA 1
ATOM 14869 C C . THR D 1 711 ? 214.221 188.885 197.841 1.00 75.80 720 THR D C 1
ATOM 14870 O O . THR D 1 711 ? 213.187 189.510 198.085 1.00 75.80 720 THR D O 1
ATOM 14874 N N . MET D 1 712 ? 214.288 187.557 197.834 1.00 71.82 721 MET D N 1
ATOM 14875 C CA . MET D 1 712 ? 213.114 186.706 197.924 1.00 71.82 721 MET D CA 1
ATOM 14876 C C . MET D 1 712 ? 213.503 185.372 198.549 1.00 71.82 721 MET D C 1
ATOM 14877 O O . MET D 1 712 ? 214.575 184.831 198.283 1.00 71.82 721 MET D O 1
ATOM 14882 N N . LYS D 1 713 ? 212.619 184.846 199.390 1.00 64.75 722 LYS D N 1
ATOM 14883 C CA . LYS D 1 713 ? 212.733 183.496 199.926 1.00 64.75 722 LYS D CA 1
ATOM 14884 C C . LYS D 1 713 ? 211.895 182.551 199.080 1.00 64.75 722 LYS D C 1
ATOM 14885 O O . LYS D 1 713 ? 210.728 182.837 198.803 1.00 64.75 722 LYS D O 1
ATOM 14891 N N . VAL D 1 714 ? 212.486 181.433 198.665 1.00 66.26 723 VAL D N 1
ATOM 14892 C CA . VAL D 1 714 ? 211.782 180.436 197.867 1.00 66.26 723 VAL D CA 1
ATOM 14893 C C . VAL D 1 714 ? 211.868 179.081 198.548 1.00 66.26 723 VAL D C 1
ATOM 14894 O O . VAL D 1 714 ? 212.799 178.796 199.307 1.00 66.26 723 VAL D O 1
ATOM 14898 N N . GLY D 1 715 ? 210.870 178.248 198.277 1.00 65.59 724 GLY D N 1
ATOM 14899 C CA . GLY D 1 715 ? 210.849 176.887 198.762 1.00 65.59 724 GLY D CA 1
ATOM 14900 C C . GLY D 1 715 ? 210.582 176.779 200.250 1.00 65.59 724 GLY D C 1
ATOM 14901 O O . GLY D 1 715 ? 210.350 177.758 200.963 1.00 65.59 724 GLY D O 1
ATOM 14902 N N . GLY D 1 716 ? 210.608 175.534 200.720 1.00 60.82 725 GLY D N 1
ATOM 14903 C CA . GLY D 1 716 ? 210.570 175.242 202.132 1.00 60.82 725 GLY D CA 1
ATOM 14904 C C . GLY D 1 716 ? 211.961 175.250 202.734 1.00 60.82 725 GLY D C 1
ATOM 14905 O O . GLY D 1 716 ? 212.961 175.521 202.068 1.00 60.82 725 GLY D O 1
ATOM 14906 N N . ASN D 1 717 ? 212.016 174.947 204.020 1.00 52.25 726 ASN D N 1
ATOM 14907 C CA . ASN D 1 717 ? 213.295 174.851 204.696 1.00 52.25 726 ASN D CA 1
ATOM 14908 C C . ASN D 1 717 ? 213.963 173.537 204.326 1.00 52.25 726 ASN D C 1
ATOM 14909 O O . ASN D 1 717 ? 213.319 172.593 203.870 1.00 52.25 726 ASN D O 1
ATOM 14914 N N . LEU D 1 718 ? 215.275 173.486 204.517 1.00 53.28 727 LEU D N 1
ATOM 14915 C CA . LEU D 1 718 ? 216.010 172.268 204.227 1.00 53.28 727 LEU D CA 1
ATOM 14916 C C . LEU D 1 718 ? 216.167 171.370 205.439 1.00 53.28 727 LEU D C 1
ATOM 14917 O O . LEU D 1 718 ? 216.131 170.146 205.286 1.00 53.28 727 LEU D O 1
ATOM 14922 N N . ASP D 1 719 ? 216.324 171.934 206.626 1.00 49.73 728 ASP D N 1
ATOM 14923 C CA . ASP D 1 719 ? 216.311 171.142 207.842 1.00 49.73 728 ASP D CA 1
ATOM 14924 C C . ASP D 1 719 ? 215.331 171.744 208.846 1.00 49.73 728 ASP D C 1
ATOM 14925 O O . ASP D 1 719 ? 214.547 172.639 208.530 1.00 49.73 728 ASP D O 1
ATOM 14930 N N . SER D 1 720 ? 215.376 171.226 210.070 1.00 46.67 729 SER D N 1
ATOM 14931 C CA . SER D 1 720 ? 214.525 171.724 211.141 1.00 46.67 729 SER D CA 1
ATOM 14932 C C . SER D 1 720 ? 215.419 171.882 212.366 1.00 46.67 729 SER D C 1
ATOM 14933 O O . SER D 1 720 ? 216.046 170.916 212.804 1.00 46.67 729 SER D O 1
ATOM 14936 N N . LYS D 1 721 ? 215.485 173.098 212.886 1.00 43.06 730 LYS D N 1
ATOM 14937 C CA . LYS D 1 721 ? 216.154 173.390 214.139 1.00 43.06 730 LYS D CA 1
ATOM 14938 C C . LYS D 1 721 ? 215.349 174.454 214.863 1.00 43.06 730 LYS D C 1
ATOM 14939 O O . LYS D 1 721 ? 214.350 174.957 214.351 1.00 43.06 730 LYS D O 1
ATOM 14945 N N . GLY D 1 722 ? 215.776 174.793 216.073 1.00 37.35 731 GLY D N 1
ATOM 14946 C CA . GLY D 1 722 ? 215.051 175.754 216.869 1.00 37.35 731 GLY D CA 1
ATOM 14947 C C . GLY D 1 722 ? 215.980 176.601 217.709 1.00 37.35 731 GLY D C 1
ATOM 14948 O O . GLY D 1 722 ? 217.124 176.241 217.964 1.00 37.35 731 GLY D O 1
ATOM 14949 N N . TYR D 1 723 ? 215.454 177.744 218.131 1.00 38.20 732 TYR D N 1
ATOM 14950 C CA . TYR D 1 723 ? 216.127 178.651 219.047 1.00 38.20 732 TYR D CA 1
ATOM 14951 C C . TYR D 1 723 ? 215.562 178.432 220.435 1.00 38.20 732 TYR D C 1
ATOM 14952 O O . TYR D 1 723 ? 214.348 178.459 220.618 1.00 38.20 732 TYR D O 1
ATOM 14961 N N . GLY D 1 724 ? 216.435 178.214 221.410 1.00 38.95 733 GLY D N 1
ATOM 14962 C CA . GLY D 1 724 ? 215.999 177.976 222.762 1.00 38.95 733 GLY D CA 1
ATOM 14963 C C . GLY D 1 724 ? 216.522 179.043 223.700 1.00 38.95 733 GLY D C 1
ATOM 14964 O O . GLY D 1 724 ? 217.496 179.734 223.416 1.00 38.95 733 GLY D O 1
ATOM 14965 N N . ILE D 1 725 ? 215.841 179.172 224.830 1.00 38.53 734 ILE D N 1
ATOM 14966 C CA . ILE D 1 725 ? 216.284 180.045 225.906 1.00 38.53 734 ILE D CA 1
ATOM 14967 C C . ILE D 1 725 ? 217.096 179.192 226.866 1.00 38.53 734 ILE D C 1
ATOM 14968 O O . ILE D 1 725 ? 216.616 178.175 227.362 1.00 38.53 734 ILE D O 1
ATOM 14973 N N . ALA D 1 726 ? 218.327 179.594 227.119 1.00 41.52 735 ALA D N 1
ATOM 14974 C CA . ALA D 1 726 ? 219.247 178.754 227.855 1.00 41.52 735 ALA D CA 1
ATOM 14975 C C . ALA D 1 726 ? 219.436 179.258 229.279 1.00 41.52 735 ALA D C 1
ATOM 14976 O O . ALA D 1 726 ? 219.343 180.446 229.562 1.00 41.52 735 ALA D O 1
ATOM 14978 N N . THR D 1 727 ? 219.677 178.318 230.193 1.00 48.56 736 THR D N 1
ATOM 14979 C CA . THR D 1 727 ? 219.958 178.583 231.597 1.00 48.56 736 THR D CA 1
ATOM 14980 C C . THR D 1 727 ? 221.117 177.679 231.975 1.00 48.56 736 THR D C 1
ATOM 14981 O O . THR D 1 727 ? 221.355 176.695 231.266 1.00 48.56 736 THR D O 1
ATOM 14985 N N . PRO D 1 728 ? 221.880 177.985 233.041 1.00 54.75 737 PRO D N 1
ATOM 14986 C CA . PRO D 1 728 ? 222.915 177.046 233.490 1.00 54.75 737 PRO D CA 1
ATOM 14987 C C . PRO D 1 728 ? 222.339 175.735 233.991 1.00 54.75 737 PRO D C 1
ATOM 14988 O O . PRO D 1 728 ? 221.193 175.685 234.444 1.00 54.75 737 PRO D O 1
ATOM 14992 N N . LYS D 1 729 ? 223.127 174.671 233.911 1.00 57.15 738 LYS D N 1
ATOM 14993 C CA . LYS D 1 729 ? 222.639 173.332 234.221 1.00 57.15 738 LYS D CA 1
ATOM 14994 C C . LYS D 1 729 ? 222.473 173.196 235.727 1.00 57.15 738 LYS D C 1
ATOM 14995 O O . LYS D 1 729 ? 223.437 172.975 236.461 1.00 57.15 738 LYS D O 1
ATOM 15001 N N . GLY D 1 730 ? 221.237 173.341 236.192 1.00 61.93 739 GLY D N 1
ATOM 15002 C CA . GLY D 1 730 ? 220.941 173.260 237.604 1.00 61.93 739 GLY D CA 1
ATOM 15003 C C . GLY D 1 730 ? 220.292 174.523 238.120 1.00 61.93 739 GLY D C 1
ATOM 15004 O O . GLY D 1 730 ? 220.098 174.680 239.328 1.00 61.93 739 GLY D O 1
ATOM 15005 N N . SER D 1 731 ? 219.956 175.435 237.213 1.00 62.28 740 SER D N 1
ATOM 15006 C CA . SER D 1 731 ? 219.335 176.685 237.611 1.00 62.28 740 SER D CA 1
ATOM 15007 C C . SER D 1 731 ? 217.889 176.447 238.029 1.00 62.28 740 SER D C 1
ATOM 15008 O O . SER D 1 731 ? 217.246 175.478 237.629 1.00 62.28 740 SER D O 1
ATOM 15011 N N . SER D 1 732 ? 217.379 177.353 238.861 1.00 63.55 741 SER D N 1
ATOM 15012 C CA . SER D 1 732 ? 215.990 177.312 239.292 1.00 63.55 741 SER D CA 1
ATOM 15013 C C . SER D 1 732 ? 215.079 178.057 238.330 1.00 63.55 741 SER D C 1
ATOM 15014 O O . SER D 1 732 ? 213.861 178.087 238.528 1.00 63.55 741 SER D O 1
ATOM 15017 N N . LEU D 1 733 ? 215.647 178.674 237.300 1.00 59.43 742 LEU D N 1
ATOM 15018 C CA . LEU D 1 733 ? 214.849 179.251 236.234 1.00 59.43 742 LEU D CA 1
ATOM 15019 C C . LEU D 1 733 ? 214.525 178.257 235.135 1.00 59.43 742 LEU D C 1
ATOM 15020 O O . LEU D 1 733 ? 213.640 178.535 234.326 1.00 59.43 742 LEU D O 1
ATOM 15025 N N . GLY D 1 734 ? 215.210 177.114 235.099 1.00 57.40 743 GLY D N 1
ATOM 15026 C CA . GLY D 1 734 ? 215.088 176.131 234.038 1.00 57.40 743 GLY D CA 1
ATOM 15027 C C . GLY D 1 734 ? 213.697 175.591 233.781 1.00 57.40 743 GLY D C 1
ATOM 15028 O O . GLY D 1 734 ? 213.250 175.542 232.632 1.00 57.40 743 GLY D O 1
ATOM 15029 N N . THR D 1 735 ? 213.002 175.188 234.839 1.00 54.96 744 THR D N 1
ATOM 15030 C CA . THR D 1 735 ? 211.617 174.739 234.700 1.00 54.96 744 THR D CA 1
ATOM 15031 C C . THR D 1 735 ? 210.602 175.868 234.484 1.00 54.96 744 THR D C 1
ATOM 15032 O O . THR D 1 735 ? 209.756 175.716 233.589 1.00 54.96 744 THR D O 1
ATOM 15036 N N . PRO D 1 736 ? 210.607 177.009 235.218 1.00 55.36 745 PRO D N 1
ATOM 15037 C CA . PRO D 1 736 ? 209.569 178.025 234.936 1.00 55.36 745 PRO D CA 1
ATOM 15038 C C . PRO D 1 736 ? 209.696 178.735 233.600 1.00 55.36 745 PRO D C 1
ATOM 15039 O O . PRO D 1 736 ? 208.677 179.140 233.036 1.00 55.36 745 PRO D O 1
ATOM 15043 N N . VAL D 1 737 ? 210.914 178.915 233.086 1.00 53.99 746 VAL D N 1
ATOM 15044 C CA . VAL D 1 737 ? 211.091 179.541 231.776 1.00 53.99 746 VAL D CA 1
ATOM 15045 C C . VAL D 1 737 ? 210.608 178.605 230.674 1.00 53.99 746 VAL D C 1
ATOM 15046 O O . VAL D 1 737 ? 210.026 179.044 229.675 1.00 53.99 746 VAL D O 1
ATOM 15050 N N . ASN D 1 738 ? 210.793 177.298 230.869 1.00 47.53 747 ASN D N 1
ATOM 15051 C CA . ASN D 1 738 ? 210.312 176.310 229.909 1.00 47.53 747 ASN D CA 1
ATOM 15052 C C . ASN D 1 738 ? 208.793 176.322 229.825 1.00 47.53 747 ASN D C 1
ATOM 15053 O O . ASN D 1 738 ? 208.220 176.230 228.737 1.00 47.53 747 ASN D O 1
ATOM 15058 N N . LEU D 1 739 ? 208.123 176.448 230.966 1.00 47.94 748 LEU D N 1
ATOM 15059 C CA . LEU D 1 739 ? 206.671 176.537 230.939 1.00 47.94 748 LEU D CA 1
ATOM 15060 C C . LEU D 1 739 ? 206.216 177.927 230.521 1.00 47.94 748 LEU D C 1
ATOM 15061 O O . LEU D 1 739 ? 205.074 178.096 230.090 1.00 47.94 748 LEU D O 1
ATOM 15066 N N . ALA D 1 740 ? 207.096 178.925 230.627 1.00 50.48 749 ALA D N 1
ATOM 15067 C CA . ALA D 1 740 ? 206.761 180.269 230.171 1.00 50.48 749 ALA D CA 1
ATOM 15068 C C . ALA D 1 740 ? 206.729 180.345 228.655 1.00 50.48 749 ALA D C 1
ATOM 15069 O O . ALA D 1 740 ? 205.884 181.036 228.085 1.00 50.48 749 ALA D O 1
ATOM 15071 N N . VAL D 1 741 ? 207.661 179.656 227.989 1.00 48.29 750 VAL D N 1
ATOM 15072 C CA . VAL D 1 741 ? 207.695 179.625 226.527 1.00 48.29 750 VAL D CA 1
ATOM 15073 C C . VAL D 1 741 ? 206.457 178.930 225.978 1.00 48.29 750 VAL D C 1
ATOM 15074 O O . VAL D 1 741 ? 205.848 179.391 225.006 1.00 48.29 750 VAL D O 1
ATOM 15078 N N . LEU D 1 742 ? 206.034 177.844 226.622 1.00 47.23 751 LEU D N 1
ATOM 15079 C CA . LEU D 1 742 ? 204.870 177.110 226.148 1.00 47.23 751 LEU D CA 1
ATOM 15080 C C . LEU D 1 742 ? 203.576 177.862 226.429 1.00 47.23 751 LEU D C 1
ATOM 15081 O O . LEU D 1 742 ? 202.574 177.642 225.746 1.00 47.23 751 LEU D O 1
ATOM 15086 N N . LYS D 1 743 ? 203.566 178.744 227.431 1.00 53.97 752 LYS D N 1
ATOM 15087 C CA . LYS D 1 743 ? 202.452 179.679 227.572 1.00 53.97 752 LYS D CA 1
ATOM 15088 C C . LYS D 1 743 ? 202.445 180.685 226.435 1.00 53.97 752 LYS D C 1
ATOM 15089 O O . LYS D 1 743 ? 201.397 180.964 225.848 1.00 53.97 752 LYS D O 1
ATOM 15095 N N . LEU D 1 744 ? 203.615 181.242 226.114 1.00 51.94 753 LEU D N 1
ATOM 15096 C CA . LEU D 1 744 ? 203.702 182.285 225.100 1.00 51.94 753 LEU D CA 1
ATOM 15097 C C . LEU D 1 744 ? 203.479 181.737 223.702 1.00 51.94 753 LEU D C 1
ATOM 15098 O O . LEU D 1 744 ? 203.055 182.480 222.814 1.00 51.94 753 LEU D O 1
ATOM 15103 N N . SER D 1 745 ? 203.776 180.457 223.484 1.00 53.11 754 SER D N 1
ATOM 15104 C CA . SER D 1 745 ? 203.487 179.834 222.198 1.00 53.11 754 SER D CA 1
ATOM 15105 C C . SER D 1 745 ? 201.990 179.717 221.976 1.00 53.11 754 SER D C 1
ATOM 15106 O O . SER D 1 745 ? 201.466 180.161 220.950 1.00 53.11 754 SER D O 1
ATOM 15109 N N . GLU D 1 746 ? 201.283 179.138 222.940 1.00 57.72 755 GLU D N 1
ATOM 15110 C CA . GLU D 1 746 ? 199.879 178.804 222.777 1.00 57.72 755 GLU D CA 1
ATOM 15111 C C . GLU D 1 746 ? 198.960 180.003 222.937 1.00 57.72 755 GLU D C 1
ATOM 15112 O O . GLU D 1 746 ? 197.819 179.952 222.471 1.00 57.72 755 GLU D O 1
ATOM 15118 N N . GLN D 1 747 ? 199.420 181.073 223.575 1.00 58.69 756 GLN D N 1
ATOM 15119 C CA . GLN D 1 747 ? 198.680 182.323 223.628 1.00 58.69 756 GLN D CA 1
ATOM 15120 C C . GLN D 1 747 ? 198.929 183.203 222.417 1.00 58.69 756 GLN D C 1
ATOM 15121 O O . GLN D 1 747 ? 198.431 184.329 222.377 1.00 58.69 756 GLN D O 1
ATOM 15127 N N . GLY D 1 748 ? 199.696 182.728 221.442 1.00 55.28 757 GLY D N 1
ATOM 15128 C CA . GLY D 1 748 ? 199.983 183.484 220.248 1.00 55.28 757 GLY D CA 1
ATOM 15129 C C . GLY D 1 748 ? 200.887 184.673 220.445 1.00 55.28 757 GLY D C 1
ATOM 15130 O O . GLY D 1 748 ? 200.913 185.553 219.579 1.00 55.28 757 GLY D O 1
ATOM 15131 N N . VAL D 1 749 ? 201.620 184.734 221.557 1.00 52.57 758 VAL D N 1
ATOM 15132 C CA . VAL D 1 749 ? 202.481 185.880 221.821 1.00 52.57 758 VAL D CA 1
ATOM 15133 C C . VAL D 1 749 ? 203.712 185.832 220.933 1.00 52.57 758 VAL D C 1
ATOM 15134 O O . VAL D 1 749 ? 204.126 186.850 220.370 1.00 52.57 758 VAL D O 1
ATOM 15138 N N . LEU D 1 750 ? 204.298 184.643 220.774 1.00 50.20 759 LEU D N 1
ATOM 15139 C CA . LEU D 1 750 ? 205.511 184.495 219.979 1.00 50.20 759 LEU D CA 1
ATOM 15140 C C . LEU D 1 750 ? 205.239 184.723 218.501 1.00 50.20 759 LEU D C 1
ATOM 15141 O O . LEU D 1 750 ? 206.095 185.249 217.784 1.00 50.20 759 LEU D O 1
ATOM 15146 N N . ASP D 1 751 ? 204.057 184.325 218.029 1.00 56.56 760 ASP D N 1
ATOM 15147 C CA . ASP D 1 751 ? 203.651 184.654 216.669 1.00 56.56 760 ASP D CA 1
ATOM 15148 C C . ASP D 1 751 ? 203.441 186.150 216.512 1.00 56.56 760 ASP D C 1
ATOM 15149 O O . ASP D 1 751 ? 203.776 186.725 215.474 1.00 56.56 760 ASP D O 1
ATOM 15154 N N . LYS D 1 752 ? 202.889 186.794 217.541 1.00 55.41 761 LYS D N 1
ATOM 15155 C CA . LYS D 1 752 ? 202.622 188.226 217.488 1.00 55.41 761 LYS D CA 1
ATOM 15156 C C . LYS D 1 752 ? 203.908 189.038 217.533 1.00 55.41 761 LYS D C 1
ATOM 15157 O O . LYS D 1 752 ? 204.018 190.068 216.862 1.00 55.41 761 LYS D O 1
ATOM 15163 N N . LEU D 1 753 ? 204.897 188.587 218.307 1.00 51.92 762 LEU D N 1
ATOM 15164 C CA . LEU D 1 753 ? 206.164 189.306 218.366 1.00 51.92 762 LEU D CA 1
ATOM 15165 C C . LEU D 1 753 ? 206.951 189.156 217.073 1.00 51.92 762 LEU D C 1
ATOM 15166 O O . LEU D 1 753 ? 207.712 190.051 216.698 1.00 51.92 762 LEU D O 1
ATOM 15171 N N . LYS D 1 754 ? 206.794 188.028 216.383 1.00 53.38 763 LYS D N 1
ATOM 15172 C CA . LYS D 1 754 ? 207.480 187.846 215.111 1.00 53.38 763 LYS D CA 1
ATOM 15173 C C . LYS D 1 754 ? 206.828 188.679 214.018 1.00 53.38 763 LYS D C 1
ATOM 15174 O O . LYS D 1 754 ? 207.515 189.228 213.157 1.00 53.38 763 LYS D O 1
ATOM 15180 N N . ASN D 1 755 ? 205.498 188.801 214.041 1.00 57.45 764 ASN D N 1
ATOM 15181 C CA . ASN D 1 755 ? 204.828 189.646 213.058 1.00 57.45 764 ASN D CA 1
ATOM 15182 C C . ASN D 1 755 ? 205.124 191.120 213.271 1.00 57.45 764 ASN D C 1
ATOM 15183 O O . ASN D 1 755 ? 205.046 191.907 212.325 1.00 57.45 764 ASN D O 1
ATOM 15188 N N . LYS D 1 756 ? 205.455 191.516 214.497 1.00 58.81 765 LYS D N 1
ATOM 15189 C CA . LYS D 1 756 ? 205.763 192.913 214.753 1.00 58.81 765 LYS D CA 1
ATOM 15190 C C . LYS D 1 756 ? 207.139 193.275 214.219 1.00 58.81 765 LYS D C 1
ATOM 15191 O O . LYS D 1 756 ? 207.298 194.287 213.532 1.00 58.81 765 LYS D O 1
ATOM 15197 N N . TRP D 1 757 ? 208.140 192.449 214.499 1.00 55.50 766 TRP D N 1
ATOM 15198 C CA . TRP D 1 757 ? 209.517 192.789 214.181 1.00 55.50 766 TRP D CA 1
ATOM 15199 C C . TRP D 1 757 ? 209.957 192.339 212.797 1.00 55.50 766 TRP D C 1
ATOM 15200 O O . TRP D 1 757 ? 210.911 192.907 212.259 1.00 55.50 766 TRP D O 1
ATOM 15211 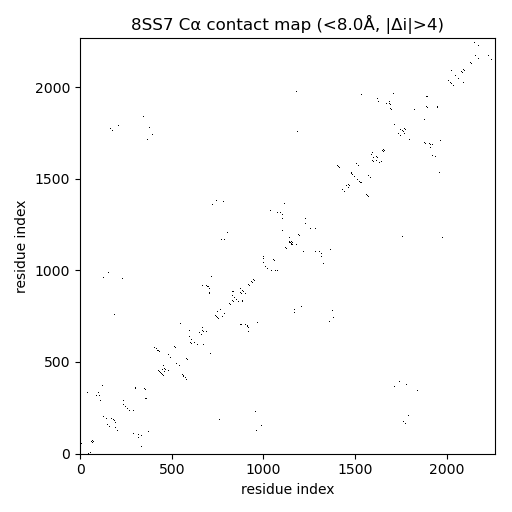N N . TRP D 1 758 ? 209.304 191.343 212.205 1.00 53.07 767 TRP D N 1
ATOM 15212 C CA . TRP D 1 758 ? 209.571 190.973 210.822 1.00 53.07 767 TRP D CA 1
ATOM 15213 C C . TRP D 1 758 ? 208.655 191.648 209.818 1.00 53.07 767 TRP D C 1
ATOM 15214 O O . TRP D 1 758 ? 209.125 192.017 208.746 1.00 53.07 767 TRP D O 1
ATOM 15225 N N . TYR D 1 759 ? 207.372 191.845 210.134 1.00 60.60 768 TYR D N 1
ATOM 15226 C CA . TYR D 1 759 ? 206.394 192.239 209.121 1.00 60.60 768 TYR D CA 1
ATOM 15227 C C . TYR D 1 759 ? 205.766 193.597 209.406 1.00 60.60 768 TYR D C 1
ATOM 15228 O O . TYR D 1 759 ? 205.639 194.402 208.482 1.00 60.60 768 TYR D O 1
ATOM 15237 N N . ASP D 1 760 ? 205.340 193.876 210.642 1.00 63.97 769 ASP D N 1
ATOM 15238 C CA . ASP D 1 760 ? 204.718 195.168 210.925 1.00 63.97 769 ASP D CA 1
ATOM 15239 C C . ASP D 1 760 ? 205.743 196.288 210.938 1.00 63.97 769 ASP D C 1
ATOM 15240 O O . ASP D 1 760 ? 205.391 197.453 210.730 1.00 63.97 769 ASP D O 1
ATOM 15245 N N . LYS D 1 761 ? 207.007 195.962 211.181 1.00 63.77 770 LYS D N 1
ATOM 15246 C CA . LYS D 1 761 ? 208.070 196.944 211.054 1.00 63.77 770 LYS D CA 1
ATOM 15247 C C . LYS D 1 761 ? 208.897 196.625 209.820 1.00 63.77 770 LYS D C 1
ATOM 15248 O O . LYS D 1 761 ? 210.112 196.834 209.804 1.00 63.77 770 LYS D O 1
ATOM 15254 N N . GLY D 1 762 ? 208.239 196.121 208.782 1.00 70.23 771 GLY D N 1
ATOM 15255 C CA . GLY D 1 762 ? 208.908 195.768 207.549 1.00 70.23 771 GLY D CA 1
ATOM 15256 C C . GLY D 1 762 ? 208.864 196.881 206.527 1.00 70.23 771 GLY D C 1
ATOM 15257 O O . GLY D 1 762 ? 207.793 197.407 206.214 1.00 70.23 771 GLY D O 1
ATOM 15258 N N . GLU D 1 763 ? 210.032 197.241 205.999 1.00 76.55 772 GLU D N 1
ATOM 15259 C CA . GLU D 1 763 ? 210.182 198.382 205.105 1.00 76.55 772 GLU D CA 1
ATOM 15260 C C . GLU D 1 763 ? 209.519 198.147 203.755 1.00 76.55 772 GLU D C 1
ATOM 15261 O O . GLU D 1 763 ? 208.795 199.017 203.262 1.00 76.55 772 GLU D O 1
ATOM 15267 N N . CYS D 1 764 ? 209.759 196.991 203.138 1.00 81.02 773 CYS D N 1
ATOM 15268 C CA . CYS D 1 764 ? 208.942 196.592 201.999 1.00 81.02 773 CYS D CA 1
ATOM 15269 C C . CYS D 1 764 ? 207.547 196.250 202.494 1.00 81.02 773 CYS D C 1
ATOM 15270 O O . CYS D 1 764 ? 207.397 195.535 203.488 1.00 81.02 773 CYS D O 1
ATOM 15273 N N . GLY D 1 765 ? 206.526 196.749 201.821 1.00 87.92 774 GLY D N 1
ATOM 15274 C CA . GLY D 1 765 ? 205.152 196.529 202.221 1.00 87.92 774 GLY D CA 1
ATOM 15275 C C . GLY D 1 765 ? 204.627 195.166 201.830 1.00 87.92 774 GLY D C 1
ATOM 15276 O O . GLY D 1 765 ? 205.389 194.209 201.647 1.00 87.92 774 GLY D O 1
ATOM 15277 N N . ALA D 1 766 ? 203.299 195.092 201.701 1.00 93.96 775 ALA D N 1
ATOM 15278 C CA . ALA D 1 766 ? 202.531 193.888 201.349 1.00 93.96 775 ALA D CA 1
ATOM 15279 C C . ALA D 1 766 ? 202.822 192.699 202.260 1.00 93.96 775 ALA D C 1
ATOM 15280 O O . ALA D 1 766 ? 202.190 191.652 202.144 1.00 93.96 775 ALA D O 1
ATOM 15282 N N . GLU D 1 773 ? 200.960 198.528 187.406 1.00 82.91 782 GLU D N 1
ATOM 15283 C CA . GLU D 1 773 ? 199.839 199.295 186.883 1.00 82.91 782 GLU D CA 1
ATOM 15284 C C . GLU D 1 773 ? 200.343 200.291 185.852 1.00 82.91 782 GLU D C 1
ATOM 15285 O O . GLU D 1 773 ? 201.557 200.464 185.738 1.00 82.91 782 GLU D O 1
ATOM 15291 N N . LYS D 1 774 ? 199.411 200.934 185.129 1.00 72.04 783 LYS D N 1
ATOM 15292 C CA . LYS D 1 774 ? 199.696 201.876 184.044 1.00 72.04 783 LYS D CA 1
ATOM 15293 C C . LYS D 1 774 ? 200.530 201.215 182.951 1.00 72.04 783 LYS D C 1
ATOM 15294 O O . LYS D 1 774 ? 201.765 201.296 182.975 1.00 72.04 783 LYS D O 1
ATOM 15300 N N . THR D 1 775 ? 199.861 200.398 182.133 1.00 60.01 784 THR D N 1
ATOM 15301 C CA . THR D 1 775 ? 200.407 199.809 180.913 1.00 60.01 784 THR D CA 1
ATOM 15302 C C . THR D 1 775 ? 201.231 200.808 180.108 1.00 60.01 784 THR D C 1
ATOM 15303 O O . THR D 1 775 ? 200.794 201.923 179.818 1.00 60.01 784 THR D O 1
ATOM 15307 N N . SER D 1 776 ? 202.451 200.404 179.781 1.00 50.96 785 SER D N 1
ATOM 15308 C CA . SER D 1 776 ? 203.398 201.235 179.064 1.00 50.96 785 SER D CA 1
ATOM 15309 C C . SER D 1 776 ? 203.410 200.857 177.595 1.00 50.96 785 SER D C 1
ATOM 15310 O O . SER D 1 776 ? 203.005 199.751 177.229 1.00 50.96 785 SER D O 1
ATOM 15313 N N . ALA D 1 777 ? 203.863 201.790 176.760 1.00 40.68 786 ALA D N 1
ATOM 15314 C CA . ALA D 1 777 ? 204.050 201.564 175.335 1.00 40.68 786 ALA D CA 1
ATOM 15315 C C . ALA D 1 777 ? 205.050 200.449 175.101 1.00 40.68 786 ALA D C 1
ATOM 15316 O O . ALA D 1 777 ? 205.951 200.247 175.917 1.00 40.68 786 ALA D O 1
ATOM 15318 N N . LEU D 1 778 ? 204.892 199.704 174.015 1.00 38.28 787 LEU D N 1
ATOM 15319 C CA . LEU D 1 778 ? 205.850 198.669 173.680 1.00 38.28 787 LEU D CA 1
ATOM 15320 C C . LEU D 1 778 ? 207.165 199.294 173.271 1.00 38.28 787 LEU D C 1
ATOM 15321 O O . LEU D 1 778 ? 207.207 200.223 172.468 1.00 38.28 787 LEU D O 1
ATOM 15326 N N . SER D 1 779 ? 208.241 198.784 173.844 1.00 42.41 788 SER D N 1
ATOM 15327 C CA . SER D 1 779 ? 209.571 199.225 173.477 1.00 42.41 788 SER D CA 1
ATOM 15328 C C . SER D 1 779 ? 209.994 198.514 172.207 1.00 42.41 788 SER D C 1
ATOM 15329 O O . SER D 1 779 ? 209.397 197.516 171.803 1.00 42.41 788 SER D O 1
ATOM 15332 N N . LEU D 1 780 ? 211.028 199.057 171.567 1.00 40.11 789 LEU D N 1
ATOM 15333 C CA . LEU D 1 780 ? 211.561 198.449 170.359 1.00 40.11 789 LEU D CA 1
ATOM 15334 C C . LEU D 1 780 ? 212.167 197.081 170.624 1.00 40.11 789 LEU D C 1
ATOM 15335 O O . LEU D 1 780 ? 212.128 196.233 169.734 1.00 40.11 789 LEU D O 1
ATOM 15340 N N . SER D 1 781 ? 212.662 196.834 171.838 1.00 44.05 790 SER D N 1
ATOM 15341 C CA . SER D 1 781 ? 213.228 195.558 172.257 1.00 44.05 790 SER D CA 1
ATOM 15342 C C . SER D 1 781 ? 212.262 194.398 172.140 1.00 44.05 790 SER D C 1
ATOM 15343 O O . SER D 1 781 ? 212.680 193.292 171.786 1.00 44.05 790 SER D O 1
ATOM 15346 N N . ASN D 1 782 ? 210.988 194.629 172.434 1.00 43.82 791 ASN D N 1
ATOM 15347 C CA . ASN D 1 782 ? 209.961 193.604 172.368 1.00 43.82 791 ASN D CA 1
ATOM 15348 C C . ASN D 1 782 ? 209.712 193.090 170.964 1.00 43.82 791 ASN D C 1
ATOM 15349 O O . ASN D 1 782 ? 209.243 191.960 170.811 1.00 43.82 791 ASN D O 1
ATOM 15354 N N . VAL D 1 783 ? 210.017 193.881 169.945 1.00 39.55 792 VAL D N 1
ATOM 15355 C CA . VAL D 1 783 ? 209.570 193.589 168.595 1.00 39.55 792 VAL D CA 1
ATOM 15356 C C . VAL D 1 783 ? 210.766 193.730 167.657 1.00 39.55 792 VAL D C 1
ATOM 15357 O O . VAL D 1 783 ? 210.621 193.720 166.431 1.00 39.55 792 VAL D O 1
ATOM 15361 N N . ALA D 1 784 ? 211.969 193.799 168.240 1.00 37.77 793 ALA D N 1
ATOM 15362 C CA . ALA D 1 784 ? 213.192 194.042 167.477 1.00 37.77 793 ALA D CA 1
ATOM 15363 C C . ALA D 1 784 ? 213.553 192.888 166.564 1.00 37.77 793 ALA D C 1
ATOM 15364 O O . ALA D 1 784 ? 214.196 193.100 165.535 1.00 37.77 793 ALA D O 1
ATOM 15366 N N . GLY D 1 785 ? 213.152 191.670 166.908 1.00 36.47 794 GLY D N 1
ATOM 15367 C CA . GLY D 1 785 ? 213.511 190.538 166.076 1.00 36.47 794 GLY D CA 1
ATOM 15368 C C . GLY D 1 785 ? 212.672 190.434 164.822 1.00 36.47 794 GLY D C 1
ATOM 15369 O O . GLY D 1 785 ? 212.951 189.617 163.949 1.00 36.47 794 GLY D O 1
ATOM 15370 N N . VAL D 1 786 ? 211.623 191.248 164.721 1.00 35.54 795 VAL D N 1
ATOM 15371 C CA . VAL D 1 786 ? 210.851 191.319 163.487 1.00 35.54 795 VAL D CA 1
ATOM 15372 C C . VAL D 1 786 ? 211.569 192.217 162.489 1.00 35.54 795 VAL D C 1
ATOM 15373 O O . VAL D 1 786 ? 211.470 192.037 161.273 1.00 35.54 795 VAL D O 1
ATOM 15377 N N . PHE D 1 787 ? 212.314 193.196 163.002 1.00 33.53 796 PHE D N 1
ATOM 15378 C CA . PHE D 1 787 ? 213.142 194.047 162.157 1.00 33.53 796 PHE D CA 1
ATOM 15379 C C . PHE D 1 787 ? 214.355 193.296 161.639 1.00 33.53 796 PHE D C 1
ATOM 15380 O O . PHE D 1 787 ? 214.856 193.585 160.550 1.00 33.53 796 PHE D O 1
ATOM 15388 N N . TYR D 1 788 ? 214.855 192.340 162.421 1.00 35.42 797 TYR D N 1
ATOM 15389 C CA . TYR D 1 788 ? 216.032 191.581 162.020 1.00 35.42 797 TYR D CA 1
ATOM 15390 C C . TYR D 1 788 ? 215.683 190.599 160.918 1.00 35.42 797 TYR D C 1
ATOM 15391 O O . TYR D 1 788 ? 216.494 190.327 160.027 1.00 35.42 797 TYR D O 1
ATOM 15400 N N . ILE D 1 789 ? 214.476 190.039 160.980 1.00 36.24 798 ILE D N 1
ATOM 15401 C CA . ILE D 1 789 ? 214.003 189.126 159.946 1.00 36.24 798 ILE D CA 1
ATOM 15402 C C . ILE D 1 789 ? 213.696 189.894 158.671 1.00 36.24 798 ILE D C 1
ATOM 15403 O O . ILE D 1 789 ? 213.952 189.417 157.559 1.00 36.24 798 ILE D O 1
ATOM 15408 N N . LEU D 1 790 ? 213.193 191.118 158.820 1.00 35.12 799 LEU D N 1
ATOM 15409 C CA . LEU D 1 790 ? 212.852 191.946 157.672 1.00 35.12 799 LEU D CA 1
ATOM 15410 C C . LEU D 1 790 ? 214.088 192.325 156.867 1.00 35.12 799 LEU D C 1
ATOM 15411 O O . LEU D 1 790 ? 214.150 192.070 155.663 1.00 35.12 799 LEU D O 1
ATOM 15416 N N . VAL D 1 791 ? 215.095 192.907 157.522 1.00 37.78 800 VAL D N 1
ATOM 15417 C CA . VAL D 1 791 ? 216.326 193.265 156.822 1.00 37.78 800 VAL D CA 1
ATOM 15418 C C . VAL D 1 791 ? 217.109 192.008 156.456 1.00 37.78 800 VAL D C 1
ATOM 15419 O O . VAL D 1 791 ? 217.820 191.974 155.445 1.00 37.78 800 VAL D O 1
ATOM 15423 N N . GLY D 1 792 ? 216.955 190.940 157.236 1.00 40.61 801 GLY D N 1
ATOM 15424 C CA . GLY D 1 792 ? 217.506 189.659 156.828 1.00 40.61 801 GLY D CA 1
ATOM 15425 C C . GLY D 1 792 ? 216.778 189.069 155.637 1.00 40.61 801 GLY D C 1
ATOM 15426 O O . GLY D 1 792 ? 217.333 188.264 154.891 1.00 40.61 801 GLY D O 1
ATOM 15427 N N . GLY D 1 793 ? 215.517 189.457 155.449 1.00 39.49 802 GLY D N 1
ATOM 15428 C CA . GLY D 1 793 ? 214.789 189.040 154.265 1.00 39.49 802 GLY D CA 1
ATOM 15429 C C . GLY D 1 793 ? 214.922 190.011 153.111 1.00 39.49 802 GLY D C 1
ATOM 15430 O O . GLY D 1 793 ? 214.682 189.645 151.962 1.00 39.49 802 GLY D O 1
ATOM 15431 N N . LEU D 1 794 ? 215.284 191.262 153.396 1.00 41.62 803 LEU D N 1
ATOM 15432 C CA . LEU D 1 794 ? 215.604 192.199 152.324 1.00 41.62 803 LEU D CA 1
ATOM 15433 C C . LEU D 1 794 ? 216.948 191.865 151.699 1.00 41.62 803 LEU D C 1
ATOM 15434 O O . LEU D 1 794 ? 217.129 191.999 150.487 1.00 41.62 803 LEU D O 1
ATOM 15439 N N . GLY D 1 795 ? 217.907 191.435 152.514 1.00 46.41 804 GLY D N 1
ATOM 15440 C CA . GLY D 1 795 ? 219.204 191.065 151.978 1.00 46.41 804 GLY D CA 1
ATOM 15441 C C . GLY D 1 795 ? 219.184 189.709 151.306 1.00 46.41 804 GLY D C 1
ATOM 15442 O O . GLY D 1 795 ? 219.990 189.433 150.417 1.00 46.41 804 GLY D O 1
ATOM 15443 N N . LEU D 1 796 ? 218.266 188.842 151.726 1.00 48.24 805 LEU D N 1
ATOM 15444 C CA . LEU D 1 796 ? 218.122 187.548 151.073 1.00 48.24 805 LEU D CA 1
ATOM 15445 C C . LEU D 1 796 ? 217.416 187.697 149.735 1.00 48.24 805 LEU D C 1
ATOM 15446 O O . LEU D 1 796 ? 217.630 186.896 148.825 1.00 48.24 805 LEU D O 1
ATOM 15451 N N . ALA D 1 797 ? 216.580 188.724 149.595 1.00 51.31 806 ALA D N 1
ATOM 15452 C CA . ALA D 1 797 ? 215.900 188.964 148.329 1.00 51.31 806 ALA D CA 1
ATOM 15453 C C . ALA D 1 797 ? 216.837 189.593 147.310 1.00 51.31 806 ALA D C 1
ATOM 15454 O O . ALA D 1 797 ? 216.629 189.454 146.102 1.00 51.31 806 ALA D O 1
ATOM 15456 N N . MET D 1 798 ? 217.877 190.284 147.775 1.00 57.03 807 MET D N 1
ATOM 15457 C CA . MET D 1 798 ? 218.839 190.877 146.855 1.00 57.03 807 MET D CA 1
ATOM 15458 C C . MET D 1 798 ? 219.845 189.844 146.365 1.00 57.03 807 MET D C 1
ATOM 15459 O O . MET D 1 798 ? 220.458 190.023 145.310 1.00 57.03 807 MET D O 1
ATOM 15464 N N . LEU D 1 799 ? 220.038 188.759 147.117 1.00 59.93 808 LEU D N 1
ATOM 15465 C CA . LEU D 1 799 ? 220.859 187.665 146.615 1.00 59.93 808 LEU D CA 1
ATOM 15466 C C . LEU D 1 799 ? 220.131 186.884 145.536 1.00 59.93 808 LEU D C 1
ATOM 15467 O O . LEU D 1 799 ? 220.723 186.537 144.510 1.00 59.93 808 LEU D O 1
ATOM 15472 N N . VAL D 1 800 ? 218.846 186.596 145.752 1.00 62.26 809 VAL D N 1
ATOM 15473 C CA . VAL D 1 800 ? 218.064 185.806 144.807 1.00 62.26 809 VAL D CA 1
ATOM 15474 C C . VAL D 1 800 ? 217.879 186.555 143.487 1.00 62.26 809 VAL D C 1
ATOM 15475 O O . VAL D 1 800 ? 217.802 185.935 142.422 1.00 62.26 809 VAL D O 1
ATOM 15479 N N . ALA D 1 801 ? 217.883 187.887 143.514 1.00 65.69 810 ALA D N 1
ATOM 15480 C CA . ALA D 1 801 ? 217.907 188.645 142.268 1.00 65.69 810 ALA D CA 1
ATOM 15481 C C . ALA D 1 801 ? 219.252 188.519 141.573 1.00 65.69 810 ALA D C 1
ATOM 15482 O O . ALA D 1 801 ? 219.326 188.488 140.341 1.00 65.69 810 ALA D O 1
ATOM 15484 N N . LEU D 1 802 ? 220.331 188.471 142.355 1.00 69.54 811 LEU D N 1
ATOM 15485 C CA . LEU D 1 802 ? 221.670 188.380 141.786 1.00 69.54 811 LEU D CA 1
ATOM 15486 C C . LEU D 1 802 ? 221.895 187.018 141.149 1.00 69.54 811 LEU D C 1
ATOM 15487 O O . LEU D 1 802 ? 222.580 186.899 140.129 1.00 69.54 811 LEU D O 1
ATOM 15492 N N . ILE D 1 803 ? 221.311 185.975 141.737 1.00 72.43 812 ILE D N 1
ATOM 15493 C CA . ILE D 1 803 ? 221.382 184.651 141.133 1.00 72.43 812 ILE D CA 1
ATOM 15494 C C . ILE D 1 803 ? 220.459 184.580 139.922 1.00 72.43 812 ILE D C 1
ATOM 15495 O O . ILE D 1 803 ? 220.767 183.915 138.928 1.00 72.43 812 ILE D O 1
ATOM 15500 N N . GLU D 1 804 ? 219.332 185.293 139.969 1.00 78.27 813 GLU D N 1
ATOM 15501 C CA . GLU D 1 804 ? 218.424 185.328 138.825 1.00 78.27 813 GLU D CA 1
ATOM 15502 C C . GLU D 1 804 ? 219.024 186.116 137.668 1.00 78.27 813 GLU D C 1
ATOM 15503 O O . GLU D 1 804 ? 218.768 185.808 136.500 1.00 78.27 813 GLU D O 1
ATOM 15509 N N . PHE D 1 805 ? 219.848 187.116 137.972 1.00 82.20 814 PHE D N 1
ATOM 15510 C CA . PHE D 1 805 ? 220.453 187.919 136.917 1.00 82.20 814 PHE D CA 1
ATOM 15511 C C . PHE D 1 805 ? 221.617 187.182 136.268 1.00 82.20 814 PHE D C 1
ATOM 15512 O O . PHE D 1 805 ? 221.952 187.427 135.103 1.00 82.20 814 PHE D O 1
ATOM 15520 N N . CYS D 1 806 ? 222.248 186.269 137.006 1.00 84.22 815 CYS D N 1
ATOM 15521 C CA . CYS D 1 806 ? 223.345 185.491 136.441 1.00 84.22 815 CYS D CA 1
ATOM 15522 C C . CYS D 1 806 ? 222.823 184.294 135.657 1.00 84.22 815 CYS D C 1
ATOM 15523 O O . CYS D 1 806 ? 223.243 184.048 134.522 1.00 84.22 815 CYS D O 1
ATOM 15526 N N . TYR D 1 807 ? 221.896 183.540 136.245 1.00 91.14 816 TYR D N 1
ATOM 15527 C CA . TYR D 1 807 ? 221.288 182.363 135.620 1.00 91.14 816 TYR D CA 1
ATOM 15528 C C . TYR D 1 807 ? 220.435 182.714 134.389 1.00 91.14 816 TYR D C 1
ATOM 15529 O O . TYR D 1 807 ? 220.186 181.849 133.544 1.00 91.14 816 TYR D O 1
ATOM 15538 N N . LYS D 1 808 ? 219.989 183.955 134.238 1.00 91.30 817 LYS D N 1
ATOM 15539 C CA . LYS D 1 808 ? 219.351 184.390 133.003 1.00 91.30 817 LYS D CA 1
ATOM 15540 C C . LYS D 1 808 ? 220.144 185.522 132.361 1.00 91.30 817 LYS D C 1
ATOM 15541 O O . LYS D 1 808 ? 220.352 185.537 131.149 1.00 91.30 817 LYS D O 1
ATOM 15547 N N . ALA E 2 2 ? 196.769 162.693 172.827 1.00 28.93 2 ALA E N 1
ATOM 15548 C CA . ALA E 2 2 ? 196.624 164.133 172.669 1.00 28.93 2 ALA E CA 1
ATOM 15549 C C . ALA E 2 2 ? 197.191 164.591 171.334 1.00 28.93 2 ALA E C 1
ATOM 15550 O O . ALA E 2 2 ? 198.073 163.949 170.771 1.00 28.93 2 ALA E O 1
ATOM 15552 N N . PHE E 2 3 ? 196.680 165.712 170.835 1.00 20.97 3 PHE E N 1
ATOM 15553 C CA . PHE E 2 3 ? 197.149 166.245 169.566 1.00 20.97 3 PHE E CA 1
ATOM 15554 C C . PHE E 2 3 ? 198.485 166.951 169.747 1.00 20.97 3 PHE E C 1
ATOM 15555 O O . PHE E 2 3 ? 198.655 167.792 170.632 1.00 20.97 3 PHE E O 1
ATOM 15563 N N . THR E 2 4 ? 199.446 166.596 168.902 1.00 19.91 4 THR E N 1
ATOM 15564 C CA . THR E 2 4 ? 200.760 167.213 168.972 1.00 19.91 4 THR E CA 1
ATOM 15565 C C . THR E 2 4 ? 201.267 167.449 167.561 1.00 19.91 4 THR E C 1
ATOM 15566 O O . THR E 2 4 ? 200.599 167.131 166.577 1.00 19.91 4 THR E O 1
ATOM 15570 N N . PHE E 2 5 ? 202.461 168.032 167.480 1.00 17.43 5 PHE E N 1
ATOM 15571 C CA . PHE E 2 5 ? 203.054 168.336 166.185 1.00 17.43 5 PHE E CA 1
ATOM 15572 C C . PHE E 2 5 ? 203.449 167.072 165.438 1.00 17.43 5 PHE E C 1
ATOM 15573 O O . PHE E 2 5 ? 203.330 167.011 164.212 1.00 17.43 5 PHE E O 1
ATOM 15581 N N . ALA E 2 6 ? 203.903 166.048 166.157 1.00 20.42 6 ALA E N 1
ATOM 15582 C CA . ALA E 2 6 ? 204.205 164.781 165.504 1.00 20.42 6 ALA E CA 1
ATOM 15583 C C . ALA E 2 6 ? 202.934 164.078 165.048 1.00 20.42 6 ALA E C 1
ATOM 15584 O O . ALA E 2 6 ? 202.925 163.427 164.002 1.00 20.42 6 ALA E O 1
ATOM 15586 N N . ALA E 2 7 ? 201.844 164.218 165.805 1.00 19.73 7 ALA E N 1
ATOM 15587 C CA . ALA E 2 7 ? 200.573 163.627 165.399 1.00 19.73 7 ALA E CA 1
ATOM 15588 C C . ALA E 2 7 ? 199.986 164.348 164.196 1.00 19.73 7 ALA E C 1
ATOM 15589 O O . ALA E 2 7 ? 199.229 163.760 163.419 1.00 19.73 7 ALA E O 1
ATOM 15591 N N . PHE E 2 8 ? 200.319 165.628 164.032 1.00 18.12 8 PHE E N 1
ATOM 15592 C CA . PHE E 2 8 ? 199.883 166.370 162.857 1.00 18.12 8 PHE E CA 1
ATOM 15593 C C . PHE E 2 8 ? 200.731 166.022 161.644 1.00 18.12 8 PHE E C 1
ATOM 15594 O O . PHE E 2 8 ? 200.251 166.075 160.509 1.00 18.12 8 PHE E O 1
ATOM 15602 N N . CYS E 2 9 ? 201.991 165.647 161.866 1.00 21.74 9 CYS E N 1
ATOM 15603 C CA . CYS E 2 9 ? 202.842 165.212 160.766 1.00 21.74 9 CYS E CA 1
ATOM 15604 C C . CYS E 2 9 ? 202.422 163.848 160.243 1.00 21.74 9 CYS E C 1
ATOM 15605 O O . CYS E 2 9 ? 202.774 163.480 159.121 1.00 21.74 9 CYS E O 1
ATOM 15608 N N . TYR E 2 10 ? 201.692 163.069 161.047 1.00 24.06 10 TYR E N 1
ATOM 15609 C CA . TYR E 2 10 ? 201.134 161.824 160.534 1.00 24.06 10 TYR E CA 1
ATOM 15610 C C . TYR E 2 10 ? 199.772 162.046 159.897 1.00 24.06 10 TYR E C 1
ATOM 15611 O O . TYR E 2 10 ? 199.412 161.335 158.959 1.00 24.06 10 TYR E O 1
ATOM 15620 N N . MET E 2 11 ? 198.993 163.014 160.394 1.00 23.17 11 MET E N 1
ATOM 15621 C CA . MET E 2 11 ? 197.728 163.349 159.742 1.00 23.17 11 MET E CA 1
ATOM 15622 C C . MET E 2 11 ? 197.962 163.937 158.363 1.00 23.17 11 MET E C 1
ATOM 15623 O O . MET E 2 11 ? 197.199 163.675 157.428 1.00 23.17 11 MET E O 1
ATOM 15628 N N . LEU E 2 12 ? 199.029 164.716 158.216 1.00 21.08 12 LEU E N 1
ATOM 15629 C CA . LEU E 2 12 ? 199.262 165.446 156.979 1.00 21.08 12 LEU E CA 1
ATOM 15630 C C . LEU E 2 12 ? 199.890 164.547 155.922 1.00 21.08 12 LEU E C 1
ATOM 15631 O O . LEU E 2 12 ? 200.046 164.951 154.766 1.00 21.08 12 LEU E O 1
ATOM 15636 N N . THR E 2 13 ? 200.236 163.314 156.290 1.00 25.73 13 THR E N 1
ATOM 15637 C CA . THR E 2 13 ? 200.818 162.403 155.315 1.00 25.73 13 THR E CA 1
ATOM 15638 C C . THR E 2 13 ? 199.899 161.223 155.011 1.00 25.73 13 THR E C 1
ATOM 15639 O O . THR E 2 13 ? 200.231 160.386 154.171 1.00 25.73 13 THR E O 1
ATOM 15643 N N . LEU E 2 14 ? 198.751 161.121 155.683 1.00 29.10 14 LEU E N 1
ATOM 15644 C CA . LEU E 2 14 ? 197.671 160.306 155.132 1.00 29.10 14 LEU E CA 1
ATOM 15645 C C . LEU E 2 14 ? 197.043 160.992 153.934 1.00 29.10 14 LEU E C 1
ATOM 15646 O O . LEU E 2 14 ? 196.637 160.339 152.967 1.00 29.10 14 LEU E O 1
ATOM 15651 N N . VAL E 2 15 ? 196.919 162.317 154.009 1.00 28.14 15 VAL E N 1
ATOM 15652 C CA . VAL E 2 15 ? 196.253 163.088 152.969 1.00 28.14 15 VAL E CA 1
ATOM 15653 C C . VAL E 2 15 ? 197.077 163.072 151.690 1.00 28.14 15 VAL E C 1
ATOM 15654 O O . VAL E 2 15 ? 196.534 162.965 150.585 1.00 28.14 15 VAL E O 1
ATOM 15658 N N . LEU E 2 16 ? 198.400 163.118 151.818 1.00 27.96 16 LEU E N 1
ATOM 15659 C CA . LEU E 2 16 ? 199.236 163.189 150.631 1.00 27.96 16 LEU E CA 1
ATOM 15660 C C . LEU E 2 16 ? 199.700 161.825 150.137 1.00 27.96 16 LEU E C 1
ATOM 15661 O O . LEU E 2 16 ? 200.124 161.725 148.985 1.00 27.96 16 LEU E O 1
ATOM 15666 N N . CYS E 2 17 ? 199.628 160.773 150.958 1.00 35.10 17 CYS E N 1
ATOM 15667 C CA . CYS E 2 17 ? 199.855 159.427 150.433 1.00 35.10 17 CYS E CA 1
ATOM 15668 C C . CYS E 2 17 ? 198.634 158.913 149.690 1.00 35.10 17 CYS E C 1
ATOM 15669 O O . CYS E 2 17 ? 198.731 157.968 148.902 1.00 35.10 17 CYS E O 1
ATOM 15672 N N . ALA E 2 18 ? 197.470 159.512 149.935 1.00 33.30 18 ALA E N 1
ATOM 15673 C CA . ALA E 2 18 ? 196.302 159.199 149.124 1.00 33.30 18 ALA E CA 1
ATOM 15674 C C . ALA E 2 18 ? 196.459 159.762 147.717 1.00 33.30 18 ALA E C 1
ATOM 15675 O O . ALA E 2 18 ? 195.861 159.259 146.761 1.00 33.30 18 ALA E O 1
ATOM 15677 N N . SER E 2 19 ? 197.268 160.813 147.573 1.00 36.34 19 SER E N 1
ATOM 15678 C CA . SER E 2 19 ? 197.641 161.288 146.247 1.00 36.34 19 SER E CA 1
ATOM 15679 C C . SER E 2 19 ? 198.716 160.405 145.636 1.00 36.34 19 SER E C 1
ATOM 15680 O O . SER E 2 19 ? 198.769 160.224 144.415 1.00 36.34 19 SER E O 1
ATOM 15683 N N . LEU E 2 20 ? 199.600 159.865 146.477 1.00 37.51 20 LEU E N 1
ATOM 15684 C CA . LEU E 2 20 ? 200.705 159.065 145.967 1.00 37.51 20 LEU E CA 1
ATOM 15685 C C . LEU E 2 20 ? 200.222 157.724 145.437 1.00 37.51 20 LEU E C 1
ATOM 15686 O O . LEU E 2 20 ? 200.818 157.174 144.509 1.00 37.51 20 LEU E O 1
ATOM 15691 N N . ILE E 2 21 ? 199.137 157.182 145.995 1.00 42.77 21 ILE E N 1
ATOM 15692 C CA . ILE E 2 21 ? 198.594 155.957 145.420 1.00 42.77 21 ILE E CA 1
ATOM 15693 C C . ILE E 2 21 ? 197.823 156.274 144.144 1.00 42.77 21 ILE E C 1
ATOM 15694 O O . ILE E 2 21 ? 197.766 155.455 143.227 1.00 42.77 21 ILE E O 1
ATOM 15699 N N . PHE E 2 22 ? 197.278 157.485 144.029 1.00 48.10 22 PHE E N 1
ATOM 15700 C CA . PHE E 2 22 ? 196.558 157.835 142.811 1.00 48.10 22 PHE E CA 1
ATOM 15701 C C . PHE E 2 22 ? 197.527 158.124 141.670 1.00 48.10 22 PHE E C 1
ATOM 15702 O O . PHE E 2 22 ? 197.160 158.023 140.494 1.00 48.10 22 PHE E O 1
ATOM 15710 N N . PHE E 2 23 ? 198.777 158.462 141.996 1.00 48.45 23 PHE E N 1
ATOM 15711 C CA . PHE E 2 23 ? 199.797 158.595 140.963 1.00 48.45 23 PHE E CA 1
ATOM 15712 C C . PHE E 2 23 ? 200.178 157.245 140.379 1.00 48.45 23 PHE E C 1
ATOM 15713 O O . PHE E 2 23 ? 200.679 157.171 139.253 1.00 48.45 23 PHE E O 1
ATOM 15721 N N . VAL E 2 24 ? 199.953 156.166 141.130 1.00 53.55 24 VAL E N 1
ATOM 15722 C CA . VAL E 2 24 ? 200.513 154.870 140.763 1.00 53.55 24 VAL E CA 1
ATOM 15723 C C . VAL E 2 24 ? 199.450 153.991 140.105 1.00 53.55 24 VAL E C 1
ATOM 15724 O O . VAL E 2 24 ? 199.743 153.232 139.173 1.00 53.55 24 VAL E O 1
ATOM 15728 N N . ILE E 2 25 ? 198.197 154.105 140.558 1.00 56.05 25 ILE E N 1
ATOM 15729 C CA . ILE E 2 25 ? 197.052 153.548 139.836 1.00 56.05 25 ILE E CA 1
ATOM 15730 C C . ILE E 2 25 ? 196.992 154.151 138.436 1.00 56.05 25 ILE E C 1
ATOM 15731 O O . ILE E 2 25 ? 196.756 153.439 137.456 1.00 56.05 25 ILE E O 1
ATOM 15736 N N . TRP E 2 26 ? 197.298 155.441 138.313 1.00 64.74 26 TRP E N 1
ATOM 15737 C CA . TRP E 2 26 ? 197.371 156.048 136.988 1.00 64.74 26 TRP E CA 1
ATOM 15738 C C . TRP E 2 26 ? 198.636 155.612 136.248 1.00 64.74 26 TRP E C 1
ATOM 15739 O O . TRP E 2 26 ? 198.702 155.676 135.016 1.00 64.74 26 TRP E O 1
ATOM 15750 N N . HIS E 2 27 ? 199.646 155.142 136.987 1.00 68.79 27 HIS E N 1
ATOM 15751 C CA . HIS E 2 27 ? 200.907 154.751 136.361 1.00 68.79 27 HIS E CA 1
ATOM 15752 C C . HIS E 2 27 ? 200.882 153.305 135.877 1.00 68.79 27 HIS E C 1
ATOM 15753 O O . HIS E 2 27 ? 201.640 152.947 134.969 1.00 68.79 27 HIS E O 1
ATOM 15760 N N . ILE E 2 28 ? 200.033 152.458 136.464 1.00 70.79 28 ILE E N 1
ATOM 15761 C CA . ILE E 2 28 ? 199.916 151.091 135.967 1.00 70.79 28 ILE E CA 1
ATOM 15762 C C . ILE E 2 28 ? 198.931 151.029 134.805 1.00 70.79 28 ILE E C 1
ATOM 15763 O O . ILE E 2 28 ? 199.026 150.146 133.945 1.00 70.79 28 ILE E O 1
ATOM 15768 N N . ILE E 2 29 ? 197.977 151.963 134.753 1.00 79.29 29 ILE E N 1
ATOM 15769 C CA . ILE E 2 29 ? 197.036 152.007 133.636 1.00 79.29 29 ILE E CA 1
ATOM 15770 C C . ILE E 2 29 ? 197.727 152.547 132.389 1.00 79.29 29 ILE E C 1
ATOM 15771 O O . ILE E 2 29 ? 197.457 152.100 131.267 1.00 79.29 29 ILE E O 1
ATOM 15776 N N . ALA E 2 30 ? 198.680 153.463 132.575 1.00 83.09 30 ALA E N 1
ATOM 15777 C CA . ALA E 2 30 ? 199.330 154.126 131.447 1.00 83.09 30 ALA E CA 1
ATOM 15778 C C . ALA E 2 30 ? 200.225 153.167 130.667 1.00 83.09 30 ALA E C 1
ATOM 15779 O O . ALA E 2 30 ? 200.344 153.270 129.441 1.00 83.09 30 ALA E O 1
ATOM 15781 N N . PHE E 2 31 ? 200.865 152.221 131.359 1.00 86.01 31 PHE E N 1
ATOM 15782 C CA . PHE E 2 31 ? 201.688 151.243 130.653 1.00 86.01 31 PHE E CA 1
ATOM 15783 C C . PHE E 2 31 ? 200.874 150.054 130.160 1.00 86.01 31 PHE E C 1
ATOM 15784 O O . PHE E 2 31 ? 201.300 149.359 129.231 1.00 86.01 31 PHE E O 1
ATOM 15792 N N . ASP E 2 32 ? 199.711 149.797 130.759 1.00 92.81 32 ASP E N 1
ATOM 15793 C CA . ASP E 2 32 ? 198.826 148.772 130.216 1.00 92.81 32 ASP E CA 1
ATOM 15794 C C . ASP E 2 32 ? 198.152 149.260 128.940 1.00 92.81 32 ASP E C 1
ATOM 15795 O O . ASP E 2 32 ? 198.001 148.506 127.973 1.00 92.81 32 ASP E O 1
ATOM 15800 N N . GLU E 2 33 ? 197.754 150.535 128.911 1.00 97.83 33 GLU E N 1
ATOM 15801 C CA . GLU E 2 33 ? 197.183 151.099 127.692 1.00 97.83 33 GLU E CA 1
ATOM 15802 C C . GLU E 2 33 ? 198.252 151.373 126.643 1.00 97.83 33 GLU E C 1
ATOM 15803 O O . GLU E 2 33 ? 197.928 151.589 125.470 1.00 97.83 33 GLU E O 1
ATOM 15809 N N . LEU E 2 34 ? 199.525 151.389 127.045 1.00 99.29 34 LEU E N 1
ATOM 15810 C CA . LEU E 2 34 ? 200.633 151.577 126.117 1.00 99.29 34 LEU E CA 1
ATOM 15811 C C . LEU E 2 34 ? 200.792 150.334 125.248 1.00 99.29 34 LEU E C 1
ATOM 15812 O O . LEU E 2 34 ? 200.986 150.441 124.033 1.00 99.29 34 LEU E O 1
ATOM 15817 N N . ARG E 2 35 ? 200.707 149.154 125.864 1.00 100.98 35 ARG E N 1
ATOM 15818 C CA . ARG E 2 35 ? 200.909 147.890 125.163 1.00 100.98 35 ARG E CA 1
ATOM 15819 C C . ARG E 2 35 ? 199.759 147.571 124.215 1.00 100.98 35 ARG E C 1
ATOM 15820 O O . ARG E 2 35 ? 199.946 146.852 123.229 1.00 100.98 35 ARG E O 1
ATOM 15828 N N . THR E 2 36 ? 198.567 148.097 124.501 1.00 103.85 36 THR E N 1
ATOM 15829 C CA . THR E 2 36 ? 197.398 147.825 123.673 1.00 103.85 36 THR E CA 1
ATOM 15830 C C . THR E 2 36 ? 197.446 148.579 122.349 1.00 103.85 36 THR E C 1
ATOM 15831 O O . THR E 2 36 ? 197.155 148.005 121.294 1.00 103.85 36 THR E O 1
ATOM 15835 N N . ASP E 2 37 ? 197.801 149.858 122.390 1.00 105.52 37 ASP E N 1
ATOM 15836 C CA . ASP E 2 37 ? 197.813 150.680 121.185 1.00 105.52 37 ASP E CA 1
ATOM 15837 C C . ASP E 2 37 ? 199.029 150.335 120.326 1.00 105.52 37 ASP E C 1
ATOM 15838 O O . ASP E 2 37 ? 199.937 151.148 120.154 1.00 105.52 37 ASP E O 1
ATOM 15843 N N . ASN E 2 56 ? 201.277 156.163 119.915 1.00 101.18 56 ASN E N 1
ATOM 15844 C CA . ASN E 2 56 ? 200.985 156.116 121.342 1.00 101.18 56 ASN E CA 1
ATOM 15845 C C . ASN E 2 56 ? 202.167 156.567 122.192 1.00 101.18 56 ASN E C 1
ATOM 15846 O O . ASN E 2 56 ? 202.016 156.832 123.379 1.00 101.18 56 ASN E O 1
ATOM 15851 N N . ILE E 2 57 ? 203.344 156.629 121.570 1.00 100.33 57 ILE E N 1
ATOM 15852 C CA . ILE E 2 57 ? 204.588 156.946 122.264 1.00 100.33 57 ILE E CA 1
ATOM 15853 C C . ILE E 2 57 ? 204.584 158.391 122.744 1.00 100.33 57 ILE E C 1
ATOM 15854 O O . ILE E 2 57 ? 204.808 158.653 123.931 1.00 100.33 57 ILE E O 1
ATOM 15859 N N . GLU E 2 58 ? 204.288 159.326 121.837 1.00 100.73 58 GLU E N 1
ATOM 15860 C CA . GLU E 2 58 ? 204.475 160.749 122.112 1.00 100.73 58 GLU E CA 1
ATOM 15861 C C . GLU E 2 58 ? 203.482 161.273 123.146 1.00 100.73 58 GLU E C 1
ATOM 15862 O O . GLU E 2 58 ? 203.751 162.262 123.836 1.00 100.73 58 GLU E O 1
ATOM 15868 N N . ARG E 2 59 ? 202.321 160.625 123.270 1.00 99.87 59 ARG E N 1
ATOM 15869 C CA . ARG E 2 59 ? 201.347 161.074 124.260 1.00 99.87 59 ARG E CA 1
ATOM 15870 C C . ARG E 2 59 ? 201.656 160.506 125.646 1.00 99.87 59 ARG E C 1
ATOM 15871 O O . ARG E 2 59 ? 201.485 161.191 126.660 1.00 99.87 59 ARG E O 1
ATOM 15879 N N . ILE E 2 60 ? 202.144 159.264 125.712 1.00 96.68 60 ILE E N 1
ATOM 15880 C CA . ILE E 2 60 ? 202.477 158.670 127.004 1.00 96.68 60 ILE E CA 1
ATOM 15881 C C . ILE E 2 60 ? 203.898 159.074 127.398 1.00 96.68 60 ILE E C 1
ATOM 15882 O O . ILE E 2 60 ? 204.324 158.909 128.549 1.00 96.68 60 ILE E O 1
ATOM 15887 N N . CYS E 2 61 ? 204.644 159.643 126.449 1.00 96.96 61 CYS E N 1
ATOM 15888 C CA . CYS E 2 61 ? 205.768 160.495 126.816 1.00 96.96 61 CYS E CA 1
ATOM 15889 C C . CYS E 2 61 ? 205.262 161.657 127.659 1.00 96.96 61 CYS E C 1
ATOM 15890 O O . CYS E 2 61 ? 205.689 161.824 128.800 1.00 96.96 61 CYS E O 1
ATOM 15893 N N . CYS E 2 62 ? 204.311 162.424 127.122 1.00 91.69 62 CYS E N 1
ATOM 15894 C CA . CYS E 2 62 ? 203.957 163.709 127.717 1.00 91.69 62 CYS E CA 1
ATOM 15895 C C . CYS E 2 62 ? 203.076 163.543 128.952 1.00 91.69 62 CYS E C 1
ATOM 15896 O O . CYS E 2 62 ? 203.200 164.304 129.917 1.00 91.69 62 CYS E O 1
ATOM 15899 N N . LEU E 2 63 ? 202.171 162.560 128.940 1.00 91.15 63 LEU E N 1
ATOM 15900 C CA . LEU E 2 63 ? 201.259 162.378 130.067 1.00 91.15 63 LEU E CA 1
ATOM 15901 C C . LEU E 2 63 ? 201.965 161.845 131.310 1.00 91.15 63 LEU E C 1
ATOM 15902 O O . LEU E 2 63 ? 201.627 162.223 132.436 1.00 91.15 63 LEU E O 1
ATOM 15907 N N . LEU E 2 64 ? 202.943 160.957 131.127 1.00 83.16 64 LEU E N 1
ATOM 15908 C CA . LEU E 2 64 ? 203.701 160.457 132.270 1.00 83.16 64 LEU E CA 1
ATOM 15909 C C . LEU E 2 64 ? 204.629 161.526 132.827 1.00 83.16 64 LEU E C 1
ATOM 15910 O O . LEU E 2 64 ? 204.671 161.749 134.038 1.00 83.16 64 LEU E O 1
ATOM 15915 N N . ARG E 2 65 ? 205.367 162.207 131.946 1.00 88.68 65 ARG E N 1
ATOM 15916 C CA . ARG E 2 65 ? 206.415 163.174 132.279 1.00 88.68 65 ARG E CA 1
ATOM 15917 C C . ARG E 2 65 ? 205.949 164.305 133.196 1.00 88.68 65 ARG E C 1
ATOM 15918 O O . ARG E 2 65 ? 206.721 164.812 134.016 1.00 88.68 65 ARG E O 1
ATOM 15926 N N . LYS E 2 66 ? 204.679 164.683 133.083 1.00 76.38 66 LYS E N 1
ATOM 15927 C CA . LYS E 2 66 ? 204.093 165.704 133.940 1.00 76.38 66 LYS E CA 1
ATOM 15928 C C . LYS E 2 66 ? 203.800 165.177 135.342 1.00 76.38 66 LYS E C 1
ATOM 15929 O O . LYS E 2 66 ? 203.718 165.957 136.294 1.00 76.38 66 LYS E O 1
ATOM 15935 N N . LEU E 2 67 ? 203.630 163.859 135.482 1.00 66.02 67 LEU E N 1
ATOM 15936 C CA . LEU E 2 67 ? 203.146 163.290 136.739 1.00 66.02 67 LEU E CA 1
ATOM 15937 C C . LEU E 2 67 ? 204.225 163.166 137.804 1.00 66.02 67 LEU E C 1
ATOM 15938 O O . LEU E 2 67 ? 203.921 163.236 138.998 1.00 66.02 67 LEU E O 1
ATOM 15943 N N . VAL E 2 68 ? 205.476 162.941 137.410 1.00 60.53 68 VAL E N 1
ATOM 15944 C CA . VAL E 2 68 ? 206.383 162.204 138.284 1.00 60.53 68 VAL E CA 1
ATOM 15945 C C . VAL E 2 68 ? 207.053 163.128 139.297 1.00 60.53 68 VAL E C 1
ATOM 15946 O O . VAL E 2 68 ? 207.286 162.731 140.441 1.00 60.53 68 VAL E O 1
ATOM 15950 N N . VAL E 2 69 ? 207.372 164.355 138.893 1.00 54.52 69 VAL E N 1
ATOM 15951 C CA . VAL E 2 69 ? 208.033 165.333 139.767 1.00 54.52 69 VAL E CA 1
ATOM 15952 C C . VAL E 2 69 ? 207.172 165.721 140.977 1.00 54.52 69 VAL E C 1
ATOM 15953 O O . VAL E 2 69 ? 207.741 165.926 142.061 1.00 54.52 69 VAL E O 1
ATOM 15957 N N . PRO E 2 70 ? 205.799 165.830 140.886 1.00 49.95 70 PRO E N 1
ATOM 15958 C CA . PRO E 2 70 ? 205.006 165.836 142.126 1.00 49.95 70 PRO E CA 1
ATOM 15959 C C . PRO E 2 70 ? 205.219 164.646 143.046 1.00 49.95 70 PRO E C 1
ATOM 15960 O O . PRO E 2 70 ? 205.191 164.820 144.265 1.00 49.95 70 PRO E O 1
ATOM 15964 N N . GLU E 2 71 ? 205.449 163.452 142.497 1.00 48.22 71 GLU E N 1
ATOM 15965 C CA . GLU E 2 71 ? 205.542 162.256 143.329 1.00 48.22 71 GLU E CA 1
ATOM 15966 C C . GLU E 2 71 ? 206.822 162.254 144.164 1.00 48.22 71 GLU E C 1
ATOM 15967 O O . GLU E 2 71 ? 206.848 161.730 145.282 1.00 48.22 71 GLU E O 1
ATOM 15973 N N . TYR E 2 72 ? 207.887 162.871 143.647 1.00 49.06 72 TYR E N 1
ATOM 15974 C CA . TYR E 2 72 ? 209.131 162.962 144.407 1.00 49.06 72 TYR E CA 1
ATOM 15975 C C . TYR E 2 72 ? 209.010 163.938 145.561 1.00 49.06 72 TYR E C 1
ATOM 15976 O O . TYR E 2 72 ? 209.305 163.602 146.713 1.00 49.06 72 TYR E O 1
ATOM 15985 N N . SER E 2 73 ? 208.607 165.170 145.254 1.00 36.78 73 SER E N 1
ATOM 15986 C CA . SER E 2 73 ? 208.728 166.253 146.217 1.00 36.78 73 SER E CA 1
ATOM 15987 C C . SER E 2 73 ? 207.683 166.140 147.318 1.00 36.78 73 SER E C 1
ATOM 15988 O O . SER E 2 73 ? 207.904 166.626 148.432 1.00 36.78 73 SER E O 1
ATOM 15991 N N . ILE E 2 74 ? 206.543 165.502 147.031 1.00 31.45 74 ILE E N 1
ATOM 15992 C CA . ILE E 2 74 ? 205.604 165.139 148.093 1.00 31.45 74 ILE E CA 1
ATOM 15993 C C . ILE E 2 74 ? 206.250 164.146 149.047 1.00 31.45 74 ILE E C 1
ATOM 15994 O O . ILE E 2 74 ? 206.156 164.286 150.272 1.00 31.45 74 ILE E O 1
ATOM 15999 N N . HIS E 2 75 ? 206.950 163.150 148.505 1.00 34.92 75 HIS E N 1
ATOM 16000 C CA . HIS E 2 75 ? 207.736 162.267 149.359 1.00 34.92 75 HIS E CA 1
ATOM 16001 C C . HIS E 2 75 ? 208.966 162.988 149.895 1.00 34.92 75 HIS E C 1
ATOM 16002 O O . HIS E 2 75 ? 209.426 162.703 151.005 1.00 34.92 75 HIS E O 1
ATOM 16009 N N . GLY E 2 76 ? 209.504 163.934 149.124 1.00 32.85 76 GLY E N 1
ATOM 16010 C CA . GLY E 2 76 ? 210.580 164.767 149.633 1.00 32.85 76 GLY E CA 1
ATOM 16011 C C . GLY E 2 76 ? 210.115 165.733 150.707 1.00 32.85 76 GLY E C 1
ATOM 16012 O O . GLY E 2 76 ? 210.909 166.177 151.538 1.00 32.85 76 GLY E O 1
ATOM 16013 N N . LEU E 2 77 ? 208.827 166.090 150.690 1.00 29.69 77 LEU E N 1
ATOM 16014 C CA . LEU E 2 77 ? 208.241 166.822 151.809 1.00 29.69 77 LEU E CA 1
ATOM 16015 C C . LEU E 2 77 ? 208.238 165.970 153.067 1.00 29.69 77 LEU E C 1
ATOM 16016 O O . LEU E 2 77 ? 208.540 166.459 154.160 1.00 29.69 77 LEU E O 1
ATOM 16021 N N . PHE E 2 78 ? 207.925 164.677 152.919 1.00 27.33 78 PHE E N 1
ATOM 16022 C CA . PHE E 2 78 ? 207.803 163.764 154.054 1.00 27.33 78 PHE E CA 1
ATOM 16023 C C . PHE E 2 78 ? 209.140 163.573 154.749 1.00 27.33 78 PHE E C 1
ATOM 16024 O O . PHE E 2 78 ? 209.201 163.355 155.961 1.00 27.33 78 PHE E O 1
ATOM 16032 N N . CYS E 2 79 ? 210.224 163.646 153.980 1.00 30.97 79 CYS E N 1
ATOM 16033 C CA . CYS E 2 79 ? 211.558 163.529 154.551 1.00 30.97 79 CYS E CA 1
ATOM 16034 C C . CYS E 2 79 ? 211.877 164.724 155.438 1.00 30.97 79 CYS E C 1
ATOM 16035 O O . CYS E 2 79 ? 212.375 164.564 156.555 1.00 30.97 79 CYS E O 1
ATOM 16038 N N . LEU E 2 80 ? 211.571 165.934 154.969 1.00 27.46 80 LEU E N 1
ATOM 16039 C CA . LEU E 2 80 ? 211.841 167.114 155.785 1.00 27.46 80 LEU E CA 1
ATOM 16040 C C . LEU E 2 80 ? 210.755 167.357 156.822 1.00 27.46 80 LEU E C 1
ATOM 16041 O O . LEU E 2 80 ? 210.919 168.212 157.697 1.00 27.46 80 LEU E O 1
ATOM 16046 N N . MET E 2 81 ? 209.644 166.625 156.748 1.00 24.32 81 MET E N 1
ATOM 16047 C CA . MET E 2 81 ? 208.587 166.800 157.737 1.00 24.32 81 MET E CA 1
ATOM 16048 C C . MET E 2 81 ? 208.806 165.894 158.941 1.00 24.32 81 MET E C 1
ATOM 16049 O O . MET E 2 81 ? 208.588 166.306 160.085 1.00 24.32 81 MET E O 1
ATOM 16054 N N . PHE E 2 82 ? 209.252 164.657 158.710 1.00 25.32 82 PHE E N 1
ATOM 16055 C CA . PHE E 2 82 ? 209.523 163.767 159.834 1.00 25.32 82 PHE E CA 1
ATOM 16056 C C . PHE E 2 82 ? 210.924 163.982 160.386 1.00 25.32 82 PHE E C 1
ATOM 16057 O O . PHE E 2 82 ? 211.258 163.477 161.463 1.00 25.32 82 PHE E O 1
ATOM 16065 N N . LEU E 2 83 ? 211.761 164.729 159.667 1.00 26.86 83 LEU E N 1
ATOM 16066 C CA . LEU E 2 83 ? 213.027 165.170 160.237 1.00 26.86 83 LEU E CA 1
ATOM 16067 C C . LEU E 2 83 ? 212.781 166.241 161.289 1.00 26.86 83 LEU E C 1
ATOM 16068 O O . LEU E 2 83 ? 213.417 166.255 162.347 1.00 26.86 83 LEU E O 1
ATOM 16073 N N . CYS E 2 84 ? 211.848 167.152 161.005 1.00 26.51 84 CYS E N 1
ATOM 16074 C CA . CYS E 2 84 ? 211.539 168.228 161.935 1.00 26.51 84 CYS E CA 1
ATOM 16075 C C . CYS E 2 84 ? 210.576 167.789 163.025 1.00 26.51 84 CYS E C 1
ATOM 16076 O O . CYS E 2 84 ? 210.394 168.519 164.001 1.00 26.51 84 CYS E O 1
ATOM 16079 N N . ALA E 2 85 ? 209.953 166.626 162.880 1.00 27.48 85 ALA E N 1
ATOM 16080 C CA . ALA E 2 85 ? 209.056 166.094 163.895 1.00 27.48 85 ALA E CA 1
ATOM 16081 C C . ALA E 2 85 ? 209.754 165.178 164.883 1.00 27.48 85 ALA E C 1
ATOM 16082 O O . ALA E 2 85 ? 209.109 164.739 165.842 1.00 27.48 85 ALA E O 1
ATOM 16084 N N . ALA E 2 86 ? 211.045 164.903 164.667 1.00 29.40 86 ALA E N 1
ATOM 16085 C CA . ALA E 2 86 ? 211.836 163.901 165.387 1.00 29.40 86 ALA E CA 1
ATOM 16086 C C . ALA E 2 86 ? 211.136 162.541 165.394 1.00 29.40 86 ALA E C 1
ATOM 16087 O O . ALA E 2 86 ? 210.775 161.995 166.436 1.00 29.40 86 ALA E O 1
ATOM 16089 N N . GLU E 2 87 ? 210.933 162.008 164.191 1.00 30.81 87 GLU E N 1
ATOM 16090 C CA . GLU E 2 87 ? 210.373 160.674 163.995 1.00 30.81 87 GLU E CA 1
ATOM 16091 C C . GLU E 2 87 ? 211.397 159.869 163.198 1.00 30.81 87 GLU E C 1
ATOM 16092 O O . GLU E 2 87 ? 211.331 159.784 161.972 1.00 30.81 87 GLU E O 1
ATOM 16098 N N . TRP E 2 88 ? 212.347 159.265 163.915 1.00 35.13 88 TRP E N 1
ATOM 16099 C CA . TRP E 2 88 ? 213.543 158.754 163.257 1.00 35.13 88 TRP E CA 1
ATOM 16100 C C . TRP E 2 88 ? 213.308 157.378 162.655 1.00 35.13 88 TRP E C 1
ATOM 16101 O O . TRP E 2 88 ? 213.999 156.986 161.709 1.00 35.13 88 TRP E O 1
ATOM 16112 N N . VAL E 2 89 ? 212.345 156.624 163.186 1.00 37.11 89 VAL E N 1
ATOM 16113 C CA . VAL E 2 89 ? 211.951 155.383 162.523 1.00 37.11 89 VAL E CA 1
ATOM 16114 C C . VAL E 2 89 ? 211.175 155.698 161.246 1.00 37.11 89 VAL E C 1
ATOM 16115 O O . VAL E 2 89 ? 211.395 155.082 160.197 1.00 37.11 89 VAL E O 1
ATOM 16119 N N . THR E 2 90 ? 210.322 156.725 161.293 1.00 35.69 90 THR E N 1
ATOM 16120 C CA . THR E 2 90 ? 209.497 157.068 160.139 1.00 35.69 90 THR E CA 1
ATOM 16121 C C . THR E 2 90 ? 210.333 157.727 159.049 1.00 35.69 90 THR E C 1
ATOM 16122 O O . THR E 2 90 ? 210.140 157.459 157.856 1.00 35.69 90 THR E O 1
ATOM 16126 N N . LEU E 2 91 ? 211.287 158.571 159.446 1.00 36.04 91 LEU E N 1
ATOM 16127 C CA . LEU E 2 91 ? 212.253 159.119 158.499 1.00 36.04 91 LEU E CA 1
ATOM 16128 C C . LEU E 2 91 ? 213.141 158.023 157.924 1.00 36.04 91 LEU E C 1
ATOM 16129 O O . LEU E 2 91 ? 213.514 158.063 156.746 1.00 36.04 91 LEU E O 1
ATOM 16134 N N . GLY E 2 92 ? 213.475 157.022 158.740 1.00 39.82 92 GLY E N 1
ATOM 16135 C CA . GLY E 2 92 ? 214.306 155.933 158.262 1.00 39.82 92 GLY E CA 1
ATOM 16136 C C . GLY E 2 92 ? 213.596 155.006 157.298 1.00 39.82 92 GLY E C 1
ATOM 16137 O O . GLY E 2 92 ? 214.229 154.439 156.406 1.00 39.82 92 GLY E O 1
ATOM 16138 N N . LEU E 2 93 ? 212.283 154.830 157.460 1.00 42.02 93 LEU E N 1
ATOM 16139 C CA . LEU E 2 93 ? 211.530 154.007 156.519 1.00 42.02 93 LEU E CA 1
ATOM 16140 C C . LEU E 2 93 ? 211.229 154.728 155.210 1.00 42.02 93 LEU E C 1
ATOM 16141 O O . LEU E 2 93 ? 210.898 154.066 154.221 1.00 42.02 93 LEU E O 1
ATOM 16146 N N . ASN E 2 94 ? 211.328 156.056 155.174 1.00 41.75 94 ASN E N 1
ATOM 16147 C CA . ASN E 2 94 ? 211.258 156.789 153.916 1.00 41.75 94 ASN E CA 1
ATOM 16148 C C . ASN E 2 94 ? 212.608 156.906 153.231 1.00 41.75 94 ASN E C 1
ATOM 16149 O O . ASN E 2 94 ? 212.666 157.351 152.082 1.00 41.75 94 ASN E O 1
ATOM 16154 N N . ILE E 2 95 ? 213.682 156.520 153.922 1.00 49.52 95 ILE E N 1
ATOM 16155 C CA . ILE E 2 95 ? 215.017 156.525 153.311 1.00 49.52 95 ILE E CA 1
ATOM 16156 C C . ILE E 2 95 ? 215.176 155.559 152.135 1.00 49.52 95 ILE E C 1
ATOM 16157 O O . ILE E 2 95 ? 215.762 155.967 151.119 1.00 49.52 95 ILE E O 1
ATOM 16162 N N . PRO E 2 96 ? 214.691 154.260 152.177 1.00 50.97 96 PRO E N 1
ATOM 16163 C CA . PRO E 2 96 ? 214.859 153.408 150.985 1.00 50.97 96 PRO E CA 1
ATOM 16164 C C . PRO E 2 96 ? 214.117 153.881 149.743 1.00 50.97 96 PRO E C 1
ATOM 16165 O O . PRO E 2 96 ? 214.573 153.626 148.624 1.00 50.97 96 PRO E O 1
ATOM 16169 N N . LEU E 2 97 ? 212.988 154.571 149.909 1.00 52.82 97 LEU E N 1
ATOM 16170 C CA . LEU E 2 97 ? 212.333 155.145 148.740 1.00 52.82 97 LEU E CA 1
ATOM 16171 C C . LEU E 2 97 ? 213.005 156.448 148.316 1.00 52.82 97 LEU E C 1
ATOM 16172 O O . LEU E 2 97 ? 212.994 156.796 147.130 1.00 52.82 97 LEU E O 1
ATOM 16177 N N . LEU E 2 98 ? 213.620 157.162 149.263 1.00 56.71 98 LEU E N 1
ATOM 16178 C CA . LEU E 2 98 ? 214.268 158.433 148.947 1.00 56.71 98 LEU E CA 1
ATOM 16179 C C . LEU E 2 98 ? 215.518 158.227 148.105 1.00 56.71 98 LEU E C 1
ATOM 16180 O O . LEU E 2 98 ? 215.673 158.850 147.053 1.00 56.71 98 LEU E O 1
ATOM 16185 N N . PHE E 2 99 ? 216.421 157.348 148.546 1.00 63.16 99 PHE E N 1
ATOM 16186 C CA . PHE E 2 99 ? 217.675 157.173 147.818 1.00 63.16 99 PHE E CA 1
ATOM 16187 C C . PHE E 2 99 ? 217.466 156.422 146.508 1.00 63.16 99 PHE E C 1
ATOM 16188 O O . PHE E 2 99 ? 218.313 156.491 145.610 1.00 63.16 99 PHE E O 1
ATOM 16196 N N . TYR E 2 100 ? 216.349 155.705 146.375 1.00 64.49 100 TYR E N 1
ATOM 16197 C CA . TYR E 2 100 ? 215.941 155.211 145.066 1.00 64.49 100 TYR E CA 1
ATOM 16198 C C . TYR E 2 100 ? 215.572 156.368 144.148 1.00 64.49 100 TYR E C 1
ATOM 16199 O O . TYR E 2 100 ? 215.817 156.334 142.938 1.00 64.49 100 TYR E O 1
ATOM 16208 N N . HIS E 2 101 ? 214.962 157.402 144.724 1.00 61.79 101 HIS E N 1
ATOM 16209 C CA . HIS E 2 101 ? 214.490 158.540 143.946 1.00 61.79 101 HIS E CA 1
ATOM 16210 C C . HIS E 2 101 ? 215.638 159.440 143.499 1.00 61.79 101 HIS E C 1
ATOM 16211 O O . HIS E 2 101 ? 215.559 160.081 142.446 1.00 61.79 101 HIS E O 1
ATOM 16218 N N . LEU E 2 102 ? 216.709 159.517 144.295 1.00 70.87 102 LEU E N 1
ATOM 16219 C CA . LEU E 2 102 ? 217.857 160.335 143.912 1.00 70.87 102 LEU E CA 1
ATOM 16220 C C . LEU E 2 102 ? 218.603 159.729 142.729 1.00 70.87 102 LEU E C 1
ATOM 16221 O O . LEU E 2 102 ? 219.219 160.445 141.934 1.00 70.87 102 LEU E O 1
ATOM 16226 N N . TRP E 2 103 ? 218.563 158.404 142.604 1.00 80.86 103 TRP E N 1
ATOM 16227 C CA . TRP E 2 103 ? 219.270 157.727 141.523 1.00 80.86 103 TRP E CA 1
ATOM 16228 C C . TRP E 2 103 ? 218.588 157.950 140.178 1.00 80.86 103 TRP E C 1
ATOM 16229 O O . TRP E 2 103 ? 219.261 158.116 139.156 1.00 80.86 103 TRP E O 1
ATOM 16240 N N . ARG E 2 104 ? 217.255 157.969 140.168 1.00 77.41 104 ARG E N 1
ATOM 16241 C CA . ARG E 2 104 ? 216.500 158.105 138.927 1.00 77.41 104 ARG E CA 1
ATOM 16242 C C . ARG E 2 104 ? 216.481 159.528 138.384 1.00 77.41 104 ARG E C 1
ATOM 16243 O O . ARG E 2 104 ? 215.935 159.763 137.304 1.00 77.41 104 ARG E O 1
ATOM 16251 N N . TYR E 2 105 ? 217.045 160.486 139.120 1.00 83.62 105 TYR E N 1
ATOM 16252 C CA . TYR E 2 105 ? 217.056 161.879 138.694 1.00 83.62 105 TYR E CA 1
ATOM 16253 C C . TYR E 2 105 ? 218.446 162.495 138.630 1.00 83.62 105 TYR E C 1
ATOM 16254 O O . TYR E 2 105 ? 218.658 163.423 137.847 1.00 83.62 105 TYR E O 1
ATOM 16263 N N . PHE E 2 106 ? 219.405 162.004 139.409 1.00 88.71 106 PHE E N 1
ATOM 16264 C CA . PHE E 2 106 ? 220.757 162.544 139.341 1.00 88.71 106 PHE E CA 1
ATOM 16265 C C . PHE E 2 106 ? 221.690 161.741 138.443 1.00 88.71 106 PHE E C 1
ATOM 16266 O O . PHE E 2 106 ? 222.614 162.324 137.868 1.00 88.71 106 PHE E O 1
ATOM 16274 N N . HIS E 2 107 ? 221.486 160.430 138.303 1.00 94.51 107 HIS E N 1
ATOM 16275 C CA . HIS E 2 107 ? 222.438 159.625 137.543 1.00 94.51 107 HIS E CA 1
ATOM 16276 C C . HIS E 2 107 ? 221.778 158.821 136.428 1.00 94.51 107 HIS E C 1
ATOM 16277 O O . HIS E 2 107 ? 222.354 158.680 135.345 1.00 94.51 107 HIS E O 1
ATOM 16284 N N . ARG E 2 108 ? 220.582 158.288 136.671 1.00 91.36 108 ARG E N 1
ATOM 16285 C CA . ARG E 2 108 ? 219.847 157.644 135.583 1.00 91.36 108 ARG E CA 1
ATOM 16286 C C . ARG E 2 108 ? 218.473 158.291 135.329 1.00 91.36 108 ARG E C 1
ATOM 16287 O O . ARG E 2 108 ? 217.436 157.677 135.612 1.00 91.36 108 ARG E O 1
ATOM 16295 N N . PRO E 2 109 ? 218.391 159.583 134.893 1.00 91.15 109 PRO E N 1
ATOM 16296 C CA . PRO E 2 109 ? 217.213 159.993 134.116 1.00 91.15 109 PRO E CA 1
ATOM 16297 C C . PRO E 2 109 ? 217.440 160.036 132.609 1.00 91.15 109 PRO E C 1
ATOM 16298 O O . PRO E 2 109 ? 217.199 161.109 132.053 1.00 91.15 109 PRO E O 1
ATOM 16302 N N . ALA E 2 110 ? 217.808 158.923 131.945 1.00 97.53 110 ALA E N 1
ATOM 16303 C CA . ALA E 2 110 ? 218.523 158.858 130.656 1.00 97.53 110 ALA E CA 1
ATOM 16304 C C . ALA E 2 110 ? 218.115 159.883 129.597 1.00 97.53 110 ALA E C 1
ATOM 16305 O O . ALA E 2 110 ? 216.919 160.125 129.399 1.00 97.53 110 ALA E O 1
ATOM 16307 N N . ASP E 2 111 ? 219.100 160.371 128.828 1.00 103.21 111 ASP E N 1
ATOM 16308 C CA . ASP E 2 111 ? 219.374 161.791 128.581 1.00 103.21 111 ASP E CA 1
ATOM 16309 C C . ASP E 2 111 ? 218.170 162.721 128.590 1.00 103.21 111 ASP E C 1
ATOM 16310 O O . ASP E 2 111 ? 218.227 163.738 129.283 1.00 103.21 111 ASP E O 1
ATOM 16315 N N . GLY E 2 112 ? 217.093 162.411 127.862 1.00 101.02 112 GLY E N 1
ATOM 16316 C CA . GLY E 2 112 ? 215.851 163.152 128.011 1.00 101.02 112 GLY E CA 1
ATOM 16317 C C . GLY E 2 112 ? 215.879 164.615 127.611 1.00 101.02 112 GLY E C 1
ATOM 16318 O O . GLY E 2 112 ? 215.769 164.957 126.428 1.00 101.02 112 GLY E O 1
ATOM 16319 N N . SER E 2 113 ? 215.952 165.469 128.641 1.00 98.84 113 SER E N 1
ATOM 16320 C CA . SER E 2 113 ? 216.038 166.931 128.616 1.00 98.84 113 SER E CA 1
ATOM 16321 C C . SER E 2 113 ? 214.751 167.582 128.129 1.00 98.84 113 SER E C 1
ATOM 16322 O O . SER E 2 113 ? 214.789 168.549 127.362 1.00 98.84 113 SER E O 1
ATOM 16325 N N . GLU E 2 114 ? 213.609 167.063 128.576 1.00 96.24 114 GLU E N 1
ATOM 16326 C CA . GLU E 2 114 ? 212.381 167.848 128.594 1.00 96.24 114 GLU E CA 1
ATOM 16327 C C . GLU E 2 114 ? 211.915 167.998 130.036 1.00 96.24 114 GLU E C 1
ATOM 16328 O O . GLU E 2 114 ? 211.767 169.122 130.526 1.00 96.24 114 GLU E O 1
ATOM 16334 N N . VAL E 2 115 ? 211.695 166.880 130.731 1.00 96.42 115 VAL E N 1
ATOM 16335 C CA . VAL E 2 115 ? 211.852 166.888 132.180 1.00 96.42 115 VAL E CA 1
ATOM 16336 C C . VAL E 2 115 ? 212.867 165.818 132.558 1.00 96.42 115 VAL E C 1
ATOM 16337 O O . VAL E 2 115 ? 213.893 166.163 133.153 1.00 96.42 115 VAL E O 1
ATOM 16341 N N . MET E 2 116 ? 212.493 164.522 132.398 1.00 92.47 116 MET E N 1
ATOM 16342 C CA . MET E 2 116 ? 213.221 163.322 131.929 1.00 92.47 116 MET E CA 1
ATOM 16343 C C . MET E 2 116 ? 212.369 162.099 132.301 1.00 92.47 116 MET E C 1
ATOM 16344 O O . MET E 2 116 ? 211.250 162.286 132.789 1.00 92.47 116 MET E O 1
ATOM 16349 N N . TYR E 2 117 ? 212.868 160.861 132.082 1.00 82.86 117 TYR E N 1
ATOM 16350 C CA . TYR E 2 117 ? 212.459 159.639 132.814 1.00 82.86 117 TYR E CA 1
ATOM 16351 C C . TYR E 2 117 ? 210.973 159.249 132.731 1.00 82.86 117 TYR E C 1
ATOM 16352 O O . TYR E 2 117 ? 210.153 159.798 133.471 1.00 82.86 117 TYR E O 1
ATOM 16361 N N . ASP E 2 118 ? 210.634 158.350 131.780 1.00 86.05 118 ASP E N 1
ATOM 16362 C CA . ASP E 2 118 ? 209.311 158.167 131.134 1.00 86.05 118 ASP E CA 1
ATOM 16363 C C . ASP E 2 118 ? 209.056 159.328 130.187 1.00 86.05 118 ASP E C 1
ATOM 16364 O O . ASP E 2 118 ? 208.137 160.134 130.350 1.00 86.05 118 ASP E O 1
ATOM 16369 N N . ALA E 2 119 ? 209.915 159.376 129.177 1.00 97.00 119 ALA E N 1
ATOM 16370 C CA . ALA E 2 119 ? 210.168 160.449 128.236 1.00 97.00 119 ALA E CA 1
ATOM 16371 C C . ALA E 2 119 ? 210.462 159.740 126.925 1.00 97.00 119 ALA E C 1
ATOM 16372 O O . ALA E 2 119 ? 209.916 158.656 126.690 1.00 97.00 119 ALA E O 1
ATOM 16374 N N . VAL E 2 120 ? 211.266 160.365 126.059 1.00 105.43 120 VAL E N 1
ATOM 16375 C CA . VAL E 2 120 ? 211.687 159.888 124.737 1.00 105.43 120 VAL E CA 1
ATOM 16376 C C . VAL E 2 120 ? 212.065 158.399 124.668 1.00 105.43 120 VAL E C 1
ATOM 16377 O O . VAL E 2 120 ? 211.828 157.742 123.647 1.00 105.43 120 VAL E O 1
ATOM 16381 N N . SER E 2 121 ? 212.586 157.829 125.759 1.00 110.85 121 SER E N 1
ATOM 16382 C CA . SER E 2 121 ? 212.986 156.424 125.784 1.00 110.85 121 SER E CA 1
ATOM 16383 C C . SER E 2 121 ? 211.798 155.547 126.181 1.00 110.85 121 SER E C 1
ATOM 16384 O O . SER E 2 121 ? 211.540 155.328 127.369 1.00 110.85 121 SER E O 1
ATOM 16387 N N . ILE E 2 122 ? 211.077 155.055 125.175 1.00 106.68 122 ILE E N 1
ATOM 16388 C CA . ILE E 2 122 ? 210.058 154.009 125.267 1.00 106.68 122 ILE E CA 1
ATOM 16389 C C . ILE E 2 122 ? 210.610 152.967 124.290 1.00 106.68 122 ILE E C 1
ATOM 16390 O O . ILE E 2 122 ? 211.820 152.985 124.037 1.00 106.68 122 ILE E O 1
ATOM 16395 N N . MET E 2 123 ? 209.764 152.056 123.768 1.00 107.81 123 MET E N 1
ATOM 16396 C CA . MET E 2 123 ? 210.033 150.726 123.201 1.00 107.81 123 MET E CA 1
ATOM 16397 C C . MET E 2 123 ? 211.317 150.556 122.393 1.00 107.81 123 MET E C 1
ATOM 16398 O O . MET E 2 123 ? 211.741 151.493 121.706 1.00 107.81 123 MET E O 1
ATOM 16403 N N . ASN E 2 124 ? 211.769 149.299 122.271 1.00 109.31 124 ASN E N 1
ATOM 16404 C CA . ASN E 2 124 ? 213.077 148.731 122.623 1.00 109.31 124 ASN E CA 1
ATOM 16405 C C . ASN E 2 124 ? 212.951 148.073 123.998 1.00 109.31 124 ASN E C 1
ATOM 16406 O O . ASN E 2 124 ? 213.885 147.425 124.481 1.00 109.31 124 ASN E O 1
ATOM 16411 N N . ALA E 2 125 ? 211.789 148.237 124.634 1.00 105.93 125 ALA E N 1
ATOM 16412 C CA . ALA E 2 125 ? 211.113 147.204 125.420 1.00 105.93 125 ALA E CA 1
ATOM 16413 C C . ALA E 2 125 ? 211.834 146.633 126.640 1.00 105.93 125 ALA E C 1
ATOM 16414 O O . ALA E 2 125 ? 211.283 145.759 127.316 1.00 105.93 125 ALA E O 1
ATOM 16416 N N . ASP E 2 126 ? 213.048 147.092 126.944 1.00 104.35 126 ASP E N 1
ATOM 16417 C CA . ASP E 2 126 ? 213.723 146.596 128.139 1.00 104.35 126 ASP E CA 1
ATOM 16418 C C . ASP E 2 126 ? 213.429 147.490 129.336 1.00 104.35 126 ASP E C 1
ATOM 16419 O O . ASP E 2 126 ? 213.440 147.037 130.486 1.00 104.35 126 ASP E O 1
ATOM 16424 N N . ILE E 2 127 ? 213.160 148.770 129.077 1.00 97.68 127 ILE E N 1
ATOM 16425 C CA . ILE E 2 127 ? 212.748 149.675 130.146 1.00 97.68 127 ILE E CA 1
ATOM 16426 C C . ILE E 2 127 ? 211.257 149.503 130.416 1.00 97.68 127 ILE E C 1
ATOM 16427 O O . ILE E 2 127 ? 210.748 149.874 131.481 1.00 97.68 127 ILE E O 1
ATOM 16432 N N . LEU E 2 128 ? 210.543 148.895 129.463 1.00 96.18 128 LEU E N 1
ATOM 16433 C CA . LEU E 2 128 ? 209.109 148.669 129.622 1.00 96.18 128 LEU E CA 1
ATOM 16434 C C . LEU E 2 128 ? 208.838 147.596 130.664 1.00 96.18 128 LEU E C 1
ATOM 16435 O O . LEU E 2 128 ? 207.800 147.607 131.332 1.00 96.18 128 LEU E O 1
ATOM 16440 N N . ASN E 2 129 ? 209.762 146.650 130.810 1.00 91.98 129 ASN E N 1
ATOM 16441 C CA . ASN E 2 129 ? 209.636 145.662 131.873 1.00 91.98 129 ASN E CA 1
ATOM 16442 C C . ASN E 2 129 ? 210.124 146.240 133.198 1.00 91.98 129 ASN E C 1
ATOM 16443 O O . ASN E 2 129 ? 209.615 145.895 134.269 1.00 91.98 129 ASN E O 1
ATOM 16448 N N . TYR E 2 130 ? 211.118 147.133 133.140 1.00 86.71 130 TYR E N 1
ATOM 16449 C CA . TYR E 2 130 ? 211.652 147.730 134.361 1.00 86.71 130 TYR E CA 1
ATOM 16450 C C . TYR E 2 130 ? 210.671 148.720 134.972 1.00 86.71 130 TYR E C 1
ATOM 16451 O O . TYR E 2 130 ? 210.611 148.870 136.198 1.00 86.71 130 TYR E O 1
ATOM 16460 N N . CYS E 2 131 ? 209.896 149.411 134.134 1.00 84.04 131 CYS E N 1
ATOM 16461 C CA . CYS E 2 131 ? 208.898 150.339 134.654 1.00 84.04 131 CYS E CA 1
ATOM 16462 C C . CYS E 2 131 ? 207.714 149.595 135.257 1.00 84.04 131 CYS E C 1
ATOM 16463 O O . CYS E 2 131 ? 207.127 150.042 136.247 1.00 84.04 131 CYS E O 1
ATOM 16466 N N . GLN E 2 132 ? 207.353 148.447 134.679 1.00 81.08 132 GLN E N 1
ATOM 16467 C CA . GLN E 2 132 ? 206.199 147.709 135.183 1.00 81.08 132 GLN E CA 1
ATOM 16468 C C . GLN E 2 132 ? 206.512 146.988 136.487 1.00 81.08 132 GLN E C 1
ATOM 16469 O O . GLN E 2 132 ? 205.622 146.788 137.320 1.00 81.08 132 GLN E O 1
ATOM 16475 N N . LYS E 2 133 ? 207.768 146.584 136.684 1.00 81.78 133 LYS E N 1
ATOM 16476 C CA . LYS E 2 133 ? 208.165 146.045 137.981 1.00 81.78 133 LYS E CA 1
ATOM 16477 C C . LYS E 2 133 ? 208.214 147.151 139.027 1.00 81.78 133 LYS E C 1
ATOM 16478 O O . LYS E 2 133 ? 207.945 146.920 140.210 1.00 81.78 133 LYS E O 1
ATOM 16484 N N . GLU E 2 134 ? 208.563 148.366 138.601 1.00 71.32 134 GLU E N 1
ATOM 16485 C CA . GLU E 2 134 ? 208.578 149.520 139.490 1.00 71.32 134 GLU E CA 1
ATOM 16486 C C . GLU E 2 134 ? 207.164 149.951 139.860 1.00 71.32 134 GLU E C 1
ATOM 16487 O O . GLU E 2 134 ? 206.897 150.355 140.997 1.00 71.32 134 GLU E O 1
ATOM 16493 N N . SER E 2 135 ? 206.245 149.848 138.898 1.00 69.00 135 SER E N 1
ATOM 16494 C CA . SER E 2 135 ? 204.901 150.392 139.055 1.00 69.00 135 SER E CA 1
ATOM 16495 C C . SER E 2 135 ? 204.078 149.591 140.057 1.00 69.00 135 SER E C 1
ATOM 16496 O O . SER E 2 135 ? 203.147 150.113 140.675 1.00 69.00 135 SER E O 1
ATOM 16499 N N . TRP E 2 136 ? 204.387 148.305 140.209 1.00 65.48 136 TRP E N 1
ATOM 16500 C CA . TRP E 2 136 ? 203.748 147.534 141.268 1.00 65.48 136 TRP E CA 1
ATOM 16501 C C . TRP E 2 136 ? 204.550 147.620 142.559 1.00 65.48 136 TRP E C 1
ATOM 16502 O O . TRP E 2 136 ? 204.026 147.346 143.644 1.00 65.48 136 TRP E O 1
ATOM 16513 N N . CYS E 2 137 ? 205.823 148.007 142.461 1.00 62.92 137 CYS E N 1
ATOM 16514 C CA . CYS E 2 137 ? 206.643 148.176 143.655 1.00 62.92 137 CYS E CA 1
ATOM 16515 C C . CYS E 2 137 ? 206.362 149.515 144.325 1.00 62.92 137 CYS E C 1
ATOM 16516 O O . CYS E 2 137 ? 206.560 149.669 145.536 1.00 62.92 137 CYS E O 1
ATOM 16519 N N . LYS E 2 138 ? 205.906 150.502 143.549 1.00 54.89 138 LYS E N 1
ATOM 16520 C CA . LYS E 2 138 ? 205.475 151.768 144.136 1.00 54.89 138 LYS E CA 1
ATOM 16521 C C . LYS E 2 138 ? 204.167 151.601 144.893 1.00 54.89 138 LYS E C 1
ATOM 16522 O O . LYS E 2 138 ? 204.006 152.135 145.995 1.00 54.89 138 LYS E O 1
ATOM 16528 N N . LEU E 2 139 ? 203.215 150.875 144.301 1.00 50.58 139 LEU E N 1
ATOM 16529 C CA . LEU E 2 139 ? 201.902 150.699 144.913 1.00 50.58 139 LEU E CA 1
ATOM 16530 C C . LEU E 2 139 ? 201.990 149.862 146.181 1.00 50.58 139 LEU E C 1
ATOM 16531 O O . LEU E 2 139 ? 201.261 150.100 147.150 1.00 50.58 139 LEU E O 1
ATOM 16536 N N . ALA E 2 140 ? 202.896 148.886 146.197 1.00 49.06 140 ALA E N 1
ATOM 16537 C CA . ALA E 2 140 ? 203.036 148.032 147.369 1.00 49.06 140 ALA E CA 1
ATOM 16538 C C . ALA E 2 140 ? 203.687 148.785 148.521 1.00 49.06 140 ALA E C 1
ATOM 16539 O O . ALA E 2 140 ? 203.398 148.516 149.690 1.00 49.06 140 ALA E O 1
ATOM 16541 N N . PHE E 2 141 ? 204.568 149.739 148.214 1.00 45.13 141 PHE E N 1
ATOM 16542 C CA . PHE E 2 141 ? 205.162 150.547 149.274 1.00 45.13 141 PHE E CA 1
ATOM 16543 C C . PHE E 2 141 ? 204.173 151.584 149.784 1.00 45.13 141 PHE E C 1
ATOM 16544 O O . PHE E 2 141 ? 204.108 151.859 150.987 1.00 45.13 141 PHE E O 1
ATOM 16552 N N . TYR E 2 142 ? 203.396 152.176 148.874 1.00 41.76 142 TYR E N 1
ATOM 16553 C CA . TYR E 2 142 ? 202.489 153.256 149.248 1.00 41.76 142 TYR E CA 1
ATOM 16554 C C . TYR E 2 142 ? 201.288 152.739 150.024 1.00 41.76 142 TYR E C 1
ATOM 16555 O O . TYR E 2 142 ? 200.786 153.419 150.926 1.00 41.76 142 TYR E O 1
ATOM 16564 N N . LEU E 2 143 ? 200.803 151.543 149.685 1.00 43.03 143 LEU E N 1
ATOM 16565 C CA . LEU E 2 143 ? 199.710 150.955 150.452 1.00 43.03 143 LEU E CA 1
ATOM 16566 C C . LEU E 2 143 ? 200.183 150.482 151.820 1.00 43.03 143 LEU E C 1
ATOM 16567 O O . LEU E 2 143 ? 199.390 150.410 152.762 1.00 43.03 143 LEU E O 1
ATOM 16572 N N . LEU E 2 144 ? 201.466 150.151 151.952 1.00 43.60 144 LEU E N 1
ATOM 16573 C CA . LEU E 2 144 ? 201.986 149.843 153.277 1.00 43.60 144 LEU E CA 1
ATOM 16574 C C . LEU E 2 144 ? 202.371 151.106 154.030 1.00 43.60 144 LEU E C 1
ATOM 16575 O O . LEU E 2 144 ? 202.355 151.114 155.264 1.00 43.60 144 LEU E O 1
ATOM 16580 N N . SER E 2 145 ? 202.718 152.177 153.314 1.00 39.54 145 SER E N 1
ATOM 16581 C CA . SER E 2 145 ? 202.976 153.450 153.978 1.00 39.54 145 SER E CA 1
ATOM 16582 C C . SER E 2 145 ? 201.688 154.079 154.486 1.00 39.54 145 SER E C 1
ATOM 16583 O O . SER E 2 145 ? 201.701 154.778 155.502 1.00 39.54 145 SER E O 1
ATOM 16586 N N . PHE E 2 146 ? 200.571 153.831 153.799 1.00 37.01 146 PHE E N 1
ATOM 16587 C CA . PHE E 2 146 ? 199.294 154.408 154.201 1.00 37.01 146 PHE E CA 1
ATOM 16588 C C . PHE E 2 146 ? 198.819 153.831 155.528 1.00 37.01 146 PHE E C 1
ATOM 16589 O O . PHE E 2 146 ? 198.274 154.550 156.370 1.00 37.01 146 PHE E O 1
ATOM 16597 N N . PHE E 2 147 ? 199.020 152.529 155.734 1.00 40.84 147 PHE E N 1
ATOM 16598 C CA . PHE E 2 147 ? 198.607 151.930 156.998 1.00 40.84 147 PHE E CA 1
ATOM 16599 C C . PHE E 2 147 ? 199.673 152.106 158.069 1.00 40.84 147 PHE E C 1
ATOM 16600 O O . PHE E 2 147 ? 199.375 152.018 159.264 1.00 40.84 147 PHE E O 1
ATOM 16608 N N . TYR E 2 148 ? 200.920 152.362 157.665 1.00 39.57 148 TYR E N 1
ATOM 16609 C CA . TYR E 2 148 ? 201.943 152.731 158.638 1.00 39.57 148 TYR E CA 1
ATOM 16610 C C . TYR E 2 148 ? 201.692 154.128 159.178 1.00 39.57 148 TYR E C 1
ATOM 16611 O O . TYR E 2 148 ? 201.904 154.404 160.363 1.00 39.57 148 TYR E O 1
ATOM 16620 N N . TYR E 2 149 ? 201.247 155.030 158.308 1.00 31.92 149 TYR E N 1
ATOM 16621 C CA . TYR E 2 149 ? 200.933 156.386 158.732 1.00 31.92 149 TYR E CA 1
ATOM 16622 C C . TYR E 2 149 ? 199.623 156.429 159.501 1.00 31.92 149 TYR E C 1
ATOM 16623 O O . TYR E 2 149 ? 199.462 157.249 160.411 1.00 31.92 149 TYR E O 1
ATOM 16632 N N . LEU E 2 150 ? 198.673 155.558 159.151 1.00 36.12 150 LEU E N 1
ATOM 16633 C CA . LEU E 2 150 ? 197.395 155.537 159.856 1.00 36.12 150 LEU E CA 1
ATOM 16634 C C . LEU E 2 150 ? 197.545 154.910 161.233 1.00 36.12 150 LEU E C 1
ATOM 16635 O O . LEU E 2 150 ? 196.800 155.247 162.157 1.00 36.12 150 LEU E O 1
ATOM 16640 N N . TYR E 2 151 ? 198.500 153.992 161.390 1.00 39.66 151 TYR E N 1
ATOM 16641 C CA . TYR E 2 151 ? 198.721 153.383 162.697 1.00 39.66 151 TYR E CA 1
ATOM 16642 C C . TYR E 2 151 ? 199.399 154.359 163.644 1.00 39.66 151 TYR E C 1
ATOM 16643 O O . TYR E 2 151 ? 198.974 154.522 164.793 1.00 39.66 151 TYR E O 1
ATOM 16652 N N . SER E 2 152 ? 200.462 155.018 163.182 1.00 34.41 152 SER E N 1
ATOM 16653 C CA . SER E 2 152 ? 201.195 155.911 164.066 1.00 34.41 152 SER E CA 1
ATOM 16654 C C . SER E 2 152 ? 200.476 157.238 164.263 1.00 34.41 152 SER E C 1
ATOM 16655 O O . SER E 2 152 ? 200.839 157.997 165.165 1.00 34.41 152 SER E O 1
ATOM 16658 N N . MET E 2 153 ? 199.476 157.537 163.434 1.00 34.08 153 MET E N 1
ATOM 16659 C CA . MET E 2 153 ? 198.524 158.589 163.770 1.00 34.08 153 MET E CA 1
ATOM 16660 C C . MET E 2 153 ? 197.725 158.216 165.008 1.00 34.08 153 MET E C 1
ATOM 16661 O O . MET E 2 153 ? 197.659 158.987 165.971 1.00 34.08 153 MET E O 1
ATOM 16666 N N . VAL E 2 154 ? 197.117 157.025 164.997 1.00 36.45 154 VAL E N 1
ATOM 16667 C CA . VAL E 2 154 ? 196.292 156.564 166.114 1.00 36.45 154 VAL E CA 1
ATOM 16668 C C . VAL E 2 154 ? 197.162 156.315 167.342 1.00 36.45 154 VAL E C 1
ATOM 16669 O O . VAL E 2 154 ? 196.737 156.528 168.484 1.00 36.45 154 VAL E O 1
ATOM 16673 N N . TYR E 2 155 ? 198.415 155.918 167.117 1.00 39.12 155 TYR E N 1
ATOM 16674 C CA . TYR E 2 155 ? 199.374 155.719 168.197 1.00 39.12 155 TYR E CA 1
ATOM 16675 C C . TYR E 2 155 ? 199.683 157.021 168.926 1.00 39.12 155 TYR E C 1
ATOM 16676 O O . TYR E 2 155 ? 199.560 157.086 170.151 1.00 39.12 155 TYR E O 1
ATOM 16685 N N . THR E 2 156 ? 200.060 158.066 168.187 1.00 32.67 156 THR E N 1
ATOM 16686 C CA . THR E 2 156 ? 200.438 159.329 168.813 1.00 32.67 156 THR E CA 1
ATOM 16687 C C . THR E 2 156 ? 199.246 160.104 169.366 1.00 32.67 156 THR E C 1
ATOM 16688 O O . THR E 2 156 ? 199.402 160.940 170.259 1.00 32.67 156 THR E O 1
ATOM 16692 N N . LEU E 2 157 ? 198.046 159.850 168.847 1.00 33.40 157 LEU E N 1
ATOM 16693 C CA . LEU E 2 157 ? 196.860 160.519 169.374 1.00 33.40 157 LEU E CA 1
ATOM 16694 C C . LEU E 2 157 ? 196.419 159.939 170.710 1.00 33.40 157 LEU E C 1
ATOM 16695 O O . LEU E 2 157 ? 196.151 160.690 171.652 1.00 33.40 157 LEU E O 1
ATOM 16700 N N . VAL E 2 158 ? 196.324 158.614 170.796 1.00 38.09 158 VAL E N 1
ATOM 16701 C CA . VAL E 2 158 ? 195.848 157.940 172.001 1.00 38.09 158 VAL E CA 1
ATOM 16702 C C . VAL E 2 158 ? 196.876 158.063 173.118 1.00 38.09 158 VAL E C 1
ATOM 16703 O O . VAL E 2 158 ? 196.541 158.463 174.239 1.00 38.09 158 VAL E O 1
ATOM 16707 N N . SER E 2 159 ? 198.130 157.740 172.820 1.00 37.85 159 SER E N 1
ATOM 16708 C CA . SER E 2 159 ? 199.204 157.838 173.805 1.00 37.85 159 SER E CA 1
ATOM 16709 C C . SER E 2 159 ? 199.508 159.282 174.190 1.00 37.85 159 SER E C 1
ATOM 16710 O O . SER E 2 159 ? 199.434 159.648 175.363 1.00 37.85 159 SER E O 1
ATOM 16713 N N . ALA F 2 2 ? 188.284 222.384 172.484 1.00 30.59 2 ALA F N 1
ATOM 16714 C CA . ALA F 2 2 ? 188.404 220.939 172.349 1.00 30.59 2 ALA F CA 1
ATOM 16715 C C . ALA F 2 2 ? 187.791 220.465 171.040 1.00 30.59 2 ALA F C 1
ATOM 16716 O O . ALA F 2 2 ? 186.902 221.110 170.491 1.00 30.59 2 ALA F O 1
ATOM 16718 N N . PHE F 2 3 ? 188.272 219.328 170.547 1.00 22.36 3 PHE F N 1
ATOM 16719 C CA . PHE F 2 3 ? 187.757 218.779 169.302 1.00 22.36 3 PHE F CA 1
ATOM 16720 C C . PHE F 2 3 ? 186.417 218.097 169.536 1.00 22.36 3 PHE F C 1
ATOM 16721 O O . PHE F 2 3 ? 186.262 217.274 170.441 1.00 22.36 3 PHE F O 1
ATOM 16729 N N . THR F 2 4 ? 185.437 218.450 168.714 1.00 21.35 4 THR F N 1
ATOM 16730 C CA . THR F 2 4 ? 184.116 217.854 168.834 1.00 21.35 4 THR F CA 1
ATOM 16731 C C . THR F 2 4 ? 183.564 217.600 167.443 1.00 21.35 4 THR F C 1
ATOM 16732 O O . THR F 2 4 ? 184.207 217.890 166.434 1.00 21.35 4 THR F O 1
ATOM 16736 N N . PHE F 2 5 ? 182.360 217.033 167.409 1.00 17.60 5 PHE F N 1
ATOM 16737 C CA . PHE F 2 5 ? 181.725 216.714 166.138 1.00 17.60 5 PHE F CA 1
ATOM 16738 C C . PHE F 2 5 ? 181.325 217.970 165.380 1.00 17.60 5 PHE F C 1
ATOM 16739 O O . PHE F 2 5 ? 181.409 218.007 164.150 1.00 17.60 5 PHE F O 1
ATOM 16747 N N . ALA F 2 6 ? 180.908 219.014 166.093 1.00 20.50 6 ALA F N 1
ATOM 16748 C CA . ALA F 2 6 ? 180.604 220.273 165.426 1.00 20.50 6 ALA F CA 1
ATOM 16749 C C . ALA F 2 6 ? 181.871 220.948 164.919 1.00 20.50 6 ALA F C 1
ATOM 16750 O O . ALA F 2 6 ? 181.857 221.580 163.861 1.00 20.50 6 ALA F O 1
ATOM 16752 N N . ALA F 2 7 ? 182.981 220.806 165.646 1.00 19.49 7 ALA F N 1
ATOM 16753 C CA . ALA F 2 7 ? 184.247 221.371 165.191 1.00 19.49 7 ALA F CA 1
ATOM 16754 C C . ALA F 2 7 ? 184.787 220.621 163.984 1.00 19.49 7 ALA F C 1
ATOM 16755 O O . ALA F 2 7 ? 185.529 221.183 163.175 1.00 19.49 7 ALA F O 1
ATOM 16757 N N . PHE F 2 8 ? 184.431 219.342 163.855 1.00 17.87 8 PHE F N 1
ATOM 16758 C CA . PHE F 2 8 ? 184.821 218.573 162.681 1.00 17.87 8 PHE F CA 1
ATOM 16759 C C . PHE F 2 8 ? 183.943 218.911 161.487 1.00 17.87 8 PHE F C 1
ATOM 16760 O O . PHE F 2 8 ? 184.388 218.831 160.340 1.00 17.87 8 PHE F O 1
ATOM 16768 N N . CYS F 2 9 ? 182.695 219.309 161.740 1.00 21.48 9 CYS F N 1
ATOM 16769 C CA . CYS F 2 9 ? 181.818 219.736 160.658 1.00 21.48 9 CYS F CA 1
ATOM 16770 C C . CYS F 2 9 ? 182.241 221.084 160.097 1.00 21.48 9 CYS F C 1
ATOM 16771 O O . CYS F 2 9 ? 181.860 221.437 158.980 1.00 21.48 9 CYS F O 1
ATOM 16774 N N . TYR F 2 10 ? 183.006 221.867 160.865 1.00 24.64 10 TYR F N 1
ATOM 16775 C CA . TYR F 2 10 ? 183.565 223.094 160.312 1.00 24.64 10 TYR F CA 1
ATOM 16776 C C . TYR F 2 10 ? 184.905 222.841 159.640 1.00 24.64 10 TYR F C 1
ATOM 16777 O O . TYR F 2 10 ? 185.246 223.529 158.678 1.00 24.64 10 TYR F O 1
ATOM 16786 N N . MET F 2 11 ? 185.684 221.870 160.130 1.00 22.92 11 MET F N 1
ATOM 16787 C CA . MET F 2 11 ? 186.925 221.506 159.448 1.00 22.92 11 MET F CA 1
ATOM 16788 C C . MET F 2 11 ? 186.641 220.897 158.088 1.00 22.92 11 MET F C 1
ATOM 16789 O O . MET F 2 11 ? 187.379 221.130 157.126 1.00 22.92 11 MET F O 1
ATOM 16794 N N . LEU F 2 12 ? 185.559 220.130 157.987 1.00 21.27 12 LEU F N 1
ATOM 16795 C CA . LEU F 2 12 ? 185.279 219.381 156.771 1.00 21.27 12 LEU F CA 1
ATOM 16796 C C . LEU F 2 12 ? 184.633 220.270 155.717 1.00 21.27 12 LEU F C 1
ATOM 16797 O O . LEU F 2 12 ? 184.436 219.848 154.574 1.00 21.27 12 LEU F O 1
ATOM 16802 N N . THR F 2 13 ? 184.315 221.514 156.072 1.00 26.29 13 THR F N 1
ATOM 16803 C CA . THR F 2 13 ? 183.717 222.416 155.097 1.00 26.29 13 THR F CA 1
ATOM 16804 C C . THR F 2 13 ? 184.643 223.577 154.745 1.00 26.29 13 THR F C 1
ATOM 16805 O O . THR F 2 13 ? 184.298 224.404 153.900 1.00 26.29 13 THR F O 1
ATOM 16809 N N . LEU F 2 14 ? 185.812 223.674 155.381 1.00 30.04 14 LEU F N 1
ATOM 16810 C CA . LEU F 2 14 ? 186.886 224.464 154.783 1.00 30.04 14 LEU F CA 1
ATOM 16811 C C . LEU F 2 14 ? 187.468 223.747 153.580 1.00 30.04 14 LEU F C 1
ATOM 16812 O O . LEU F 2 14 ? 187.854 224.376 152.589 1.00 30.04 14 LEU F O 1
ATOM 16817 N N . VAL F 2 15 ? 187.575 222.422 153.676 1.00 29.15 15 VAL F N 1
ATOM 16818 C CA . VAL F 2 15 ? 188.200 221.622 152.631 1.00 29.15 15 VAL F CA 1
ATOM 16819 C C . VAL F 2 15 ? 187.338 221.627 151.377 1.00 29.15 15 VAL F C 1
ATOM 16820 O O . VAL F 2 15 ? 187.849 221.707 150.254 1.00 29.15 15 VAL F O 1
ATOM 16824 N N . LEU F 2 16 ? 186.018 221.603 151.545 1.00 29.25 16 LEU F N 1
ATOM 16825 C CA . LEU F 2 16 ? 185.147 221.522 150.384 1.00 29.25 16 LEU F CA 1
ATOM 16826 C C . LEU F 2 16 ? 184.687 222.884 149.879 1.00 29.25 16 LEU F C 1
ATOM 16827 O O . LEU F 2 16 ? 184.230 222.969 148.738 1.00 29.25 16 LEU F O 1
ATOM 16832 N N . CYS F 2 17 ? 184.799 223.949 150.678 1.00 36.88 17 CYS F N 1
ATOM 16833 C CA . CYS F 2 17 ? 184.575 225.289 150.135 1.00 36.88 17 CYS F CA 1
ATOM 16834 C C . CYS F 2 17 ? 185.780 225.772 149.347 1.00 36.88 17 CYS F C 1
ATOM 16835 O O . CYS F 2 17 ? 185.673 226.704 148.545 1.00 36.88 17 CYS F O 1
ATOM 16838 N N . ALA F 2 18 ? 186.942 225.160 149.569 1.00 34.22 18 ALA F N 1
ATOM 16839 C CA . ALA F 2 18 ? 188.090 225.442 148.717 1.00 34.22 18 ALA F CA 1
ATOM 16840 C C . ALA F 2 18 ? 187.883 224.856 147.326 1.00 34.22 18 ALA F C 1
ATOM 16841 O O . ALA F 2 18 ? 188.459 225.333 146.344 1.00 34.22 18 ALA F O 1
ATOM 16843 N N . SER F 2 19 ? 187.055 223.814 147.226 1.00 39.72 19 SER F N 1
ATOM 16844 C CA . SER F 2 19 ? 186.636 223.320 145.920 1.00 39.72 19 SER F CA 1
ATOM 16845 C C . SER F 2 19 ? 185.556 224.208 145.326 1.00 39.72 19 SER F C 1
ATOM 16846 O O . SER F 2 19 ? 185.468 224.368 144.104 1.00 39.72 19 SER F O 1
ATOM 16849 N N . LEU F 2 20 ? 184.705 224.776 146.182 1.00 39.40 20 LEU F N 1
ATOM 16850 C CA . LEU F 2 20 ? 183.597 225.583 145.690 1.00 39.40 20 LEU F CA 1
ATOM 16851 C C . LEU F 2 20 ? 184.082 226.907 145.122 1.00 39.40 20 LEU F C 1
ATOM 16852 O O . LEU F 2 20 ? 183.466 227.449 144.202 1.00 39.40 20 LEU F O 1
ATOM 16857 N N . ILE F 2 21 ? 185.190 227.443 145.637 1.00 43.29 21 ILE F N 1
ATOM 16858 C CA . ILE F 2 21 ? 185.734 228.649 145.023 1.00 43.29 21 ILE F CA 1
ATOM 16859 C C . ILE F 2 21 ? 186.461 228.298 143.732 1.00 43.29 21 ILE F C 1
ATOM 16860 O O . ILE F 2 21 ? 186.502 229.099 142.798 1.00 43.29 21 ILE F O 1
ATOM 16865 N N . PHE F 2 22 ? 186.986 227.077 143.623 1.00 47.53 22 PHE F N 1
ATOM 16866 C CA . PHE F 2 22 ? 187.664 226.695 142.391 1.00 47.53 22 PHE F CA 1
ATOM 16867 C C . PHE F 2 22 ? 186.657 226.400 141.285 1.00 47.53 22 PHE F C 1
ATOM 16868 O O . PHE F 2 22 ? 186.991 226.474 140.096 1.00 47.53 22 PHE F O 1
ATOM 16876 N N . PHE F 2 23 ? 185.413 226.086 141.654 1.00 49.13 23 PHE F N 1
ATOM 16877 C CA . PHE F 2 23 ? 184.361 225.949 140.654 1.00 49.13 23 PHE F CA 1
ATOM 16878 C C . PHE F 2 23 ? 183.981 227.293 140.057 1.00 49.13 23 PHE F C 1
ATOM 16879 O O . PHE F 2 23 ? 183.448 227.354 138.945 1.00 49.13 23 PHE F O 1
ATOM 16887 N N . VAL F 2 24 ? 184.244 228.382 140.781 1.00 55.27 24 VAL F N 1
ATOM 16888 C CA . VAL F 2 24 ? 183.691 229.680 140.406 1.00 55.27 24 VAL F CA 1
ATOM 16889 C C . VAL F 2 24 ? 184.746 230.531 139.701 1.00 55.27 24 VAL F C 1
ATOM 16890 O O . VAL F 2 24 ? 184.436 231.278 138.764 1.00 55.27 24 VAL F O 1
ATOM 16894 N N . ILE F 2 25 ? 186.011 230.408 140.118 1.00 57.50 25 ILE F N 1
ATOM 16895 C CA . ILE F 2 25 ? 187.141 230.934 139.353 1.00 57.50 25 ILE F CA 1
ATOM 16896 C C . ILE F 2 25 ? 187.151 230.306 137.963 1.00 57.50 25 ILE F C 1
ATOM 16897 O O . ILE F 2 25 ? 187.367 230.996 136.963 1.00 57.50 25 ILE F O 1
ATOM 16902 N N . TRP F 2 26 ? 186.823 229.018 137.873 1.00 66.13 26 TRP F N 1
ATOM 16903 C CA . TRP F 2 26 ? 186.702 228.388 136.562 1.00 66.13 26 TRP F CA 1
ATOM 16904 C C . TRP F 2 26 ? 185.422 228.829 135.853 1.00 66.13 26 TRP F C 1
ATOM 16905 O O . TRP F 2 26 ? 185.317 228.744 134.624 1.00 66.13 26 TRP F O 1
ATOM 16916 N N . HIS F 2 27 ? 184.441 229.327 136.612 1.00 69.45 27 HIS F N 1
ATOM 16917 C CA . HIS F 2 27 ? 183.167 229.725 136.017 1.00 69.45 27 HIS F CA 1
ATOM 16918 C C . HIS F 2 27 ? 183.198 231.161 135.506 1.00 69.45 27 HIS F C 1
ATOM 16919 O O . HIS F 2 27 ? 182.418 231.514 134.614 1.00 69.45 27 HIS F O 1
ATOM 16926 N N . ILE F 2 28 ? 184.076 232.006 136.051 1.00 71.28 28 ILE F N 1
ATOM 16927 C CA . ILE F 2 28 ? 184.197 233.362 135.525 1.00 71.28 28 ILE F CA 1
ATOM 16928 C C . ILE F 2 28 ? 185.148 233.389 134.334 1.00 71.28 28 ILE F C 1
ATOM 16929 O O . ILE F 2 28 ? 185.040 234.257 133.461 1.00 71.28 28 ILE F O 1
ATOM 16934 N N . ILE F 2 29 ? 186.087 232.440 134.271 1.00 77.99 29 ILE F N 1
ATOM 16935 C CA . ILE F 2 29 ? 186.993 232.362 133.128 1.00 77.99 29 ILE F CA 1
ATOM 16936 C C . ILE F 2 29 ? 186.257 231.810 131.912 1.00 77.99 29 ILE F C 1
ATOM 16937 O O . ILE F 2 29 ? 186.500 232.233 130.774 1.00 77.99 29 ILE F O 1
ATOM 16942 N N . ALA F 2 30 ? 185.297 230.911 132.143 1.00 82.29 30 ALA F N 1
ATOM 16943 C CA . ALA F 2 30 ? 184.605 230.238 131.048 1.00 82.29 30 ALA F CA 1
ATOM 16944 C C . ALA F 2 30 ? 183.700 231.196 130.276 1.00 82.29 30 ALA F C 1
ATOM 16945 O O . ALA F 2 30 ? 183.544 231.073 129.057 1.00 82.29 30 ALA F O 1
ATOM 16947 N N . PHE F 2 31 ? 183.095 232.163 130.970 1.00 85.60 31 PHE F N 1
ATOM 16948 C CA . PHE F 2 31 ? 182.265 233.140 130.271 1.00 85.60 31 PHE F CA 1
ATOM 16949 C C . PHE F 2 31 ? 183.080 234.308 129.732 1.00 85.60 31 PHE F C 1
ATOM 16950 O O . PHE F 2 31 ? 182.637 234.992 128.803 1.00 85.60 31 PHE F O 1
ATOM 16958 N N . ASP F 2 32 ? 184.264 234.559 130.290 1.00 90.43 32 ASP F N 1
ATOM 16959 C CA . ASP F 2 32 ? 185.146 235.561 129.703 1.00 90.43 32 ASP F CA 1
ATOM 16960 C C . ASP F 2 32 ? 185.775 235.040 128.417 1.00 90.43 32 ASP F C 1
ATOM 16961 O O . ASP F 2 32 ? 185.907 235.775 127.432 1.00 90.43 32 ASP F O 1
ATOM 16966 N N . GLU F 2 33 ? 186.155 233.759 128.400 1.00 95.06 33 GLU F N 1
ATOM 16967 C CA . GLU F 2 33 ? 186.681 233.165 127.175 1.00 95.06 33 GLU F CA 1
ATOM 16968 C C . GLU F 2 33 ? 185.577 232.887 126.163 1.00 95.06 33 GLU F C 1
ATOM 16969 O O . GLU F 2 33 ? 185.862 232.645 124.985 1.00 95.06 33 GLU F O 1
ATOM 16975 N N . LEU F 2 34 ? 184.317 232.898 126.603 1.00 99.07 34 LEU F N 1
ATOM 16976 C CA . LEU F 2 34 ? 183.178 232.709 125.712 1.00 99.07 34 LEU F CA 1
ATOM 16977 C C . LEU F 2 34 ? 183.011 233.938 124.825 1.00 99.07 34 LEU F C 1
ATOM 16978 O O . LEU F 2 34 ? 182.779 233.812 123.619 1.00 99.07 34 LEU F O 1
ATOM 16983 N N . ARG F 2 35 ? 183.131 235.128 125.417 1.00 101.74 35 ARG F N 1
ATOM 16984 C CA . ARG F 2 35 ? 182.926 236.381 124.699 1.00 101.74 35 ARG F CA 1
ATOM 16985 C C . ARG F 2 35 ? 184.051 236.667 123.711 1.00 101.74 35 ARG F C 1
ATOM 16986 O O . ARG F 2 35 ? 183.844 237.371 122.718 1.00 101.74 35 ARG F O 1
ATOM 16994 N N . THR F 2 36 ? 185.243 236.129 123.971 1.00 103.36 36 THR F N 1
ATOM 16995 C CA . THR F 2 36 ? 186.391 236.368 123.104 1.00 103.36 36 THR F CA 1
ATOM 16996 C C . THR F 2 36 ? 186.293 235.592 121.796 1.00 103.36 36 THR F C 1
ATOM 16997 O O . THR F 2 36 ? 186.560 236.143 120.722 1.00 103.36 36 THR F O 1
ATOM 17001 N N . ASP F 2 37 ? 185.921 234.319 121.871 1.00 107.56 37 ASP F N 1
ATOM 17002 C CA . ASP F 2 37 ? 185.862 233.475 120.683 1.00 107.56 37 ASP F CA 1
ATOM 17003 C C . ASP F 2 37 ? 184.625 233.823 119.854 1.00 107.56 37 ASP F C 1
ATOM 17004 O O . ASP F 2 37 ? 183.702 233.020 119.724 1.00 107.56 37 ASP F O 1
ATOM 17009 N N . ASN F 2 56 ? 182.285 228.022 119.618 1.00 104.74 56 ASN F N 1
ATOM 17010 C CA . ASN F 2 56 ? 182.619 228.090 121.035 1.00 104.74 56 ASN F CA 1
ATOM 17011 C C . ASN F 2 56 ? 181.457 227.672 121.927 1.00 104.74 56 ASN F C 1
ATOM 17012 O O . ASN F 2 56 ? 181.640 227.426 123.114 1.00 104.74 56 ASN F O 1
ATOM 17017 N N . ILE F 2 57 ? 180.262 227.616 121.342 1.00 103.78 57 ILE F N 1
ATOM 17018 C CA . ILE F 2 57 ? 179.035 227.329 122.078 1.00 103.78 57 ILE F CA 1
ATOM 17019 C C . ILE F 2 57 ? 179.032 225.893 122.585 1.00 103.78 57 ILE F C 1
ATOM 17020 O O . ILE F 2 57 ? 178.841 225.656 123.782 1.00 103.78 57 ILE F O 1
ATOM 17025 N N . GLU F 2 58 ? 179.289 224.938 121.687 1.00 103.24 58 GLU F N 1
ATOM 17026 C CA . GLU F 2 58 ? 179.090 223.523 121.993 1.00 103.24 58 GLU F CA 1
ATOM 17027 C C . GLU F 2 58 ? 180.106 223.004 123.007 1.00 103.24 58 GLU F C 1
ATOM 17028 O O . GLU F 2 58 ? 179.844 222.032 123.723 1.00 103.24 58 GLU F O 1
ATOM 17034 N N . ARG F 2 59 ? 181.279 223.637 123.084 1.00 102.64 59 ARG F N 1
ATOM 17035 C CA . ARG F 2 59 ? 182.276 223.192 124.053 1.00 102.64 59 ARG F CA 1
ATOM 17036 C C . ARG F 2 59 ? 182.017 223.789 125.437 1.00 102.64 59 ARG F C 1
ATOM 17037 O O . ARG F 2 59 ? 182.208 223.120 126.457 1.00 102.64 59 ARG F O 1
ATOM 17045 N N . ILE F 2 60 ? 181.548 225.038 125.494 1.00 97.73 60 ILE F N 1
ATOM 17046 C CA . ILE F 2 60 ? 181.262 225.661 126.785 1.00 97.73 60 ILE F CA 1
ATOM 17047 C C . ILE F 2 60 ? 179.849 225.285 127.228 1.00 97.73 60 ILE F C 1
ATOM 17048 O O . ILE F 2 60 ? 179.459 225.476 128.388 1.00 97.73 60 ILE F O 1
ATOM 17053 N N . CYS F 2 61 ? 179.066 224.710 126.312 1.00 98.62 61 CYS F N 1
ATOM 17054 C CA . CYS F 2 61 ? 177.942 223.881 126.729 1.00 98.62 61 CYS F CA 1
ATOM 17055 C C . CYS F 2 61 ? 178.457 222.728 127.577 1.00 98.62 61 CYS F C 1
ATOM 17056 O O . CYS F 2 61 ? 178.062 222.587 128.734 1.00 98.62 61 CYS F O 1
ATOM 17059 N N . CYS F 2 62 ? 179.380 221.937 127.026 1.00 92.34 62 CYS F N 1
ATOM 17060 C CA . CYS F 2 62 ? 179.734 220.658 127.634 1.00 92.34 62 CYS F CA 1
ATOM 17061 C C . CYS F 2 62 ? 180.654 220.833 128.839 1.00 92.34 62 CYS F C 1
ATOM 17062 O O . CYS F 2 62 ? 180.548 220.091 129.822 1.00 92.34 62 CYS F O 1
ATOM 17065 N N . LEU F 2 63 ? 181.572 221.802 128.783 1.00 89.45 63 LEU F N 1
ATOM 17066 C CA . LEU F 2 63 ? 182.519 221.992 129.878 1.00 89.45 63 LEU F CA 1
ATOM 17067 C C . LEU F 2 63 ? 181.858 222.557 131.132 1.00 89.45 63 LEU F C 1
ATOM 17068 O O . LEU F 2 63 ? 182.225 222.195 132.254 1.00 89.45 63 LEU F O 1
ATOM 17073 N N . LEU F 2 64 ? 180.888 223.456 130.962 1.00 84.34 64 LEU F N 1
ATOM 17074 C CA . LEU F 2 64 ? 180.172 223.988 132.116 1.00 84.34 64 LEU F CA 1
ATOM 17075 C C . LEU F 2 64 ? 179.246 222.942 132.721 1.00 84.34 64 LEU F C 1
ATOM 17076 O O . LEU F 2 64 ? 179.237 222.742 133.936 1.00 84.34 64 LEU F O 1
ATOM 17081 N N . ARG F 2 65 ? 178.472 222.256 131.875 1.00 88.43 65 ARG F N 1
ATOM 17082 C CA . ARG F 2 65 ? 177.421 221.311 132.257 1.00 88.43 65 ARG F CA 1
ATOM 17083 C C . ARG F 2 65 ? 177.899 220.190 133.180 1.00 88.43 65 ARG F C 1
ATOM 17084 O O . ARG F 2 65 ? 177.144 219.709 134.032 1.00 88.43 65 ARG F O 1
ATOM 17092 N N . LYS F 2 66 ? 179.160 219.791 133.036 1.00 77.37 66 LYS F N 1
ATOM 17093 C CA . LYS F 2 66 ? 179.757 218.778 133.894 1.00 77.37 66 LYS F CA 1
ATOM 17094 C C . LYS F 2 66 ? 180.099 219.325 135.277 1.00 77.37 66 LYS F C 1
ATOM 17095 O O . LYS F 2 66 ? 180.199 218.562 136.241 1.00 77.37 66 LYS F O 1
ATOM 17101 N N . LEU F 2 67 ? 180.291 220.643 135.387 1.00 68.34 67 LEU F N 1
ATOM 17102 C CA . LEU F 2 67 ? 180.821 221.228 136.619 1.00 68.34 67 LEU F CA 1
ATOM 17103 C C . LEU F 2 67 ? 179.776 221.387 137.713 1.00 68.34 67 LEU F C 1
ATOM 17104 O O . LEU F 2 67 ? 180.115 221.334 138.899 1.00 68.34 67 LEU F O 1
ATOM 17109 N N . VAL F 2 68 ? 178.518 221.623 137.352 1.00 61.91 68 VAL F N 1
ATOM 17110 C CA . VAL F 2 68 ? 177.647 222.389 138.239 1.00 61.91 68 VAL F CA 1
ATOM 17111 C C . VAL F 2 68 ? 176.994 221.493 139.288 1.00 61.91 68 VAL F C 1
ATOM 17112 O O . VAL F 2 68 ? 176.802 221.914 140.432 1.00 61.91 68 VAL F O 1
ATOM 17116 N N . VAL F 2 69 ? 176.647 220.264 138.917 1.00 55.76 69 VAL F N 1
ATOM 17117 C CA . VAL F 2 69 ? 175.998 219.311 139.828 1.00 55.76 69 VAL F CA 1
ATOM 17118 C C . VAL F 2 69 ? 176.890 218.933 141.019 1.00 55.76 69 VAL F C 1
ATOM 17119 O O . VAL F 2 69 ? 176.351 218.755 142.123 1.00 55.76 69 VAL F O 1
ATOM 17123 N N . PRO F 2 70 ? 178.258 218.802 140.889 1.00 51.29 70 PRO F N 1
ATOM 17124 C CA . PRO F 2 70 ? 179.088 218.807 142.105 1.00 51.29 70 PRO F CA 1
ATOM 17125 C C . PRO F 2 70 ? 178.919 220.017 143.009 1.00 51.29 70 PRO F C 1
ATOM 17126 O O . PRO F 2 70 ? 178.981 219.864 144.229 1.00 51.29 70 PRO F O 1
ATOM 17130 N N . GLU F 2 71 ? 178.690 221.204 142.445 1.00 50.54 71 GLU F N 1
ATOM 17131 C CA . GLU F 2 71 ? 178.638 222.416 143.257 1.00 50.54 71 GLU F CA 1
ATOM 17132 C C . GLU F 2 71 ? 177.384 222.451 144.129 1.00 50.54 71 GLU F C 1
ATOM 17133 O O . GLU F 2 71 ? 177.399 222.995 145.238 1.00 50.54 71 GLU F O 1
ATOM 17139 N N . TYR F 2 72 ? 176.296 221.840 143.656 1.00 50.96 72 TYR F N 1
ATOM 17140 C CA . TYR F 2 72 ? 175.074 221.782 144.454 1.00 50.96 72 TYR F CA 1
ATOM 17141 C C . TYR F 2 72 ? 175.215 220.825 145.622 1.00 50.96 72 TYR F C 1
ATOM 17142 O O . TYR F 2 72 ? 174.960 221.186 146.776 1.00 50.96 72 TYR F O 1
ATOM 17151 N N . SER F 2 73 ? 175.592 219.582 145.326 1.00 38.54 73 SER F N 1
ATOM 17152 C CA . SER F 2 73 ? 175.484 218.519 146.312 1.00 38.54 73 SER F CA 1
ATOM 17153 C C . SER F 2 73 ? 176.564 218.636 147.379 1.00 38.54 73 SER F C 1
ATOM 17154 O O . SER F 2 73 ? 176.369 218.173 148.508 1.00 38.54 73 SER F O 1
ATOM 17157 N N . ILE F 2 74 ? 177.704 219.252 147.047 1.00 33.14 74 ILE F N 1
ATOM 17158 C CA . ILE F 2 74 ? 178.678 219.621 148.073 1.00 33.14 74 ILE F CA 1
ATOM 17159 C C . ILE F 2 74 ? 178.076 220.640 149.028 1.00 33.14 74 ILE F C 1
ATOM 17160 O O . ILE F 2 74 ? 178.204 220.520 150.252 1.00 33.14 74 ILE F O 1
ATOM 17165 N N . HIS F 2 75 ? 177.373 221.636 148.488 1.00 36.66 75 HIS F N 1
ATOM 17166 C CA . HIS F 2 75 ? 176.626 222.545 149.348 1.00 36.66 75 HIS F CA 1
ATOM 17167 C C . HIS F 2 75 ? 175.403 221.852 149.934 1.00 36.66 75 HIS F C 1
ATOM 17168 O O . HIS F 2 75 ? 174.980 222.164 151.052 1.00 36.66 75 HIS F O 1
ATOM 17175 N N . GLY F 2 76 ? 174.828 220.901 149.197 1.00 34.22 76 GLY F N 1
ATOM 17176 C CA . GLY F 2 76 ? 173.756 220.092 149.754 1.00 34.22 76 GLY F CA 1
ATOM 17177 C C . GLY F 2 76 ? 174.240 219.139 150.830 1.00 34.22 76 GLY F C 1
ATOM 17178 O O . GLY F 2 76 ? 173.465 218.722 151.693 1.00 34.22 76 GLY F O 1
ATOM 17179 N N . LEU F 2 77 ? 175.522 218.763 150.782 1.00 31.93 77 LEU F N 1
ATOM 17180 C CA . LEU F 2 77 ? 176.131 218.044 151.896 1.00 31.93 77 LEU F CA 1
ATOM 17181 C C . LEU F 2 77 ? 176.183 218.918 153.138 1.00 31.93 77 LEU F C 1
ATOM 17182 O O . LEU F 2 77 ? 175.908 218.453 154.248 1.00 31.93 77 LEU F O 1
ATOM 17187 N N . PHE F 2 78 ? 176.510 220.203 152.957 1.00 29.58 78 PHE F N 1
ATOM 17188 C CA . PHE F 2 78 ? 176.679 221.135 154.070 1.00 29.58 78 PHE F CA 1
ATOM 17189 C C . PHE F 2 78 ? 175.366 221.358 154.801 1.00 29.58 78 PHE F C 1
ATOM 17190 O O . PHE F 2 78 ? 175.344 221.598 156.011 1.00 29.58 78 PHE F O 1
ATOM 17198 N N . CYS F 2 79 ? 174.258 221.286 154.066 1.00 32.37 79 CYS F N 1
ATOM 17199 C CA . CYS F 2 79 ? 172.944 221.434 154.674 1.00 32.37 79 CYS F CA 1
ATOM 17200 C C . CYS F 2 79 ? 172.635 220.260 155.593 1.00 32.37 79 CYS F C 1
ATOM 17201 O O . CYS F 2 79 ? 172.173 220.447 156.721 1.00 32.37 79 CYS F O 1
ATOM 17204 N N . LEU F 2 80 ? 172.910 219.036 155.137 1.00 28.72 80 LEU F N 1
ATOM 17205 C CA . LEU F 2 80 ? 172.648 217.876 155.982 1.00 28.72 80 LEU F CA 1
ATOM 17206 C C . LEU F 2 80 ? 173.761 217.636 156.991 1.00 28.72 80 LEU F C 1
ATOM 17207 O O . LEU F 2 80 ? 173.612 216.800 157.886 1.00 28.72 80 LEU F O 1
ATOM 17212 N N . MET F 2 81 ? 174.880 218.350 156.870 1.00 24.86 81 MET F N 1
ATOM 17213 C CA . MET F 2 81 ? 175.963 218.178 157.831 1.00 24.86 81 MET F CA 1
ATOM 17214 C C . MET F 2 81 ? 175.793 219.108 159.024 1.00 24.86 81 MET F C 1
ATOM 17215 O O . MET F 2 81 ? 176.040 218.714 160.168 1.00 24.86 81 MET F O 1
ATOM 17220 N N . PHE F 2 82 ? 175.358 220.347 158.783 1.00 26.73 82 PHE F N 1
ATOM 17221 C CA . PHE F 2 82 ? 175.133 221.261 159.898 1.00 26.73 82 PHE F CA 1
ATOM 17222 C C . PHE F 2 82 ? 173.746 221.076 160.496 1.00 26.73 82 PHE F C 1
ATOM 17223 O O . PHE F 2 82 ? 173.452 221.606 161.572 1.00 26.73 82 PHE F O 1
ATOM 17231 N N . LEU F 2 83 ? 172.878 220.330 159.815 1.00 27.14 83 LEU F N 1
ATOM 17232 C CA . LEU F 2 83 ? 171.623 219.917 160.431 1.00 27.14 83 LEU F CA 1
ATOM 17233 C C . LEU F 2 83 ? 171.885 218.862 161.495 1.00 27.14 83 LEU F C 1
ATOM 17234 O O . LEU F 2 83 ? 171.281 218.876 162.571 1.00 27.14 83 LEU F O 1
ATOM 17239 N N . CYS F 2 84 ? 172.797 217.933 161.200 1.00 26.51 84 CYS F N 1
ATOM 17240 C CA . CYS F 2 84 ? 173.118 216.869 162.140 1.00 26.51 84 CYS F CA 1
ATOM 17241 C C . CYS F 2 84 ? 174.120 217.313 163.192 1.00 26.51 84 CYS F C 1
ATOM 17242 O O . CYS F 2 84 ? 174.320 216.598 164.176 1.00 26.51 84 CYS F O 1
ATOM 17245 N N . ALA F 2 85 ? 174.755 218.464 163.008 1.00 28.34 85 ALA F N 1
ATOM 17246 C CA . ALA F 2 85 ? 175.688 219.002 163.986 1.00 28.34 85 ALA F CA 1
ATOM 17247 C C . ALA F 2 85 ? 175.033 219.946 164.977 1.00 28.34 85 ALA F C 1
ATOM 17248 O O . ALA F 2 85 ? 175.713 220.393 165.909 1.00 28.34 85 ALA F O 1
ATOM 17250 N N . ALA F 2 86 ? 173.741 220.235 164.794 1.00 30.04 86 ALA F N 1
ATOM 17251 C CA . ALA F 2 86 ? 172.986 221.261 165.519 1.00 30.04 86 ALA F CA 1
ATOM 17252 C C . ALA F 2 86 ? 173.704 222.611 165.480 1.00 30.04 86 ALA F C 1
ATOM 17253 O O . ALA F 2 86 ? 174.105 223.171 166.500 1.00 30.04 86 ALA F O 1
ATOM 17255 N N . GLU F 2 87 ? 173.879 223.119 164.262 1.00 30.81 87 GLU F N 1
ATOM 17256 C CA . GLU F 2 87 ? 174.451 224.441 164.024 1.00 30.81 87 GLU F CA 1
ATOM 17257 C C . GLU F 2 87 ? 173.415 225.247 163.244 1.00 30.81 87 GLU F C 1
ATOM 17258 O O . GLU F 2 87 ? 173.446 225.309 162.015 1.00 30.81 87 GLU F O 1
ATOM 17264 N N . TRP F 2 88 ? 172.496 225.878 163.977 1.00 34.13 88 TRP F N 1
ATOM 17265 C CA . TRP F 2 88 ? 171.288 226.394 163.345 1.00 34.13 88 TRP F CA 1
ATOM 17266 C C . TRP F 2 88 ? 171.524 227.755 162.712 1.00 34.13 88 TRP F C 1
ATOM 17267 O O . TRP F 2 88 ? 170.811 228.140 161.779 1.00 34.13 88 TRP F O 1
ATOM 17278 N N . VAL F 2 89 ? 172.513 228.505 163.200 1.00 37.43 89 VAL F N 1
ATOM 17279 C CA . VAL F 2 89 ? 172.904 229.727 162.502 1.00 37.43 89 VAL F CA 1
ATOM 17280 C C . VAL F 2 89 ? 173.637 229.378 161.209 1.00 37.43 89 VAL F C 1
ATOM 17281 O O . VAL F 2 89 ? 173.395 229.977 160.156 1.00 37.43 89 VAL F O 1
ATOM 17285 N N . THR F 2 90 ? 174.477 228.339 161.250 1.00 36.91 90 THR F N 1
ATOM 17286 C CA . THR F 2 90 ? 175.262 227.964 160.079 1.00 36.91 90 THR F CA 1
ATOM 17287 C C . THR F 2 90 ? 174.385 227.297 159.026 1.00 36.91 90 THR F C 1
ATOM 17288 O O . THR F 2 90 ? 174.545 227.540 157.823 1.00 36.91 90 THR F O 1
ATOM 17292 N N . LEU F 2 91 ? 173.431 226.474 159.466 1.00 36.83 91 LEU F N 1
ATOM 17293 C CA . LEU F 2 91 ? 172.430 225.924 158.559 1.00 36.83 91 LEU F CA 1
ATOM 17294 C C . LEU F 2 91 ? 171.540 227.022 157.991 1.00 36.83 91 LEU F C 1
ATOM 17295 O O . LEU F 2 91 ? 171.132 226.967 156.825 1.00 36.83 91 LEU F O 1
ATOM 17300 N N . GLY F 2 92 ? 171.245 228.043 158.798 1.00 41.77 92 GLY F N 1
ATOM 17301 C CA . GLY F 2 92 ? 170.415 229.135 158.325 1.00 41.77 92 GLY F CA 1
ATOM 17302 C C . GLY F 2 92 ? 171.109 230.034 157.322 1.00 41.77 92 GLY F C 1
ATOM 17303 O O . GLY F 2 92 ? 170.458 230.594 156.439 1.00 41.77 92 GLY F O 1
ATOM 17304 N N . LEU F 2 93 ? 172.429 230.193 157.442 1.00 43.90 93 LEU F N 1
ATOM 17305 C CA . LEU F 2 93 ? 173.165 230.988 156.464 1.00 43.90 93 LEU F CA 1
ATOM 17306 C C . LEU F 2 93 ? 173.416 230.240 155.160 1.00 43.90 93 LEU F C 1
ATOM 17307 O O . LEU F 2 93 ? 173.727 230.878 154.150 1.00 43.90 93 LEU F O 1
ATOM 17312 N N . ASN F 2 94 ? 173.297 228.912 155.152 1.00 44.69 94 ASN F N 1
ATOM 17313 C CA . ASN F 2 94 ? 173.320 228.156 153.906 1.00 44.69 94 ASN F CA 1
ATOM 17314 C C . ASN F 2 94 ? 171.948 228.046 153.264 1.00 44.69 94 ASN F C 1
ATOM 17315 O O . ASN F 2 94 ? 171.849 227.581 152.125 1.00 44.69 94 ASN F O 1
ATOM 17320 N N . ILE F 2 95 ? 170.901 228.460 153.979 1.00 52.29 95 ILE F N 1
ATOM 17321 C CA . ILE F 2 95 ? 169.548 228.463 153.408 1.00 52.29 95 ILE F CA 1
ATOM 17322 C C . ILE F 2 95 ? 169.367 229.411 152.220 1.00 52.29 95 ILE F C 1
ATOM 17323 O O . ILE F 2 95 ? 168.745 228.993 151.229 1.00 52.29 95 ILE F O 1
ATOM 17328 N N . PRO F 2 96 ? 169.872 230.703 152.223 1.00 54.28 96 PRO F N 1
ATOM 17329 C CA . PRO F 2 96 ? 169.680 231.535 151.021 1.00 54.28 96 PRO F CA 1
ATOM 17330 C C . PRO F 2 96 ? 170.378 231.029 149.767 1.00 54.28 96 PRO F C 1
ATOM 17331 O O . PRO F 2 96 ? 169.892 231.270 148.657 1.00 54.28 96 PRO F O 1
ATOM 17335 N N . LEU F 2 97 ? 171.502 230.326 149.912 1.00 55.59 97 LEU F N 1
ATOM 17336 C CA . LEU F 2 97 ? 172.113 229.721 148.735 1.00 55.59 97 LEU F CA 1
ATOM 17337 C C . LEU F 2 97 ? 171.411 228.421 148.355 1.00 55.59 97 LEU F C 1
ATOM 17338 O O . LEU F 2 97 ? 171.381 228.052 147.176 1.00 55.59 97 LEU F O 1
ATOM 17343 N N . LEU F 2 98 ? 170.815 227.733 149.334 1.00 61.00 98 LEU F N 1
ATOM 17344 C CA . LEU F 2 98 ? 170.140 226.467 149.060 1.00 61.00 98 LEU F CA 1
ATOM 17345 C C . LEU F 2 98 ? 168.868 226.675 148.252 1.00 61.00 98 LEU F C 1
ATOM 17346 O O . LEU F 2 98 ? 168.672 226.036 147.217 1.00 61.00 98 LEU F O 1
ATOM 17351 N N . PHE F 2 99 ? 167.991 227.575 148.703 1.00 68.80 99 PHE F N 1
ATOM 17352 C CA . PHE F 2 99 ? 166.718 227.756 148.010 1.00 68.80 99 PHE F CA 1
ATOM 17353 C C . PHE F 2 99 ? 166.897 228.479 146.680 1.00 68.80 99 PHE F C 1
ATOM 17354 O O . PHE F 2 99 ? 166.024 228.406 145.809 1.00 68.80 99 PHE F O 1
ATOM 17362 N N . TYR F 2 100 ? 168.020 229.177 146.501 1.00 69.22 100 TYR F N 1
ATOM 17363 C CA . TYR F 2 100 ? 168.395 229.641 145.171 1.00 69.22 100 TYR F CA 1
ATOM 17364 C C . TYR F 2 100 ? 168.721 228.463 144.265 1.00 69.22 100 TYR F C 1
ATOM 17365 O O . TYR F 2 100 ? 168.440 228.479 143.062 1.00 69.22 100 TYR F O 1
ATOM 17374 N N . HIS F 2 101 ? 169.333 227.431 144.842 1.00 65.58 101 HIS F N 1
ATOM 17375 C CA . HIS F 2 101 ? 169.765 226.273 144.071 1.00 65.58 101 HIS F CA 1
ATOM 17376 C C . HIS F 2 101 ? 168.592 225.381 143.674 1.00 65.58 101 HIS F C 1
ATOM 17377 O O . HIS F 2 101 ? 168.631 224.720 142.632 1.00 65.58 101 HIS F O 1
ATOM 17384 N N . LEU F 2 102 ? 167.545 225.334 144.504 1.00 77.98 102 LEU F N 1
ATOM 17385 C CA . LEU F 2 102 ? 166.374 224.526 144.170 1.00 77.98 102 LEU F CA 1
ATOM 17386 C C . LEU F 2 102 ? 165.602 225.122 142.999 1.00 77.98 102 LEU F C 1
ATOM 17387 O O . LEU F 2 102 ? 164.953 224.400 142.235 1.00 77.98 102 LEU F O 1
ATOM 17392 N N . TRP F 2 103 ? 165.656 226.444 142.848 1.00 87.70 103 TRP F N 1
ATOM 17393 C CA . TRP F 2 103 ? 164.928 227.111 141.776 1.00 87.70 103 TRP F CA 1
ATOM 17394 C C . TRP F 2 103 ? 165.566 226.854 140.416 1.00 87.70 103 TRP F C 1
ATOM 17395 O O . TRP F 2 103 ? 164.860 226.679 139.417 1.00 87.70 103 TRP F O 1
ATOM 17406 N N . ARG F 2 104 ? 166.897 226.815 140.367 1.00 83.25 104 ARG F N 1
ATOM 17407 C CA . ARG F 2 104 ? 167.613 226.646 139.107 1.00 83.25 104 ARG F CA 1
ATOM 17408 C C . ARG F 2 104 ? 167.596 225.213 138.590 1.00 83.25 104 ARG F C 1
ATOM 17409 O O . ARG F 2 104 ? 168.105 224.951 137.498 1.00 83.25 104 ARG F O 1
ATOM 17417 N N . TYR F 2 105 ? 167.040 224.277 139.360 1.00 90.78 105 TYR F N 1
ATOM 17418 C CA . TYR F 2 105 ? 166.997 222.876 138.960 1.00 90.78 105 TYR F CA 1
ATOM 17419 C C . TYR F 2 105 ? 165.597 222.280 138.948 1.00 90.78 105 TYR F C 1
ATOM 17420 O O . TYR F 2 105 ? 165.348 221.342 138.190 1.00 90.78 105 TYR F O 1
ATOM 17429 N N . PHE F 2 106 ? 164.668 222.799 139.747 1.00 96.42 106 PHE F N 1
ATOM 17430 C CA . PHE F 2 106 ? 163.308 222.277 139.729 1.00 96.42 106 PHE F CA 1
ATOM 17431 C C . PHE F 2 106 ? 162.360 223.078 138.844 1.00 96.42 106 PHE F C 1
ATOM 17432 O O . PHE F 2 106 ? 161.411 222.498 138.308 1.00 96.42 106 PHE F O 1
ATOM 17440 N N . HIS F 2 107 ? 162.578 224.383 138.674 1.00 100.88 107 HIS F N 1
ATOM 17441 C CA . HIS F 2 107 ? 161.615 225.188 137.928 1.00 100.88 107 HIS F CA 1
ATOM 17442 C C . HIS F 2 107 ? 162.252 225.962 136.780 1.00 100.88 107 HIS F C 1
ATOM 17443 O O . HIS F 2 107 ? 161.646 226.092 135.711 1.00 100.88 107 HIS F O 1
ATOM 17450 N N . ARG F 2 108 ? 163.463 226.482 136.977 1.00 98.29 108 ARG F N 1
ATOM 17451 C CA . ARG F 2 108 ? 164.173 227.095 135.856 1.00 98.29 108 ARG F CA 1
ATOM 17452 C C . ARG F 2 108 ? 165.531 226.423 135.572 1.00 98.29 108 ARG F C 1
ATOM 17453 O O . ARG F 2 108 ? 166.584 227.028 135.814 1.00 98.29 108 ARG F O 1
ATOM 17461 N N . PRO F 2 109 ? 165.581 225.123 135.158 1.00 98.00 109 PRO F N 1
ATOM 17462 C CA . PRO F 2 109 ? 166.729 224.682 134.354 1.00 98.00 109 PRO F CA 1
ATOM 17463 C C . PRO F 2 109 ? 166.456 224.614 132.856 1.00 98.00 109 PRO F C 1
ATOM 17464 O O . PRO F 2 109 ? 166.666 223.529 132.313 1.00 98.00 109 PRO F O 1
ATOM 17468 N N . ALA F 2 110 ? 166.084 225.721 132.183 1.00 105.30 110 ALA F N 1
ATOM 17469 C CA . ALA F 2 110 ? 165.332 225.772 130.915 1.00 105.30 110 ALA F CA 1
ATOM 17470 C C . ALA F 2 110 ? 165.694 224.723 129.863 1.00 105.30 110 ALA F C 1
ATOM 17471 O O . ALA F 2 110 ? 166.880 224.460 129.634 1.00 105.30 110 ALA F O 1
ATOM 17473 N N . ASP F 2 111 ? 164.679 224.235 129.133 1.00 109.32 111 ASP F N 1
ATOM 17474 C CA . ASP F 2 111 ? 164.378 222.816 128.920 1.00 109.32 111 ASP F CA 1
ATOM 17475 C C . ASP F 2 111 ? 165.569 221.869 128.910 1.00 109.32 111 ASP F C 1
ATOM 17476 O O . ASP F 2 111 ? 165.518 220.865 129.624 1.00 109.32 111 ASP F O 1
ATOM 17481 N N . GLY F 2 112 ? 166.628 222.150 128.145 1.00 106.25 112 GLY F N 1
ATOM 17482 C CA . GLY F 2 112 ? 167.863 221.393 128.271 1.00 106.25 112 GLY F CA 1
ATOM 17483 C C . GLY F 2 112 ? 167.802 219.923 127.900 1.00 106.25 112 GLY F C 1
ATOM 17484 O O . GLY F 2 112 ? 167.872 219.559 126.721 1.00 106.25 112 GLY F O 1
ATOM 17485 N N . SER F 2 113 ? 167.748 219.089 128.947 1.00 103.45 113 SER F N 1
ATOM 17486 C CA . SER F 2 113 ? 167.641 217.629 128.952 1.00 103.45 113 SER F CA 1
ATOM 17487 C C . SER F 2 113 ? 168.904 216.950 128.438 1.00 103.45 113 SER F C 1
ATOM 17488 O O . SER F 2 113 ? 168.830 215.970 127.691 1.00 103.45 113 SER F O 1
ATOM 17491 N N . GLU F 2 114 ? 170.066 217.461 128.842 1.00 97.07 114 GLU F N 1
ATOM 17492 C CA . GLU F 2 114 ? 171.282 216.658 128.838 1.00 97.07 114 GLU F CA 1
ATOM 17493 C C . GLU F 2 114 ? 171.790 216.528 130.267 1.00 97.07 114 GLU F C 1
ATOM 17494 O O . GLU F 2 114 ? 171.937 215.411 130.774 1.00 97.07 114 GLU F O 1
ATOM 17500 N N . VAL F 2 115 ? 172.046 217.655 130.935 1.00 97.00 115 VAL F N 1
ATOM 17501 C CA . VAL F 2 115 ? 171.932 217.675 132.388 1.00 97.00 115 VAL F CA 1
ATOM 17502 C C . VAL F 2 115 ? 170.945 218.767 132.776 1.00 97.00 115 VAL F C 1
ATOM 17503 O O . VAL F 2 115 ? 169.932 218.448 133.408 1.00 97.00 115 VAL F O 1
ATOM 17507 N N . MET F 2 116 ? 171.331 220.054 132.581 1.00 96.91 116 MET F N 1
ATOM 17508 C CA . MET F 2 116 ? 170.607 221.256 132.112 1.00 96.91 116 MET F CA 1
ATOM 17509 C C . MET F 2 116 ? 171.487 222.473 132.436 1.00 96.91 116 MET F C 1
ATOM 17510 O O . MET F 2 116 ? 172.617 222.278 132.893 1.00 96.91 116 MET F O 1
ATOM 17515 N N . TYR F 2 117 ? 170.998 223.713 132.208 1.00 87.49 117 TYR F N 1
ATOM 17516 C CA . TYR F 2 117 ? 171.447 224.943 132.905 1.00 87.49 117 TYR F CA 1
ATOM 17517 C C . TYR F 2 117 ? 172.935 225.310 132.772 1.00 87.49 117 TYR F C 1
ATOM 17518 O O . TYR F 2 117 ? 173.768 224.762 133.496 1.00 87.49 117 TYR F O 1
ATOM 17527 N N . ASP F 2 118 ? 173.258 226.186 131.794 1.00 90.70 118 ASP F N 1
ATOM 17528 C CA . ASP F 2 118 ? 174.563 226.338 131.106 1.00 90.70 118 ASP F CA 1
ATOM 17529 C C . ASP F 2 118 ? 174.773 225.157 130.173 1.00 90.70 118 ASP F C 1
ATOM 17530 O O . ASP F 2 118 ? 175.685 224.341 130.324 1.00 90.70 118 ASP F O 1
ATOM 17535 N N . ALA F 2 119 ? 173.884 225.103 129.190 1.00 102.69 119 ALA F N 1
ATOM 17536 C CA . ALA F 2 119 ? 173.588 224.017 128.278 1.00 102.69 119 ALA F CA 1
ATOM 17537 C C . ALA F 2 119 ? 173.264 224.706 126.963 1.00 102.69 119 ALA F C 1
ATOM 17538 O O . ALA F 2 119 ? 173.819 225.777 126.692 1.00 102.69 119 ALA F O 1
ATOM 17540 N N . VAL F 2 120 ? 172.426 224.077 126.133 1.00 111.33 120 VAL F N 1
ATOM 17541 C CA . VAL F 2 120 ? 171.972 224.536 124.815 1.00 111.33 120 VAL F CA 1
ATOM 17542 C C . VAL F 2 120 ? 171.614 226.030 124.730 1.00 111.33 120 VAL F C 1
ATOM 17543 O O . VAL F 2 120 ? 171.829 226.665 123.690 1.00 111.33 120 VAL F O 1
ATOM 17547 N N . SER F 2 121 ? 171.134 226.627 125.825 1.00 116.76 121 SER F N 1
ATOM 17548 C CA . SER F 2 121 ? 170.754 228.038 125.836 1.00 116.76 121 SER F CA 1
ATOM 17549 C C . SER F 2 121 ? 171.966 228.904 126.181 1.00 116.76 121 SER F C 1
ATOM 17550 O O . SER F 2 121 ? 172.262 229.141 127.356 1.00 116.76 121 SER F O 1
ATOM 17553 N N . ILE F 2 122 ? 172.663 229.367 125.145 1.00 111.95 122 ILE F N 1
ATOM 17554 C CA . ILE F 2 122 ? 173.699 230.399 125.187 1.00 111.95 122 ILE F CA 1
ATOM 17555 C C . ILE F 2 122 ? 173.132 231.431 124.209 1.00 111.95 122 ILE F C 1
ATOM 17556 O O . ILE F 2 122 ? 171.915 231.427 123.992 1.00 111.95 122 ILE F O 1
ATOM 17561 N N . MET F 2 123 ? 173.976 232.321 123.645 1.00 112.02 123 MET F N 1
ATOM 17562 C CA . MET F 2 123 ? 173.708 233.644 123.061 1.00 112.02 123 MET F CA 1
ATOM 17563 C C . MET F 2 123 ? 172.403 233.818 122.289 1.00 112.02 123 MET F C 1
ATOM 17564 O O . MET F 2 123 ? 171.945 232.875 121.632 1.00 112.02 123 MET F O 1
ATOM 17569 N N . ASN F 2 124 ? 171.965 235.079 122.158 1.00 115.01 124 ASN F N 1
ATOM 17570 C CA . ASN F 2 124 ? 170.677 235.672 122.538 1.00 115.01 124 ASN F CA 1
ATOM 17571 C C . ASN F 2 124 ? 170.853 236.354 123.895 1.00 115.01 124 ASN F C 1
ATOM 17572 O O . ASN F 2 124 ? 169.943 237.024 124.394 1.00 115.01 124 ASN F O 1
ATOM 17577 N N . ALA F 2 125 ? 172.031 236.184 124.499 1.00 111.71 125 ALA F N 1
ATOM 17578 C CA . ALA F 2 125 ? 172.745 237.222 125.246 1.00 111.71 125 ALA F CA 1
ATOM 17579 C C . ALA F 2 125 ? 172.069 237.824 126.476 1.00 111.71 125 ALA F C 1
ATOM 17580 O O . ALA F 2 125 ? 172.652 238.702 127.119 1.00 111.71 125 ALA F O 1
ATOM 17582 N N . ASP F 2 126 ? 170.858 237.389 126.825 1.00 111.45 126 ASP F N 1
ATOM 17583 C CA . ASP F 2 126 ? 170.226 237.916 128.030 1.00 111.45 126 ASP F CA 1
ATOM 17584 C C . ASP F 2 126 ? 170.543 237.040 129.233 1.00 111.45 126 ASP F C 1
ATOM 17585 O O . ASP F 2 126 ? 170.573 237.513 130.375 1.00 111.45 126 ASP F O 1
ATOM 17590 N N .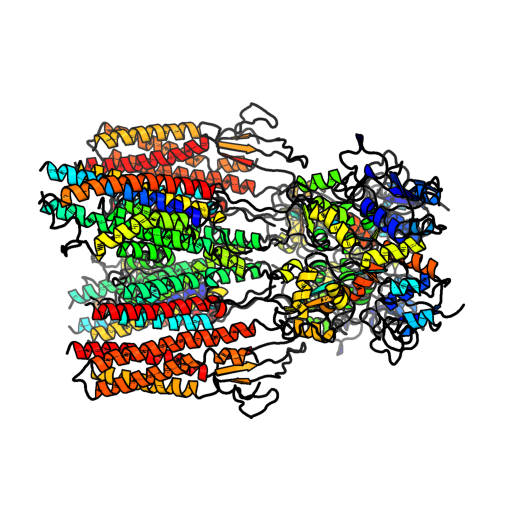 ILE F 2 127 ? 170.787 235.751 128.990 1.00 103.85 127 ILE F N 1
ATOM 17591 C CA . ILE F 2 127 ? 171.218 234.860 130.063 1.00 103.85 127 ILE F CA 1
ATOM 17592 C C . ILE F 2 127 ? 172.719 235.015 130.286 1.00 103.85 127 ILE F C 1
ATOM 17593 O O . ILE F 2 127 ? 173.254 234.656 131.342 1.00 103.85 127 ILE F O 1
ATOM 17598 N N . LEU F 2 128 ? 173.412 235.595 129.301 1.00 101.09 128 LEU F N 1
ATOM 17599 C CA . LEU F 2 128 ? 174.853 235.803 129.412 1.00 101.09 128 LEU F CA 1
ATOM 17600 C C . LEU F 2 128 ? 175.171 236.891 130.426 1.00 101.09 128 LEU F C 1
ATOM 17601 O O . LEU F 2 128 ? 176.228 236.876 131.063 1.00 101.09 128 LEU F O 1
ATOM 17606 N N . ASN F 2 129 ? 174.264 237.853 130.583 1.00 96.51 129 ASN F N 1
ATOM 17607 C CA . ASN F 2 129 ? 174.436 238.858 131.623 1.00 96.51 129 ASN F CA 1
ATOM 17608 C C . ASN F 2 129 ? 173.979 238.311 132.972 1.00 96.51 129 ASN F C 1
ATOM 17609 O O . ASN F 2 129 ? 174.526 238.668 134.021 1.00 96.51 129 ASN F O 1
ATOM 17614 N N . TYR F 2 130 ? 172.972 237.432 132.960 1.00 91.98 130 TYR F N 1
ATOM 17615 C CA . TYR F 2 130 ? 172.467 236.865 134.207 1.00 91.98 130 TYR F CA 1
ATOM 17616 C C . TYR F 2 130 ? 173.452 235.871 134.807 1.00 91.98 130 TYR F C 1
ATOM 17617 O O . TYR F 2 130 ? 173.546 235.743 136.033 1.00 91.98 130 TYR F O 1
ATOM 17626 N N . CYS F 2 131 ? 174.191 235.155 133.959 1.00 88.51 131 CYS F N 1
ATOM 17627 C CA . CYS F 2 131 ? 175.191 234.221 134.466 1.00 88.51 131 CYS F CA 1
ATOM 17628 C C . CYS F 2 131 ? 176.403 234.959 135.020 1.00 88.51 131 CYS F C 1
ATOM 17629 O O . CYS F 2 131 ? 177.013 234.521 136.001 1.00 88.51 131 CYS F O 1
ATOM 17632 N N . GLN F 2 132 ? 176.762 236.091 134.411 1.00 84.78 132 GLN F N 1
ATOM 17633 C CA . GLN F 2 132 ? 177.941 236.820 134.866 1.00 84.78 132 GLN F CA 1
ATOM 17634 C C . GLN F 2 132 ? 177.678 237.569 136.166 1.00 84.78 132 GLN F C 1
ATOM 17635 O O . GLN F 2 132 ? 178.596 237.772 136.968 1.00 84.78 132 GLN F O 1
ATOM 17641 N N . LYS F 2 133 ? 176.434 237.996 136.392 1.00 85.84 133 LYS F N 1
ATOM 17642 C CA . LYS F 2 133 ? 176.084 238.564 137.690 1.00 85.84 133 LYS F CA 1
ATOM 17643 C C . LYS F 2 133 ? 176.050 237.478 138.758 1.00 85.84 133 LYS F C 1
ATOM 17644 O O . LYS F 2 133 ? 176.358 237.726 139.928 1.00 85.84 133 LYS F O 1
ATOM 17650 N N . GLU F 2 134 ? 175.672 236.261 138.364 1.00 75.20 134 GLU F N 1
ATOM 17651 C CA . GLU F 2 134 ? 175.668 235.123 139.275 1.00 75.20 134 GLU F CA 1
ATOM 17652 C C . GLU F 2 134 ? 177.086 234.678 139.611 1.00 75.20 134 GLU F C 1
ATOM 17653 O O . GLU F 2 134 ? 177.381 234.291 140.747 1.00 75.20 134 GLU F O 1
ATOM 17659 N N . SER F 2 135 ? 177.977 234.751 138.620 1.00 70.91 135 SER F N 1
ATOM 17660 C CA . SER F 2 135 ? 179.317 234.190 138.747 1.00 70.91 135 SER F CA 1
ATOM 17661 C C . SER F 2 135 ? 180.181 234.997 139.709 1.00 70.91 135 SER F C 1
ATOM 17662 O O . SER F 2 135 ? 181.122 234.472 140.309 1.00 70.91 135 SER F O 1
ATOM 17665 N N . TRP F 2 136 ? 179.895 236.289 139.846 1.00 67.88 136 TRP F N 1
ATOM 17666 C CA . TRP F 2 136 ? 180.576 237.070 140.871 1.00 67.88 136 TRP F CA 1
ATOM 17667 C C . TRP F 2 136 ? 179.812 237.019 142.187 1.00 67.88 136 TRP F C 1
ATOM 17668 O O . TRP F 2 136 ? 180.372 237.305 143.251 1.00 67.88 136 TRP F O 1
ATOM 17679 N N . CYS F 2 137 ? 178.531 236.649 142.134 1.00 66.78 137 CYS F N 1
ATOM 17680 C CA . CYS F 2 137 ? 177.745 236.514 143.355 1.00 66.78 137 CYS F CA 1
ATOM 17681 C C . CYS F 2 137 ? 178.028 235.183 144.041 1.00 66.78 137 CYS F C 1
ATOM 17682 O O . CYS F 2 137 ? 177.864 235.054 145.260 1.00 66.78 137 CYS F O 1
ATOM 17685 N N . LYS F 2 138 ? 178.446 234.175 143.270 1.00 56.81 138 LYS F N 1
ATOM 17686 C CA . LYS F 2 138 ? 178.877 232.915 143.867 1.00 56.81 138 LYS F CA 1
ATOM 17687 C C . LYS F 2 138 ? 180.209 233.076 144.582 1.00 56.81 138 LYS F C 1
ATOM 17688 O O . LYS F 2 138 ? 180.395 232.560 145.688 1.00 56.81 138 LYS F O 1
ATOM 17694 N N . LEU F 2 139 ? 181.153 233.777 143.949 1.00 52.01 139 LEU F N 1
ATOM 17695 C CA . LEU F 2 139 ? 182.486 233.945 144.518 1.00 52.01 139 LEU F CA 1
ATOM 17696 C C . LEU F 2 139 ? 182.448 234.806 145.772 1.00 52.01 139 LEU F C 1
ATOM 17697 O O . LEU F 2 139 ? 183.202 234.575 146.723 1.00 52.01 139 LEU F O 1
ATOM 17702 N N . ALA F 2 140 ? 181.557 235.796 145.797 1.00 50.58 140 ALA F N 1
ATOM 17703 C CA . ALA F 2 140 ? 181.463 236.672 146.957 1.00 50.58 140 ALA F CA 1
ATOM 17704 C C . ALA F 2 140 ? 180.837 235.949 148.141 1.00 50.58 140 ALA F C 1
ATOM 17705 O O . ALA F 2 140 ? 181.165 236.235 149.296 1.00 50.58 140 ALA F O 1
ATOM 17707 N N . PHE F 2 141 ? 179.934 235.003 147.878 1.00 47.41 141 PHE F N 1
ATOM 17708 C CA . PHE F 2 141 ? 179.361 234.224 148.970 1.00 47.41 141 PHE F CA 1
ATOM 17709 C C . PHE F 2 141 ? 180.350 233.181 149.470 1.00 47.41 141 PHE F C 1
ATOM 17710 O O . PHE F 2 141 ? 180.447 232.928 150.675 1.00 47.41 141 PHE F O 1
ATOM 17718 N N . TYR F 2 142 ? 181.090 232.562 148.549 1.00 43.83 142 TYR F N 1
ATOM 17719 C CA . TYR F 2 142 ? 181.993 231.476 148.915 1.00 43.83 142 TYR F CA 1
ATOM 17720 C C . TYR F 2 142 ? 183.225 231.989 149.645 1.00 43.83 142 TYR F C 1
ATOM 17721 O O . TYR F 2 142 ? 183.743 231.318 150.544 1.00 43.83 142 TYR F O 1
ATOM 17730 N N . LEU F 2 143 ? 183.715 233.171 149.270 1.00 44.96 143 LEU F N 1
ATOM 17731 C CA . LEU F 2 143 ? 184.839 233.758 149.994 1.00 44.96 143 LEU F CA 1
ATOM 17732 C C . LEU F 2 143 ? 184.414 234.262 151.365 1.00 44.96 143 LEU F C 1
ATOM 17733 O O . LEU F 2 143 ? 185.236 234.340 152.282 1.00 44.96 143 LEU F O 1
ATOM 17738 N N . LEU F 2 144 ? 183.140 234.614 151.529 1.00 46.37 144 LEU F N 1
ATOM 17739 C CA . LEU F 2 144 ? 182.665 234.953 152.863 1.00 46.37 144 LEU F CA 1
ATOM 17740 C C . LEU F 2 144 ? 182.285 233.710 153.651 1.00 46.37 144 LEU F C 1
ATOM 17741 O O . LEU F 2 144 ? 182.337 233.724 154.884 1.00 46.37 144 LEU F O 1
ATOM 17746 N N . SER F 2 145 ? 181.901 232.631 152.965 1.00 41.49 145 SER F N 1
ATOM 17747 C CA . SER F 2 145 ? 181.646 231.374 153.660 1.00 41.49 145 SER F CA 1
ATOM 17748 C C . SER F 2 145 ? 182.940 230.736 154.142 1.00 41.49 145 SER F C 1
ATOM 17749 O O . SER F 2 145 ? 182.947 230.056 155.170 1.00 41.49 145 SER F O 1
ATOM 17752 N N . PHE F 2 146 ? 184.038 230.955 153.417 1.00 38.94 146 PHE F N 1
ATOM 17753 C CA . PHE F 2 146 ? 185.319 230.367 153.792 1.00 38.94 146 PHE F CA 1
ATOM 17754 C C . PHE F 2 146 ? 185.841 230.961 155.093 1.00 38.94 146 PHE F C 1
ATOM 17755 O O . PHE F 2 146 ? 186.401 230.249 155.931 1.00 38.94 146 PHE F O 1
ATOM 17763 N N . PHE F 2 147 ? 185.666 232.269 155.281 1.00 43.62 147 PHE F N 1
ATOM 17764 C CA . PHE F 2 147 ? 186.124 232.885 156.520 1.00 43.62 147 PHE F CA 1
ATOM 17765 C C . PHE F 2 147 ? 185.088 232.743 157.625 1.00 43.62 147 PHE F C 1
ATOM 17766 O O . PHE F 2 147 ? 185.423 232.849 158.809 1.00 43.62 147 PHE F O 1
ATOM 17774 N N . TYR F 2 148 ? 183.827 232.499 157.264 1.00 41.65 148 TYR F N 1
ATOM 17775 C CA . TYR F 2 148 ? 182.828 232.163 158.273 1.00 41.65 148 TYR F CA 1
ATOM 17776 C C . TYR F 2 148 ? 183.076 230.771 158.831 1.00 41.65 148 TYR F C 1
ATOM 17777 O O . TYR F 2 148 ? 182.895 230.520 160.027 1.00 41.65 148 TYR F O 1
ATOM 17786 N N . TYR F 2 149 ? 183.482 229.848 157.965 1.00 33.42 149 TYR F N 1
ATOM 17787 C CA . TYR F 2 149 ? 183.789 228.495 158.405 1.00 33.42 149 TYR F CA 1
ATOM 17788 C C . TYR F 2 149 ? 185.121 228.447 159.136 1.00 33.42 149 TYR F C 1
ATOM 17789 O O . TYR F 2 149 ? 185.297 227.642 160.055 1.00 33.42 149 TYR F O 1
ATOM 17798 N N . LEU F 2 150 ? 186.072 229.298 158.741 1.00 37.94 150 LEU F N 1
ATOM 17799 C CA . LEU F 2 150 ? 187.370 229.312 159.407 1.00 37.94 150 LEU F CA 1
ATOM 17800 C C . LEU F 2 150 ? 187.271 229.967 160.776 1.00 37.94 150 LEU F C 1
ATOM 17801 O O . LEU F 2 150 ? 188.038 229.635 161.684 1.00 37.94 150 LEU F O 1
ATOM 17806 N N . TYR F 2 151 ? 186.334 230.901 160.945 1.00 42.10 151 TYR F N 1
ATOM 17807 C CA . TYR F 2 151 ? 186.160 231.537 162.246 1.00 42.10 151 TYR F CA 1
ATOM 17808 C C . TYR F 2 151 ? 185.498 230.588 163.231 1.00 42.10 151 TYR F C 1
ATOM 17809 O O . TYR F 2 151 ? 185.955 230.439 164.370 1.00 42.10 151 TYR F O 1
ATOM 17818 N N . SER F 2 152 ? 184.412 229.937 162.813 1.00 36.18 152 SER F N 1
ATOM 17819 C CA . SER F 2 152 ? 183.693 229.070 163.735 1.00 36.18 152 SER F CA 1
ATOM 17820 C C . SER F 2 152 ? 184.400 227.737 163.935 1.00 36.18 152 SER F C 1
ATOM 17821 O O . SER F 2 152 ? 184.053 226.999 164.861 1.00 36.18 152 SER F O 1
ATOM 17824 N N . MET F 2 153 ? 185.370 227.408 163.082 1.00 35.88 153 MET F N 1
ATOM 17825 C CA . MET F 2 153 ? 186.317 226.349 163.409 1.00 35.88 153 MET F CA 1
ATOM 17826 C C . MET F 2 153 ? 187.158 226.732 164.616 1.00 35.88 153 MET F C 1
ATOM 17827 O O . MET F 2 153 ? 187.241 225.978 165.590 1.00 35.88 153 MET F O 1
ATOM 17832 N N . VAL F 2 154 ? 187.781 227.914 164.564 1.00 39.28 154 VAL F N 1
ATOM 17833 C CA . VAL F 2 154 ? 188.646 228.382 165.647 1.00 39.28 154 VAL F CA 1
ATOM 17834 C C . VAL F 2 154 ? 187.817 228.667 166.896 1.00 39.28 154 VAL F C 1
ATOM 17835 O O . VAL F 2 154 ? 188.273 228.469 168.029 1.00 39.28 154 VAL F O 1
ATOM 17839 N N . TYR F 2 155 ? 186.564 229.078 166.702 1.00 40.56 155 TYR F N 1
ATOM 17840 C CA . TYR F 2 155 ? 185.640 229.310 167.805 1.00 40.56 155 TYR F CA 1
ATOM 17841 C C . TYR F 2 155 ? 185.335 228.026 168.567 1.00 40.56 155 TYR F C 1
ATOM 17842 O O . TYR F 2 155 ? 185.494 227.982 169.789 1.00 40.56 155 TYR F O 1
ATOM 17851 N N . THR F 2 156 ? 184.921 226.974 167.859 1.00 34.62 156 THR F N 1
ATOM 17852 C CA . THR F 2 156 ? 184.544 225.727 168.519 1.00 34.62 156 THR F CA 1
ATOM 17853 C C . THR F 2 156 ? 185.742 224.946 169.051 1.00 34.62 156 THR F C 1
ATOM 17854 O O . THR F 2 156 ? 185.600 224.128 169.963 1.00 34.62 156 THR F O 1
ATOM 17858 N N . LEU F 2 157 ? 186.929 225.173 168.492 1.00 36.14 157 LEU F N 1
ATOM 17859 C CA . LEU F 2 157 ? 188.121 224.496 168.995 1.00 36.14 157 LEU F CA 1
ATOM 17860 C C . LEU F 2 157 ? 188.610 225.093 170.307 1.00 36.14 157 LEU F C 1
ATOM 17861 O O . LEU F 2 157 ? 188.895 224.357 171.255 1.00 36.14 157 LEU F O 1
ATOM 17866 N N . VAL F 2 158 ? 188.725 226.419 170.366 1.00 41.50 158 VAL F N 1
ATOM 17867 C CA . VAL F 2 158 ? 189.247 227.107 171.543 1.00 41.50 158 VAL F CA 1
ATOM 17868 C C . VAL F 2 158 ? 188.251 227.020 172.693 1.00 41.50 158 VAL F C 1
ATOM 17869 O O . VAL F 2 158 ? 188.614 226.635 173.810 1.00 41.50 158 VAL F O 1
ATOM 17873 N N . SER F 2 159 ? 186.993 227.356 172.426 1.00 41.07 159 SER F N 1
ATOM 17874 C CA . SER F 2 159 ? 185.949 227.291 173.444 1.00 41.07 159 SER F CA 1
ATOM 17875 C C . SER F 2 159 ? 185.636 225.859 173.864 1.00 41.07 159 SER F C 1
ATOM 17876 O O . SER F 2 159 ? 185.739 225.513 175.042 1.00 41.07 159 SER F O 1
#

Secondary structure (DSSP, 8-state):
-PPEEEEE--BTTTBEE-TTTTT--GGGGEESHHHHHHHHHHHHHT--EEEEE-SS----EEETTTTEEESHHHHHHTSS-SBEEEEEE--HHHHTTSEE-S-SEEE-EEEEEE--------SSGGGTTB-HHHHHHHHHHHHHHHHHHHHHHHS------HHHHHHHHHHHHTT---S----SHHHHHHHHHHHHHHHHHHHHHHHHHHHHHHHTTS-----SHHHHHH-TTSEEE-BSSSHHHHHHHH--SHHHHHHHHHHHS-SS---BSSHHHHHHHHHTSTTSEEEEEEHHHHHHHTTSSS--EEEES--SS-EEEEEEE-SS-SSHHHHHHHHHHHHHTTHHHHHHIIIIIIT-SS----SBPTTTSHHHHHHHHHHHHHHHHHHHHHHHHHHH--HHHHHHHHHHHHHHHHHHHHHHHTSS-SEEEE--EE-SSTT-EE-SS-EEE-SSB--B-SSS------BSSS---HHHHHTTTTSHHHHHHHHHHHHHHHHHHHHHH-TTS-HHHHHHHHHHHHHHHHHHHHHHHHHHHHHHHTTSS---TTB--EEEE-HHHHHHHHHHHHHHHHHHHHHHHHHHHH--/--EEEEEE-SBTTTBEE-TT-TT--STTSEESHHHHHHHHHHHHHT-EEEEEE-SS-----B-TTT--B-HHHHHHHTTS-SBEEEEEE--HHHHTTEEE-S-SEEE-EEEEEEPP------SSGGGTTB-HHHHHHHHHHHHHHHHHHHHHHHSS------HHHHHHHHHHHHTT---S----SHHHHHHHHHHHHHHHHHHHHHHHHHHHHHHS-----S-SSHHHHHT-SSSEEE-BSSSHHHHHHHS--SSSTTHHHHHHTT-SS---BSSHHHHHHHHHTTTT-EEEEEEHHHHHHHTTSSS--EEEES--SS-EEEEEEEETT-SSHHHHHHHHHHHHHTTHHHHHHIIIIIIT-SS-----PPBPGGGTHHHHHHHHHHHHHHHHHHHHHHHH-/-PPEEEEE--BTTTBEE-TTTTT--GGGGEESHHHHHHHHHHHHHT--EEEEE-SS----EEETTTTEEESHHHHHHTSS-SBEEEEEE--HHHHTTSEE-S-SEEE-EEEEEE--------SSGGGTTB-HHHHHHHHHHHHHHHHHHHHHHHS------HHHHHHHHHHHHTT---S----SHHHHHHHHHHHHHHHHHHHHHHHHHHHHHHHTTS-----SHHHHHH-TTSEEE-BSSSHHHHHHHH--SHHHHHHHHHHHS-SS---BSSHHHHHHHHHTSTTSEEEEEEHHHHHHHTTSSS--EEEES--SS-EEEEEEE-SS-SSHHHHHHHHHHHHHTTHHHHHHIIIIIIT-SS----SBPTTTSHHHHHHHHHHHHHHHHHHHHHHHHHHH--HHHHHHHHHHHHHHHHHHHHHHHTSS-SEEEE--EE-SSTT-EE-SS-EEE-SSB--B-SSS------BSSS---HHHHHTTTTSHHHHHHHHHHHHHHHHHHHHHH-TTS-HHHHHHHHHHHHHHHHHHHHHHHHHHHHHHHTTSS---TTB--EEEE-HHHHHHHHHHHHHHHHHHHHHHHHHHHH--/--EEEEEE-SBTTTBEE-TT-TT--STTSEESHHHHHHHHHHHHHT-EEEEEE-SS-----B-TTT--B-HHHHHHHTTS-SBEEEEEE--HHHHTTEEE-S-SEEE-EEEEEEPP------SSGGGTTB-HHHHHHHHHHHHHHHHHHHHHHHSS------HHHHHHHHHHHHTT---S----SHHHHHHHHHHHHHHHHHHHHHHHHHHHHHHS-----S-SSHHHHHT-SSSEEE-BSSSHHHHHHHS--SSSTTHHHHHHTT-SS---BSSHHHHHHHHHTTTT-EEEEEEHHHHHHHTTSSS--EEEES--SS-EEEEEEEETT-SSHHHHHHHHHHHHHTTHHHHHHIIIIIIT-SS-----PPBPGGGTHHHHHHHHHHHHHHHHHHHHHHHH-/---HHHHHHHHHHHHHHHHHHHHHHHHHHHHHHHH--HHHHHHHHHTTHHHHHHHHHHHHHHHHHTT-HHHHHHHHHHHHHHHHHHHT-S-S--SS-SSSS---SSSHHHHHHHHHHHHHHHHHHHHHHHHHHHHHHHH-/---HHHHHHHHHHHHHHHHHHHHHHHHHHHHHHHH--HHHHHHHHHTTHHHHHHHHHHHHHHHHHTT-HHHHHHHHHHHHHHHHHHHT-S-S--SS-SSSS---SSSHHHHHHHHHHHHHHHHHHHHHHHHHHHHHHHH-

Organism: Rattus norvegicus (NCBI:txid10116)

Foldseek 3Di:
DDAFEEEEADDPQQWHQDPVLVPDDWLVRIHHLLSVVVVLLCVLLPHHYTYDYWPQNDLWDADPVVRAIHTPLRCFQVVNGFKYSYQRWDDPVSCVFWPWFPFLDKWFKFKKAWDLVDPFADQVLLVPLDDVLVVLLVVLLLLLLLLQLQLVAVPDVHPRHSVVSSVQLVCLLVVNDDDDQDDDPSNVVSVVVSNVVSVVVVVSSVVSVVVVLVVVVPDDDDFALLVVLPDPQQAEEEAPDDDQLVPLVPDPDDSSVSNNVDQVDDPPHRHHHDPVRQVVLNQQVSGSYMYIDMPLVQLQVCQAPPNTMHIHYDHPDMIGGTMIGRHPDPSSVSSNVSSVVCVVVCVSVVSSCVRRPVPGRDDDDSDDDCSSVVNVVVVVVVVVVVVVVVVVVVVVVVVVHALVVLLVQLQVLLVLLLVLLVVLQPDFAFKFKWWWFFDSPSGDIQTQWTWTGHLFWIAGDRRPRDRPTDGLPPPPQVLSVQLPVLNCLSVLLSVLSVVLNVLSVCCVVDVVPLVSLLVSLVSLSVSLVSLSVSSVSSVVSVVVSVPPDPDDPRIDIDMDTGSSNVSSSVSSVSSSVSSSSSNRSSVRSVVD/DDAFEEEEADDPQQWDQDDPLVPPDWLPRIHHLLSVVVVLLCVLVPHHYTYDYFDPRDLWDQDPPPRAIGHPLNCQQVPVGFWYSYQRWDDDVSCVWWPWFPFLDKWFKFKKAWDFDPPFDDLCLLVPLDDPVVVVVVVVVLLVLLVQLQVCCPPPHCHCRHSVQSSVLLVCLLVVVHHDDAHDDPSSCVSSVVSNVVSVVVVVSSVVSVVVCLVDPDTDAQDFALQSVLVDDQAQEEEAPDDVQLVDLVPDDDPRSVSNNVRQVPDPPHNHHHDPVRLVVCNQPPNGRYMYIDMPLVSLQVCQEPDVTMDIHYDHDDIIGGTMIGGDPRPSNVSSNVSSVVCVVVCNSVVSSCVRRAVPGNDHPDDRDDDDCSSNVSVVVVVVVVVVVVVVVVVVVVVVD/DDAFEEEEADDPQQWHQDPVLVPDDWLVRIHHLLSVVVVLLCVLLPHHYTYDYWPQNDLWDADPVVRAIHTPLRCFQVVNGFKYSYQRWDDPVSCVFWPWFPFLDKWFKFKKAWDLVDPFADQVLLVPLDDVLVVLLVVLLLLLLLLQLQLVAVPDVHPRHSVVSSVQLVCLLVVNDDDDQDDDPSNVVSVVVSNVVSVVVVVSSVVSVVVVLVVVVPDDDDFALLVVLPDPQQAEEEAPDDDQLVPLVPDPDDSSVSNNVDQVDDPPHRHHHDPVRQVVLNQQVSGSYMYIDMPLVQLQVCQAPPNTMHIHYDHPDMIGGTMIGRHPDPSSVSSNVSSVVCVVVCVSVVSSCVRRPVPGRDDDDSDDDCSSVVNVVVVVVVVVVVVVVVVVVVVVVVVVHALVVLLVQLQVLLVLLLVLLVVLQPDFAFKFKWWWFFDSPSGDIQTQWTWTGHLFWIAGDRRPRDRPTDGLPPPPQVLSVQLPVLNCLSVLLSVLSVVLNVLSVCCVVDVVPLVSLLVSLVSLSVSLVSLSVSSVSSVVSVVVSVPPDPDDPRIDIDMDTGSSNVSSSVSSVSSSVSSSSSNRSSVRSVVD/DDAFEEEEADDPQQWDQDDPLVPPDWLPRIHHLLSVVVVLLCVLVPHHYTYDYFDPRDLWDQDPPPRAIGHPLNCQQVPVGFWYSYQRWDDDVSCVWWPWFPFLDKWFKFKKAWDFDPPFDDLCLLVPLDDPVVVVVVVVVLLVLLVQLQVCCPPPHCHCRHSVQSSVLLVCLLVVVHHDDAHDDPSSCVSSVVSNVVSVVVVVSSVVSVVVCLVDPDTDAQDFALQSVLVDDQAQEEEAPDDVQLVDLVPDDDPRSVSNNVRQVPDPPHNHHHDPVRLVVCNQPPNGRYMYIDMPLVSLQVCQEPDVTMDIHYDHDDIIGGTMIGGDPRPSNVSSNVSSVVCVVVCNSVVSSCVRRAVPGNDHPDDRDDDDCSSNVSVVVVVVVVVVVVVVVVVVVVVVD/DDDLLLVLLVVLLVVLVVLLVLLVVLLVQLVVPVVDDLQVQQVVNLVRPVVNLVSLVVNLVSCVVVVPVVSNVLSVVVNVVVCCCQPPNQPPAPPRGNSHPDDPVPPVSVVSNVVSVVSNVSSVVVSVVSVVVSVVVVVD/DDDLLLVLLVVLLVVLVVLLVLLVVLLVQLVVPVVDDLQVQQVVNLVRPVVNLVSLVVNLVSCVVVVPVVSNVLSVVVNVVVCCCQPPNQPPAPPRGNSHPDDPVPPVSVVSNVVSVVSNVSSVVVSVVSVVVSVVVVVD

B-factor: mean 61.32, std 28.27, range [0.79, 155.16]